Protein AF-0000000073487668 (afdb_homodimer)

Sequence (2076 aa):
MAPGHPGGLTKDAPDIENVLALNPRIPRHATLQPSAVTKANKMHWKRNKPKNCATHCSLENNFDDIKHTTLSERGALKEAARCLKCADAPCQKSCPTQLDIKQFISCIANKNYYGAAKMIFSDNPLGLTCGMVCPVSDLCVGGCNLYASEEGPINIGGLQQFATDIFRQMNIRQVLPPDVPDNLPESYHAKIALIGCGPASISCATFLGRLGYRNIHIYEKNDFVGGLSSSEIPQYRLPYEVVKFEVDLMKDLGVQVFTGRKLSISDITVQGLQNEGYEAIFMGIGLPQPKKIGIFADLNTSMGFYTSKDFLPQVTAVSKTGMCQCKSQLPEVKGVVLVLGAGDTAFDCATSALRCGARRVFVVFRKGFTNIRAVPEEMELAREEMCEFLPFLSPRKVLTKNGRVSGMEFVRTEQAEDGTWLEDEDQTVRLKCDYIISAFGSGLSDKDVQEALAPVKLNRWGLPEVDPNTMATLTQGVFCGGDVAGVAETTVESVNDGKTAAWSIHKYLQSLHGMFVPEKPCLPKFYTPIDEVDLSINICGIKFPNPFGLASAPPTTSGPMIRRAFEAGWGFCVTKTFVLDKDIVTNVSPRIVRGTTSGHLYGPGQGSFLNIELISEKTCAYWLQIVTELKQDFPDKVLIASIMCSYNEEDWTELAQRAEAAGADMLELNLSCPHGMGERGMGLACGQDAELVRNICRWVRSATKIPFFAKLTPNVTNIVSIAKAAKEGGADGVTATNTVSGLMGLRPDGSAWPSIGKEKRTTYGGVSGNAIRPIALRAVTAIGRALPGFPILATGGIDSADAGLQFLLGGASALQVCSSVQNQDFTVIEDYLMGLKALLYLRTLKSKKDWMGQSPPTPKHQLGKSVVQLSDVVGESLPSFGPYKEEKEKRIANHKISLGLPQTQLQPRLTENPEGDIPTLEDLVGLALPMVGAYGELDNSQQKVALIDEDMCINCGKCYMTCNDSGYQAILFDPKTHLTKVTDDCTGCTLCVSVCPIIDCIQMVERTTPYIPKRGIPLEKGVVPRIAAVAPPDMPVAMAPGHPGGLTKDAPDIENVLALNPRIPRHATLQPSAVTKANKMHWKRNKPKNCATHCSLENNFDDIKHTTLSERGALKEAARCLKCADAPCQKSCPTQLDIKQFISCIANKNYYGAAKMIFSDNPLGLTCGMVCPVSDLCVGGCNLYASEEGPINIGGLQQFATDIFRQMNIRQVLPPDVPDNLPESYHAKIALIGCGPASISCATFLGRLGYRNIHIYEKNDFVGGLSSSEIPQYRLPYEVVKFEVDLMKDLGVQVFTGRKLSISDITVQGLQNEGYEAIFMGIGLPQPKKIGIFADLNTSMGFYTSKDFLPQVTAVSKTGMCQCKSQLPEVKGVVLVLGAGDTAFDCATSALRCGARRVFVVFRKGFTNIRAVPEEMELAREEMCEFLPFLSPRKVLTKNGRVSGMEFVRTEQAEDGTWLEDEDQTVRLKCDYIISAFGSGLSDKDVQEALAPVKLNRWGLPEVDPNTMATLTQGVFCGGDVAGVAETTVESVNDGKTAAWSIHKYLQSLHGMFVPEKPCLPKFYTPIDEVDLSINICGIKFPNPFGLASAPPTTSGPMIRRAFEAGWGFCVTKTFVLDKDIVTNVSPRIVRGTTSGHLYGPGQGSFLNIELISEKTCAYWLQIVTELKQDFPDKVLIASIMCSYNEEDWTELAQRAEAAGADMLELNLSCPHGMGERGMGLACGQDAELVRNICRWVRSATKIPFFAKLTPNVTNIVSIAKAAKEGGADGVTATNTVSGLMGLRPDGSAWPSIGKEKRTTYGGVSGNAIRPIALRAVTAIGRALPGFPILATGGIDSADAGLQFLLGGASALQVCSSVQNQDFTVIEDYLMGLKALLYLRTLKSKKDWMGQSPPTPKHQLGKSVVQLSDVVGESLPSFGPYKEEKEKRIANHKISLGLPQTQLQPRLTENPEGDIPTLEDLVGLALPMVGAYGELDNSQQKVALIDEDMCINCGKCYMTCNDSGYQAILFDPKTHLTKVTDDCTGCTLCVSVCPIIDCIQMVERTTPYIPKRGIPLEKGVVPRIAAVAPPDMPVA

Organism: Scylla paramamosain (NCBI:txid85552)

Secondary structure (DSSP, 8-state):
-----TT-TTS--HHHHHHGGGS----SSB----HHHHHHHHHHH--SPPTT-------TT------S----HHHHHHHHHH----TT-HHHHT-TT---HHHHHHHHHTT-HHHHHHHHHHH-TTHHHHHHH--GGGTTGGG-GGGGSTT----HHHHHHHHHHHHHHH-------TTS-SS--GGGG--EEEES-SHHHHHHHHHHHHHT---EEEEESSSSSSTHHHHTS-TTTS-HHHHHHHHHHHHTTT-EEEES--BSTTSB-HHHHHHTT-SEEEE-----EEP--GGGTT--GGGTEEEHHHHHHHHHHHHSTTT--S--------EEEEEE--SHHHHHHHHHHHHTTEEEEEEE-SS-GGG--S-HHHHHHHHHTT-EEE-SEEEEEEEEETTEEEEEEEEEEEE-TTS-EEEEEEEEEEEE-SEEEE---EE---HHHHHHTTTSPB-TTSSB---TTT-B-SSTTEEE-GGGGSS--SHHHHHHHHHHHHHHHHHHHHHHTT----SS--B-----GGGG----EEETTEEESSSEEE-SSGGGSSHHHHHHHHHHT-SEEEPPPB--GGG-----SS-EEE-STT-S--SS--SEEEE---S--S-HHHHHHHHHHHHHH-TTSEEEEEE---S-HHHHHHHHHHHHHHT-SEEEEE----SSSGGGT-THHHHT-HHHHHHHHHHHHHH--S-EEEEPPS-SS-HHHHHHHHHHTT-SEEEE--PEEE--EE-TTS-EES-BTTTTBEE-EEEEEGGGHHHHHHHHHHHHHHSTT--EEEESS--SHHHHHHHHHTT-SEEEE-HHHHHS-TTHHHHHHHHHHHHHHHTT-GGGTT-BTTBPPPPSEETTEE---HHHHTSS---SSHHHHHHHHHHHHHHHHHH-S--PPPPPPP----SSPPPPHHHHTTTTGGGEE-GGGS-TTS-EEEEE-TTT-----HHHHHHHHHS-S-EEE-TTT--EEE-TT-----HHHHH-SSTTSEEEEE--S------SSPPPTT----------TTS---/-----TT-TTS--HHHHHHGGGS----SSB----HHHHHHHHHHH--SPPTT-------TT------S----HHHHHHHHHH----TT-HHHHT-TT---HHHHHHHHHTT-HHHHHHHHHHH-TTHHHHHHH--GGGTTGGG-GGGGSTT----HHHHHHHHHHHHHHH----B--TTS-SS--GGGG--EEEE--SHHHHHHHHHHHHHT---EEEEESSSSSSTHHHHTS-TTTS-HHHHHHHHHHHHTTT-EEEES--BSTTSB-HHHHHHTT-SEEEE-----EEP--GGGTT--GGGTEEEHHHHHHHHHHHHSTTT--S-PPPP---EEEEEE--SHHHHHHHHHHHHTTEEEEEEE-SS-GGG--S-HHHHHHHHHTT-EEE-SEEEEEEEEETTEEEEEEEEEEEE-TTS-EEEEEEEEEEEE-SEEEE---EE---HHHHHHTTTSPB-TTSSB---TTT-B-SSTTEEE-GGGGSS--SHHHHHHHHHHHHHHHHHHHHHHTT----SS--B---B-GGGG----EEETTEEESSSEEE-SSGGGSSHHHHHHHHHHT-SEEEPPPB--GGG-----SS-EEE-STT-S--SS--SEEEE---S--S-HHHHHHHHHHHHHH-TTSEEEEEE---S-HHHHHHHHHHHHHHT-SEEEEE----SSSGGGT-THHHHT-HHHHHHHHHHHHHH-SS-EEEEPPS-SS-HHHHHHHHHHTT-SEEEE--PEEE--EE-TTS-EES-BTTTTBEE-EEEEEGGGHHHHHHHHHHHHHHSTT--EEEESS--SHHHHHHHHHTT-SEEEE-HHHHHS-TTHHHHHHHHHHHHHHHTT-GGGTT-BTTBPPPPSEETTEE---HHHHTSS---SSHHHHHHHHHHHHHHHHHH-S--PPPPPPP----SSPPPPHHHHTTTTGGGEE-GGGS-TTS-EEEEE-TTT-----HHHHHHHHHS-S-EEE-TTT--EEE-TT-----HHHHH-SSTTSEEEEE--S------SSPPPTT----------TTS---

InterPro domains:
  IPR005720 Dihydroorotate dehydrogenase, catalytic [PF01180] (535-840)
  IPR009051 Alpha-helical ferredoxin [G3DSA:1.10.1060.10] (32-185)
  IPR013785 Aldolase-type TIM barrel [G3DSA:3.20.20.70] (535-846)
  IPR017896 4Fe-4S ferredoxin-type, iron-sulphur binding domain [PS51379] (944-976)
  IPR017896 4Fe-4S ferredoxin-type, iron-sulphur binding domain [PS51379] (977-1007)
  IPR017900 4Fe-4S ferredoxin, iron-sulphur binding, conserved site [PS00198] (986-997)
  IPR023753 FAD/NAD(P)-binding domain [PF07992] (191-498)
  IPR028261 Dihydroprymidine dehydrogenase domain II [PF14691] (61-171)
  IPR036188 FAD/NAD(P)-binding domain superfamily [G3DSA:3.50.50.60] (186-320)
  IPR036188 FAD/NAD(P)-binding domain superfamily [G3DSA:3.50.50.60] (333-534)

Radius of gyration: 37.46 Å; Cα contacts (8 Å, |Δi|>4): 5076; chains: 2; bounding box: 111×109×89 Å

Structure (mmCIF, N/CA/C/O backbone):
data_AF-0000000073487668-model_v1
#
loop_
_entity.id
_entity.type
_entity.pdbx_description
1 polymer 'Dihydropyrimidine dehydrogenase'
#
loop_
_atom_site.group_PDB
_atom_site.id
_atom_site.type_symbol
_atom_site.label_atom_id
_atom_site.label_alt_id
_atom_site.label_comp_id
_atom_site.label_asym_id
_atom_site.label_entity_id
_atom_site.label_seq_id
_atom_site.pdbx_PDB_ins_code
_atom_site.Cartn_x
_atom_site.Cartn_y
_atom_site.Cartn_z
_atom_site.occupancy
_atom_site.B_iso_or_equiv
_atom_site.auth_seq_id
_atom_site.auth_comp_id
_atom_site.auth_asym_id
_atom_site.auth_atom_id
_atom_site.pdbx_PDB_model_num
ATOM 1 N N . MET A 1 1 ? 25.891 7.402 41.375 1 25.06 1 MET A N 1
ATOM 2 C CA . MET A 1 1 ? 26.344 8.172 40.219 1 25.06 1 MET A CA 1
ATOM 3 C C . MET A 1 1 ? 27.109 7.289 39.219 1 25.06 1 MET A C 1
ATOM 5 O O . MET A 1 1 ? 28.125 6.684 39.594 1 25.06 1 MET A O 1
ATOM 9 N N . ALA A 1 2 ? 26.391 6.656 38.406 1 30.23 2 ALA A N 1
ATOM 10 C CA . ALA A 1 2 ? 27.219 5.637 37.75 1 30.23 2 ALA A CA 1
ATOM 11 C C . ALA A 1 2 ? 28.578 6.195 37.375 1 30.23 2 ALA A C 1
ATOM 13 O O . ALA A 1 2 ? 28.688 7.301 36.844 1 30.23 2 ALA A O 1
ATOM 14 N N . PRO A 1 3 ? 29.609 5.75 37.906 1 33.03 3 PRO A N 1
ATOM 15 C CA . PRO A 1 3 ? 30.984 6.141 37.562 1 33.03 3 PRO A CA 1
ATOM 16 C C . PRO A 1 3 ? 31.203 6.27 36.062 1 33.03 3 PRO A C 1
ATOM 18 O O . PRO A 1 3 ? 30.5 5.633 35.281 1 33.03 3 PRO A O 1
ATOM 21 N N . GLY A 1 4 ? 31.609 7.516 35.625 1 39.44 4 GLY A N 1
ATOM 22 C CA . GLY A 1 4 ? 32.062 7.793 34.25 1 39.44 4 GLY A CA 1
ATOM 23 C C . GLY A 1 4 ? 32.781 6.629 33.625 1 39.44 4 GLY A C 1
ATOM 24 O O . GLY A 1 4 ? 33.562 5.918 34.281 1 39.44 4 GLY A O 1
ATOM 25 N N . HIS A 1 5 ? 32.219 5.93 32.844 1 48.31 5 HIS A N 1
ATOM 26 C CA . HIS A 1 5 ? 32.906 4.883 32.094 1 48.31 5 HIS A CA 1
ATOM 27 C C . HIS A 1 5 ? 34.312 5.34 31.688 1 48.31 5 HIS A C 1
ATOM 29 O O . HIS A 1 5 ? 34.531 6.527 31.438 1 48.31 5 HIS A O 1
ATOM 35 N N . PRO A 1 6 ? 35.375 4.836 32.125 1 52.75 6 PRO A N 1
ATOM 36 C CA . PRO A 1 6 ? 36.75 5.207 31.75 1 52.75 6 PRO A CA 1
ATOM 37 C C . PRO A 1 6 ? 36.844 5.844 30.359 1 52.75 6 PRO A C 1
ATOM 39 O O . PRO A 1 6 ? 37.719 6.664 30.109 1 52.75 6 PRO A O 1
ATOM 42 N N . GLY A 1 7 ? 36.188 5.555 29.391 1 60.03 7 GLY A N 1
ATOM 43 C CA . GLY A 1 7 ? 36.375 6.066 28.047 1 60.03 7 GLY A CA 1
ATOM 44 C C . GLY A 1 7 ? 35.625 7.348 27.781 1 60.03 7 GLY A C 1
ATOM 45 O O . GLY A 1 7 ? 35.594 7.836 26.641 1 60.03 7 GLY A O 1
ATOM 46 N N . GLY A 1 8 ? 35.094 8.094 28.781 1 78.31 8 GLY A N 1
ATOM 47 C CA . GLY A 1 8 ? 34.375 9.352 28.609 1 78.31 8 GLY A CA 1
ATOM 48 C C . GLY A 1 8 ? 32.875 9.195 28.531 1 78.31 8 GLY A C 1
ATOM 49 O O . GLY A 1 8 ? 32.375 8.07 28.484 1 78.31 8 GLY A O 1
ATOM 50 N N . LEU A 1 9 ? 32.062 10.258 28.672 1 88.94 9 LEU A N 1
ATOM 51 C CA . LEU A 1 9 ? 30.609 10.266 28.719 1 88.94 9 LEU A CA 1
ATOM 52 C C . LEU A 1 9 ? 30.016 10.117 27.328 1 88.94 9 LEU A C 1
ATOM 54 O O . LEU A 1 9 ? 28.828 9.859 27.172 1 88.94 9 LEU A O 1
ATOM 58 N N . THR A 1 10 ? 30.859 10.133 26.297 1 90.12 10 THR A N 1
ATOM 59 C CA . THR A 1 10 ? 30.344 10.125 24.938 1 90.12 10 THR A CA 1
ATOM 60 C C . THR A 1 10 ? 30.453 8.727 24.328 1 90.12 10 THR A C 1
ATOM 62 O O . THR A 1 10 ? 30.031 8.508 23.188 1 90.12 10 THR A O 1
ATOM 65 N N . LYS A 1 11 ? 30.953 7.805 24.969 1 90.06 11 LYS A N 1
ATOM 66 C CA . LYS A 1 11 ? 31.031 6.43 24.484 1 90.06 11 LYS A CA 1
ATOM 67 C C . LYS A 1 11 ? 30.016 5.539 25.188 1 90.06 11 LYS A C 1
ATOM 69 O O . LYS A 1 11 ? 29.766 5.695 26.391 1 90.06 11 LYS A O 1
ATOM 74 N N . ASP A 1 12 ? 29.484 4.656 24.422 1 87.5 12 ASP A N 1
ATOM 75 C CA . ASP A 1 12 ? 28.5 3.736 24.984 1 87.5 12 ASP A CA 1
ATOM 76 C C . ASP A 1 12 ? 29.156 2.764 25.969 1 87.5 12 ASP A C 1
ATOM 78 O O . ASP A 1 12 ? 30.281 2.316 25.75 1 87.5 12 ASP A O 1
ATOM 82 N N . ALA A 1 13 ? 28.438 2.377 26.969 1 84 13 ALA A N 1
ATOM 83 C CA . ALA A 1 13 ? 28.859 1.321 27.891 1 84 13 ALA A CA 1
ATOM 84 C C . ALA A 1 13 ? 28.844 -0.041 27.203 1 84 13 ALA A C 1
ATOM 86 O O . ALA A 1 13 ? 28.141 -0.225 26.203 1 84 13 ALA A O 1
ATOM 87 N N . PRO A 1 14 ? 29.625 -0.979 27.672 1 82.12 14 PRO A N 1
ATOM 88 C CA . PRO A 1 14 ? 29.703 -2.297 27.047 1 82.12 14 PRO A CA 1
ATOM 89 C C . PRO A 1 14 ? 28.344 -2.973 26.906 1 82.12 14 PRO A C 1
ATOM 91 O O . PRO A 1 14 ? 28.078 -3.643 25.891 1 82.12 14 PRO A O 1
ATOM 94 N N . ASP A 1 15 ? 27.562 -2.85 27.859 1 82.25 15 ASP A N 1
ATOM 95 C CA . ASP A 1 15 ? 26.234 -3.465 27.781 1 82.25 15 ASP A CA 1
ATOM 96 C C . ASP A 1 15 ? 25.422 -2.854 26.656 1 82.25 15 ASP A C 1
ATOM 98 O O . ASP A 1 15 ? 24.656 -3.557 25.984 1 82.25 15 ASP A O 1
ATOM 102 N N . ILE A 1 16 ? 25.609 -1.605 26.453 1 86.31 16 ILE A N 1
ATOM 103 C CA . ILE A 1 16 ? 24.891 -0.919 25.391 1 86.31 16 ILE A CA 1
ATOM 104 C C . ILE A 1 16 ? 25.5 -1.302 24.031 1 86.31 16 ILE A C 1
ATOM 106 O O . ILE A 1 16 ? 24.781 -1.444 23.047 1 86.31 16 ILE A O 1
ATOM 110 N N . GLU A 1 17 ? 26.75 -1.517 24.016 1 86.75 17 GLU A N 1
ATOM 111 C CA . GLU A 1 17 ? 27.391 -1.974 22.797 1 86.75 17 GLU A CA 1
ATOM 112 C C . GLU A 1 17 ? 26.812 -3.309 22.328 1 86.75 17 GLU A C 1
ATOM 114 O O . GLU A 1 17 ? 26.656 -3.543 21.141 1 86.75 17 GLU A O 1
ATOM 119 N N . ASN A 1 18 ? 26.531 -4.078 23.25 1 85.5 18 ASN A N 1
ATOM 120 C CA . ASN A 1 18 ? 25.922 -5.367 22.938 1 85.5 18 ASN A CA 1
ATOM 121 C C . ASN A 1 18 ? 24.531 -5.195 22.344 1 85.5 18 ASN A C 1
ATOM 123 O O . ASN A 1 18 ? 24.125 -5.93 21.438 1 85.5 18 ASN A O 1
ATOM 127 N N . VAL A 1 19 ? 23.859 -4.301 22.891 1 84.69 19 VAL A N 1
ATOM 128 C CA . VAL A 1 19 ? 22.516 -4.008 22.406 1 84.69 19 VAL A CA 1
ATOM 129 C C . VAL A 1 19 ? 22.594 -3.494 20.969 1 84.69 19 VAL A C 1
ATOM 131 O O . VAL A 1 19 ? 21.75 -3.828 20.141 1 84.69 19 VAL A O 1
ATOM 134 N N . LEU A 1 20 ? 23.609 -2.787 20.672 1 90.62 20 LEU A N 1
ATOM 135 C CA . LEU A 1 20 ? 23.734 -2.1 19.391 1 90.62 20 LEU A CA 1
ATOM 136 C C . LEU A 1 20 ? 24.375 -3.012 18.344 1 90.62 20 LEU A C 1
ATOM 138 O O . LEU A 1 20 ? 24.547 -2.611 17.188 1 90.62 20 LEU A O 1
ATOM 142 N N . ALA A 1 21 ? 24.609 -4.215 18.656 1 90.81 21 ALA A N 1
ATOM 143 C CA . ALA A 1 21 ? 25.375 -5.113 17.797 1 90.81 21 ALA A CA 1
ATOM 144 C C . ALA A 1 21 ? 24.703 -5.273 16.438 1 90.81 21 ALA A C 1
ATOM 146 O O . ALA A 1 21 ? 25.375 -5.367 15.406 1 90.81 21 ALA A O 1
ATOM 147 N N . LEU A 1 22 ? 23.359 -5.258 16.422 1 92.69 22 LEU A N 1
ATOM 148 C CA . LEU A 1 22 ? 22.641 -5.504 15.18 1 92.69 22 LEU A CA 1
ATOM 149 C C . LEU A 1 22 ? 22.141 -4.199 14.578 1 92.69 22 LEU A C 1
ATOM 151 O O . LEU A 1 22 ? 21.453 -4.207 13.555 1 92.69 22 LEU A O 1
ATOM 155 N N . ASN A 1 23 ? 22.484 -3.092 15.211 1 92.62 23 ASN A N 1
ATOM 156 C CA . ASN A 1 23 ? 22.062 -1.804 14.672 1 92.62 23 ASN A CA 1
ATOM 157 C C . ASN A 1 23 ? 22.719 -1.519 13.32 1 92.62 23 ASN A C 1
ATOM 159 O O . ASN A 1 23 ? 23.906 -1.8 13.125 1 92.62 23 ASN A O 1
ATOM 163 N N . PRO A 1 24 ? 22 -1.022 12.359 1 92.06 24 PRO A N 1
ATOM 164 C CA . PRO A 1 24 ? 22.547 -0.803 11.023 1 92.06 24 PRO A CA 1
ATOM 165 C C . PRO A 1 24 ? 23.719 0.173 11.016 1 92.06 24 PRO A C 1
ATOM 167 O O . PRO A 1 24 ? 23.719 1.156 11.758 1 92.06 24 PRO A O 1
ATOM 170 N N . ARG A 1 25 ? 24.625 -0.094 10.172 1 92.5 25 ARG A N 1
ATOM 171 C CA . ARG A 1 25 ? 25.797 0.748 9.938 1 92.5 25 ARG A CA 1
ATOM 172 C C . ARG A 1 25 ? 26.078 0.899 8.445 1 92.5 25 ARG A C 1
ATOM 174 O O . ARG A 1 25 ? 25.594 0.101 7.641 1 92.5 25 ARG A O 1
ATOM 181 N N . ILE A 1 26 ? 26.781 1.879 8.117 1 92.94 26 ILE A N 1
ATOM 182 C CA . ILE A 1 26 ? 27.172 2.09 6.73 1 92.94 26 ILE A CA 1
ATOM 183 C C . ILE A 1 26 ? 28.469 1.326 6.441 1 92.94 26 ILE A C 1
ATOM 185 O O . ILE A 1 26 ? 29.516 1.619 7.023 1 92.94 26 ILE A O 1
ATOM 189 N N . PRO A 1 27 ? 28.406 0.418 5.52 1 90.88 27 PRO A N 1
ATOM 190 C CA . PRO A 1 27 ? 29.641 -0.329 5.23 1 90.88 27 PRO A CA 1
ATOM 191 C C . PRO A 1 27 ? 30.641 0.479 4.406 1 90.88 27 PRO A C 1
ATOM 193 O O . PRO A 1 27 ? 30.25 1.231 3.514 1 90.88 27 PRO A O 1
ATOM 196 N N . ARG A 1 28 ? 31.984 0.17 4.613 1 89.81 28 ARG A N 1
ATOM 197 C CA . ARG A 1 28 ? 33.062 0.852 3.881 1 89.81 28 ARG A CA 1
ATOM 198 C C . ARG A 1 28 ? 33.469 0.044 2.66 1 89.81 28 ARG A C 1
ATOM 200 O O . ARG A 1 28 ? 34.031 0.598 1.703 1 89.81 28 ARG A O 1
ATOM 207 N N . HIS A 1 29 ? 33.188 -1.248 2.742 1 95.12 29 HIS A N 1
ATOM 208 C CA . HIS A 1 29 ? 33.594 -2.17 1.692 1 95.12 29 HIS A CA 1
ATOM 209 C C . HIS A 1 29 ? 32.469 -3.098 1.291 1 95.12 29 HIS A C 1
ATOM 211 O O . HIS A 1 29 ? 31.469 -3.217 2.014 1 95.12 29 HIS A O 1
ATOM 217 N N . ALA A 1 30 ? 32.562 -3.645 0.073 1 95.44 30 ALA A N 1
ATOM 218 C CA . ALA A 1 30 ? 31.625 -4.688 -0.325 1 95.44 30 ALA A CA 1
ATOM 219 C C . ALA A 1 30 ? 31.719 -5.898 0.6 1 95.44 30 ALA A C 1
ATOM 221 O O . ALA A 1 30 ? 32.812 -6.219 1.1 1 95.44 30 ALA A O 1
ATOM 222 N N . THR A 1 31 ? 30.625 -6.527 0.833 1 93.25 31 THR A N 1
ATOM 223 C CA . THR A 1 31 ? 30.562 -7.648 1.766 1 93.25 31 THR A CA 1
ATOM 224 C C . THR A 1 31 ? 30.844 -8.961 1.043 1 93.25 31 THR A C 1
ATOM 226 O O . THR A 1 31 ? 30.312 -9.203 -0.043 1 93.25 31 THR A O 1
ATOM 229 N N . LEU A 1 32 ? 31.734 -9.766 1.614 1 95.94 32 LEU A N 1
ATOM 230 C CA . LEU A 1 32 ? 32.062 -11.039 0.999 1 95.94 32 LEU A CA 1
ATOM 231 C C . LEU A 1 32 ? 31.594 -12.203 1.864 1 95.94 32 LEU A C 1
ATOM 233 O O . LEU A 1 32 ? 31.922 -12.273 3.051 1 95.94 32 LEU A O 1
ATOM 237 N N . GLN A 1 33 ? 30.797 -13.023 1.315 1 96.12 33 GLN A N 1
ATOM 238 C CA . GLN A 1 33 ? 30.344 -14.289 1.88 1 96.12 33 GLN A CA 1
ATOM 239 C C . GLN A 1 33 ? 30.203 -15.359 0.799 1 96.12 33 GLN A C 1
ATOM 241 O O . GLN A 1 33 ? 29.391 -15.219 -0.12 1 96.12 33 GLN A O 1
ATOM 246 N N . PRO A 1 34 ? 31 -16.453 0.901 1 97.12 34 PRO A N 1
ATOM 247 C CA . PRO A 1 34 ? 30.969 -17.469 -0.141 1 97.12 34 PRO A CA 1
ATOM 248 C C . PRO A 1 34 ? 29.562 -18.047 -0.349 1 97.12 34 PRO A C 1
ATOM 250 O O . PRO A 1 34 ? 28.781 -18.141 0.603 1 97.12 34 PRO A O 1
ATOM 253 N N . SER A 1 35 ? 29.266 -18.438 -1.554 1 96.75 35 SER A N 1
ATOM 254 C CA . SER A 1 35 ? 27.938 -18.953 -1.922 1 96.75 35 SER A CA 1
ATOM 255 C C . SER A 1 35 ? 27.578 -20.172 -1.085 1 96.75 35 SER A C 1
ATOM 257 O O . SER A 1 35 ? 26.406 -20.359 -0.726 1 96.75 35 SER A O 1
ATOM 259 N N . ALA A 1 36 ? 28.562 -21.016 -0.774 1 96.12 36 ALA A N 1
ATOM 260 C CA . ALA A 1 36 ? 28.312 -22.219 0.028 1 96.12 36 ALA A CA 1
ATOM 261 C C . ALA A 1 36 ? 27.734 -21.844 1.39 1 96.12 36 ALA A C 1
ATOM 263 O O . ALA A 1 36 ? 26.859 -22.547 1.915 1 96.12 36 ALA A O 1
ATOM 264 N N . VAL A 1 37 ? 28.172 -20.75 1.914 1 95.81 37 VAL A N 1
ATOM 265 C CA . VAL A 1 37 ? 27.734 -20.281 3.221 1 95.81 37 VAL A CA 1
ATOM 266 C C . VAL A 1 37 ? 26.328 -19.703 3.105 1 95.81 37 VAL A C 1
ATOM 268 O O . VAL A 1 37 ? 25.453 -19.984 3.932 1 95.81 37 VAL A O 1
ATOM 271 N N . THR A 1 38 ? 26.109 -18.938 2.129 1 94.75 38 THR A N 1
ATOM 272 C CA . THR A 1 38 ? 24.812 -18.281 1.973 1 94.75 38 THR A CA 1
ATOM 273 C C . THR A 1 38 ? 23.719 -19.297 1.693 1 94.75 38 THR A C 1
ATOM 275 O O . THR A 1 38 ? 22.578 -19.125 2.107 1 94.75 38 THR A O 1
ATOM 278 N N . LYS A 1 39 ? 24.047 -20.359 0.961 1 94 39 LYS A N 1
ATOM 279 C CA . LYS A 1 39 ? 23.078 -21.406 0.68 1 94 39 LYS A CA 1
ATOM 280 C C . LYS A 1 39 ? 22.594 -22.062 1.969 1 94 39 LYS A C 1
ATOM 282 O O . LYS A 1 39 ? 21.422 -22.438 2.07 1 94 39 LYS A O 1
ATOM 287 N N . ALA A 1 40 ? 23.453 -22.125 2.91 1 92.81 40 ALA A N 1
ATOM 288 C CA . ALA A 1 40 ? 23.078 -22.672 4.207 1 92.81 40 ALA A CA 1
ATOM 289 C C . ALA A 1 40 ? 22.328 -21.656 5.043 1 92.81 40 ALA A C 1
ATOM 291 O O . ALA A 1 40 ? 21.312 -21.969 5.664 1 92.81 40 ALA A O 1
ATOM 292 N N . ASN A 1 41 ? 22.766 -20.453 5.043 1 93.31 41 ASN A N 1
ATOM 293 C CA . ASN A 1 41 ? 22.219 -19.391 5.891 1 93.31 41 ASN A CA 1
ATOM 294 C C . ASN A 1 41 ? 20.797 -19.031 5.484 1 93.31 41 ASN A C 1
ATOM 296 O O . ASN A 1 41 ? 19.969 -18.688 6.336 1 93.31 41 ASN A O 1
ATOM 300 N N . LYS A 1 42 ? 20.547 -19.016 4.203 1 94.19 42 LYS A N 1
ATOM 301 C CA . LYS A 1 42 ? 19.234 -18.562 3.736 1 94.19 42 LYS A CA 1
ATOM 302 C C . LYS A 1 42 ? 18.125 -19.453 4.273 1 94.19 42 LYS A C 1
ATOM 304 O O . LYS A 1 42 ? 16.984 -19 4.445 1 94.19 42 LYS A O 1
ATOM 309 N N . MET A 1 43 ? 18.406 -20.719 4.645 1 94.56 43 MET A N 1
ATOM 310 C CA . MET A 1 43 ? 17.406 -21.656 5.168 1 94.56 43 MET A CA 1
ATOM 311 C C . MET A 1 43 ? 16.969 -21.25 6.57 1 94.56 43 MET A C 1
ATOM 313 O O . MET A 1 43 ? 15.82 -21.484 6.953 1 94.56 43 MET A O 1
ATOM 317 N N . HIS A 1 44 ? 17.844 -20.609 7.234 1 95.44 44 HIS A N 1
ATOM 318 C CA . HIS A 1 44 ? 17.516 -20.141 8.578 1 95.44 44 HIS A CA 1
ATOM 319 C C . HIS A 1 44 ? 16.453 -19.047 8.555 1 95.44 44 HIS A C 1
ATOM 321 O O . HIS A 1 44 ? 15.641 -18.953 9.477 1 95.44 44 HIS A O 1
ATOM 327 N N . TRP A 1 45 ? 16.438 -18.266 7.539 1 96 45 TRP A N 1
ATOM 328 C CA . TRP A 1 45 ? 15.617 -17.062 7.504 1 96 45 TRP A CA 1
ATOM 329 C C . TRP A 1 45 ? 14.391 -17.266 6.621 1 96 45 TRP A C 1
ATOM 331 O O . TRP A 1 45 ? 13.562 -16.359 6.48 1 96 45 TRP A O 1
ATOM 341 N N . LYS A 1 46 ? 14.281 -18.438 6.074 1 94.88 46 LYS A N 1
ATOM 342 C CA . LYS A 1 46 ? 13.25 -18.688 5.074 1 94.88 46 LYS A CA 1
ATOM 343 C C . LYS A 1 46 ? 11.852 -18.594 5.684 1 94.88 46 LYS A C 1
ATOM 345 O O . LYS A 1 46 ? 11.586 -19.172 6.742 1 94.88 46 LYS A O 1
ATOM 350 N N . ARG A 1 47 ? 10.938 -17.797 4.969 1 94.12 47 ARG A N 1
ATOM 351 C CA . ARG A 1 47 ? 9.562 -17.656 5.434 1 94.12 47 ARG A CA 1
ATOM 352 C C . ARG A 1 47 ? 8.594 -18.375 4.504 1 94.12 47 ARG A C 1
ATOM 354 O O . ARG A 1 47 ? 7.566 -18.891 4.953 1 94.12 47 ARG A O 1
ATOM 361 N N . ASN A 1 48 ? 8.859 -18.328 3.256 1 89.5 48 ASN A N 1
ATOM 362 C CA . ASN A 1 48 ? 8 -19.078 2.34 1 89.5 48 ASN A CA 1
ATOM 363 C C . ASN A 1 48 ? 8.375 -20.547 2.293 1 89.5 48 ASN A C 1
ATOM 365 O O . ASN A 1 48 ? 9.312 -20.984 2.965 1 89.5 48 ASN A O 1
ATOM 369 N N . LYS A 1 49 ? 7.59 -21.328 1.601 1 82.75 49 LYS A N 1
ATOM 370 C CA . LYS A 1 49 ? 7.809 -22.766 1.529 1 82.75 49 LYS A CA 1
ATOM 371 C C . LYS A 1 49 ? 9.102 -23.094 0.788 1 82.75 49 LYS A C 1
ATOM 373 O O . LYS A 1 49 ? 9.414 -22.469 -0.227 1 82.75 49 LYS A O 1
ATOM 378 N N . PRO A 1 50 ? 9.812 -24.031 1.357 1 76.31 50 PRO A N 1
ATOM 379 C CA . PRO A 1 50 ? 11.039 -24.422 0.656 1 76.31 50 PRO A CA 1
ATOM 380 C C . PRO A 1 50 ? 10.766 -25.141 -0.658 1 76.31 50 PRO A C 1
ATOM 382 O O . PRO A 1 50 ? 9.727 -25.797 -0.8 1 76.31 50 PRO A O 1
ATOM 385 N N . LYS A 1 51 ? 11.602 -25 -1.584 1 66.19 51 LYS A N 1
ATOM 386 C CA . LYS A 1 51 ? 11.492 -25.609 -2.906 1 66.19 51 LYS A CA 1
ATOM 387 C C . LYS A 1 51 ? 11.359 -27.125 -2.805 1 66.19 51 LYS A C 1
ATOM 389 O O . LYS A 1 51 ? 10.57 -27.734 -3.533 1 66.19 51 LYS A O 1
ATOM 394 N N . ASN A 1 52 ? 12.25 -27.766 -2.006 1 60.94 52 ASN A N 1
ATOM 395 C CA . ASN A 1 52 ? 12.312 -29.219 -2.023 1 60.94 52 ASN A CA 1
ATOM 396 C C . ASN A 1 52 ? 11.609 -29.828 -0.808 1 60.94 52 ASN A C 1
ATOM 398 O O . ASN A 1 52 ? 12.141 -30.75 -0.173 1 60.94 52 ASN A O 1
ATOM 402 N N . CYS A 1 53 ? 10.5 -29.109 -0.453 1 57.75 53 CYS A N 1
ATOM 403 C CA . CYS A 1 53 ? 9.898 -29.625 0.771 1 57.75 53 CYS A CA 1
ATOM 404 C C . CYS A 1 53 ? 9.117 -30.906 0.499 1 57.75 53 CYS A C 1
ATOM 406 O O . CYS A 1 53 ? 8.078 -30.875 -0.158 1 57.75 53 CYS A O 1
ATOM 408 N N . ALA A 1 54 ? 9.883 -32 0.559 1 55.44 54 ALA A N 1
ATOM 409 C CA . ALA A 1 54 ? 9.305 -33.344 0.377 1 55.44 54 ALA A CA 1
ATOM 410 C C . ALA A 1 54 ? 8.43 -33.719 1.566 1 55.44 54 ALA A C 1
ATOM 412 O O . ALA A 1 54 ? 7.574 -34.594 1.458 1 55.44 54 ALA A O 1
ATOM 413 N N . THR A 1 55 ? 8.781 -33.094 2.676 1 58.22 55 THR A N 1
ATOM 414 C CA . THR A 1 55 ? 8.008 -33.594 3.807 1 58.22 55 THR A CA 1
ATOM 415 C C . THR A 1 55 ? 7.129 -32.5 4.395 1 58.22 55 THR A C 1
ATOM 417 O O . THR A 1 55 ? 7.562 -31.344 4.516 1 58.22 55 THR A O 1
ATOM 420 N N . HIS A 1 56 ? 5.855 -32.719 4.207 1 68.31 56 HIS A N 1
ATOM 421 C CA . HIS A 1 56 ? 4.93 -31.781 4.84 1 68.31 56 HIS A CA 1
ATOM 422 C C . HIS A 1 56 ? 4.223 -32.438 6.027 1 68.31 56 HIS A C 1
ATOM 424 O O . HIS A 1 56 ? 4.086 -33.656 6.086 1 68.31 56 HIS A O 1
ATOM 430 N N . CYS A 1 57 ? 4.074 -31.594 6.906 1 78.38 57 CYS A N 1
ATOM 431 C CA . CYS A 1 57 ? 3.312 -32.031 8.07 1 78.38 57 CYS A CA 1
ATOM 432 C C . CYS A 1 57 ? 1.913 -32.469 7.672 1 78.38 57 CYS A C 1
ATOM 434 O O . CYS A 1 57 ? 1.348 -31.969 6.699 1 78.38 57 CYS A O 1
ATOM 436 N N . SER A 1 58 ? 1.468 -33.438 8.352 1 87.44 58 SER A N 1
ATOM 437 C CA . SER A 1 58 ? 0.112 -33.938 8.117 1 87.44 58 SER A CA 1
ATOM 438 C C . SER A 1 58 ? -0.918 -32.844 8.344 1 87.44 58 SER A C 1
ATOM 440 O O . SER A 1 58 ? -0.754 -32 9.234 1 87.44 58 SER A O 1
ATOM 442 N N . LEU A 1 59 ? -1.939 -32.906 7.527 1 93.25 59 LEU A N 1
ATOM 443 C CA . LEU A 1 59 ? -3.039 -31.969 7.691 1 93.25 59 LEU A CA 1
ATOM 444 C C . LEU A 1 59 ? -4.246 -32.656 8.328 1 93.25 59 LEU A C 1
ATOM 446 O O . LEU A 1 59 ? -5.324 -32.062 8.414 1 93.25 59 LEU A O 1
ATOM 450 N N . GLU A 1 60 ? -4.047 -33.812 8.82 1 93.56 60 GLU A N 1
ATOM 451 C CA . GLU A 1 60 ? -5.145 -34.562 9.422 1 93.56 60 GLU A CA 1
ATOM 452 C C . GLU A 1 60 ? -5.777 -33.781 10.57 1 93.56 60 GLU A C 1
ATOM 454 O O . GLU A 1 60 ? -5.07 -33.281 11.453 1 93.56 60 GLU A O 1
ATOM 459 N N . ASN A 1 61 ? -7.082 -33.594 10.516 1 93.19 61 ASN A N 1
ATOM 460 C CA . ASN A 1 61 ? -7.91 -32.938 11.523 1 93.19 61 ASN A CA 1
ATOM 461 C C . ASN A 1 61 ? -7.672 -31.422 11.562 1 93.19 61 ASN A C 1
ATOM 463 O O . ASN A 1 61 ? -8.07 -30.75 12.516 1 93.19 61 ASN A O 1
ATOM 467 N N . ASN A 1 62 ? -6.914 -30.906 10.602 1 93.81 62 ASN A N 1
ATOM 468 C CA . ASN A 1 62 ? -6.66 -29.469 10.578 1 93.81 62 ASN A CA 1
ATOM 469 C C . ASN A 1 62 ? -7.652 -28.734 9.672 1 93.81 62 ASN A C 1
ATOM 471 O O . ASN A 1 62 ? -7.395 -28.547 8.484 1 93.81 62 ASN A O 1
ATOM 475 N N . PHE A 1 63 ? -8.703 -28.219 10.219 1 94.69 63 PHE A N 1
ATOM 476 C CA . PHE A 1 63 ? -9.734 -27.516 9.461 1 94.69 63 PHE A CA 1
ATOM 477 C C . PHE A 1 63 ? -9.664 -26.016 9.688 1 94.69 63 PHE A C 1
ATOM 479 O O . PHE A 1 63 ? -10.688 -25.328 9.68 1 94.69 63 PHE A O 1
ATOM 486 N N . ASP A 1 64 ? -8.43 -25.469 9.961 1 93.06 64 ASP A N 1
ATOM 487 C CA . ASP A 1 64 ? -8.211 -24.031 10.125 1 93.06 64 ASP A CA 1
ATOM 488 C C . ASP A 1 64 ? -8.383 -23.297 8.797 1 93.06 64 ASP A C 1
ATOM 490 O O . ASP A 1 64 ? -8.297 -23.906 7.727 1 93.06 64 ASP A O 1
ATOM 494 N N . ASP A 1 65 ? -8.609 -22 8.875 1 94.62 65 ASP A N 1
ATOM 495 C CA . ASP A 1 65 ? -8.797 -21.125 7.719 1 94.62 65 ASP A CA 1
ATOM 496 C C . ASP A 1 65 ? -7.578 -21.172 6.801 1 94.62 65 ASP A C 1
ATOM 498 O O . ASP A 1 65 ? -6.473 -20.797 7.219 1 94.62 65 ASP A O 1
ATOM 502 N N . ILE A 1 66 ? -7.754 -21.531 5.543 1 93.5 66 ILE A N 1
ATOM 503 C CA . ILE A 1 66 ? -6.613 -21.625 4.637 1 93.5 66 ILE A CA 1
ATOM 504 C C . ILE A 1 66 ? -6.734 -20.578 3.535 1 93.5 66 ILE A C 1
ATOM 506 O O . ILE A 1 66 ? -5.898 -20.531 2.629 1 93.5 66 ILE A O 1
ATOM 510 N N . LYS A 1 67 ? -7.75 -19.734 3.547 1 94.19 67 LYS A N 1
ATOM 511 C CA . LYS A 1 67 ? -7.996 -18.766 2.49 1 94.19 67 LYS A CA 1
ATOM 512 C C . LYS A 1 67 ? -6.898 -17.703 2.449 1 94.19 67 LYS A C 1
ATOM 514 O O . LYS A 1 67 ? -6.43 -17.25 3.494 1 94.19 67 LYS A O 1
ATOM 519 N N . HIS A 1 68 ? -6.508 -17.281 1.279 1 92.38 68 HIS A N 1
ATOM 520 C CA . HIS A 1 68 ? -5.512 -16.234 1.113 1 92.38 68 HIS A CA 1
ATOM 521 C C . HIS A 1 68 ? -6.129 -14.852 1.324 1 92.38 68 HIS A C 1
ATOM 523 O O . HIS A 1 68 ? -5.41 -13.867 1.519 1 92.38 68 HIS A O 1
ATOM 529 N N . THR A 1 69 ? -7.449 -14.766 1.364 1 95.38 69 THR A N 1
ATOM 530 C CA . THR A 1 69 ? -8.125 -13.477 1.29 1 95.38 69 THR A CA 1
ATOM 531 C C . THR A 1 69 ? -8.43 -12.945 2.688 1 95.38 69 THR A C 1
ATOM 533 O O . THR A 1 69 ? -8.766 -11.773 2.852 1 95.38 69 THR A O 1
ATOM 536 N N . THR A 1 70 ? -8.305 -13.781 3.715 1 97.06 70 THR A N 1
ATOM 537 C CA . THR A 1 70 ? -8.672 -13.383 5.066 1 97.06 70 THR A CA 1
ATOM 538 C C . THR A 1 70 ? -7.793 -12.234 5.555 1 97.06 70 THR A C 1
ATOM 540 O O . THR A 1 70 ? -6.574 -12.258 5.367 1 97.06 70 THR A O 1
ATOM 543 N N . LEU A 1 71 ? -8.453 -11.242 6.191 1 98.06 71 LEU A N 1
ATOM 544 C CA . LEU A 1 71 ? -7.723 -10.039 6.578 1 98.06 71 LEU A CA 1
ATOM 545 C C . LEU A 1 71 ? -7.918 -9.742 8.062 1 98.06 71 LEU A C 1
ATOM 547 O O . LEU A 1 71 ? -9.008 -9.938 8.602 1 98.06 71 LEU A O 1
ATOM 551 N N . SER A 1 72 ? -6.844 -9.305 8.727 1 97.56 72 SER A N 1
ATOM 552 C CA . SER A 1 72 ? -6.945 -8.602 10 1 97.56 72 SER A CA 1
ATOM 553 C C . SER A 1 72 ? -7.434 -7.168 9.805 1 97.56 72 SER A C 1
ATOM 555 O O . SER A 1 72 ? -7.629 -6.723 8.672 1 97.56 72 SER A O 1
ATOM 557 N N . GLU A 1 73 ? -7.637 -6.48 10.898 1 98 73 GLU A N 1
ATOM 558 C CA . GLU A 1 73 ? -8.008 -5.078 10.758 1 98 73 GLU A CA 1
ATOM 559 C C . GLU A 1 73 ? -6.922 -4.293 10.023 1 98 73 GLU A C 1
ATOM 561 O O . GLU A 1 73 ? -7.219 -3.482 9.141 1 98 73 GLU A O 1
ATOM 566 N N . ARG A 1 74 ? -5.668 -4.512 10.43 1 97 74 ARG A N 1
ATOM 567 C CA . ARG A 1 74 ? -4.562 -3.84 9.758 1 97 74 ARG A CA 1
ATOM 568 C C . ARG A 1 74 ? -4.57 -4.137 8.258 1 97 74 ARG A C 1
ATOM 570 O O . ARG A 1 74 ? -4.441 -3.227 7.441 1 97 74 ARG A O 1
ATOM 577 N N . GLY A 1 75 ? -4.695 -5.477 7.953 1 97.69 75 GLY A N 1
ATOM 578 C CA . GLY A 1 75 ? -4.742 -5.863 6.551 1 97.69 75 GLY A CA 1
ATOM 579 C C . GLY A 1 75 ? -5.902 -5.238 5.797 1 97.69 75 GLY A C 1
ATOM 580 O O . GLY A 1 75 ? -5.746 -4.812 4.652 1 97.69 75 GLY A O 1
ATOM 581 N N . ALA A 1 76 ? -7.035 -5.176 6.43 1 98.5 76 ALA A N 1
ATOM 582 C CA . ALA A 1 76 ? -8.227 -4.613 5.805 1 98.5 76 ALA A CA 1
ATOM 583 C C . ALA A 1 76 ? -8.055 -3.119 5.547 1 98.5 76 ALA A C 1
ATOM 585 O O . ALA A 1 76 ? -8.422 -2.623 4.477 1 98.5 76 ALA A O 1
ATOM 586 N N . LEU A 1 77 ? -7.555 -2.396 6.52 1 97.88 77 LEU A N 1
ATOM 587 C CA . LEU A 1 77 ? -7.355 -0.958 6.383 1 97.88 77 LEU A CA 1
ATOM 588 C C . LEU A 1 77 ? -6.348 -0.651 5.281 1 97.88 77 LEU A C 1
ATOM 590 O O . LEU A 1 77 ? -6.582 0.227 4.449 1 97.88 77 LEU A O 1
ATOM 594 N N . LYS A 1 78 ? -5.262 -1.356 5.273 1 96.81 78 LYS A N 1
ATOM 595 C CA . LYS A 1 78 ? -4.242 -1.168 4.242 1 96.81 78 LYS A CA 1
ATOM 596 C C . LYS A 1 78 ? -4.801 -1.471 2.855 1 96.81 78 LYS A C 1
ATOM 598 O O . LYS A 1 78 ? -4.594 -0.699 1.916 1 96.81 78 LYS A O 1
ATOM 603 N N . GLU A 1 79 ? -5.477 -2.604 2.719 1 97.69 79 GLU A N 1
ATOM 604 C CA . GLU A 1 79 ? -6.062 -3.004 1.442 1 97.69 79 GLU A CA 1
ATOM 605 C C . GLU A 1 79 ? -7.113 -2.002 0.978 1 97.69 79 GLU A C 1
ATOM 607 O O . GLU A 1 79 ? -7.164 -1.646 -0.201 1 97.69 79 GLU A O 1
ATOM 612 N N . ALA A 1 80 ? -7.938 -1.601 1.879 1 98 80 ALA A N 1
ATOM 613 C CA . ALA A 1 80 ? -8.992 -0.652 1.535 1 98 80 ALA A CA 1
ATOM 614 C C . ALA A 1 80 ? -8.406 0.674 1.06 1 98 80 ALA A C 1
ATOM 616 O O . ALA A 1 80 ? -8.977 1.335 0.188 1 98 80 ALA A O 1
ATOM 617 N N . ALA A 1 81 ? -7.312 1.072 1.598 1 95.94 81 ALA A N 1
ATOM 618 C CA . ALA A 1 81 ? -6.676 2.334 1.237 1 95.94 81 ALA A CA 1
ATOM 619 C C . ALA A 1 81 ? -6.145 2.291 -0.193 1 95.94 81 ALA A C 1
ATOM 621 O O . ALA A 1 81 ? -5.93 3.336 -0.814 1 95.94 81 ALA A O 1
ATOM 622 N N . ARG A 1 82 ? -5.969 1.143 -0.763 1 95.75 82 ARG A N 1
ATOM 623 C CA . ARG A 1 82 ? -5.461 0.983 -2.121 1 95.75 82 ARG A CA 1
ATOM 624 C C . ARG A 1 82 ? -6.547 1.268 -3.15 1 95.75 82 ARG A C 1
ATOM 626 O O . ARG A 1 82 ? -6.25 1.575 -4.309 1 95.75 82 ARG A O 1
ATOM 633 N N . CYS A 1 83 ? -7.785 1.07 -2.762 1 97.12 83 CYS A N 1
ATOM 634 C CA . CYS A 1 83 ? -8.898 1.166 -3.701 1 97.12 83 CYS A CA 1
ATOM 635 C C . CYS A 1 83 ? -8.969 2.555 -4.324 1 97.12 83 CYS A C 1
ATOM 637 O O . CYS A 1 83 ? -8.883 3.561 -3.617 1 97.12 83 CYS A O 1
ATOM 639 N N . LEU A 1 84 ? -9.203 2.639 -5.664 1 96.38 84 LEU A N 1
ATOM 640 C CA . LEU A 1 84 ? -9.266 3.904 -6.387 1 96.38 84 LEU A CA 1
ATOM 641 C C . LEU A 1 84 ? -10.641 4.539 -6.25 1 96.38 84 LEU A C 1
ATOM 643 O O . LEU A 1 84 ? -10.812 5.73 -6.523 1 96.38 84 LEU A O 1
ATOM 647 N N . LYS A 1 85 ? -11.617 3.719 -5.855 1 96.06 85 LYS A N 1
ATOM 648 C CA . LYS A 1 85 ? -12.984 4.203 -5.75 1 96.06 85 LYS A CA 1
ATOM 649 C C . LYS A 1 85 ? -13.461 4.805 -7.07 1 96.06 85 LYS A C 1
ATOM 651 O O . LYS A 1 85 ? -13.93 5.945 -7.105 1 96.06 85 LYS A O 1
ATOM 656 N N . CYS A 1 86 ? -13.492 4.02 -8.062 1 96.69 86 CYS A N 1
ATOM 657 C CA . CYS A 1 86 ? -13.711 4.402 -9.453 1 96.69 86 CYS A CA 1
ATOM 658 C C . CYS A 1 86 ? -15.109 4.969 -9.656 1 96.69 86 CYS A C 1
ATOM 660 O O . CYS A 1 86 ? -16.047 4.617 -8.922 1 96.69 86 CYS A O 1
ATOM 662 N N . ALA A 1 87 ? -15.32 5.895 -10.625 1 95.44 87 ALA A N 1
ATOM 663 C CA . ALA A 1 87 ? -16.578 6.582 -10.898 1 95.44 87 ALA A CA 1
ATOM 664 C C . ALA A 1 87 ? -17.672 5.598 -11.312 1 95.44 87 ALA A C 1
ATOM 666 O O . ALA A 1 87 ? -18.797 5.672 -10.828 1 95.44 87 ALA A O 1
ATOM 667 N N . ASP A 1 88 ? -17.406 4.805 -12.273 1 95.69 88 ASP A N 1
ATOM 668 C CA . ASP A 1 88 ? -18.234 3.723 -12.805 1 95.69 88 ASP A CA 1
ATOM 669 C C . ASP A 1 88 ? -17.5 2.385 -12.719 1 95.69 88 ASP A C 1
ATOM 671 O O . ASP A 1 88 ? -16.984 1.887 -13.719 1 95.69 88 ASP A O 1
ATOM 675 N N . ALA A 1 89 ? -17.578 1.827 -11.555 1 95.94 89 ALA A N 1
ATOM 676 C CA . ALA A 1 89 ? -16.656 0.776 -11.164 1 95.94 89 ALA A CA 1
ATOM 677 C C . ALA A 1 89 ? -16.969 -0.536 -11.875 1 95.94 89 ALA A C 1
ATOM 679 O O . ALA A 1 89 ? -18.031 -1.115 -11.672 1 95.94 89 ALA A O 1
ATOM 680 N N . PRO A 1 90 ? -16.047 -1.084 -12.586 1 97.25 90 PRO A N 1
ATOM 681 C CA . PRO A 1 90 ? -16.266 -2.373 -13.25 1 97.25 90 PRO A CA 1
ATOM 682 C C . PRO A 1 90 ? -16.453 -3.521 -12.258 1 97.25 90 PRO A C 1
ATOM 684 O O . PRO A 1 90 ? -17.188 -4.473 -12.547 1 97.25 90 PRO A O 1
ATOM 687 N N . CYS A 1 91 ? -15.836 -3.432 -11.125 1 97.38 91 CYS A N 1
ATOM 688 C CA . CYS A 1 91 ? -15.992 -4.461 -10.102 1 97.38 91 CYS A CA 1
ATOM 689 C C . CYS A 1 91 ? -17.453 -4.602 -9.688 1 97.38 91 CYS A C 1
ATOM 691 O O . CYS A 1 91 ? -17.938 -5.715 -9.484 1 97.38 91 CYS A O 1
ATOM 693 N N . GLN A 1 92 ? -18.156 -3.492 -9.594 1 96.5 92 GLN A N 1
ATOM 694 C CA . GLN A 1 92 ? -19.578 -3.504 -9.227 1 96.5 92 GLN A CA 1
ATOM 695 C C . GLN A 1 92 ? -20.422 -4.113 -10.344 1 96.5 92 GLN A C 1
ATOM 697 O O . GLN A 1 92 ? -21.359 -4.871 -10.07 1 96.5 92 GLN A O 1
ATOM 702 N N . LYS A 1 93 ? -20.047 -3.824 -11.516 1 95.75 93 LYS A N 1
ATOM 703 C CA . LYS A 1 93 ? -20.797 -4.309 -12.68 1 95.75 93 LYS A CA 1
ATOM 704 C C . LYS A 1 93 ? -20.594 -5.809 -12.875 1 95.75 93 LYS A C 1
ATOM 706 O O . LYS A 1 93 ? -21.406 -6.473 -13.516 1 95.75 93 LYS A O 1
ATOM 711 N N . SER A 1 94 ? -19.531 -6.293 -12.25 1 96.62 94 SER A N 1
ATOM 712 C CA . SER A 1 94 ? -19.188 -7.703 -12.414 1 96.62 94 SER A CA 1
ATOM 713 C C . SER A 1 94 ? -19.703 -8.531 -11.242 1 96.62 94 SER A C 1
ATOM 715 O O . SER A 1 94 ? -19.547 -9.758 -11.227 1 96.62 94 SER A O 1
ATOM 717 N N . CYS A 1 95 ? -20.297 -7.914 -10.289 1 97.19 95 CYS A N 1
ATOM 718 C CA . CYS A 1 95 ? -20.859 -8.602 -9.141 1 97.19 95 CYS A CA 1
ATOM 719 C C . CYS A 1 95 ? -22.312 -8.977 -9.398 1 97.19 95 CYS A C 1
ATOM 721 O O . CYS A 1 95 ? -23.141 -8.109 -9.695 1 97.19 95 CYS A O 1
ATOM 723 N N . PRO A 1 96 ? -22.719 -10.219 -9.211 1 97.62 96 PRO A N 1
ATOM 724 C CA . PRO A 1 96 ? -24.094 -10.633 -9.469 1 97.62 96 PRO A CA 1
ATOM 725 C C . PRO A 1 96 ? -25.109 -9.844 -8.648 1 97.62 96 PRO A C 1
ATOM 727 O O . PRO A 1 96 ? -26.172 -9.484 -9.156 1 97.62 96 PRO A O 1
ATOM 730 N N . THR A 1 97 ? -24.703 -9.531 -7.438 1 97.88 97 THR A N 1
ATOM 731 C CA . THR A 1 97 ? -25.656 -8.852 -6.566 1 97.88 97 THR A CA 1
ATOM 732 C C . THR A 1 97 ? -25.5 -7.336 -6.676 1 97.88 97 THR A C 1
ATOM 734 O O . THR A 1 97 ? -26.172 -6.582 -5.977 1 97.88 97 THR A O 1
ATOM 737 N N . GLN A 1 98 ? -24.609 -6.855 -7.449 1 96.44 98 GLN A N 1
ATOM 738 C CA . GLN A 1 98 ? -24.406 -5.438 -7.734 1 96.44 98 GLN A CA 1
ATOM 739 C C . GLN A 1 98 ? -24.047 -4.668 -6.465 1 96.44 98 GLN A C 1
ATOM 741 O O . GLN A 1 98 ? -24.594 -3.588 -6.219 1 96.44 98 GLN A O 1
ATOM 746 N N . LEU A 1 99 ? -23.203 -5.215 -5.711 1 96.69 99 LEU A N 1
ATOM 747 C CA . LEU A 1 99 ? -22.75 -4.535 -4.504 1 96.69 99 LEU A CA 1
ATOM 748 C C . LEU A 1 99 ? -22.156 -3.174 -4.836 1 96.69 99 LEU A C 1
ATOM 750 O O . LEU A 1 99 ? -21.5 -3.014 -5.871 1 96.69 99 LEU A O 1
ATOM 754 N N . ASP A 1 100 ? -22.391 -2.219 -3.996 1 96.31 100 ASP A N 1
ATOM 755 C CA . ASP A 1 100 ? -21.672 -0.958 -4.066 1 96.31 100 ASP A CA 1
ATOM 756 C C . ASP A 1 100 ? -20.266 -1.099 -3.461 1 96.31 100 ASP A C 1
ATOM 758 O O . ASP A 1 100 ? -20.031 -0.65 -2.338 1 96.31 100 ASP A O 1
ATOM 762 N N . ILE A 1 101 ? -19.375 -1.615 -4.211 1 97.75 101 ILE A N 1
ATOM 763 C CA . ILE A 1 101 ? -18.047 -1.99 -3.744 1 97.75 101 ILE A CA 1
ATOM 764 C C . ILE A 1 101 ? -17.234 -0.734 -3.424 1 97.75 101 ILE A C 1
ATOM 766 O O . ILE A 1 101 ? -16.516 -0.69 -2.424 1 97.75 101 ILE A O 1
ATOM 770 N N . LYS A 1 102 ? -17.391 0.292 -4.215 1 96.06 102 LYS A N 1
ATOM 771 C CA . LYS A 1 102 ? -16.734 1.568 -3.955 1 96.06 102 LYS A CA 1
ATOM 772 C C . LYS A 1 102 ? -17.047 2.084 -2.557 1 96.06 102 LYS A C 1
ATOM 774 O O . LYS A 1 102 ? -16.156 2.416 -1.785 1 96.06 102 LYS A O 1
ATOM 779 N N . GLN A 1 103 ? -18.281 2.061 -2.232 1 96.62 103 GLN A N 1
ATOM 780 C CA . GLN A 1 103 ? -18.719 2.684 -0.992 1 96.62 103 GLN A CA 1
ATOM 781 C C . GLN A 1 103 ? -18.344 1.831 0.217 1 96.62 103 GLN A C 1
ATOM 783 O O . GLN A 1 103 ? -17.938 2.359 1.252 1 96.62 103 GLN A O 1
ATOM 788 N N . PHE A 1 104 ? -18.578 0.468 0.159 1 97.62 104 PHE A N 1
ATOM 789 C CA . PHE A 1 104 ? -18.281 -0.276 1.379 1 97.62 104 PHE A CA 1
ATOM 790 C C . PHE A 1 104 ? -16.781 -0.309 1.648 1 97.62 104 PHE A C 1
ATOM 792 O O . PHE A 1 104 ? -16.359 -0.309 2.805 1 97.62 104 PHE A O 1
ATOM 799 N N . ILE A 1 105 ? -15.938 -0.293 0.546 1 98.38 105 ILE A N 1
ATOM 800 C CA . ILE A 1 105 ? -14.5 -0.248 0.774 1 98.38 105 ILE A CA 1
ATOM 801 C C . ILE A 1 105 ? -14.109 1.113 1.348 1 98.38 105 ILE A C 1
ATOM 803 O O . ILE A 1 105 ? -13.219 1.203 2.201 1 98.38 105 ILE A O 1
ATOM 807 N N . SER A 1 106 ? -14.75 2.203 0.863 1 97.31 106 SER A N 1
ATOM 808 C CA . SER A 1 106 ? -14.539 3.523 1.45 1 97.31 106 SER A CA 1
ATOM 809 C C . SER A 1 106 ? -14.836 3.52 2.945 1 97.31 106 SER A C 1
ATOM 811 O O . SER A 1 106 ? -14.094 4.098 3.736 1 97.31 106 SER A O 1
ATOM 813 N N . CYS A 1 107 ? -15.914 2.877 3.328 1 98.5 107 CYS A N 1
ATOM 814 C CA . CYS A 1 107 ? -16.281 2.775 4.734 1 98.5 107 CYS A CA 1
ATOM 815 C C . CYS A 1 107 ? -15.211 2.055 5.535 1 98.5 107 CYS A C 1
ATOM 817 O O . CYS A 1 107 ? -14.852 2.492 6.633 1 98.5 107 CYS A O 1
ATOM 819 N N . ILE A 1 108 ? -14.688 0.972 4.984 1 98.69 108 ILE A N 1
ATOM 820 C CA . ILE A 1 108 ? -13.656 0.214 5.688 1 98.69 108 ILE A CA 1
ATOM 821 C C . ILE A 1 108 ? -12.414 1.081 5.875 1 98.69 108 ILE A C 1
ATOM 823 O O . ILE A 1 108 ? -11.828 1.109 6.961 1 98.69 108 ILE A O 1
ATOM 827 N N . ALA A 1 109 ? -12.023 1.786 4.844 1 97.56 109 ALA A N 1
ATOM 828 C CA . ALA A 1 109 ? -10.844 2.641 4.898 1 97.56 109 ALA A CA 1
ATOM 829 C C . ALA A 1 109 ? -10.969 3.686 6.004 1 97.56 109 ALA A C 1
ATOM 831 O O . ALA A 1 109 ? -9.969 4.152 6.547 1 97.56 109 ALA A O 1
ATOM 832 N N . ASN A 1 110 ? -12.195 4.039 6.371 1 97.56 110 ASN A N 1
ATOM 833 C CA . ASN A 1 110 ? -12.469 5.078 7.363 1 97.56 110 ASN A CA 1
ATOM 834 C C . ASN A 1 110 ? -12.891 4.48 8.703 1 97.56 110 ASN A C 1
ATOM 836 O O . ASN A 1 110 ? -13.414 5.188 9.562 1 97.56 110 ASN A O 1
ATOM 840 N N . LYS A 1 111 ? -12.789 3.17 8.859 1 98 111 LYS A N 1
ATOM 841 C CA . LYS A 1 111 ? -13.117 2.424 10.07 1 98 111 LYS A CA 1
ATOM 842 C C . LYS A 1 111 ? -14.609 2.498 10.375 1 98 111 LYS A C 1
ATOM 844 O O . LYS A 1 111 ? -15.016 2.516 11.539 1 98 111 LYS A O 1
ATOM 849 N N . ASN A 1 112 ? -15.352 2.725 9.391 1 98.69 112 ASN A N 1
ATOM 850 C CA . ASN A 1 112 ? -16.812 2.615 9.484 1 98.69 112 ASN A CA 1
ATOM 851 C C . ASN A 1 112 ? -17.297 1.228 9.07 1 98.69 112 ASN A C 1
ATOM 853 O O . ASN A 1 112 ? -17.891 1.066 8.008 1 98.69 112 ASN A O 1
ATOM 857 N N . TYR A 1 113 ? -17.156 0.308 9.969 1 98.81 113 TYR A N 1
ATOM 858 C CA . TYR A 1 113 ? -17.406 -1.091 9.648 1 98.81 113 TYR A CA 1
ATOM 859 C C . TYR A 1 113 ? -18.906 -1.365 9.562 1 98.81 113 TYR A C 1
ATOM 861 O O . TYR A 1 113 ? -19.344 -2.188 8.75 1 98.81 113 TYR A O 1
ATOM 869 N N . TYR A 1 114 ? -19.719 -0.721 10.344 1 98.81 114 TYR A N 1
ATOM 870 C CA . TYR A 1 114 ? -21.156 -0.87 10.219 1 98.81 114 TYR A CA 1
ATOM 871 C C . TYR A 1 114 ? -21.641 -0.396 8.852 1 98.81 114 TYR A C 1
ATOM 873 O O . TYR A 1 114 ? -22.422 -1.082 8.188 1 98.81 114 TYR A O 1
ATOM 881 N N . GLY A 1 115 ? -21.188 0.842 8.484 1 98.75 115 GLY A N 1
ATOM 882 C CA . GLY A 1 115 ? -21.562 1.338 7.172 1 98.75 115 GLY A CA 1
ATOM 883 C C . GLY A 1 115 ? -21.219 0.378 6.047 1 98.75 115 GLY A C 1
ATOM 884 O O . GLY A 1 115 ? -22.016 0.182 5.129 1 98.75 115 GLY A O 1
ATOM 885 N N . ALA A 1 116 ? -20.062 -0.227 6.113 1 98.81 116 ALA A N 1
ATOM 886 C CA . ALA A 1 116 ? -19.641 -1.206 5.113 1 98.81 116 ALA A CA 1
ATOM 887 C C . ALA A 1 116 ? -20.578 -2.416 5.105 1 98.81 116 ALA A C 1
ATOM 889 O O . ALA A 1 116 ? -21.016 -2.855 4.047 1 98.81 116 ALA A O 1
ATOM 890 N N . ALA A 1 117 ? -20.812 -2.934 6.27 1 98.81 117 ALA A N 1
ATOM 891 C CA . ALA A 1 117 ? -21.688 -4.094 6.383 1 98.81 117 ALA A CA 1
ATOM 892 C C . ALA A 1 117 ? -23.094 -3.775 5.863 1 98.81 117 ALA A C 1
ATOM 894 O O . ALA A 1 117 ? -23.703 -4.594 5.18 1 98.81 117 ALA A O 1
ATOM 895 N N . LYS A 1 118 ? -23.578 -2.631 6.215 1 98.5 118 LYS A N 1
ATOM 896 C CA . LYS A 1 118 ? -24.906 -2.229 5.754 1 98.5 118 LYS A CA 1
ATOM 897 C C . LYS A 1 118 ? -24.969 -2.207 4.23 1 98.5 118 LYS A C 1
ATOM 899 O O . LYS A 1 118 ? -25.938 -2.705 3.643 1 98.5 118 LYS A O 1
ATOM 904 N N . MET A 1 119 ? -23.953 -1.609 3.654 1 97.94 119 MET A N 1
ATOM 905 C CA . MET A 1 119 ? -23.922 -1.561 2.195 1 97.94 119 MET A CA 1
ATOM 906 C C . MET A 1 119 ? -23.922 -2.967 1.604 1 97.94 119 MET A C 1
ATOM 908 O O . MET A 1 119 ? -24.625 -3.232 0.625 1 97.94 119 MET A O 1
ATOM 912 N N . ILE A 1 120 ? -23.203 -3.85 2.166 1 98.69 120 ILE A N 1
ATOM 913 C CA . ILE A 1 120 ? -23.062 -5.211 1.666 1 98.69 120 ILE A CA 1
ATOM 914 C C . ILE A 1 120 ? -24.375 -5.969 1.855 1 98.69 120 ILE A C 1
ATOM 916 O O . ILE A 1 120 ? -24.938 -6.492 0.894 1 98.69 120 ILE A O 1
ATOM 920 N N . PHE A 1 121 ? -24.953 -5.984 3.082 1 98.75 121 PHE A N 1
ATOM 921 C CA . PHE A 1 121 ? -26.141 -6.758 3.404 1 98.75 121 PHE A CA 1
ATOM 922 C C . PHE A 1 121 ? -27.359 -6.199 2.68 1 98.75 121 PHE A C 1
ATOM 924 O O . PHE A 1 121 ? -28.359 -6.902 2.506 1 98.75 121 PHE A O 1
ATOM 931 N N . SER A 1 122 ? -27.312 -4.945 2.266 1 98.38 122 SER A N 1
ATOM 932 C CA . SER A 1 122 ? -28.438 -4.344 1.564 1 98.38 122 SER A CA 1
ATOM 933 C C . SER A 1 122 ? -28.688 -5.031 0.227 1 98.38 122 SER A C 1
ATOM 935 O O . SER A 1 122 ? -29.844 -5.285 -0.141 1 98.38 122 SER A O 1
ATOM 937 N N . ASP A 1 123 ? -27.578 -5.359 -0.438 1 98.19 123 ASP A N 1
ATOM 938 C CA . ASP A 1 123 ? -27.703 -5.973 -1.757 1 98.19 123 ASP A CA 1
ATOM 939 C C . ASP A 1 123 ? -27.484 -7.48 -1.69 1 98.19 123 ASP A C 1
ATOM 941 O O . ASP A 1 123 ? -27.891 -8.219 -2.584 1 98.19 123 ASP A O 1
ATOM 945 N N . ASN A 1 124 ? -26.844 -7.926 -0.65 1 98.62 124 ASN A N 1
ATOM 946 C CA . ASN A 1 124 ? -26.469 -9.328 -0.489 1 98.62 124 ASN A CA 1
ATOM 947 C C . ASN A 1 124 ? -26.703 -9.812 0.938 1 98.62 124 ASN A C 1
ATOM 949 O O . ASN A 1 124 ? -25.812 -9.742 1.781 1 98.62 124 ASN A O 1
ATOM 953 N N . PRO A 1 125 ? -27.875 -10.398 1.207 1 98.5 125 PRO A N 1
ATOM 954 C CA . PRO A 1 125 ? -28.188 -10.852 2.562 1 98.5 125 PRO A CA 1
ATOM 955 C C . PRO A 1 125 ? -27.219 -11.906 3.078 1 98.5 125 PRO A C 1
ATOM 957 O O . PRO A 1 125 ? -27.188 -12.188 4.281 1 98.5 125 PRO A O 1
ATOM 960 N N . LEU A 1 126 ? -26.484 -12.539 2.201 1 98.75 126 LEU A N 1
ATOM 961 C CA . LEU A 1 126 ? -25.453 -13.492 2.596 1 98.75 126 LEU A CA 1
ATOM 962 C C . LEU A 1 126 ? -24.062 -12.922 2.357 1 98.75 126 LEU A C 1
ATOM 964 O O . LEU A 1 126 ? -23.188 -13.594 1.801 1 98.75 126 LEU A O 1
ATOM 968 N N . GLY A 1 127 ? -23.906 -11.695 2.791 1 98.62 127 GLY A N 1
ATOM 969 C CA . GLY A 1 127 ? -22.672 -10.953 2.557 1 98.62 127 GLY A CA 1
ATOM 970 C C . GLY A 1 127 ? -21.453 -11.625 3.158 1 98.62 127 GLY A C 1
ATOM 971 O O . GLY A 1 127 ? -20.359 -11.57 2.58 1 98.62 127 GLY A O 1
ATOM 972 N N . LEU A 1 128 ? -21.516 -12.195 4.32 1 98.69 128 LEU A N 1
ATOM 973 C CA . LEU A 1 128 ? -20.375 -12.836 4.984 1 98.69 128 LEU A CA 1
ATOM 974 C C . LEU A 1 128 ? -19.984 -14.125 4.273 1 98.69 128 LEU A C 1
ATOM 976 O O . LEU A 1 128 ? -18.812 -14.336 3.961 1 98.69 128 LEU A O 1
ATOM 980 N N . THR A 1 129 ? -20.984 -14.953 3.941 1 98.5 129 THR A N 1
ATOM 981 C CA . THR A 1 129 ? -20.75 -16.188 3.203 1 98.5 129 THR A CA 1
ATOM 982 C C . THR A 1 129 ? -20.094 -15.898 1.86 1 98.5 129 THR A C 1
ATOM 984 O O . THR A 1 129 ? -19.078 -16.516 1.514 1 98.5 129 THR A O 1
ATOM 987 N N . CYS A 1 130 ? -20.625 -14.953 1.17 1 98.31 130 CYS A N 1
ATOM 988 C CA . CYS A 1 130 ? -20.109 -14.633 -0.154 1 98.31 130 CYS A CA 1
ATOM 989 C C . CYS A 1 130 ? -18.719 -14.031 -0.059 1 98.31 130 CYS A C 1
ATOM 991 O O . CYS A 1 130 ? -17.875 -14.273 -0.924 1 98.31 130 CYS A O 1
ATOM 993 N N . GLY A 1 131 ? -18.453 -13.234 0.979 1 97.88 131 GLY A N 1
ATOM 994 C CA . GLY A 1 131 ? -17.109 -12.727 1.185 1 97.88 131 GLY A CA 1
ATOM 995 C C . GLY A 1 131 ? -16.062 -13.828 1.344 1 97.88 131 GLY A C 1
ATOM 996 O O . GLY A 1 131 ? -14.906 -13.648 0.972 1 97.88 131 GLY A O 1
ATOM 997 N N . MET A 1 132 ? -16.484 -14.961 1.807 1 97.38 132 MET A N 1
ATOM 998 C CA . MET A 1 132 ? -15.57 -16.047 2.125 1 97.38 132 MET A CA 1
ATOM 999 C C . MET A 1 132 ? -15.406 -16.984 0.933 1 97.38 132 MET A C 1
ATOM 1001 O O . MET A 1 132 ? -14.359 -17.609 0.757 1 97.38 132 MET A O 1
ATOM 1005 N N . VAL A 1 133 ? -16.453 -17.062 0.013 1 95.81 133 VAL A N 1
ATOM 1006 C CA . VAL A 1 133 ? -16.406 -18.219 -0.882 1 95.81 133 VAL A CA 1
ATOM 1007 C C . VAL A 1 133 ? -16.531 -17.75 -2.332 1 95.81 133 VAL A C 1
ATOM 1009 O O . VAL A 1 133 ? -16.328 -18.547 -3.262 1 95.81 133 VAL A O 1
ATOM 1012 N N . CYS A 1 134 ? -16.859 -16.469 -2.615 1 95.81 134 CYS A N 1
ATOM 1013 C CA . CYS A 1 134 ? -17.078 -15.992 -3.98 1 95.81 134 CYS A CA 1
ATOM 1014 C C . CYS A 1 134 ? -15.828 -16.203 -4.832 1 95.81 134 CYS A C 1
ATOM 1016 O O . CYS A 1 134 ? -14.703 -15.977 -4.371 1 95.81 134 CYS A O 1
ATOM 1018 N N . PRO A 1 135 ? -16.016 -16.672 -6.039 1 93.81 135 PRO A N 1
ATOM 1019 C CA . PRO A 1 135 ? -14.898 -16.719 -6.992 1 93.81 135 PRO A CA 1
ATOM 1020 C C . PRO A 1 135 ? -14.594 -15.344 -7.59 1 93.81 135 PRO A C 1
ATOM 1022 O O . PRO A 1 135 ? -14.797 -15.133 -8.789 1 93.81 135 PRO A O 1
ATOM 1025 N N . VAL A 1 136 ? -13.992 -14.523 -6.914 1 94.5 136 VAL A N 1
ATOM 1026 C CA . VAL A 1 136 ? -13.906 -13.086 -7.172 1 94.5 136 VAL A CA 1
ATOM 1027 C C . VAL A 1 136 ? -13.086 -12.836 -8.438 1 94.5 136 VAL A C 1
ATOM 1029 O O . VAL A 1 136 ? -13.305 -11.844 -9.141 1 94.5 136 VAL A O 1
ATOM 1032 N N . SER A 1 137 ? -12.148 -13.695 -8.781 1 92.69 137 SER A N 1
ATOM 1033 C CA . SER A 1 137 ? -11.336 -13.516 -9.984 1 92.69 137 SER A CA 1
ATOM 1034 C C . SER A 1 137 ? -12.203 -13.539 -11.242 1 92.69 137 SER A C 1
ATOM 1036 O O . SER A 1 137 ? -11.852 -12.93 -12.25 1 92.69 137 SER A O 1
ATOM 1038 N N . ASP A 1 138 ? -13.367 -14.234 -11.141 1 92.69 138 ASP A N 1
ATOM 1039 C CA . ASP A 1 138 ? -14.305 -14.305 -12.258 1 92.69 138 ASP A CA 1
ATOM 1040 C C . ASP A 1 138 ? -15.406 -13.258 -12.117 1 92.69 138 ASP A C 1
ATOM 1042 O O . ASP A 1 138 ? -16.344 -13.227 -12.922 1 92.69 138 ASP A O 1
ATOM 1046 N N . LEU A 1 139 ? -15.336 -12.508 -11.109 1 95.88 139 LEU A N 1
ATOM 1047 C CA . LEU A 1 139 ? -16.375 -11.539 -10.812 1 95.88 139 LEU A CA 1
ATOM 1048 C C . LEU A 1 139 ? -15.789 -10.156 -10.578 1 95.88 139 LEU A C 1
ATOM 1050 O O . LEU A 1 139 ? -15.172 -9.578 -11.477 1 95.88 139 LEU A O 1
ATOM 1054 N N . CYS A 1 140 ? -15.914 -9.672 -9.391 1 97.06 140 CYS A N 1
ATOM 1055 C CA . CYS A 1 140 ? -15.594 -8.289 -9.055 1 97.06 140 CYS A CA 1
ATOM 1056 C C . CYS A 1 140 ? -14.102 -8.023 -9.211 1 97.06 140 CYS A C 1
ATOM 1058 O O . CYS A 1 140 ? -13.711 -7 -9.781 1 97.06 140 CYS A O 1
ATOM 1060 N N . VAL A 1 141 ? -13.25 -8.914 -8.766 1 97.12 141 VAL A N 1
ATOM 1061 C CA . VAL A 1 141 ? -11.805 -8.703 -8.812 1 97.12 141 VAL A CA 1
ATOM 1062 C C . VAL A 1 141 ? -11.328 -8.742 -10.258 1 97.12 141 VAL A C 1
ATOM 1064 O O . VAL A 1 141 ? -10.406 -8.016 -10.633 1 97.12 141 VAL A O 1
ATOM 1067 N N . GLY A 1 142 ? -11.961 -9.539 -11.062 1 95.69 142 GLY A N 1
ATOM 1068 C CA . GLY A 1 142 ? -11.578 -9.695 -12.461 1 95.69 142 GLY A CA 1
ATOM 1069 C C . GLY A 1 142 ? -11.719 -8.414 -13.266 1 95.69 142 GLY A C 1
ATOM 1070 O O . GLY A 1 142 ? -11.047 -8.234 -14.281 1 95.69 142 GLY A O 1
ATOM 1071 N N . GLY A 1 143 ? -12.547 -7.535 -12.789 1 96.38 143 GLY A N 1
ATOM 1072 C CA . GLY A 1 143 ? -12.781 -6.293 -13.516 1 96.38 143 GLY A CA 1
ATOM 1073 C C . GLY A 1 143 ? -12.117 -5.094 -12.867 1 96.38 143 GLY A C 1
ATOM 1074 O O . GLY A 1 143 ? -12.273 -3.963 -13.336 1 96.38 143 GLY A O 1
ATOM 1075 N N . CYS A 1 144 ? -11.367 -5.266 -11.828 1 97.38 144 CYS A N 1
ATOM 1076 C CA . CYS A 1 144 ? -10.75 -4.164 -11.094 1 97.38 144 CYS A CA 1
ATOM 1077 C C . CYS A 1 144 ? -9.773 -3.398 -11.969 1 97.38 144 CYS A C 1
ATOM 1079 O O . CYS A 1 144 ? -8.891 -3.994 -12.594 1 97.38 144 CYS A O 1
ATOM 1081 N N . ASN A 1 145 ? -9.812 -2.111 -11.953 1 97.31 145 ASN A N 1
ATOM 1082 C CA . ASN A 1 145 ? -8.969 -1.274 -12.797 1 97.31 145 ASN A CA 1
ATOM 1083 C C . ASN A 1 145 ? -7.504 -1.36 -12.383 1 97.31 145 ASN A C 1
ATOM 1085 O O . ASN A 1 145 ? -6.609 -1.118 -13.195 1 97.31 145 ASN A O 1
ATOM 1089 N N . LEU A 1 146 ? -7.242 -1.745 -11.211 1 96.88 146 LEU A N 1
ATOM 1090 C CA . LEU A 1 146 ? -5.863 -1.816 -10.734 1 96.88 146 LEU A CA 1
ATOM 1091 C C . LEU A 1 146 ? -5.129 -2.992 -11.367 1 96.88 146 LEU A C 1
ATOM 1093 O O . LEU A 1 146 ? -3.906 -3.096 -11.273 1 96.88 146 LEU A O 1
ATOM 1097 N N . TYR A 1 147 ? -5.836 -3.869 -12.125 1 94.69 147 TYR A N 1
ATOM 1098 C CA . TYR A 1 147 ? -5.152 -4.859 -12.953 1 94.69 147 TYR A CA 1
ATOM 1099 C C . TYR A 1 147 ? -4.242 -4.188 -13.969 1 94.69 147 TYR A C 1
ATOM 1101 O O . TYR A 1 147 ? -3.303 -4.805 -14.477 1 94.69 147 TYR A O 1
ATOM 1109 N N . ALA A 1 148 ? -4.543 -2.98 -14.234 1 94.44 148 ALA A N 1
ATOM 1110 C CA . ALA A 1 148 ? -3.756 -2.244 -15.219 1 94.44 148 ALA A CA 1
ATOM 1111 C C . ALA A 1 148 ? -2.525 -1.61 -14.57 1 94.44 148 ALA A C 1
ATOM 1113 O O . ALA A 1 148 ? -1.74 -0.938 -15.242 1 94.44 148 ALA A O 1
ATOM 1114 N N . SER A 1 149 ? -2.275 -1.777 -13.328 1 94.31 149 SER A N 1
ATOM 1115 C CA . SER A 1 149 ? -1.093 -1.309 -12.617 1 94.31 149 SER A CA 1
ATOM 1116 C C . SER A 1 149 ? -0.317 -2.473 -12.008 1 94.31 149 SER A C 1
ATOM 1118 O O . SER A 1 149 ? -0.825 -3.594 -11.938 1 94.31 149 SER A O 1
ATOM 1120 N N . GLU A 1 150 ? 0.897 -2.225 -11.516 1 94.94 150 GLU A N 1
ATOM 1121 C CA . GLU A 1 150 ? 1.798 -3.264 -11.023 1 94.94 150 GLU A CA 1
ATOM 1122 C C . GLU A 1 150 ? 1.37 -3.758 -9.641 1 94.94 150 GLU A C 1
ATOM 1124 O O . GLU A 1 150 ? 1.713 -4.871 -9.242 1 94.94 150 GLU A O 1
ATOM 1129 N N . GLU A 1 151 ? 0.58 -2.959 -8.906 1 93.69 151 GLU A N 1
ATOM 1130 C CA . GLU A 1 151 ? 0.213 -3.344 -7.551 1 93.69 151 GLU A CA 1
ATOM 1131 C C . GLU A 1 151 ? -0.865 -4.426 -7.555 1 93.69 151 GLU A C 1
ATOM 1133 O O . GLU A 1 151 ? -1.083 -5.098 -6.543 1 93.69 151 GLU A O 1
ATOM 1138 N N . GLY A 1 152 ? -1.63 -4.605 -8.625 1 94.94 152 GLY A N 1
ATOM 1139 C CA . GLY A 1 152 ? -2.609 -5.676 -8.734 1 94.94 152 GLY A CA 1
ATOM 1140 C C . GLY A 1 152 ? -3.973 -5.293 -8.188 1 94.94 152 GLY A C 1
ATOM 1141 O O . GLY A 1 152 ? -4.133 -4.219 -7.605 1 94.94 152 GLY A O 1
ATOM 1142 N N . PRO A 1 153 ? -4.953 -6.156 -8.344 1 97 153 PRO A N 1
ATOM 1143 C CA . PRO A 1 153 ? -6.344 -5.855 -7.996 1 97 153 PRO A CA 1
ATOM 1144 C C . PRO A 1 153 ? -6.59 -5.867 -6.488 1 97 153 PRO A C 1
ATOM 1146 O O . PRO A 1 153 ? -5.73 -6.316 -5.723 1 97 153 PRO A O 1
ATOM 1149 N N . ILE A 1 154 ? -7.738 -5.336 -6.074 1 98.06 154 ILE A N 1
ATOM 1150 C CA . ILE A 1 154 ? -8.148 -5.246 -4.676 1 98.06 154 ILE A CA 1
ATOM 1151 C C . ILE A 1 154 ? -8.664 -6.605 -4.203 1 98.06 154 ILE A C 1
ATOM 1153 O O . ILE A 1 154 ? -9.383 -7.289 -4.934 1 98.06 154 ILE A O 1
ATOM 1157 N N . ASN A 1 155 ? -8.312 -6.973 -2.99 1 97.81 155 ASN A N 1
ATOM 1158 C CA . ASN A 1 155 ? -8.891 -8.133 -2.32 1 97.81 155 ASN A CA 1
ATOM 1159 C C . ASN A 1 155 ? -10.312 -7.852 -1.832 1 97.81 155 ASN A C 1
ATOM 1161 O O . ASN A 1 155 ? -10.555 -7.781 -0.625 1 97.81 155 ASN A O 1
ATOM 1165 N N . ILE A 1 156 ? -11.227 -7.789 -2.744 1 98.56 156 ILE A N 1
ATOM 1166 C CA . ILE A 1 156 ? -12.594 -7.355 -2.451 1 98.56 156 ILE A CA 1
ATOM 1167 C C . ILE A 1 156 ? -13.281 -8.383 -1.551 1 98.56 156 ILE A C 1
ATOM 1169 O O . ILE A 1 156 ? -13.992 -8.016 -0.615 1 98.56 156 ILE A O 1
ATOM 1173 N N . GLY A 1 157 ? -13.109 -9.711 -1.816 1 98.06 157 GLY A N 1
ATOM 1174 C CA . GLY A 1 157 ? -13.688 -10.742 -0.974 1 98.06 157 GLY A CA 1
ATOM 1175 C C . GLY A 1 157 ? -13.242 -10.648 0.474 1 98.06 157 GLY A C 1
ATOM 1176 O O . GLY A 1 157 ? -14.062 -10.75 1.389 1 98.06 157 GLY A O 1
ATOM 1177 N N . GLY A 1 158 ? -11.945 -10.477 0.663 1 98.25 158 GLY A N 1
ATOM 1178 C CA . GLY A 1 158 ? -11.422 -10.336 2.012 1 98.25 158 GLY A CA 1
ATOM 1179 C C . GLY A 1 158 ? -11.977 -9.133 2.748 1 98.25 158 GLY A C 1
ATOM 1180 O O . GLY A 1 158 ? -12.273 -9.211 3.943 1 98.25 158 GLY A O 1
ATOM 1181 N N . LEU A 1 159 ? -12.109 -8.008 2.049 1 98.81 159 LEU A N 1
ATOM 1182 C CA . LEU A 1 159 ? -12.672 -6.801 2.65 1 98.81 159 LEU A CA 1
ATOM 1183 C C . LEU A 1 159 ? -14.133 -7.004 3.018 1 98.81 159 LEU A C 1
ATOM 1185 O O . LEU A 1 159 ? -14.578 -6.566 4.082 1 98.81 159 LEU A O 1
ATOM 1189 N N . GLN A 1 160 ? -14.875 -7.641 2.131 1 98.81 160 GLN A N 1
ATOM 1190 C CA . GLN A 1 160 ? -16.266 -7.961 2.398 1 98.81 160 GLN A CA 1
ATOM 1191 C C . GLN A 1 160 ? -16.406 -8.859 3.625 1 98.81 160 GLN A C 1
ATOM 1193 O O . GLN A 1 160 ? -17.234 -8.602 4.504 1 98.81 160 GLN A O 1
ATOM 1198 N N . GLN A 1 161 ? -15.594 -9.914 3.684 1 98.62 161 GLN A N 1
ATOM 1199 C CA . GLN A 1 161 ? -15.586 -10.805 4.84 1 98.62 161 GLN A CA 1
ATOM 1200 C C . GLN A 1 161 ? -15.273 -10.047 6.121 1 98.62 161 GLN A C 1
ATOM 1202 O O . GLN A 1 161 ? -15.938 -10.234 7.145 1 98.62 161 GLN A O 1
ATOM 1207 N N . PHE A 1 162 ? -14.328 -9.203 6.113 1 98.56 162 PHE A N 1
ATOM 1208 C CA . PHE A 1 162 ? -13.891 -8.469 7.293 1 98.56 162 PHE A CA 1
ATOM 1209 C C . PHE A 1 162 ? -15.016 -7.621 7.859 1 98.56 162 PHE A C 1
ATOM 1211 O O . PHE A 1 162 ? -15.328 -7.703 9.047 1 98.56 162 PHE A O 1
ATOM 1218 N N . ALA A 1 163 ? -15.578 -6.746 7.004 1 98.81 163 ALA A N 1
ATOM 1219 C CA . ALA A 1 163 ? -16.594 -5.797 7.445 1 98.81 163 ALA A CA 1
ATOM 1220 C C . ALA A 1 163 ? -17.812 -6.523 8.016 1 98.81 163 ALA A C 1
ATOM 1222 O O . ALA A 1 163 ? -18.344 -6.141 9.062 1 98.81 163 ALA A O 1
ATOM 1223 N N . THR A 1 164 ? -18.266 -7.547 7.352 1 98.75 164 THR A N 1
ATOM 1224 C CA . THR A 1 164 ? -19.453 -8.258 7.773 1 98.75 164 THR A CA 1
ATOM 1225 C C . THR A 1 164 ? -19.188 -9.078 9.031 1 98.75 164 THR A C 1
ATOM 1227 O O . THR A 1 164 ? -20.078 -9.242 9.875 1 98.75 164 THR A O 1
ATOM 1230 N N . ASP A 1 165 ? -17.984 -9.547 9.164 1 98.31 165 ASP A N 1
ATOM 1231 C CA . ASP A 1 165 ? -17.625 -10.273 10.375 1 98.31 165 ASP A CA 1
ATOM 1232 C C . ASP A 1 165 ? -17.562 -9.328 11.578 1 98.31 165 ASP A C 1
ATOM 1234 O O . ASP A 1 165 ? -17.953 -9.711 12.688 1 98.31 165 ASP A O 1
ATOM 1238 N N . ILE A 1 166 ? -17.031 -8.141 11.406 1 98.44 166 ILE A N 1
ATOM 1239 C CA . ILE A 1 166 ? -17.031 -7.164 12.492 1 98.44 166 ILE A CA 1
ATOM 1240 C C . ILE A 1 166 ? -18.453 -6.848 12.906 1 98.44 166 ILE A C 1
ATOM 1242 O O . ILE A 1 166 ? -18.766 -6.754 14.094 1 98.44 166 ILE A O 1
ATOM 1246 N N . PHE A 1 167 ? -19.344 -6.668 11.922 1 98.31 167 PHE A N 1
ATOM 1247 C CA . PHE A 1 167 ? -20.734 -6.418 12.258 1 98.31 167 PHE A CA 1
ATOM 1248 C C . PHE A 1 167 ? -21.312 -7.574 13.062 1 98.31 167 PHE A C 1
ATOM 1250 O O . PHE A 1 167 ? -22.062 -7.355 14.023 1 98.31 167 PHE A O 1
ATOM 1257 N N . ARG A 1 168 ? -21.031 -8.812 12.617 1 97.69 168 ARG A N 1
ATOM 1258 C CA . ARG A 1 168 ? -21.484 -9.969 13.375 1 97.69 168 ARG A CA 1
ATOM 1259 C C . ARG A 1 168 ? -21.125 -9.844 14.852 1 97.69 168 ARG A C 1
ATOM 1261 O O . ARG A 1 168 ? -21.938 -10.18 15.719 1 97.69 168 ARG A O 1
ATOM 1268 N N . GLN A 1 169 ? -19.984 -9.305 15.125 1 96.44 169 GLN A N 1
ATOM 1269 C CA . GLN A 1 169 ? -19.5 -9.18 16.5 1 96.44 169 GLN A CA 1
ATOM 1270 C C . GLN A 1 169 ? -20.172 -8.016 17.219 1 96.44 169 GLN A C 1
ATOM 1272 O O . GLN A 1 169 ? -20.078 -7.91 18.438 1 96.44 169 GLN A O 1
ATOM 1277 N N . MET A 1 170 ? -20.812 -7.117 16.5 1 97.06 170 MET A N 1
ATOM 1278 C CA . MET A 1 170 ? -21.516 -6.008 17.141 1 97.06 170 MET A CA 1
ATOM 1279 C C . MET A 1 170 ? -22.766 -6.496 17.859 1 97.06 170 MET A C 1
ATOM 1281 O O . MET A 1 170 ? -23.281 -5.82 18.75 1 97.06 170 MET A O 1
ATOM 1285 N N . ASN A 1 171 ? -23.297 -7.699 17.438 1 95.88 171 ASN A N 1
ATOM 1286 C CA . ASN A 1 171 ? -24.438 -8.32 18.094 1 95.88 171 ASN A CA 1
ATOM 1287 C C . ASN A 1 171 ? -25.672 -7.438 18.016 1 95.88 171 ASN A C 1
ATOM 1289 O O . ASN A 1 171 ? -26.344 -7.207 19.031 1 95.88 171 ASN A O 1
ATOM 1293 N N . ILE A 1 172 ? -25.969 -6.938 16.844 1 97.38 172 ILE A N 1
ATOM 1294 C CA . ILE A 1 172 ? -27.125 -6.078 16.609 1 97.38 172 ILE A CA 1
ATOM 1295 C C . ILE A 1 172 ? -28.078 -6.754 15.633 1 97.38 172 ILE A C 1
ATOM 1297 O O . ILE A 1 172 ? -27.656 -7.359 14.648 1 97.38 172 ILE A O 1
ATOM 1301 N N . ARG A 1 173 ? -29.359 -6.738 15.836 1 97.12 173 ARG A N 1
ATOM 1302 C CA . ARG A 1 173 ? -30.359 -7.426 15.023 1 97.12 173 ARG A CA 1
ATOM 1303 C C . ARG A 1 173 ? -30.781 -6.574 13.836 1 97.12 173 ARG A C 1
ATOM 1305 O O . ARG A 1 173 ? -30.625 -5.348 13.859 1 97.12 173 ARG A O 1
ATOM 1312 N N . GLN A 1 174 ? -31.219 -7.203 12.758 1 98 174 GLN A N 1
ATOM 1313 C CA . GLN A 1 174 ? -31.891 -6.527 11.664 1 98 174 GLN A CA 1
ATOM 1314 C C . GLN A 1 174 ? -33.312 -6.133 12.047 1 98 174 GLN A C 1
ATOM 1316 O O . GLN A 1 174 ? -33.969 -6.824 12.836 1 98 174 GLN A O 1
ATOM 1321 N N . VAL A 1 175 ? -33.812 -5 11.539 1 97.38 175 VAL A N 1
ATOM 1322 C CA . VAL A 1 175 ? -35.188 -4.559 11.75 1 97.38 175 VAL A CA 1
ATOM 1323 C C . VAL A 1 175 ? -35.812 -4.207 10.414 1 97.38 175 VAL A C 1
ATOM 1325 O O . VAL A 1 175 ? -35.156 -4.164 9.383 1 97.38 175 VAL A O 1
ATOM 1328 N N . LEU A 1 176 ? -37.094 -4.047 10.391 1 96.06 176 LEU A N 1
ATOM 1329 C CA . LEU A 1 176 ? -37.812 -3.611 9.188 1 96.06 176 LEU A CA 1
ATOM 1330 C C . LEU A 1 176 ? -37.406 -2.189 8.805 1 96.06 176 LEU A C 1
ATOM 1332 O O . LEU A 1 176 ? -37.094 -1.375 9.68 1 96.06 176 LEU A O 1
ATOM 1336 N N . PRO A 1 177 ? -37.375 -1.921 7.531 1 94 177 PRO A N 1
ATOM 1337 C CA . PRO A 1 177 ? -37.125 -0.529 7.137 1 94 177 PRO A CA 1
ATOM 1338 C C . PRO A 1 177 ? -38.125 0.439 7.777 1 94 177 PRO A C 1
ATOM 1340 O O . PRO A 1 177 ? -39.312 0.11 7.926 1 94 177 PRO A O 1
ATOM 1343 N N . PRO A 1 178 ? -37.656 1.549 8.055 1 89.56 178 PRO A N 1
ATOM 1344 C CA . PRO A 1 178 ? -38.531 2.502 8.766 1 89.56 178 PRO A CA 1
ATOM 1345 C C . PRO A 1 178 ? -39.688 2.967 7.918 1 89.56 178 PRO A C 1
ATOM 1347 O O . PRO A 1 178 ? -40.719 3.385 8.461 1 89.56 178 PRO A O 1
ATOM 1350 N N . ASP A 1 179 ? -39.625 2.863 6.691 1 87.5 179 ASP A N 1
ATOM 1351 C CA . ASP A 1 179 ? -40.688 3.381 5.82 1 87.5 179 ASP A CA 1
ATOM 1352 C C . ASP A 1 179 ? -41.781 2.355 5.637 1 87.5 179 ASP A C 1
ATOM 1354 O O . ASP A 1 179 ? -42.812 2.652 5.02 1 87.5 179 ASP A O 1
ATOM 1358 N N . VAL A 1 180 ? -41.656 1.142 6.16 1 89.69 180 VAL A N 1
ATOM 1359 C CA . VAL A 1 180 ? -42.719 0.143 6.094 1 89.69 180 VAL A CA 1
ATOM 1360 C C . VAL A 1 180 ? -43.812 0.49 7.098 1 89.69 180 VAL A C 1
ATOM 1362 O O . VAL A 1 180 ? -43.562 0.526 8.305 1 89.69 180 VAL A O 1
ATOM 1365 N N . PRO A 1 181 ? -45 0.735 6.637 1 86.56 181 PRO A N 1
ATOM 1366 C CA . PRO A 1 181 ? -46.094 1.128 7.547 1 86.56 181 PRO A CA 1
ATOM 1367 C C . PRO A 1 181 ? -46.594 -0.029 8.414 1 86.56 181 PRO A C 1
ATOM 1369 O O . PRO A 1 181 ? -46.438 -1.194 8.039 1 86.56 181 PRO A O 1
ATOM 1372 N N . ASP A 1 182 ? -47.188 0.299 9.531 1 83.12 182 ASP A N 1
ATOM 1373 C CA . ASP A 1 182 ? -47.719 -0.7 10.453 1 83.12 182 ASP A CA 1
ATOM 1374 C C . ASP A 1 182 ? -48.969 -1.365 9.883 1 83.12 182 ASP A C 1
ATOM 1376 O O . ASP A 1 182 ? -49.188 -2.557 10.102 1 83.12 182 ASP A O 1
ATOM 1380 N N . ASN A 1 183 ? -49.719 -0.593 9.156 1 86.69 183 ASN A N 1
ATOM 1381 C CA . ASN A 1 183 ? -50.969 -1.113 8.609 1 86.69 183 ASN A CA 1
ATOM 1382 C C . ASN A 1 183 ? -50.844 -1.432 7.125 1 86.69 183 ASN A C 1
ATOM 1384 O O . ASN A 1 183 ? -51.344 -0.686 6.281 1 86.69 183 ASN A O 1
ATOM 1388 N N . LEU A 1 184 ? -50.281 -2.547 6.801 1 89.94 184 LEU A N 1
ATOM 1389 C CA . LEU A 1 184 ? -50.094 -2.961 5.41 1 89.94 184 LEU A CA 1
ATOM 1390 C C . LEU A 1 184 ? -51.344 -3.621 4.875 1 89.94 184 LEU A C 1
ATOM 1392 O O . LEU A 1 184 ? -52.125 -4.223 5.637 1 89.94 184 LEU A O 1
ATOM 1396 N N . PRO A 1 185 ? -51.562 -3.475 3.641 1 91.75 185 PRO A N 1
ATOM 1397 C CA . PRO A 1 185 ? -52.719 -4.117 3.016 1 91.75 185 PRO A CA 1
ATOM 1398 C C . PRO A 1 185 ? -52.75 -5.629 3.232 1 91.75 185 PRO A C 1
ATOM 1400 O O . PRO A 1 185 ? -51.75 -6.219 3.596 1 91.75 185 PRO A O 1
ATOM 1403 N N . GLU A 1 186 ? -53.875 -6.211 2.998 1 91.69 186 GLU A N 1
ATOM 1404 C CA . GLU A 1 186 ? -54.094 -7.641 3.211 1 91.69 186 GLU A CA 1
ATOM 1405 C C . GLU A 1 186 ? -53.188 -8.477 2.332 1 91.69 186 GLU A C 1
ATOM 1407 O O . GLU A 1 186 ? -52.812 -9.602 2.693 1 91.69 186 GLU A O 1
ATOM 1412 N N . SER A 1 187 ? -52.812 -7.863 1.236 1 94.62 187 SER A N 1
ATOM 1413 C CA . SER A 1 187 ? -51.938 -8.562 0.32 1 94.62 187 SER A CA 1
ATOM 1414 C C . SER A 1 187 ? -50.625 -9 1.021 1 94.62 187 SER A C 1
ATOM 1416 O O . SER A 1 187 ? -50.031 -10 0.643 1 94.62 187 SER A O 1
ATOM 1418 N N . TYR A 1 188 ? -50.188 -8.297 2.029 1 96.06 188 TYR A N 1
ATOM 1419 C CA . TYR A 1 188 ? -48.938 -8.578 2.729 1 96.06 188 TYR A CA 1
ATOM 1420 C C . TYR A 1 188 ? -49.125 -9.711 3.738 1 96.06 188 TYR A C 1
ATOM 1422 O O . TYR A 1 188 ? -48.156 -10.188 4.328 1 96.06 188 TYR A O 1
ATOM 1430 N N . HIS A 1 189 ? -50.312 -10.25 3.844 1 95.25 189 HIS A N 1
ATOM 1431 C CA . HIS A 1 189 ? -50.594 -11.406 4.691 1 95.25 189 HIS A CA 1
ATOM 1432 C C . HIS A 1 189 ? -50.688 -12.688 3.869 1 95.25 189 HIS A C 1
ATOM 1434 O O . HIS A 1 189 ? -50.969 -13.758 4.41 1 95.25 189 HIS A O 1
ATOM 1440 N N . ALA A 1 190 ? -50.469 -12.523 2.602 1 96.94 190 ALA A N 1
ATOM 1441 C CA . ALA A 1 190 ? -50.438 -13.711 1.744 1 96.94 190 ALA A CA 1
ATOM 1442 C C . ALA A 1 190 ? -49.438 -14.734 2.271 1 96.94 190 ALA A C 1
ATOM 1444 O O . ALA A 1 190 ? -48.344 -14.375 2.738 1 96.94 190 ALA A O 1
ATOM 1445 N N . LYS A 1 191 ? -49.812 -16.031 2.191 1 97.81 191 LYS A N 1
ATOM 1446 C CA . LYS A 1 191 ? -48.906 -17.109 2.604 1 97.81 191 LYS A CA 1
ATOM 1447 C C . LYS A 1 191 ? -47.875 -17.422 1.514 1 97.81 191 LYS A C 1
ATOM 1449 O O . LYS A 1 191 ? -48.25 -17.625 0.354 1 97.81 191 LYS A O 1
ATOM 1454 N N . ILE A 1 192 ? -46.656 -17.422 1.935 1 98.81 192 ILE A N 1
ATOM 1455 C CA . ILE A 1 192 ? -45.562 -17.688 1.013 1 98.81 192 ILE A CA 1
ATOM 1456 C C . ILE A 1 192 ? -44.75 -18.875 1.515 1 98.81 192 ILE A C 1
ATOM 1458 O O . ILE A 1 192 ? -44.281 -18.891 2.664 1 98.81 192 ILE A O 1
ATOM 1462 N N . ALA A 1 193 ? -44.5 -19.922 0.672 1 98.81 193 ALA A N 1
ATOM 1463 C CA . ALA A 1 193 ? -43.719 -21.078 1.023 1 98.81 193 ALA A CA 1
ATOM 1464 C C . ALA A 1 193 ? -42.406 -21.109 0.216 1 98.81 193 ALA A C 1
ATOM 1466 O O . ALA A 1 193 ? -42.406 -20.844 -0.988 1 98.81 193 ALA A O 1
ATOM 1467 N N . LEU A 1 194 ? -41.375 -21.281 0.885 1 98.88 194 LEU A N 1
ATOM 1468 C CA . LEU A 1 194 ? -40.094 -21.547 0.245 1 98.88 194 LEU A CA 1
ATOM 1469 C C . LEU A 1 194 ? -39.594 -22.938 0.599 1 98.88 194 LEU A C 1
ATOM 1471 O O . LEU A 1 194 ? -39.656 -23.344 1.764 1 98.88 194 LEU A O 1
ATOM 1475 N N . ILE A 1 195 ? -39.094 -23.688 -0.37 1 98.5 195 ILE A N 1
ATOM 1476 C CA . ILE A 1 195 ? -38.625 -25.047 -0.147 1 98.5 195 ILE A CA 1
ATOM 1477 C C . ILE A 1 195 ? -37.125 -25.094 -0.273 1 98.5 195 ILE A C 1
ATOM 1479 O O . ILE A 1 195 ? -36.562 -24.719 -1.311 1 98.5 195 ILE A O 1
ATOM 1483 N N . GLY A 1 196 ? -36.438 -25.625 0.756 1 98.06 196 GLY A N 1
ATOM 1484 C CA . GLY A 1 196 ? -35 -25.594 0.872 1 98.06 196 GLY A CA 1
ATOM 1485 C C . GLY A 1 196 ? -34.469 -24.344 1.566 1 98.06 196 GLY A C 1
ATOM 1486 O O . GLY A 1 196 ? -34.906 -23.219 1.237 1 98.06 196 GLY A O 1
ATOM 1487 N N . CYS A 1 197 ? -33.625 -24.469 2.498 1 98.44 197 CYS A N 1
ATOM 1488 C CA . CYS A 1 197 ? -33.094 -23.328 3.221 1 98.44 197 CYS A CA 1
ATOM 1489 C C . CYS A 1 197 ? -31.656 -23.031 2.787 1 98.44 197 CYS A C 1
ATOM 1491 O O . CYS A 1 197 ? -30.766 -22.906 3.625 1 98.44 197 CYS A O 1
ATOM 1493 N N . GLY A 1 198 ? -31.438 -23 1.487 1 98.19 198 GLY A N 1
ATOM 1494 C CA . GLY A 1 198 ? -30.156 -22.609 0.912 1 98.19 198 GLY A CA 1
ATOM 1495 C C . GLY A 1 198 ? -30.062 -21.125 0.588 1 98.19 198 GLY A C 1
ATOM 1496 O O . GLY A 1 198 ? -30.984 -20.375 0.887 1 98.19 198 GLY A O 1
ATOM 1497 N N . PRO A 1 199 ? -29.016 -20.719 -0.063 1 98.5 199 PRO A N 1
ATOM 1498 C CA . PRO A 1 199 ? -28.734 -19.312 -0.311 1 98.5 199 PRO A CA 1
ATOM 1499 C C . PRO A 1 199 ? -29.875 -18.609 -1.056 1 98.5 199 PRO A C 1
ATOM 1501 O O . PRO A 1 199 ? -30.234 -17.469 -0.717 1 98.5 199 PRO A O 1
ATOM 1504 N N . ALA A 1 200 ? -30.438 -19.234 -2.039 1 98.75 200 ALA A N 1
ATOM 1505 C CA . ALA A 1 200 ? -31.5 -18.609 -2.828 1 98.75 200 ALA A CA 1
ATOM 1506 C C . ALA A 1 200 ? -32.719 -18.312 -1.965 1 98.75 200 ALA A C 1
ATOM 1508 O O . ALA A 1 200 ? -33.281 -17.203 -2.014 1 98.75 200 ALA A O 1
ATOM 1509 N N . SER A 1 201 ? -33.156 -19.281 -1.158 1 98.81 201 SER A N 1
ATOM 1510 C CA . SER A 1 201 ? -34.344 -19.125 -0.311 1 98.81 201 SER A CA 1
ATOM 1511 C C . SER A 1 201 ? -34.094 -18.109 0.794 1 98.81 201 SER A C 1
ATOM 1513 O O . SER A 1 201 ? -34.969 -17.312 1.125 1 98.81 201 SER A O 1
ATOM 1515 N N . ILE A 1 202 ? -32.906 -18.156 1.38 1 98.81 202 ILE A N 1
ATOM 1516 C CA . ILE A 1 202 ? -32.562 -17.203 2.438 1 98.81 202 ILE A CA 1
ATOM 1517 C C . ILE A 1 202 ? -32.656 -15.781 1.902 1 98.81 202 ILE A C 1
ATOM 1519 O O . ILE A 1 202 ? -33.219 -14.906 2.549 1 98.81 202 ILE A O 1
ATOM 1523 N N . SER A 1 203 ? -32.094 -15.586 0.735 1 98.81 203 SER A N 1
ATOM 1524 C CA . SER A 1 203 ? -32.094 -14.266 0.109 1 98.81 203 SER A CA 1
ATOM 1525 C C . SER A 1 203 ? -33.531 -13.844 -0.231 1 98.81 203 SER A C 1
ATOM 1527 O O . SER A 1 203 ? -33.938 -12.719 0.072 1 98.81 203 SER A O 1
ATOM 1529 N N . CYS A 1 204 ? -34.312 -14.734 -0.858 1 98.88 204 CYS A N 1
ATOM 1530 C CA . CYS A 1 204 ? -35.688 -14.445 -1.246 1 98.88 204 CYS A CA 1
ATOM 1531 C C . CYS A 1 204 ? -36.531 -14.062 -0.033 1 98.88 204 CYS A C 1
ATOM 1533 O O . CYS A 1 204 ? -37.188 -13.031 -0.032 1 98.88 204 CYS A O 1
ATOM 1535 N N . ALA A 1 205 ? -36.438 -14.898 0.996 1 98.88 205 ALA A N 1
ATOM 1536 C CA . ALA A 1 205 ? -37.219 -14.68 2.213 1 98.88 205 ALA A CA 1
ATOM 1537 C C . ALA A 1 205 ? -36.812 -13.359 2.883 1 98.88 205 ALA A C 1
ATOM 1539 O O . ALA A 1 205 ? -37.688 -12.648 3.418 1 98.88 205 ALA A O 1
ATOM 1540 N N . THR A 1 206 ? -35.531 -13.023 2.896 1 98.81 206 THR A N 1
ATOM 1541 C CA . THR A 1 206 ? -35.031 -11.797 3.514 1 98.81 206 THR A CA 1
ATOM 1542 C C . THR A 1 206 ? -35.656 -10.57 2.836 1 98.81 206 THR A C 1
ATOM 1544 O O . THR A 1 206 ? -36.156 -9.672 3.508 1 98.81 206 THR A O 1
ATOM 1547 N N . PHE A 1 207 ? -35.594 -10.531 1.521 1 98.69 207 PHE A N 1
ATOM 1548 C CA . PHE A 1 207 ? -36.125 -9.367 0.809 1 98.69 207 PHE A CA 1
ATOM 1549 C C . PHE A 1 207 ? -37.625 -9.281 0.952 1 98.69 207 PHE A C 1
ATOM 1551 O O . PHE A 1 207 ? -38.188 -8.188 1.08 1 98.69 207 PHE A O 1
ATOM 1558 N N . LEU A 1 208 ? -38.344 -10.43 0.924 1 98.56 208 LEU A N 1
ATOM 1559 C CA . LEU A 1 208 ? -39.812 -10.422 1.154 1 98.56 208 LEU A CA 1
ATOM 1560 C C . LEU A 1 208 ? -40.125 -9.906 2.553 1 98.56 208 LEU A C 1
ATOM 1562 O O . LEU A 1 208 ? -41.062 -9.141 2.732 1 98.56 208 LEU A O 1
ATOM 1566 N N . GLY A 1 209 ? -39.344 -10.406 3.494 1 98.19 209 GLY A N 1
ATOM 1567 C CA . GLY A 1 209 ? -39.5 -9.898 4.848 1 98.19 209 GLY A CA 1
ATOM 1568 C C . GLY A 1 209 ? -39.312 -8.398 4.945 1 98.19 209 GLY A C 1
ATOM 1569 O O . GLY A 1 209 ? -40.094 -7.703 5.605 1 98.19 209 GLY A O 1
ATOM 1570 N N . ARG A 1 210 ? -38.312 -7.867 4.305 1 98.06 210 ARG A N 1
ATOM 1571 C CA . ARG A 1 210 ? -38 -6.438 4.316 1 98.06 210 ARG A CA 1
ATOM 1572 C C . ARG A 1 210 ? -39.125 -5.637 3.664 1 98.06 210 ARG A C 1
ATOM 1574 O O . ARG A 1 210 ? -39.375 -4.484 4.027 1 98.06 210 ARG A O 1
ATOM 1581 N N . LEU A 1 211 ? -39.75 -6.238 2.67 1 96.88 211 LEU A N 1
ATOM 1582 C CA . LEU A 1 211 ? -40.875 -5.582 1.984 1 96.88 211 LEU A CA 1
ATOM 1583 C C . LEU A 1 211 ? -42.094 -5.473 2.898 1 96.88 211 LEU A C 1
ATOM 1585 O O . LEU A 1 211 ? -42.969 -4.664 2.648 1 96.88 211 LEU A O 1
ATOM 1589 N N . GLY A 1 212 ? -42.219 -6.387 3.959 1 96.19 212 GLY A N 1
ATOM 1590 C CA . GLY A 1 212 ? -43.281 -6.266 4.934 1 96.19 212 GLY A CA 1
ATOM 1591 C C . GLY A 1 212 ? -44.125 -7.512 5.031 1 96.19 212 GLY A C 1
ATOM 1592 O O . GLY A 1 212 ? -45.062 -7.578 5.848 1 96.19 212 GLY A O 1
ATOM 1593 N N . TYR A 1 213 ? -43.875 -8.562 4.23 1 97.56 213 TYR A N 1
ATOM 1594 C CA . TYR A 1 213 ? -44.656 -9.789 4.309 1 97.56 213 TYR A CA 1
ATOM 1595 C C . TYR A 1 213 ? -44.438 -10.484 5.645 1 97.56 213 TYR A C 1
ATOM 1597 O O . TYR A 1 213 ? -43.312 -10.492 6.184 1 97.56 213 TYR A O 1
ATOM 1605 N N . ARG A 1 214 ? -45.469 -11.211 6.156 1 94.44 214 ARG A N 1
ATOM 1606 C CA . ARG A 1 214 ? -45.406 -11.711 7.527 1 94.44 214 ARG A CA 1
ATOM 1607 C C . ARG A 1 214 ? -45.531 -13.227 7.566 1 94.44 214 ARG A C 1
ATOM 1609 O O . ARG A 1 214 ? -45.156 -13.867 8.539 1 94.44 214 ARG A O 1
ATOM 1616 N N . ASN A 1 215 ? -46.125 -13.789 6.57 1 97.5 215 ASN A N 1
ATOM 1617 C CA . ASN A 1 215 ? -46.344 -15.227 6.539 1 97.5 215 ASN A CA 1
ATOM 1618 C C . ASN A 1 215 ? -45.406 -15.914 5.555 1 97.5 215 ASN A C 1
ATOM 1620 O O . ASN A 1 215 ? -45.844 -16.438 4.531 1 97.5 215 ASN A O 1
ATOM 1624 N N . ILE A 1 216 ? -44.219 -15.891 5.938 1 98.75 216 ILE A N 1
ATOM 1625 C CA . ILE A 1 216 ? -43.156 -16.5 5.113 1 98.75 216 ILE A CA 1
ATOM 1626 C C . ILE A 1 216 ? -42.625 -17.75 5.793 1 98.75 216 ILE A C 1
ATOM 1628 O O . ILE A 1 216 ? -42.062 -17.688 6.883 1 98.75 216 ILE A O 1
ATOM 1632 N N . HIS A 1 217 ? -42.781 -18.922 5.145 1 98.75 217 HIS A N 1
ATOM 1633 C CA . HIS A 1 217 ? -42.406 -20.219 5.699 1 98.75 217 HIS A CA 1
ATOM 1634 C C . HIS A 1 217 ? -41.344 -20.891 4.828 1 98.75 217 HIS A C 1
ATOM 1636 O O . HIS A 1 217 ? -41.562 -21.125 3.639 1 98.75 217 HIS A O 1
ATOM 1642 N N . ILE A 1 218 ? -40.188 -21.219 5.438 1 98.81 218 ILE A N 1
ATOM 1643 C CA . ILE A 1 218 ? -39.156 -22.016 4.738 1 98.81 218 ILE A CA 1
ATOM 1644 C C . ILE A 1 218 ? -39.219 -23.453 5.246 1 98.81 218 ILE A C 1
ATOM 1646 O O . ILE A 1 218 ? -39.156 -23.703 6.453 1 98.81 218 ILE A O 1
ATOM 1650 N N . TYR A 1 219 ? -39.281 -24.375 4.379 1 98.56 219 TYR A N 1
ATOM 1651 C CA . TYR A 1 219 ? -39.219 -25.797 4.711 1 98.56 219 TYR A CA 1
ATOM 1652 C C . TYR A 1 219 ? -37.875 -26.391 4.301 1 98.56 219 TYR A C 1
ATOM 1654 O O . TYR A 1 219 ? -37.469 -26.25 3.152 1 98.56 219 TYR A O 1
ATOM 1662 N N . GLU A 1 220 ? -37.219 -27 5.242 1 98 220 GLU A N 1
ATOM 1663 C CA . GLU A 1 220 ? -35.906 -27.562 5.051 1 98 220 GLU A CA 1
ATOM 1664 C C . GLU A 1 220 ? -35.875 -29.047 5.438 1 98 220 GLU A C 1
ATOM 1666 O O . GLU A 1 220 ? -36.375 -29.422 6.496 1 98 220 GLU A O 1
ATOM 1671 N N . LYS A 1 221 ? -35.281 -29.844 4.57 1 96 221 LYS A N 1
ATOM 1672 C CA . LYS A 1 221 ? -35.312 -31.297 4.773 1 96 221 LYS A CA 1
ATOM 1673 C C . LYS A 1 221 ? -34.375 -31.719 5.898 1 96 221 LYS A C 1
ATOM 1675 O O . LYS A 1 221 ? -34.656 -32.688 6.613 1 96 221 LYS A O 1
ATOM 1680 N N . ASN A 1 222 ? -33.25 -31.047 6.059 1 94.06 222 ASN A N 1
ATOM 1681 C CA . ASN A 1 222 ? -32.25 -31.406 7.051 1 94.06 222 ASN A CA 1
ATOM 1682 C C . ASN A 1 222 ? -32.531 -30.797 8.414 1 94.06 222 ASN A C 1
ATOM 1684 O O . ASN A 1 222 ? -33.438 -29.938 8.531 1 94.06 222 ASN A O 1
ATOM 1688 N N . ASP A 1 223 ? -31.766 -31.188 9.398 1 92.06 223 ASP A N 1
ATOM 1689 C CA . ASP A 1 223 ? -31.922 -30.641 10.742 1 92.06 223 ASP A CA 1
ATOM 1690 C C . ASP A 1 223 ? -31.047 -29.406 10.938 1 92.06 223 ASP A C 1
ATOM 1692 O O . ASP A 1 223 ? -31.078 -28.781 12.008 1 92.06 223 ASP A O 1
ATOM 1696 N N . PHE A 1 224 ? -30.328 -29.094 9.953 1 93.12 224 PHE A N 1
ATOM 1697 C CA . PHE A 1 224 ? -29.531 -27.875 9.938 1 93.12 224 PHE A CA 1
ATOM 1698 C C . PHE A 1 224 ? -29.953 -26.969 8.789 1 93.12 224 PHE A C 1
ATOM 1700 O O . PHE A 1 224 ? -30.688 -27.391 7.895 1 93.12 224 PHE A O 1
ATOM 1707 N N . VAL A 1 225 ? -29.547 -25.75 8.781 1 95.81 225 VAL A N 1
ATOM 1708 C CA . VAL A 1 225 ? -29.938 -24.766 7.773 1 95.81 225 VAL A CA 1
ATOM 1709 C C . VAL A 1 225 ? -28.734 -24.438 6.887 1 95.81 225 VAL A C 1
ATOM 1711 O O . VAL A 1 225 ? -27.609 -24.859 7.16 1 95.81 225 VAL A O 1
ATOM 1714 N N . GLY A 1 226 ? -28.969 -23.781 5.781 1 96.69 226 GLY A N 1
ATOM 1715 C CA . GLY A 1 226 ? -27.906 -23.219 4.961 1 96.69 226 GLY A CA 1
ATOM 1716 C C . GLY A 1 226 ? -27.688 -24 3.672 1 96.69 226 GLY A C 1
ATOM 1717 O O . GLY A 1 226 ? -26.922 -23.562 2.811 1 96.69 226 GLY A O 1
ATOM 1718 N N . GLY A 1 227 ? -28.312 -25.141 3.514 1 95.81 227 GLY A N 1
ATOM 1719 C CA . GLY A 1 227 ? -28.188 -25.906 2.291 1 95.81 227 GLY A CA 1
ATOM 1720 C C . GLY A 1 227 ? -26.766 -26.391 2.035 1 95.81 227 GLY A C 1
ATOM 1721 O O . GLY A 1 227 ? -26.094 -26.875 2.947 1 95.81 227 GLY A O 1
ATOM 1722 N N . LEU A 1 228 ? -26.328 -26.281 0.797 1 95.31 228 LEU A N 1
ATOM 1723 C CA . LEU A 1 228 ? -25.016 -26.766 0.381 1 95.31 228 LEU A CA 1
ATOM 1724 C C . LEU A 1 228 ? -23.906 -25.984 1.066 1 95.31 228 LEU A C 1
ATOM 1726 O O . LEU A 1 228 ? -22.797 -26.5 1.245 1 95.31 228 LEU A O 1
ATOM 1730 N N . SER A 1 229 ? -24.125 -24.703 1.415 1 96.75 229 SER A N 1
ATOM 1731 C CA . SER A 1 229 ? -23.141 -23.906 2.156 1 96.75 229 SER A CA 1
ATOM 1732 C C . SER A 1 229 ? -22.734 -24.625 3.445 1 96.75 229 SER A C 1
ATOM 1734 O O . SER A 1 229 ? -21.562 -24.562 3.846 1 96.75 229 SER A O 1
ATOM 1736 N N . SER A 1 230 ? -23.688 -25.281 4.039 1 96.62 230 SER A N 1
ATOM 1737 C CA . SER A 1 230 ? -23.453 -25.984 5.293 1 96.62 230 SER A CA 1
ATOM 1738 C C . SER A 1 230 ? -23 -27.422 5.035 1 96.62 230 SER A C 1
ATOM 1740 O O . SER A 1 230 ? -22.047 -27.906 5.641 1 96.62 230 SER A O 1
ATOM 1742 N N . SER A 1 231 ? -23.562 -28.094 4.117 1 95.44 231 SER A N 1
ATOM 1743 C CA . SER A 1 231 ? -23.422 -29.547 3.998 1 95.44 231 SER A CA 1
ATOM 1744 C C . SER A 1 231 ? -22.203 -29.906 3.143 1 95.44 231 SER A C 1
ATOM 1746 O O . SER A 1 231 ? -21.688 -31.016 3.242 1 95.44 231 SER A O 1
ATOM 1748 N N . GLU A 1 232 ? -21.797 -28.969 2.279 1 95.75 232 GLU A N 1
ATOM 1749 C CA . GLU A 1 232 ? -20.797 -29.453 1.321 1 95.75 232 GLU A CA 1
ATOM 1750 C C . GLU A 1 232 ? -19.547 -28.562 1.333 1 95.75 232 GLU A C 1
ATOM 1752 O O . GLU A 1 232 ? -18.438 -29.047 1.104 1 95.75 232 GLU A O 1
ATOM 1757 N N . ILE A 1 233 ? -19.594 -27.25 1.506 1 96.25 233 ILE A N 1
ATOM 1758 C CA . ILE A 1 233 ? -18.406 -26.391 1.548 1 96.25 233 ILE A CA 1
ATOM 1759 C C . ILE A 1 233 ? -17.641 -26.641 2.846 1 96.25 233 ILE A C 1
ATOM 1761 O O . ILE A 1 233 ? -18.203 -26.5 3.938 1 96.25 233 ILE A O 1
ATOM 1765 N N . PRO A 1 234 ? -16.422 -26.938 2.814 1 96.19 234 PRO A N 1
ATOM 1766 C CA . PRO A 1 234 ? -15.672 -27.375 3.998 1 96.19 234 PRO A CA 1
ATOM 1767 C C . PRO A 1 234 ? -15.531 -26.266 5.043 1 96.19 234 PRO A C 1
ATOM 1769 O O . PRO A 1 234 ? -15.562 -25.078 4.703 1 96.19 234 PRO A O 1
ATOM 1772 N N . GLN A 1 235 ? -15.234 -26.609 6.258 1 94.94 235 GLN A N 1
ATOM 1773 C CA . GLN A 1 235 ? -15.117 -25.734 7.422 1 94.94 235 GLN A CA 1
ATOM 1774 C C . GLN A 1 235 ? -14.016 -24.703 7.223 1 94.94 235 GLN A C 1
ATOM 1776 O O . GLN A 1 235 ? -14.156 -23.547 7.621 1 94.94 235 GLN A O 1
ATOM 1781 N N . TYR A 1 236 ? -12.898 -25.109 6.684 1 94.81 236 TYR A N 1
ATOM 1782 C CA . TYR A 1 236 ? -11.75 -24.219 6.547 1 94.81 236 TYR A CA 1
ATOM 1783 C C . TYR A 1 236 ? -12.023 -23.125 5.531 1 94.81 236 TYR A C 1
ATOM 1785 O O . TYR A 1 236 ? -11.266 -22.156 5.434 1 94.81 236 TYR A O 1
ATOM 1793 N N . ARG A 1 237 ? -13.125 -23.219 4.758 1 95.5 237 ARG A N 1
ATOM 1794 C CA . ARG A 1 237 ? -13.555 -22.203 3.801 1 95.5 237 ARG A CA 1
ATOM 1795 C C . ARG A 1 237 ? -14.766 -21.438 4.32 1 95.5 237 ARG A C 1
ATOM 1797 O O . ARG A 1 237 ? -14.844 -20.219 4.176 1 95.5 237 ARG A O 1
ATOM 1804 N N . LEU A 1 238 ? -15.727 -22.172 4.938 1 97 238 LEU A N 1
ATOM 1805 C CA . LEU A 1 238 ? -16.984 -21.562 5.363 1 97 238 LEU A CA 1
ATOM 1806 C C . LEU A 1 238 ? -17.516 -22.234 6.629 1 97 238 LEU A C 1
ATOM 1808 O O . LEU A 1 238 ? -18.219 -23.234 6.551 1 97 238 LEU A O 1
ATOM 1812 N N . PRO A 1 239 ? -17.344 -21.688 7.734 1 95.38 239 PRO A N 1
ATOM 1813 C CA . PRO A 1 239 ? -17.859 -22.25 8.992 1 95.38 239 PRO A CA 1
ATOM 1814 C C . PRO A 1 239 ? -19.375 -22.188 9.094 1 95.38 239 PRO A C 1
ATOM 1816 O O . PRO A 1 239 ? -20 -21.281 8.547 1 95.38 239 PRO A O 1
ATOM 1819 N N . TYR A 1 240 ? -19.922 -23.109 9.844 1 95.31 240 TYR A N 1
ATOM 1820 C CA . TYR A 1 240 ? -21.375 -23.188 10 1 95.31 240 TYR A CA 1
ATOM 1821 C C . TYR A 1 240 ? -21.906 -21.984 10.773 1 95.31 240 TYR A C 1
ATOM 1823 O O . TYR A 1 240 ? -23 -21.5 10.492 1 95.31 240 TYR A O 1
ATOM 1831 N N . GLU A 1 241 ? -21.141 -21.484 11.68 1 93.88 241 GLU A N 1
ATOM 1832 C CA . GLU A 1 241 ? -21.562 -20.344 12.492 1 93.88 241 GLU A CA 1
ATOM 1833 C C . GLU A 1 241 ? -21.844 -19.109 11.633 1 93.88 241 GLU A C 1
ATOM 1835 O O . GLU A 1 241 ? -22.734 -18.312 11.945 1 93.88 241 GLU A O 1
ATOM 1840 N N . VAL A 1 242 ? -21.141 -18.984 10.609 1 95.31 242 VAL A N 1
ATOM 1841 C CA . VAL A 1 242 ? -21.297 -17.875 9.672 1 95.31 242 VAL A CA 1
ATOM 1842 C C . VAL A 1 242 ? -22.625 -18 8.945 1 95.31 242 VAL A C 1
ATOM 1844 O O . VAL A 1 242 ? -23.375 -17.031 8.828 1 95.31 242 VAL A O 1
ATOM 1847 N N . VAL A 1 243 ? -22.906 -19.172 8.5 1 96.75 243 VAL A N 1
ATOM 1848 C CA . VAL A 1 243 ? -24.156 -19.453 7.793 1 96.75 243 VAL A CA 1
ATOM 1849 C C . VAL A 1 243 ? -25.344 -19.234 8.727 1 96.75 243 VAL A C 1
ATOM 1851 O O . VAL A 1 243 ? -26.328 -18.578 8.352 1 96.75 243 VAL A O 1
ATOM 1854 N N . LYS A 1 244 ? -25.25 -19.734 9.883 1 96.06 244 LYS A N 1
ATOM 1855 C CA . LYS A 1 244 ? -26.328 -19.625 10.867 1 96.06 244 LYS A CA 1
ATOM 1856 C C . LYS A 1 244 ? -26.594 -18.156 11.203 1 96.06 244 LYS A C 1
ATOM 1858 O O . LYS A 1 244 ? -27.75 -17.766 11.406 1 96.06 244 LYS A O 1
ATOM 1863 N N . PHE A 1 245 ? -25.609 -17.391 11.367 1 96.75 245 PHE A N 1
ATOM 1864 C CA . PHE A 1 245 ? -25.75 -15.961 11.648 1 96.75 245 PHE A CA 1
ATOM 1865 C C . PHE A 1 245 ? -26.625 -15.281 10.602 1 96.75 245 PHE A C 1
ATOM 1867 O O . PHE A 1 245 ? -27.531 -14.516 10.953 1 96.75 245 PHE A O 1
ATOM 1874 N N . GLU A 1 246 ? -26.359 -15.531 9.352 1 98.25 246 GLU A N 1
ATOM 1875 C CA . GLU A 1 246 ? -27.094 -14.875 8.266 1 98.25 246 GLU A CA 1
ATOM 1876 C C . GLU A 1 246 ? -28.531 -15.367 8.195 1 98.25 246 GLU A C 1
ATOM 1878 O O . GLU A 1 246 ? -29.438 -14.602 7.859 1 98.25 246 GLU A O 1
ATOM 1883 N N . VAL A 1 247 ? -28.75 -16.641 8.547 1 97.88 247 VAL A N 1
ATOM 1884 C CA . VAL A 1 247 ? -30.109 -17.156 8.664 1 97.88 247 VAL A CA 1
ATOM 1885 C C . VAL A 1 247 ? -30.828 -16.453 9.82 1 97.88 247 VAL A C 1
ATOM 1887 O O . VAL A 1 247 ? -32 -16.141 9.719 1 97.88 247 VAL A O 1
ATOM 1890 N N . ASP A 1 248 ? -30.094 -16.266 10.898 1 97.38 248 ASP A N 1
ATOM 1891 C CA . ASP A 1 248 ? -30.672 -15.586 12.055 1 97.38 248 ASP A CA 1
ATOM 1892 C C . ASP A 1 248 ? -31.062 -14.148 11.711 1 97.38 248 ASP A C 1
ATOM 1894 O O . ASP A 1 248 ? -32.062 -13.625 12.211 1 97.38 248 ASP A O 1
ATOM 1898 N N . LEU A 1 249 ? -30.281 -13.445 10.922 1 98.19 249 LEU A N 1
ATOM 1899 C CA . LEU A 1 249 ? -30.641 -12.109 10.461 1 98.19 249 LEU A CA 1
ATOM 1900 C C . LEU A 1 249 ? -31.953 -12.141 9.695 1 98.19 249 LEU A C 1
ATOM 1902 O O . LEU A 1 249 ? -32.781 -11.242 9.844 1 98.19 249 LEU A O 1
ATOM 1906 N N . MET A 1 250 ? -32.094 -13.148 8.859 1 98.5 250 MET A N 1
ATOM 1907 C CA . MET A 1 250 ? -33.344 -13.328 8.141 1 98.5 250 MET A CA 1
ATOM 1908 C C . MET A 1 250 ? -34.5 -13.531 9.117 1 98.5 250 MET A C 1
ATOM 1910 O O . MET A 1 250 ? -35.562 -12.93 8.953 1 98.5 250 MET A O 1
ATOM 1914 N N . LYS A 1 251 ? -34.344 -14.352 10.117 1 97.94 251 LYS A N 1
ATOM 1915 C CA . LYS A 1 251 ? -35.375 -14.664 11.094 1 97.94 251 LYS A CA 1
ATOM 1916 C C . LYS A 1 251 ? -35.781 -13.422 11.891 1 97.94 251 LYS A C 1
ATOM 1918 O O . LYS A 1 251 ? -36.875 -13.328 12.391 1 97.94 251 LYS A O 1
ATOM 1923 N N . ASP A 1 252 ? -34.844 -12.5 12.07 1 97.75 252 ASP A N 1
ATOM 1924 C CA . ASP A 1 252 ? -35.156 -11.242 12.734 1 97.75 252 ASP A CA 1
ATOM 1925 C C . ASP A 1 252 ? -36.375 -10.562 12.102 1 97.75 252 ASP A C 1
ATOM 1927 O O . ASP A 1 252 ? -37.062 -9.773 12.75 1 97.75 252 ASP A O 1
ATOM 1931 N N . LEU A 1 253 ? -36.625 -10.867 10.828 1 97.56 253 LEU A N 1
ATOM 1932 C CA . LEU A 1 253 ? -37.688 -10.219 10.078 1 97.56 253 LEU A CA 1
ATOM 1933 C C . LEU A 1 253 ? -39 -10.992 10.234 1 97.56 253 LEU A C 1
ATOM 1935 O O . LEU A 1 253 ? -40 -10.633 9.625 1 97.56 253 LEU A O 1
ATOM 1939 N N . GLY A 1 254 ? -38.969 -12.102 10.984 1 96.44 254 GLY A N 1
ATOM 1940 C CA . GLY A 1 254 ? -40.188 -12.859 11.273 1 96.44 254 GLY A CA 1
ATOM 1941 C C . GLY A 1 254 ? -40.344 -14.102 10.414 1 96.44 254 GLY A C 1
ATOM 1942 O O . GLY A 1 254 ? -41.344 -14.797 10.5 1 96.44 254 GLY A O 1
ATOM 1943 N N . VAL A 1 255 ? -39.406 -14.438 9.586 1 98.44 255 VAL A N 1
ATOM 1944 C CA . VAL A 1 255 ? -39.469 -15.633 8.75 1 98.44 255 VAL A CA 1
ATOM 1945 C C . VAL A 1 255 ? -39.375 -16.875 9.633 1 98.44 255 VAL A C 1
ATOM 1947 O O . VAL A 1 255 ? -38.594 -16.922 10.586 1 98.44 255 VAL A O 1
ATOM 1950 N N . GLN A 1 256 ? -40.125 -17.875 9.328 1 98.38 256 GLN A N 1
ATOM 1951 C CA . GLN A 1 256 ? -40.125 -19.125 10.078 1 98.38 256 GLN A CA 1
ATOM 1952 C C . GLN A 1 256 ? -39.469 -20.25 9.266 1 98.38 256 GLN A C 1
ATOM 1954 O O . GLN A 1 256 ? -39.75 -20.375 8.062 1 98.38 256 GLN A O 1
ATOM 1959 N N . VAL A 1 257 ? -38.656 -21.016 9.953 1 98.38 257 VAL A N 1
ATOM 1960 C CA . VAL A 1 257 ? -38 -22.141 9.297 1 98.38 257 VAL A CA 1
ATOM 1961 C C . VAL A 1 257 ? -38.438 -23.453 9.945 1 98.38 257 VAL A C 1
ATOM 1963 O O . VAL A 1 257 ? -38.312 -23.625 11.164 1 98.38 257 VAL A O 1
ATOM 1966 N N . PHE A 1 258 ? -38.969 -24.359 9.117 1 98.06 258 PHE A N 1
ATOM 1967 C CA . PHE A 1 258 ? -39.375 -25.672 9.555 1 98.06 258 PHE A CA 1
ATOM 1968 C C . PHE A 1 258 ? -38.438 -26.75 9.023 1 98.06 258 PHE A C 1
ATOM 1970 O O . PHE A 1 258 ? -38.406 -27.031 7.82 1 98.06 258 PHE A O 1
ATOM 1977 N N . THR A 1 259 ? -37.688 -27.375 9.906 1 96.44 259 THR A N 1
ATOM 1978 C CA . THR A 1 259 ? -36.719 -28.422 9.516 1 96.44 259 THR A CA 1
ATOM 1979 C C . THR A 1 259 ? -37.406 -29.781 9.492 1 96.44 259 THR A C 1
ATOM 1981 O O . THR A 1 259 ? -38.5 -29.953 10.023 1 96.44 259 THR A O 1
ATOM 1984 N N . GLY A 1 260 ? -36.812 -30.719 8.797 1 95.5 260 GLY A N 1
ATOM 1985 C CA . GLY A 1 260 ? -37.312 -32.062 8.727 1 95.5 260 GLY A CA 1
ATOM 1986 C C . GLY A 1 260 ? -38.469 -32.25 7.723 1 95.5 260 GLY A C 1
ATOM 1987 O O . GLY A 1 260 ? -39.188 -33.219 7.781 1 95.5 260 GLY A O 1
ATOM 1988 N N . ARG A 1 261 ? -38.656 -31.328 6.859 1 97 261 ARG A N 1
ATOM 1989 C CA . ARG A 1 261 ? -39.688 -31.344 5.824 1 97 261 ARG A CA 1
ATOM 1990 C C . ARG A 1 261 ? -39.062 -31.344 4.434 1 97 261 ARG A C 1
ATOM 1992 O O . ARG A 1 261 ? -38.156 -30.562 4.156 1 97 261 ARG A O 1
ATOM 1999 N N . LYS A 1 262 ? -39.5 -32.281 3.555 1 95.81 262 LYS A N 1
ATOM 2000 C CA . LYS A 1 262 ? -38.844 -32.406 2.258 1 95.81 262 LYS A CA 1
ATOM 2001 C C . LYS A 1 262 ? -39.844 -32.375 1.121 1 95.81 262 LYS A C 1
ATOM 2003 O O . LYS A 1 262 ? -41 -32.75 1.316 1 95.81 262 LYS A O 1
ATOM 2008 N N . LEU A 1 263 ? -39.469 -31.891 0.024 1 96.75 263 LEU A N 1
ATOM 2009 C CA . LEU A 1 263 ? -40.25 -32.031 -1.201 1 96.75 263 LEU A CA 1
ATOM 2010 C C . LEU A 1 263 ? -40.312 -33.469 -1.655 1 96.75 263 LEU A C 1
ATOM 2012 O O . LEU A 1 263 ? -39.281 -34.062 -2.029 1 96.75 263 LEU A O 1
ATOM 2016 N N . SER A 1 264 ? -41.375 -34.062 -1.541 1 96.62 264 SER A N 1
ATOM 2017 C CA . SER A 1 264 ? -41.656 -35.438 -1.901 1 96.62 264 SER A CA 1
ATOM 2018 C C . SER A 1 264 ? -43.156 -35.719 -1.976 1 96.62 264 SER A C 1
ATOM 2020 O O . SER A 1 264 ? -43.938 -35 -1.36 1 96.62 264 SER A O 1
ATOM 2022 N N . ILE A 1 265 ? -43.531 -36.75 -2.615 1 95.56 265 ILE A N 1
ATOM 2023 C CA . ILE A 1 265 ? -44.938 -37.094 -2.781 1 95.56 265 ILE A CA 1
ATOM 2024 C C . ILE A 1 265 ? -45.562 -37.375 -1.421 1 95.56 265 ILE A C 1
ATOM 2026 O O . ILE A 1 265 ? -46.75 -37.125 -1.2 1 95.56 265 ILE A O 1
ATOM 2030 N N . SER A 1 266 ? -44.719 -37.812 -0.545 1 95.56 266 SER A N 1
ATOM 2031 C CA . SER A 1 266 ? -45.25 -38.281 0.745 1 95.56 266 SER A CA 1
ATOM 2032 C C . SER A 1 266 ? -45.219 -37.156 1.774 1 95.56 266 SER A C 1
ATOM 2034 O O . SER A 1 266 ? -45.719 -37.312 2.896 1 95.56 266 SER A O 1
ATOM 2036 N N . ASP A 1 267 ? -44.656 -35.969 1.502 1 97.12 267 ASP A N 1
ATOM 2037 C CA . ASP A 1 267 ? -44.531 -34.906 2.486 1 97.12 267 ASP A CA 1
ATOM 2038 C C . ASP A 1 267 ? -45.031 -33.594 1.914 1 97.12 267 ASP A C 1
ATOM 2040 O O . ASP A 1 267 ? -46.219 -33.281 1.953 1 97.12 267 ASP A O 1
ATOM 2044 N N . ILE A 1 268 ? -44.188 -32.875 1.186 1 97.81 268 ILE A N 1
ATOM 2045 C CA . ILE A 1 268 ? -44.594 -31.578 0.609 1 97.81 268 ILE A CA 1
ATOM 2046 C C . ILE A 1 268 ? -44.656 -31.688 -0.912 1 97.81 268 ILE A C 1
ATOM 2048 O O . ILE A 1 268 ? -43.719 -32.219 -1.538 1 97.81 268 ILE A O 1
ATOM 2052 N N . THR A 1 269 ? -45.719 -31.25 -1.54 1 97.94 269 THR A N 1
ATOM 2053 C CA . THR A 1 269 ? -45.844 -31.125 -2.988 1 97.94 269 THR A CA 1
ATOM 2054 C C . THR A 1 269 ? -46.281 -29.719 -3.371 1 97.94 269 THR A C 1
ATOM 2056 O O . THR A 1 269 ? -46.875 -29.016 -2.557 1 97.94 269 THR A O 1
ATOM 2059 N N . VAL A 1 270 ? -46 -29.344 -4.566 1 97.88 270 VAL A N 1
ATOM 2060 C CA . VAL A 1 270 ? -46.438 -28.031 -5.043 1 97.88 270 VAL A CA 1
ATOM 2061 C C . VAL A 1 270 ? -47.938 -27.922 -5.008 1 97.88 270 VAL A C 1
ATOM 2063 O O . VAL A 1 270 ? -48.5 -26.953 -4.5 1 97.88 270 VAL A O 1
ATOM 2066 N N . GLN A 1 271 ? -48.625 -28.922 -5.516 1 96.81 271 GLN A N 1
ATOM 2067 C CA . GLN A 1 271 ? -50.062 -28.938 -5.516 1 96.81 271 GLN A CA 1
ATOM 2068 C C . GLN A 1 271 ? -50.625 -28.922 -4.094 1 96.81 271 GLN A C 1
ATOM 2070 O O . GLN A 1 271 ? -51.625 -28.25 -3.822 1 96.81 271 GLN A O 1
ATOM 2075 N N . GLY A 1 272 ? -49.938 -29.672 -3.236 1 97.38 272 GLY A N 1
ATOM 2076 C CA . GLY A 1 272 ? -50.344 -29.672 -1.839 1 97.38 272 GLY A CA 1
ATOM 2077 C C . GLY A 1 272 ? -50.25 -28.297 -1.19 1 97.38 272 GLY A C 1
ATOM 2078 O O . GLY A 1 272 ? -51.156 -27.906 -0.44 1 97.38 272 GLY A O 1
ATOM 2079 N N . LEU A 1 273 ? -49.188 -27.578 -1.427 1 98.19 273 LEU A N 1
ATOM 2080 C CA . LEU A 1 273 ? -49.031 -26.25 -0.875 1 98.19 273 LEU A CA 1
ATOM 2081 C C . LEU A 1 273 ? -50.062 -25.281 -1.437 1 98.19 273 LEU A C 1
ATOM 2083 O O . LEU A 1 273 ? -50.562 -24.422 -0.715 1 98.19 273 LEU A O 1
ATOM 2087 N N . GLN A 1 274 ? -50.344 -25.422 -2.736 1 96.75 274 GLN A N 1
ATOM 2088 C CA . GLN A 1 274 ? -51.406 -24.609 -3.342 1 96.75 274 GLN A CA 1
ATOM 2089 C C . GLN A 1 274 ? -52.75 -24.859 -2.672 1 96.75 274 GLN A C 1
ATOM 2091 O O . GLN A 1 274 ? -53.5 -23.922 -2.383 1 96.75 274 GLN A O 1
ATOM 2096 N N . ASN A 1 275 ? -53.031 -26.062 -2.332 1 97 275 ASN A N 1
ATOM 2097 C CA . ASN A 1 275 ? -54.281 -26.453 -1.685 1 97 275 ASN A CA 1
ATOM 2098 C C . ASN A 1 275 ? -54.344 -25.922 -0.251 1 97 275 ASN A C 1
ATOM 2100 O O . ASN A 1 275 ? -55.438 -25.672 0.267 1 97 275 ASN A O 1
ATOM 2104 N N . GLU A 1 276 ? -53.188 -25.781 0.321 1 97.12 276 GLU A N 1
ATOM 2105 C CA . GLU A 1 276 ? -53.125 -25.297 1.694 1 97.12 276 GLU A CA 1
ATOM 2106 C C . GLU A 1 276 ? -53.25 -23.766 1.748 1 97.12 276 GLU A C 1
ATOM 2108 O O . GLU A 1 276 ? -53.281 -23.188 2.832 1 97.12 276 GLU A O 1
ATOM 2113 N N . GLY A 1 277 ? -53.25 -23.125 0.585 1 96.5 277 GLY A N 1
ATOM 2114 C CA . GLY A 1 277 ? -53.562 -21.703 0.526 1 96.5 277 GLY A CA 1
ATOM 2115 C C . GLY A 1 277 ? -52.344 -20.844 0.287 1 96.5 277 GLY A C 1
ATOM 2116 O O . GLY A 1 277 ? -52.406 -19.609 0.368 1 96.5 277 GLY A O 1
ATOM 2117 N N . TYR A 1 278 ? -51.219 -21.422 0.048 1 98.19 278 TYR A N 1
ATOM 2118 C CA . TYR A 1 278 ? -50.062 -20.625 -0.306 1 98.19 278 TYR A CA 1
ATOM 2119 C C . TYR A 1 278 ? -50.25 -19.953 -1.662 1 98.19 278 TYR A C 1
ATOM 2121 O O . TYR A 1 278 ? -50.531 -20.625 -2.66 1 98.19 278 TYR A O 1
ATOM 2129 N N . GLU A 1 279 ? -50.094 -18.672 -1.687 1 97.62 279 GLU A N 1
ATOM 2130 C CA . GLU A 1 279 ? -50.344 -17.906 -2.906 1 97.62 279 GLU A CA 1
ATOM 2131 C C . GLU A 1 279 ? -49.062 -17.797 -3.746 1 97.62 279 GLU A C 1
ATOM 2133 O O . GLU A 1 279 ? -49.125 -17.531 -4.945 1 97.62 279 GLU A O 1
ATOM 2138 N N . ALA A 1 280 ? -47.938 -17.922 -3.096 1 98.56 280 ALA A N 1
ATOM 2139 C CA . ALA A 1 280 ? -46.656 -17.969 -3.789 1 98.56 280 ALA A CA 1
ATOM 2140 C C . ALA A 1 280 ? -45.75 -19.078 -3.234 1 98.56 280 ALA A C 1
ATOM 2142 O O . ALA A 1 280 ? -45.75 -19.312 -2.025 1 98.56 280 ALA A O 1
ATOM 2143 N N . ILE A 1 281 ? -45.125 -19.781 -4.121 1 98.75 281 ILE A N 1
ATOM 2144 C CA . ILE A 1 281 ? -44.25 -20.875 -3.771 1 98.75 281 ILE A CA 1
ATOM 2145 C C . ILE A 1 281 ? -42.906 -20.688 -4.461 1 98.75 281 ILE A C 1
ATOM 2147 O O . ILE A 1 281 ? -42.844 -20.422 -5.668 1 98.75 281 ILE A O 1
ATOM 2151 N N . PHE A 1 282 ? -41.781 -20.734 -3.713 1 98.81 282 PHE A N 1
ATOM 2152 C CA . PHE A 1 282 ? -40.438 -20.594 -4.242 1 98.81 282 PHE A CA 1
ATOM 2153 C C . PHE A 1 282 ? -39.625 -21.891 -4.051 1 98.81 282 PHE A C 1
ATOM 2155 O O . PHE A 1 282 ? -39.531 -22.391 -2.934 1 98.81 282 PHE A O 1
ATOM 2162 N N . MET A 1 283 ? -39.062 -22.375 -5.133 1 98.12 283 MET A N 1
ATOM 2163 C CA . MET A 1 283 ? -38.312 -23.609 -5.105 1 98.12 283 MET A CA 1
ATOM 2164 C C . MET A 1 283 ? -36.812 -23.328 -5.086 1 98.12 283 MET A C 1
ATOM 2166 O O . MET A 1 283 ? -36.219 -22.938 -6.105 1 98.12 283 MET A O 1
ATOM 2170 N N . GLY A 1 284 ? -36.125 -23.531 -3.99 1 97.88 284 GLY A N 1
ATOM 2171 C CA . GLY A 1 284 ? -34.688 -23.375 -3.842 1 97.88 284 GLY A CA 1
ATOM 2172 C C . GLY A 1 284 ? -34.031 -24.625 -3.297 1 97.88 284 GLY A C 1
ATOM 2173 O O . GLY A 1 284 ? -33.281 -24.562 -2.314 1 97.88 284 GLY A O 1
ATOM 2174 N N . ILE A 1 285 ? -34.156 -25.797 -3.971 1 96.75 285 ILE A N 1
ATOM 2175 C CA . ILE A 1 285 ? -33.75 -27.078 -3.41 1 96.75 285 ILE A CA 1
ATOM 2176 C C . ILE A 1 285 ? -32.406 -27.484 -3.955 1 96.75 285 ILE A C 1
ATOM 2178 O O . ILE A 1 285 ? -31.891 -28.578 -3.65 1 96.75 285 ILE A O 1
ATOM 2182 N N . GLY A 1 286 ? -31.781 -26.656 -4.789 1 95.38 286 GLY A N 1
ATOM 2183 C CA . GLY A 1 286 ? -30.5 -27.016 -5.402 1 95.38 286 GLY A CA 1
ATOM 2184 C C . GLY A 1 286 ? -30.594 -28.219 -6.316 1 95.38 286 GLY A C 1
ATOM 2185 O O . GLY A 1 286 ? -31.641 -28.469 -6.926 1 95.38 286 GLY A O 1
ATOM 2186 N N . LEU A 1 287 ? -29.453 -28.844 -6.559 1 95.19 287 LEU A N 1
ATOM 2187 C CA . LEU A 1 287 ? -29.328 -30.094 -7.301 1 95.19 287 LEU A CA 1
ATOM 2188 C C . LEU A 1 287 ? -28.781 -31.203 -6.41 1 95.19 287 LEU A C 1
ATOM 2190 O O . LEU A 1 287 ? -27.562 -31.375 -6.316 1 95.19 287 LEU A O 1
ATOM 2194 N N . PRO A 1 288 ? -29.562 -31.984 -5.812 1 91.19 288 PRO A N 1
ATOM 2195 C CA . PRO A 1 288 ? -29.156 -32.844 -4.703 1 91.19 288 PRO A CA 1
ATOM 2196 C C . PRO A 1 288 ? -28.453 -34.125 -5.168 1 91.19 288 PRO A C 1
ATOM 2198 O O . PRO A 1 288 ? -27.719 -34.75 -4.402 1 91.19 288 PRO A O 1
ATOM 2201 N N . GLN A 1 289 ? -28.625 -34.594 -6.449 1 92.56 289 GLN A N 1
ATOM 2202 C CA . GLN A 1 289 ? -28.109 -35.906 -6.855 1 92.56 289 GLN A CA 1
ATOM 2203 C C . GLN A 1 289 ? -26.828 -35.75 -7.672 1 92.56 289 GLN A C 1
ATOM 2205 O O . GLN A 1 289 ? -26.734 -34.875 -8.523 1 92.56 289 GLN A O 1
ATOM 2210 N N . PRO A 1 290 ? -25.797 -36.625 -7.375 1 93.94 290 PRO A N 1
ATOM 2211 C CA . PRO A 1 290 ? -24.578 -36.594 -8.18 1 93.94 290 PRO A CA 1
ATOM 2212 C C . PRO A 1 290 ? -24.766 -37.188 -9.57 1 93.94 290 PRO A C 1
ATOM 2214 O O . PRO A 1 290 ? -25.625 -38.062 -9.75 1 93.94 290 PRO A O 1
ATOM 2217 N N . LYS A 1 291 ? -24.016 -36.75 -10.461 1 91.5 291 LYS A N 1
ATOM 2218 C CA . LYS A 1 291 ? -23.922 -37.438 -11.758 1 91.5 291 LYS A CA 1
ATOM 2219 C C . LYS A 1 291 ? -22.938 -38.594 -11.711 1 91.5 291 LYS A C 1
ATOM 2221 O O . LYS A 1 291 ? -21.797 -38.406 -11.297 1 91.5 291 LYS A O 1
ATOM 2226 N N . LYS A 1 292 ? -23.375 -39.719 -12.039 1 91.75 292 LYS A N 1
ATOM 2227 C CA . LYS A 1 292 ? -22.547 -40.906 -12.086 1 91.75 292 LYS A CA 1
ATOM 2228 C C . LYS A 1 292 ? -22.453 -41.469 -13.508 1 91.75 292 LYS A C 1
ATOM 2230 O O . LYS A 1 292 ? -23.469 -41.656 -14.172 1 91.75 292 LYS A O 1
ATOM 2235 N N . ILE A 1 293 ? -21.266 -41.688 -13.961 1 92.12 293 ILE A N 1
ATOM 2236 C CA . ILE A 1 293 ? -21.094 -42.25 -15.289 1 92.12 293 ILE A CA 1
ATOM 2237 C C . ILE A 1 293 ? -21.203 -43.781 -15.211 1 92.12 293 ILE A C 1
ATOM 2239 O O . ILE A 1 293 ? -21.125 -44.344 -14.125 1 92.12 293 ILE A O 1
ATOM 2243 N N . GLY A 1 294 ? -21.266 -44.438 -16.312 1 92.19 294 GLY A N 1
ATOM 2244 C CA . GLY A 1 294 ? -21.578 -45.844 -16.406 1 92.19 294 GLY A CA 1
ATOM 2245 C C . GLY A 1 294 ? -20.562 -46.719 -15.703 1 92.19 294 GLY A C 1
ATOM 2246 O O . GLY A 1 294 ? -20.922 -47.688 -15.047 1 92.19 294 GLY A O 1
ATOM 2247 N N . ILE A 1 295 ? -19.344 -46.375 -15.727 1 94.12 295 ILE A N 1
ATOM 2248 C CA . ILE A 1 295 ? -18.281 -47.219 -15.195 1 94.12 295 ILE A CA 1
ATOM 2249 C C . ILE A 1 295 ? -18.328 -47.219 -13.672 1 94.12 295 ILE A C 1
ATOM 2251 O O . ILE A 1 295 ? -17.688 -48.031 -13.016 1 94.12 295 ILE A O 1
ATOM 2255 N N . PHE A 1 296 ? -19.125 -46.281 -13.086 1 94.75 296 PHE A N 1
ATOM 2256 C CA . PHE A 1 296 ? -19.203 -46.188 -11.633 1 94.75 296 PHE A CA 1
ATOM 2257 C C . PHE A 1 296 ? -20.516 -46.75 -11.117 1 94.75 296 PHE A C 1
ATOM 2259 O O . PHE A 1 296 ? -20.797 -46.688 -9.922 1 94.75 296 PHE A O 1
ATOM 2266 N N . ALA A 1 297 ? -21.359 -47.25 -11.938 1 92.5 297 ALA A N 1
ATOM 2267 C CA . ALA A 1 297 ? -22.75 -47.625 -11.641 1 92.5 297 ALA A CA 1
ATOM 2268 C C . ALA A 1 297 ? -22.797 -48.625 -10.492 1 92.5 297 ALA A C 1
ATOM 2270 O O . ALA A 1 297 ? -23.688 -48.531 -9.633 1 92.5 297 ALA A O 1
ATOM 2271 N N . ASP A 1 298 ? -21.844 -49.531 -10.375 1 91.75 298 ASP A N 1
ATOM 2272 C CA . ASP A 1 298 ? -21.922 -50.625 -9.391 1 91.75 298 ASP A CA 1
ATOM 2273 C C . ASP A 1 298 ? -20.969 -50.344 -8.227 1 91.75 298 ASP A C 1
ATOM 2275 O O . ASP A 1 298 ? -20.75 -51.219 -7.391 1 91.75 298 ASP A O 1
ATOM 2279 N N . LEU A 1 299 ? -20.406 -49.188 -8.125 1 95.19 299 LEU A N 1
ATOM 2280 C CA . LEU A 1 299 ? -19.453 -48.875 -7.074 1 95.19 299 LEU A CA 1
ATOM 2281 C C . LEU A 1 299 ? -20.125 -48.156 -5.922 1 95.19 299 LEU A C 1
ATOM 2283 O O . LEU A 1 299 ? -21.109 -47.438 -6.125 1 95.19 299 LEU A O 1
ATOM 2287 N N . ASN A 1 300 ? -19.578 -48.344 -4.684 1 94.56 300 ASN A N 1
ATOM 2288 C CA . ASN A 1 300 ? -20.094 -47.688 -3.494 1 94.56 300 ASN A CA 1
ATOM 2289 C C . ASN A 1 300 ? -18.984 -47.375 -2.492 1 94.56 300 ASN A C 1
ATOM 2291 O O . ASN A 1 300 ? -17.812 -47.656 -2.754 1 94.56 300 ASN A O 1
ATOM 2295 N N . THR A 1 301 ? -19.344 -46.781 -1.386 1 95.12 301 THR A N 1
ATOM 2296 C CA . THR A 1 301 ? -18.375 -46.25 -0.442 1 95.12 301 THR A CA 1
ATOM 2297 C C . THR A 1 301 ? -17.594 -47.375 0.219 1 95.12 301 THR A C 1
ATOM 2299 O O . THR A 1 301 ? -16.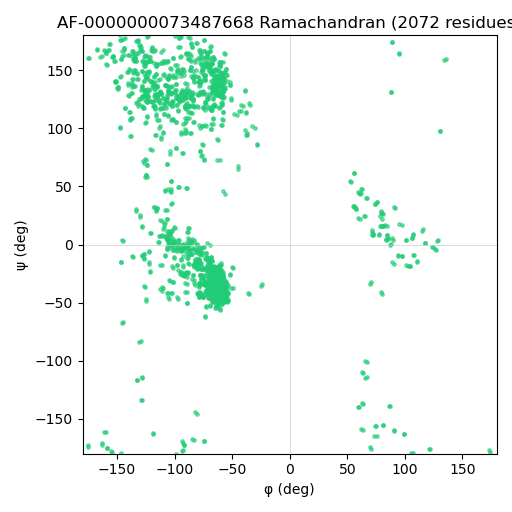406 -47.219 0.543 1 95.12 301 THR A O 1
ATOM 2302 N N . SER A 1 302 ? -18.172 -48.531 0.437 1 94.56 302 SER A N 1
ATOM 2303 C CA . SER A 1 302 ? -17.484 -49.656 1.065 1 94.56 302 SER A CA 1
ATOM 2304 C C . SER A 1 302 ? -16.391 -50.219 0.164 1 94.56 302 SER A C 1
ATOM 2306 O O . SER A 1 302 ? -15.461 -50.875 0.638 1 94.56 302 SER A O 1
ATOM 2308 N N . MET A 1 303 ? -16.516 -49.906 -1.133 1 96.38 303 MET A N 1
ATOM 2309 C CA . MET A 1 303 ? -15.531 -50.406 -2.109 1 96.38 303 MET A CA 1
ATOM 2310 C C . MET A 1 303 ? -14.406 -49.375 -2.283 1 96.38 303 MET A C 1
ATOM 2312 O O . MET A 1 303 ? -13.445 -49.656 -3.02 1 96.38 303 MET A O 1
ATOM 2316 N N . GLY A 1 304 ? -14.5 -48.219 -1.622 1 96.81 304 GLY A N 1
ATOM 2317 C CA . GLY A 1 304 ? -13.492 -47.188 -1.775 1 96.81 304 GLY A CA 1
ATOM 2318 C C . GLY A 1 304 ? -13.867 -46.156 -2.809 1 96.81 304 GLY A C 1
ATOM 2319 O O . GLY A 1 304 ? -13 -45.406 -3.287 1 96.81 304 GLY A O 1
ATOM 2320 N N . PHE A 1 305 ? -15.18 -46.156 -3.111 1 97.31 305 PHE A N 1
ATOM 2321 C CA . PHE A 1 305 ? -15.664 -45.188 -4.09 1 97.31 305 PHE A CA 1
ATOM 2322 C C . PHE A 1 305 ? -16.625 -44.188 -3.441 1 97.31 305 PHE A C 1
ATOM 2324 O O . PHE A 1 305 ? -17.547 -44.594 -2.719 1 97.31 305 PHE A O 1
ATOM 2331 N N . TYR A 1 306 ? -16.344 -42.906 -3.676 1 97.69 306 TYR A N 1
ATOM 2332 C CA . TYR A 1 306 ? -17.234 -41.844 -3.23 1 97.69 306 TYR A CA 1
ATOM 2333 C C . TYR A 1 306 ? -17.625 -40.938 -4.391 1 97.69 306 TYR A C 1
ATOM 2335 O O . TYR A 1 306 ? -16.844 -40.75 -5.324 1 97.69 306 TYR A O 1
ATOM 2343 N N . THR A 1 307 ? -18.844 -40.438 -4.371 1 96.88 307 THR A N 1
ATOM 2344 C CA . THR A 1 307 ? -19.125 -39.219 -5.086 1 96.88 307 THR A CA 1
ATOM 2345 C C . THR A 1 307 ? -18.906 -38 -4.184 1 96.88 307 THR A C 1
ATOM 2347 O O . THR A 1 307 ? -18.781 -38.156 -2.965 1 96.88 307 THR A O 1
ATOM 2350 N N . SER A 1 308 ? -18.828 -36.812 -4.797 1 96.62 308 SER A N 1
ATOM 2351 C CA . SER A 1 308 ? -18.703 -35.594 -3.992 1 96.62 308 SER A CA 1
ATOM 2352 C C . SER A 1 308 ? -19.891 -35.438 -3.043 1 96.62 308 SER A C 1
ATOM 2354 O O . SER A 1 308 ? -19.734 -34.938 -1.928 1 96.62 308 SER A O 1
ATOM 2356 N N . LYS A 1 309 ? -21.062 -35.938 -3.402 1 95.75 309 LYS A N 1
ATOM 2357 C CA . LYS A 1 309 ? -22.297 -35.781 -2.631 1 95.75 309 LYS A CA 1
ATOM 2358 C C . LYS A 1 309 ? -22.359 -36.812 -1.505 1 95.75 309 LYS A C 1
ATOM 2360 O O . LYS A 1 309 ? -23.141 -36.656 -0.566 1 95.75 309 LYS A O 1
ATOM 2365 N N . ASP A 1 310 ? -21.469 -37.812 -1.559 1 94.5 310 ASP A N 1
ATOM 2366 C CA . ASP A 1 310 ? -21.297 -38.75 -0.453 1 94.5 310 ASP A CA 1
ATOM 2367 C C . ASP A 1 310 ? -20.25 -38.219 0.531 1 94.5 310 ASP A C 1
ATOM 2369 O O . ASP A 1 310 ? -20.469 -38.25 1.744 1 94.5 310 ASP A O 1
ATOM 2373 N N . PHE A 1 311 ? -19.156 -37.844 0.028 1 97.12 311 PHE A N 1
ATOM 2374 C CA . PHE A 1 311 ? -17.922 -37.594 0.768 1 97.12 311 PHE A CA 1
ATOM 2375 C C . PHE A 1 311 ? -18.016 -36.312 1.565 1 97.12 311 PHE A C 1
ATOM 2377 O O . PHE A 1 311 ? -17.828 -36.312 2.785 1 97.12 311 PHE A O 1
ATOM 2384 N N . LEU A 1 312 ? -18.344 -35.188 0.973 1 97.06 312 LEU A N 1
ATOM 2385 C CA . LEU A 1 312 ? -18.25 -33.844 1.581 1 97.06 312 LEU A CA 1
ATOM 2386 C C . LEU A 1 312 ? -19.25 -33.719 2.721 1 97.06 312 LEU A C 1
ATOM 2388 O O . LEU A 1 312 ? -18.922 -33.156 3.77 1 97.06 312 LEU A O 1
ATOM 2392 N N . PRO A 1 313 ? -20.516 -34.188 2.562 1 95.25 313 PRO A N 1
ATOM 2393 C CA . PRO A 1 313 ? -21.453 -34.094 3.689 1 95.25 313 PRO A CA 1
ATOM 2394 C C . PRO A 1 313 ? -20.953 -34.844 4.926 1 95.25 313 PRO A C 1
ATOM 2396 O O . PRO A 1 313 ? -21.188 -34.406 6.055 1 95.25 313 PRO A O 1
ATOM 2399 N N . GLN A 1 314 ? -20.297 -35.938 4.691 1 94.44 314 GLN A N 1
ATOM 2400 C CA . GLN A 1 314 ? -19.734 -36.688 5.82 1 94.44 314 GLN A CA 1
ATOM 2401 C C . GLN A 1 314 ? -18.625 -35.906 6.508 1 94.44 314 GLN A C 1
ATOM 2403 O O . GLN A 1 314 ? -18.531 -35.906 7.738 1 94.44 314 GLN A O 1
ATOM 2408 N N . VAL A 1 315 ? -17.828 -35.25 5.738 1 95.31 315 VAL A N 1
ATOM 2409 C CA . VAL A 1 315 ? -16.734 -34.438 6.266 1 95.31 315 VAL A CA 1
ATOM 2410 C C . VAL A 1 315 ? -17.281 -33.25 7.051 1 95.31 315 VAL A C 1
ATOM 2412 O O . VAL A 1 315 ? -16.859 -33 8.18 1 95.31 315 VAL A O 1
ATOM 2415 N N . THR A 1 316 ? -18.234 -32.531 6.492 1 94.88 316 THR A N 1
ATOM 2416 C CA . THR A 1 316 ? -18.75 -31.297 7.086 1 94.88 316 THR A CA 1
ATOM 2417 C C . THR A 1 316 ? -19.562 -31.594 8.344 1 94.88 316 THR A C 1
ATOM 2419 O O . THR A 1 316 ? -19.531 -30.828 9.305 1 94.88 316 THR A O 1
ATOM 2422 N N . ALA A 1 317 ? -20.281 -32.688 8.359 1 92.06 317 ALA A N 1
ATOM 2423 C CA . ALA A 1 317 ? -21.109 -33.062 9.508 1 92.06 317 ALA A CA 1
ATOM 2424 C C . ALA A 1 317 ? -20.266 -33.188 10.773 1 92.06 317 ALA A C 1
ATOM 2426 O O . ALA A 1 317 ? -20.734 -32.875 11.875 1 92.06 317 ALA A O 1
ATOM 2427 N N . VAL A 1 318 ? -19.062 -33.5 10.562 1 91.31 318 VAL A N 1
ATOM 2428 C CA . VAL A 1 318 ? -18.203 -33.75 11.711 1 91.31 318 VAL A CA 1
ATOM 2429 C C . VAL A 1 318 ? -17.312 -32.531 11.961 1 91.31 318 VAL A C 1
ATOM 2431 O O . VAL A 1 318 ? -17.078 -32.156 13.109 1 91.31 318 VAL A O 1
ATOM 2434 N N . SER A 1 319 ? -16.812 -31.984 10.93 1 92.5 319 SER A N 1
ATOM 2435 C CA . SER A 1 319 ? -15.797 -30.938 11.047 1 92.5 319 SER A CA 1
ATOM 2436 C C . SER A 1 319 ? -16.422 -29.594 11.43 1 92.5 319 SER A C 1
ATOM 2438 O O . SER A 1 319 ? -15.758 -28.75 12.031 1 92.5 319 SER A O 1
ATOM 2440 N N . LYS A 1 320 ? -17.656 -29.359 11.047 1 92.25 320 LYS A N 1
ATOM 2441 C CA . LYS A 1 320 ? -18.328 -28.094 11.359 1 92.25 320 LYS A CA 1
ATOM 2442 C C . LYS A 1 320 ? -19.031 -28.156 12.711 1 92.25 320 LYS A C 1
ATOM 2444 O O . LYS A 1 320 ? -20 -28.891 12.875 1 92.25 320 LYS A O 1
ATOM 2449 N N . THR A 1 321 ? -18.594 -27.312 13.531 1 85.56 321 THR A N 1
ATOM 2450 C CA . THR A 1 321 ? -19.172 -27.234 14.867 1 85.56 321 THR A CA 1
ATOM 2451 C C . THR A 1 321 ? -20.625 -26.797 14.797 1 85.56 321 THR A C 1
ATOM 2453 O O . THR A 1 321 ? -20.953 -25.812 14.133 1 85.56 321 THR A O 1
ATOM 2456 N N . GLY A 1 322 ? -21.5 -27.516 15.422 1 80.12 322 GLY A N 1
ATOM 2457 C CA . GLY A 1 322 ? -22.891 -27.125 15.539 1 80.12 322 GLY A CA 1
ATOM 2458 C C . GLY A 1 322 ? -23.797 -27.875 14.586 1 80.12 322 GLY A C 1
ATOM 2459 O O . GLY A 1 322 ? -25.031 -27.844 14.734 1 80.12 322 GLY A O 1
ATOM 2460 N N . MET A 1 323 ? -23.281 -28.469 13.555 1 81.69 323 MET A N 1
ATOM 2461 C CA . MET A 1 323 ? -24.125 -29.172 12.578 1 81.69 323 MET A CA 1
ATOM 2462 C C . MET A 1 323 ? -24.641 -30.484 13.148 1 81.69 323 MET A C 1
ATOM 2464 O O . MET A 1 323 ? -25.844 -30.766 13.07 1 81.69 323 MET A O 1
ATOM 2468 N N . CYS A 1 324 ? -23.641 -31.406 13.469 1 70.88 324 CYS A N 1
ATOM 2469 C CA . CYS A 1 324 ? -24.078 -32.719 13.945 1 70.88 324 CYS A CA 1
ATOM 2470 C C . CYS A 1 324 ? -23.828 -32.875 15.438 1 70.88 324 CYS A C 1
ATOM 2472 O O . CYS A 1 324 ? -22.781 -32.438 15.945 1 70.88 324 CYS A O 1
ATOM 2474 N N . GLN A 1 325 ? -24.906 -33.062 16.266 1 57.5 325 GLN A N 1
ATOM 2475 C CA . GLN A 1 325 ? -24.781 -33.312 17.703 1 57.5 325 GLN A CA 1
ATOM 2476 C C . GLN A 1 325 ? -24.188 -34.688 17.969 1 57.5 325 GLN A C 1
ATOM 2478 O O . GLN A 1 325 ? -23.969 -35.062 19.125 1 57.5 325 GLN A O 1
ATOM 2483 N N . CYS A 1 326 ? -23.891 -35.438 16.859 1 59.03 326 CYS A N 1
ATOM 2484 C CA . CYS A 1 326 ? -23.594 -36.844 17.141 1 59.03 326 CYS A CA 1
ATOM 2485 C C . CYS A 1 326 ? -22.109 -37.125 17.031 1 59.03 326 CYS A C 1
ATOM 2487 O O . CYS A 1 326 ? -21.359 -36.312 16.5 1 59.03 326 CYS A O 1
ATOM 2489 N N . LYS A 1 327 ? -21.594 -38.062 17.906 1 61.44 327 LYS A N 1
ATOM 2490 C CA . LYS A 1 327 ? -20.234 -38.562 18 1 61.44 327 LYS A CA 1
ATOM 2491 C C . LYS A 1 327 ? -19.781 -39.188 16.672 1 61.44 327 LYS A C 1
ATOM 2493 O O . LYS A 1 327 ? -19.703 -40.406 16.562 1 61.44 327 LYS A O 1
ATOM 2498 N N . SER A 1 328 ? -20 -38.531 15.359 1 69.88 328 SER A N 1
ATOM 2499 C CA . SER A 1 328 ? -19.547 -39.062 14.078 1 69.88 328 SER A CA 1
ATOM 2500 C C . SER A 1 328 ? -18.047 -38.844 13.875 1 69.88 328 SER A C 1
ATOM 2502 O O . SER A 1 328 ? -17.453 -38 14.562 1 69.88 328 SER A O 1
ATOM 2504 N N . GLN A 1 329 ? -17.469 -39.844 13.133 1 82.5 329 GLN A N 1
ATOM 2505 C CA . GLN A 1 329 ? -16.047 -39.75 12.797 1 82.5 329 GLN A CA 1
ATOM 2506 C C . GLN A 1 329 ? -15.844 -39.344 11.344 1 82.5 329 GLN A C 1
ATOM 2508 O O . GLN A 1 329 ? -16.703 -39.594 10.5 1 82.5 329 GLN A O 1
ATOM 2513 N N . LEU A 1 330 ? -14.812 -38.719 11.039 1 91.25 330 LEU A N 1
ATOM 2514 C CA . LEU A 1 330 ? -14.445 -38.406 9.664 1 91.25 330 LEU A CA 1
ATOM 2515 C C . LEU A 1 330 ? -14.281 -39.656 8.828 1 91.25 330 LEU A C 1
ATOM 2517 O O . LEU A 1 330 ? -13.883 -40.719 9.352 1 91.25 330 LEU A O 1
ATOM 2521 N N . PRO A 1 331 ? -14.633 -39.562 7.539 1 92.69 331 PRO A N 1
ATOM 2522 C CA . PRO A 1 331 ? -14.281 -40.688 6.691 1 92.69 331 PRO A CA 1
ATOM 2523 C C . PRO A 1 331 ? -12.781 -41 6.695 1 92.69 331 PRO A C 1
ATOM 2525 O O . PRO A 1 331 ? -11.961 -40.062 6.688 1 92.69 331 PRO A O 1
ATOM 2528 N N . GLU A 1 332 ? -12.508 -42.219 6.82 1 91.44 332 GLU A N 1
ATOM 2529 C CA . GLU A 1 332 ? -11.102 -42.625 6.773 1 91.44 332 GLU A CA 1
ATOM 2530 C C . GLU A 1 332 ? -10.664 -42.938 5.348 1 91.44 332 GLU A C 1
ATOM 2532 O O . GLU A 1 332 ? -10.938 -44.031 4.844 1 91.44 332 GLU A O 1
ATOM 2537 N N . VAL A 1 333 ? -10.078 -42.062 4.75 1 94.44 333 VAL A N 1
ATOM 2538 C CA . VAL A 1 333 ? -9.57 -42.281 3.4 1 94.44 333 VAL A CA 1
ATOM 2539 C C . VAL A 1 333 ? -8.039 -42.281 3.422 1 94.44 333 VAL A C 1
ATOM 2541 O O . VAL A 1 333 ? -7.395 -41.281 3.158 1 94.44 333 VAL A O 1
ATOM 2544 N N . LYS A 1 334 ? -7.41 -43.375 3.566 1 93.12 334 LYS A N 1
ATOM 2545 C CA . LYS A 1 334 ? -5.965 -43.531 3.717 1 93.12 334 LYS A CA 1
ATOM 2546 C C . LYS A 1 334 ? -5.316 -43.938 2.395 1 93.12 334 LYS A C 1
ATOM 2548 O O . LYS A 1 334 ? -5.965 -44.531 1.531 1 93.12 334 LYS A O 1
ATOM 2553 N N . GLY A 1 335 ? -4.105 -43.656 2.197 1 92.81 335 GLY A N 1
ATOM 2554 C CA . GLY A 1 335 ? -3.363 -44.031 1.005 1 92.81 335 GLY A CA 1
ATOM 2555 C C . GLY A 1 335 ? -3.5 -43.031 -0.126 1 92.81 335 GLY A C 1
ATOM 2556 O O . GLY A 1 335 ? -3.391 -41.812 0.092 1 92.81 335 GLY A O 1
ATOM 2557 N N . VAL A 1 336 ? -3.641 -43.594 -1.346 1 94.19 336 VAL A N 1
ATOM 2558 C CA . VAL A 1 336 ? -3.689 -42.75 -2.537 1 94.19 336 VAL A CA 1
ATOM 2559 C C . VAL A 1 336 ? -5.141 -42.531 -2.955 1 94.19 336 VAL A C 1
ATOM 2561 O O . VAL A 1 336 ? -5.895 -43.5 -3.141 1 94.19 336 VAL A O 1
ATOM 2564 N N . VAL A 1 337 ? -5.469 -41.281 -3.082 1 97.56 337 VAL A N 1
ATOM 2565 C CA . VAL A 1 337 ? -6.836 -40.906 -3.447 1 97.56 337 VAL A CA 1
ATOM 2566 C C . VAL A 1 337 ? -6.84 -40.219 -4.809 1 97.56 337 VAL A C 1
ATOM 2568 O O . VAL A 1 337 ? -6.078 -39.281 -5.039 1 97.56 337 VAL A O 1
ATOM 2571 N N . LEU A 1 338 ? -7.688 -40.688 -5.762 1 98.12 338 LEU A N 1
ATOM 2572 C CA . LEU A 1 338 ? -7.934 -40 -7.023 1 98.12 338 LEU A CA 1
ATOM 2573 C C . LEU A 1 338 ? -9.219 -39.188 -6.961 1 98.12 338 LEU A C 1
ATOM 2575 O O . LEU A 1 338 ? -10.289 -39.75 -6.672 1 98.12 338 LEU A O 1
ATOM 2579 N N . VAL A 1 339 ? -9.125 -37.969 -7.141 1 98.25 339 VAL A N 1
ATOM 2580 C CA . VAL A 1 339 ? -10.297 -37.094 -7.277 1 98.25 339 VAL A CA 1
ATOM 2581 C C . VAL A 1 339 ? -10.516 -36.75 -8.75 1 98.25 339 VAL A C 1
ATOM 2583 O O . VAL A 1 339 ? -9.648 -36.156 -9.383 1 98.25 339 VAL A O 1
ATOM 2586 N N . LEU A 1 340 ? -11.641 -37.125 -9.273 1 97.88 340 LEU A N 1
ATOM 2587 C CA . LEU A 1 340 ? -11.938 -36.938 -10.688 1 97.88 340 LEU A CA 1
ATOM 2588 C C . LEU A 1 340 ? -12.773 -35.656 -10.898 1 97.88 340 LEU A C 1
ATOM 2590 O O . LEU A 1 340 ? -13.898 -35.562 -10.398 1 97.88 340 LEU A O 1
ATOM 2594 N N . GLY A 1 341 ? -12.25 -34.719 -11.547 1 94.62 341 GLY A N 1
ATOM 2595 C CA . GLY A 1 341 ? -12.906 -33.469 -11.805 1 94.62 341 GLY A CA 1
ATOM 2596 C C . GLY A 1 341 ? -11.984 -32.281 -11.586 1 94.62 341 GLY A C 1
ATOM 2597 O O . GLY A 1 341 ? -10.977 -32.375 -10.891 1 94.62 341 GLY A O 1
ATOM 2598 N N . ALA A 1 342 ? -12.344 -31.125 -12.203 1 91.12 342 ALA A N 1
ATOM 2599 C CA . ALA A 1 342 ? -11.516 -29.922 -12.055 1 91.12 342 ALA A CA 1
ATOM 2600 C C . ALA A 1 342 ? -12.367 -28.703 -11.734 1 91.12 342 ALA A C 1
ATOM 2602 O O . ALA A 1 342 ? -12.031 -27.594 -12.125 1 91.12 342 ALA A O 1
ATOM 2603 N N . GLY A 1 343 ? -13.43 -28.891 -11.109 1 91.31 343 GLY A N 1
ATOM 2604 C CA . GLY A 1 343 ? -14.242 -27.812 -10.578 1 91.31 343 GLY A CA 1
ATOM 2605 C C . GLY A 1 343 ? -13.961 -27.516 -9.117 1 91.31 343 GLY A C 1
ATOM 2606 O O . GLY A 1 343 ? -13.141 -28.188 -8.492 1 91.31 343 GLY A O 1
ATOM 2607 N N . ASP A 1 344 ? -14.617 -26.531 -8.594 1 91.44 344 ASP A N 1
ATOM 2608 C CA . ASP A 1 344 ? -14.43 -26.109 -7.207 1 91.44 344 ASP A CA 1
ATOM 2609 C C . ASP A 1 344 ? -14.719 -27.266 -6.246 1 91.44 344 ASP A C 1
ATOM 2611 O O . ASP A 1 344 ? -14.016 -27.438 -5.25 1 91.44 344 ASP A O 1
ATOM 2615 N N . THR A 1 345 ? -15.75 -28.031 -6.531 1 94.31 345 THR A N 1
ATOM 2616 C CA . THR A 1 345 ? -16.125 -29.156 -5.688 1 94.31 345 THR A CA 1
ATOM 2617 C C . THR A 1 345 ? -15.023 -30.219 -5.66 1 94.31 345 THR A C 1
ATOM 2619 O O . THR A 1 345 ? -14.773 -30.828 -4.625 1 94.31 345 THR A O 1
ATOM 2622 N N . ALA A 1 346 ? -14.422 -30.438 -6.82 1 96.19 346 ALA A N 1
ATOM 2623 C CA . ALA A 1 346 ? -13.32 -31.406 -6.883 1 96.19 346 ALA A CA 1
ATOM 2624 C C . ALA A 1 346 ? -12.188 -31 -5.949 1 96.19 346 ALA A C 1
ATOM 2626 O O . ALA A 1 346 ? -11.609 -31.844 -5.262 1 96.19 346 ALA A O 1
ATOM 2627 N N . PHE A 1 347 ? -11.914 -29.797 -5.938 1 95.94 347 PHE A N 1
ATOM 2628 C CA . PHE A 1 347 ? -10.812 -29.328 -5.105 1 95.94 347 PHE A CA 1
ATOM 2629 C C . PHE A 1 347 ? -11.203 -29.344 -3.631 1 95.94 347 PHE A C 1
ATOM 2631 O O . PHE A 1 347 ? -10.359 -29.594 -2.766 1 95.94 347 PHE A O 1
ATOM 2638 N N . ASP A 1 348 ? -12.453 -29.094 -3.311 1 96.38 348 ASP A N 1
ATOM 2639 C CA . ASP A 1 348 ? -12.922 -29.281 -1.944 1 96.38 348 ASP A CA 1
ATOM 2640 C C . ASP A 1 348 ? -12.727 -30.734 -1.498 1 96.38 348 ASP A C 1
ATOM 2642 O O . ASP A 1 348 ? -12.344 -31 -0.356 1 96.38 348 ASP A O 1
ATOM 2646 N N . CYS A 1 349 ? -13.047 -31.625 -2.416 1 97.62 349 CYS A N 1
ATOM 2647 C CA . CYS A 1 349 ? -12.859 -33.062 -2.113 1 97.62 349 CYS A CA 1
ATOM 2648 C C . CYS A 1 349 ? -11.383 -33.375 -1.893 1 97.62 349 CYS A C 1
ATOM 2650 O O . CYS A 1 349 ? -11.039 -34.094 -0.953 1 97.62 349 CYS A O 1
ATOM 2652 N N . ALA A 1 350 ? -10.578 -32.812 -2.764 1 97.38 350 ALA A N 1
ATOM 2653 C CA . ALA A 1 350 ? -9.148 -33.094 -2.715 1 97.38 350 ALA A CA 1
ATOM 2654 C C . ALA A 1 350 ? -8.547 -32.625 -1.39 1 97.38 350 ALA A C 1
ATOM 2656 O O . ALA A 1 350 ? -7.879 -33.406 -0.701 1 97.38 350 ALA A O 1
ATOM 2657 N N . THR A 1 351 ? -8.773 -31.438 -0.988 1 96.69 351 THR A N 1
ATOM 2658 C CA . THR A 1 351 ? -8.18 -30.891 0.22 1 96.69 351 THR A CA 1
ATOM 2659 C C . THR A 1 351 ? -8.805 -31.5 1.468 1 96.69 351 THR A C 1
ATOM 2661 O O . THR A 1 351 ? -8.133 -31.672 2.488 1 96.69 351 THR A O 1
ATOM 2664 N N . SER A 1 352 ? -10.078 -31.812 1.418 1 97.56 352 SER A N 1
ATOM 2665 C CA . SER A 1 352 ? -10.734 -32.5 2.537 1 97.56 352 SER A CA 1
ATOM 2666 C C . SER A 1 352 ? -10.164 -33.906 2.742 1 97.56 352 SER A C 1
ATOM 2668 O O . SER A 1 352 ? -10.07 -34.375 3.875 1 97.56 352 SER A O 1
ATOM 2670 N N . ALA A 1 353 ? -9.867 -34.562 1.634 1 97.88 353 ALA A N 1
ATOM 2671 C CA . ALA A 1 353 ? -9.297 -35.906 1.728 1 97.88 353 ALA A CA 1
ATOM 2672 C C . ALA A 1 353 ? -8 -35.875 2.531 1 97.88 353 ALA A C 1
ATOM 2674 O O . ALA A 1 353 ? -7.734 -36.812 3.303 1 97.88 353 ALA A O 1
ATOM 2675 N N . LEU A 1 354 ? -7.219 -34.875 2.35 1 95.81 354 LEU A N 1
ATOM 2676 C CA . LEU A 1 354 ? -5.988 -34.719 3.123 1 95.81 354 LEU A CA 1
ATOM 2677 C C . LEU A 1 354 ? -6.289 -34.688 4.617 1 95.81 354 LEU A C 1
ATOM 2679 O O . LEU A 1 354 ? -5.574 -35.281 5.418 1 95.81 354 LEU A O 1
ATOM 2683 N N . ARG A 1 355 ? -7.32 -34.031 4.977 1 96.31 355 ARG A N 1
ATOM 2684 C CA . ARG A 1 355 ? -7.703 -33.875 6.375 1 96.31 355 ARG A CA 1
ATOM 2685 C C . ARG A 1 355 ? -8.281 -35.156 6.93 1 96.31 355 ARG A C 1
ATOM 2687 O O . ARG A 1 355 ? -8.344 -35.344 8.148 1 96.31 355 ARG A O 1
ATOM 2694 N N . CYS A 1 356 ? -8.734 -36 6.051 1 96.25 356 CYS A N 1
ATOM 2695 C CA . CYS A 1 356 ? -9.32 -37.281 6.445 1 96.25 356 CYS A CA 1
ATOM 2696 C C . CYS A 1 356 ? -8.258 -38.375 6.469 1 96.25 356 CYS A C 1
ATOM 2698 O O . CYS A 1 356 ? -8.578 -39.531 6.664 1 96.25 356 CYS A O 1
ATOM 2700 N N . GLY A 1 357 ? -7.004 -38 6.125 1 93.44 357 GLY A N 1
ATOM 2701 C CA . GLY A 1 357 ? -5.926 -38.969 6.355 1 93.44 357 GLY A CA 1
ATOM 2702 C C . GLY A 1 357 ? -5.23 -39.406 5.078 1 93.44 357 GLY A C 1
ATOM 2703 O O . GLY A 1 357 ? -4.293 -40.188 5.117 1 93.44 357 GLY A O 1
ATOM 2704 N N . ALA A 1 358 ? -5.586 -38.906 3.92 1 95.5 358 ALA A N 1
ATOM 2705 C CA . ALA A 1 358 ? -4.965 -39.281 2.654 1 95.5 358 ALA A CA 1
ATOM 2706 C C . ALA A 1 358 ? -3.469 -39 2.668 1 95.5 358 ALA A C 1
ATOM 2708 O O . ALA A 1 358 ? -3.043 -37.938 3.117 1 95.5 358 ALA A O 1
ATOM 2709 N N . ARG A 1 359 ? -2.723 -39.938 2.197 1 90.81 359 ARG A N 1
ATOM 2710 C CA . ARG A 1 359 ? -1.283 -39.75 2.07 1 90.81 359 ARG A CA 1
ATOM 2711 C C . ARG A 1 359 ? -0.953 -38.906 0.841 1 90.81 359 ARG A C 1
ATOM 2713 O O . ARG A 1 359 ? -0.077 -38.031 0.892 1 90.81 359 ARG A O 1
ATOM 2720 N N . ARG A 1 360 ? -1.63 -39.25 -0.245 1 91.62 360 ARG A N 1
ATOM 2721 C CA . ARG A 1 360 ? -1.455 -38.562 -1.509 1 91.62 360 ARG A CA 1
ATOM 2722 C C . ARG A 1 360 ? -2.789 -38.375 -2.229 1 91.62 360 ARG A C 1
ATOM 2724 O O . ARG A 1 360 ? -3.615 -39.281 -2.244 1 91.62 360 ARG A O 1
ATOM 2731 N N . VAL A 1 361 ? -2.955 -37.219 -2.771 1 95.88 361 VAL A N 1
ATOM 2732 C CA . VAL A 1 361 ? -4.184 -36.938 -3.512 1 95.88 361 VAL A CA 1
ATOM 2733 C C . VAL A 1 361 ? -3.84 -36.5 -4.93 1 95.88 361 VAL A C 1
ATOM 2735 O O . VAL A 1 361 ? -3.027 -35.594 -5.125 1 95.88 361 VAL A O 1
ATOM 2738 N N . PHE A 1 362 ? -4.402 -37.125 -5.965 1 95.69 362 PHE A N 1
ATOM 2739 C CA . PHE A 1 362 ? -4.277 -36.75 -7.363 1 95.69 362 PHE A CA 1
ATOM 2740 C C . PHE A 1 362 ? -5.602 -36.188 -7.898 1 95.69 362 PHE A C 1
ATOM 2742 O O . PHE A 1 362 ? -6.621 -36.875 -7.852 1 95.69 362 PHE A O 1
ATOM 2749 N N . VAL A 1 363 ? -5.605 -35.062 -8.344 1 96.56 363 VAL A N 1
ATOM 2750 C CA . VAL A 1 363 ? -6.75 -34.531 -9.062 1 96.56 363 VAL A CA 1
ATOM 2751 C C . VAL A 1 363 ? -6.609 -34.812 -10.555 1 96.56 363 VAL A C 1
ATOM 2753 O O . VAL A 1 363 ? -5.66 -34.344 -11.195 1 96.56 363 VAL A O 1
ATOM 2756 N N . VAL A 1 364 ? -7.52 -35.531 -11.109 1 96.94 364 VAL A N 1
ATOM 2757 C CA . VAL A 1 364 ? -7.465 -35.969 -12.5 1 96.94 364 VAL A CA 1
ATOM 2758 C C . VAL A 1 364 ? -8.57 -35.281 -13.305 1 96.94 364 VAL A C 1
ATOM 2760 O O . VAL A 1 364 ? -9.727 -35.25 -12.875 1 96.94 364 VAL A O 1
ATOM 2763 N N . PHE A 1 365 ? -8.234 -34.75 -14.422 1 94.38 365 PHE A N 1
ATOM 2764 C CA . PHE A 1 365 ? -9.273 -34.062 -15.195 1 94.38 365 PHE A CA 1
ATOM 2765 C C . PHE A 1 365 ? -9.031 -34.25 -16.688 1 94.38 365 PHE A C 1
ATOM 2767 O O . PHE A 1 365 ? -7.918 -34.562 -17.109 1 94.38 365 PHE A O 1
ATOM 2774 N N . ARG A 1 366 ? -9.992 -34.031 -17.438 1 93.38 366 ARG A N 1
ATOM 2775 C CA . ARG A 1 366 ? -10.047 -34.5 -18.828 1 93.38 366 ARG A CA 1
ATOM 2776 C C . ARG A 1 366 ? -9.398 -33.469 -19.766 1 93.38 366 ARG A C 1
ATOM 2778 O O . ARG A 1 366 ? -9.094 -33.812 -20.922 1 93.38 366 ARG A O 1
ATOM 2785 N N . LYS A 1 367 ? -9.203 -32.281 -19.344 1 90.5 367 LYS A N 1
ATOM 2786 C CA . LYS A 1 367 ? -8.578 -31.297 -20.203 1 90.5 367 LYS A CA 1
ATOM 2787 C C . LYS A 1 367 ? -7.27 -30.781 -19.609 1 90.5 367 LYS A C 1
ATOM 2789 O O . LYS A 1 367 ? -6.652 -31.469 -18.797 1 90.5 367 LYS A O 1
ATOM 2794 N N . GLY A 1 368 ? -6.812 -29.672 -20.094 1 87.62 368 GLY A N 1
ATOM 2795 C CA . GLY A 1 368 ? -5.523 -29.172 -19.641 1 87.62 368 GLY A CA 1
ATOM 2796 C C . GLY A 1 368 ? -5.645 -28.094 -18.578 1 87.62 368 GLY A C 1
ATOM 2797 O O . GLY A 1 368 ? -6.746 -27.781 -18.125 1 87.62 368 GLY A O 1
ATOM 2798 N N . PHE A 1 369 ? -4.5 -27.609 -18.141 1 84.44 369 PHE A N 1
ATOM 2799 C CA . PHE A 1 369 ? -4.426 -26.562 -17.125 1 84.44 369 PHE A CA 1
ATOM 2800 C C . PHE A 1 369 ? -5.062 -25.266 -17.625 1 84.44 369 PHE A C 1
ATOM 2802 O O . PHE A 1 369 ? -5.527 -24.453 -16.844 1 84.44 369 PHE A O 1
ATOM 2809 N N . THR A 1 370 ? -5.137 -25.172 -18.875 1 76.5 370 THR A N 1
ATOM 2810 C CA . THR A 1 370 ? -5.711 -23.969 -19.469 1 76.5 370 THR A CA 1
ATOM 2811 C C . THR A 1 370 ? -7.234 -24.031 -19.484 1 76.5 370 THR A C 1
ATOM 2813 O O . THR A 1 370 ? -7.906 -23.047 -19.797 1 76.5 370 THR A O 1
ATOM 2816 N N . ASN A 1 371 ? -7.754 -25.172 -19.047 1 79.19 371 ASN A N 1
ATOM 2817 C CA . ASN A 1 371 ? -9.195 -25.375 -19.094 1 79.19 371 ASN A CA 1
ATOM 2818 C C . ASN A 1 371 ? -9.773 -25.641 -17.703 1 79.19 371 ASN A C 1
ATOM 2820 O O . ASN A 1 371 ? -10.922 -26.062 -17.578 1 79.19 371 ASN A O 1
ATOM 2824 N N . ILE A 1 372 ? -8.984 -25.453 -16.75 1 79.75 372 ILE A N 1
ATOM 2825 C CA . ILE A 1 372 ? -9.469 -25.703 -15.398 1 79.75 372 ILE A CA 1
ATOM 2826 C C . ILE A 1 372 ? -10.641 -24.766 -15.086 1 79.75 372 ILE A C 1
ATOM 2828 O O . ILE A 1 372 ? -10.539 -23.562 -15.273 1 79.75 372 ILE A O 1
ATOM 2832 N N . ARG A 1 373 ? -11.664 -25.297 -14.656 1 78.19 373 ARG A N 1
ATOM 2833 C CA . ARG A 1 373 ? -12.898 -24.547 -14.406 1 78.19 373 ARG A CA 1
ATOM 2834 C C . ARG A 1 373 ? -12.859 -23.875 -13.039 1 78.19 373 ARG A C 1
ATOM 2836 O O . ARG A 1 373 ? -13.484 -22.828 -12.844 1 78.19 373 ARG A O 1
ATOM 2843 N N . ALA A 1 374 ? -12.203 -24.562 -12.156 1 83.56 374 ALA A N 1
ATOM 2844 C CA . ALA A 1 374 ? -12.086 -23.953 -10.828 1 83.56 374 ALA A CA 1
ATOM 2845 C C . ALA A 1 374 ? -11.344 -22.625 -10.891 1 83.56 374 ALA A C 1
ATOM 2847 O O . ALA A 1 374 ? -10.484 -22.438 -11.758 1 83.56 374 ALA A O 1
ATOM 2848 N N . VAL A 1 375 ? -11.695 -21.781 -10.023 1 81.19 375 VAL A N 1
ATOM 2849 C CA . VAL A 1 375 ? -10.992 -20.5 -9.961 1 81.19 375 VAL A CA 1
ATOM 2850 C C . VAL A 1 375 ? -9.586 -20.703 -9.406 1 81.19 375 VAL A C 1
ATOM 2852 O O . VAL A 1 375 ? -9.344 -21.656 -8.664 1 81.19 375 VAL A O 1
ATOM 2855 N N . PRO A 1 376 ? -8.641 -19.844 -9.719 1 80.69 376 PRO A N 1
ATOM 2856 C CA . PRO A 1 376 ? -7.242 -19.984 -9.297 1 80.69 376 PRO A CA 1
ATOM 2857 C C . PRO A 1 376 ? -7.086 -20.062 -7.781 1 80.69 376 PRO A C 1
ATOM 2859 O O . PRO A 1 376 ? -6.211 -20.766 -7.281 1 80.69 376 PRO A O 1
ATOM 2862 N N . GLU A 1 377 ? -7.922 -19.422 -7.105 1 83.44 377 GLU A N 1
ATOM 2863 C CA . GLU A 1 377 ? -7.801 -19.391 -5.648 1 83.44 377 GLU A CA 1
ATOM 2864 C C . GLU A 1 377 ? -7.973 -20.797 -5.055 1 83.44 377 GLU A C 1
ATOM 2866 O O . GLU A 1 377 ? -7.305 -21.141 -4.082 1 83.44 377 GLU A O 1
ATOM 2871 N N . GLU A 1 378 ? -8.82 -21.594 -5.637 1 84.5 378 GLU A N 1
ATOM 2872 C CA . GLU A 1 378 ? -9.07 -22.953 -5.133 1 84.5 378 GLU A CA 1
ATOM 2873 C C . GLU A 1 378 ? -7.965 -23.906 -5.559 1 84.5 378 GLU A C 1
ATOM 2875 O O . GLU A 1 378 ? -7.5 -24.719 -4.758 1 84.5 378 GLU A O 1
ATOM 2880 N N . MET A 1 379 ? -7.586 -23.781 -6.754 1 87.44 379 MET A N 1
ATOM 2881 C CA . MET A 1 379 ? -6.535 -24.656 -7.266 1 87.44 379 MET A CA 1
ATOM 2882 C C . MET A 1 379 ? -5.211 -24.391 -6.559 1 87.44 379 MET A C 1
ATOM 2884 O O . MET A 1 379 ? -4.465 -25.312 -6.25 1 87.44 379 MET A O 1
ATOM 2888 N N . GLU A 1 380 ? -4.945 -23.125 -6.355 1 87.44 380 GLU A N 1
ATOM 2889 C CA . GLU A 1 380 ? -3.691 -22.75 -5.711 1 87.44 380 GLU A CA 1
ATOM 2890 C C . GLU A 1 380 ? -3.605 -23.312 -4.297 1 87.44 380 GLU A C 1
ATOM 2892 O O . GLU A 1 380 ? -2.531 -23.719 -3.852 1 87.44 380 GLU A O 1
ATOM 2897 N N . LEU A 1 381 ? -4.707 -23.328 -3.629 1 91 381 LEU A N 1
ATOM 2898 C CA . LEU A 1 381 ? -4.738 -23.875 -2.275 1 91 381 LEU A CA 1
ATOM 2899 C C . LEU A 1 381 ? -4.434 -25.359 -2.281 1 91 381 LEU A C 1
ATOM 2901 O O . LEU A 1 381 ? -3.699 -25.859 -1.422 1 91 381 LEU A O 1
ATOM 2905 N N . ALA A 1 382 ? -5.02 -26.031 -3.254 1 92.56 382 ALA A N 1
ATOM 2906 C CA . ALA A 1 382 ? -4.766 -27.469 -3.375 1 92.56 382 ALA A CA 1
ATOM 2907 C C . ALA A 1 382 ? -3.301 -27.75 -3.697 1 92.56 382 ALA A C 1
ATOM 2909 O O . ALA A 1 382 ? -2.703 -28.688 -3.162 1 92.56 382 ALA A O 1
ATOM 2910 N N . ARG A 1 383 ? -2.773 -26.953 -4.543 1 88.75 383 ARG A N 1
ATOM 2911 C CA . ARG A 1 383 ? -1.362 -27.078 -4.887 1 88.75 383 ARG A CA 1
ATOM 2912 C C . ARG A 1 383 ? -0.477 -26.844 -3.666 1 88.75 383 ARG A C 1
ATOM 2914 O O . ARG A 1 383 ? 0.459 -27.609 -3.418 1 88.75 383 ARG A O 1
ATOM 2921 N N . GLU A 1 384 ? -0.768 -25.828 -2.932 1 87.81 384 GLU A N 1
ATOM 2922 C CA . GLU A 1 384 ? 0.009 -25.484 -1.747 1 87.81 384 GLU A CA 1
ATOM 2923 C C . GLU A 1 384 ? -0.063 -26.578 -0.691 1 87.81 384 GLU A C 1
ATOM 2925 O O . GLU A 1 384 ? 0.89 -26.781 0.064 1 87.81 384 GLU A O 1
ATOM 2930 N N . GLU A 1 385 ? -1.239 -27.234 -0.686 1 90.81 385 GLU A N 1
ATOM 2931 C CA . GLU A 1 385 ? -1.402 -28.312 0.276 1 90.81 385 GLU A CA 1
ATOM 2932 C C . GLU A 1 385 ? -0.934 -29.641 -0.308 1 90.81 385 GLU A C 1
ATOM 2934 O O . GLU A 1 385 ? -1.327 -30.719 0.17 1 90.81 385 GLU A O 1
ATOM 2939 N N . MET A 1 386 ? -0.274 -29.578 -1.463 1 87 386 MET A N 1
ATOM 2940 C CA . MET A 1 386 ? 0.551 -30.641 -2.033 1 87 386 MET A CA 1
ATOM 2941 C C . MET A 1 386 ? -0.312 -31.688 -2.736 1 87 386 MET A C 1
ATOM 2943 O O . MET A 1 386 ? 0.023 -32.875 -2.744 1 87 386 MET A O 1
ATOM 2947 N N . CYS A 1 387 ? -1.475 -31.281 -3.201 1 92.06 387 CYS A N 1
ATOM 2948 C CA . CYS A 1 387 ? -2.178 -32.125 -4.148 1 92.06 387 CYS A CA 1
ATOM 2949 C C . CYS A 1 387 ? -1.438 -32.188 -5.48 1 92.06 387 CYS A C 1
ATOM 2951 O O . CYS A 1 387 ? -0.707 -31.266 -5.832 1 92.06 387 CYS A O 1
ATOM 2953 N N . GLU A 1 388 ? -1.598 -33.312 -6.113 1 92.62 388 GLU A N 1
ATOM 2954 C CA . GLU A 1 388 ? -0.994 -33.469 -7.43 1 92.62 388 GLU A CA 1
ATOM 2955 C C . GLU A 1 388 ? -2.049 -33.406 -8.531 1 92.62 388 GLU A C 1
ATOM 2957 O O . GLU A 1 388 ? -3.23 -33.656 -8.281 1 92.62 388 GLU A O 1
ATOM 2962 N N . PHE A 1 389 ? -1.639 -33.094 -9.734 1 93.44 389 PHE A N 1
ATOM 2963 C CA . PHE A 1 389 ? -2.572 -32.875 -10.836 1 93.44 389 PHE A CA 1
ATOM 2964 C C . PHE A 1 389 ? -2.209 -33.75 -12.031 1 93.44 389 PHE A C 1
ATOM 2966 O O . PHE A 1 389 ? -1.039 -33.844 -12.406 1 93.44 389 PHE A O 1
ATOM 2973 N N . LEU A 1 390 ? -3.176 -34.375 -12.57 1 94.75 390 LEU A N 1
ATOM 2974 C CA . LEU A 1 390 ? -3.021 -35.188 -13.766 1 94.75 390 LEU A CA 1
ATOM 2975 C C . LEU A 1 390 ? -4.004 -34.75 -14.852 1 94.75 390 LEU A C 1
ATOM 2977 O O . LEU A 1 390 ? -5.164 -35.156 -14.844 1 94.75 390 LEU A O 1
ATOM 2981 N N . PRO A 1 391 ? -3.496 -34.062 -15.852 1 93.56 391 PRO A N 1
ATOM 2982 C CA . PRO A 1 391 ? -4.363 -33.5 -16.906 1 93.56 391 PRO A CA 1
ATOM 2983 C C . PRO A 1 391 ? -4.57 -34.5 -18.062 1 93.56 391 PRO A C 1
ATOM 2985 O O . PRO A 1 391 ? -3.867 -35.5 -18.156 1 93.56 391 PRO A O 1
ATOM 2988 N N . PHE A 1 392 ? -5.562 -34.281 -18.906 1 93.56 392 PHE A N 1
ATOM 2989 C CA . PHE A 1 392 ? -5.82 -34.906 -20.188 1 93.56 392 PHE A CA 1
ATOM 2990 C C . PHE A 1 392 ? -6.141 -36.375 -20.016 1 93.56 392 PHE A C 1
ATOM 2992 O O . PHE A 1 392 ? -5.672 -37.219 -20.797 1 93.56 392 PHE A O 1
ATOM 2999 N N . LEU A 1 393 ? -6.895 -36.656 -19 1 95.5 393 LEU A N 1
ATOM 3000 C CA . LEU A 1 393 ? -7.211 -38.062 -18.734 1 95.5 393 LEU A CA 1
ATOM 3001 C C . LEU A 1 393 ? -8.719 -38.281 -18.609 1 95.5 393 LEU A C 1
ATOM 3003 O O . LEU A 1 393 ? -9.359 -37.656 -17.75 1 95.5 393 LEU A O 1
ATOM 3007 N N . SER A 1 394 ? -9.227 -39 -19.406 1 95.69 394 SER A N 1
ATOM 3008 C CA . SER A 1 394 ? -10.625 -39.406 -19.328 1 95.69 394 SER A CA 1
ATOM 3009 C C . SER A 1 394 ? -10.766 -40.812 -18.734 1 95.69 394 SER A C 1
ATOM 3011 O O . SER A 1 394 ? -10.086 -41.75 -19.172 1 95.69 394 SER A O 1
ATOM 3013 N N . PRO A 1 395 ? -11.672 -40.938 -17.734 1 95.81 395 PRO A N 1
ATOM 3014 C CA . PRO A 1 395 ? -11.836 -42.281 -17.125 1 95.81 395 PRO A CA 1
ATOM 3015 C C . PRO A 1 395 ? -12.32 -43.312 -18.109 1 95.81 395 PRO A C 1
ATOM 3017 O O . PRO A 1 395 ? -13.234 -43.062 -18.906 1 95.81 395 PRO A O 1
ATOM 3020 N N . ARG A 1 396 ? -11.727 -44.594 -18 1 94.5 396 ARG A N 1
ATOM 3021 C CA . ARG A 1 396 ? -12.102 -45.656 -18.938 1 94.5 396 ARG A CA 1
ATOM 3022 C C . ARG A 1 396 ? -12.578 -46.906 -18.172 1 94.5 396 ARG A C 1
ATOM 3024 O O . ARG A 1 396 ? -13.586 -47.5 -18.547 1 94.5 396 ARG A O 1
ATOM 3031 N N . LYS A 1 397 ? -11.789 -47.312 -17.125 1 94.94 397 LYS A N 1
ATOM 3032 C CA . LYS A 1 397 ? -12.102 -48.531 -16.391 1 94.94 397 LYS A CA 1
ATOM 3033 C C . LYS A 1 397 ? -11.602 -48.469 -14.945 1 94.94 397 LYS A C 1
ATOM 3035 O O . LYS A 1 397 ? -10.523 -47.938 -14.695 1 94.94 397 LYS A O 1
ATOM 3040 N N . VAL A 1 398 ? -12.469 -49 -14.031 1 96.56 398 VAL A N 1
ATOM 3041 C CA . VAL A 1 398 ? -12.039 -49.125 -12.641 1 96.56 398 VAL A CA 1
ATOM 3042 C C . VAL A 1 398 ? -11.484 -50.5 -12.383 1 96.56 398 VAL A C 1
ATOM 3044 O O . VAL A 1 398 ? -12.102 -51.5 -12.75 1 96.56 398 VAL A O 1
ATOM 3047 N N . LEU A 1 399 ? -10.336 -50.531 -11.812 1 95.12 399 LEU A N 1
ATOM 3048 C CA . LEU A 1 399 ? -9.719 -51.781 -11.43 1 95.12 399 LEU A CA 1
ATOM 3049 C C . LEU A 1 399 ? -10.047 -52.156 -9.984 1 95.12 399 LEU A C 1
ATOM 3051 O O . LEU A 1 399 ? -9.914 -51.312 -9.086 1 95.12 399 LEU A O 1
ATOM 3055 N N . THR A 1 400 ? -10.516 -53.312 -9.734 1 94.94 400 THR A N 1
ATOM 3056 C CA . THR A 1 400 ? -10.867 -53.75 -8.383 1 94.94 400 THR A CA 1
ATOM 3057 C C . THR A 1 400 ? -10.094 -55.031 -8.008 1 94.94 400 THR A C 1
ATOM 3059 O O . THR A 1 400 ? -9.742 -55.844 -8.867 1 94.94 400 THR A O 1
ATOM 3062 N N . LYS A 1 401 ? -9.703 -55.094 -6.789 1 94.44 401 LYS A N 1
ATOM 3063 C CA . LYS A 1 401 ? -9.094 -56.281 -6.176 1 94.44 401 LYS A CA 1
ATOM 3064 C C . LYS A 1 401 ? -9.766 -56.625 -4.852 1 94.44 401 LYS A C 1
ATOM 3066 O O . LYS A 1 401 ? -9.867 -55.781 -3.961 1 94.44 401 LYS A O 1
ATOM 3071 N N . ASN A 1 402 ? -10.258 -57.812 -4.637 1 93.81 402 ASN A N 1
ATOM 3072 C CA . ASN A 1 402 ? -10.938 -58.281 -3.43 1 93.81 402 ASN A CA 1
ATOM 3073 C C . ASN A 1 402 ? -12.117 -57.406 -3.068 1 93.81 402 ASN A C 1
ATOM 3075 O O . ASN A 1 402 ? -12.281 -57.031 -1.908 1 93.81 402 ASN A O 1
ATOM 3079 N N . GLY A 1 403 ? -12.766 -56.844 -4.094 1 92.81 403 GLY A N 1
ATOM 3080 C CA . GLY A 1 403 ? -13.984 -56.094 -3.881 1 92.81 403 GLY A CA 1
ATOM 3081 C C . GLY A 1 403 ? -13.734 -54.625 -3.605 1 92.81 403 GLY A C 1
ATOM 3082 O O . GLY A 1 403 ? -14.672 -53.875 -3.326 1 92.81 403 GLY A O 1
ATOM 3083 N N . ARG A 1 404 ? -12.531 -54.25 -3.705 1 95.62 404 ARG A N 1
ATOM 3084 C CA . ARG A 1 404 ? -12.203 -52.875 -3.445 1 95.62 404 ARG A CA 1
ATOM 3085 C C . ARG A 1 404 ? -11.43 -52.25 -4.605 1 95.62 404 ARG A C 1
ATOM 3087 O O . ARG A 1 404 ? -10.695 -52.969 -5.305 1 95.62 404 ARG A O 1
ATOM 3094 N N . VAL A 1 405 ? -11.539 -50.969 -4.734 1 96.19 405 VAL A N 1
ATOM 3095 C CA . VAL A 1 405 ? -10.82 -50.219 -5.754 1 96.19 405 VAL A CA 1
ATOM 3096 C C . VAL A 1 405 ? -9.312 -50.438 -5.574 1 96.19 405 VAL A C 1
ATOM 3098 O O . VAL A 1 405 ? -8.797 -50.344 -4.457 1 96.19 405 VAL A O 1
ATOM 3101 N N . SER A 1 406 ? -8.594 -50.719 -6.633 1 95.44 406 SER A N 1
ATOM 3102 C CA . SER A 1 406 ? -7.141 -50.875 -6.59 1 95.44 406 SER A CA 1
ATOM 3103 C C . SER A 1 406 ? -6.457 -49.969 -7.625 1 95.44 406 SER A C 1
ATOM 3105 O O . SER A 1 406 ? -5.238 -49.812 -7.59 1 95.44 406 SER A O 1
ATOM 3107 N N . GLY A 1 407 ? -7.199 -49.438 -8.484 1 94.62 407 GLY A N 1
ATOM 3108 C CA . GLY A 1 407 ? -6.648 -48.531 -9.5 1 94.62 407 GLY A CA 1
ATOM 3109 C C . GLY A 1 407 ? -7.668 -48.125 -10.539 1 94.62 407 GLY A C 1
ATOM 3110 O O . GLY A 1 407 ? -8.852 -48.438 -10.422 1 94.62 407 GLY A O 1
ATOM 3111 N N . MET A 1 408 ? -7.16 -47.344 -11.523 1 95.31 408 MET A N 1
ATOM 3112 C CA . MET A 1 408 ? -8.031 -46.844 -12.586 1 95.31 408 MET A CA 1
ATOM 3113 C C . MET A 1 408 ? -7.266 -46.719 -13.898 1 95.31 408 MET A C 1
ATOM 3115 O O . MET A 1 408 ? -6.09 -46.344 -13.898 1 95.31 408 MET A O 1
ATOM 3119 N N . GLU A 1 409 ? -7.949 -47 -15.008 1 94.69 409 GLU A N 1
ATOM 3120 C CA . GLU A 1 409 ? -7.414 -46.812 -16.359 1 94.69 409 GLU A CA 1
ATOM 3121 C C . GLU A 1 409 ? -8.039 -45.594 -17.031 1 94.69 409 GLU A C 1
ATOM 3123 O O . GLU A 1 409 ? -9.242 -45.375 -16.938 1 94.69 409 GLU A O 1
ATOM 3128 N N . PHE A 1 410 ? -7.129 -44.812 -17.703 1 95.81 410 PHE A N 1
ATOM 3129 C CA . PHE A 1 410 ? -7.566 -43.625 -18.406 1 95.81 410 PHE A CA 1
ATOM 3130 C C . PHE A 1 410 ? -7.129 -43.656 -19.859 1 95.81 410 PHE A C 1
ATOM 3132 O O . PHE A 1 410 ? -6.219 -44.406 -20.219 1 95.81 410 PHE A O 1
ATOM 3139 N N . VAL A 1 411 ? -7.789 -42.938 -20.703 1 95.06 411 VAL A N 1
ATOM 3140 C CA . VAL A 1 411 ? -7.348 -42.594 -22.047 1 95.06 411 VAL A CA 1
ATOM 3141 C C . VAL A 1 411 ? -7.07 -41.094 -22.172 1 95.06 411 VAL A C 1
ATOM 3143 O O . VAL A 1 411 ? -7.746 -40.281 -21.531 1 95.06 411 VAL A O 1
ATOM 3146 N N . ARG A 1 412 ? -6.059 -40.75 -22.906 1 92.75 412 ARG A N 1
ATOM 3147 C CA . ARG A 1 412 ? -5.695 -39.344 -23.031 1 92.75 412 ARG A CA 1
ATOM 3148 C C . ARG A 1 412 ? -6.668 -38.594 -23.938 1 92.75 412 ARG A C 1
ATOM 3150 O O . ARG A 1 412 ? -7.125 -39.125 -24.953 1 92.75 412 ARG A O 1
ATOM 3157 N N . THR A 1 413 ? -6.934 -37.344 -23.531 1 93.25 413 THR A N 1
ATOM 3158 C CA . THR A 1 413 ? -7.75 -36.469 -24.359 1 93.25 413 THR A CA 1
ATOM 3159 C C . THR A 1 413 ? -6.875 -35.469 -25.125 1 93.25 413 THR A C 1
ATOM 3161 O O . THR A 1 413 ? -5.793 -35.094 -24.672 1 93.25 413 THR A O 1
ATOM 3164 N N . GLU A 1 414 ? -7.281 -35.125 -26.328 1 88.38 414 GLU A N 1
ATOM 3165 C CA . GLU A 1 414 ? -6.586 -34.156 -27.156 1 88.38 414 GLU A CA 1
ATOM 3166 C C . GLU A 1 414 ? -7.559 -33.156 -27.75 1 88.38 414 GLU A C 1
ATOM 3168 O O . GLU A 1 414 ? -8.695 -33.5 -28.094 1 88.38 414 GLU A O 1
ATOM 3173 N N . GLN A 1 415 ? -7.078 -32.031 -27.781 1 83.62 415 GLN A N 1
ATOM 3174 C CA . GLN A 1 415 ? -7.883 -30.984 -28.438 1 83.62 415 GLN A CA 1
ATOM 3175 C C . GLN A 1 415 ? -7.543 -30.891 -29.922 1 83.62 415 GLN A C 1
ATOM 3177 O O . GLN A 1 415 ? -6.391 -30.656 -30.281 1 83.62 415 GLN A O 1
ATOM 3182 N N . ALA A 1 416 ? -8.523 -30.984 -30.703 1 82.38 416 ALA A N 1
ATOM 3183 C CA . ALA A 1 416 ? -8.328 -30.844 -32.156 1 82.38 416 ALA A CA 1
ATOM 3184 C C . ALA A 1 416 ? -8.18 -29.391 -32.531 1 82.38 416 ALA A C 1
ATOM 3186 O O . ALA A 1 416 ? -8.383 -28.484 -31.719 1 82.38 416 ALA A O 1
ATOM 3187 N N . GLU A 1 417 ? -7.707 -29.188 -33.75 1 75.06 417 GLU A N 1
ATOM 3188 C CA . GLU A 1 417 ? -7.477 -27.844 -34.281 1 75.06 417 GLU A CA 1
ATOM 3189 C C . GLU A 1 417 ? -8.75 -27 -34.25 1 75.06 417 GLU A C 1
ATOM 3191 O O . GLU A 1 417 ? -8.695 -25.781 -34.031 1 75.06 417 GLU A O 1
ATOM 3196 N N . ASP A 1 418 ? -9.805 -27.703 -34.406 1 76.88 418 ASP A N 1
ATOM 3197 C CA . ASP A 1 418 ? -11.07 -26.969 -34.438 1 76.88 418 ASP A CA 1
ATOM 3198 C C . ASP A 1 418 ? -11.594 -26.734 -33.031 1 76.88 418 ASP A C 1
ATOM 3200 O O . ASP A 1 418 ? -12.711 -26.25 -32.844 1 76.88 418 ASP A O 1
ATOM 3204 N N . GLY A 1 419 ? -10.789 -27.141 -32.062 1 77.56 419 GLY A N 1
ATOM 3205 C CA . GLY A 1 419 ? -11.156 -26.891 -30.672 1 77.56 419 GLY A CA 1
ATOM 3206 C C . GLY A 1 419 ? -11.898 -28.031 -30.016 1 77.56 419 GLY A C 1
ATOM 3207 O O . GLY A 1 419 ? -12.109 -28.031 -28.812 1 77.56 419 GLY A O 1
ATOM 3208 N N . THR A 1 420 ? -12.266 -28.984 -30.797 1 86.81 420 THR A N 1
ATOM 3209 C CA . THR A 1 420 ? -13.008 -30.109 -30.266 1 86.81 420 THR A CA 1
ATOM 3210 C C . THR A 1 420 ? -12.078 -31.047 -29.5 1 86.81 420 THR A C 1
ATOM 3212 O O . THR A 1 420 ? -10.891 -31.156 -29.828 1 86.81 420 THR A O 1
ATOM 3215 N N . TRP A 1 421 ? -12.664 -31.766 -28.547 1 89.69 421 TRP A N 1
ATOM 3216 C CA . TRP A 1 421 ? -11.891 -32.688 -27.734 1 89.69 421 TRP A CA 1
ATOM 3217 C C . TRP A 1 421 ? -12.156 -34.125 -28.125 1 89.69 421 TRP A C 1
ATOM 3219 O O . TRP A 1 421 ? -13.297 -34.5 -28.391 1 89.69 421 TRP A O 1
ATOM 3229 N N . LEU A 1 422 ? -11.094 -34.875 -28.297 1 92.44 422 LEU A N 1
ATOM 3230 C CA . LEU A 1 422 ? -11.18 -36.281 -28.688 1 92.44 422 LEU A CA 1
ATOM 3231 C C . LEU A 1 422 ? -10.43 -37.156 -27.688 1 92.44 422 LEU A C 1
ATOM 3233 O O . LEU A 1 422 ? -9.445 -36.719 -27.078 1 92.44 422 LEU A O 1
ATOM 3237 N N . GLU A 1 423 ? -10.984 -38.344 -27.453 1 93.5 423 GLU A N 1
ATOM 3238 C CA . GLU A 1 423 ? -10.273 -39.375 -26.703 1 93.5 423 GLU A CA 1
ATOM 3239 C C . GLU A 1 423 ? -9.391 -40.219 -27.609 1 93.5 423 GLU A C 1
ATOM 3241 O O . GLU A 1 423 ? -9.852 -40.688 -28.656 1 93.5 423 GLU A O 1
ATOM 3246 N N . ASP A 1 424 ? -8.203 -40.312 -27.281 1 91.56 424 ASP A N 1
ATOM 3247 C CA . ASP A 1 424 ? -7.27 -41.094 -28.094 1 91.56 424 ASP A CA 1
ATOM 3248 C C . ASP A 1 424 ? -6.988 -42.438 -27.469 1 91.56 424 ASP A C 1
ATOM 3250 O O . ASP A 1 424 ? -6.145 -42.562 -26.578 1 91.56 424 ASP A O 1
ATOM 3254 N N . GLU A 1 425 ? -7.457 -43.469 -27.969 1 88.94 425 GLU A N 1
ATOM 3255 C CA . GLU A 1 425 ? -7.387 -44.812 -27.406 1 88.94 425 GLU A CA 1
ATOM 3256 C C . GLU A 1 425 ? -5.973 -45.375 -27.484 1 88.94 425 GLU A C 1
ATOM 3258 O O . GLU A 1 425 ? -5.629 -46.344 -26.781 1 88.94 425 GLU A O 1
ATOM 3263 N N . ASP A 1 426 ? -5.242 -44.75 -28.344 1 85.12 426 ASP A N 1
ATOM 3264 C CA . ASP A 1 426 ? -3.867 -45.219 -28.516 1 85.12 426 ASP A CA 1
ATOM 3265 C C . ASP A 1 426 ? -2.973 -44.688 -27.391 1 85.12 426 ASP A C 1
ATOM 3267 O O . ASP A 1 426 ? -1.854 -45.188 -27.203 1 85.12 426 ASP A O 1
ATOM 3271 N N . GLN A 1 427 ? -3.488 -43.719 -26.656 1 88.19 427 GLN A N 1
ATOM 3272 C CA . GLN A 1 427 ? -2.752 -43.156 -25.547 1 88.19 427 GLN A CA 1
ATOM 3273 C C . GLN A 1 427 ? -3.424 -43.5 -24.219 1 88.19 427 GLN A C 1
ATOM 3275 O O . GLN A 1 427 ? -4.418 -42.875 -23.844 1 88.19 427 GLN A O 1
ATOM 3280 N N . THR A 1 428 ? -2.979 -44.438 -23.453 1 88.12 428 THR A N 1
ATOM 3281 C CA . THR A 1 428 ? -3.604 -44.906 -22.219 1 88.12 428 THR A CA 1
ATOM 3282 C C . THR A 1 428 ? -2.711 -44.625 -21.016 1 88.12 428 THR A C 1
ATOM 3284 O O . THR A 1 428 ? -1.493 -44.5 -21.156 1 88.12 428 THR A O 1
ATOM 3287 N N . VAL A 1 429 ? -3.367 -44.531 -19.812 1 90.88 429 VAL A N 1
ATOM 3288 C CA . VAL A 1 429 ? -2.689 -44.312 -18.547 1 90.88 429 VAL A CA 1
ATOM 3289 C C . VAL A 1 429 ? -3.299 -45.219 -17.469 1 90.88 429 VAL A C 1
ATOM 3291 O O . VAL A 1 429 ? -4.523 -45.281 -17.328 1 90.88 429 VAL A O 1
ATOM 3294 N N . ARG A 1 430 ? -2.58 -45.906 -16.75 1 91.25 430 ARG A N 1
ATOM 3295 C CA . ARG A 1 430 ? -3.027 -46.719 -15.609 1 91.25 430 ARG A CA 1
ATOM 3296 C C . ARG A 1 430 ? -2.443 -46.188 -14.305 1 91.25 430 ARG A C 1
ATOM 3298 O O . ARG A 1 430 ? -1.227 -46.031 -14.18 1 91.25 430 ARG A O 1
ATOM 3305 N N . LEU A 1 431 ? -3.342 -45.969 -13.297 1 92.5 431 LEU A N 1
ATOM 3306 C CA . LEU A 1 431 ? -2.934 -45.438 -12.008 1 92.5 431 LEU A CA 1
ATOM 3307 C C . LEU A 1 431 ? -3.385 -46.344 -10.867 1 92.5 431 LEU A C 1
ATOM 3309 O O . LEU A 1 431 ? -4.539 -46.781 -10.828 1 92.5 431 LEU A O 1
ATOM 3313 N N . LYS A 1 432 ? -2.504 -46.656 -9.961 1 92.88 432 LYS A N 1
ATOM 3314 C CA . LYS A 1 432 ? -2.889 -47.344 -8.727 1 92.88 432 LYS A CA 1
ATOM 3315 C C . LYS A 1 432 ? -3.486 -46.375 -7.727 1 92.88 432 LYS A C 1
ATOM 3317 O O . LYS A 1 432 ? -3.035 -45.219 -7.625 1 92.88 432 LYS A O 1
ATOM 3322 N N . CYS A 1 433 ? -4.516 -46.781 -7.031 1 95 433 CYS A N 1
ATOM 3323 C CA . CYS A 1 433 ? -5.098 -45.938 -5.984 1 95 433 CYS A CA 1
ATOM 3324 C C . CYS A 1 433 ? -5.906 -46.781 -5.004 1 95 433 CYS A C 1
ATOM 3326 O O . CYS A 1 433 ? -6.191 -47.969 -5.27 1 95 433 CYS A O 1
ATOM 3328 N N . ASP A 1 434 ? -6.211 -46.188 -3.881 1 96.19 434 ASP A N 1
ATOM 3329 C CA . ASP A 1 434 ? -6.98 -46.844 -2.832 1 96.19 434 ASP A CA 1
ATOM 3330 C C . ASP A 1 434 ? -8.414 -46.344 -2.793 1 96.19 434 ASP A C 1
ATOM 3332 O O . ASP A 1 434 ? -9.32 -47.062 -2.352 1 96.19 434 ASP A O 1
ATOM 3336 N N . TYR A 1 435 ? -8.594 -45.094 -3.158 1 97.88 435 TYR A N 1
ATOM 3337 C CA . TYR A 1 435 ? -9.906 -44.469 -3.17 1 97.88 435 TYR A CA 1
ATOM 3338 C C . TYR A 1 435 ? -10.109 -43.656 -4.438 1 97.88 435 TYR A C 1
ATOM 3340 O O . TYR A 1 435 ? -9.148 -43.094 -4.988 1 97.88 435 TYR A O 1
ATOM 3348 N N . ILE A 1 436 ? -11.352 -43.594 -4.906 1 98.12 436 ILE A N 1
ATOM 3349 C CA . ILE A 1 436 ? -11.773 -42.75 -6.012 1 98.12 436 ILE A CA 1
ATOM 3350 C C . ILE A 1 436 ? -12.93 -41.844 -5.566 1 98.12 436 ILE A C 1
ATOM 3352 O O . ILE A 1 436 ? -13.922 -42.344 -5.012 1 98.12 436 ILE A O 1
ATOM 3356 N N . ILE A 1 437 ? -12.781 -40.594 -5.691 1 98.25 437 ILE A N 1
ATOM 3357 C CA . ILE A 1 437 ? -13.867 -39.625 -5.453 1 98.25 437 ILE A CA 1
ATOM 3358 C C . ILE A 1 437 ? -14.258 -38.969 -6.766 1 98.25 437 ILE A C 1
ATOM 3360 O O . ILE A 1 437 ? -13.453 -38.25 -7.359 1 98.25 437 ILE A O 1
ATOM 3364 N N . SER A 1 438 ? -15.469 -39.156 -7.211 1 97.75 438 SER A N 1
ATOM 3365 C CA . SER A 1 438 ? -15.953 -38.562 -8.445 1 97.75 438 SER A CA 1
ATOM 3366 C C . SER A 1 438 ? -16.672 -37.25 -8.172 1 97.75 438 SER A C 1
ATOM 3368 O O . SER A 1 438 ? -17.578 -37.188 -7.332 1 97.75 438 SER A O 1
ATOM 3370 N N . ALA A 1 439 ? -16.266 -36.188 -8.82 1 96.06 439 ALA A N 1
ATOM 3371 C CA . ALA A 1 439 ? -16.891 -34.875 -8.75 1 96.06 439 ALA A CA 1
ATOM 3372 C C . ALA A 1 439 ? -17.281 -34.375 -10.133 1 96.06 439 ALA A C 1
ATOM 3374 O O . ALA A 1 439 ? -16.766 -33.375 -10.609 1 96.06 439 ALA A O 1
ATOM 3375 N N . PHE A 1 440 ? -18.266 -34.969 -10.828 1 93.44 440 PHE A N 1
ATOM 3376 C CA . PHE A 1 440 ? -18.625 -34.719 -12.219 1 93.44 440 PHE A CA 1
ATOM 3377 C C . PHE A 1 440 ? -19.859 -33.844 -12.312 1 93.44 440 PHE A C 1
ATOM 3379 O O . PHE A 1 440 ? -20.453 -33.688 -13.383 1 93.44 440 PHE A O 1
ATOM 3386 N N . GLY A 1 441 ? -20.234 -33.25 -11.188 1 90.44 441 GLY A N 1
ATOM 3387 C CA . GLY A 1 441 ? -21.406 -32.375 -11.203 1 90.44 441 GLY A CA 1
ATOM 3388 C C . GLY A 1 441 ? -22.625 -33 -10.555 1 90.44 441 GLY A C 1
ATOM 3389 O O . GLY A 1 441 ? -22.547 -34.094 -10 1 90.44 441 GLY A O 1
ATOM 3390 N N . SER A 1 442 ? -23.734 -32.219 -10.555 1 92.38 442 SER A N 1
ATOM 3391 C CA . SER A 1 442 ? -24.984 -32.625 -9.891 1 92.38 442 SER A CA 1
ATOM 3392 C C . SER A 1 442 ? -26.188 -32.375 -10.789 1 92.38 442 SER A C 1
ATOM 3394 O O . SER A 1 442 ? -26.094 -31.656 -11.781 1 92.38 442 SER A O 1
ATOM 3396 N N . GLY A 1 443 ? -27.266 -33.094 -10.414 1 91.38 443 GLY A N 1
ATOM 3397 C CA . GLY A 1 443 ? -28.5 -32.938 -11.156 1 91.38 443 GLY A CA 1
ATOM 3398 C C . GLY A 1 443 ? -29.734 -33.281 -10.336 1 91.38 443 GLY A C 1
ATOM 3399 O O . GLY A 1 443 ? -29.656 -33.375 -9.109 1 91.38 443 GLY A O 1
ATOM 3400 N N . LEU A 1 444 ? -30.922 -33.188 -11.016 1 93.62 444 LEU A N 1
ATOM 3401 C CA . LEU A 1 444 ? -32.219 -33.562 -10.438 1 93.62 444 LEU A CA 1
ATOM 3402 C C . LEU A 1 444 ? -32.75 -34.844 -11.102 1 93.62 444 LEU A C 1
ATOM 3404 O O . LEU A 1 444 ? -33.469 -34.781 -12.094 1 93.62 444 LEU A O 1
ATOM 3408 N N . SER A 1 445 ? -32.5 -36 -10.438 1 91.06 445 SER A N 1
ATOM 3409 C CA . SER A 1 445 ? -32.875 -37.25 -11.078 1 91.06 445 SER A CA 1
ATOM 3410 C C . SER A 1 445 ? -33.844 -38.062 -10.219 1 91.06 445 SER A C 1
ATOM 3412 O O . SER A 1 445 ? -34.406 -39.062 -10.672 1 91.06 445 SER A O 1
ATOM 3414 N N . ASP A 1 446 ? -34.094 -37.625 -9.055 1 92.94 446 ASP A N 1
ATOM 3415 C CA . ASP A 1 446 ? -35 -38.312 -8.156 1 92.94 446 ASP A CA 1
ATOM 3416 C C . ASP A 1 446 ? -36.469 -38.188 -8.633 1 92.94 446 ASP A C 1
ATOM 3418 O O . ASP A 1 446 ? -37.031 -37.094 -8.633 1 92.94 446 ASP A O 1
ATOM 3422 N N . LYS A 1 447 ? -37.031 -39.281 -8.922 1 93.81 447 LYS A N 1
ATOM 3423 C CA . LYS A 1 447 ? -38.406 -39.281 -9.492 1 93.81 447 LYS A CA 1
ATOM 3424 C C . LYS A 1 447 ? -39.406 -38.781 -8.469 1 93.81 447 LYS A C 1
ATOM 3426 O O . LYS A 1 447 ? -40.406 -38.156 -8.836 1 93.81 447 LYS A O 1
ATOM 3431 N N . ASP A 1 448 ? -39.188 -39.125 -7.25 1 96 448 ASP A N 1
ATOM 3432 C CA . ASP A 1 448 ? -40.094 -38.688 -6.184 1 96 448 ASP A CA 1
ATOM 3433 C C . ASP A 1 448 ? -40.156 -37.156 -6.117 1 96 448 ASP A C 1
ATOM 3435 O O . ASP A 1 448 ? -41.219 -36.562 -5.973 1 96 448 ASP A O 1
ATOM 3439 N N . VAL A 1 449 ? -39.062 -36.5 -6.277 1 96 449 VAL A N 1
ATOM 3440 C CA . VAL A 1 449 ? -38.938 -35.031 -6.242 1 96 449 VAL A CA 1
ATOM 3441 C C . VAL A 1 449 ? -39.562 -34.469 -7.512 1 96 449 VAL A C 1
ATOM 3443 O O . VAL A 1 449 ? -40.281 -33.469 -7.461 1 96 449 VAL A O 1
ATOM 3446 N N . GLN A 1 450 ? -39.312 -35.062 -8.656 1 95.38 450 GLN A N 1
ATOM 3447 C CA . GLN A 1 450 ? -39.844 -34.594 -9.93 1 95.38 450 GLN A CA 1
ATOM 3448 C C . GLN A 1 450 ? -41.375 -34.625 -9.922 1 95.38 450 GLN A C 1
ATOM 3450 O O . GLN A 1 450 ? -42 -33.688 -10.391 1 95.38 450 GLN A O 1
ATOM 3455 N N . GLU A 1 451 ? -41.906 -35.656 -9.344 1 95.44 451 GLU A N 1
ATOM 3456 C CA . GLU A 1 451 ? -43.344 -35.812 -9.281 1 95.44 451 GLU A CA 1
ATOM 3457 C C . GLU A 1 451 ? -43.938 -34.812 -8.297 1 95.44 451 GLU A C 1
ATOM 3459 O O . GLU A 1 451 ? -45.031 -34.25 -8.539 1 95.44 451 GLU A O 1
ATOM 3464 N N . ALA A 1 452 ? -43.25 -34.625 -7.246 1 97.19 452 ALA A N 1
ATOM 3465 C CA . ALA A 1 452 ? -43.719 -33.688 -6.234 1 97.19 452 ALA A CA 1
ATOM 3466 C C . ALA A 1 452 ? -43.719 -32.281 -6.773 1 97.19 452 ALA A C 1
ATOM 3468 O O . ALA A 1 452 ? -44.406 -31.406 -6.25 1 97.19 452 ALA A O 1
ATOM 3469 N N . LEU A 1 453 ? -43 -31.953 -7.84 1 96.62 453 LEU A N 1
ATOM 3470 C CA . LEU A 1 453 ? -42.906 -30.625 -8.453 1 96.62 453 LEU A CA 1
ATOM 3471 C C . LEU A 1 453 ? -44.094 -30.344 -9.352 1 96.62 453 LEU A C 1
ATOM 3473 O O . LEU A 1 453 ? -44.344 -29.188 -9.703 1 96.62 453 LEU A O 1
ATOM 3477 N N . ALA A 1 454 ? -44.844 -31.344 -9.734 1 94.62 454 ALA A N 1
ATOM 3478 C CA . ALA A 1 454 ? -46 -31.125 -10.578 1 94.62 454 ALA A CA 1
ATOM 3479 C C . ALA A 1 454 ? -46.969 -30.125 -9.938 1 94.62 454 ALA A C 1
ATOM 3481 O O . ALA A 1 454 ? -47.188 -30.172 -8.727 1 94.62 454 ALA A O 1
ATOM 3482 N N . PRO A 1 455 ? -47.469 -29.172 -10.742 1 95.31 455 PRO A N 1
ATOM 3483 C CA . PRO A 1 455 ? -47.594 -29.156 -12.203 1 95.31 455 PRO A CA 1
ATOM 3484 C C . PRO A 1 455 ? -46.469 -28.359 -12.875 1 95.31 455 PRO A C 1
ATOM 3486 O O . PRO A 1 455 ? -46.594 -27.984 -14.047 1 95.31 455 PRO A O 1
ATOM 3489 N N . VAL A 1 456 ? -45.406 -28.031 -12.195 1 97.06 456 VAL A N 1
ATOM 3490 C CA . VAL A 1 456 ? -44.281 -27.297 -12.789 1 97.06 456 VAL A CA 1
ATOM 3491 C C . VAL A 1 456 ? -43.719 -28.094 -13.961 1 97.06 456 VAL A C 1
ATOM 3493 O O . VAL A 1 456 ? -43.344 -29.25 -13.797 1 97.06 456 VAL A O 1
ATOM 3496 N N . LYS A 1 457 ? -43.594 -27.469 -15.141 1 96.38 457 LYS A N 1
ATOM 3497 C CA . LYS A 1 457 ? -43.062 -28.125 -16.328 1 96.38 457 LYS A CA 1
ATOM 3498 C C . LYS A 1 457 ? -41.531 -28.266 -16.219 1 96.38 457 LYS A C 1
ATOM 3500 O O . LYS A 1 457 ? -40.844 -27.312 -15.859 1 96.38 457 LYS A O 1
ATOM 3505 N N . LEU A 1 458 ? -41.094 -29.422 -16.5 1 96.12 458 LEU A N 1
ATOM 3506 C CA . LEU A 1 458 ? -39.656 -29.688 -16.531 1 96.12 458 LEU A CA 1
ATOM 3507 C C . LEU A 1 458 ? -39.125 -29.688 -17.969 1 96.12 458 LEU A C 1
ATOM 3509 O O . LEU A 1 458 ? -39.844 -30.094 -18.891 1 96.12 458 LEU A O 1
ATOM 3513 N N . ASN A 1 459 ? -38 -29.234 -18.203 1 94.44 459 ASN A N 1
ATOM 3514 C CA . ASN A 1 459 ? -37.375 -29.219 -19.531 1 94.44 459 ASN A CA 1
ATOM 3515 C C . ASN A 1 459 ? -36.719 -30.531 -19.859 1 94.44 459 ASN A C 1
ATOM 3517 O O . ASN A 1 459 ? -36.844 -31.516 -19.125 1 94.44 459 ASN A O 1
ATOM 3521 N N . ARG A 1 460 ? -35.906 -30.516 -20.953 1 91.69 460 ARG A N 1
ATOM 3522 C CA . ARG A 1 460 ? -35.281 -31.75 -21.469 1 91.69 460 ARG A CA 1
ATOM 3523 C C . ARG A 1 460 ? -34.188 -32.25 -20.531 1 91.69 460 ARG A C 1
ATOM 3525 O O . ARG A 1 460 ? -33.812 -33.438 -20.578 1 91.69 460 ARG A O 1
ATOM 3532 N N . TRP A 1 461 ? -33.75 -31.422 -19.625 1 89.31 461 TRP A N 1
ATOM 3533 C CA . TRP A 1 461 ? -32.688 -31.781 -18.719 1 89.31 461 TRP A CA 1
ATOM 3534 C C . TRP A 1 461 ? -33.219 -32.219 -17.359 1 89.31 461 TRP A C 1
ATOM 3536 O O . TRP A 1 461 ? -32.469 -32.5 -16.422 1 89.31 461 TRP A O 1
ATOM 3546 N N . GLY A 1 462 ? -34.531 -32.188 -17.281 1 90.81 462 GLY A N 1
ATOM 3547 C CA . GLY A 1 462 ? -35.156 -32.625 -16.047 1 90.81 462 GLY A CA 1
ATOM 3548 C C . GLY A 1 462 ? -35.219 -31.5 -15.008 1 90.81 462 GLY A C 1
ATOM 3549 O O . GLY A 1 462 ? -35.469 -31.766 -13.828 1 90.81 462 GLY A O 1
ATOM 3550 N N . LEU A 1 463 ? -35.031 -30.297 -15.422 1 95.12 463 LEU A N 1
ATOM 3551 C CA . LEU A 1 463 ? -35.125 -29.156 -14.531 1 95.12 463 LEU A CA 1
ATOM 3552 C C . LEU A 1 463 ? -36.344 -28.312 -14.812 1 95.12 463 LEU A C 1
ATOM 3554 O O . LEU A 1 463 ? -36.875 -28.344 -15.922 1 95.12 463 LEU A O 1
ATOM 3558 N N . PRO A 1 464 ? -36.781 -27.547 -13.867 1 96.44 464 PRO A N 1
ATOM 3559 C CA . PRO A 1 464 ? -37.938 -26.672 -14.109 1 96.44 464 PRO A CA 1
ATOM 3560 C C . PRO A 1 464 ? -37.656 -25.641 -15.188 1 96.44 464 PRO A C 1
ATOM 3562 O O . PRO A 1 464 ? -36.562 -25.078 -15.258 1 96.44 464 PRO A O 1
ATOM 3565 N N . GLU A 1 465 ? -38.656 -25.406 -16.062 1 96.81 465 GLU A N 1
ATOM 3566 C CA . GLU A 1 465 ? -38.562 -24.281 -16.984 1 96.81 465 GLU A CA 1
ATOM 3567 C C . GLU A 1 465 ? -38.812 -22.953 -16.281 1 96.81 465 GLU A C 1
ATOM 3569 O O . GLU A 1 465 ? -39.906 -22.703 -15.758 1 96.81 465 GLU A O 1
ATOM 3574 N N . VAL A 1 466 ? -37.812 -22.125 -16.281 1 97.62 466 VAL A N 1
ATOM 3575 C CA . VAL A 1 466 ? -37.812 -20.906 -15.484 1 97.62 466 VAL A CA 1
ATOM 3576 C C . VAL A 1 466 ? -37.438 -19.703 -16.359 1 97.62 466 VAL A C 1
ATOM 3578 O O . VAL A 1 466 ? -36.531 -19.797 -17.172 1 97.62 466 VAL A O 1
ATOM 3581 N N . ASP A 1 467 ? -38.156 -18.594 -16.297 1 97.5 467 ASP A N 1
ATOM 3582 C CA . ASP A 1 467 ? -37.75 -17.344 -16.906 1 97.5 467 ASP A CA 1
ATOM 3583 C C . ASP A 1 467 ? -36.531 -16.75 -16.188 1 97.5 467 ASP A C 1
ATOM 3585 O O . ASP A 1 467 ? -36.625 -16.359 -15.023 1 97.5 467 ASP A O 1
ATOM 3589 N N . PRO A 1 468 ? -35.438 -16.641 -16.828 1 96.62 468 PRO A N 1
ATOM 3590 C CA . PRO A 1 468 ? -34.188 -16.234 -16.141 1 96.62 468 PRO A CA 1
ATOM 3591 C C . PRO A 1 468 ? -34.219 -14.797 -15.656 1 96.62 468 PRO A C 1
ATOM 3593 O O . PRO A 1 468 ? -33.406 -14.391 -14.82 1 96.62 468 PRO A O 1
ATOM 3596 N N . ASN A 1 469 ? -35.156 -13.969 -16.094 1 96.56 469 ASN A N 1
ATOM 3597 C CA . ASN A 1 469 ? -35.219 -12.562 -15.703 1 96.56 469 ASN A CA 1
ATOM 3598 C C . ASN A 1 469 ? -36.156 -12.352 -14.5 1 96.56 469 ASN A C 1
ATOM 3600 O O . ASN A 1 469 ? -36 -11.367 -13.781 1 96.56 469 ASN A O 1
ATOM 3604 N N . THR A 1 470 ? -37.094 -13.25 -14.297 1 97.44 470 THR A N 1
ATOM 3605 C CA . THR A 1 470 ? -38.094 -13.055 -13.234 1 97.44 470 THR A CA 1
ATOM 3606 C C . THR A 1 470 ? -38.062 -14.219 -12.25 1 97.44 470 THR A C 1
ATOM 3608 O O . THR A 1 470 ? -38.625 -14.133 -11.156 1 97.44 470 THR A O 1
ATOM 3611 N N . MET A 1 471 ? -37.469 -15.32 -12.625 1 98.25 471 MET A N 1
ATOM 3612 C CA . MET A 1 471 ? -37.375 -16.562 -11.844 1 98.25 471 MET A CA 1
ATOM 3613 C C . MET A 1 471 ? -38.75 -17.25 -11.773 1 98.25 471 MET A C 1
ATOM 3615 O O . MET A 1 471 ? -38.906 -18.203 -11 1 98.25 471 MET A O 1
ATOM 3619 N N . ALA A 1 472 ? -39.719 -16.812 -12.594 1 98.38 472 ALA A N 1
ATOM 3620 C CA . ALA A 1 472 ? -41.031 -17.406 -12.609 1 98.38 472 ALA A CA 1
ATOM 3621 C C . ALA A 1 472 ? -41.062 -18.656 -13.477 1 98.38 472 ALA A C 1
ATOM 3623 O O . ALA A 1 472 ? -40.375 -18.734 -14.484 1 98.38 472 ALA A O 1
ATOM 3624 N N . THR A 1 473 ? -41.906 -19.609 -13.016 1 98.12 473 THR A N 1
ATOM 3625 C CA . THR A 1 473 ? -42.219 -20.766 -13.859 1 98.12 473 THR A CA 1
ATOM 3626 C C . THR A 1 473 ? -43.469 -20.516 -14.68 1 98.12 473 THR A C 1
ATOM 3628 O O . THR A 1 473 ? -44.062 -19.438 -14.625 1 98.12 473 THR A O 1
ATOM 3631 N N . LEU A 1 474 ? -43.875 -21.594 -15.461 1 96 474 LEU A N 1
ATOM 3632 C CA . LEU A 1 474 ? -45.094 -21.484 -16.234 1 96 474 LEU A CA 1
ATOM 3633 C C . LEU A 1 474 ? -46.312 -21.719 -15.359 1 96 474 LEU A C 1
ATOM 3635 O O . LEU A 1 474 ? -47.438 -21.391 -15.75 1 96 474 LEU A O 1
ATOM 3639 N N . THR A 1 475 ? -46.094 -22.297 -14.133 1 97.19 475 THR A N 1
ATOM 3640 C CA . THR A 1 475 ? -47.156 -22.484 -13.164 1 97.19 475 THR A CA 1
ATOM 3641 C C . THR A 1 475 ? -47.375 -21.203 -12.344 1 97.19 475 THR A C 1
ATOM 3643 O O . THR A 1 475 ? -46.469 -20.703 -11.711 1 97.19 475 THR A O 1
ATOM 3646 N N . GLN A 1 476 ? -48.562 -20.719 -12.32 1 95.56 476 GLN A N 1
ATOM 3647 C CA . GLN A 1 476 ? -48.875 -19.469 -11.656 1 95.56 476 GLN A CA 1
ATOM 3648 C C . GLN A 1 476 ? -48.531 -19.516 -10.172 1 95.56 476 GLN A C 1
ATOM 3650 O O . GLN A 1 476 ? -48.938 -20.453 -9.477 1 95.56 476 GLN A O 1
ATOM 3655 N N . GLY A 1 477 ? -47.75 -18.547 -9.688 1 97.44 477 GLY A N 1
ATOM 3656 C CA . GLY A 1 477 ? -47.406 -18.422 -8.281 1 97.44 477 GLY A CA 1
ATOM 3657 C C . GLY A 1 477 ? -46.25 -19.281 -7.848 1 97.44 477 GLY A C 1
ATOM 3658 O O . GLY A 1 477 ? -45.938 -19.359 -6.656 1 97.44 477 GLY A O 1
ATOM 3659 N N . VAL A 1 478 ? -45.656 -19.969 -8.852 1 98.56 478 VAL A N 1
ATOM 3660 C CA . VAL A 1 478 ? -44.531 -20.828 -8.508 1 98.56 478 VAL A CA 1
ATOM 3661 C C . VAL A 1 478 ? -43.25 -20.281 -9.133 1 98.56 478 VAL A C 1
ATOM 3663 O O . VAL A 1 478 ? -43.188 -20.047 -10.344 1 98.56 478 VAL A O 1
ATOM 3666 N N . PHE A 1 479 ? -42.219 -20.031 -8.344 1 98.75 479 PHE A N 1
ATOM 3667 C CA . PHE A 1 479 ? -40.938 -19.484 -8.727 1 98.75 479 PHE A CA 1
ATOM 3668 C C . PHE A 1 479 ? -39.812 -20.422 -8.352 1 98.75 479 PHE A C 1
ATOM 3670 O O . PHE A 1 479 ? -40 -21.312 -7.508 1 98.75 479 PHE A O 1
ATOM 3677 N N . CYS A 1 480 ? -38.656 -20.297 -9.008 1 98.25 480 CYS A N 1
ATOM 3678 C CA . CYS A 1 480 ? -37.469 -21.094 -8.711 1 98.25 480 CYS A CA 1
ATOM 3679 C C . CYS A 1 480 ? -36.219 -20.234 -8.664 1 98.25 480 CYS A C 1
ATOM 3681 O O . CYS A 1 480 ? -36.188 -19.125 -9.227 1 98.25 480 CYS A O 1
ATOM 3683 N N . GLY A 1 481 ? -35.25 -20.672 -8.023 1 97.94 481 GLY A N 1
ATOM 3684 C CA . GLY A 1 481 ? -33.938 -20 -7.98 1 97.94 481 GLY A CA 1
ATOM 3685 C C . GLY A 1 481 ? -32.812 -20.906 -7.543 1 97.94 481 GLY A C 1
ATOM 3686 O O . GLY A 1 481 ? -33.062 -22 -7.008 1 97.94 481 GLY A O 1
ATOM 3687 N N . GLY A 1 482 ? -31.531 -20.453 -7.746 1 97.38 482 GLY A N 1
ATOM 3688 C CA . GLY A 1 482 ? -30.375 -21.266 -7.438 1 97.38 482 GLY A CA 1
ATOM 3689 C C . GLY A 1 482 ? -30.047 -22.281 -8.516 1 97.38 482 GLY A C 1
ATOM 3690 O O . GLY A 1 482 ? -30.438 -22.109 -9.672 1 97.38 482 GLY A O 1
ATOM 3691 N N . ASP A 1 483 ? -29.406 -23.312 -8.156 1 95.56 483 ASP A N 1
ATOM 3692 C CA . ASP A 1 483 ? -28.922 -24.297 -9.117 1 95.56 483 ASP A CA 1
ATOM 3693 C C . ASP A 1 483 ? -30.062 -24.906 -9.914 1 95.56 483 ASP A C 1
ATOM 3695 O O . ASP A 1 483 ? -29.938 -25.172 -11.109 1 95.56 483 ASP A O 1
ATOM 3699 N N . VAL A 1 484 ? -31.141 -25.078 -9.266 1 96.31 484 VAL A N 1
ATOM 3700 C CA . VAL A 1 484 ? -32.25 -25.797 -9.867 1 96.31 484 VAL A CA 1
ATOM 3701 C C . VAL A 1 484 ? -32.875 -24.969 -11 1 96.31 484 VAL A C 1
ATOM 3703 O O . VAL A 1 484 ? -33.5 -25.516 -11.914 1 96.31 484 VAL A O 1
ATOM 3706 N N . ALA A 1 485 ? -32.625 -23.656 -10.945 1 96.31 485 ALA A N 1
ATOM 3707 C CA . ALA A 1 485 ? -33.219 -22.766 -11.938 1 96.31 485 ALA A CA 1
ATOM 3708 C C . ALA A 1 485 ? -32.375 -22.734 -13.203 1 96.31 485 ALA A C 1
ATOM 3710 O O . ALA A 1 485 ? -32.812 -22.281 -14.258 1 96.31 485 ALA A O 1
ATOM 3711 N N . GLY A 1 486 ? -31.125 -23.172 -13.141 1 92.19 486 GLY A N 1
ATOM 3712 C CA . GLY A 1 486 ? -30.359 -23.469 -14.344 1 92.19 486 GLY A CA 1
ATOM 3713 C C . GLY A 1 486 ? -29.328 -22.406 -14.672 1 92.19 486 GLY A C 1
ATOM 3714 O O . GLY A 1 486 ? -28.391 -22.656 -15.43 1 92.19 486 GLY A O 1
ATOM 3715 N N . VAL A 1 487 ? -29.438 -21.188 -14.133 1 93.06 487 VAL A N 1
ATOM 3716 C CA . VAL A 1 487 ? -28.5 -20.125 -14.492 1 93.06 487 VAL A CA 1
ATOM 3717 C C . VAL A 1 487 ? -27.406 -20.016 -13.438 1 93.06 487 VAL A C 1
ATOM 3719 O O . VAL A 1 487 ? -26.219 -19.906 -13.773 1 93.06 487 VAL A O 1
ATOM 3722 N N . ALA A 1 488 ? -27.781 -20.047 -12.203 1 95.25 488 ALA A N 1
ATOM 3723 C CA . ALA A 1 488 ? -26.844 -19.859 -11.094 1 95.25 488 ALA A CA 1
ATOM 3724 C C . ALA A 1 488 ? -25.906 -21.062 -10.977 1 95.25 488 ALA A C 1
ATOM 3726 O O . ALA A 1 488 ? -26.344 -22.219 -11.125 1 95.25 488 ALA A O 1
ATOM 3727 N N . GLU A 1 489 ? -24.625 -20.75 -10.781 1 91.44 489 GLU A N 1
ATOM 3728 C CA . GLU A 1 489 ? -23.625 -21.812 -10.586 1 91.44 489 GLU A CA 1
ATOM 3729 C C . GLU A 1 489 ? -22.828 -21.578 -9.305 1 91.44 489 GLU A C 1
ATOM 3731 O O . GLU A 1 489 ? -21.984 -22.391 -8.945 1 91.44 489 GLU A O 1
ATOM 3736 N N . THR A 1 490 ? -23.016 -20.438 -8.68 1 94.19 490 THR A N 1
ATOM 3737 C CA . THR A 1 490 ? -22.281 -20.062 -7.477 1 94.19 490 THR A CA 1
ATOM 3738 C C . THR A 1 490 ? -23.25 -19.625 -6.375 1 94.19 490 THR A C 1
ATOM 3740 O O . THR A 1 490 ? -24.422 -19.359 -6.641 1 94.19 490 THR A O 1
ATOM 3743 N N . THR A 1 491 ? -22.703 -19.531 -5.156 1 96.88 491 THR A N 1
ATOM 3744 C CA . THR A 1 491 ? -23.516 -19.062 -4.031 1 96.88 491 THR A CA 1
ATOM 3745 C C . THR A 1 491 ? -24.031 -17.656 -4.285 1 96.88 491 THR A C 1
ATOM 3747 O O . THR A 1 491 ? -25.219 -17.375 -4.051 1 96.88 491 THR A O 1
ATOM 3750 N N . VAL A 1 492 ? -23.234 -16.781 -4.816 1 98.12 492 VAL A N 1
ATOM 3751 C CA . VAL A 1 492 ? -23.609 -15.383 -4.988 1 98.12 492 VAL A CA 1
ATOM 3752 C C . VAL A 1 492 ? -24.672 -15.258 -6.07 1 98.12 492 VAL A C 1
ATOM 3754 O O . VAL A 1 492 ? -25.594 -14.438 -5.961 1 98.12 492 VAL A O 1
ATOM 3757 N N . GLU A 1 493 ? -24.594 -16.016 -7.09 1 98.06 493 GLU A N 1
ATOM 3758 C CA . GLU A 1 493 ? -25.641 -16.016 -8.117 1 98.06 493 GLU A CA 1
ATOM 3759 C C . GLU A 1 493 ? -26.953 -16.547 -7.566 1 98.06 493 GLU A C 1
ATOM 3761 O O . GLU A 1 493 ? -28.031 -16.062 -7.941 1 98.06 493 GLU A O 1
ATOM 3766 N N . SER A 1 494 ? -26.859 -17.578 -6.695 1 98.44 494 SER A N 1
ATOM 3767 C CA . SER A 1 494 ? -28.062 -18.078 -6.039 1 98.44 494 SER A CA 1
ATOM 3768 C C . SER A 1 494 ? -28.719 -17.016 -5.168 1 98.44 494 SER A C 1
ATOM 3770 O O . SER A 1 494 ? -29.938 -16.891 -5.148 1 98.44 494 SER A O 1
ATOM 3772 N N . VAL A 1 495 ? -27.891 -16.297 -4.461 1 98.69 495 VAL A N 1
ATOM 3773 C CA . VAL A 1 495 ? -28.359 -15.188 -3.643 1 98.69 495 VAL A CA 1
ATOM 3774 C C . VAL A 1 495 ? -29.094 -14.172 -4.523 1 98.69 495 VAL A C 1
ATOM 3776 O O . VAL A 1 495 ? -30.156 -13.672 -4.16 1 98.69 495 VAL A O 1
ATOM 3779 N N . ASN A 1 496 ? -28.5 -13.898 -5.652 1 98.62 496 ASN A N 1
ATOM 3780 C CA . ASN A 1 496 ? -29.094 -12.93 -6.562 1 98.62 496 ASN A CA 1
ATOM 3781 C C . ASN A 1 496 ? -30.406 -13.445 -7.148 1 98.62 496 ASN A C 1
ATOM 3783 O O . ASN A 1 496 ? -31.328 -12.672 -7.41 1 98.62 496 ASN A O 1
ATOM 3787 N N . ASP A 1 497 ? -30.484 -14.781 -7.453 1 98.62 497 ASP A N 1
ATOM 3788 C CA . ASP A 1 497 ? -31.734 -15.375 -7.902 1 98.62 497 ASP A CA 1
ATOM 3789 C C . ASP A 1 497 ? -32.844 -15.172 -6.867 1 98.62 497 ASP A C 1
ATOM 3791 O O . ASP A 1 497 ? -33.969 -14.867 -7.219 1 98.62 497 ASP A O 1
ATOM 3795 N N . GLY A 1 498 ? -32.406 -15.398 -5.586 1 98.81 498 GLY A N 1
ATOM 3796 C CA . GLY A 1 498 ? -33.375 -15.148 -4.523 1 98.81 498 GLY A CA 1
ATOM 3797 C C . GLY A 1 498 ? -33.875 -13.719 -4.492 1 98.81 498 GLY A C 1
ATOM 3798 O O . GLY A 1 498 ? -35.094 -13.484 -4.328 1 98.81 498 GLY A O 1
ATOM 3799 N N . LYS A 1 499 ? -33.062 -12.773 -4.648 1 97.94 499 LYS A N 1
ATOM 3800 C CA . LYS A 1 499 ? -33.406 -11.359 -4.695 1 97.94 499 LYS A CA 1
ATOM 3801 C C . LYS A 1 499 ? -34.344 -11.055 -5.859 1 97.94 499 LYS A C 1
ATOM 3803 O O . LYS A 1 499 ? -35.344 -10.344 -5.695 1 97.94 499 LYS A O 1
ATOM 3808 N N . THR A 1 500 ? -33.969 -11.555 -7 1 98.5 500 THR A N 1
ATOM 3809 C CA . THR A 1 500 ? -34.781 -11.367 -8.211 1 98.5 500 THR A CA 1
ATOM 3810 C C . THR A 1 500 ? -36.156 -11.969 -8.047 1 98.5 500 THR A C 1
ATOM 3812 O O . THR A 1 500 ? -37.156 -11.344 -8.406 1 98.5 500 THR A O 1
ATOM 3815 N N . ALA A 1 501 ? -36.188 -13.164 -7.504 1 98.69 501 ALA A N 1
ATOM 3816 C CA . ALA A 1 501 ? -37.469 -13.844 -7.281 1 98.69 501 ALA A CA 1
ATOM 3817 C C . ALA A 1 501 ? -38.344 -13.062 -6.297 1 98.69 501 ALA A C 1
ATOM 3819 O O . ALA A 1 501 ? -39.562 -13.008 -6.453 1 98.69 501 ALA A O 1
ATOM 3820 N N . ALA A 1 502 ? -37.719 -12.531 -5.27 1 98.75 502 ALA A N 1
ATOM 3821 C CA . ALA A 1 502 ? -38.469 -11.773 -4.273 1 98.75 502 ALA A CA 1
ATOM 3822 C C . ALA A 1 502 ? -39.25 -10.633 -4.922 1 98.75 502 ALA A C 1
ATOM 3824 O O . ALA A 1 502 ? -40.406 -10.398 -4.602 1 98.75 502 ALA A O 1
ATOM 3825 N N . TRP A 1 503 ? -38.594 -9.906 -5.801 1 98.38 503 TRP A N 1
ATOM 3826 C CA . TRP A 1 503 ? -39.281 -8.805 -6.484 1 98.38 503 TRP A CA 1
ATOM 3827 C C . TRP A 1 503 ? -40.406 -9.312 -7.359 1 98.38 503 TRP A C 1
ATOM 3829 O O . TRP A 1 503 ? -41.5 -8.719 -7.383 1 98.38 503 TRP A O 1
ATOM 3839 N N . SER A 1 504 ? -40.219 -10.367 -8.078 1 98.19 504 SER A N 1
ATOM 3840 C CA . SER A 1 504 ? -41.219 -10.945 -8.953 1 98.19 504 SER A CA 1
ATOM 3841 C C . SER A 1 504 ? -42.438 -11.453 -8.148 1 98.19 504 SER A C 1
ATOM 3843 O O . SER A 1 504 ? -43.562 -11.312 -8.57 1 98.19 504 SER A O 1
ATOM 3845 N N . ILE A 1 505 ? -42.125 -12.109 -7.023 1 98.56 505 ILE A N 1
ATOM 3846 C CA . ILE A 1 505 ? -43.188 -12.594 -6.137 1 98.56 505 ILE A CA 1
ATOM 3847 C C . ILE A 1 505 ? -44 -11.406 -5.613 1 98.56 505 ILE A C 1
ATOM 3849 O O . ILE A 1 505 ? -45.219 -11.453 -5.582 1 98.56 505 ILE A O 1
ATOM 3853 N N . HIS A 1 506 ? -43.312 -10.375 -5.172 1 98.06 506 HIS A N 1
ATOM 3854 C CA . HIS A 1 506 ? -43.969 -9.164 -4.707 1 98.06 506 HIS A CA 1
ATOM 3855 C C . HIS A 1 506 ? -44.906 -8.609 -5.773 1 98.06 506 HIS A C 1
ATOM 3857 O O . HIS A 1 506 ? -46.062 -8.312 -5.484 1 98.06 506 HIS A O 1
ATOM 3863 N N . LYS A 1 507 ? -44.406 -8.477 -6.996 1 97.25 507 LYS A N 1
ATOM 3864 C CA . LYS A 1 507 ? -45.219 -7.98 -8.102 1 97.25 507 LYS A CA 1
ATOM 3865 C C . LYS A 1 507 ? -46.438 -8.875 -8.328 1 97.25 507 LYS A C 1
ATOM 3867 O O . LYS A 1 507 ? -47.562 -8.383 -8.523 1 97.25 507 LYS A O 1
ATOM 3872 N N . TYR A 1 508 ? -46.312 -10.188 -8.281 1 97.44 508 TYR A N 1
ATOM 3873 C CA . TYR A 1 508 ? -47.375 -11.172 -8.492 1 97.44 508 TYR A CA 1
ATOM 3874 C C . TYR A 1 508 ? -48.438 -11.062 -7.414 1 97.44 508 TYR A C 1
ATOM 3876 O O . TYR A 1 508 ? -49.625 -10.93 -7.719 1 97.44 508 TYR A O 1
ATOM 3884 N N . LEU A 1 509 ? -48 -11.117 -6.148 1 97.75 509 LEU A N 1
ATOM 3885 C CA . LEU A 1 509 ? -48.938 -11.109 -5.031 1 97.75 509 LEU A CA 1
ATOM 3886 C C . LEU A 1 509 ? -49.75 -9.812 -4.996 1 97.75 509 LEU A C 1
ATOM 3888 O O . LEU A 1 509 ? -50.969 -9.828 -4.75 1 97.75 509 LEU A O 1
ATOM 3892 N N . GLN A 1 510 ? -49.031 -8.703 -5.219 1 96.81 510 GLN A N 1
ATOM 3893 C CA . GLN A 1 510 ? -49.75 -7.422 -5.23 1 96.81 510 GLN A CA 1
ATOM 3894 C C . GLN A 1 510 ? -50.75 -7.352 -6.379 1 96.81 510 GLN A C 1
ATOM 3896 O O . GLN A 1 510 ? -51.844 -6.789 -6.227 1 96.81 510 GLN A O 1
ATOM 3901 N N . SER A 1 511 ? -50.375 -7.867 -7.535 1 95.44 511 SER A N 1
ATOM 3902 C CA . SER A 1 511 ? -51.281 -7.906 -8.672 1 95.44 511 SER A CA 1
ATOM 3903 C C . SER A 1 511 ? -52.531 -8.734 -8.352 1 95.44 511 SER A C 1
ATOM 3905 O O . SER A 1 511 ? -53.656 -8.391 -8.773 1 95.44 511 SER A O 1
ATOM 3907 N N . LEU A 1 512 ? -52.406 -9.875 -7.633 1 95.56 512 LEU A N 1
ATOM 3908 C CA . LEU A 1 512 ? -53.531 -10.719 -7.238 1 95.56 512 LEU A CA 1
ATOM 3909 C C . LEU A 1 512 ? -54.531 -9.945 -6.375 1 95.56 512 LEU A C 1
ATOM 3911 O O . LEU A 1 512 ? -55.719 -10.227 -6.398 1 95.56 512 LEU A O 1
ATOM 3915 N N . HIS A 1 513 ? -53.969 -8.992 -5.719 1 93.88 513 HIS A N 1
ATOM 3916 C CA . HIS A 1 513 ? -54.781 -8.234 -4.793 1 93.88 513 HIS A CA 1
ATOM 3917 C C . HIS A 1 513 ? -55.125 -6.852 -5.344 1 93.88 513 HIS A C 1
ATOM 3919 O O . HIS A 1 513 ? -55.562 -5.969 -4.602 1 93.88 513 HIS A O 1
ATOM 3925 N N . GLY A 1 514 ? -54.781 -6.457 -6.578 1 92.25 514 GLY A N 1
ATOM 3926 C CA . GLY A 1 514 ? -55.156 -5.23 -7.273 1 92.25 514 GLY A CA 1
ATOM 3927 C C . GLY A 1 514 ? -54.312 -4.035 -6.832 1 92.25 514 GLY A C 1
ATOM 3928 O O . GLY A 1 514 ? -54.781 -2.891 -6.938 1 92.25 514 GLY A O 1
ATOM 3929 N N . MET A 1 515 ? -53.188 -4.305 -6.316 1 92.25 515 MET A N 1
ATOM 3930 C CA . MET A 1 515 ? -52.312 -3.23 -5.863 1 92.25 515 MET A CA 1
ATOM 3931 C C . MET A 1 515 ? -51.281 -2.867 -6.941 1 92.25 515 MET A C 1
ATOM 3933 O O . MET A 1 515 ? -50.844 -3.736 -7.688 1 92.25 515 MET A O 1
ATOM 3937 N N . PHE A 1 516 ? -50.906 -1.634 -6.992 1 90.94 516 PHE A N 1
ATOM 3938 C CA . PHE A 1 516 ? -49.938 -1.144 -7.965 1 90.94 516 PHE A CA 1
ATOM 3939 C C . PHE A 1 516 ? -48.531 -1.309 -7.445 1 90.94 516 PHE A C 1
ATOM 3941 O O . PHE A 1 516 ? -48.25 -1.066 -6.266 1 90.94 516 PHE A O 1
ATOM 3948 N N . VAL A 1 517 ? -47.656 -1.849 -8.281 1 92.31 517 VAL A N 1
ATOM 3949 C CA . VAL A 1 517 ? -46.219 -1.939 -8.008 1 92.31 517 VAL A CA 1
ATOM 3950 C C . VAL A 1 517 ? -45.438 -1.229 -9.117 1 92.31 517 VAL A C 1
ATOM 3952 O O . VAL A 1 517 ? -45.75 -1.391 -10.297 1 92.31 517 VAL A O 1
ATOM 3955 N N . PRO A 1 518 ? -44.438 -0.351 -8.773 1 92.56 518 PRO A N 1
ATOM 3956 C CA . PRO A 1 518 ? -43.625 0.321 -9.797 1 92.56 518 PRO A CA 1
ATOM 3957 C C . PRO A 1 518 ? -42.906 -0.66 -10.711 1 92.56 518 PRO A C 1
ATOM 3959 O O . PRO A 1 518 ? -42.594 -1.786 -10.305 1 92.56 518 PRO A O 1
ATOM 3962 N N . GLU A 1 519 ? -42.562 -0.151 -11.898 1 91.44 519 GLU A N 1
ATOM 3963 C CA . GLU A 1 519 ? -41.844 -0.976 -12.859 1 91.44 519 GLU A CA 1
ATOM 3964 C C . GLU A 1 519 ? -40.406 -1.179 -12.43 1 91.44 519 GLU A C 1
ATOM 3966 O O . GLU A 1 519 ? -39.875 -2.289 -12.508 1 91.44 519 GLU A O 1
ATOM 3971 N N . LYS A 1 520 ? -39.844 -0.074 -11.969 1 92.69 520 LYS A N 1
ATOM 3972 C CA . LYS A 1 520 ? -38.469 -0.17 -11.477 1 92.69 520 LYS A CA 1
ATOM 3973 C C . LYS A 1 520 ? -38.438 -0.81 -10.086 1 92.69 520 LYS A C 1
ATOM 3975 O O . LYS A 1 520 ? -39.156 -0.399 -9.188 1 92.69 520 LYS A O 1
ATOM 3980 N N . PRO A 1 521 ? -37.594 -1.793 -9.93 1 95.19 521 PRO A N 1
ATOM 3981 C CA . PRO A 1 521 ? -37.531 -2.484 -8.641 1 95.19 521 PRO A CA 1
ATOM 3982 C C . PRO A 1 521 ? -37.188 -1.55 -7.484 1 95.19 521 PRO A C 1
ATOM 3984 O O . PRO A 1 521 ? -36.281 -0.721 -7.617 1 95.19 521 PRO A O 1
ATOM 3987 N N . CYS A 1 522 ? -37.844 -1.612 -6.406 1 94.44 522 CYS A N 1
ATOM 3988 C CA . CYS A 1 522 ? -37.625 -0.836 -5.195 1 94.44 522 CYS A CA 1
ATOM 3989 C C . CYS A 1 522 ? -37.438 -1.75 -3.986 1 94.44 522 CYS A C 1
ATOM 3991 O O . CYS A 1 522 ? -38.188 -1.646 -3.012 1 94.44 522 CYS A O 1
ATOM 3993 N N . LEU A 1 523 ? -36.469 -2.582 -4.012 1 96.62 523 LEU A N 1
ATOM 3994 C CA . LEU A 1 523 ? -36.188 -3.496 -2.906 1 96.62 523 LEU A CA 1
ATOM 3995 C C . LEU A 1 523 ? -35.562 -2.76 -1.729 1 96.62 523 LEU A C 1
ATOM 3997 O O . LEU A 1 523 ? -34.625 -1.99 -1.908 1 96.62 523 LEU A O 1
ATOM 4001 N N . PRO A 1 524 ? -36.094 -2.957 -0.558 1 96.94 524 PRO A N 1
ATOM 4002 C CA . PRO A 1 524 ? -35.562 -2.23 0.604 1 96.94 524 PRO A CA 1
ATOM 4003 C C . PRO A 1 524 ? -34.156 -2.646 0.976 1 96.94 524 PRO A C 1
ATOM 4005 O O . PRO A 1 524 ? -33.75 -3.807 0.789 1 96.94 524 PRO A O 1
ATOM 4008 N N . LYS A 1 525 ? -33.469 -1.763 1.626 1 97.5 525 LYS A N 1
ATOM 4009 C CA . LYS A 1 525 ? -32.094 -2 2.092 1 97.5 525 LYS A CA 1
ATOM 4010 C C . LYS A 1 525 ? -32.094 -2.641 3.477 1 97.5 525 LYS A C 1
ATOM 4012 O O . LYS A 1 525 ? -33.156 -2.988 4.008 1 97.5 525 LYS A O 1
ATOM 4017 N N . PHE A 1 526 ? -30.844 -2.92 3.949 1 98.38 526 PHE A N 1
ATOM 4018 C CA . PHE A 1 526 ? -30.609 -3.453 5.285 1 98.38 526 PHE A CA 1
ATOM 4019 C C . PHE A 1 526 ? -30.703 -2.35 6.336 1 98.38 526 PHE A C 1
ATOM 4021 O O . PHE A 1 526 ? -30.109 -1.278 6.172 1 98.38 526 PHE A O 1
ATOM 4028 N N . TYR A 1 527 ? -31.484 -2.604 7.422 1 98.19 527 TYR A N 1
ATOM 4029 C CA . TYR A 1 527 ? -31.625 -1.617 8.484 1 98.19 527 TYR A CA 1
ATOM 4030 C C . TYR A 1 527 ? -31.438 -2.26 9.859 1 98.19 527 TYR A C 1
ATOM 4032 O O . TYR A 1 527 ? -31.75 -3.438 10.047 1 98.19 527 TYR A O 1
ATOM 4040 N N . THR A 1 528 ? -30.906 -1.57 10.75 1 98.12 528 THR A N 1
ATOM 4041 C CA . THR A 1 528 ? -30.766 -1.896 12.164 1 98.12 528 THR A CA 1
ATOM 4042 C C . THR A 1 528 ? -31.188 -0.716 13.039 1 98.12 528 THR A C 1
ATOM 4044 O O . THR A 1 528 ? -31.484 0.367 12.523 1 98.12 528 THR A O 1
ATOM 4047 N N . PRO A 1 529 ? -31.203 -0.932 14.367 1 97.56 529 PRO A N 1
ATOM 4048 C CA . PRO A 1 529 ? -31.531 0.196 15.25 1 97.56 529 PRO A CA 1
ATOM 4049 C C . PRO A 1 529 ? -30.531 1.345 15.125 1 97.56 529 PRO A C 1
ATOM 4051 O O . PRO A 1 529 ? -30.859 2.49 15.438 1 97.56 529 PRO A O 1
ATOM 4054 N N . ILE A 1 530 ? -29.375 1.117 14.617 1 98.25 530 ILE A N 1
ATOM 4055 C CA . ILE A 1 530 ? -28.359 2.15 14.422 1 98.25 530 ILE A CA 1
ATOM 4056 C C . ILE A 1 530 ? -28.875 3.209 13.453 1 98.25 530 ILE A C 1
ATOM 4058 O O . ILE A 1 530 ? -28.609 4.398 13.625 1 98.25 530 ILE A O 1
ATOM 4062 N N . ASP A 1 531 ? -29.641 2.844 12.492 1 97.75 531 ASP A N 1
ATOM 4063 C CA . ASP A 1 531 ? -30.125 3.721 11.43 1 97.75 531 ASP A CA 1
ATOM 4064 C C . ASP A 1 531 ? -31.125 4.738 11.961 1 97.75 531 ASP A C 1
ATOM 4066 O O . ASP A 1 531 ? -31.422 5.734 11.297 1 97.75 531 ASP A O 1
ATOM 4070 N N . GLU A 1 532 ? -31.625 4.555 13.102 1 95.81 532 GLU A N 1
ATOM 4071 C CA . GLU A 1 532 ? -32.656 5.426 13.664 1 95.81 532 GLU A CA 1
ATOM 4072 C C . GLU A 1 532 ? -32.031 6.508 14.547 1 95.81 532 GLU A C 1
ATOM 4074 O O . GLU A 1 532 ? -32.719 7.41 15.016 1 95.81 532 GLU A O 1
ATOM 4079 N N . VAL A 1 533 ? -30.75 6.449 14.734 1 98 533 VAL A N 1
ATOM 4080 C CA . VAL A 1 533 ? -30.062 7.434 15.57 1 98 533 VAL A CA 1
ATOM 4081 C C . VAL A 1 533 ? -30.203 8.82 14.953 1 98 533 VAL A C 1
ATOM 4083 O O . VAL A 1 533 ? -30 9 13.75 1 98 533 VAL A O 1
ATOM 4086 N N . ASP A 1 534 ? -30.562 9.797 15.727 1 97.81 534 ASP A N 1
ATOM 4087 C CA . ASP A 1 534 ? -30.75 11.172 15.273 1 97.81 534 ASP A CA 1
ATOM 4088 C C . ASP A 1 534 ? -29.438 11.938 15.273 1 97.81 534 ASP A C 1
ATOM 4090 O O . ASP A 1 534 ? -28.719 11.969 16.281 1 97.81 534 ASP A O 1
ATOM 4094 N N . LEU A 1 535 ? -29.094 12.578 14.172 1 98.38 535 LEU A N 1
ATOM 4095 C CA . LEU A 1 535 ? -27.844 13.32 14.055 1 98.38 535 LEU A CA 1
ATOM 4096 C C . LEU A 1 535 ? -28.109 14.82 13.93 1 98.38 535 LEU A C 1
ATOM 4098 O O . LEU A 1 535 ? -27.203 15.586 13.586 1 98.38 535 LEU A O 1
ATOM 4102 N N . SER A 1 536 ? -29.359 15.234 14.102 1 98.44 536 SER A N 1
ATOM 4103 C CA . SER A 1 536 ? -29.656 16.672 14.031 1 98.44 536 SER A CA 1
ATOM 4104 C C . SER A 1 536 ? -29.047 17.406 15.211 1 98.44 536 SER A C 1
ATOM 4106 O O . SER A 1 536 ? -28.781 16.828 16.266 1 98.44 536 SER A O 1
ATOM 4108 N N . ILE A 1 537 ? -28.812 18.672 15.062 1 98.31 537 ILE A N 1
ATOM 4109 C CA . ILE A 1 537 ? -28.25 19.516 16.109 1 98.31 537 ILE A CA 1
ATOM 4110 C C . ILE A 1 537 ? -28.734 20.953 15.938 1 98.31 537 ILE A C 1
ATOM 4112 O O . ILE A 1 537 ? -28.875 21.438 14.812 1 98.31 537 ILE A O 1
ATOM 4116 N N . ASN A 1 538 ? -29.031 21.609 16.938 1 97.94 538 ASN A N 1
ATOM 4117 C CA . ASN A 1 538 ? -29.469 23 16.922 1 97.94 538 ASN A CA 1
ATOM 4118 C C . ASN A 1 538 ? -28.297 23.953 17.172 1 97.94 538 ASN A C 1
ATOM 4120 O O . ASN A 1 538 ? -27.625 23.844 18.203 1 97.94 538 ASN A O 1
ATOM 4124 N N . ILE A 1 539 ? -28.031 24.891 16.281 1 98.38 539 ILE A N 1
ATOM 4125 C CA . ILE A 1 539 ? -26.969 25.891 16.391 1 98.38 539 ILE A CA 1
ATOM 4126 C C . ILE A 1 539 ? -27.547 27.281 16.188 1 98.38 539 ILE A C 1
ATOM 4128 O O . ILE A 1 539 ? -28.062 27.594 15.109 1 98.38 539 ILE A O 1
ATOM 4132 N N . CYS A 1 540 ? -27.453 28.125 17.172 1 97.69 540 CYS A N 1
ATOM 4133 C CA . CYS A 1 540 ? -27.953 29.5 17.125 1 97.69 540 CYS A CA 1
ATOM 4134 C C . CYS A 1 540 ? -29.422 29.531 16.766 1 97.69 540 CYS A C 1
ATOM 4136 O O . CYS A 1 540 ? -29.859 30.391 15.984 1 97.69 540 CYS A O 1
ATOM 4138 N N . GLY A 1 541 ? -30.141 28.531 17.188 1 96.69 541 GLY A N 1
ATOM 4139 C CA . GLY A 1 541 ? -31.578 28.484 16.984 1 96.69 541 GLY A CA 1
ATOM 4140 C C . GLY A 1 541 ? -31.969 27.859 15.648 1 96.69 541 GLY A C 1
ATOM 4141 O O . GLY A 1 541 ? -33.156 27.75 15.336 1 96.69 541 GLY A O 1
ATOM 4142 N N . ILE A 1 542 ? -31.031 27.453 14.875 1 98 542 ILE A N 1
ATOM 4143 C CA . ILE A 1 542 ? -31.281 26.828 13.578 1 98 542 ILE A CA 1
ATOM 4144 C C . ILE A 1 542 ? -31.031 25.328 13.672 1 98 542 ILE A C 1
ATOM 4146 O O . ILE A 1 542 ? -29.984 24.891 14.156 1 98 542 ILE A O 1
ATOM 4150 N N . LYS A 1 543 ? -31.922 24.547 13.172 1 98.06 543 LYS A N 1
ATOM 4151 C CA . LYS A 1 543 ? -31.797 23.094 13.219 1 98.06 543 LYS A CA 1
ATOM 4152 C C . LYS A 1 543 ? -31.031 22.578 12 1 98.06 543 LYS A C 1
ATOM 4154 O O . LYS A 1 543 ? -31.453 22.766 10.859 1 98.06 543 LYS A O 1
ATOM 4159 N N . PHE A 1 544 ? -29.906 22.047 12.219 1 98.56 544 PHE A N 1
ATOM 4160 C CA . PHE A 1 544 ? -29.141 21.312 11.211 1 98.56 544 PHE A CA 1
ATOM 4161 C C . PHE A 1 544 ? -29.578 19.844 11.164 1 98.56 544 PHE A C 1
ATOM 4163 O O . PHE A 1 544 ? -29.609 19.172 12.188 1 98.56 544 PHE A O 1
ATOM 4170 N N . PRO A 1 545 ? -29.891 19.312 10.039 1 98.31 545 PRO A N 1
ATOM 4171 C CA . PRO A 1 545 ? -30.328 17.922 9.992 1 98.31 545 PRO A CA 1
ATOM 4172 C C . PRO A 1 545 ? -29.203 16.938 10.352 1 98.31 545 PRO A C 1
ATOM 4174 O O . PRO A 1 545 ? -29.484 15.812 10.773 1 98.31 545 PRO A O 1
ATOM 4177 N N . ASN A 1 546 ? -28.031 17.25 10.172 1 98.56 546 ASN A N 1
ATOM 4178 C CA . ASN A 1 546 ? -26.812 16.578 10.586 1 98.56 546 ASN A CA 1
ATOM 4179 C C . ASN A 1 546 ? -25.625 17.531 10.648 1 98.56 546 ASN A C 1
ATOM 4181 O O . ASN A 1 546 ? -25.719 18.656 10.156 1 98.56 546 ASN A O 1
ATOM 4185 N N . PRO A 1 547 ? -24.547 17.172 11.211 1 98.75 547 PRO A N 1
ATOM 4186 C CA . PRO A 1 547 ? -23.516 18.172 11.484 1 98.75 547 PRO A CA 1
ATOM 4187 C C . PRO A 1 547 ? -22.547 18.359 10.312 1 98.75 547 PRO A C 1
ATOM 4189 O O . PRO A 1 547 ? -21.641 19.188 10.375 1 98.75 547 PRO A O 1
ATOM 4192 N N . PHE A 1 548 ? -22.672 17.578 9.258 1 98.81 548 PHE A N 1
ATOM 4193 C CA . PHE A 1 548 ? -21.719 17.625 8.156 1 98.81 548 PHE A CA 1
ATOM 4194 C C . PHE A 1 548 ? -22.188 18.578 7.07 1 98.81 548 PHE A C 1
ATOM 4196 O O . PHE A 1 548 ? -23.344 18.531 6.645 1 98.81 548 PHE A O 1
ATOM 4203 N N . GLY A 1 549 ? -21.344 19.422 6.617 1 98.75 549 GLY A N 1
ATOM 4204 C CA . GLY A 1 549 ? -21.578 20.328 5.504 1 98.75 549 GLY A CA 1
ATOM 4205 C C . GLY A 1 549 ? -20.328 20.594 4.688 1 98.75 549 GLY A C 1
ATOM 4206 O O . GLY A 1 549 ? -19.25 20.062 4.984 1 98.75 549 GLY A O 1
ATOM 4207 N N . LEU A 1 550 ? -20.469 21.344 3.613 1 98.56 550 LEU A N 1
ATOM 4208 C CA . LEU A 1 550 ? -19.344 21.672 2.736 1 98.56 550 LEU A CA 1
ATOM 4209 C C . LEU A 1 550 ? -18.797 23.062 3.047 1 98.56 550 LEU A C 1
ATOM 4211 O O . LEU A 1 550 ? -19.562 23.984 3.332 1 98.56 550 LEU A O 1
ATOM 4215 N N . ALA A 1 551 ? -17.484 23.156 3.041 1 97.88 551 ALA A N 1
ATOM 4216 C CA . ALA A 1 551 ? -16.812 24.438 3.279 1 97.88 551 ALA A CA 1
ATOM 4217 C C . ALA A 1 551 ? -16.891 25.344 2.055 1 97.88 551 ALA A C 1
ATOM 4219 O O . ALA A 1 551 ? -17.219 24.875 0.956 1 97.88 551 ALA A O 1
ATOM 4220 N N . SER A 1 552 ? -16.688 26.672 2.328 1 96.94 552 SER A N 1
ATOM 4221 C CA . SER A 1 552 ? -16.5 27.594 1.211 1 96.94 552 SER A CA 1
ATOM 4222 C C . SER A 1 552 ? -15.25 27.234 0.413 1 96.94 552 SER A C 1
ATOM 4224 O O . SER A 1 552 ? -14.148 27.688 0.735 1 96.94 552 SER A O 1
ATOM 4226 N N . ALA A 1 553 ? -15.406 26.422 -0.542 1 94.75 553 ALA A N 1
ATOM 4227 C CA . ALA A 1 553 ? -14.297 25.797 -1.26 1 94.75 553 ALA A CA 1
ATOM 4228 C C . ALA A 1 553 ? -14.758 25.219 -2.596 1 94.75 553 ALA A C 1
ATOM 4230 O O . ALA A 1 553 ? -15.898 25.438 -3.008 1 94.75 553 ALA A O 1
ATOM 4231 N N . PRO A 1 554 ? -13.922 24.453 -3.303 1 94.38 554 PRO A N 1
ATOM 4232 C CA . PRO A 1 554 ? -14.211 23.984 -4.66 1 94.38 554 PRO A CA 1
ATOM 4233 C C . PRO A 1 554 ? -15.523 23.219 -4.754 1 94.38 554 PRO A C 1
ATOM 4235 O O . PRO A 1 554 ? -16.266 23.375 -5.719 1 94.38 554 PRO A O 1
ATOM 4238 N N . PRO A 1 555 ? -15.953 22.5 -3.787 1 96.75 555 PRO A N 1
ATOM 4239 C CA . PRO A 1 555 ? -17.203 21.734 -3.916 1 96.75 555 PRO A CA 1
ATOM 4240 C C . PRO A 1 555 ? -18.438 22.625 -3.904 1 96.75 555 PRO A C 1
ATOM 4242 O O . PRO A 1 555 ? -19.547 22.156 -4.184 1 96.75 555 PRO A O 1
ATOM 4245 N N . THR A 1 556 ? -18.297 23.906 -3.57 1 97.44 556 THR A N 1
ATOM 4246 C CA . THR A 1 556 ? -19.406 24.844 -3.559 1 97.44 556 THR A CA 1
ATOM 4247 C C . THR A 1 556 ? -19.188 25.969 -4.551 1 97.44 556 THR A C 1
ATOM 4249 O O . THR A 1 556 ? -19.656 27.094 -4.336 1 97.44 556 THR A O 1
ATOM 4252 N N . THR A 1 557 ? -18.547 25.688 -5.602 1 93.75 557 THR A N 1
ATOM 4253 C CA . THR A 1 557 ? -18.156 26.672 -6.594 1 93.75 557 THR A CA 1
ATOM 4254 C C . THR A 1 557 ? -19.359 27.172 -7.371 1 93.75 557 THR A C 1
ATOM 4256 O O . THR A 1 557 ? -19.328 28.25 -7.969 1 93.75 557 THR A O 1
ATOM 4259 N N . SER A 1 558 ? -20.484 26.422 -7.398 1 94.69 558 SER A N 1
ATOM 4260 C CA . SER A 1 558 ? -21.672 26.828 -8.148 1 94.69 558 SER A CA 1
ATOM 4261 C C . SER A 1 558 ? -22.953 26.375 -7.453 1 94.69 558 SER A C 1
ATOM 4263 O O . SER A 1 558 ? -22.922 25.484 -6.602 1 94.69 558 SER A O 1
ATOM 4265 N N . GLY A 1 559 ? -24.031 27.078 -7.84 1 95.81 559 GLY A N 1
ATOM 4266 C CA . GLY A 1 559 ? -25.328 26.719 -7.305 1 95.81 559 GLY A CA 1
ATOM 4267 C C . GLY A 1 559 ? -25.734 25.281 -7.594 1 95.81 559 GLY A C 1
ATOM 4268 O O . GLY A 1 559 ? -26.172 24.562 -6.695 1 95.81 559 GLY A O 1
ATOM 4269 N N . PRO A 1 560 ? -25.562 24.828 -8.844 1 95.56 560 PRO A N 1
ATOM 4270 C CA . PRO A 1 560 ? -25.891 23.438 -9.18 1 95.56 560 PRO A CA 1
ATOM 4271 C C . PRO A 1 560 ? -25.109 22.438 -8.336 1 95.56 560 PRO A C 1
ATOM 4273 O O . PRO A 1 560 ? -25.641 21.375 -7.98 1 95.56 560 PRO A O 1
ATOM 4276 N N . MET A 1 561 ? -23.922 22.703 -8.023 1 96.19 561 MET A N 1
ATOM 4277 C CA . MET A 1 561 ? -23.125 21.812 -7.176 1 96.19 561 MET A CA 1
ATOM 4278 C C . MET A 1 561 ? -23.719 21.734 -5.77 1 96.19 561 MET A C 1
ATOM 4280 O O . MET A 1 561 ? -23.828 20.641 -5.203 1 96.19 561 MET A O 1
ATOM 4284 N N . ILE A 1 562 ? -24.078 22.891 -5.227 1 98.06 562 ILE A N 1
ATOM 4285 C CA . ILE A 1 562 ? -24.672 22.906 -3.893 1 98.06 562 ILE A CA 1
ATOM 4286 C C . ILE A 1 562 ? -25.984 22.125 -3.902 1 98.06 562 ILE A C 1
ATOM 4288 O O . ILE A 1 562 ? -26.281 21.391 -2.957 1 98.06 562 ILE A O 1
ATOM 4292 N N . ARG A 1 563 ? -26.781 22.328 -4.961 1 96.94 563 ARG A N 1
ATOM 4293 C CA . ARG A 1 563 ? -28.016 21.578 -5.102 1 96.94 563 ARG A CA 1
ATOM 4294 C C . ARG A 1 563 ? -27.75 20.078 -5.055 1 96.94 563 ARG A C 1
ATOM 4296 O O . ARG A 1 563 ? -28.422 19.344 -4.316 1 96.94 563 ARG A O 1
ATOM 4303 N N . ARG A 1 564 ? -26.781 19.562 -5.816 1 96.25 564 ARG A N 1
ATOM 4304 C CA . ARG A 1 564 ? -26.438 18.141 -5.84 1 96.25 564 ARG A CA 1
ATOM 4305 C C . ARG A 1 564 ? -25.969 17.672 -4.469 1 96.25 564 ARG A C 1
ATOM 4307 O O . ARG A 1 564 ? -26.234 16.531 -4.074 1 96.25 564 ARG A O 1
ATOM 4314 N N . ALA A 1 565 ? -25.219 18.531 -3.764 1 97.75 565 ALA A N 1
ATOM 4315 C CA . ALA A 1 565 ? -24.781 18.188 -2.414 1 97.75 565 ALA A CA 1
ATOM 4316 C C . ALA A 1 565 ? -25.969 17.984 -1.482 1 97.75 565 ALA A C 1
ATOM 4318 O O . ALA A 1 565 ? -26 17.031 -0.706 1 97.75 565 ALA A O 1
ATOM 4319 N N . PHE A 1 566 ? -26.922 18.922 -1.534 1 98.06 566 PHE A N 1
ATOM 4320 C CA . PHE A 1 566 ? -28.125 18.797 -0.71 1 98.06 566 PHE A CA 1
ATOM 4321 C C . PHE A 1 566 ? -28.906 17.531 -1.062 1 98.06 566 PHE A C 1
ATOM 4323 O O . PHE A 1 566 ? -29.391 16.828 -0.175 1 98.06 566 PHE A O 1
ATOM 4330 N N . GLU A 1 567 ? -28.922 17.266 -2.348 1 96.44 567 GLU A N 1
ATOM 4331 C CA . GLU A 1 567 ? -29.594 16.047 -2.795 1 96.44 567 GLU A CA 1
ATOM 4332 C C . GLU A 1 567 ? -28.875 14.797 -2.281 1 96.44 567 GLU A C 1
ATOM 4334 O O . GLU A 1 567 ? -29.516 13.781 -2.004 1 96.44 567 GLU A O 1
ATOM 4339 N N . ALA A 1 568 ? -27.609 14.852 -2.107 1 96.56 568 ALA A N 1
ATOM 4340 C CA . ALA A 1 568 ? -26.812 13.719 -1.646 1 96.56 568 ALA A CA 1
ATOM 4341 C C . ALA A 1 568 ? -26.969 13.516 -0.141 1 96.56 568 ALA A C 1
ATOM 4343 O O . ALA A 1 568 ? -26.719 12.422 0.375 1 96.56 568 ALA A O 1
ATOM 4344 N N . GLY A 1 569 ? -27.297 14.586 0.618 1 97.56 569 GLY A N 1
ATOM 4345 C CA . GLY A 1 569 ? -27.594 14.375 2.027 1 97.56 569 GLY A CA 1
ATOM 4346 C C . GLY A 1 569 ? -26.797 15.281 2.943 1 97.56 569 GLY A C 1
ATOM 4347 O O . GLY A 1 569 ? -26.922 15.203 4.168 1 97.56 569 GLY A O 1
ATOM 4348 N N . TRP A 1 570 ? -26 16.172 2.387 1 98.62 570 TRP A N 1
ATOM 4349 C CA . TRP A 1 570 ? -25.25 17.109 3.215 1 98.62 570 TRP A CA 1
ATOM 4350 C C . TRP A 1 570 ? -26.188 18.016 4 1 98.62 570 TRP A C 1
ATOM 4352 O O . TRP A 1 570 ? -27.219 18.438 3.484 1 98.62 570 TRP A O 1
ATOM 4362 N N . GLY A 1 571 ? -25.875 18.297 5.254 1 98.56 571 GLY A N 1
ATOM 4363 C CA . GLY A 1 571 ? -26.766 19.031 6.145 1 98.56 571 GLY A CA 1
ATOM 4364 C C . GLY A 1 571 ? -26.734 20.531 5.902 1 98.56 571 GLY A C 1
ATOM 4365 O O . GLY A 1 571 ? -27.719 21.234 6.141 1 98.56 571 GLY A O 1
ATOM 4366 N N . PHE A 1 572 ? -25.656 21.047 5.531 1 98.75 572 PHE A N 1
ATOM 4367 C CA . PHE A 1 572 ? -25.516 22.469 5.23 1 98.75 572 PHE A CA 1
ATOM 4368 C C . PHE A 1 572 ? -24.391 22.703 4.223 1 98.75 572 PHE A C 1
ATOM 4370 O O . PHE A 1 572 ? -23.625 21.797 3.926 1 98.75 572 PHE A O 1
ATOM 4377 N N . CYS A 1 573 ? -24.375 23.844 3.604 1 98.75 573 CYS A N 1
ATOM 4378 C CA . CYS A 1 573 ? -23.328 24.266 2.697 1 98.75 573 CYS A CA 1
ATOM 4379 C C . CYS A 1 573 ? -22.953 25.719 2.941 1 98.75 573 CYS A C 1
ATOM 4381 O O . CYS A 1 573 ? -23.797 26.531 3.316 1 98.75 573 CYS A O 1
ATOM 4383 N N . VAL A 1 574 ? -21.688 25.984 2.822 1 98.69 574 VAL A N 1
ATOM 4384 C CA . VAL A 1 574 ? -21.188 27.344 2.785 1 98.69 574 VAL A CA 1
ATOM 4385 C C . VAL A 1 574 ? -20.859 27.734 1.346 1 98.69 574 VAL A C 1
ATOM 4387 O O . VAL A 1 574 ? -20.078 27.062 0.676 1 98.69 574 VAL A O 1
ATOM 4390 N N . THR A 1 575 ? -21.484 28.781 0.853 1 98.31 575 THR A N 1
ATOM 4391 C CA . THR A 1 575 ? -21.219 29.188 -0.526 1 98.31 575 THR A CA 1
ATOM 4392 C C . THR A 1 575 ? -19.75 29.531 -0.72 1 98.31 575 THR A C 1
ATOM 4394 O O . THR A 1 575 ? -19.031 29.828 0.245 1 98.31 575 THR A O 1
ATOM 4397 N N . LYS A 1 576 ? -19.344 29.438 -1.994 1 96.88 576 LYS A N 1
ATOM 4398 C CA . LYS A 1 576 ? -18.062 30.062 -2.27 1 96.88 576 LYS A CA 1
ATOM 4399 C C . LYS A 1 576 ? -18.078 31.547 -1.933 1 96.88 576 LYS A C 1
ATOM 4401 O O . LYS A 1 576 ? -19.078 32.219 -2.199 1 96.88 576 LYS A O 1
ATOM 4406 N N . THR A 1 577 ? -17 32.031 -1.309 1 97.25 577 THR A N 1
ATOM 4407 C CA . THR A 1 577 ? -16.953 33.406 -0.874 1 97.25 577 THR A CA 1
ATOM 4408 C C . THR A 1 577 ? -17.125 34.344 -2.059 1 97.25 577 THR A C 1
ATOM 4410 O O . THR A 1 577 ? -16.484 34.188 -3.092 1 97.25 577 THR A O 1
ATOM 4413 N N . PHE A 1 578 ? -18.047 35.281 -1.923 1 96.56 578 PHE A N 1
ATOM 4414 C CA . PHE A 1 578 ? -18.266 36.25 -2.98 1 96.56 578 PHE A CA 1
ATOM 4415 C C . PHE A 1 578 ? -18.188 37.688 -2.426 1 96.56 578 PHE A C 1
ATOM 4417 O O . PHE A 1 578 ? -18.266 37.875 -1.213 1 96.56 578 PHE A O 1
ATOM 4424 N N . VAL A 1 579 ? -18 38.625 -3.279 1 95.88 579 VAL A N 1
ATOM 4425 C CA . VAL A 1 579 ? -17.766 40.031 -2.945 1 95.88 579 VAL A CA 1
ATOM 4426 C C . VAL A 1 579 ? -18.703 40.906 -3.76 1 95.88 579 VAL A C 1
ATOM 4428 O O . VAL A 1 579 ? -19.469 40.406 -4.586 1 95.88 579 VAL A O 1
ATOM 4431 N N . LEU A 1 580 ? -18.656 42.188 -3.361 1 95.12 580 LEU A N 1
ATOM 4432 C CA . LEU A 1 580 ? -19.312 43.125 -4.246 1 95.12 580 LEU A CA 1
ATOM 4433 C C . LEU A 1 580 ? -18.625 43.156 -5.609 1 95.12 580 LEU A C 1
ATOM 4435 O O . LEU A 1 580 ? -17.422 42.938 -5.707 1 95.12 580 LEU A O 1
ATOM 4439 N N . ASP A 1 581 ? -19.344 43.438 -6.641 1 93.31 581 ASP A N 1
ATOM 4440 C CA . ASP A 1 581 ? -18.875 43.312 -8.016 1 93.31 581 ASP A CA 1
ATOM 4441 C C . ASP A 1 581 ? -17.625 44.188 -8.25 1 93.31 581 ASP A C 1
ATOM 4443 O O . ASP A 1 581 ? -16.781 43.844 -9.078 1 93.31 581 ASP A O 1
ATOM 4447 N N . LYS A 1 582 ? -17.469 45.25 -7.559 1 90.75 582 LYS A N 1
ATOM 4448 C CA . LYS A 1 582 ? -16.297 46.125 -7.711 1 90.75 582 LYS A CA 1
ATOM 4449 C C . LYS A 1 582 ? -15.023 45.406 -7.289 1 90.75 582 LYS A C 1
ATOM 4451 O O . LYS A 1 582 ? -13.922 45.812 -7.664 1 90.75 582 LYS A O 1
ATOM 4456 N N . ASP A 1 583 ? -15.133 44.344 -6.516 1 91.62 583 ASP A N 1
ATOM 4457 C CA . ASP A 1 583 ? -13.977 43.594 -6 1 91.62 583 ASP A CA 1
ATOM 4458 C C . ASP A 1 583 ? -13.875 42.219 -6.629 1 91.62 583 ASP A C 1
ATOM 4460 O O . ASP A 1 583 ? -13.18 41.344 -6.105 1 91.62 583 ASP A O 1
ATOM 4464 N N . ILE A 1 584 ? -14.484 42 -7.762 1 91.38 584 ILE A N 1
ATOM 4465 C CA . ILE A 1 584 ? -14.523 40.688 -8.406 1 91.38 584 ILE A CA 1
ATOM 4466 C C . ILE A 1 584 ? -13.117 40.281 -8.852 1 91.38 584 ILE A C 1
ATOM 4468 O O . ILE A 1 584 ? -12.273 41.156 -9.125 1 91.38 584 ILE A O 1
ATOM 4472 N N . VAL A 1 585 ? -12.805 38.938 -8.898 1 91.44 585 VAL A N 1
ATOM 4473 C CA . VAL A 1 585 ? -11.445 38.469 -9.164 1 91.44 585 VAL A CA 1
ATOM 4474 C C . VAL A 1 585 ? -11.453 37.531 -10.352 1 91.44 585 VAL A C 1
ATOM 4476 O O . VAL A 1 585 ? -12.516 37.031 -10.766 1 91.44 585 VAL A O 1
ATOM 4479 N N . THR A 1 586 ? -10.281 37.281 -10.984 1 92.25 586 THR A N 1
ATOM 4480 C CA . THR A 1 586 ? -9.992 36.219 -11.945 1 92.25 586 THR A CA 1
ATOM 4481 C C . THR A 1 586 ? -8.805 35.375 -11.484 1 92.25 586 THR A C 1
ATOM 4483 O O . THR A 1 586 ? -7.75 35.906 -11.148 1 92.25 586 THR A O 1
ATOM 4486 N N . ASN A 1 587 ? -8.922 34.031 -11.477 1 93.44 587 ASN A N 1
ATOM 4487 C CA . ASN A 1 587 ? -7.918 33.125 -10.938 1 93.44 587 ASN A CA 1
ATOM 4488 C C . ASN A 1 587 ? -6.859 32.781 -11.984 1 93.44 587 ASN A C 1
ATOM 4490 O O . ASN A 1 587 ? -7.074 32.969 -13.18 1 93.44 587 ASN A O 1
ATOM 4494 N N . VAL A 1 588 ? -5.738 32.25 -11.492 1 94.75 588 VAL A N 1
ATOM 4495 C CA . VAL A 1 588 ? -4.664 31.75 -12.336 1 94.75 588 VAL A CA 1
ATOM 4496 C C . VAL A 1 588 ? -4.809 30.234 -12.5 1 94.75 588 VAL A C 1
ATOM 4498 O O . VAL A 1 588 ? -5.652 29.625 -11.852 1 94.75 588 VAL A O 1
ATOM 4501 N N . SER A 1 589 ? -4.105 29.609 -13.328 1 95.25 589 SER A N 1
ATOM 4502 C CA . SER A 1 589 ? -3.945 28.156 -13.453 1 95.25 589 SER A CA 1
ATOM 4503 C C . SER A 1 589 ? -2.502 27.797 -13.781 1 95.25 589 SER A C 1
ATOM 4505 O O . SER A 1 589 ? -1.808 28.531 -14.477 1 95.25 589 SER A O 1
ATOM 4507 N N . PRO A 1 590 ? -1.987 26.656 -13.352 1 95.56 590 PRO A N 1
ATOM 4508 C CA . PRO A 1 590 ? -2.607 25.75 -12.391 1 95.56 590 PRO A CA 1
ATOM 4509 C C . PRO A 1 590 ? -2.736 26.359 -11 1 95.56 590 PRO A C 1
ATOM 4511 O O . PRO A 1 590 ? -1.985 27.281 -10.648 1 95.56 590 PRO A O 1
ATOM 4514 N N . ARG A 1 591 ? -3.697 25.781 -10.133 1 95.75 591 ARG A N 1
ATOM 4515 C CA . ARG A 1 591 ? -3.865 26.531 -8.891 1 95.75 591 ARG A CA 1
ATOM 4516 C C . ARG A 1 591 ? -4.176 25.594 -7.727 1 95.75 591 ARG A C 1
ATOM 4518 O O . ARG A 1 591 ? -4.125 26.016 -6.566 1 95.75 591 ARG A O 1
ATOM 4525 N N . ILE A 1 592 ? -4.562 24.312 -7.852 1 96.62 592 ILE A N 1
ATOM 4526 C CA . ILE A 1 592 ? -4.77 23.359 -6.77 1 96.62 592 ILE A CA 1
ATOM 4527 C C . ILE A 1 592 ? -3.906 22.125 -7 1 96.62 592 ILE A C 1
ATOM 4529 O O . ILE A 1 592 ? -4.227 21.281 -7.84 1 96.62 592 ILE A O 1
ATOM 4533 N N . VAL A 1 593 ? -2.918 21.938 -6.223 1 96.12 593 VAL A N 1
ATOM 4534 C CA . VAL A 1 593 ? -1.923 20.922 -6.527 1 96.12 593 VAL A CA 1
ATOM 4535 C C . VAL A 1 593 ? -1.854 19.906 -5.391 1 96.12 593 VAL A C 1
ATOM 4537 O O . VAL A 1 593 ? -2.271 20.203 -4.266 1 96.12 593 VAL A O 1
ATOM 4540 N N . ARG A 1 594 ? -1.371 18.766 -5.742 1 94.56 594 ARG A N 1
ATOM 4541 C CA . ARG A 1 594 ? -1.186 17.672 -4.793 1 94.56 594 ARG A CA 1
ATOM 4542 C C . ARG A 1 594 ? -0.172 18.047 -3.719 1 94.56 594 ARG A C 1
ATOM 4544 O O . ARG A 1 594 ? 0.832 18.703 -4.004 1 94.56 594 ARG A O 1
ATOM 4551 N N . GLY A 1 595 ? -0.459 17.547 -2.539 1 92.12 595 GLY A N 1
ATOM 4552 C CA . GLY A 1 595 ? 0.477 17.781 -1.454 1 92.12 595 GLY A CA 1
ATOM 4553 C C . GLY A 1 595 ? 1.709 16.906 -1.521 1 92.12 595 GLY A C 1
ATOM 4554 O O . GLY A 1 595 ? 1.705 15.867 -2.199 1 92.12 595 GLY A O 1
ATOM 4555 N N . THR A 1 596 ? 2.773 17.234 -0.847 1 89.75 596 THR A N 1
ATOM 4556 C CA . THR A 1 596 ? 4.039 16.5 -0.809 1 89.75 596 THR A CA 1
ATOM 4557 C C . THR A 1 596 ? 4.242 15.844 0.554 1 89.75 596 THR A C 1
ATOM 4559 O O . THR A 1 596 ? 5.352 15.406 0.879 1 89.75 596 THR A O 1
ATOM 4562 N N . THR A 1 597 ? 3.242 15.75 1.329 1 90.94 597 THR A N 1
ATOM 4563 C CA . THR A 1 597 ? 3.385 15.328 2.717 1 90.94 597 THR A CA 1
ATOM 4564 C C . THR A 1 597 ? 3.27 13.805 2.83 1 90.94 597 THR A C 1
ATOM 4566 O O . THR A 1 597 ? 3.59 13.234 3.873 1 90.94 597 THR A O 1
ATOM 4569 N N . SER A 1 598 ? 2.865 13.156 1.84 1 86.69 598 SER A N 1
ATOM 4570 C CA . SER A 1 598 ? 2.682 11.711 1.899 1 86.69 598 SER A CA 1
ATOM 4571 C C . SER A 1 598 ? 3.748 10.984 1.087 1 86.69 598 SER A C 1
ATOM 4573 O O . SER A 1 598 ? 3.576 9.812 0.732 1 86.69 598 SER A O 1
ATOM 4575 N N . GLY A 1 599 ? 4.797 11.586 0.781 1 87.75 599 GLY A N 1
ATOM 4576 C CA . GLY A 1 599 ? 5.812 10.953 -0.042 1 87.75 599 GLY A CA 1
ATOM 4577 C C . GLY A 1 599 ? 5.422 10.852 -1.505 1 87.75 599 GLY A C 1
ATOM 4578 O O . GLY A 1 599 ? 4.707 11.719 -2.02 1 87.75 599 GLY A O 1
ATOM 4579 N N . HIS A 1 600 ? 5.992 9.93 -2.24 1 93.5 600 HIS A N 1
ATOM 4580 C CA . HIS A 1 600 ? 5.785 9.82 -3.68 1 93.5 600 HIS A CA 1
ATOM 4581 C C . HIS A 1 600 ? 4.703 8.789 -3.998 1 93.5 600 HIS A C 1
ATOM 4583 O O . HIS A 1 600 ? 4.914 7.895 -4.82 1 93.5 600 HIS A O 1
ATOM 4589 N N . LEU A 1 601 ? 3.58 8.938 -3.305 1 92.25 601 LEU A N 1
ATOM 4590 C CA . LEU A 1 601 ? 2.389 8.133 -3.562 1 92.25 601 LEU A CA 1
ATOM 4591 C C . LEU A 1 601 ? 1.389 8.906 -4.418 1 92.25 601 LEU A C 1
ATOM 4593 O O . LEU A 1 601 ? 1.125 10.078 -4.168 1 92.25 601 LEU A O 1
ATOM 4597 N N . TYR A 1 602 ? 0.864 8.266 -5.445 1 92.62 602 TYR A N 1
ATOM 4598 C CA . TYR A 1 602 ? -0.027 8.914 -6.398 1 92.62 602 TYR A CA 1
ATOM 4599 C C . TYR A 1 602 ? -1.42 8.297 -6.352 1 92.62 602 TYR A C 1
ATOM 4601 O O . TYR A 1 602 ? -1.579 7.137 -5.969 1 92.62 602 TYR A O 1
ATOM 4609 N N . GLY A 1 603 ? -2.381 9.008 -6.695 1 86.69 603 GLY A N 1
ATOM 4610 C CA . GLY A 1 603 ? -3.752 8.523 -6.68 1 86.69 603 GLY A CA 1
ATOM 4611 C C . GLY A 1 603 ? -4.672 9.352 -5.812 1 86.69 603 GLY A C 1
ATOM 4612 O O . GLY A 1 603 ? -4.285 10.414 -5.328 1 86.69 603 GLY A O 1
ATOM 4613 N N . PRO A 1 604 ? -5.871 8.766 -5.812 1 85.69 604 PRO A N 1
ATOM 4614 C CA . PRO A 1 604 ? -6.746 9.469 -4.871 1 85.69 604 PRO A CA 1
ATOM 4615 C C . PRO A 1 604 ? -6.367 9.211 -3.412 1 85.69 604 PRO A C 1
ATOM 4617 O O . PRO A 1 604 ? -5.461 8.422 -3.135 1 85.69 604 PRO A O 1
ATOM 4620 N N . GLY A 1 605 ? -6.828 9.922 -2.549 1 88.56 605 GLY A N 1
ATOM 4621 C CA . GLY A 1 605 ? -6.551 9.797 -1.127 1 88.56 605 GLY A CA 1
ATOM 4622 C C . GLY A 1 605 ? -5.363 10.625 -0.675 1 88.56 605 GLY A C 1
ATOM 4623 O O . GLY A 1 605 ? -4.539 10.164 0.116 1 88.56 605 GLY A O 1
ATOM 4624 N N . GLN A 1 606 ? -5.246 11.711 -1.357 1 91.25 606 GLN A N 1
ATOM 4625 C CA . GLN A 1 606 ? -4.172 12.633 -0.987 1 91.25 606 GLN A CA 1
ATOM 4626 C C . GLN A 1 606 ? -4.348 13.133 0.443 1 91.25 606 GLN A C 1
ATOM 4628 O O . GLN A 1 606 ? -5.461 13.453 0.861 1 91.25 606 GLN A O 1
ATOM 4633 N N . GLY A 1 607 ? -3.221 13.203 1.146 1 92.5 607 GLY A N 1
ATOM 4634 C CA . GLY A 1 607 ? -3.268 13.68 2.518 1 92.5 607 GLY A CA 1
ATOM 4635 C C . GLY A 1 607 ? -3.312 15.195 2.621 1 92.5 607 GLY A C 1
ATOM 4636 O O . GLY A 1 607 ? -3.654 15.742 3.674 1 92.5 607 GLY A O 1
ATOM 4637 N N . SER A 1 608 ? -2.963 15.805 1.476 1 95.25 608 SER A N 1
ATOM 4638 C CA . SER A 1 608 ? -2.973 17.266 1.488 1 95.25 608 SER A CA 1
ATOM 4639 C C . SER A 1 608 ? -3.066 17.828 0.075 1 95.25 608 SER A C 1
ATOM 4641 O O . SER A 1 608 ? -2.752 17.141 -0.897 1 95.25 608 SER A O 1
ATOM 4643 N N . PHE A 1 609 ? -3.572 19.016 -0.029 1 96.12 609 PHE A N 1
ATOM 4644 C CA . PHE A 1 609 ? -3.562 19.859 -1.216 1 96.12 609 PHE A CA 1
ATOM 4645 C C . PHE A 1 609 ? -3.018 21.25 -0.886 1 96.12 609 PHE A C 1
ATOM 4647 O O . PHE A 1 609 ? -2.953 21.625 0.284 1 96.12 609 PHE A O 1
ATOM 4654 N N . LEU A 1 610 ? -2.561 21.922 -1.874 1 96.38 610 LEU A N 1
ATOM 4655 C CA . LEU A 1 610 ? -2.268 23.344 -1.782 1 96.38 610 LEU A CA 1
ATOM 4656 C C . LEU A 1 610 ? -2.975 24.109 -2.891 1 96.38 610 LEU A C 1
ATOM 4658 O O . LEU A 1 610 ? -2.896 23.734 -4.062 1 96.38 610 LEU A O 1
ATOM 4662 N N . ASN A 1 611 ? -3.672 25.141 -2.469 1 94.06 611 ASN A N 1
ATOM 4663 C CA . ASN A 1 611 ? -4.363 25.969 -3.459 1 94.06 611 ASN A CA 1
ATOM 4664 C C . ASN A 1 611 ? -3.9 27.422 -3.41 1 94.06 611 ASN A C 1
ATOM 4666 O O . ASN A 1 611 ? -3.627 27.953 -2.334 1 94.06 611 ASN A O 1
ATOM 4670 N N . ILE A 1 612 ? -3.793 27.969 -4.57 1 94.81 612 ILE A N 1
ATOM 4671 C CA . ILE A 1 612 ? -3.574 29.406 -4.684 1 94.81 612 ILE A CA 1
ATOM 4672 C C . ILE A 1 612 ? -4.762 30.062 -5.391 1 94.81 612 ILE A C 1
ATOM 4674 O O . ILE A 1 612 ? -4.594 31.016 -6.141 1 94.81 612 ILE A O 1
ATOM 4678 N N . GLU A 1 613 ? -5.906 29.438 -5.203 1 92.38 613 GLU A N 1
ATOM 4679 C CA . GLU A 1 613 ? -7.172 29.953 -5.723 1 92.38 613 GLU A CA 1
ATOM 4680 C C . GLU A 1 613 ? -7.707 31.078 -4.848 1 92.38 613 GLU A C 1
ATOM 4682 O O . GLU A 1 613 ? -7.672 30.984 -3.619 1 92.38 613 GLU A O 1
ATOM 4687 N N . LEU A 1 614 ? -8.172 32.094 -5.473 1 91.56 614 LEU A N 1
ATOM 4688 C CA . LEU A 1 614 ? -8.781 33.188 -4.746 1 91.56 614 LEU A CA 1
ATOM 4689 C C . LEU A 1 614 ? -10.227 32.844 -4.383 1 91.56 614 LEU A C 1
ATOM 4691 O O . LEU A 1 614 ? -10.539 31.734 -3.996 1 91.56 614 LEU A O 1
ATOM 4695 N N . ILE A 1 615 ? -11.109 33.781 -4.359 1 93.38 615 ILE A N 1
ATOM 4696 C CA . ILE A 1 615 ? -12.523 33.594 -4.051 1 93.38 615 ILE A CA 1
ATOM 4697 C C . ILE A 1 615 ? -13.305 33.375 -5.34 1 93.38 615 ILE A C 1
ATOM 4699 O O . ILE A 1 615 ? -12.719 33.062 -6.379 1 93.38 615 ILE A O 1
ATOM 4703 N N . SER A 1 616 ? -14.633 33.375 -5.289 1 94.56 616 SER A N 1
ATOM 4704 C CA . SER A 1 616 ? -15.5 33.094 -6.426 1 94.56 616 SER A CA 1
ATOM 4705 C C . SER A 1 616 ? -15.273 34.062 -7.57 1 94.56 616 SER A C 1
ATOM 4707 O O . SER A 1 616 ? -15.094 35.25 -7.344 1 94.56 616 SER A O 1
ATOM 4709 N N . GLU A 1 617 ? -15.328 33.5 -8.773 1 93.19 617 GLU A N 1
ATOM 4710 C CA . GLU A 1 617 ? -15.273 34.344 -9.969 1 93.19 617 GLU A CA 1
ATOM 4711 C C . GLU A 1 617 ? -16.672 34.781 -10.414 1 93.19 617 GLU A C 1
ATOM 4713 O O . GLU A 1 617 ? -16.828 35.5 -11.398 1 93.19 617 GLU A O 1
ATOM 4718 N N . LYS A 1 618 ? -17.688 34.344 -9.758 1 95.56 618 LYS A N 1
ATOM 4719 C CA . LYS A 1 618 ? -19.078 34.656 -10.086 1 95.56 618 LYS A CA 1
ATOM 4720 C C . LYS A 1 618 ? -19.5 35.969 -9.438 1 95.56 618 LYS A C 1
ATOM 4722 O O . LYS A 1 618 ? -18.953 36.375 -8.422 1 95.56 618 LYS A O 1
ATOM 4727 N N . THR A 1 619 ? -20.547 36.594 -9.992 1 96.06 619 THR A N 1
ATOM 4728 C CA . THR A 1 619 ? -20.953 37.906 -9.547 1 96.06 619 THR A CA 1
ATOM 4729 C C . THR A 1 619 ? -21.766 37.812 -8.258 1 96.06 619 THR A C 1
ATOM 4731 O O . THR A 1 619 ? -22.281 36.75 -7.918 1 96.06 619 THR A O 1
ATOM 4734 N N . CYS A 1 620 ? -21.828 38.938 -7.559 1 97.12 620 CYS A N 1
ATOM 4735 C CA . CYS A 1 620 ? -22.672 39.062 -6.371 1 97.12 620 CYS A CA 1
ATOM 4736 C C . CYS A 1 620 ? -24.109 38.719 -6.699 1 97.12 620 CYS A C 1
ATOM 4738 O O . CYS A 1 620 ? -24.766 37.969 -5.953 1 97.12 620 CYS A O 1
ATOM 4740 N N . ALA A 1 621 ? -24.594 39.188 -7.848 1 96.44 621 ALA A N 1
ATOM 4741 C CA . ALA A 1 621 ? -25.969 38.938 -8.273 1 96.44 621 ALA A CA 1
ATOM 4742 C C . ALA A 1 621 ? -26.219 37.438 -8.438 1 96.44 621 ALA A C 1
ATOM 4744 O O . ALA A 1 621 ? -27.297 36.938 -8.117 1 96.44 621 ALA A O 1
ATOM 4745 N N . TYR A 1 622 ? -25.281 36.781 -8.938 1 96.5 622 TYR A N 1
ATOM 4746 C CA . TYR A 1 622 ? -25.375 35.312 -9.125 1 96.5 622 TYR A CA 1
ATOM 4747 C C . TYR A 1 622 ? -25.594 34.625 -7.789 1 96.5 622 TYR A C 1
ATOM 4749 O O . TYR A 1 622 ? -26.516 33.812 -7.652 1 96.5 622 TYR A O 1
ATOM 4757 N N . TRP A 1 623 ? -24.812 34.875 -6.828 1 98 623 TRP A N 1
ATOM 4758 C CA . TRP A 1 623 ? -24.844 34.156 -5.551 1 98 623 TRP A CA 1
ATOM 4759 C C . TRP A 1 623 ? -26.125 34.5 -4.781 1 98 623 TRP A C 1
ATOM 4761 O O . TRP A 1 623 ? -26.688 33.625 -4.102 1 98 623 TRP A O 1
ATOM 4771 N N . LEU A 1 624 ? -26.547 35.812 -4.879 1 98.12 624 LEU A N 1
ATOM 4772 C CA . LEU A 1 624 ? -27.797 36.188 -4.215 1 98.12 624 LEU A CA 1
ATOM 4773 C C . LEU A 1 624 ? -28.969 35.406 -4.805 1 98.12 624 LEU A C 1
ATOM 4775 O O . LEU A 1 624 ? -29.844 34.938 -4.07 1 98.12 624 LEU A O 1
ATOM 4779 N N . GLN A 1 625 ? -28.938 35.281 -6.086 1 97.56 625 GLN A N 1
ATOM 4780 C CA . GLN A 1 625 ? -29.984 34.5 -6.734 1 97.56 625 GLN A CA 1
ATOM 4781 C C . GLN A 1 625 ? -29.906 33.031 -6.348 1 97.56 625 GLN A C 1
ATOM 4783 O O . GLN A 1 625 ? -30.938 32.375 -6.16 1 97.56 625 GLN A O 1
ATOM 4788 N N . ILE A 1 626 ? -28.703 32.469 -6.305 1 97.75 626 ILE A N 1
ATOM 4789 C CA . ILE A 1 626 ? -28.469 31.094 -5.895 1 97.75 626 ILE A CA 1
ATOM 4790 C C . ILE A 1 626 ? -29.047 30.859 -4.496 1 97.75 626 ILE A C 1
ATOM 4792 O O . ILE A 1 626 ? -29.719 29.859 -4.25 1 97.75 626 ILE A O 1
ATOM 4796 N N . VAL A 1 627 ? -28.781 31.766 -3.566 1 98.44 627 VAL A N 1
ATOM 4797 C CA . VAL A 1 627 ? -29.266 31.656 -2.191 1 98.44 627 VAL A CA 1
ATOM 4798 C C . VAL A 1 627 ? -30.797 31.625 -2.178 1 98.44 627 VAL A C 1
ATOM 4800 O O . VAL A 1 627 ? -31.391 30.766 -1.511 1 98.44 627 VAL A O 1
ATOM 4803 N N . THR A 1 628 ? -31.375 32.5 -2.959 1 98.19 628 THR A N 1
ATOM 4804 C CA . THR A 1 628 ? -32.844 32.594 -3.008 1 98.19 628 THR A CA 1
ATOM 4805 C C . THR A 1 628 ? -33.438 31.281 -3.531 1 98.19 628 THR A C 1
ATOM 4807 O O . THR A 1 628 ? -34.344 30.734 -2.928 1 98.19 628 THR A O 1
ATOM 4810 N N . GLU A 1 629 ? -32.844 30.812 -4.602 1 97.69 629 GLU A N 1
ATOM 4811 C CA . GLU A 1 629 ? -33.375 29.609 -5.25 1 97.69 629 GLU A CA 1
ATOM 4812 C C . GLU A 1 629 ? -33.219 28.375 -4.367 1 97.69 629 GLU A C 1
ATOM 4814 O O . GLU A 1 629 ? -34.125 27.562 -4.23 1 97.69 629 GLU A O 1
ATOM 4819 N N . LEU A 1 630 ? -32.062 28.172 -3.791 1 98.19 630 LEU A N 1
ATOM 4820 C CA . LEU A 1 630 ? -31.766 26.984 -2.982 1 98.19 630 LEU A CA 1
ATOM 4821 C C . LEU A 1 630 ? -32.625 26.969 -1.725 1 98.19 630 LEU A C 1
ATOM 4823 O O . LEU A 1 630 ? -33.094 25.922 -1.297 1 98.19 630 LEU A O 1
ATOM 4827 N N . LYS A 1 631 ? -32.844 28.125 -1.083 1 97.62 631 LYS A N 1
ATOM 4828 C CA . LYS A 1 631 ? -33.656 28.188 0.128 1 97.62 631 LYS A CA 1
ATOM 4829 C C . LYS A 1 631 ? -35.125 27.938 -0.186 1 97.62 631 LYS A C 1
ATOM 4831 O O . LYS A 1 631 ? -35.844 27.406 0.649 1 97.62 631 LYS A O 1
ATOM 4836 N N . GLN A 1 632 ? -35.531 28.281 -1.36 1 97.25 632 GLN A N 1
ATOM 4837 C CA . GLN A 1 632 ? -36.906 27.969 -1.796 1 97.25 632 GLN A CA 1
ATOM 4838 C C . GLN A 1 632 ? -37.094 26.469 -1.991 1 97.25 632 GLN A C 1
ATOM 4840 O O . GLN A 1 632 ? -38.062 25.891 -1.535 1 97.25 632 GLN A O 1
ATOM 4845 N N . ASP A 1 633 ? -36.094 25.891 -2.605 1 96.81 633 ASP A N 1
ATOM 4846 C CA . ASP A 1 633 ? -36.219 24.484 -2.992 1 96.81 633 ASP A CA 1
ATOM 4847 C C . ASP A 1 633 ? -35.844 23.562 -1.841 1 96.81 633 ASP A C 1
ATOM 4849 O O . ASP A 1 633 ? -36.312 22.422 -1.768 1 96.81 633 ASP A O 1
ATOM 4853 N N . PHE A 1 634 ? -34.969 23.969 -0.966 1 97.94 634 PHE A N 1
ATOM 4854 C CA . PHE A 1 634 ? -34.469 23.188 0.163 1 97.94 634 PHE A CA 1
ATOM 4855 C C . PHE A 1 634 ? -34.625 23.953 1.467 1 97.94 634 PHE A C 1
ATOM 4857 O O . PHE A 1 634 ? -33.656 24.281 2.131 1 97.94 634 PHE A O 1
ATOM 4864 N N . PRO A 1 635 ? -35.812 24.125 1.918 1 96.19 635 PRO A N 1
ATOM 4865 C CA . PRO A 1 635 ? -36.031 24.953 3.1 1 96.19 635 PRO A CA 1
ATOM 4866 C C . PRO A 1 635 ? -35.469 24.328 4.379 1 96.19 635 PRO A C 1
ATOM 4868 O O . PRO A 1 635 ? -35.156 25.047 5.328 1 96.19 635 PRO A O 1
ATOM 4871 N N . ASP A 1 636 ? -35.312 22.953 4.422 1 94.94 636 ASP A N 1
ATOM 4872 C CA . ASP A 1 636 ? -34.875 22.266 5.629 1 94.94 636 ASP A CA 1
ATOM 4873 C C . ASP A 1 636 ? -33.375 22.172 5.695 1 94.94 636 ASP A C 1
ATOM 4875 O O . ASP A 1 636 ? -32.812 21.75 6.703 1 94.94 636 ASP A O 1
ATOM 4879 N N . LYS A 1 637 ? -32.719 22.547 4.609 1 98.06 637 LYS A N 1
ATOM 4880 C CA . LYS A 1 637 ? -31.25 22.578 4.605 1 98.06 637 LYS A CA 1
ATOM 4881 C C . LYS A 1 637 ? -30.734 23.969 4.98 1 98.06 637 LYS A C 1
ATOM 4883 O O . LYS A 1 637 ? -31.422 24.969 4.805 1 98.06 637 LYS A O 1
ATOM 4888 N N . VAL A 1 638 ? -29.562 23.953 5.566 1 98.75 638 VAL A N 1
ATOM 4889 C CA . VAL A 1 638 ? -29 25.219 6.02 1 98.75 638 VAL A CA 1
ATOM 4890 C C . VAL A 1 638 ? -28.016 25.75 4.98 1 98.75 638 VAL A C 1
ATOM 4892 O O . VAL A 1 638 ? -27.141 25.016 4.504 1 98.75 638 VAL A O 1
ATOM 4895 N N . LEU A 1 639 ? -28.188 26.938 4.566 1 98.75 639 LEU A N 1
ATOM 4896 C CA . LEU A 1 639 ? -27.297 27.594 3.617 1 98.75 639 LEU A CA 1
ATOM 4897 C C . LEU A 1 639 ? -26.641 28.812 4.246 1 98.75 639 LEU A C 1
ATOM 4899 O O . LEU A 1 639 ? -27.328 29.734 4.688 1 98.75 639 LEU A O 1
ATOM 4903 N N . ILE A 1 640 ? -25.312 28.797 4.316 1 98.88 640 ILE A N 1
ATOM 4904 C CA . ILE A 1 640 ? -24.516 29.891 4.879 1 98.88 640 ILE A CA 1
ATOM 4905 C C . ILE A 1 640 ? -23.859 30.672 3.754 1 98.88 640 ILE A C 1
ATOM 4907 O O . ILE A 1 640 ? -23.141 30.109 2.934 1 98.88 640 ILE A O 1
ATOM 4911 N N . ALA A 1 641 ? -24.141 31.969 3.656 1 98.75 641 ALA A N 1
ATOM 4912 C CA . ALA A 1 641 ? -23.5 32.812 2.656 1 98.75 641 ALA A CA 1
ATOM 4913 C C . ALA A 1 641 ? -22.125 33.281 3.139 1 98.75 641 ALA A C 1
ATOM 4915 O O . ALA A 1 641 ? -22.031 33.938 4.18 1 98.75 641 ALA A O 1
ATOM 4916 N N . SER A 1 642 ? -21.125 32.938 2.441 1 98.44 642 SER A N 1
ATOM 4917 C CA . SER A 1 642 ? -19.781 33.406 2.764 1 98.44 642 SER A CA 1
ATOM 4918 C C . SER A 1 642 ? -19.453 34.688 2.043 1 98.44 642 SER A C 1
ATOM 4920 O O . SER A 1 642 ? -19.438 34.75 0.812 1 98.44 642 SER A O 1
ATOM 4922 N N . ILE A 1 643 ? -19.188 35.75 2.789 1 98.19 643 ILE A N 1
ATOM 4923 C CA . ILE A 1 643 ? -18.984 37.062 2.205 1 98.19 643 ILE A CA 1
ATOM 4924 C C . ILE A 1 643 ? -17.641 37.625 2.637 1 98.19 643 ILE A C 1
ATOM 4926 O O . ILE A 1 643 ? -17.078 37.188 3.654 1 98.19 643 ILE A O 1
ATOM 4930 N N . MET A 1 644 ? -17.109 38.531 1.866 1 96.62 644 MET A N 1
ATOM 4931 C CA . MET A 1 644 ? -15.82 39.156 2.127 1 96.62 644 MET A CA 1
ATOM 4932 C C . MET A 1 644 ? -15.773 40.594 1.604 1 96.62 644 MET A C 1
ATOM 4934 O O . MET A 1 644 ? -16.281 40.875 0.519 1 96.62 644 MET A O 1
ATOM 4938 N N . CYS A 1 645 ? -15.289 41.5 2.387 1 94.81 645 CYS A N 1
ATOM 4939 C CA . CYS A 1 645 ? -15.031 42.875 2.02 1 94.81 645 CYS A CA 1
ATOM 4940 C C . CYS A 1 645 ? -13.719 43.375 2.617 1 94.81 645 CYS A C 1
ATOM 4942 O O . CYS A 1 645 ? -13.148 42.719 3.492 1 94.81 645 CYS A O 1
ATOM 4944 N N . SER A 1 646 ? -13.234 44.438 2.086 1 92.44 646 SER A N 1
ATOM 4945 C CA . SER A 1 646 ? -12.125 45.125 2.75 1 92.44 646 SER A CA 1
ATOM 4946 C C . SER A 1 646 ? -12.586 45.781 4.055 1 92.44 646 SER A C 1
ATOM 4948 O O . SER A 1 646 ? -13.758 45.688 4.41 1 92.44 646 SER A O 1
ATOM 4950 N N . TYR A 1 647 ? -11.609 46.25 4.852 1 93.69 647 TYR A N 1
ATOM 4951 C CA . TYR A 1 647 ? -11.961 46.969 6.082 1 93.69 647 TYR A CA 1
ATOM 4952 C C . TYR A 1 647 ? -12.766 48.219 5.785 1 93.69 647 TYR A C 1
ATOM 4954 O O . TYR A 1 647 ? -12.25 49.344 5.883 1 93.69 647 TYR A O 1
ATOM 4962 N N . ASN A 1 648 ? -14.008 48.062 5.395 1 95.44 648 ASN A N 1
ATOM 4963 C CA . ASN A 1 648 ? -14.953 49.094 4.977 1 95.44 648 ASN A CA 1
ATOM 4964 C C . ASN A 1 648 ? -16.359 48.812 5.52 1 95.44 648 ASN A C 1
ATOM 4966 O O . ASN A 1 648 ? -17.031 47.875 5.074 1 95.44 648 ASN A O 1
ATOM 4970 N N . GLU A 1 649 ? -16.844 49.656 6.398 1 97.38 649 GLU A N 1
ATOM 4971 C CA . GLU A 1 649 ? -18.109 49.469 7.09 1 97.38 649 GLU A CA 1
ATOM 4972 C C . GLU A 1 649 ? -19.281 49.469 6.105 1 97.38 649 GLU A C 1
ATOM 4974 O O . GLU A 1 649 ? -20.188 48.625 6.227 1 97.38 649 GLU A O 1
ATOM 4979 N N . GLU A 1 650 ? -19.281 50.344 5.152 1 97.38 650 GLU A N 1
ATOM 4980 C CA . GLU A 1 650 ? -20.375 50.469 4.191 1 97.38 650 GLU A CA 1
ATOM 4981 C C . GLU A 1 650 ? -20.5 49.188 3.348 1 97.38 650 GLU A C 1
ATOM 4983 O O . GLU A 1 650 ? -21.609 48.719 3.098 1 97.38 650 GLU A O 1
ATOM 4988 N N . ASP A 1 651 ? -19.359 48.688 2.926 1 96.75 651 ASP A N 1
ATOM 4989 C CA . ASP A 1 651 ? -19.359 47.5 2.084 1 96.75 651 ASP A CA 1
ATOM 4990 C C . ASP A 1 651 ? -19.875 46.281 2.855 1 96.75 651 ASP A C 1
ATOM 4992 O O . ASP A 1 651 ? -20.656 45.5 2.332 1 96.75 651 ASP A O 1
ATOM 4996 N N . TRP A 1 652 ? -19.406 46.062 4.09 1 98 652 TRP A N 1
ATOM 4997 C CA . TRP A 1 652 ? -19.844 44.938 4.93 1 98 652 TRP A CA 1
ATOM 4998 C C . TRP A 1 652 ? -21.344 45.031 5.203 1 98 652 TRP A C 1
ATOM 5000 O O . TRP A 1 652 ? -22.047 44 5.191 1 98 652 TRP A O 1
ATOM 5010 N N . THR A 1 653 ? -21.766 46.281 5.535 1 98.31 653 THR A N 1
ATOM 5011 C CA . THR A 1 653 ? -23.172 46.5 5.828 1 98.31 653 THR A CA 1
ATOM 5012 C C . THR A 1 653 ? -24.047 46.156 4.617 1 98.31 653 THR A C 1
ATOM 5014 O O . THR A 1 653 ? -25.016 45.406 4.746 1 98.31 653 THR A O 1
ATOM 5017 N N . GLU A 1 654 ? -23.609 46.625 3.461 1 98.12 654 GLU A N 1
ATOM 5018 C CA . GLU A 1 654 ? -24.359 46.375 2.238 1 98.12 654 GLU A CA 1
ATOM 5019 C C . GLU A 1 654 ? -24.438 44.906 1.906 1 98.12 654 GLU A C 1
ATOM 5021 O O . GLU A 1 654 ? -25.516 44.375 1.661 1 98.12 654 GLU A O 1
ATOM 5026 N N . LEU A 1 655 ? -23.312 44.281 1.835 1 98.38 655 LEU A N 1
ATOM 5027 C CA . LEU A 1 655 ? -23.25 42.875 1.416 1 98.38 655 LEU A CA 1
ATOM 5028 C C . LEU A 1 655 ? -24 42 2.398 1 98.38 655 LEU A C 1
ATOM 5030 O O . LEU A 1 655 ? -24.656 41.031 1.993 1 98.38 655 LEU A O 1
ATOM 5034 N N . ALA A 1 656 ? -23.875 42.219 3.723 1 98.69 656 ALA A N 1
ATOM 5035 C CA . ALA A 1 656 ? -24.578 41.438 4.746 1 98.69 656 ALA A CA 1
ATOM 5036 C C . ALA A 1 656 ? -26.094 41.562 4.578 1 98.69 656 ALA A C 1
ATOM 5038 O O . ALA A 1 656 ? -26.812 40.562 4.66 1 98.69 656 ALA A O 1
ATOM 5039 N N . GLN A 1 657 ? -26.547 42.781 4.375 1 98.62 657 GLN A N 1
ATOM 5040 C CA . GLN A 1 657 ? -27.984 43.031 4.219 1 98.62 657 GLN A CA 1
ATOM 5041 C C . GLN A 1 657 ? -28.516 42.375 2.961 1 98.62 657 GLN A C 1
ATOM 5043 O O . GLN A 1 657 ? -29.625 41.812 2.969 1 98.62 657 GLN A O 1
ATOM 5048 N N . ARG A 1 658 ? -27.734 42.438 1.873 1 98.56 658 ARG A N 1
ATOM 5049 C CA . ARG A 1 658 ? -28.156 41.812 0.623 1 98.56 658 ARG A CA 1
ATOM 5050 C C . ARG A 1 658 ? -28.234 40.312 0.77 1 98.56 658 ARG A C 1
ATOM 5052 O O . ARG A 1 658 ? -29.172 39.688 0.255 1 98.56 658 ARG A O 1
ATOM 5059 N N . ALA A 1 659 ? -27.234 39.688 1.402 1 98.69 659 ALA A N 1
ATOM 5060 C CA . ALA A 1 659 ? -27.234 38.25 1.617 1 98.69 659 ALA A CA 1
ATOM 5061 C C . ALA A 1 659 ? -28.422 37.812 2.482 1 98.69 659 ALA A C 1
ATOM 5063 O O . ALA A 1 659 ? -29.047 36.781 2.219 1 98.69 659 ALA A O 1
ATOM 5064 N N . GLU A 1 660 ? -28.672 38.625 3.58 1 98.62 660 GLU A N 1
ATOM 5065 C CA . GLU A 1 660 ? -29.828 38.344 4.422 1 98.62 660 GLU A CA 1
ATOM 5066 C C . GLU A 1 660 ? -31.141 38.469 3.627 1 98.62 660 GLU A C 1
ATOM 5068 O O . GLU A 1 660 ? -32.031 37.625 3.754 1 98.62 660 GLU A O 1
ATOM 5073 N N . ALA A 1 661 ? -31.25 39.5 2.832 1 98.38 661 ALA A N 1
ATOM 5074 C CA . ALA A 1 661 ? -32.438 39.719 2.027 1 98.38 661 ALA A CA 1
ATOM 5075 C C . ALA A 1 661 ? -32.656 38.594 1.021 1 98.38 661 ALA A C 1
ATOM 5077 O O . ALA A 1 661 ? -33.812 38.25 0.696 1 98.38 661 ALA A O 1
ATOM 5078 N N . ALA A 1 662 ? -31.547 38.031 0.532 1 98.44 662 ALA A N 1
ATOM 5079 C CA . ALA A 1 662 ? -31.625 36.938 -0.428 1 98.44 662 ALA A CA 1
ATOM 5080 C C . ALA A 1 662 ? -32.156 35.656 0.231 1 98.44 662 ALA A C 1
ATOM 5082 O O . ALA A 1 662 ? -32.625 34.75 -0.454 1 98.44 662 ALA A O 1
ATOM 5083 N N . GLY A 1 663 ? -32.062 35.531 1.521 1 98.31 663 GLY A N 1
ATOM 5084 C CA . GLY A 1 663 ? -32.656 34.406 2.236 1 98.31 663 GLY A CA 1
ATOM 5085 C C . GLY A 1 663 ? -31.625 33.5 2.902 1 98.31 663 GLY A C 1
ATOM 5086 O O . GLY A 1 663 ? -31.938 32.406 3.322 1 98.31 663 GLY A O 1
ATOM 5087 N N . ALA A 1 664 ? -30.375 33.906 2.99 1 98.69 664 ALA A N 1
ATOM 5088 C CA . ALA A 1 664 ? -29.359 33.094 3.666 1 98.69 664 ALA A CA 1
ATOM 5089 C C . ALA A 1 664 ? -29.766 32.812 5.105 1 98.69 664 ALA A C 1
ATOM 5091 O O . ALA A 1 664 ? -30.328 33.656 5.789 1 98.69 664 ALA A O 1
ATOM 5092 N N . ASP A 1 665 ? -29.516 31.547 5.586 1 98.62 665 ASP A N 1
ATOM 5093 C CA . ASP A 1 665 ? -29.828 31.203 6.973 1 98.62 665 ASP A CA 1
ATOM 5094 C C . ASP A 1 665 ? -28.828 31.859 7.934 1 98.62 665 ASP A C 1
ATOM 5096 O O . ASP A 1 665 ? -29.203 32.188 9.062 1 98.62 665 ASP A O 1
ATOM 5100 N N . MET A 1 666 ? -27.594 31.875 7.555 1 98.75 666 MET A N 1
ATOM 5101 C CA . MET A 1 666 ? -26.484 32.438 8.312 1 98.75 666 MET A CA 1
ATOM 5102 C C . MET A 1 666 ? -25.469 33.094 7.375 1 98.75 666 MET A C 1
ATOM 5104 O O . MET A 1 666 ? -25.547 32.938 6.156 1 98.75 666 MET A O 1
ATOM 5108 N N . LEU A 1 667 ? -24.547 33.875 7.973 1 98.81 667 LEU A N 1
ATOM 5109 C CA . LEU A 1 667 ? -23.422 34.438 7.227 1 98.81 667 LEU A CA 1
ATOM 5110 C C . LEU A 1 667 ? -22.109 33.875 7.766 1 98.81 667 LEU A C 1
ATOM 5112 O O . LEU A 1 667 ? -22.016 33.531 8.938 1 98.81 667 LEU A O 1
ATOM 5116 N N . GLU A 1 668 ? -21.203 33.719 6.953 1 98.5 668 GLU A N 1
ATOM 5117 C CA . GLU A 1 668 ? -19.797 33.5 7.316 1 98.5 668 GLU A CA 1
ATOM 5118 C C . GLU A 1 668 ? -18.922 34.656 6.801 1 98.5 668 GLU A C 1
ATOM 5120 O O . GLU A 1 668 ? -18.891 34.906 5.598 1 98.5 668 GLU A O 1
ATOM 5125 N N . LEU A 1 669 ? -18.312 35.375 7.672 1 98.25 669 LEU A N 1
ATOM 5126 C CA . LEU A 1 669 ? -17.375 36.406 7.309 1 98.25 669 LEU A CA 1
ATOM 5127 C C . LEU A 1 669 ? -15.984 35.844 7.062 1 98.25 669 LEU A C 1
ATOM 5129 O O . LEU A 1 669 ? -15.266 35.5 8.008 1 98.25 669 LEU A O 1
ATOM 5133 N N . ASN A 1 670 ? -15.578 35.75 5.812 1 95.94 670 ASN A N 1
ATOM 5134 C CA . ASN A 1 670 ? -14.281 35.156 5.488 1 95.94 670 ASN A CA 1
ATOM 5135 C C . ASN A 1 670 ? -13.141 36.125 5.797 1 95.94 670 ASN A C 1
ATOM 5137 O O . ASN A 1 670 ? -12.789 36.969 4.961 1 95.94 670 ASN A O 1
ATOM 5141 N N . LEU A 1 671 ? -12.492 35.906 6.871 1 93.56 671 LEU A N 1
ATOM 5142 C CA . LEU A 1 671 ? -11.367 36.719 7.332 1 93.56 671 LEU A CA 1
ATOM 5143 C C . LEU A 1 671 ? -10.078 35.906 7.336 1 93.56 671 LEU A C 1
ATOM 5145 O O . LEU A 1 671 ? -9.188 36.156 8.156 1 93.56 671 LEU A O 1
ATOM 5149 N N . SER A 1 672 ? -9.977 34.938 6.391 1 88.38 672 SER A N 1
ATOM 5150 C CA . SER A 1 672 ? -8.906 33.969 6.598 1 88.38 672 SER A CA 1
ATOM 5151 C C . SER A 1 672 ? -8.172 33.656 5.293 1 88.38 672 SER A C 1
ATOM 5153 O O . SER A 1 672 ? -7.105 33.031 5.301 1 88.38 672 SER A O 1
ATOM 5155 N N . CYS A 1 673 ? -8.516 34 4.199 1 80.12 673 CYS A N 1
ATOM 5156 C CA . CYS A 1 673 ? -7.887 33.625 2.943 1 80.12 673 CYS A CA 1
ATOM 5157 C C . CYS A 1 673 ? -6.438 34.094 2.895 1 80.12 673 CYS A C 1
ATOM 5159 O O . CYS A 1 673 ? -6.164 35.281 2.92 1 80.12 673 CYS A O 1
ATOM 5161 N N . PRO A 1 674 ? -5.496 33.156 2.793 1 69.19 674 PRO A N 1
ATOM 5162 C CA . PRO A 1 674 ? -4.086 33.469 3.006 1 69.19 674 PRO A CA 1
ATOM 5163 C C . PRO A 1 674 ? -3.418 34.062 1.759 1 69.19 674 PRO A C 1
ATOM 5165 O O . PRO A 1 674 ? -2.324 34.625 1.843 1 69.19 674 PRO A O 1
ATOM 5168 N N . HIS A 1 675 ? -4.055 33.938 0.581 1 73.44 675 HIS A N 1
ATOM 5169 C CA . HIS A 1 675 ? -3.318 34.344 -0.614 1 73.44 675 HIS A CA 1
ATOM 5170 C C . HIS A 1 675 ? -4.133 35.312 -1.469 1 73.44 675 HIS A C 1
ATOM 5172 O O . HIS A 1 675 ? -5.355 35.156 -1.573 1 73.44 675 HIS A O 1
ATOM 5178 N N . GLY A 1 676 ? -3.494 36.312 -1.921 1 72.81 676 GLY A N 1
ATOM 5179 C CA . GLY A 1 676 ? -4.023 37.219 -2.918 1 72.81 676 GLY A CA 1
ATOM 5180 C C . GLY A 1 676 ? -4.973 38.25 -2.334 1 72.81 676 GLY A C 1
ATOM 5181 O O . GLY A 1 676 ? -4.84 39.438 -2.607 1 72.81 676 GLY A O 1
ATOM 5182 N N . MET A 1 677 ? -5.762 37.75 -1.489 1 73.06 677 MET A N 1
ATOM 5183 C CA . MET A 1 677 ? -6.781 38.688 -0.989 1 73.06 677 MET A CA 1
ATOM 5184 C C . MET A 1 677 ? -6.191 39.625 0.053 1 73.06 677 MET A C 1
ATOM 5186 O O . MET A 1 677 ? -6.645 40.75 0.19 1 73.06 677 MET A O 1
ATOM 5190 N N . GLY A 1 678 ? -5.223 39.031 0.784 1 72.81 678 GLY A N 1
ATOM 5191 C CA . GLY A 1 678 ? -4.539 39.906 1.723 1 72.81 678 GLY A CA 1
ATOM 5192 C C . GLY A 1 678 ? -3.918 41.125 1.062 1 72.81 678 GLY A C 1
ATOM 5193 O O . GLY A 1 678 ? -3.914 42.219 1.637 1 72.81 678 GLY A O 1
ATOM 5194 N N . GLU A 1 679 ? -3.51 40.969 -0.125 1 75.06 679 GLU A N 1
ATOM 5195 C CA . GLU A 1 679 ? -2.895 42.031 -0.885 1 75.06 679 GLU A CA 1
ATOM 5196 C C . GLU A 1 679 ? -3.922 43.094 -1.256 1 75.06 679 GLU A C 1
ATOM 5198 O O . GLU A 1 679 ? -3.562 44.25 -1.539 1 75.06 679 GLU A O 1
ATOM 5203 N N . ARG A 1 680 ? -5.164 42.688 -1.137 1 75.69 680 ARG A N 1
ATOM 5204 C CA . ARG A 1 680 ? -6.262 43.594 -1.468 1 75.69 680 ARG A CA 1
ATOM 5205 C C . ARG A 1 680 ? -6.902 44.156 -0.207 1 75.69 680 ARG A C 1
ATOM 5207 O O . ARG A 1 680 ? -7.98 44.75 -0.266 1 75.69 680 ARG A O 1
ATOM 5214 N N . GLY A 1 681 ? -6.27 43.844 0.942 1 77.5 681 GLY A N 1
ATOM 5215 C CA . GLY A 1 681 ? -6.777 44.312 2.221 1 77.5 681 GLY A CA 1
ATOM 5216 C C . GLY A 1 681 ? -7.961 43.5 2.727 1 77.5 681 GLY A C 1
ATOM 5217 O O . GLY A 1 681 ? -8.695 43.969 3.605 1 77.5 681 GLY A O 1
ATOM 5218 N N . MET A 1 682 ? -8.188 42.406 2.229 1 84.5 682 MET A N 1
ATOM 5219 C CA . MET A 1 682 ? -9.305 41.562 2.582 1 84.5 682 MET A CA 1
ATOM 5220 C C . MET A 1 682 ? -8.805 40.219 3.168 1 84.5 682 MET A C 1
ATOM 5222 O O . MET A 1 682 ? -7.602 39.969 3.148 1 84.5 682 MET A O 1
ATOM 5226 N N . GLY A 1 683 ? -9.734 39.5 3.764 1 81.31 683 GLY A N 1
ATOM 5227 C CA . GLY A 1 683 ? -9.391 38.156 4.227 1 81.31 683 GLY A CA 1
ATOM 5228 C C . GLY A 1 683 ? -8.383 38.156 5.359 1 81.31 683 GLY A C 1
ATOM 5229 O O . GLY A 1 683 ? -8.578 38.812 6.375 1 81.31 683 GLY A O 1
ATOM 5230 N N . LEU A 1 684 ? -7.234 37.625 5.027 1 81.88 684 LEU A N 1
ATOM 5231 C CA . LEU A 1 684 ? -6.195 37.406 6.031 1 81.88 684 LEU A CA 1
ATOM 5232 C C . LEU A 1 684 ? -5.699 38.719 6.586 1 81.88 684 LEU A C 1
ATOM 5234 O O . LEU A 1 684 ? -5.344 38.812 7.762 1 81.88 684 LEU A O 1
ATOM 5238 N N . ALA A 1 685 ? -5.727 39.719 5.812 1 79.75 685 ALA A N 1
ATOM 5239 C CA . ALA A 1 685 ? -5.262 41.031 6.246 1 79.75 685 ALA A CA 1
ATOM 5240 C C . ALA A 1 685 ? -6.105 41.562 7.41 1 79.75 685 ALA A C 1
ATOM 5242 O O . ALA A 1 685 ? -5.586 42.219 8.312 1 79.75 685 ALA A O 1
ATOM 5243 N N . CYS A 1 686 ? -7.301 41.25 7.445 1 83.56 686 CYS A N 1
ATOM 5244 C CA . CYS A 1 686 ? -8.2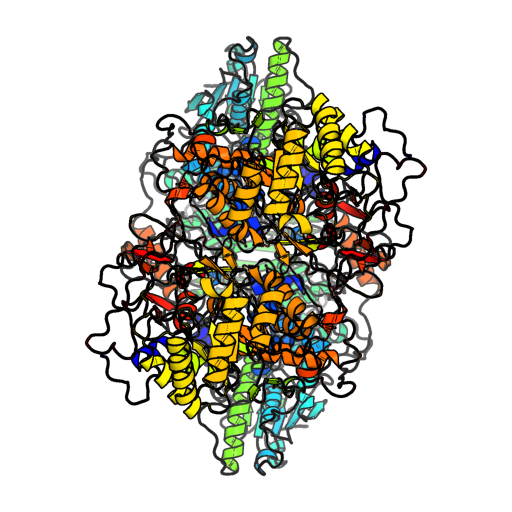11 41.656 8.516 1 83.56 686 CYS A CA 1
ATOM 5245 C C . CYS A 1 686 ? -8.203 40.625 9.641 1 83.56 686 CYS A C 1
ATOM 5247 O O . CYS A 1 686 ? -8.32 40.969 10.812 1 83.56 686 CYS A O 1
ATOM 5249 N N . GLY A 1 687 ? -8.039 39.406 9.25 1 86.88 687 GLY A N 1
ATOM 5250 C CA . GLY A 1 687 ? -8.266 38.312 10.172 1 86.88 687 GLY A CA 1
ATOM 5251 C C . GLY A 1 687 ? -7.121 38.094 11.141 1 86.88 687 GLY A C 1
ATOM 5252 O O . GLY A 1 687 ? -7.266 37.375 12.133 1 86.88 687 GLY A O 1
ATOM 5253 N N . GLN A 1 688 ? -6.043 38.75 10.953 1 89.56 688 GLN A N 1
ATOM 5254 C CA . GLN A 1 688 ? -4.875 38.562 11.805 1 89.56 688 GLN A CA 1
ATOM 5255 C C . GLN A 1 688 ? -4.855 39.594 12.922 1 89.56 688 GLN A C 1
ATOM 5257 O O . GLN A 1 688 ? -4.059 39.5 13.859 1 89.56 688 GLN A O 1
ATOM 5262 N N . ASP A 1 689 ? -5.805 40.531 12.852 1 90.69 689 ASP A N 1
ATOM 5263 C CA . ASP A 1 689 ? -5.871 41.625 13.82 1 90.69 689 ASP A CA 1
ATOM 5264 C C . ASP A 1 689 ? -7.172 41.562 14.617 1 90.69 689 ASP A C 1
ATOM 5266 O O . ASP A 1 689 ? -8.258 41.75 14.055 1 90.69 689 ASP A O 1
ATOM 5270 N N . ALA A 1 690 ? -7.07 41.406 15.93 1 94.62 690 ALA A N 1
ATOM 5271 C CA . ALA A 1 690 ? -8.227 41.25 16.812 1 94.62 690 ALA A CA 1
ATOM 5272 C C . ALA A 1 690 ? -9.141 42.469 16.734 1 94.62 690 ALA A C 1
ATOM 5274 O O . ALA A 1 690 ? -10.367 42.344 16.797 1 94.62 690 ALA A O 1
ATOM 5275 N N . GLU A 1 691 ? -8.562 43.688 16.609 1 95.88 691 GLU A N 1
ATOM 5276 C CA . GLU A 1 691 ? -9.359 44.906 16.562 1 95.88 691 GLU A CA 1
ATOM 5277 C C . GLU A 1 691 ? -10.164 45 15.258 1 95.88 691 GLU A C 1
ATOM 5279 O O . GLU A 1 691 ? -11.328 45.375 15.273 1 95.88 691 GLU A O 1
ATOM 5284 N N . LEU A 1 692 ? -9.516 44.688 14.188 1 95.81 692 LEU A N 1
ATOM 5285 C CA . LEU A 1 692 ? -10.219 44.688 12.906 1 95.81 692 LEU A CA 1
ATOM 5286 C C . LEU A 1 692 ? -11.352 43.656 12.906 1 95.81 692 LEU A C 1
ATOM 5288 O O . LEU A 1 692 ? -12.445 43.938 12.422 1 95.81 692 LEU A O 1
ATOM 5292 N N . VAL A 1 693 ? -11.102 42.5 13.477 1 96.75 693 VAL A N 1
ATOM 5293 C CA . VAL A 1 693 ? -12.109 41.469 13.547 1 96.75 693 VAL A CA 1
ATOM 5294 C C . VAL A 1 693 ? -13.289 41.938 14.398 1 96.75 693 VAL A C 1
ATOM 5296 O O . VAL A 1 693 ? -14.445 41.75 14.031 1 96.75 693 VAL A O 1
ATOM 5299 N N . ARG A 1 694 ? -13.023 42.531 15.609 1 97.81 694 ARG A N 1
ATOM 5300 C CA . ARG A 1 694 ? -14.055 43.062 16.5 1 97.81 694 ARG A CA 1
ATOM 5301 C C . ARG A 1 694 ? -14.938 44.062 15.805 1 97.81 694 ARG A C 1
ATOM 5303 O O . ARG A 1 694 ? -16.172 44 15.883 1 97.81 694 ARG A O 1
ATOM 5310 N N . ASN A 1 695 ? -14.297 44.969 15.078 1 97.75 695 ASN A N 1
ATOM 5311 C CA . ASN A 1 695 ? -15.023 46.062 14.398 1 97.75 695 ASN A CA 1
ATOM 5312 C C . ASN A 1 695 ? -15.891 45.5 13.273 1 97.75 695 ASN A C 1
ATOM 5314 O O . ASN A 1 695 ? -17.047 45.906 13.133 1 97.75 695 ASN A O 1
ATOM 5318 N N . ILE A 1 696 ? -15.328 44.688 12.461 1 98 696 ILE A N 1
ATOM 5319 C CA . ILE A 1 696 ? -16.078 44.094 11.344 1 98 696 ILE A CA 1
ATOM 5320 C C . ILE A 1 696 ? -17.297 43.344 11.875 1 98 696 ILE A C 1
ATOM 5322 O O . ILE A 1 696 ? -18.406 43.469 11.336 1 98 696 ILE A O 1
ATOM 5326 N N . CYS A 1 697 ? -17.109 42.594 12.906 1 98.38 697 CYS A N 1
ATOM 5327 C CA . CYS A 1 697 ? -18.203 41.844 13.508 1 98.38 697 CYS A CA 1
ATOM 5328 C C . CYS A 1 697 ? -19.266 42.781 14.055 1 98.38 697 CYS A C 1
ATOM 5330 O O . CYS A 1 697 ? -20.469 42.531 13.938 1 98.38 697 CYS A O 1
ATOM 5332 N N . ARG A 1 698 ? -18.844 43.938 14.648 1 98.25 698 ARG A N 1
ATOM 5333 C CA . ARG A 1 698 ? -19.781 44.938 15.156 1 98.25 698 ARG A CA 1
ATOM 5334 C C . ARG A 1 698 ? -20.609 45.531 14.031 1 98.25 698 ARG A C 1
ATOM 5336 O O . ARG A 1 698 ? -21.812 45.75 14.188 1 98.25 698 ARG A O 1
ATOM 5343 N N . TRP A 1 699 ? -19.891 45.875 12.93 1 98.56 699 TRP A N 1
ATOM 5344 C CA . TRP A 1 699 ? -20.578 46.438 11.773 1 98.56 699 TRP A CA 1
ATOM 5345 C C . TRP A 1 699 ? -21.656 45.469 11.258 1 98.56 699 TRP A C 1
ATOM 5347 O O . TRP A 1 699 ? -22.781 45.875 10.977 1 98.56 699 TRP A O 1
ATOM 5357 N N . VAL A 1 700 ? -21.297 44.188 11.117 1 98.69 700 VAL A N 1
ATOM 5358 C CA . VAL A 1 700 ? -22.203 43.188 10.562 1 98.69 700 VAL A CA 1
ATOM 5359 C C . VAL A 1 700 ? -23.359 42.938 11.531 1 98.69 700 VAL A C 1
ATOM 5361 O O . VAL A 1 700 ? -24.5 42.75 11.102 1 98.69 700 VAL A O 1
ATOM 5364 N N . ARG A 1 701 ? -23.094 42.844 12.828 1 98.25 701 ARG A N 1
ATOM 5365 C CA . ARG A 1 701 ? -24.156 42.688 13.82 1 98.25 701 ARG A CA 1
ATOM 5366 C C . ARG A 1 701 ? -25.203 43.781 13.703 1 98.25 701 ARG A C 1
ATOM 5368 O O . ARG A 1 701 ? -26.406 43.531 13.82 1 98.25 701 ARG A O 1
ATOM 5375 N N . SER A 1 702 ? -24.703 44.969 13.523 1 98.06 702 SER A N 1
ATOM 5376 C CA . SER A 1 702 ? -25.609 46.125 13.391 1 98.06 702 SER A CA 1
ATOM 5377 C C . SER A 1 702 ? -26.406 46.062 12.102 1 98.06 702 SER A C 1
ATOM 5379 O O . SER A 1 702 ? -27.484 46.625 12 1 98.06 702 SER A O 1
ATOM 5381 N N . ALA A 1 703 ? -25.859 45.375 11.148 1 98.25 703 ALA A N 1
ATOM 5382 C CA . ALA A 1 703 ? -26.422 45.406 9.805 1 98.25 703 ALA A CA 1
ATOM 5383 C C . ALA A 1 703 ? -27.438 44.281 9.625 1 98.25 703 ALA A C 1
ATOM 5385 O O . ALA A 1 703 ? -28.328 44.375 8.766 1 98.25 703 ALA A O 1
ATOM 5386 N N . THR A 1 704 ? -27.328 43.219 10.352 1 97.44 704 THR A N 1
ATOM 5387 C CA . THR A 1 704 ? -28.156 42.031 10.086 1 97.44 704 THR A CA 1
ATOM 5388 C C . THR A 1 704 ? -28.688 41.438 11.391 1 97.44 704 THR A C 1
ATOM 5390 O O . THR A 1 704 ? -28.125 41.688 12.461 1 97.44 704 THR A O 1
ATOM 5393 N N . LYS A 1 705 ? -29.734 40.594 11.32 1 96.5 705 LYS A N 1
ATOM 5394 C CA . LYS A 1 705 ? -30.344 39.938 12.484 1 96.5 705 LYS A CA 1
ATOM 5395 C C . LYS A 1 705 ? -30.078 38.438 12.484 1 96.5 705 LYS A C 1
ATOM 5397 O O . LYS A 1 705 ? -30.234 37.781 13.508 1 96.5 705 LYS A O 1
ATOM 5402 N N . ILE A 1 706 ? -29.703 37.906 11.375 1 98.12 706 ILE A N 1
ATOM 5403 C CA . ILE A 1 706 ? -29.438 36.469 11.305 1 98.12 706 ILE A CA 1
ATOM 5404 C C . ILE A 1 706 ? -28.078 36.156 11.922 1 98.12 706 ILE A C 1
ATOM 5406 O O . ILE A 1 706 ? -27.219 37.031 12.023 1 98.12 706 ILE A O 1
ATOM 5410 N N . PRO A 1 707 ? -27.906 34.875 12.398 1 98.62 707 PRO A N 1
ATOM 5411 C CA . PRO A 1 707 ? -26.609 34.5 12.977 1 98.62 707 PRO A CA 1
ATOM 5412 C C . PRO A 1 707 ? -25.469 34.594 11.969 1 98.62 707 PRO A C 1
ATOM 5414 O O . PRO A 1 707 ? -25.656 34.375 10.773 1 98.62 707 PRO A O 1
ATOM 5417 N N . PHE A 1 708 ? -24.328 34.969 12.445 1 98.62 708 PHE A N 1
ATOM 5418 C CA . PHE A 1 708 ? -23.156 35 11.57 1 98.62 708 PHE A CA 1
ATOM 5419 C C . PHE A 1 708 ? -21.922 34.469 12.312 1 98.62 708 PHE A C 1
ATOM 5421 O O . PHE A 1 708 ? -21.859 34.562 13.539 1 98.62 708 PHE A O 1
ATOM 5428 N N . PHE A 1 709 ? -21 33.875 11.562 1 98.62 709 PHE A N 1
ATOM 5429 C CA . PHE A 1 709 ? -19.75 33.281 12.047 1 98.62 709 PHE A CA 1
ATOM 5430 C C . PHE A 1 709 ? -18.547 33.969 11.422 1 98.62 709 PHE A C 1
ATOM 5432 O O . PHE A 1 709 ? -18.547 34.312 10.234 1 98.62 709 PHE A O 1
ATOM 5439 N N . ALA A 1 710 ? -17.516 34.281 12.211 1 97.94 710 ALA A N 1
ATOM 5440 C CA . ALA A 1 710 ? -16.234 34.75 11.68 1 97.94 710 ALA A CA 1
ATOM 5441 C C . ALA A 1 710 ? -15.297 33.594 11.367 1 97.94 710 ALA A C 1
ATOM 5443 O O . ALA A 1 710 ? -15.008 32.75 12.242 1 97.94 710 ALA A O 1
ATOM 5444 N N . LYS A 1 711 ? -14.93 33.5 10.125 1 97.12 711 LYS A N 1
ATOM 5445 C CA . LYS A 1 711 ? -13.969 32.469 9.75 1 97.12 711 LYS A CA 1
ATOM 5446 C C . LYS A 1 711 ? -12.547 32.875 10.078 1 97.12 711 LYS A C 1
ATOM 5448 O O . LYS A 1 711 ? -12.016 33.812 9.469 1 97.12 711 LYS A O 1
ATOM 5453 N N . LEU A 1 712 ? -11.914 32.094 10.945 1 95.38 712 LEU A N 1
ATOM 5454 C CA . LEU A 1 712 ? -10.625 32.5 11.492 1 95.38 712 LEU A CA 1
ATOM 5455 C C . LEU A 1 712 ? -9.477 31.828 10.734 1 95.38 712 LEU A C 1
ATOM 5457 O O . LEU A 1 712 ? -9.625 30.703 10.234 1 95.38 712 LEU A O 1
ATOM 5461 N N . THR A 1 713 ? -8.383 32.5 10.664 1 90.75 713 THR A N 1
ATOM 5462 C CA . THR A 1 713 ? -7.152 31.938 10.094 1 90.75 713 THR A CA 1
ATOM 5463 C C . THR A 1 713 ? -6.309 31.281 11.18 1 90.75 713 THR A C 1
ATOM 5465 O O . THR A 1 713 ? -6.227 31.781 12.297 1 90.75 713 THR A O 1
ATOM 5468 N N . PRO A 1 714 ? -5.738 30.109 10.82 1 88.12 714 PRO A N 1
ATOM 5469 C CA . PRO A 1 714 ? -4.793 29.5 11.758 1 88.12 714 PRO A CA 1
ATOM 5470 C C . PRO A 1 714 ? -3.416 30.156 11.719 1 88.12 714 PRO A C 1
ATOM 5472 O O . PRO A 1 714 ? -2.537 29.797 12.508 1 88.12 714 PRO A O 1
ATOM 5475 N N . ASN A 1 715 ? -3.211 31.078 10.906 1 84.06 715 ASN A N 1
ATOM 5476 C CA . ASN A 1 715 ? -1.918 31.719 10.695 1 84.06 715 ASN A CA 1
ATOM 5477 C C . ASN A 1 715 ? -1.736 32.906 11.625 1 84.06 715 ASN A C 1
ATOM 5479 O O . ASN A 1 715 ? -1.424 34.031 11.164 1 84.06 715 ASN A O 1
ATOM 5483 N N . VAL A 1 716 ? -2.008 32.719 12.906 1 84 716 VAL A N 1
ATOM 5484 C CA . VAL A 1 716 ? -1.873 33.719 13.953 1 84 716 VAL A CA 1
ATOM 5485 C C . VAL A 1 716 ? -1.178 33.094 15.164 1 84 716 VAL A C 1
ATOM 5487 O O . VAL A 1 716 ? -1.109 31.875 15.297 1 84 716 VAL A O 1
ATOM 5490 N N . THR A 1 717 ? -0.713 33.969 15.984 1 85.69 717 THR A N 1
ATOM 5491 C CA . THR A 1 717 ? -0.008 33.531 17.188 1 85.69 717 THR A CA 1
ATOM 5492 C C . THR A 1 717 ? -0.974 32.906 18.188 1 85.69 717 THR A C 1
ATOM 5494 O O . THR A 1 717 ? -0.66 31.859 18.781 1 85.69 717 THR A O 1
ATOM 5497 N N . ASN A 1 718 ? -2.125 33.531 18.375 1 90.94 718 ASN A N 1
ATOM 5498 C CA . ASN A 1 718 ? -3.135 33.031 19.312 1 90.94 718 ASN A CA 1
ATOM 5499 C C . ASN A 1 718 ? -4.539 33.156 18.719 1 90.94 718 ASN A C 1
ATOM 5501 O O . ASN A 1 718 ? -5.148 34.219 18.75 1 90.94 718 ASN A O 1
ATOM 5505 N N . ILE A 1 719 ? -5.078 32.094 18.375 1 94.06 719 ILE A N 1
ATOM 5506 C CA . ILE A 1 719 ? -6.359 32.062 17.688 1 94.06 719 ILE A CA 1
ATOM 5507 C C . ILE A 1 719 ? -7.484 32.375 18.672 1 94.06 719 ILE A C 1
ATOM 5509 O O . ILE A 1 719 ? -8.539 32.875 18.281 1 94.06 719 ILE A O 1
ATOM 5513 N N . VAL A 1 720 ? -7.301 32.094 19.969 1 96.44 720 VAL A N 1
ATOM 5514 C CA . VAL A 1 720 ? -8.305 32.344 21 1 96.44 720 VAL A CA 1
ATOM 5515 C C . VAL A 1 720 ? -8.555 33.844 21.109 1 96.44 720 VAL A C 1
ATOM 5517 O O . VAL A 1 720 ? -9.695 34.281 21.297 1 96.44 720 VAL A O 1
ATOM 5520 N N . SER A 1 721 ? -7.48 34.656 20.984 1 96 721 SER A N 1
ATOM 5521 C CA . SER A 1 721 ? -7.629 36.094 21.031 1 96 721 SER A CA 1
ATOM 5522 C C . SER A 1 721 ? -8.5 36.594 19.891 1 96 721 SER A C 1
ATOM 5524 O O . SER A 1 721 ? -9.297 37.531 20.078 1 96 721 SER A O 1
ATOM 5526 N N . ILE A 1 722 ? -8.344 36.062 18.766 1 96.5 722 ILE A N 1
ATOM 5527 C CA . ILE A 1 722 ? -9.141 36.438 17.594 1 96.5 722 ILE A CA 1
ATOM 5528 C C . ILE A 1 722 ? -10.586 36 17.781 1 96.5 722 ILE A C 1
ATOM 5530 O O . ILE A 1 722 ? -11.516 36.75 17.469 1 96.5 722 ILE A O 1
ATOM 5534 N N . ALA A 1 723 ? -10.75 34.812 18.312 1 97.88 723 ALA A N 1
ATOM 5535 C CA . ALA A 1 723 ? -12.094 34.312 18.578 1 97.88 723 ALA A CA 1
ATOM 5536 C C . ALA A 1 723 ? -12.82 35.156 19.594 1 97.88 723 ALA A C 1
ATOM 5538 O O . ALA A 1 723 ? -14.016 35.438 19.453 1 97.88 723 ALA A O 1
ATOM 5539 N N . LYS A 1 724 ? -12.133 35.594 20.672 1 98.12 724 LYS A N 1
ATOM 5540 C CA . LYS A 1 724 ? -12.703 36.469 21.688 1 98.12 724 LYS A CA 1
ATOM 5541 C C . LYS A 1 724 ? -13.133 37.812 21.078 1 98.12 724 LYS A C 1
ATOM 5543 O O . LYS A 1 724 ? -14.195 38.344 21.406 1 98.12 724 LYS A O 1
ATOM 5548 N N . ALA A 1 725 ? -12.273 38.312 20.188 1 98.19 725 ALA A N 1
ATOM 5549 C CA . ALA A 1 725 ? -12.594 39.562 19.5 1 98.19 725 ALA A CA 1
ATOM 5550 C C . ALA A 1 725 ? -13.875 39.406 18.672 1 98.19 725 ALA A C 1
ATOM 5552 O O . ALA A 1 725 ? -14.703 40.312 18.641 1 98.19 725 ALA A O 1
ATOM 5553 N N . ALA A 1 726 ? -14 38.344 17.953 1 98.44 726 ALA A N 1
ATOM 5554 C CA . ALA A 1 726 ? -15.203 38.094 17.172 1 98.44 726 ALA A CA 1
ATOM 5555 C C . ALA A 1 726 ? -16.438 38.062 18.062 1 98.44 726 ALA A C 1
ATOM 5557 O O . ALA A 1 726 ? -17.469 38.656 17.734 1 98.44 726 ALA A O 1
ATOM 5558 N N . LYS A 1 727 ? -16.359 37.312 19.172 1 98.5 727 LYS A N 1
ATOM 5559 C CA . LYS A 1 727 ? -17.469 37.219 20.109 1 98.5 727 LYS A CA 1
ATOM 5560 C C . LYS A 1 727 ? -17.844 38.594 20.672 1 98.5 727 LYS A C 1
ATOM 5562 O O . LYS A 1 727 ? -19.016 38.906 20.75 1 98.5 727 LYS A O 1
ATOM 5567 N N . GLU A 1 728 ? -16.844 39.375 21.062 1 98.31 728 GLU A N 1
ATOM 5568 C CA . GLU A 1 728 ? -17.062 40.719 21.594 1 98.31 728 GLU A CA 1
ATOM 5569 C C . GLU A 1 728 ? -17.719 41.625 20.547 1 98.31 728 GLU A C 1
ATOM 5571 O O . GLU A 1 728 ? -18.453 42.531 20.906 1 98.31 728 GLU A O 1
ATOM 5576 N N . GLY A 1 729 ? -17.391 41.375 19.297 1 98.44 729 GLY A N 1
ATOM 5577 C CA . GLY A 1 729 ? -17.984 42.125 18.203 1 98.44 729 GLY A CA 1
ATOM 5578 C C . GLY A 1 729 ? -19.406 41.719 17.875 1 98.44 729 GLY A C 1
ATOM 5579 O O . GLY A 1 729 ? -20.078 42.344 17.062 1 98.44 729 GLY A O 1
ATOM 5580 N N . GLY A 1 730 ? -19.844 40.656 18.469 1 98.19 730 GLY A N 1
ATOM 5581 C CA . GLY A 1 730 ? -21.234 40.25 18.312 1 98.19 730 GLY A CA 1
ATOM 5582 C C . GLY A 1 730 ? -21.406 39.031 17.422 1 98.19 730 GLY A C 1
ATOM 5583 O O . GLY A 1 730 ? -22.531 38.688 17.062 1 98.19 730 GLY A O 1
ATOM 5584 N N . ALA A 1 731 ? -20.359 38.375 17.016 1 98.69 731 ALA A N 1
ATOM 5585 C CA . ALA A 1 731 ? -20.484 37.156 16.25 1 98.69 731 ALA A CA 1
ATOM 5586 C C . ALA A 1 731 ? -21.203 36.062 17.062 1 98.69 731 ALA A C 1
ATOM 5588 O O . ALA A 1 731 ? -21.016 35.969 18.281 1 98.69 731 ALA A O 1
ATOM 5589 N N . ASP A 1 732 ? -22 35.25 16.469 1 98.56 732 ASP A N 1
ATOM 5590 C CA . ASP A 1 732 ? -22.703 34.156 17.141 1 98.56 732 ASP A CA 1
ATOM 5591 C C . ASP A 1 732 ? -21.812 32.938 17.297 1 98.56 732 ASP A C 1
ATOM 5593 O O . ASP A 1 732 ? -22.078 32.062 18.109 1 98.56 732 ASP A O 1
ATOM 5597 N N . GLY A 1 733 ? -20.75 32.844 16.578 1 98.5 733 GLY A N 1
ATOM 5598 C CA . GLY A 1 733 ? -19.766 31.781 16.609 1 98.5 733 GLY A CA 1
ATOM 5599 C C . GLY A 1 733 ? -18.578 32.062 15.695 1 98.5 733 GLY A C 1
ATOM 5600 O O . GLY A 1 733 ? -18.484 33.125 15.094 1 98.5 733 GLY A O 1
ATOM 5601 N N . VAL A 1 734 ? -17.672 31.047 15.578 1 98.56 734 VAL A N 1
ATOM 5602 C CA . VAL A 1 734 ? -16.516 31.172 14.695 1 98.56 734 VAL A CA 1
ATOM 5603 C C . VAL A 1 734 ? -16.359 29.906 13.875 1 98.56 734 VAL A C 1
ATOM 5605 O O . VAL A 1 734 ? -16.891 28.844 14.234 1 98.56 734 VAL A O 1
ATOM 5608 N N . THR A 1 735 ? -15.82 30.047 12.695 1 98 735 THR A N 1
ATOM 5609 C CA . THR A 1 735 ? -15.305 28.906 11.922 1 98 735 THR A CA 1
ATOM 5610 C C . THR A 1 735 ? -13.805 28.75 12.133 1 98 735 THR A C 1
ATOM 5612 O O . THR A 1 735 ? -13.039 29.688 11.914 1 98 735 THR A O 1
ATOM 5615 N N . ALA A 1 736 ? -13.391 27.531 12.57 1 94.81 736 ALA A N 1
ATOM 5616 C CA . ALA A 1 736 ? -11.984 27.25 12.836 1 94.81 736 ALA A CA 1
ATOM 5617 C C . ALA A 1 736 ? -11.562 25.922 12.219 1 94.81 736 ALA A C 1
ATOM 5619 O O . ALA A 1 736 ? -12.047 24.859 12.617 1 94.81 736 ALA A O 1
ATOM 5620 N N . THR A 1 737 ? -10.508 25.609 11.242 1 83.75 737 THR A N 1
ATOM 5621 C CA . THR A 1 737 ? -9.82 26.797 10.734 1 83.75 737 THR A CA 1
ATOM 5622 C C . THR A 1 737 ? -9.773 26.781 9.211 1 83.75 737 THR A C 1
ATOM 5624 O O . THR A 1 737 ? -10.281 25.859 8.578 1 83.75 737 THR A O 1
ATOM 5627 N N . ASN A 1 738 ? -9.391 27.828 8.609 1 77.56 738 ASN A N 1
ATOM 5628 C CA . ASN A 1 738 ? -9.102 27.828 7.176 1 77.56 738 ASN A CA 1
ATOM 5629 C C . ASN A 1 738 ? -7.777 27.141 6.871 1 77.56 738 ASN A C 1
ATOM 5631 O O . ASN A 1 738 ? -7.254 26.391 7.703 1 77.56 738 ASN A O 1
ATOM 5635 N N . THR A 1 739 ? -7.293 27.25 5.723 1 87.94 739 THR A N 1
ATOM 5636 C CA . THR A 1 739 ? -6.074 26.609 5.25 1 87.94 739 THR A CA 1
ATOM 5637 C C . THR A 1 739 ? -4.844 27.219 5.914 1 87.94 739 THR A C 1
ATOM 5639 O O . THR A 1 739 ? -4.914 28.328 6.449 1 87.94 739 THR A O 1
ATOM 5642 N N . VAL A 1 740 ? -3.822 26.438 6.086 1 93.88 740 VAL A N 1
ATOM 5643 C CA . VAL A 1 740 ? -2.555 26.875 6.66 1 93.88 740 VAL A CA 1
ATOM 5644 C C . VAL A 1 740 ? -1.618 27.344 5.543 1 93.88 740 VAL A C 1
ATOM 5646 O O . VAL A 1 740 ? -1.442 26.641 4.543 1 93.88 740 VAL A O 1
ATOM 5649 N N . SER A 1 741 ? -1.069 28.547 5.707 1 94.44 741 SER A N 1
ATOM 5650 C CA . SER A 1 741 ? -0.189 29.078 4.672 1 94.44 741 SER A CA 1
ATOM 5651 C C . SER A 1 741 ? 1.055 28.203 4.504 1 94.44 741 SER A C 1
ATOM 5653 O O . SER A 1 741 ? 1.694 27.828 5.488 1 94.44 741 SER A O 1
ATOM 5655 N N . GLY A 1 742 ? 1.333 27.812 3.287 1 95.12 742 GLY A N 1
ATOM 5656 C CA . GLY A 1 742 ? 2.48 26.953 3.025 1 95.12 742 GLY A CA 1
ATOM 5657 C C . GLY A 1 742 ? 2.982 27.062 1.597 1 95.12 742 GLY A C 1
ATOM 5658 O O . GLY A 1 742 ? 2.424 27.797 0.785 1 95.12 742 GLY A O 1
ATOM 5659 N N . LEU A 1 743 ? 4.129 26.406 1.343 1 96.25 743 LEU A N 1
ATOM 5660 C CA . LEU A 1 743 ? 4.723 26.203 0.027 1 96.25 743 LEU A CA 1
ATOM 5661 C C . LEU A 1 743 ? 4.949 24.719 -0.24 1 96.25 743 LEU A C 1
ATOM 5663 O O . LEU A 1 743 ? 5.629 24.031 0.534 1 96.25 743 LEU A O 1
ATOM 5667 N N . MET A 1 744 ? 4.41 24.219 -1.26 1 90.06 744 MET A N 1
ATOM 5668 C CA . MET A 1 744 ? 4.395 22.766 -1.467 1 90.06 744 MET A CA 1
ATOM 5669 C C . MET A 1 744 ? 5.742 22.281 -1.994 1 90.06 744 MET A C 1
ATOM 5671 O O . MET A 1 744 ? 6.199 21.203 -1.627 1 90.06 744 MET A O 1
ATOM 5675 N N . GLY A 1 745 ? 6.238 23.031 -2.973 1 89.81 745 GLY A N 1
ATOM 5676 C CA . GLY A 1 745 ? 7.512 22.484 -3.41 1 89.81 745 GLY A CA 1
ATOM 5677 C C . GLY A 1 745 ? 8.211 23.359 -4.445 1 89.81 745 GLY A C 1
ATOM 5678 O O . GLY A 1 745 ? 7.594 24.25 -5.027 1 89.81 745 GLY A O 1
ATOM 5679 N N . LEU A 1 746 ? 9.523 23.109 -4.535 1 96.06 746 LEU A N 1
ATOM 5680 C CA . LEU A 1 746 ? 10.414 23.656 -5.543 1 96.06 746 LEU A CA 1
ATOM 5681 C C . LEU A 1 746 ? 11.062 22.547 -6.363 1 96.06 746 LEU A C 1
ATOM 5683 O O . LEU A 1 746 ? 11.414 21.5 -5.828 1 96.06 746 LEU A O 1
ATOM 5687 N N . ARG A 1 747 ? 11.148 22.781 -7.641 1 95.06 747 ARG A N 1
ATOM 5688 C CA . ARG A 1 747 ? 11.734 21.781 -8.516 1 95.06 747 ARG A CA 1
ATOM 5689 C C . ARG A 1 747 ? 13.258 21.859 -8.5 1 95.06 747 ARG A C 1
ATOM 5691 O O . ARG A 1 747 ? 13.828 22.891 -8.133 1 95.06 747 ARG A O 1
ATOM 5698 N N . PRO A 1 748 ? 13.922 20.766 -8.883 1 94.12 748 PRO A N 1
ATOM 5699 C CA . PRO A 1 748 ? 15.383 20.719 -8.805 1 94.12 748 PRO A CA 1
ATOM 5700 C C . PRO A 1 748 ? 16.062 21.812 -9.641 1 94.12 748 PRO A C 1
ATOM 5702 O O . PRO A 1 748 ? 17.188 22.219 -9.336 1 94.12 748 PRO A O 1
ATOM 5705 N N . ASP A 1 749 ? 15.383 22.312 -10.641 1 92.75 749 ASP A N 1
ATOM 5706 C CA . ASP A 1 749 ? 15.984 23.328 -11.5 1 92.75 749 ASP A CA 1
ATOM 5707 C C . ASP A 1 749 ? 15.742 24.719 -10.953 1 92.75 749 ASP A C 1
ATOM 5709 O O . ASP A 1 749 ? 16.141 25.719 -11.555 1 92.75 749 ASP A O 1
ATOM 5713 N N . GLY A 1 750 ? 15.055 24.812 -9.836 1 94.06 750 GLY A N 1
ATOM 5714 C CA . GLY A 1 750 ? 14.812 26.109 -9.203 1 94.06 750 GLY A CA 1
ATOM 5715 C C . GLY A 1 750 ? 13.453 26.688 -9.555 1 94.06 750 GLY A C 1
ATOM 5716 O O . GLY A 1 750 ? 13.016 27.656 -8.93 1 94.06 750 GLY A O 1
ATOM 5717 N N . SER A 1 751 ? 12.805 26.094 -10.484 1 94.62 751 SER A N 1
ATOM 5718 C CA . SER A 1 751 ? 11.461 26.562 -10.805 1 94.62 751 SER A CA 1
ATOM 5719 C C . SER A 1 751 ? 10.469 26.188 -9.719 1 94.62 751 SER A C 1
ATOM 5721 O O . SER A 1 751 ? 10.75 25.328 -8.875 1 94.62 751 SER A O 1
ATOM 5723 N N . ALA A 1 752 ? 9.367 26.906 -9.766 1 92.56 752 ALA A N 1
ATOM 5724 C CA . ALA A 1 752 ? 8.391 26.703 -8.695 1 92.56 752 ALA A CA 1
ATOM 5725 C C . ALA A 1 752 ? 7.234 25.828 -9.164 1 92.56 752 ALA A C 1
ATOM 5727 O O . ALA A 1 752 ? 7.035 25.656 -10.367 1 92.56 752 ALA A O 1
ATOM 5728 N N . TRP A 1 753 ? 6.531 25.266 -8.25 1 91.38 753 TRP A N 1
ATOM 5729 C CA . TRP A 1 753 ? 5.281 24.547 -8.453 1 91.38 753 TRP A CA 1
ATOM 5730 C C . TRP A 1 753 ? 4.258 24.922 -7.391 1 91.38 753 TRP A C 1
ATOM 5732 O O . TRP A 1 753 ? 4.562 24.922 -6.195 1 91.38 753 TRP A O 1
ATOM 5742 N N . PRO A 1 754 ? 2.916 25.172 -7.801 1 93.81 754 PRO A N 1
ATOM 5743 C CA . PRO A 1 754 ? 2.473 25.297 -9.195 1 93.81 754 PRO A CA 1
ATOM 5744 C C . PRO A 1 754 ? 3.244 26.359 -9.969 1 93.81 754 PRO A C 1
ATOM 5746 O O . PRO A 1 754 ? 3.654 27.375 -9.391 1 93.81 754 PRO A O 1
ATOM 5749 N N . SER A 1 755 ? 3.346 26.125 -11.258 1 94 755 SER A N 1
ATOM 5750 C CA . SER A 1 755 ? 4.133 26.969 -12.156 1 94 755 SER A CA 1
ATOM 5751 C C . SER A 1 755 ? 3.234 27.844 -13.031 1 94 755 SER A C 1
ATOM 5753 O O . SER A 1 755 ? 2.674 27.375 -14.023 1 94 755 SER A O 1
ATOM 5755 N N . ILE A 1 756 ? 3.238 29.203 -12.773 1 95.81 756 ILE A N 1
ATOM 5756 C CA . ILE A 1 756 ? 2.328 30.094 -13.484 1 95.81 756 ILE A CA 1
ATOM 5757 C C . ILE A 1 756 ? 3.082 30.812 -14.602 1 95.81 756 ILE A C 1
ATOM 5759 O O . ILE A 1 756 ? 4.082 31.5 -14.344 1 95.81 756 ILE A O 1
ATOM 5763 N N . GLY A 1 757 ? 2.588 30.656 -15.773 1 93.62 757 GLY A N 1
ATOM 5764 C CA . GLY A 1 757 ? 3.092 31.391 -16.922 1 93.62 757 GLY A CA 1
ATOM 5765 C C . GLY A 1 757 ? 4.48 30.953 -17.344 1 93.62 757 GLY A C 1
ATOM 5766 O O . GLY A 1 757 ? 5.012 29.969 -16.828 1 93.62 757 GLY A O 1
ATOM 5767 N N . LYS A 1 758 ? 5.012 31.672 -18.297 1 93.38 758 LYS A N 1
ATOM 5768 C CA . LYS A 1 758 ? 6.344 31.406 -18.844 1 93.38 758 LYS A CA 1
ATOM 5769 C C . LYS A 1 758 ? 7.422 31.688 -17.797 1 93.38 758 LYS A C 1
ATOM 5771 O O . LYS A 1 758 ? 8.5 31.094 -17.828 1 93.38 758 LYS A O 1
ATOM 5776 N N . GLU A 1 759 ? 7.066 32.562 -16.844 1 93.31 759 GLU A N 1
ATOM 5777 C CA . GLU A 1 759 ? 8.008 32.938 -15.797 1 93.31 759 GLU A CA 1
ATOM 5778 C C . GLU A 1 759 ? 8.133 31.812 -14.75 1 93.31 759 GLU A C 1
ATOM 5780 O O . GLU A 1 759 ? 9.086 31.797 -13.969 1 93.31 759 GLU A O 1
ATOM 5785 N N . LYS A 1 760 ? 7.168 30.969 -14.734 1 95 760 LYS A N 1
ATOM 5786 C CA . LYS A 1 760 ? 7.152 29.828 -13.836 1 95 760 LYS A CA 1
ATOM 5787 C C . LYS A 1 760 ? 7.199 30.266 -12.375 1 95 760 LYS A C 1
ATOM 5789 O O . LYS A 1 760 ? 7.973 29.719 -11.586 1 95 760 LYS A O 1
ATOM 5794 N N . ARG A 1 761 ? 6.461 31.234 -12.008 1 95.25 761 ARG A N 1
ATOM 5795 C CA . ARG A 1 761 ? 6.41 31.766 -10.656 1 95.25 761 ARG A CA 1
ATOM 5796 C C . ARG A 1 761 ? 5.273 31.141 -9.852 1 95.25 761 ARG A C 1
ATOM 5798 O O . ARG A 1 761 ? 4.383 30.516 -10.422 1 95.25 761 ARG A O 1
ATOM 5805 N N . THR A 1 762 ? 5.398 31.297 -8.555 1 95.94 762 THR A N 1
ATOM 5806 C CA . THR A 1 762 ? 4.336 30.844 -7.66 1 95.94 762 THR A CA 1
ATOM 5807 C C . THR A 1 762 ? 4.199 31.781 -6.469 1 95.94 762 THR A C 1
ATOM 5809 O O . THR A 1 762 ? 4.84 32.844 -6.422 1 95.94 762 THR A O 1
ATOM 5812 N N . THR A 1 763 ? 3.234 31.516 -5.637 1 95.44 763 THR A N 1
ATOM 5813 C CA . THR A 1 763 ? 3.016 32.219 -4.379 1 95.44 763 THR A CA 1
ATOM 5814 C C . THR A 1 763 ? 2.705 31.234 -3.254 1 95.44 763 THR A C 1
ATOM 5816 O O . THR A 1 763 ? 2.602 30.031 -3.486 1 95.44 763 THR A O 1
ATOM 5819 N N . TYR A 1 764 ? 2.77 31.75 -2.041 1 95.31 764 TYR A N 1
ATOM 5820 C CA . TYR A 1 764 ? 2.346 30.922 -0.918 1 95.31 764 TYR A CA 1
ATOM 5821 C C . TYR A 1 764 ? 0.857 30.609 -1.003 1 95.31 764 TYR A C 1
ATOM 5823 O O . TYR A 1 764 ? 0.057 31.453 -1.399 1 95.31 764 TYR A O 1
ATOM 5831 N N . GLY A 1 765 ? 0.465 29.359 -0.734 1 94.94 765 GLY A N 1
ATOM 5832 C CA . GLY A 1 765 ? -0.924 28.938 -0.818 1 94.94 765 GLY A CA 1
ATOM 5833 C C . GLY A 1 765 ? -1.446 28.344 0.477 1 94.94 765 GLY A C 1
ATOM 5834 O O . GLY A 1 765 ? -0.744 28.344 1.491 1 94.94 765 GLY A O 1
ATOM 5835 N N . GLY A 1 766 ? -2.709 27.969 0.433 1 95.44 766 GLY A N 1
ATOM 5836 C CA . GLY A 1 766 ? -3.336 27.344 1.585 1 95.44 766 GLY A CA 1
ATOM 5837 C C . GLY A 1 766 ? -3.23 25.828 1.57 1 95.44 766 GLY A C 1
ATOM 5838 O O . GLY A 1 766 ? -3.742 25.172 0.659 1 95.44 766 GLY A O 1
ATOM 5839 N N . VAL A 1 767 ? -2.523 25.297 2.607 1 96 767 VAL A N 1
ATOM 5840 C CA . VAL A 1 767 ? -2.418 23.844 2.777 1 96 767 VAL A CA 1
ATOM 5841 C C . VAL A 1 767 ? -3.697 23.312 3.412 1 96 767 VAL A C 1
ATOM 5843 O O . VAL A 1 767 ? -4.199 23.875 4.387 1 96 767 VAL A O 1
ATOM 5846 N N . SER A 1 768 ? -4.281 22.312 2.852 1 95.75 768 SER A N 1
ATOM 5847 C CA . SER A 1 768 ? -5.5 21.703 3.365 1 95.75 768 SER A CA 1
ATOM 5848 C C . SER A 1 768 ? -5.371 20.172 3.422 1 95.75 768 SER A C 1
ATOM 5850 O O . SER A 1 768 ? -4.332 19.625 3.051 1 95.75 768 SER A O 1
ATOM 5852 N N . GLY A 1 769 ? -6.41 19.516 3.953 1 95.31 769 GLY A N 1
ATOM 5853 C CA . GLY A 1 769 ? -6.43 18.062 4.047 1 95.31 769 GLY A CA 1
ATOM 5854 C C . GLY A 1 769 ? -6.043 17.547 5.422 1 95.31 769 GLY A C 1
ATOM 5855 O O . GLY A 1 769 ? -6.02 18.312 6.391 1 95.31 769 GLY A O 1
ATOM 5856 N N . ASN A 1 770 ? -5.707 16.281 5.469 1 95.5 770 ASN A N 1
ATOM 5857 C CA . ASN A 1 770 ? -5.391 15.633 6.734 1 95.5 770 ASN A CA 1
ATOM 5858 C C . ASN A 1 770 ? -4.125 16.203 7.363 1 95.5 770 ASN A C 1
ATOM 5860 O O . ASN A 1 770 ? -3.938 16.125 8.578 1 95.5 770 ASN A O 1
ATOM 5864 N N . ALA A 1 771 ? -3.312 16.812 6.555 1 95.19 771 ALA A N 1
ATOM 5865 C CA . ALA A 1 771 ? -2.047 17.375 7.031 1 95.19 771 ALA A CA 1
ATOM 5866 C C . ALA A 1 771 ? -2.281 18.453 8.078 1 95.19 771 ALA A C 1
ATOM 5868 O O . ALA A 1 771 ? -1.45 18.656 8.969 1 95.19 771 ALA A O 1
ATOM 5869 N N . ILE A 1 772 ? -3.416 19.156 8.062 1 96.06 772 ILE A N 1
ATOM 5870 C CA . ILE A 1 772 ? -3.607 20.266 8.977 1 96.06 772 ILE A CA 1
ATOM 5871 C C . ILE A 1 772 ? -4.594 19.875 10.078 1 96.06 772 ILE A C 1
ATOM 5873 O O . ILE A 1 772 ? -4.977 20.719 10.898 1 96.06 772 ILE A O 1
ATOM 5877 N N . ARG A 1 773 ? -5.102 18.656 10.18 1 96.06 773 ARG A N 1
ATOM 5878 C CA . ARG A 1 773 ? -6.078 18.203 11.164 1 96.06 773 ARG A CA 1
ATOM 5879 C C . ARG A 1 773 ? -5.582 18.469 12.586 1 96.06 773 ARG A C 1
ATOM 5881 O O . ARG A 1 773 ? -6.332 18.953 13.43 1 96.06 773 ARG A O 1
ATOM 5888 N N . PRO A 1 774 ? -4.285 18.141 12.883 1 96.44 774 PRO A N 1
ATOM 5889 C CA . PRO A 1 774 ? -3.84 18.391 14.258 1 96.44 774 PRO A CA 1
ATOM 5890 C C . PRO A 1 774 ? -3.906 19.875 14.625 1 96.44 774 PRO A C 1
ATOM 5892 O O . PRO A 1 774 ? -4.176 20.219 15.781 1 96.44 774 PRO A O 1
ATOM 5895 N N . ILE A 1 775 ? -3.65 20.719 13.664 1 96.5 775 ILE A N 1
ATOM 5896 C CA . ILE A 1 775 ? -3.67 22.156 13.883 1 96.5 775 ILE A CA 1
ATOM 5897 C C . ILE A 1 775 ? -5.105 22.625 14.086 1 96.5 775 ILE A C 1
ATOM 5899 O O . ILE A 1 775 ? -5.383 23.422 15 1 96.5 775 ILE A O 1
ATOM 5903 N N . ALA A 1 776 ? -5.992 22.078 13.266 1 97.44 776 ALA A N 1
ATOM 5904 C CA . ALA A 1 776 ? -7.402 22.453 13.359 1 97.44 776 ALA A CA 1
ATOM 5905 C C . ALA A 1 776 ? -8.008 21.938 14.664 1 97.44 776 ALA A C 1
ATOM 5907 O O . ALA A 1 776 ? -8.781 22.641 15.32 1 97.44 776 ALA A O 1
ATOM 5908 N N . LEU A 1 777 ? -7.695 20.734 15 1 97.56 777 LEU A N 1
ATOM 5909 C CA . LEU A 1 777 ? -8.227 20.156 16.234 1 97.56 777 LEU A CA 1
ATOM 5910 C C . LEU A 1 777 ? -7.742 20.922 17.453 1 97.56 777 LEU A C 1
ATOM 5912 O O . LEU A 1 777 ? -8.492 21.109 18.406 1 97.56 777 LEU A O 1
ATOM 5916 N N . ARG A 1 778 ? -6.527 21.391 17.484 1 96.75 778 ARG A N 1
ATOM 5917 C CA . ARG A 1 778 ? -6.016 22.234 18.562 1 96.75 778 ARG A CA 1
ATOM 5918 C C . ARG A 1 778 ? -6.793 23.547 18.641 1 96.75 778 ARG A C 1
ATOM 5920 O O . ARG A 1 778 ? -7.18 23.984 19.719 1 96.75 778 ARG A O 1
ATOM 5927 N N . ALA A 1 779 ? -7 24.156 17.5 1 97.56 779 ALA A N 1
ATOM 5928 C CA . ALA A 1 779 ? -7.715 25.438 17.453 1 97.56 779 ALA A CA 1
ATOM 5929 C C . ALA A 1 779 ? -9.117 25.297 18.031 1 97.56 779 ALA A C 1
ATOM 5931 O O . ALA A 1 779 ? -9.547 26.109 18.844 1 97.56 779 ALA A O 1
ATOM 5932 N N . VAL A 1 780 ? -9.789 24.266 17.609 1 98.19 780 VAL A N 1
ATOM 5933 C CA . VAL A 1 780 ? -11.164 24.031 18.047 1 98.19 780 VAL A CA 1
ATOM 5934 C C . VAL A 1 780 ? -11.203 23.781 19.547 1 98.19 780 VAL A C 1
ATOM 5936 O O . VAL A 1 780 ? -12.031 24.359 20.25 1 98.19 780 VAL A O 1
ATOM 5939 N N . THR A 1 781 ? -10.336 22.969 20.062 1 97.81 781 THR A N 1
ATOM 5940 C CA . THR A 1 781 ? -10.336 22.641 21.484 1 97.81 781 THR A CA 1
ATOM 5941 C C . THR A 1 781 ? -9.891 23.844 22.312 1 97.81 781 THR A C 1
ATOM 5943 O O . THR A 1 781 ? -10.406 24.062 23.406 1 97.81 781 THR A O 1
ATOM 5946 N N . ALA A 1 782 ? -8.945 24.594 21.797 1 97.31 782 ALA A N 1
ATOM 5947 C CA . ALA A 1 782 ? -8.484 25.797 22.516 1 97.31 782 ALA A CA 1
ATOM 5948 C C . ALA A 1 782 ? -9.602 26.812 22.641 1 97.31 782 ALA A C 1
ATOM 5950 O O . ALA A 1 782 ? -9.797 27.406 23.703 1 97.31 782 ALA A O 1
ATOM 5951 N N . ILE A 1 783 ? -10.297 27.078 21.562 1 98.31 783 ILE A N 1
ATOM 5952 C CA . ILE A 1 783 ? -11.414 28.016 21.594 1 98.31 783 ILE A CA 1
ATOM 5953 C C . ILE A 1 783 ? -12.531 27.484 22.484 1 98.31 783 ILE A C 1
ATOM 5955 O O . ILE A 1 783 ? -13.109 28.219 23.281 1 98.31 783 ILE A O 1
ATOM 5959 N N . GLY A 1 784 ? -12.797 26.203 22.344 1 98.25 784 GLY A N 1
ATOM 5960 C CA . GLY A 1 784 ? -13.828 25.578 23.156 1 98.25 784 GLY A CA 1
ATOM 5961 C C . GLY A 1 784 ? -13.555 25.688 24.656 1 98.25 784 GLY A C 1
ATOM 5962 O O . GLY A 1 784 ? -14.484 25.875 25.438 1 98.25 784 GLY A O 1
ATOM 5963 N N . ARG A 1 785 ? -12.383 25.5 25.047 1 97.25 785 ARG A N 1
ATOM 5964 C CA . ARG A 1 785 ? -11.992 25.609 26.453 1 97.25 785 ARG A CA 1
ATOM 5965 C C . ARG A 1 785 ? -12.086 27.062 26.938 1 97.25 785 ARG A C 1
ATOM 5967 O O . ARG A 1 785 ? -12.539 27.328 28.047 1 97.25 785 ARG A O 1
ATOM 5974 N N . ALA A 1 786 ? -11.703 28.016 26.094 1 97.69 786 ALA A N 1
ATOM 5975 C CA . ALA A 1 786 ? -11.633 29.422 26.453 1 97.69 786 ALA A CA 1
ATOM 5976 C C . ALA A 1 786 ? -13.023 30.062 26.438 1 97.69 786 ALA A C 1
ATOM 5978 O O . ALA A 1 786 ? -13.305 30.984 27.219 1 97.69 786 ALA A O 1
ATOM 5979 N N . LEU A 1 787 ? -13.828 29.625 25.484 1 97.81 787 LEU A N 1
ATOM 5980 C CA . LEU A 1 787 ? -15.164 30.172 25.297 1 97.81 787 LEU A CA 1
ATOM 5981 C C . LEU A 1 787 ? -16.219 29.078 25.328 1 97.81 787 LEU A C 1
ATOM 5983 O O . LEU A 1 787 ? -16.828 28.781 24.312 1 97.81 787 LEU A O 1
ATOM 5987 N N . PRO A 1 788 ? -16.484 28.531 26.531 1 94.88 788 PRO A N 1
ATOM 5988 C CA . PRO A 1 788 ? -17.438 27.422 26.625 1 94.88 788 PRO A CA 1
ATOM 5989 C C . PRO A 1 788 ? -18.812 27.797 26.078 1 94.88 788 PRO A C 1
ATOM 5991 O O . PRO A 1 788 ? -19.344 28.875 26.406 1 94.88 788 PRO A O 1
ATOM 5994 N N . GLY A 1 789 ? -19.344 26.984 25.266 1 93.88 789 GLY A N 1
ATOM 5995 C CA . GLY A 1 789 ? -20.688 27.172 24.75 1 93.88 789 GLY A CA 1
ATOM 5996 C C . GLY A 1 789 ? -20.734 28 23.484 1 93.88 789 GLY A C 1
ATOM 5997 O O . GLY A 1 789 ? -21.766 28.062 22.812 1 93.88 789 GLY A O 1
ATOM 5998 N N . PHE A 1 790 ? -19.625 28.734 23.141 1 97.75 790 PHE A N 1
ATOM 5999 C CA . PHE A 1 790 ? -19.516 29.516 21.906 1 97.75 790 PHE A CA 1
ATOM 6000 C C . PHE A 1 790 ? -19.453 28.594 20.703 1 97.75 790 PHE A C 1
ATOM 6002 O O . PHE A 1 790 ? -18.531 27.781 20.578 1 97.75 790 PHE A O 1
ATOM 6009 N N . PRO A 1 791 ? -20.469 28.609 19.766 1 98.38 791 PRO A N 1
ATOM 6010 C CA . PRO A 1 791 ? -20.516 27.656 18.656 1 98.38 791 PRO A CA 1
ATOM 6011 C C . PRO A 1 791 ? -19.281 27.75 17.75 1 98.38 791 PRO A C 1
ATOM 6013 O O . PRO A 1 791 ? -18.812 28.859 17.453 1 98.38 791 PRO A O 1
ATOM 6016 N N . ILE A 1 792 ? -18.781 26.609 17.375 1 98.69 792 ILE A N 1
ATOM 6017 C CA . ILE A 1 792 ? -17.641 26.516 16.469 1 98.69 792 ILE A CA 1
ATOM 6018 C C . ILE A 1 792 ? -18.016 25.641 15.273 1 98.69 792 ILE A C 1
ATOM 6020 O O . ILE A 1 792 ? -18.484 24.5 15.453 1 98.69 792 ILE A O 1
ATOM 6024 N N . LEU A 1 793 ? -17.906 26.141 14.07 1 98.62 793 LEU A N 1
ATOM 6025 C CA . LEU A 1 793 ? -17.906 25.312 12.867 1 98.62 793 LEU A CA 1
ATOM 6026 C C . LEU A 1 793 ? -16.484 24.875 12.516 1 98.62 793 LEU A C 1
ATOM 6028 O O . LEU A 1 793 ? -15.688 25.688 12.016 1 98.62 793 LEU A O 1
ATOM 6032 N N . ALA A 1 794 ? -16.203 23.609 12.711 1 98.31 794 ALA A N 1
ATOM 6033 C CA . ALA A 1 794 ? -14.852 23.109 12.5 1 98.31 794 ALA A CA 1
ATOM 6034 C C . ALA A 1 794 ? -14.578 22.875 11.016 1 98.31 794 ALA A C 1
ATOM 6036 O O . ALA A 1 794 ? -15.469 22.422 10.281 1 98.31 794 ALA A O 1
ATOM 6037 N N . THR A 1 795 ? -13.414 23.109 10.57 1 96.75 795 THR A N 1
ATOM 6038 C CA . THR A 1 795 ? -12.938 22.828 9.227 1 96.75 795 THR A CA 1
ATOM 6039 C C . THR A 1 795 ? -11.445 22.516 9.227 1 96.75 795 THR A C 1
ATOM 6041 O O . THR A 1 795 ? -10.672 23.141 9.953 1 96.75 795 THR A O 1
ATOM 6044 N N . GLY A 1 796 ? -11.086 21.469 8.492 1 95.12 796 GLY A N 1
ATOM 6045 C CA . GLY A 1 796 ? -9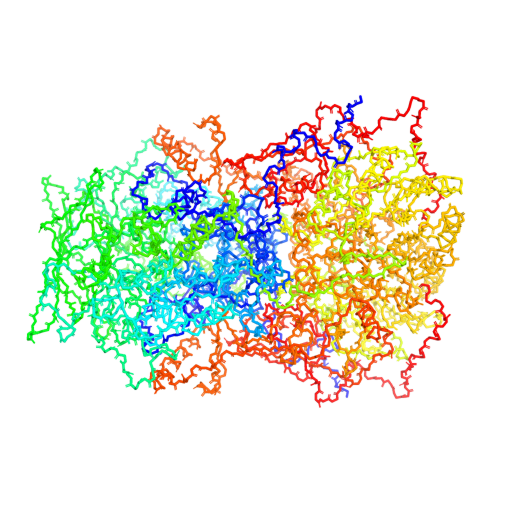.695 21.078 8.383 1 95.12 796 GLY A CA 1
ATOM 6046 C C . GLY A 1 796 ? -9.469 19.594 8.648 1 95.12 796 GLY A C 1
ATOM 6047 O O . GLY A 1 796 ? -9.289 19.188 9.797 1 95.12 796 GLY A O 1
ATOM 6048 N N . GLY A 1 797 ? -9.383 18.875 7.617 1 95.5 797 GLY A N 1
ATOM 6049 C CA . GLY A 1 797 ? -8.969 17.484 7.699 1 95.5 797 GLY A CA 1
ATOM 6050 C C . GLY A 1 797 ? -10.062 16.562 8.227 1 95.5 797 GLY A C 1
ATOM 6051 O O . GLY A 1 797 ? -9.797 15.672 9.023 1 95.5 797 GLY A O 1
ATOM 6052 N N . ILE A 1 798 ? -11.281 16.766 7.906 1 97.38 798 ILE A N 1
ATOM 6053 C CA . ILE A 1 798 ? -12.391 15.906 8.289 1 97.38 798 ILE A CA 1
ATOM 6054 C C . ILE A 1 798 ? -12.742 14.977 7.129 1 97.38 798 ILE A C 1
ATOM 6056 O O . ILE A 1 798 ? -13.375 15.398 6.156 1 97.38 798 ILE A O 1
ATOM 6060 N N . ASP A 1 799 ? -12.344 13.68 7.273 1 96.69 799 ASP A N 1
ATOM 6061 C CA . ASP A 1 799 ? -12.508 12.781 6.141 1 96.69 799 ASP A CA 1
ATOM 6062 C C . ASP A 1 799 ? -13.242 11.508 6.555 1 96.69 799 ASP A C 1
ATOM 6064 O O . ASP A 1 799 ? -13.18 10.492 5.855 1 96.69 799 ASP A O 1
ATOM 6068 N N . SER A 1 800 ? -13.883 11.539 7.734 1 97.56 800 SER A N 1
ATOM 6069 C CA . SER A 1 800 ? -14.586 10.367 8.242 1 97.56 800 SER A CA 1
ATOM 6070 C C . SER A 1 800 ? -15.484 10.734 9.422 1 97.56 800 SER A C 1
ATOM 6072 O O . SER A 1 800 ? -15.383 11.836 9.969 1 97.56 800 SER A O 1
ATOM 6074 N N . ALA A 1 801 ? -16.344 9.781 9.781 1 98.44 801 ALA A N 1
ATOM 6075 C CA . ALA A 1 801 ? -17.141 9.938 10.992 1 98.44 801 ALA A CA 1
ATOM 6076 C C . ALA A 1 801 ? -16.266 9.984 12.234 1 98.44 801 ALA A C 1
ATOM 6078 O O . ALA A 1 801 ? -16.531 10.742 13.164 1 98.44 801 ALA A O 1
ATOM 6079 N N . ASP A 1 802 ? -15.25 9.219 12.18 1 97.06 802 ASP A N 1
ATOM 6080 C CA . ASP A 1 802 ? -14.32 9.188 13.305 1 97.06 802 ASP A CA 1
ATOM 6081 C C . ASP A 1 802 ? -13.656 10.547 13.516 1 97.06 802 ASP A C 1
ATOM 6083 O O . ASP A 1 802 ? -13.602 11.047 14.641 1 97.06 802 ASP A O 1
ATOM 6087 N N . ALA A 1 803 ? -13.141 11.117 12.508 1 97 803 ALA A N 1
ATOM 6088 C CA . ALA A 1 803 ? -12.547 12.445 12.586 1 97 803 ALA A CA 1
ATOM 6089 C C . ALA A 1 803 ? -13.578 13.484 13.023 1 97 803 ALA A C 1
ATOM 6091 O O . ALA A 1 803 ? -13.289 14.352 13.852 1 97 803 ALA A O 1
ATOM 6092 N N . GLY A 1 804 ? -14.766 13.391 12.398 1 98.19 804 GLY A N 1
ATOM 6093 C CA . GLY A 1 804 ? -15.836 14.305 12.781 1 98.19 804 GLY A CA 1
ATOM 6094 C C . GLY A 1 804 ? -16.188 14.234 14.258 1 98.19 804 GLY A C 1
ATOM 6095 O O . GLY A 1 804 ? -16.375 15.266 14.898 1 98.19 804 GLY A O 1
ATOM 6096 N N . LEU A 1 805 ? -16.266 13.016 14.781 1 98.5 805 LEU A N 1
ATOM 6097 C CA . LEU A 1 805 ? -16.562 12.844 16.203 1 98.5 805 LEU A CA 1
ATOM 6098 C C . LEU A 1 805 ? -15.516 13.508 17.078 1 98.5 805 LEU A C 1
ATOM 6100 O O . LEU A 1 805 ? -15.844 14.094 18.109 1 98.5 805 LEU A O 1
ATOM 6104 N N . GLN A 1 806 ? -14.289 13.422 16.719 1 98 806 GLN A N 1
ATOM 6105 C CA . GLN A 1 806 ? -13.219 14.055 17.5 1 98 806 GLN A CA 1
ATOM 6106 C C . GLN A 1 806 ? -13.422 15.562 17.578 1 98 806 GLN A C 1
ATOM 6108 O O . GLN A 1 806 ? -13.234 16.156 18.641 1 98 806 GLN A O 1
ATOM 6113 N N . PHE A 1 807 ? -13.789 16.172 16.484 1 98.44 807 PHE A N 1
ATOM 6114 C CA . PHE A 1 807 ? -14.023 17.609 16.469 1 98.44 807 PHE A CA 1
ATOM 6115 C C . PHE A 1 807 ? -15.234 17.969 17.328 1 98.44 807 PHE A C 1
ATOM 6117 O O . PHE A 1 807 ? -15.227 18.984 18.047 1 98.44 807 PHE A O 1
ATOM 6124 N N . LEU A 1 808 ? -16.266 17.125 17.266 1 98.62 808 LEU A N 1
ATOM 6125 C CA . LEU A 1 808 ? -17.438 17.344 18.125 1 98.62 808 LEU A CA 1
ATOM 6126 C C . LEU A 1 808 ? -17.047 17.25 19.594 1 98.62 808 LEU A C 1
ATOM 6128 O O . LEU A 1 808 ? -17.359 18.156 20.391 1 98.62 808 LEU A O 1
ATOM 6132 N N . LEU A 1 809 ? -16.328 16.188 19.938 1 98.25 809 LEU A N 1
ATOM 6133 C CA . LEU A 1 809 ? -15.852 16.016 21.297 1 98.25 809 LEU A CA 1
ATOM 6134 C C . LEU A 1 809 ? -14.961 17.172 21.719 1 98.25 809 LEU A C 1
ATOM 6136 O O . LEU A 1 809 ? -14.898 17.516 22.906 1 98.25 809 LEU A O 1
ATOM 6140 N N . GLY A 1 810 ? -14.344 17.781 20.734 1 98 810 GLY A N 1
ATOM 6141 C CA . GLY A 1 810 ? -13.422 18.875 20.984 1 98 810 GLY A CA 1
ATOM 6142 C C . GLY A 1 810 ? -14.109 20.234 21.094 1 98 810 GLY A C 1
ATOM 6143 O O . GLY A 1 810 ? -13.461 21.25 21.359 1 98 810 GLY A O 1
ATOM 6144 N N . GLY A 1 811 ? -15.367 20.344 20.812 1 98.38 811 GLY A N 1
ATOM 6145 C CA . GLY A 1 811 ? -16.094 21.578 21.062 1 98.38 811 GLY A CA 1
ATOM 6146 C C . GLY A 1 811 ? -16.812 22.109 19.828 1 98.38 811 GLY A C 1
ATOM 6147 O O . GLY A 1 811 ? -17.578 23.062 19.922 1 98.38 811 GLY A O 1
ATOM 6148 N N . ALA A 1 812 ? -16.656 21.5 18.703 1 98.5 812 ALA A N 1
ATOM 6149 C CA . ALA A 1 812 ? -17.312 21.953 17.484 1 98.5 812 ALA A CA 1
ATOM 6150 C C . ALA A 1 812 ? -18.797 21.578 17.5 1 98.5 812 ALA A C 1
ATOM 6152 O O . ALA A 1 812 ? -19.172 20.531 18.031 1 98.5 812 ALA A O 1
ATOM 6153 N N . SER A 1 813 ? -19.562 22.406 16.844 1 98.31 813 SER A N 1
ATOM 6154 C CA . SER A 1 813 ? -21 22.125 16.719 1 98.31 813 SER A CA 1
ATOM 6155 C C . SER A 1 813 ? -21.312 21.547 15.344 1 98.31 813 SER A C 1
ATOM 6157 O O . SER A 1 813 ? -22.281 20.781 15.203 1 98.31 813 SER A O 1
ATOM 6159 N N . ALA A 1 814 ? -20.609 21.938 14.391 1 98.44 814 ALA A N 1
ATOM 6160 C CA . ALA A 1 814 ? -20.781 21.422 13.031 1 98.44 814 ALA A CA 1
ATOM 6161 C C . ALA A 1 814 ? -19.438 21.297 12.32 1 98.44 814 ALA A C 1
ATOM 6163 O O . ALA A 1 814 ? -18.406 21.781 12.828 1 98.44 814 ALA A O 1
ATOM 6164 N N . LEU A 1 815 ? -19.422 20.625 11.156 1 98.69 815 LEU A N 1
ATOM 6165 C CA . LEU A 1 815 ? -18.203 20.203 10.492 1 98.69 815 LEU A CA 1
ATOM 6166 C C . LEU A 1 815 ? -18.219 20.578 9.016 1 98.69 815 LEU A C 1
ATOM 6168 O O . LEU A 1 815 ? -19.125 20.188 8.281 1 98.69 815 LEU A O 1
ATOM 6172 N N . GLN A 1 816 ? -17.281 21.391 8.562 1 98.44 816 GLN A N 1
ATOM 6173 C CA . GLN A 1 816 ? -17.156 21.781 7.164 1 98.44 816 GLN A CA 1
ATOM 6174 C C . GLN A 1 816 ? -16.109 20.922 6.441 1 98.44 816 GLN A C 1
ATOM 6176 O O . GLN A 1 816 ? -14.961 20.859 6.875 1 98.44 816 GLN A O 1
ATOM 6181 N N . VAL A 1 817 ? -16.469 20.312 5.32 1 98.06 817 VAL A N 1
ATOM 6182 C CA . VAL A 1 817 ? -15.648 19.344 4.605 1 98.06 817 VAL A CA 1
ATOM 6183 C C . VAL A 1 817 ? -15.32 19.875 3.213 1 98.06 817 VAL A C 1
ATOM 6185 O O . VAL A 1 817 ? -16.156 20.531 2.574 1 98.06 817 VAL A O 1
ATOM 6188 N N . CYS A 1 818 ? -14.062 19.578 2.717 1 97.25 818 CYS A N 1
ATOM 6189 C CA . CYS A 1 818 ? -13.695 19.922 1.35 1 97.25 818 CYS A CA 1
ATOM 6190 C C . CYS A 1 818 ? -12.773 18.875 0.74 1 97.25 818 CYS A C 1
ATOM 6192 O O . CYS A 1 818 ? -13.18 18.125 -0.151 1 97.25 818 CYS A O 1
ATOM 6194 N N . SER A 1 819 ? -11.547 18.734 1.235 1 96 819 SER A N 1
ATOM 6195 C CA . SER A 1 819 ? -10.508 17.906 0.629 1 96 819 SER A CA 1
ATOM 6196 C C . SER A 1 819 ? -10.992 16.469 0.453 1 96 819 SER A C 1
ATOM 6198 O O . SER A 1 819 ? -10.609 15.789 -0.505 1 96 819 SER A O 1
ATOM 6200 N N . SER A 1 820 ? -11.812 15.992 1.322 1 95.81 820 SER A N 1
ATOM 6201 C CA . SER A 1 820 ? -12.367 14.648 1.194 1 95.81 820 SER A CA 1
ATOM 6202 C C . SER A 1 820 ? -13.18 14.5 -0.086 1 95.81 820 SER A C 1
ATOM 6204 O O . SER A 1 820 ? -13.117 13.469 -0.754 1 95.81 820 SER A O 1
ATOM 6206 N N . VAL A 1 821 ? -13.938 15.508 -0.417 1 97.25 821 VAL A N 1
ATOM 6207 C CA . VAL A 1 821 ? -14.727 15.508 -1.646 1 97.25 821 VAL A CA 1
ATOM 6208 C C . VAL A 1 821 ? -13.805 15.656 -2.854 1 97.25 821 VAL A C 1
ATOM 6210 O O . VAL A 1 821 ? -14.016 15.016 -3.887 1 97.25 821 VAL A O 1
ATOM 6213 N N . GLN A 1 822 ? -12.734 16.5 -2.701 1 96.12 822 GLN A N 1
ATOM 6214 C CA . GLN A 1 822 ? -11.75 16.609 -3.771 1 96.12 822 GLN A CA 1
ATOM 6215 C C . GLN A 1 822 ? -11.156 15.258 -4.121 1 96.12 822 GLN A C 1
ATOM 6217 O O . GLN A 1 822 ? -10.906 14.969 -5.293 1 96.12 822 GLN A O 1
ATOM 6222 N N . ASN A 1 823 ? -10.961 14.422 -3.145 1 94.88 823 ASN A N 1
ATOM 6223 C CA . ASN A 1 823 ? -10.406 13.086 -3.332 1 94.88 823 ASN A CA 1
ATOM 6224 C C . ASN A 1 823 ? -11.43 12.133 -3.928 1 94.88 823 ASN A C 1
ATOM 6226 O O . ASN A 1 823 ? -11.07 11.133 -4.551 1 94.88 823 ASN A O 1
ATOM 6230 N N . GLN A 1 824 ? -12.711 12.406 -3.641 1 94 824 GLN A N 1
ATOM 6231 C CA . GLN A 1 824 ? -13.781 11.484 -4.008 1 94 824 GLN A CA 1
ATOM 6232 C C . GLN A 1 824 ? -14.938 12.219 -4.68 1 94 824 GLN A C 1
ATOM 6234 O O . GLN A 1 824 ? -14.766 12.828 -5.734 1 94 824 GLN A O 1
ATOM 6239 N N . ASP A 1 825 ? -16.047 12.156 -4.016 1 95.88 825 ASP A N 1
ATOM 6240 C CA . ASP A 1 825 ? -17.25 12.805 -4.523 1 95.88 825 ASP A CA 1
ATOM 6241 C C . ASP A 1 825 ? -18.25 13.062 -3.4 1 95.88 825 ASP A C 1
ATOM 6243 O O . ASP A 1 825 ? -17.938 12.867 -2.223 1 95.88 825 ASP A O 1
ATOM 6247 N N . PHE A 1 826 ? -19.422 13.555 -3.715 1 97.5 826 PHE A N 1
ATOM 6248 C CA . PHE A 1 826 ? -20.391 14 -2.729 1 97.5 826 PHE A CA 1
ATOM 6249 C C . PHE A 1 826 ? -20.953 12.82 -1.94 1 97.5 826 PHE A C 1
ATOM 6251 O O . PHE A 1 826 ? -21.516 13 -0.863 1 97.5 826 PHE A O 1
ATOM 6258 N N . THR A 1 827 ? -20.719 11.586 -2.381 1 97.31 827 THR A N 1
ATOM 6259 C CA . THR A 1 827 ? -21.359 10.43 -1.755 1 97.31 827 THR A CA 1
ATOM 6260 C C . THR A 1 827 ? -20.641 10.062 -0.456 1 97.31 827 THR A C 1
ATOM 6262 O O . THR A 1 827 ? -21.141 9.242 0.321 1 97.31 827 THR A O 1
ATOM 6265 N N . VAL A 1 828 ? -19.562 10.727 -0.134 1 97.38 828 VAL A N 1
ATOM 6266 C CA . VAL A 1 828 ? -18.844 10.414 1.098 1 97.38 828 VAL A CA 1
ATOM 6267 C C . VAL A 1 828 ? -19.734 10.727 2.305 1 97.38 828 VAL A C 1
ATOM 6269 O O . VAL A 1 828 ? -19.531 10.18 3.391 1 97.38 828 VAL A O 1
ATOM 6272 N N . ILE A 1 829 ? -20.734 11.562 2.137 1 98.38 829 ILE A N 1
ATOM 6273 C CA . ILE A 1 829 ? -21.625 11.984 3.221 1 98.38 829 ILE A CA 1
ATOM 6274 C C . ILE A 1 829 ? -22.344 10.766 3.795 1 98.38 829 ILE A C 1
ATOM 6276 O O . ILE A 1 829 ? -22.609 10.703 4.996 1 98.38 829 ILE A O 1
ATOM 6280 N N . GLU A 1 830 ? -22.656 9.797 2.941 1 98.06 830 GLU A N 1
ATOM 6281 C CA . GLU A 1 830 ? -23.328 8.594 3.443 1 98.06 830 GLU A CA 1
ATOM 6282 C C . GLU A 1 830 ? -22.438 7.848 4.438 1 98.06 830 GLU A C 1
ATOM 6284 O O . GLU A 1 830 ? -22.938 7.352 5.457 1 98.06 830 GLU A O 1
ATOM 6289 N N . ASP A 1 831 ? -21.203 7.754 4.094 1 98.19 831 ASP A N 1
ATOM 6290 C CA . ASP A 1 831 ? -20.219 7.145 4.992 1 98.19 831 ASP A CA 1
ATOM 6291 C C . ASP A 1 831 ? -20.172 7.879 6.332 1 98.19 831 ASP A C 1
ATOM 6293 O O . ASP A 1 831 ? -20.172 7.25 7.391 1 98.19 831 ASP A O 1
ATOM 6297 N N . TYR A 1 832 ? -20.188 9.203 6.305 1 98.69 832 TYR A N 1
ATOM 6298 C CA . TYR A 1 832 ? -20.062 10.023 7.5 1 98.69 832 TYR A CA 1
ATOM 6299 C C . TYR A 1 832 ? -21.281 9.875 8.398 1 98.69 832 TYR A C 1
ATOM 6301 O O . TYR A 1 832 ? -21.156 9.711 9.609 1 98.69 832 TYR A O 1
ATOM 6309 N N . LEU A 1 833 ? -22.422 9.875 7.781 1 98.62 833 LEU A N 1
ATOM 6310 C CA . LEU A 1 833 ? -23.672 9.766 8.547 1 98.62 833 LEU A CA 1
ATOM 6311 C C . LEU A 1 833 ? -23.781 8.398 9.203 1 98.62 833 LEU A C 1
ATOM 6313 O O . LEU A 1 833 ? -24.031 8.305 10.414 1 98.62 833 LEU A O 1
ATOM 6317 N N . MET A 1 834 ? -23.562 7.32 8.445 1 98.38 834 MET A N 1
ATOM 6318 C CA . MET A 1 834 ? -23.672 5.969 8.992 1 98.38 834 MET A CA 1
ATOM 6319 C C . MET A 1 834 ? -22.625 5.727 10.07 1 98.38 834 MET A C 1
ATOM 6321 O O . MET A 1 834 ? -22.922 5.109 11.094 1 98.38 834 MET A O 1
ATOM 6325 N N . GLY A 1 835 ? -21.422 6.227 9.766 1 98.69 835 GLY A N 1
ATOM 6326 C CA . GLY A 1 835 ? -20.359 6.051 10.742 1 98.69 835 GLY A CA 1
ATOM 6327 C C . GLY A 1 835 ? -20.641 6.738 12.062 1 98.69 835 GLY A C 1
ATOM 6328 O O . GLY A 1 835 ? -20.375 6.176 13.133 1 98.69 835 GLY A O 1
ATOM 6329 N N . LEU A 1 836 ? -21.125 7.98 11.992 1 98.81 836 LEU A N 1
ATOM 6330 C CA . LEU A 1 836 ? -21.391 8.734 13.219 1 98.81 836 LEU A CA 1
ATOM 6331 C C . LEU A 1 836 ? -22.547 8.109 14 1 98.81 836 LEU A C 1
ATOM 6333 O O . LEU A 1 836 ? -22.5 8.031 15.227 1 98.81 836 LEU A O 1
ATOM 6337 N N . LYS A 1 837 ? -23.641 7.672 13.328 1 98.75 837 LYS A N 1
ATOM 6338 C CA . LYS A 1 837 ? -24.734 6.957 13.984 1 98.75 837 LYS A CA 1
ATOM 6339 C C . LYS A 1 837 ? -24.219 5.73 14.727 1 98.75 837 LYS A C 1
ATOM 6341 O O . LYS A 1 837 ? -24.609 5.48 15.867 1 98.75 837 LYS A O 1
ATOM 6346 N N . ALA A 1 838 ? -23.359 4.984 14.039 1 98.75 838 ALA A N 1
ATOM 6347 C CA . ALA A 1 838 ? -22.812 3.762 14.633 1 98.75 838 ALA A CA 1
ATOM 6348 C C . ALA A 1 838 ? -21.984 4.074 15.875 1 98.75 838 ALA A C 1
ATOM 6350 O O . ALA A 1 838 ? -22.094 3.377 16.891 1 98.75 838 ALA A O 1
ATOM 6351 N N . LEU A 1 839 ? -21.156 5.098 15.781 1 98.44 839 LEU A N 1
ATOM 6352 C CA . LEU A 1 839 ? -20.312 5.465 16.906 1 98.44 839 LEU A CA 1
ATOM 6353 C C . LEU A 1 839 ? -21.156 5.855 18.125 1 98.44 839 LEU A C 1
ATOM 6355 O O . LEU A 1 839 ? -20.844 5.473 19.25 1 98.44 839 LEU A O 1
ATOM 6359 N N . LEU A 1 840 ? -22.25 6.605 17.922 1 98.06 840 LEU A N 1
ATOM 6360 C CA . LEU A 1 840 ? -23.141 7.016 19.016 1 98.06 840 LEU A CA 1
ATOM 6361 C C . LEU A 1 840 ? -23.859 5.812 19.609 1 98.06 840 LEU A C 1
ATOM 6363 O O . LEU A 1 840 ? -23.969 5.691 20.828 1 98.06 840 LEU A O 1
ATOM 6367 N N . TYR A 1 841 ? -24.328 4.926 18.734 1 98.06 841 TYR A N 1
ATOM 6368 C CA . TYR A 1 841 ? -25.078 3.756 19.172 1 98.06 841 TYR A CA 1
ATOM 6369 C C . TYR A 1 841 ? -24.188 2.807 19.969 1 98.06 841 TYR A C 1
ATOM 6371 O O . TYR A 1 841 ? -24.562 2.354 21.047 1 98.06 841 TYR A O 1
ATOM 6379 N N . LEU A 1 842 ? -23 2.461 19.484 1 97.44 842 LEU A N 1
ATOM 6380 C CA . LEU A 1 842 ? -22.125 1.476 20.094 1 97.44 842 LEU A CA 1
ATOM 6381 C C . LEU A 1 842 ? -21.625 1.95 21.453 1 97.44 842 LEU A C 1
ATOM 6383 O O . LEU A 1 842 ? -21.344 1.136 22.344 1 97.44 842 LEU A O 1
ATOM 6387 N N . ARG A 1 843 ? -21.562 3.266 21.609 1 94.44 843 ARG A N 1
ATOM 6388 C CA . ARG A 1 843 ? -21.141 3.85 22.875 1 94.44 843 ARG A CA 1
ATOM 6389 C C . ARG A 1 843 ? -22.094 3.455 24 1 94.44 843 ARG A C 1
ATOM 6391 O O . ARG A 1 843 ? -21.703 3.453 25.172 1 94.44 843 ARG A O 1
ATOM 6398 N N . THR A 1 844 ? -23.297 3.068 23.703 1 95.88 844 THR A N 1
ATOM 6399 C CA . THR A 1 844 ? -24.328 2.803 24.688 1 95.88 844 THR A CA 1
ATOM 6400 C C . THR A 1 844 ? -24.438 1.307 24.984 1 95.88 844 THR A C 1
ATOM 6402 O O . THR A 1 844 ? -25.219 0.884 25.828 1 95.88 844 THR A O 1
ATOM 6405 N N . LEU A 1 845 ? -23.703 0.504 24.266 1 96.44 845 LEU A N 1
ATOM 6406 C CA . LEU A 1 845 ? -23.734 -0.938 24.484 1 96.44 845 LEU A CA 1
ATOM 6407 C C . LEU A 1 845 ? -22.703 -1.348 25.531 1 96.44 845 LEU A C 1
ATOM 6409 O O . LEU A 1 845 ? -21.516 -1.068 25.391 1 96.44 845 LEU A O 1
ATOM 6413 N N . LYS A 1 846 ? -23.047 -2.088 26.484 1 94.75 846 LYS A N 1
ATOM 6414 C CA . LYS A 1 846 ? -22.203 -2.482 27.609 1 94.75 846 LYS A CA 1
ATOM 6415 C C . LYS A 1 846 ? -21.062 -3.379 27.141 1 94.75 846 LYS A C 1
ATOM 6417 O O . LYS A 1 846 ? -19.922 -3.223 27.578 1 94.75 846 LYS A O 1
ATOM 6422 N N . SER A 1 847 ? -21.344 -4.238 26.297 1 94.56 847 SER A N 1
ATOM 6423 C CA . SER A 1 847 ? -20.359 -5.223 25.844 1 94.56 847 SER A CA 1
ATOM 6424 C C . SER A 1 847 ? -19.297 -4.59 24.953 1 94.56 847 SER A C 1
ATOM 6426 O O . SER A 1 847 ? -18.266 -5.207 24.656 1 94.56 847 SER A O 1
ATOM 6428 N N . LYS A 1 848 ? -19.516 -3.348 24.516 1 95.88 848 LYS A N 1
ATOM 6429 C CA . LYS A 1 848 ? -18.594 -2.709 23.578 1 95.88 848 LYS A CA 1
ATOM 6430 C C . LYS A 1 848 ? -17.75 -1.641 24.281 1 95.88 848 LYS A C 1
ATOM 6432 O O . LYS A 1 848 ? -17.188 -0.763 23.625 1 95.88 848 LYS A O 1
ATOM 6437 N N . LYS A 1 849 ? -17.641 -1.751 25.516 1 93.25 849 LYS A N 1
ATOM 6438 C CA . LYS A 1 849 ? -16.922 -0.757 26.297 1 93.25 849 LYS A CA 1
ATOM 6439 C C . LYS A 1 849 ? -15.43 -0.761 25.953 1 93.25 849 LYS A C 1
ATOM 6441 O O . LYS A 1 849 ? -14.766 0.271 26.047 1 93.25 849 LYS A O 1
ATOM 6446 N N . ASP A 1 850 ? -14.961 -1.924 25.531 1 94.19 850 ASP A N 1
ATOM 6447 C CA . ASP A 1 850 ? -13.539 -2.041 25.234 1 94.19 850 ASP A CA 1
ATOM 6448 C C . ASP A 1 850 ? -13.266 -1.856 23.75 1 94.19 850 ASP A C 1
ATOM 6450 O O . ASP A 1 850 ? -12.125 -2.008 23.297 1 94.19 850 ASP A O 1
ATOM 6454 N N . TRP A 1 851 ? -14.289 -1.555 23 1 96.69 851 TRP A N 1
ATOM 6455 C CA . TRP A 1 851 ? -14.086 -1.271 21.578 1 96.69 851 TRP A CA 1
ATOM 6456 C C . TRP A 1 851 ? -13.531 0.135 21.391 1 96.69 851 TRP A C 1
ATOM 6458 O O . TRP A 1 851 ? -13.836 1.046 22.156 1 96.69 851 TRP A O 1
ATOM 6468 N N . MET A 1 852 ? -12.625 0.368 20.5 1 96.12 852 MET A N 1
ATOM 6469 C CA . MET A 1 852 ? -12.211 1.69 20.047 1 96.12 852 MET A CA 1
ATOM 6470 C C . MET A 1 852 ? -13.031 2.125 18.828 1 96.12 852 MET A C 1
ATOM 6472 O O . MET A 1 852 ? -12.641 1.871 17.688 1 96.12 852 MET A O 1
ATOM 6476 N N . GLY A 1 853 ? -14.078 2.887 19.109 1 97.06 853 GLY A N 1
ATOM 6477 C CA . GLY A 1 853 ? -15.047 3.156 18.062 1 97.06 853 GLY A CA 1
ATOM 6478 C C . GLY A 1 853 ? -15.758 1.907 17.562 1 97.06 853 GLY A C 1
ATOM 6479 O O . GLY A 1 853 ? -16.453 1.241 18.328 1 97.06 853 GLY A O 1
ATOM 6480 N N . GLN A 1 854 ? -15.414 1.531 16.328 1 98.31 854 GLN A N 1
ATOM 6481 C CA . GLN A 1 854 ? -16.047 0.341 15.773 1 98.31 854 GLN A CA 1
ATOM 6482 C C . GLN A 1 854 ? -15.062 -0.827 15.719 1 98.31 854 GLN A C 1
ATOM 6484 O O . GLN A 1 854 ? -15.375 -1.878 15.148 1 98.31 854 GLN A O 1
ATOM 6489 N N . SER A 1 855 ? -13.875 -0.637 16.266 1 98 855 SER A N 1
ATOM 6490 C CA . SER A 1 855 ? -12.844 -1.666 16.266 1 98 855 SER A CA 1
ATOM 6491 C C . SER A 1 855 ? -12.891 -2.518 17.531 1 98 855 SER A C 1
ATOM 6493 O O . SER A 1 855 ? -12.766 -1.997 18.641 1 98 855 SER A O 1
ATOM 6495 N N . PRO A 1 856 ? -13.008 -3.805 17.406 1 97.44 856 PRO A N 1
ATOM 6496 C CA . PRO A 1 856 ? -12.875 -4.66 18.594 1 97.44 856 PRO A CA 1
ATOM 6497 C C . PRO A 1 856 ? -11.438 -4.746 19.094 1 97.44 856 PRO A C 1
ATOM 6499 O O . PRO A 1 856 ? -10.508 -4.348 18.391 1 97.44 856 PRO A O 1
ATOM 6502 N N . PRO A 1 857 ? -11.336 -5.219 20.344 1 95.94 857 PRO A N 1
ATOM 6503 C CA . PRO A 1 857 ? -9.969 -5.516 20.766 1 95.94 857 PRO A CA 1
ATOM 6504 C C . PRO A 1 857 ? -9.227 -6.414 19.766 1 95.94 857 PRO A C 1
ATOM 6506 O O . PRO A 1 857 ? -9.812 -7.363 19.234 1 95.94 857 PRO A O 1
ATOM 6509 N N . THR A 1 858 ? -8 -6.109 19.5 1 95.25 858 THR A N 1
ATOM 6510 C CA . THR A 1 858 ? -7.242 -6.848 18.5 1 95.25 858 THR A CA 1
ATOM 6511 C C . THR A 1 858 ? -6.984 -8.281 18.953 1 95.25 858 THR A C 1
ATOM 6513 O O . THR A 1 858 ? -6.348 -8.5 19.984 1 95.25 858 THR A O 1
ATOM 6516 N N . PRO A 1 859 ? -7.469 -9.219 18.234 1 94.38 859 PRO A N 1
ATOM 6517 C CA . PRO A 1 859 ? -7.117 -10.594 18.578 1 94.38 859 PRO A CA 1
ATOM 6518 C C . PRO A 1 859 ? -5.668 -10.938 18.25 1 94.38 859 PRO A C 1
ATOM 6520 O O . PRO A 1 859 ? -5.07 -10.32 17.359 1 94.38 859 PRO A O 1
ATOM 6523 N N . LYS A 1 860 ? -5.105 -11.906 18.984 1 92.94 860 LYS A N 1
ATOM 6524 C CA . LYS A 1 860 ? -3.787 -12.398 18.594 1 92.94 860 LYS A CA 1
ATOM 6525 C C . LYS A 1 860 ? -3.842 -13.102 17.234 1 92.94 860 LYS A C 1
ATOM 6527 O O . LYS A 1 860 ? -4.621 -14.039 17.047 1 92.94 860 LYS A O 1
ATOM 6532 N N . HIS A 1 861 ? -3.07 -12.57 16.281 1 93.31 861 HIS A N 1
ATOM 6533 C CA . HIS A 1 861 ? -3.164 -13.109 14.93 1 93.31 861 HIS A CA 1
ATOM 6534 C C . HIS A 1 861 ? -1.864 -12.906 14.164 1 93.31 861 HIS A C 1
ATOM 6536 O O . HIS A 1 861 ? -1.028 -12.086 14.555 1 93.31 861 HIS A O 1
ATOM 6542 N N . GLN A 1 862 ? -1.682 -13.648 13.125 1 91.38 862 GLN A N 1
ATOM 6543 C CA . GLN A 1 862 ? -0.733 -13.438 12.039 1 91.38 862 GLN A CA 1
ATOM 6544 C C . GLN A 1 862 ? -1.375 -13.734 10.68 1 91.38 862 GLN A C 1
ATOM 6546 O O . GLN A 1 862 ? -2.182 -14.656 10.555 1 91.38 862 GLN A O 1
ATOM 6551 N N . LEU A 1 863 ? -1.099 -12.914 9.727 1 92.31 863 LEU A N 1
ATOM 6552 C CA . LEU A 1 863 ? -1.683 -13.047 8.398 1 92.31 863 LEU A CA 1
ATOM 6553 C C . LEU A 1 863 ? -3.205 -13.016 8.469 1 92.31 863 LEU A C 1
ATOM 6555 O O . LEU A 1 863 ? -3.881 -13.734 7.73 1 92.31 863 LEU A O 1
ATOM 6559 N N . GLY A 1 864 ? -3.764 -12.289 9.453 1 92.62 864 GLY A N 1
ATOM 6560 C CA . GLY A 1 864 ? -5.203 -12.133 9.594 1 92.62 864 GLY A CA 1
ATOM 6561 C C . GLY A 1 864 ? -5.883 -13.344 10.195 1 92.62 864 GLY A C 1
ATOM 6562 O O . GLY A 1 864 ? -7.113 -13.406 10.266 1 92.62 864 GLY A O 1
ATOM 6563 N N . LYS A 1 865 ? -5.125 -14.344 10.695 1 94.06 865 LYS A N 1
ATOM 6564 C CA . LYS A 1 865 ? -5.684 -15.586 11.219 1 94.06 865 LYS A CA 1
ATOM 6565 C C . LYS A 1 865 ? -5.266 -15.805 12.672 1 94.06 865 LYS A C 1
ATOM 6567 O O . LYS A 1 865 ? -4.164 -15.414 13.07 1 94.06 865 LYS A O 1
ATOM 6572 N N . SER A 1 866 ? -6.07 -16.422 13.398 1 90.62 866 SER A N 1
ATOM 6573 C CA . SER A 1 866 ? -5.812 -16.656 14.812 1 90.62 866 SER A CA 1
ATOM 6574 C C . SER A 1 866 ? -4.586 -17.547 15.016 1 90.62 866 SER A C 1
ATOM 6576 O O . SER A 1 866 ? -4.359 -18.484 14.242 1 90.62 866 SER A O 1
ATOM 6578 N N . VAL A 1 867 ? -3.875 -17.203 16.031 1 85.94 867 VAL A N 1
ATOM 6579 C CA . VAL A 1 867 ? -2.689 -18 16.328 1 85.94 867 VAL A CA 1
ATOM 6580 C C . VAL A 1 867 ? -2.936 -18.859 17.578 1 85.94 867 VAL A C 1
ATOM 6582 O O . VAL A 1 867 ? -3.619 -18.422 18.516 1 85.94 867 VAL A O 1
ATOM 6585 N N . VAL A 1 868 ? -2.5 -20.078 17.484 1 77.12 868 VAL A N 1
ATOM 6586 C CA . VAL A 1 868 ? -2.561 -20.953 18.656 1 77.12 868 VAL A CA 1
ATOM 6587 C C . VAL A 1 868 ? -1.522 -20.5 19.688 1 77.12 868 VAL A C 1
ATOM 6589 O O . VAL A 1 868 ? -0.37 -20.234 19.344 1 77.12 868 VAL A O 1
ATOM 6592 N N . GLN A 1 869 ? -1.971 -20.266 20.844 1 67.31 869 GLN A N 1
ATOM 6593 C CA . GLN A 1 869 ? -1.033 -19.844 21.891 1 67.31 869 GLN A CA 1
ATOM 6594 C C . GLN A 1 869 ? -0.09 -20.984 22.266 1 67.31 869 GLN A C 1
ATOM 6596 O O . GLN A 1 869 ? -0.527 -22.016 22.781 1 67.31 869 GLN A O 1
ATOM 6601 N N . LEU A 1 870 ? 1.066 -20.906 21.719 1 60.94 870 LEU A N 1
ATOM 6602 C CA . LEU A 1 870 ? 2.102 -21.922 21.797 1 60.94 870 LEU A CA 1
ATOM 6603 C C . LEU A 1 870 ? 2.451 -22.234 23.25 1 60.94 870 LEU A C 1
ATOM 6605 O O . LEU A 1 870 ? 2.846 -23.359 23.562 1 60.94 870 LEU A O 1
ATOM 6609 N N . SER A 1 871 ? 2.445 -21.125 24 1 62.19 871 SER A N 1
ATOM 6610 C CA . SER A 1 871 ? 2.834 -21.406 25.375 1 62.19 871 SER A CA 1
ATOM 6611 C C . SER A 1 871 ? 2.035 -22.578 25.938 1 62.19 871 SER A C 1
ATOM 6613 O O . SER A 1 871 ? 2.553 -23.375 26.734 1 62.19 871 SER A O 1
ATOM 6615 N N . ASP A 1 872 ? 0.964 -22.797 25.281 1 62.84 872 ASP A N 1
ATOM 6616 C CA . ASP A 1 872 ? 0.12 -23.891 25.766 1 62.84 872 ASP A CA 1
ATOM 6617 C C . ASP A 1 872 ? 0.498 -25.203 25.094 1 62.84 872 ASP A C 1
ATOM 6619 O O . ASP A 1 872 ? 0.303 -26.281 25.656 1 62.84 872 ASP A O 1
ATOM 6623 N N . VAL A 1 873 ? 1.088 -25 23.906 1 62.97 873 VAL A N 1
ATOM 6624 C CA . VAL A 1 873 ? 1.357 -26.188 23.125 1 62.97 873 VAL A CA 1
ATOM 6625 C C . VAL A 1 873 ? 2.863 -26.438 23.062 1 62.97 873 VAL A C 1
ATOM 6627 O O . VAL A 1 873 ? 3.316 -27.578 23.172 1 62.97 873 VAL A O 1
ATOM 6630 N N . VAL A 1 874 ? 3.646 -25.344 22.906 1 61.53 874 VAL A N 1
ATOM 6631 C CA . VAL A 1 874 ? 5.059 -25.484 22.578 1 61.53 874 VAL A CA 1
ATOM 6632 C C . VAL A 1 874 ? 5.918 -25.109 23.781 1 61.53 874 VAL A C 1
ATOM 6634 O O . VAL A 1 874 ? 7.09 -25.484 23.859 1 61.53 874 VAL A O 1
ATOM 6637 N N . GLY A 1 875 ? 5.305 -24.516 24.906 1 64.25 875 GLY A N 1
ATOM 6638 C CA . GLY A 1 875 ? 6.016 -24.094 26.094 1 64.25 875 GLY A CA 1
ATOM 6639 C C . GLY A 1 875 ? 6.891 -22.875 25.875 1 64.25 875 GLY A C 1
ATOM 6640 O O . GLY A 1 875 ? 7.281 -22.203 26.828 1 64.25 875 GLY A O 1
ATOM 6641 N N . GLU A 1 876 ? 7.516 -22.625 24.656 1 74.62 876 GLU A N 1
ATOM 6642 C CA . GLU A 1 876 ? 8.359 -21.469 24.391 1 74.62 876 GLU A CA 1
ATOM 6643 C C . GLU A 1 876 ? 7.895 -20.719 23.156 1 74.62 876 GLU A C 1
ATOM 6645 O O . GLU A 1 876 ? 7.258 -21.297 22.266 1 74.62 876 GLU A O 1
ATOM 6650 N N . SER A 1 877 ? 8.125 -19.391 23.25 1 80.12 877 SER A N 1
ATOM 6651 C CA . SER A 1 877 ? 7.781 -18.594 22.078 1 80.12 877 SER A CA 1
ATOM 6652 C C . SER A 1 877 ? 8.789 -18.797 20.953 1 80.12 877 SER A C 1
ATOM 6654 O O . SER A 1 877 ? 10 -18.781 21.188 1 80.12 877 SER A O 1
ATOM 6656 N N . LEU A 1 878 ? 8.297 -19.234 19.828 1 87.75 878 LEU A N 1
ATOM 6657 C CA . LEU A 1 878 ? 9.125 -19.406 18.641 1 87.75 878 LEU A CA 1
ATOM 6658 C C . LEU A 1 878 ? 8.68 -18.469 17.531 1 87.75 878 LEU A C 1
ATOM 6660 O O . LEU A 1 878 ? 7.484 -18.266 17.312 1 87.75 878 LEU A O 1
ATOM 6664 N N . PRO A 1 879 ? 9.727 -17.844 16.859 1 92.12 879 PRO A N 1
ATOM 6665 C CA . PRO A 1 879 ? 9.344 -17.031 15.711 1 92.12 879 PRO A CA 1
ATOM 6666 C C . PRO A 1 879 ? 8.828 -17.859 14.539 1 92.12 879 PRO A C 1
ATOM 6668 O O . PRO A 1 879 ? 8.93 -19.094 14.562 1 92.12 879 PRO A O 1
ATOM 6671 N N . SER A 1 880 ? 8.211 -17.25 13.555 1 91.06 880 SER A N 1
ATOM 6672 C CA . SER A 1 880 ? 7.531 -17.938 12.469 1 91.06 880 SER A CA 1
ATOM 6673 C C . SER A 1 880 ? 8.359 -17.906 11.188 1 91.06 880 SER A C 1
ATOM 6675 O O . SER A 1 880 ? 7.859 -17.516 10.133 1 91.06 880 SER A O 1
ATOM 6677 N N . PHE A 1 881 ? 9.625 -18.359 11.211 1 94.56 881 PHE A N 1
ATOM 6678 C CA . PHE A 1 881 ? 10.461 -18.5 10.031 1 94.56 881 PHE A CA 1
ATOM 6679 C C . PHE A 1 881 ? 11.5 -19.594 10.227 1 94.56 881 PHE A C 1
ATOM 6681 O O . PHE A 1 881 ? 11.758 -20.016 11.352 1 94.56 881 PHE A O 1
ATOM 6688 N N . GLY A 1 882 ? 12.008 -20.141 9.156 1 94.19 882 GLY A N 1
ATOM 6689 C CA . GLY A 1 882 ? 13.094 -21.109 9.18 1 94.19 882 GLY A CA 1
ATOM 6690 C C . GLY A 1 882 ? 12.773 -22.359 9.969 1 94.19 882 GLY A C 1
ATOM 6691 O O . GLY A 1 882 ? 11.656 -22.875 9.883 1 94.19 882 GLY A O 1
ATOM 6692 N N . PRO A 1 883 ? 13.781 -22.844 10.719 1 93.44 883 PRO A N 1
ATOM 6693 C CA . PRO A 1 883 ? 13.602 -24.078 11.484 1 93.44 883 PRO A CA 1
ATOM 6694 C C . PRO A 1 883 ? 12.578 -23.922 12.609 1 93.44 883 PRO A C 1
ATOM 6696 O O . PRO A 1 883 ? 11.945 -24.906 13.008 1 93.44 883 PRO A O 1
ATOM 6699 N N . TYR A 1 884 ? 12.43 -22.641 13.094 1 93.25 884 TYR A N 1
ATOM 6700 C CA . TYR A 1 884 ? 11.461 -22.406 14.164 1 93.25 884 TYR A CA 1
ATOM 6701 C C . TYR A 1 884 ? 10.039 -22.609 13.664 1 93.25 884 TYR A C 1
ATOM 6703 O O . TYR A 1 884 ? 9.203 -23.172 14.367 1 93.25 884 TYR A O 1
ATOM 6711 N N . LYS A 1 885 ? 9.812 -22.141 12.469 1 91.44 885 LYS A N 1
ATOM 6712 C CA . LYS A 1 885 ? 8.508 -22.312 11.844 1 91.44 885 LYS A CA 1
ATOM 6713 C C . LYS A 1 885 ? 8.195 -23.797 11.625 1 91.44 885 LYS A C 1
ATOM 6715 O O . LYS A 1 885 ? 7.074 -24.234 11.867 1 91.44 885 LYS A O 1
ATOM 6720 N N . GLU A 1 886 ? 9.156 -24.547 11.133 1 90.31 886 GLU A N 1
ATOM 6721 C CA . GLU A 1 886 ? 8.984 -25.984 10.914 1 90.31 886 GLU A CA 1
ATOM 6722 C C . GLU A 1 886 ? 8.633 -26.703 12.219 1 90.31 886 GLU A C 1
ATOM 6724 O O . GLU A 1 886 ? 7.75 -27.562 12.242 1 90.31 886 GLU A O 1
ATOM 6729 N N . GLU A 1 887 ? 9.312 -26.297 13.234 1 90.69 887 GLU A N 1
ATOM 6730 C CA . GLU A 1 887 ? 9.047 -26.891 14.539 1 90.69 887 GLU A CA 1
ATOM 6731 C C . GLU A 1 887 ? 7.656 -26.531 15.047 1 90.69 887 GLU A C 1
ATOM 6733 O O . GLU A 1 887 ? 6.938 -27.375 15.578 1 90.69 887 GLU A O 1
ATOM 6738 N N . LYS A 1 888 ? 7.328 -25.312 14.875 1 88.19 888 LYS A N 1
ATOM 6739 C CA . LYS A 1 888 ? 6.004 -24.844 15.281 1 88.19 888 LYS A CA 1
ATOM 6740 C C . LYS A 1 888 ? 4.91 -25.609 14.547 1 88.19 888 LYS A C 1
ATOM 6742 O O . LYS A 1 888 ? 3.932 -26.047 15.156 1 88.19 888 LYS A O 1
ATOM 6747 N N . GLU A 1 889 ? 5.047 -25.766 13.258 1 88.69 889 GLU A N 1
ATOM 6748 C CA . GLU A 1 889 ? 4.055 -26.453 12.438 1 88.69 889 GLU A CA 1
ATOM 6749 C C . GLU A 1 889 ? 3.941 -27.922 12.828 1 88.69 889 GLU A C 1
ATOM 6751 O O . GLU A 1 889 ? 2.842 -28.484 12.859 1 88.69 889 GLU A O 1
ATOM 6756 N N . LYS A 1 890 ? 5.027 -28.547 13.094 1 90 890 LYS A N 1
ATOM 6757 C CA . LYS A 1 890 ? 5.035 -29.938 13.523 1 90 890 LYS A CA 1
ATOM 6758 C C . LYS A 1 890 ? 4.301 -30.109 14.852 1 90 890 LYS A C 1
ATOM 6760 O O . LYS A 1 890 ? 3.512 -31.047 15.016 1 90 890 LYS A O 1
ATOM 6765 N N . ARG A 1 891 ? 4.543 -29.234 15.75 1 88.81 891 ARG A N 1
ATOM 6766 C CA . ARG A 1 891 ? 3.91 -29.312 17.062 1 88.81 891 ARG A CA 1
ATOM 6767 C C . ARG A 1 891 ? 2.408 -29.062 16.969 1 88.81 891 ARG A C 1
ATOM 6769 O O . ARG A 1 891 ? 1.62 -29.719 17.656 1 88.81 891 ARG A O 1
ATOM 6776 N N . ILE A 1 892 ? 2.057 -28.141 16.172 1 88.44 892 ILE A N 1
ATOM 6777 C CA . ILE A 1 892 ? 0.642 -27.844 15.977 1 88.44 892 ILE A CA 1
ATOM 6778 C C . ILE A 1 892 ? -0.054 -29.031 15.336 1 88.44 892 ILE A C 1
ATOM 6780 O O . ILE A 1 892 ? -1.155 -29.422 15.742 1 88.44 892 ILE A O 1
ATOM 6784 N N . ALA A 1 893 ? 0.57 -29.625 14.281 1 90.62 893 ALA A N 1
ATOM 6785 C CA . ALA A 1 893 ? 0.008 -30.781 13.602 1 90.62 893 ALA A CA 1
ATOM 6786 C C . ALA A 1 893 ? -0.208 -31.938 14.578 1 90.62 893 ALA A C 1
ATOM 6788 O O . ALA A 1 893 ? -1.268 -32.562 14.586 1 90.62 893 ALA A O 1
ATOM 6789 N N . ASN A 1 894 ? 0.741 -32.156 15.445 1 89.81 894 ASN A N 1
ATOM 6790 C CA . ASN A 1 894 ? 0.643 -33.25 16.438 1 89.81 894 ASN A CA 1
ATOM 6791 C C . ASN A 1 894 ? -0.449 -32.969 17.453 1 89.81 894 ASN A C 1
ATOM 6793 O O . ASN A 1 894 ? -1.16 -33.875 17.875 1 89.81 894 ASN A O 1
ATOM 6797 N N . HIS A 1 895 ? -0.47 -31.734 17.812 1 88.25 895 HIS A N 1
ATOM 6798 C CA . HIS A 1 895 ? -1.498 -31.344 18.766 1 88.25 895 HIS A CA 1
ATOM 6799 C C . HIS A 1 895 ? -2.895 -31.562 18.188 1 88.25 895 HIS A C 1
ATOM 6801 O O . HIS A 1 895 ? -3.787 -32.062 18.891 1 88.25 895 HIS A O 1
ATOM 6807 N N . LYS A 1 896 ? -3.129 -31.25 16.984 1 88.19 896 LYS A N 1
ATOM 6808 C CA . LYS A 1 896 ? -4.43 -31.406 16.344 1 88.19 896 LYS A CA 1
ATOM 6809 C C . LYS A 1 896 ? -4.789 -32.875 16.172 1 88.19 896 LYS A C 1
ATOM 6811 O O . LYS A 1 896 ? -5.953 -33.25 16.344 1 88.19 896 LYS A O 1
ATOM 6816 N N . ILE A 1 897 ? -3.836 -33.656 15.789 1 88.25 897 ILE A N 1
ATOM 6817 C CA . ILE A 1 897 ? -4.055 -35.094 15.641 1 88.25 897 ILE A CA 1
ATOM 6818 C C . ILE A 1 897 ? -4.465 -35.688 16.984 1 88.25 897 ILE A C 1
ATOM 6820 O O . ILE A 1 897 ? -5.402 -36.5 17.047 1 88.25 897 ILE A O 1
ATOM 6824 N N . SER A 1 898 ? -3.842 -35.219 18.047 1 87.06 898 SER A N 1
ATOM 6825 C CA . SER A 1 898 ? -4.078 -35.781 19.375 1 87.06 898 SER A CA 1
ATOM 6826 C C . SER A 1 898 ? -5.398 -35.281 19.953 1 87.06 898 SER A C 1
ATOM 6828 O O . SER A 1 898 ? -6.117 -36.031 20.609 1 87.06 898 SER A O 1
ATOM 6830 N N . LEU A 1 899 ? -5.648 -34.031 19.781 1 83.94 899 LEU A N 1
ATOM 6831 C CA . LEU A 1 899 ? -6.844 -33.438 20.359 1 83.94 899 LEU A CA 1
ATOM 6832 C C . LEU A 1 899 ? -8.094 -33.875 19.594 1 83.94 899 LEU A C 1
ATOM 6834 O O . LEU A 1 899 ? -9.172 -34 20.172 1 83.94 899 LEU A O 1
ATOM 6838 N N . GLY A 1 900 ? -7.934 -34.062 18.344 1 82.31 900 GLY A N 1
ATOM 6839 C CA . GLY A 1 900 ? -9.094 -34.344 17.516 1 82.31 900 GLY A CA 1
ATOM 6840 C C . GLY A 1 900 ? -9.93 -33.094 17.234 1 82.31 900 GLY A C 1
ATOM 6841 O O . GLY A 1 900 ? -9.453 -31.984 17.406 1 82.31 900 GLY A O 1
ATOM 6842 N N . LEU A 1 901 ? -11.18 -33.281 16.75 1 85.25 901 LEU A N 1
ATOM 6843 C CA . LEU A 1 901 ? -12.039 -32.156 16.375 1 85.25 901 LEU A CA 1
ATOM 6844 C C . LEU A 1 901 ? -12.867 -31.688 17.578 1 85.25 901 LEU A C 1
ATOM 6846 O O . LEU A 1 901 ? -13.336 -32.5 18.375 1 85.25 901 LEU A O 1
ATOM 6850 N N . PRO A 1 902 ? -12.906 -30.375 17.766 1 73.31 902 PRO A N 1
ATOM 6851 C CA . PRO A 1 902 ? -13.68 -29.859 18.891 1 73.31 902 PRO A CA 1
ATOM 6852 C C . PRO A 1 902 ? -15.156 -30.234 18.812 1 73.31 902 PRO A C 1
ATOM 6854 O O . PRO A 1 902 ? -15.734 -30.266 17.734 1 73.31 902 PRO A O 1
ATOM 6857 N N . GLN A 1 903 ? -15.641 -30.734 19.922 1 68 903 GLN A N 1
ATOM 6858 C CA . GLN A 1 903 ? -17.047 -31.094 19.984 1 68 903 GLN A CA 1
ATOM 6859 C C . GLN A 1 903 ? -17.844 -30.047 20.75 1 68 903 GLN A C 1
ATOM 6861 O O . GLN A 1 903 ? -18.25 -30.281 21.891 1 68 903 GLN A O 1
ATOM 6866 N N . THR A 1 904 ? -17.594 -28.828 20.391 1 66.69 904 THR A N 1
ATOM 6867 C CA . THR A 1 904 ? -18.297 -27.812 21.156 1 66.69 904 THR A CA 1
ATOM 6868 C C . THR A 1 904 ? -19.594 -27.406 20.469 1 66.69 904 THR A C 1
ATOM 6870 O O . THR A 1 904 ? -19.719 -27.516 19.234 1 66.69 904 THR A O 1
ATOM 6873 N N . GLN A 1 905 ? -20.594 -27.109 21.281 1 73.69 905 GLN A N 1
ATOM 6874 C CA . GLN A 1 905 ? -21.875 -26.609 20.797 1 73.69 905 GLN A CA 1
ATOM 6875 C C . GLN A 1 905 ? -21.781 -25.125 20.406 1 73.69 905 GLN A C 1
ATOM 6877 O O . GLN A 1 905 ? -21.031 -24.375 21.016 1 73.69 905 GLN A O 1
ATOM 6882 N N . LEU A 1 906 ? -22.484 -24.891 19.281 1 82.12 906 LEU A N 1
ATOM 6883 C CA . LEU A 1 906 ? -22.547 -23.5 18.875 1 82.12 906 LEU A CA 1
ATOM 6884 C C . LEU A 1 906 ? -23.406 -22.688 19.844 1 82.12 906 LEU A C 1
ATOM 6886 O O . LEU A 1 906 ? -24.5 -23.109 20.219 1 82.12 906 LEU A O 1
ATOM 6890 N N . GLN A 1 907 ? -22.844 -21.625 20.281 1 79.75 907 GLN A N 1
ATOM 6891 C CA . GLN A 1 907 ? -23.609 -20.734 21.156 1 79.75 907 GLN A CA 1
ATOM 6892 C C . GLN A 1 907 ? -24.656 -19.953 20.375 1 79.75 907 GLN A C 1
ATOM 6894 O O . GLN A 1 907 ? -24.438 -19.578 19.219 1 79.75 907 GLN A O 1
ATOM 6899 N N . PRO A 1 908 ? -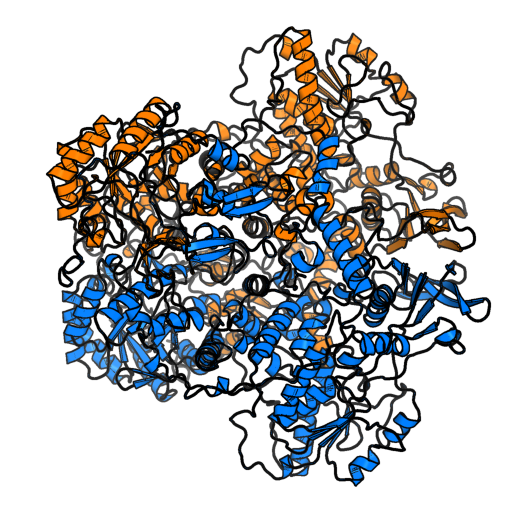25.781 -19.812 21.047 1 85.06 908 PRO A N 1
ATOM 6900 C CA . PRO A 1 908 ? -26.797 -18.984 20.375 1 85.06 908 PRO A CA 1
ATOM 6901 C C . PRO A 1 908 ? -26.312 -17.547 20.125 1 85.06 908 PRO A C 1
ATOM 6903 O O . PRO A 1 908 ? -25.5 -17.031 20.891 1 85.06 908 PRO A O 1
ATOM 6906 N N . ARG A 1 909 ? -26.953 -17.062 19.094 1 88.25 909 ARG A N 1
ATOM 6907 C CA . ARG A 1 909 ? -26.594 -15.688 18.75 1 88.25 909 ARG A CA 1
ATOM 6908 C C . ARG A 1 909 ? -26.984 -14.711 19.844 1 88.25 909 ARG A C 1
ATOM 6910 O O . ARG A 1 909 ? -28.078 -14.82 20.406 1 88.25 909 ARG A O 1
ATOM 6917 N N . LEU A 1 910 ? -26.109 -13.812 20.172 1 86.81 910 LEU A N 1
ATOM 6918 C CA . LEU A 1 910 ? -26.359 -12.773 21.156 1 86.81 910 LEU A CA 1
ATOM 6919 C C . LEU A 1 910 ? -26.781 -11.469 20.484 1 86.81 910 LEU A C 1
ATOM 6921 O O . LEU A 1 910 ? -26.219 -11.086 19.453 1 86.81 910 LEU A O 1
ATOM 6925 N N . THR A 1 911 ? -27.891 -10.883 20.906 1 92.69 911 THR A N 1
ATOM 6926 C CA . THR A 1 911 ? -28.281 -9.531 20.5 1 92.69 911 THR A CA 1
ATOM 6927 C C . THR A 1 911 ? -28.328 -8.594 21.703 1 92.69 911 THR A C 1
ATOM 6929 O O . THR A 1 911 ? -28.766 -8.984 22.781 1 92.69 911 THR A O 1
ATOM 6932 N N . GLU A 1 912 ? -27.75 -7.469 21.5 1 92.81 912 GLU A N 1
ATOM 6933 C CA . GLU A 1 912 ? -27.672 -6.512 22.594 1 92.81 912 GLU A CA 1
ATOM 6934 C C . GLU A 1 912 ? -28.406 -5.219 22.266 1 92.81 912 GLU A C 1
ATOM 6936 O O . GLU A 1 912 ? -28.359 -4.746 21.125 1 92.81 912 GLU A O 1
ATOM 6941 N N . ASN A 1 913 ? -29.094 -4.676 23.219 1 93.69 913 ASN A N 1
ATOM 6942 C CA . ASN A 1 913 ? -29.766 -3.383 23.109 1 93.69 913 ASN A CA 1
ATOM 6943 C C . ASN A 1 913 ? -29.062 -2.318 23.953 1 93.69 913 ASN A C 1
ATOM 6945 O O . ASN A 1 913 ? -28.344 -2.643 24.891 1 93.69 913 ASN A O 1
ATOM 6949 N N . PRO A 1 914 ? -29.234 -1.092 23.609 1 94.88 914 PRO A N 1
ATOM 6950 C CA . PRO A 1 914 ? -28.578 -0.007 24.328 1 94.88 914 PRO A CA 1
ATOM 6951 C C . PRO A 1 914 ? -28.984 0.046 25.797 1 94.88 914 PRO A C 1
ATOM 6953 O O . PRO A 1 914 ? -30.125 -0.269 26.156 1 94.88 914 PRO A O 1
ATOM 6956 N N . GLU A 1 915 ? -27.906 0.442 26.594 1 92.06 915 GLU A N 1
ATOM 6957 C CA . GLU A 1 915 ? -28.188 0.778 27.984 1 92.06 915 GLU A CA 1
ATOM 6958 C C . GLU A 1 915 ? -28.625 2.238 28.125 1 92.06 915 GLU A C 1
ATOM 6960 O O . GLU A 1 915 ? -27.781 3.143 28.016 1 92.06 915 GLU A O 1
ATOM 6965 N N . GLY A 1 916 ? -29.812 2.574 28.156 1 90.62 916 GLY A N 1
ATOM 6966 C CA . GLY A 1 916 ? -30.281 3.943 28.266 1 90.62 916 GLY A CA 1
ATOM 6967 C C . GLY A 1 916 ? -30.5 4.617 26.938 1 90.62 916 GLY A C 1
ATOM 6968 O O . GLY A 1 916 ? -30.594 3.947 25.906 1 90.62 916 GLY A O 1
ATOM 6969 N N . ASP A 1 917 ? -30.516 5.918 26.969 1 94.44 917 ASP A N 1
ATOM 6970 C CA . ASP A 1 917 ? -30.797 6.684 25.75 1 94.44 917 ASP A CA 1
ATOM 6971 C C . ASP A 1 917 ? -29.516 6.898 24.938 1 94.44 917 ASP A C 1
ATOM 6973 O O . ASP A 1 917 ? -28.438 7.031 25.516 1 94.44 917 ASP A O 1
ATOM 6977 N N . ILE A 1 918 ? -29.656 6.887 23.656 1 96.88 918 ILE A N 1
ATOM 6978 C CA . ILE A 1 918 ? -28.547 7.266 22.781 1 96.88 918 ILE A CA 1
ATOM 6979 C C . ILE A 1 918 ? -28.25 8.75 22.953 1 96.88 918 ILE A C 1
ATOM 6981 O O . ILE A 1 918 ? -29.156 9.586 22.875 1 96.88 918 ILE A O 1
ATOM 6985 N N . PRO A 1 919 ? -27.031 9.117 23.141 1 96.5 919 PRO A N 1
ATOM 6986 C CA . PRO A 1 919 ? -26.719 10.539 23.328 1 96.5 919 PRO A CA 1
ATOM 6987 C C . PRO A 1 919 ? -27 11.375 22.078 1 96.5 919 PRO A C 1
ATOM 6989 O O . PRO A 1 919 ? -26.828 10.898 20.953 1 96.5 919 PRO A O 1
ATOM 6992 N N . THR A 1 920 ? -27.453 12.594 22.297 1 97.38 920 THR A N 1
ATOM 6993 C CA . THR A 1 920 ? -27.562 13.547 21.203 1 97.38 920 THR A CA 1
ATOM 6994 C C . THR A 1 920 ? -26.188 14.141 20.859 1 97.38 920 THR A C 1
ATOM 6996 O O . THR A 1 920 ? -25.234 14 21.625 1 97.38 920 THR A O 1
ATOM 6999 N N . LEU A 1 921 ? -26.125 14.805 19.734 1 98.06 921 LEU A N 1
ATOM 7000 C CA . LEU A 1 921 ? -24.859 15.453 19.375 1 98.06 921 LEU A CA 1
ATOM 7001 C C . LEU A 1 921 ? -24.531 16.562 20.344 1 98.06 921 LEU A C 1
ATOM 7003 O O . LEU A 1 921 ? -23.359 16.797 20.672 1 98.06 921 LEU A O 1
ATOM 7007 N N . GLU A 1 922 ? -25.516 17.281 20.844 1 97.19 922 GLU A N 1
ATOM 7008 C CA . GLU A 1 922 ? -25.297 18.344 21.812 1 97.19 922 GLU A CA 1
ATOM 7009 C C . GLU A 1 922 ? -24.641 17.797 23.078 1 97.19 922 GLU A C 1
ATOM 7011 O O . GLU A 1 922 ? -23.828 18.484 23.703 1 97.19 922 GLU A O 1
ATOM 7016 N N . ASP A 1 923 ? -24.984 16.547 23.406 1 96.25 923 ASP A N 1
ATOM 7017 C CA . ASP A 1 923 ? -24.406 15.914 24.578 1 96.25 923 ASP A CA 1
ATOM 7018 C C . ASP A 1 923 ? -22.906 15.68 24.406 1 96.25 923 ASP A C 1
ATOM 7020 O O . ASP A 1 923 ? -22.172 15.609 25.391 1 96.25 923 ASP A O 1
ATOM 7024 N N . LEU A 1 924 ? -22.5 15.57 23.234 1 97.06 924 LEU A N 1
ATOM 7025 C CA . LEU A 1 924 ? -21.125 15.164 22.953 1 97.06 924 LEU A CA 1
ATOM 7026 C C . LEU A 1 924 ? -20.234 16.391 22.766 1 97.06 924 LEU A C 1
ATOM 7028 O O . LEU A 1 924 ? -19.016 16.297 22.953 1 97.06 924 LEU A O 1
ATOM 7032 N N . VAL A 1 925 ? -20.781 17.531 22.344 1 98.25 925 VAL A N 1
ATOM 7033 C CA . VAL A 1 925 ? -20 18.719 22.047 1 98.25 925 VAL A CA 1
ATOM 7034 C C . VAL A 1 925 ? -19.203 19.141 23.266 1 98.25 925 VAL A C 1
ATOM 7036 O O . VAL A 1 925 ? -19.766 19.453 24.312 1 98.25 925 VAL A O 1
ATOM 7039 N N . GLY A 1 926 ? -17.875 19.047 23.156 1 97.94 926 GLY A N 1
ATOM 7040 C CA . GLY A 1 926 ? -16.969 19.531 24.188 1 97.94 926 GLY A CA 1
ATOM 7041 C C . GLY A 1 926 ? -16.734 18.516 25.297 1 97.94 926 GLY A C 1
ATOM 7042 O O . GLY A 1 926 ? -16.094 18.844 26.312 1 97.94 926 GLY A O 1
ATOM 7043 N N . LEU A 1 927 ? -17.219 17.312 25.125 1 97.25 927 LEU A N 1
ATOM 7044 C CA . LEU A 1 927 ? -17.125 16.281 26.156 1 97.25 927 LEU A CA 1
ATOM 7045 C C . LEU A 1 927 ? -15.672 15.992 26.516 1 97.25 927 LEU A C 1
ATOM 7047 O O . LEU A 1 927 ? -15.367 15.656 27.656 1 97.25 927 LEU A O 1
ATOM 7051 N N . ALA A 1 928 ? -14.773 16.172 25.594 1 97.62 928 ALA A N 1
ATOM 7052 C CA . ALA A 1 928 ? -13.375 15.789 25.797 1 97.62 928 ALA A CA 1
ATOM 7053 C C . ALA A 1 928 ? -12.555 16.984 26.266 1 97.62 928 ALA A C 1
ATOM 7055 O O . ALA A 1 928 ? -11.367 16.844 26.562 1 97.62 928 ALA A O 1
ATOM 7056 N N . LEU A 1 929 ? -13.086 18.172 26.359 1 97.88 929 LEU A N 1
ATOM 7057 C CA . LEU A 1 929 ? -12.367 19.406 26.641 1 97.88 929 LEU A CA 1
ATOM 7058 C C . LEU A 1 929 ? -11.641 19.312 27.984 1 97.88 929 LEU A C 1
ATOM 7060 O O . LEU A 1 929 ? -10.5 19.781 28.109 1 97.88 929 LEU A O 1
ATOM 7064 N N . PRO A 1 930 ? -12.242 18.641 29 1 96.56 930 PRO A N 1
ATOM 7065 C CA . PRO A 1 930 ? -11.555 18.562 30.281 1 96.56 930 PRO A CA 1
ATOM 7066 C C . PRO A 1 930 ? -10.281 17.719 30.219 1 96.56 930 PRO A C 1
ATOM 7068 O O . PRO A 1 930 ? -9.445 17.781 31.125 1 96.56 930 PRO A O 1
ATOM 7071 N N . MET A 1 931 ? -10.141 16.891 29.234 1 97.12 931 MET A N 1
ATOM 7072 C CA . MET A 1 931 ? -8.992 15.992 29.125 1 97.12 931 MET A CA 1
ATOM 7073 C C . MET A 1 931 ? -7.785 16.734 28.547 1 97.12 931 MET A C 1
ATOM 7075 O O . MET A 1 931 ? -6.664 16.219 28.594 1 97.12 931 MET A O 1
ATOM 7079 N N . VAL A 1 932 ? -7.973 17.922 27.984 1 96.38 932 VAL A N 1
ATOM 7080 C CA . VAL A 1 932 ? -6.914 18.703 27.375 1 96.38 932 VAL A CA 1
ATOM 7081 C C . VAL A 1 932 ? -6.566 19.891 28.266 1 96.38 932 VAL A C 1
ATOM 7083 O O . VAL A 1 932 ? -7.453 20.625 28.703 1 96.38 932 VAL A O 1
ATOM 7086 N N . GLY A 1 933 ? -5.348 20.031 28.547 1 92.62 933 GLY A N 1
ATOM 7087 C CA . GLY A 1 933 ? -4.953 21.141 29.422 1 92.62 933 GLY A CA 1
ATOM 7088 C C . GLY A 1 933 ? -3.479 21.469 29.312 1 92.62 933 GLY A C 1
ATOM 7089 O O . GLY A 1 933 ? -2.838 21.172 28.297 1 92.62 933 GLY A O 1
ATOM 7090 N N . ALA A 1 934 ? -3.008 22.156 30.297 1 91.62 934 ALA A N 1
ATOM 7091 C CA . ALA A 1 934 ? -1.603 22.562 30.328 1 91.62 934 ALA A CA 1
ATOM 7092 C C . ALA A 1 934 ? -0.705 21.375 30.672 1 91.62 934 ALA A C 1
ATOM 7094 O O . ALA A 1 934 ? -1.15 20.422 31.312 1 91.62 934 ALA A O 1
ATOM 7095 N N . TYR A 1 935 ? 0.5 21.484 30.281 1 92.69 935 TYR A N 1
ATOM 7096 C CA . TYR A 1 935 ? 1.454 20.422 30.578 1 92.69 935 TYR A CA 1
ATOM 7097 C C . TYR A 1 935 ? 1.599 20.234 32.094 1 92.69 935 TYR A C 1
ATOM 7099 O O . TYR A 1 935 ? 1.697 19.109 32.562 1 92.69 935 TYR A O 1
ATOM 7107 N N . GLY A 1 936 ? 1.635 21.328 32.812 1 90.06 936 GLY A N 1
ATOM 7108 C CA . GLY A 1 936 ? 1.828 21.297 34.25 1 90.06 936 GLY A CA 1
ATOM 7109 C C . GLY A 1 936 ? 0.752 20.516 34.969 1 90.06 936 GLY A C 1
ATOM 7110 O O . GLY A 1 936 ? 0.941 20.109 36.125 1 90.06 936 GLY A O 1
ATOM 7111 N N . GLU A 1 937 ? -0.352 20.281 34.312 1 91.25 937 GLU A N 1
ATOM 7112 C CA . GLU A 1 937 ? -1.461 19.531 34.906 1 91.25 937 GLU A CA 1
ATOM 7113 C C . GLU A 1 937 ? -1.26 18.031 34.75 1 91.25 937 GLU A C 1
ATOM 7115 O O . GLU A 1 937 ? -1.986 17.234 35.375 1 91.25 937 GLU A O 1
ATOM 7120 N N . LEU A 1 938 ? -0.273 17.656 34 1 94 938 LEU A N 1
ATOM 7121 C CA . LEU A 1 938 ? 0.004 16.25 33.812 1 94 938 LEU A CA 1
ATOM 7122 C C . LEU A 1 938 ? 0.83 15.672 34.938 1 94 938 LEU A C 1
ATOM 7124 O O . LEU A 1 938 ? 1.71 16.359 35.5 1 94 938 LEU A O 1
ATOM 7128 N N . ASP A 1 939 ? 0.533 14.477 35.375 1 92 939 ASP A N 1
ATOM 7129 C CA . ASP A 1 939 ? 1.218 13.828 36.469 1 92 939 ASP A CA 1
ATOM 7130 C C . ASP A 1 939 ? 2.4 13 35.969 1 92 939 ASP A C 1
ATOM 7132 O O . ASP A 1 939 ? 2.215 11.922 35.406 1 92 939 ASP A O 1
ATOM 7136 N N . ASN A 1 940 ? 3.6 13.414 36.219 1 90.81 940 ASN A N 1
ATOM 7137 C CA . ASN A 1 940 ? 4.77 12.703 35.719 1 90.81 940 ASN A CA 1
ATOM 7138 C C . ASN A 1 940 ? 5.172 11.57 36.656 1 90.81 940 ASN A C 1
ATOM 7140 O O . ASN A 1 940 ? 6.184 10.898 36.438 1 90.81 940 ASN A O 1
ATOM 7144 N N . SER A 1 941 ? 4.395 11.336 37.75 1 91.69 941 SER A N 1
ATOM 7145 C CA . SER A 1 941 ? 4.645 10.203 38.656 1 91.69 941 SER A CA 1
ATOM 7146 C C . SER A 1 941 ? 3.994 8.93 38.094 1 91.69 941 SER A C 1
ATOM 7148 O O . SER A 1 941 ? 4.324 7.828 38.531 1 91.69 941 SER A O 1
ATOM 7150 N N . GLN A 1 942 ? 3.102 9.07 37.25 1 93.69 942 GLN A N 1
ATOM 7151 C CA . GLN A 1 942 ? 2.406 7.938 36.656 1 93.69 942 GLN A CA 1
ATOM 7152 C C . GLN A 1 942 ? 2.99 7.59 35.281 1 93.69 942 GLN A C 1
ATOM 7154 O O . GLN A 1 942 ? 2.369 7.852 34.25 1 93.69 942 GLN A O 1
ATOM 7159 N N . GLN A 1 943 ? 4.055 6.84 35.312 1 95.56 943 GLN A N 1
ATOM 7160 C CA . GLN A 1 943 ? 4.797 6.547 34.094 1 95.56 943 GLN A CA 1
ATOM 7161 C C . GLN A 1 943 ? 4.312 5.25 33.438 1 95.56 943 GLN A C 1
ATOM 7163 O O . GLN A 1 943 ? 3.838 4.348 34.125 1 95.56 943 GLN A O 1
ATOM 7168 N N . LYS A 1 944 ? 4.379 5.133 32.125 1 96.75 944 LYS A N 1
ATOM 7169 C CA . LYS A 1 944 ? 4.082 3.92 31.391 1 96.75 944 LYS A CA 1
ATOM 7170 C C . LYS A 1 944 ? 5.312 3.42 30.641 1 96.75 944 LYS A C 1
ATOM 7172 O O . LYS A 1 944 ? 6.238 4.191 30.375 1 96.75 944 LYS A O 1
ATOM 7177 N N . VAL A 1 945 ? 5.363 2.148 30.344 1 97.25 945 VAL A N 1
ATOM 7178 C CA . VAL A 1 945 ? 6.441 1.533 29.578 1 97.25 945 VAL A CA 1
ATOM 7179 C C . VAL A 1 945 ? 5.855 0.644 28.484 1 97.25 945 VAL A C 1
ATOM 7181 O O . VAL A 1 945 ? 4.664 0.316 28.5 1 97.25 945 VAL A O 1
ATOM 7184 N N . ALA A 1 946 ? 6.695 0.267 27.5 1 97.56 946 ALA A N 1
ATOM 7185 C CA . ALA A 1 946 ? 6.246 -0.53 26.359 1 97.56 946 ALA A CA 1
ATOM 7186 C C . ALA A 1 946 ? 6.246 -2.018 26.688 1 97.56 946 ALA A C 1
ATOM 7188 O O . ALA A 1 946 ? 7.121 -2.498 27.422 1 97.56 946 ALA A O 1
ATOM 7189 N N . LEU A 1 947 ? 5.285 -2.717 26.188 1 97.5 947 LEU A N 1
ATOM 7190 C CA . LEU A 1 947 ? 5.188 -4.172 26.25 1 97.5 947 LEU A CA 1
ATOM 7191 C C . LEU A 1 947 ? 4.945 -4.758 24.859 1 97.5 947 LEU A C 1
ATOM 7193 O O . LEU A 1 947 ? 3.996 -4.367 24.172 1 97.5 947 LEU A O 1
ATOM 7197 N N . ILE A 1 948 ? 5.781 -5.723 24.422 1 96.62 948 ILE A N 1
ATOM 7198 C CA . ILE A 1 948 ? 5.699 -6.289 23.078 1 96.62 948 ILE A CA 1
ATOM 7199 C C . ILE A 1 948 ? 5.055 -7.668 23.141 1 96.62 948 ILE A C 1
ATOM 7201 O O . ILE A 1 948 ? 5.438 -8.508 23.953 1 96.62 948 ILE A O 1
ATOM 7205 N N . ASP A 1 949 ? 4.074 -7.93 22.297 1 94 949 ASP A N 1
ATOM 7206 C CA . ASP A 1 949 ? 3.449 -9.242 22.141 1 94 949 ASP A CA 1
ATOM 7207 C C . ASP A 1 949 ? 4.234 -10.102 21.156 1 94 949 ASP A C 1
ATOM 7209 O O . ASP A 1 949 ? 4.152 -9.906 19.938 1 94 949 ASP A O 1
ATOM 7213 N N . GLU A 1 950 ? 4.828 -11.125 21.562 1 90.88 950 GLU A N 1
ATOM 7214 C CA . GLU A 1 950 ? 5.73 -11.945 20.766 1 90.88 950 GLU A CA 1
ATOM 7215 C C . GLU A 1 950 ? 4.961 -12.758 19.719 1 90.88 950 GLU A C 1
ATOM 7217 O O . GLU A 1 950 ? 5.504 -13.094 18.672 1 90.88 950 GLU A O 1
ATOM 7222 N N . ASP A 1 951 ? 3.695 -13.023 19.969 1 89.19 951 ASP A N 1
ATOM 7223 C CA . ASP A 1 951 ? 2.896 -13.836 19.047 1 89.19 951 ASP A CA 1
ATOM 7224 C C . ASP A 1 951 ? 2.518 -13.039 17.812 1 89.19 951 ASP A C 1
ATOM 7226 O O . ASP A 1 951 ? 2.34 -13.609 16.734 1 89.19 951 ASP A O 1
ATOM 7230 N N . MET A 1 952 ? 2.41 -11.758 17.953 1 93.62 952 MET A N 1
ATOM 7231 C CA . MET A 1 952 ? 1.956 -10.914 16.859 1 93.62 952 MET A CA 1
ATOM 7232 C C . MET A 1 952 ? 3.141 -10.281 16.125 1 93.62 952 MET A C 1
ATOM 7234 O O . MET A 1 952 ? 2.998 -9.797 15.008 1 93.62 952 MET A O 1
ATOM 7238 N N . CYS A 1 953 ? 4.305 -10.289 16.781 1 95.44 953 CYS A N 1
ATOM 7239 C CA . CYS A 1 953 ? 5.504 -9.648 16.25 1 95.44 953 CYS A CA 1
ATOM 7240 C C . CYS A 1 953 ? 5.957 -10.336 14.969 1 95.44 953 CYS A C 1
ATOM 7242 O O . CYS A 1 953 ? 6.008 -11.562 14.898 1 95.44 953 CYS A O 1
ATOM 7244 N N . ILE A 1 954 ? 6.363 -9.523 13.977 1 95.94 954 ILE A N 1
ATOM 7245 C CA . ILE A 1 954 ? 6.781 -10.117 12.711 1 95.94 954 ILE A CA 1
ATOM 7246 C C . ILE A 1 954 ? 8.297 -10.008 12.562 1 95.94 954 ILE A C 1
ATOM 7248 O O . ILE A 1 954 ? 8.836 -10.156 11.469 1 95.94 954 ILE A O 1
ATOM 7252 N N . ASN A 1 955 ? 8.977 -9.547 13.625 1 96.88 955 ASN A N 1
ATOM 7253 C CA . ASN A 1 955 ? 10.414 -9.664 13.812 1 96.88 955 ASN A CA 1
ATOM 7254 C C . ASN A 1 955 ? 11.18 -8.695 12.898 1 96.88 955 ASN A C 1
ATOM 7256 O O . ASN A 1 955 ? 12.242 -9.039 12.391 1 96.88 955 ASN A O 1
ATOM 7260 N N . CYS A 1 956 ? 10.688 -7.551 12.625 1 96.88 956 CYS 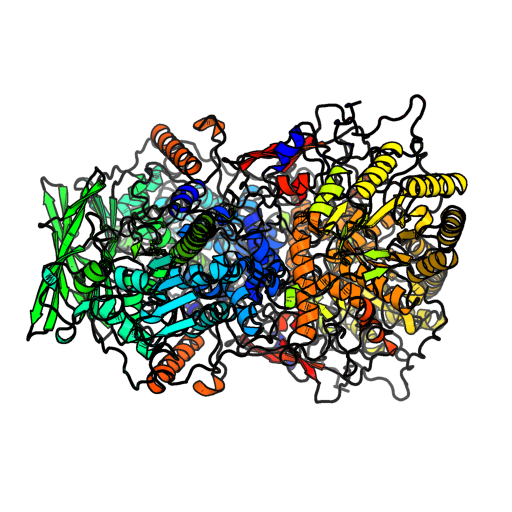A N 1
ATOM 7261 C CA . CYS A 1 956 ? 11.336 -6.625 11.695 1 96.88 956 CYS A CA 1
ATOM 7262 C C . CYS A 1 956 ? 12.406 -5.809 12.406 1 96.88 956 CYS A C 1
ATOM 7264 O O . CYS A 1 956 ? 13.305 -5.266 11.766 1 96.88 956 CYS A O 1
ATOM 7266 N N . GLY A 1 957 ? 12.266 -5.609 13.703 1 97.06 957 GLY A N 1
ATOM 7267 C CA . GLY A 1 957 ? 13.266 -4.906 14.484 1 97.06 957 GLY A CA 1
ATOM 7268 C C . GLY A 1 957 ? 13.156 -3.398 14.383 1 97.06 957 GLY A C 1
ATOM 7269 O O . GLY A 1 957 ? 14.062 -2.674 14.805 1 97.06 957 GLY A O 1
ATOM 7270 N N . LYS A 1 958 ? 12.086 -2.846 13.93 1 96.38 958 LYS A N 1
ATOM 7271 C CA . LYS A 1 958 ? 11.922 -1.399 13.82 1 96.38 958 LYS A CA 1
ATOM 7272 C C . LYS A 1 958 ? 11.891 -0.75 15.203 1 96.38 958 LYS A C 1
ATOM 7274 O O . LYS A 1 958 ? 12.438 0.336 15.398 1 96.38 958 LYS A O 1
ATOM 7279 N N . CYS A 1 959 ? 11.188 -1.409 16.109 1 96.94 959 CYS A N 1
ATOM 7280 C CA . CYS A 1 959 ? 11.133 -0.921 17.484 1 96.94 959 CYS A CA 1
ATOM 7281 C C . CYS A 1 959 ? 12.523 -0.823 18.078 1 96.94 959 CYS A C 1
ATOM 7283 O O . CYS A 1 959 ? 12.859 0.175 18.719 1 96.94 959 CYS A O 1
ATOM 7285 N N . TYR A 1 960 ? 13.359 -1.815 17.781 1 97.06 960 TYR A N 1
ATOM 7286 C CA . TYR A 1 960 ? 14.742 -1.875 18.234 1 97.06 960 TYR A CA 1
ATOM 7287 C C . TYR A 1 960 ? 15.555 -0.733 17.641 1 97.06 960 TYR A C 1
ATOM 7289 O O . TYR A 1 960 ? 16.281 -0.034 18.359 1 97.06 960 TYR A O 1
ATOM 7297 N N . MET A 1 961 ? 15.438 -0.452 16.422 1 95.88 961 MET A N 1
ATOM 7298 C CA . MET A 1 961 ? 16.219 0.558 15.711 1 95.88 961 MET A CA 1
ATOM 7299 C C . MET A 1 961 ? 15.875 1.959 16.203 1 95.88 961 MET A C 1
ATOM 7301 O O . MET A 1 961 ? 16.766 2.76 16.484 1 95.88 961 MET A O 1
ATOM 7305 N N . THR A 1 962 ? 14.609 2.236 16.297 1 95.88 962 THR A N 1
ATOM 7306 C CA . THR A 1 962 ? 14.188 3.57 16.719 1 95.88 962 THR A CA 1
ATOM 7307 C C . THR A 1 962 ? 14.562 3.816 18.172 1 95.88 962 THR A C 1
ATOM 7309 O O . THR A 1 962 ? 14.898 4.941 18.562 1 95.88 962 THR A O 1
ATOM 7312 N N . CYS A 1 963 ? 14.508 2.785 18.953 1 96.31 963 CYS A N 1
ATOM 7313 C CA . CYS A 1 963 ? 14.906 2.896 20.359 1 96.31 963 CYS A CA 1
ATOM 7314 C C . CYS A 1 963 ? 16.391 3.229 20.484 1 96.31 963 CYS A C 1
ATOM 7316 O O . CYS A 1 963 ? 16.797 3.949 21.391 1 96.31 963 CYS A O 1
ATOM 7318 N N . ASN A 1 964 ? 17.141 2.744 19.547 1 95.88 964 ASN A N 1
ATOM 7319 C CA . ASN A 1 964 ? 18.594 2.932 19.594 1 95.88 964 ASN A CA 1
ATOM 7320 C C . ASN A 1 964 ? 19 4.324 19.125 1 95.88 964 ASN A C 1
ATOM 7322 O O . ASN A 1 964 ? 19.859 4.969 19.734 1 95.88 964 ASN A O 1
ATOM 7326 N N . ASP A 1 965 ? 18.344 4.773 18.078 1 94.69 965 ASP A N 1
ATOM 7327 C CA . ASP A 1 965 ? 18.828 5.984 17.422 1 94.69 965 ASP A CA 1
ATOM 7328 C C . ASP A 1 965 ? 17.953 7.184 17.75 1 94.69 965 ASP A C 1
ATOM 7330 O O . ASP A 1 965 ? 18.266 8.312 17.391 1 94.69 965 ASP A O 1
ATOM 7334 N N . SER A 1 966 ? 16.859 7.027 18.5 1 91.75 966 SER A N 1
ATOM 7335 C CA . SER A 1 966 ? 15.977 8.141 18.859 1 91.75 966 SER A CA 1
ATOM 7336 C C . SER A 1 966 ? 15.391 7.949 20.266 1 91.75 966 SER A C 1
ATOM 7338 O O . SER A 1 966 ? 14.523 8.711 20.688 1 91.75 966 SER A O 1
ATOM 7340 N N . GLY A 1 967 ? 15.844 6.891 20.906 1 89.19 967 GLY A N 1
ATOM 7341 C CA . GLY A 1 967 ? 15.305 6.594 22.234 1 89.19 967 GLY A CA 1
ATOM 7342 C C . GLY A 1 967 ? 16.375 6.371 23.281 1 89.19 967 GLY A C 1
ATOM 7343 O O . GLY A 1 967 ? 17.266 7.203 23.438 1 89.19 967 GLY A O 1
ATOM 7344 N N . TYR A 1 968 ? 16.156 5.262 24.062 1 85.31 968 TYR A N 1
ATOM 7345 C CA . TYR A 1 968 ? 17.016 5.098 25.234 1 85.31 968 TYR A CA 1
ATOM 7346 C C . TYR A 1 968 ? 17.609 3.697 25.297 1 85.31 968 TYR A C 1
ATOM 7348 O O . TYR A 1 968 ? 17.891 3.176 26.375 1 85.31 968 TYR A O 1
ATOM 7356 N N . GLN A 1 969 ? 17.688 3.068 24.156 1 92.31 969 GLN A N 1
ATOM 7357 C CA . GLN A 1 969 ? 18.359 1.779 24 1 92.31 969 GLN A CA 1
ATOM 7358 C C . GLN A 1 969 ? 17.812 0.765 25.016 1 92.31 969 GLN A C 1
ATOM 7360 O O . GLN A 1 969 ? 18.594 0.099 25.703 1 92.31 969 GLN A O 1
ATOM 7365 N N . ALA A 1 970 ? 16.531 0.598 25.016 1 95.44 970 ALA A N 1
ATOM 7366 C CA . ALA A 1 970 ? 15.883 -0.231 26.031 1 95.44 970 ALA A CA 1
ATOM 7367 C C . ALA A 1 970 ? 15.32 -1.508 25.406 1 95.44 970 ALA A C 1
ATOM 7369 O O . ALA A 1 970 ? 14.57 -2.24 26.062 1 95.44 970 ALA A O 1
ATOM 7370 N N . ILE A 1 971 ? 15.562 -1.828 24.188 1 97 971 ILE A N 1
ATOM 7371 C CA . ILE A 1 971 ? 14.984 -2.998 23.531 1 97 971 ILE A CA 1
ATOM 7372 C C . ILE A 1 971 ? 16.094 -3.914 23.031 1 97 971 ILE A C 1
ATOM 7374 O O . ILE A 1 971 ? 16.969 -3.49 22.266 1 97 971 ILE A O 1
ATOM 7378 N N . LEU A 1 972 ? 16.031 -5.102 23.469 1 96.5 972 LEU A N 1
ATOM 7379 C CA . LEU A 1 972 ? 16.953 -6.133 22.984 1 96.5 972 LEU A CA 1
ATOM 7380 C C . LEU A 1 972 ? 16.406 -6.797 21.719 1 96.5 972 LEU A C 1
ATOM 7382 O O . LEU A 1 972 ? 15.188 -6.887 21.531 1 96.5 972 LEU A O 1
ATOM 7386 N N . PHE A 1 973 ? 17.25 -7.266 20.844 1 96.56 973 PHE A N 1
ATOM 7387 C CA . PHE A 1 973 ? 16.922 -7.934 19.594 1 96.56 973 PHE A CA 1
ATOM 7388 C C . PHE A 1 973 ? 17.828 -9.141 19.359 1 96.56 973 PHE A C 1
ATOM 7390 O O . PHE A 1 973 ? 19.031 -8.984 19.125 1 96.56 973 PHE A O 1
ATOM 7397 N N . ASP A 1 974 ? 17.266 -10.305 19.484 1 95.94 974 ASP A N 1
ATOM 7398 C CA . ASP A 1 974 ? 18.062 -11.523 19.406 1 95.94 974 ASP A CA 1
ATOM 7399 C C . ASP A 1 974 ? 18.625 -11.734 18 1 95.94 974 ASP A C 1
ATOM 7401 O O . ASP A 1 974 ? 17.891 -11.641 17.016 1 95.94 974 ASP A O 1
ATOM 7405 N N . PRO A 1 975 ? 19.828 -12.07 17.859 1 95.69 975 PRO A N 1
ATOM 7406 C CA . PRO A 1 975 ? 20.453 -12.148 16.547 1 95.69 975 PRO A CA 1
ATOM 7407 C C . PRO A 1 975 ? 20 -13.359 15.742 1 95.69 975 PRO A C 1
ATOM 7409 O O . PRO A 1 975 ? 20.141 -13.391 14.516 1 95.69 975 PRO A O 1
ATOM 7412 N N . LYS A 1 976 ? 19.469 -14.375 16.375 1 95.12 976 LYS A N 1
ATOM 7413 C CA . LYS A 1 976 ? 19.078 -15.602 15.672 1 95.12 976 LYS A CA 1
ATOM 7414 C C . LYS A 1 976 ? 17.547 -15.688 15.531 1 95.12 976 LYS A C 1
ATOM 7416 O O . LYS A 1 976 ? 17.047 -15.953 14.438 1 95.12 976 LYS A O 1
ATOM 7421 N N . THR A 1 977 ? 16.828 -15.398 16.641 1 95.38 977 THR A N 1
ATOM 7422 C CA . THR A 1 977 ? 15.383 -15.562 16.641 1 95.38 977 THR A CA 1
ATOM 7423 C C . THR A 1 977 ? 14.695 -14.258 16.266 1 95.38 977 THR A C 1
ATOM 7425 O O . THR A 1 977 ? 13.508 -14.25 15.945 1 95.38 977 THR A O 1
ATOM 7428 N N . HIS A 1 978 ? 15.414 -13.133 16.391 1 96.25 978 HIS A N 1
ATOM 7429 C CA . HIS A 1 978 ? 14.898 -11.789 16.141 1 96.25 978 HIS A CA 1
ATOM 7430 C C . HIS A 1 978 ? 13.734 -11.469 17.078 1 96.25 978 HIS A C 1
ATOM 7432 O O . HIS A 1 978 ? 12.875 -10.648 16.734 1 96.25 978 HIS A O 1
ATOM 7438 N N . LEU A 1 979 ? 13.656 -12.164 18.172 1 94.88 979 LEU A N 1
ATOM 7439 C CA . LEU A 1 979 ? 12.695 -11.797 19.219 1 94.88 979 LEU A CA 1
ATOM 7440 C C . LEU A 1 979 ? 13.156 -10.539 19.953 1 94.88 979 LEU A C 1
ATOM 7442 O O . LEU A 1 979 ? 14.352 -10.32 20.125 1 94.88 979 LEU A O 1
ATOM 7446 N N . THR A 1 980 ? 12.195 -9.75 20.328 1 94.56 980 THR A N 1
ATOM 7447 C CA . THR A 1 980 ? 12.469 -8.492 21.016 1 94.56 980 THR A CA 1
ATOM 7448 C C . THR A 1 980 ? 12.062 -8.57 22.484 1 94.56 980 THR A C 1
ATOM 7450 O O . THR A 1 980 ? 11.094 -9.25 22.828 1 94.56 980 THR A O 1
ATOM 7453 N N . LYS A 1 981 ? 12.82 -7.875 23.312 1 93.94 981 LYS A N 1
ATOM 7454 C CA . LYS A 1 981 ? 12.5 -7.77 24.734 1 93.94 981 LYS A CA 1
ATOM 7455 C C . LYS A 1 981 ? 12.766 -6.359 25.25 1 93.94 981 LYS A C 1
ATOM 7457 O O . LYS A 1 981 ? 13.852 -5.812 25.047 1 93.94 981 LYS A O 1
ATOM 7462 N N . VAL A 1 982 ? 11.805 -5.801 25.891 1 96.25 982 VAL A N 1
ATOM 7463 C CA . VAL A 1 982 ? 11.945 -4.484 26.5 1 96.25 982 VAL A CA 1
ATOM 7464 C C . VAL A 1 982 ? 12.578 -4.621 27.891 1 96.25 982 VAL A C 1
ATOM 7466 O O . VAL A 1 982 ? 12.117 -5.422 28.703 1 96.25 982 VAL A O 1
ATOM 7469 N N . THR A 1 983 ? 13.578 -3.84 28.172 1 94.56 983 THR A N 1
ATOM 7470 C CA . THR A 1 983 ? 14.266 -3.898 29.453 1 94.56 983 THR A CA 1
ATOM 7471 C C . THR A 1 983 ? 13.711 -2.854 30.422 1 94.56 983 THR A C 1
ATOM 7473 O O . THR A 1 983 ? 12.844 -2.062 30.047 1 94.56 983 THR A O 1
ATOM 7476 N N . ASP A 1 984 ? 14.266 -2.84 31.594 1 92.31 984 ASP A N 1
ATOM 7477 C CA . ASP A 1 984 ? 13.82 -1.912 32.625 1 92.31 984 ASP A CA 1
ATOM 7478 C C . ASP A 1 984 ? 14.32 -0.496 32.344 1 92.31 984 ASP A C 1
ATOM 7480 O O . ASP A 1 984 ? 13.875 0.461 32.969 1 92.31 984 ASP A O 1
ATOM 7484 N N . ASP A 1 985 ? 15.07 -0.329 31.297 1 92.25 985 ASP A N 1
ATOM 7485 C CA . ASP A 1 985 ? 15.594 0.986 30.922 1 92.25 985 ASP A CA 1
ATOM 7486 C C . ASP A 1 985 ? 14.57 1.775 30.109 1 92.25 985 ASP A C 1
ATOM 7488 O O . ASP A 1 985 ? 14.789 2.951 29.812 1 92.25 985 ASP A O 1
ATOM 7492 N N . CYS A 1 986 ? 13.516 1.148 29.844 1 95.62 986 CYS A N 1
ATOM 7493 C CA . CYS A 1 986 ? 12.484 1.822 29.062 1 95.62 986 CYS A CA 1
ATOM 7494 C C . CYS A 1 986 ? 11.953 3.043 29.812 1 95.62 986 CYS A C 1
ATOM 7496 O O . CYS A 1 986 ? 11.617 2.957 31 1 95.62 986 CYS A O 1
ATOM 7498 N N . THR A 1 987 ? 11.898 4.172 29.062 1 94.75 987 THR A N 1
ATOM 7499 C CA . THR A 1 987 ? 11.406 5.406 29.656 1 94.75 987 THR A CA 1
ATOM 7500 C C . THR A 1 987 ? 9.969 5.68 29.234 1 94.75 987 THR A C 1
ATOM 7502 O O . THR A 1 987 ? 9.375 6.684 29.641 1 94.75 987 THR A O 1
ATOM 7505 N N . GLY A 1 988 ? 9.453 4.883 28.391 1 96.06 988 GLY A N 1
ATOM 7506 C CA . GLY A 1 988 ? 8.07 5.023 27.969 1 96.06 988 GLY A CA 1
ATOM 7507 C C . GLY A 1 988 ? 7.867 6.117 26.938 1 96.06 988 GLY A C 1
ATOM 7508 O O . GLY A 1 988 ? 6.777 6.684 26.828 1 96.06 988 GLY A O 1
ATOM 7509 N N . CYS A 1 989 ? 8.844 6.438 26.094 1 95.5 989 CYS A N 1
ATOM 7510 C CA . CYS A 1 989 ? 8.734 7.539 25.156 1 95.5 989 CYS A CA 1
ATOM 7511 C C . CYS A 1 989 ? 7.691 7.234 24.078 1 95.5 989 CYS A C 1
ATOM 7513 O O . CYS A 1 989 ? 7.176 8.148 23.438 1 95.5 989 CYS A O 1
ATOM 7515 N N . THR A 1 990 ? 7.363 5.91 23.781 1 96.12 990 THR A N 1
ATOM 7516 C CA . THR A 1 990 ? 6.25 5.449 22.953 1 96.12 990 THR A CA 1
ATOM 7517 C C . THR A 1 990 ? 6.637 5.449 21.469 1 96.12 990 THR A C 1
ATOM 7519 O O . THR A 1 990 ? 5.805 5.156 20.609 1 96.12 990 THR A O 1
ATOM 7522 N N . LEU A 1 991 ? 7.867 5.727 21.094 1 96.31 991 LEU A N 1
ATOM 7523 C CA . LEU A 1 991 ? 8.305 5.742 19.688 1 96.31 991 LEU A CA 1
ATOM 7524 C C . LEU A 1 991 ? 8.203 4.352 19.078 1 96.31 991 LEU A C 1
ATOM 7526 O O . LEU A 1 991 ? 7.871 4.215 17.891 1 96.31 991 LEU A O 1
ATOM 7530 N N . CYS A 1 992 ? 8.547 3.316 19.891 1 97 992 CYS A N 1
ATOM 7531 C CA . CYS A 1 992 ? 8.484 1.943 19.406 1 97 992 CYS A CA 1
ATOM 7532 C C . CYS A 1 992 ? 7.07 1.581 18.969 1 97 992 CYS A C 1
ATOM 7534 O O . CYS A 1 992 ? 6.879 0.923 17.953 1 97 992 CYS A O 1
ATOM 7536 N N . VAL A 1 993 ? 6.035 2.033 19.719 1 96.62 993 VAL A N 1
ATOM 7537 C CA . VAL A 1 993 ? 4.633 1.826 19.375 1 96.62 993 VAL A CA 1
ATOM 7538 C C . VAL A 1 993 ? 4.305 2.559 18.078 1 96.62 993 VAL A C 1
ATOM 7540 O O . VAL A 1 993 ? 3.613 2.018 17.219 1 96.62 993 VAL A O 1
ATOM 7543 N N . SER A 1 994 ? 4.848 3.748 17.938 1 96.06 994 SER A N 1
ATOM 7544 C CA . SER A 1 994 ? 4.508 4.637 16.828 1 96.06 994 SER A CA 1
ATOM 7545 C C . SER A 1 994 ? 5.016 4.086 15.5 1 96.06 994 SER A C 1
ATOM 7547 O O . SER A 1 994 ? 4.406 4.316 14.453 1 96.06 994 SER A O 1
ATOM 7549 N N . VAL A 1 995 ? 6.09 3.275 15.508 1 96.5 995 VAL A N 1
ATOM 7550 C CA . VAL A 1 995 ? 6.68 2.838 14.25 1 96.5 995 VAL A CA 1
ATOM 7551 C C . VAL A 1 995 ? 6.348 1.367 14 1 96.5 995 VAL A C 1
ATOM 7553 O O . VAL A 1 995 ? 6.734 0.8 12.977 1 96.5 995 VAL A O 1
ATOM 7556 N N . CYS A 1 996 ? 5.699 0.704 14.922 1 97.19 996 CYS A N 1
ATOM 7557 C CA . CYS A 1 996 ? 5.363 -0.707 14.766 1 97.19 996 CYS A CA 1
ATOM 7558 C C . CYS A 1 996 ? 4.344 -0.901 13.648 1 97.19 996 CYS A C 1
ATOM 7560 O O . CYS A 1 996 ? 3.314 -0.226 13.617 1 97.19 996 CYS A O 1
ATOM 7562 N N . PRO A 1 997 ? 4.566 -1.836 12.734 1 96.31 997 PRO A N 1
ATOM 7563 C CA . PRO A 1 997 ? 3.627 -2.031 11.625 1 96.31 997 PRO A CA 1
ATOM 7564 C C . PRO A 1 997 ? 2.387 -2.82 12.039 1 96.31 997 PRO A C 1
ATOM 7566 O O . PRO A 1 997 ? 1.416 -2.891 11.281 1 96.31 997 PRO A O 1
ATOM 7569 N N . ILE A 1 998 ? 2.346 -3.482 13.188 1 96.94 998 ILE A N 1
ATOM 7570 C CA . ILE A 1 998 ? 1.256 -4.363 13.594 1 96.94 998 ILE A CA 1
ATOM 7571 C C . ILE A 1 998 ? 0.435 -3.697 14.695 1 96.94 998 ILE A C 1
ATOM 7573 O O . ILE A 1 998 ? 0.968 -3.346 15.75 1 96.94 998 ILE A O 1
ATOM 7577 N N . ILE A 1 999 ? -0.859 -3.559 14.461 1 96.56 999 ILE A N 1
ATOM 7578 C CA . ILE A 1 999 ? -1.755 -2.9 15.406 1 96.56 999 ILE A CA 1
ATOM 7579 C C . ILE A 1 999 ? -1.712 -3.623 16.75 1 96.56 999 ILE A C 1
ATOM 7581 O O . ILE A 1 999 ? -1.897 -4.84 16.812 1 96.56 999 ILE A O 1
ATOM 7585 N N . ASP A 1 1000 ? -1.326 -2.92 17.828 1 95.62 1000 ASP A N 1
ATOM 7586 C CA . ASP A 1 1000 ? -1.405 -3.342 19.219 1 95.62 1000 ASP A CA 1
ATOM 7587 C C . ASP A 1 1000 ? -0.374 -4.426 19.531 1 95.62 1000 ASP A C 1
ATOM 7589 O O . ASP A 1 1000 ? -0.475 -5.117 20.547 1 95.62 1000 ASP A O 1
ATOM 7593 N N . CYS A 1 1001 ? 0.52 -4.668 18.594 1 96.69 1001 CYS A N 1
ATOM 7594 C CA . CYS A 1 1001 ? 1.62 -5.566 18.906 1 96.69 1001 CYS A CA 1
ATOM 7595 C C . CYS A 1 1001 ? 2.443 -5.031 20.078 1 96.69 1001 CYS A C 1
ATOM 7597 O O . CYS A 1 1001 ? 2.963 -5.809 20.891 1 96.69 1001 CYS A O 1
ATOM 7599 N N . ILE A 1 1002 ? 2.641 -3.738 20.141 1 97.62 1002 ILE A N 1
ATOM 7600 C CA . ILE A 1 1002 ? 3.262 -3.062 21.281 1 97.62 1002 ILE A CA 1
ATOM 7601 C C . ILE A 1 1002 ? 2.227 -2.199 22 1 97.62 1002 ILE A C 1
ATOM 7603 O O . ILE A 1 1002 ? 1.527 -1.404 21.375 1 97.62 1002 ILE A O 1
ATOM 7607 N N . GLN A 1 1003 ? 2.131 -2.324 23.234 1 96.62 1003 GLN A N 1
ATOM 7608 C CA . GLN A 1 1003 ? 1.212 -1.546 24.062 1 96.62 1003 GLN A CA 1
ATOM 7609 C C . GLN A 1 1003 ? 1.957 -0.815 25.172 1 96.62 1003 GLN A C 1
ATOM 7611 O O . GLN A 1 1003 ? 3.02 -1.259 25.609 1 96.62 1003 GLN A O 1
ATOM 7616 N N . MET A 1 1004 ? 1.479 0.349 25.594 1 96.94 1004 MET A N 1
ATOM 7617 C CA . MET A 1 1004 ? 2.014 1.061 26.75 1 96.94 1004 MET A CA 1
ATOM 7618 C C . MET A 1 1004 ? 1.296 0.637 28.031 1 96.94 1004 MET A C 1
ATOM 7620 O O . MET A 1 1004 ? 0.081 0.802 28.141 1 96.94 1004 MET A O 1
ATOM 7624 N N . VAL A 1 1005 ? 2.014 0.143 28.953 1 96.62 1005 VAL A N 1
ATOM 7625 C CA . VAL A 1 1005 ? 1.438 -0.352 30.203 1 96.62 1005 VAL A CA 1
ATOM 7626 C C . VAL A 1 1005 ? 2.049 0.393 31.391 1 96.62 1005 VAL A C 1
ATOM 7628 O O . VAL A 1 1005 ? 3.092 1.036 31.25 1 96.62 1005 VAL A O 1
ATOM 7631 N N . GLU A 1 1006 ? 1.407 0.35 32.531 1 96.06 1006 GLU A N 1
ATOM 7632 C CA . GLU A 1 1006 ? 1.887 1.034 33.75 1 96.06 1006 GLU A CA 1
ATOM 7633 C C . GLU A 1 1006 ? 3.25 0.501 34.156 1 96.06 1006 GLU A C 1
ATOM 7635 O O . GLU A 1 1006 ? 3.479 -0.71 34.156 1 96.06 1006 GLU A O 1
ATOM 7640 N N . ARG A 1 1007 ? 4.133 1.498 34.375 1 95.44 1007 ARG A N 1
ATOM 7641 C CA . ARG A 1 1007 ? 5.426 1.127 34.938 1 95.44 1007 ARG A CA 1
ATOM 7642 C C . ARG A 1 1007 ? 5.266 0.608 36.375 1 95.44 1007 ARG A C 1
ATOM 7644 O O . ARG A 1 1007 ? 4.547 1.204 37.188 1 95.44 1007 ARG A O 1
ATOM 7651 N N . THR A 1 1008 ? 5.957 -0.425 36.688 1 92.12 1008 THR A N 1
ATOM 7652 C CA . THR A 1 1008 ? 5.805 -1.026 38 1 92.12 1008 THR A CA 1
ATOM 7653 C C . THR A 1 1008 ? 6.949 -0.604 38.938 1 92.12 1008 THR A C 1
ATOM 7655 O O . THR A 1 1008 ? 6.898 -0.842 40.156 1 92.12 1008 THR A O 1
ATOM 7658 N N . THR A 1 1009 ? 7.973 0.002 38.469 1 91.19 1009 THR A N 1
ATOM 7659 C CA . THR A 1 1009 ? 9.102 0.497 39.25 1 91.19 1009 THR A CA 1
ATOM 7660 C C . THR A 1 1009 ? 9.133 2.023 39.25 1 91.19 1009 THR A C 1
ATOM 7662 O O . THR A 1 1009 ? 8.578 2.658 38.344 1 91.19 1009 THR A O 1
ATOM 7665 N N . PRO A 1 1010 ? 9.727 2.572 40.219 1 88.94 1010 PRO A N 1
ATOM 7666 C CA . PRO A 1 1010 ? 9.859 4.031 40.188 1 88.94 1010 PRO A CA 1
ATOM 7667 C C . PRO A 1 1010 ? 10.688 4.52 39 1 88.94 1010 PRO A C 1
ATOM 7669 O O . PRO A 1 1010 ? 11.68 3.895 38.625 1 88.94 1010 PRO A O 1
ATOM 7672 N N . TYR A 1 1011 ? 10.25 5.621 38.469 1 90.62 1011 TYR A N 1
ATOM 7673 C CA . TYR A 1 1011 ? 11.016 6.223 37.375 1 90.62 1011 TYR A CA 1
ATOM 7674 C C . TYR A 1 1011 ? 12.125 7.109 37.938 1 90.62 1011 TYR A C 1
ATOM 7676 O O . TYR A 1 1011 ? 11.867 8.039 38.688 1 90.62 1011 TYR A O 1
ATOM 7684 N N . ILE A 1 1012 ? 13.312 6.805 37.625 1 89.19 1012 ILE A N 1
ATOM 7685 C CA . ILE A 1 1012 ? 14.477 7.617 37.969 1 89.19 1012 ILE A CA 1
ATOM 7686 C C . ILE A 1 1012 ? 15.125 8.156 36.719 1 89.19 1012 ILE A C 1
ATOM 7688 O O . ILE A 1 1012 ? 15.797 7.41 36 1 89.19 1012 ILE A O 1
ATOM 7692 N N . PRO A 1 1013 ? 14.961 9.492 36.469 1 90.25 1013 PRO A N 1
ATOM 7693 C CA . PRO A 1 1013 ? 15.555 10.047 35.25 1 90.25 1013 PRO A CA 1
ATOM 7694 C C . PRO A 1 1013 ? 17.078 9.867 35.188 1 90.25 1013 PRO A C 1
ATOM 7696 O O . PRO A 1 1013 ? 17.75 10.016 36.219 1 90.25 1013 PRO A O 1
ATOM 7699 N N . LYS A 1 1014 ? 17.578 9.516 34.062 1 89.12 1014 LYS A N 1
ATOM 7700 C CA . LYS A 1 1014 ? 19.016 9.445 33.875 1 89.12 1014 LYS A CA 1
ATOM 7701 C C . LYS A 1 1014 ? 19.609 10.828 33.656 1 89.12 1014 LYS A C 1
ATOM 7703 O O . LYS A 1 1014 ? 19.688 11.312 32.531 1 89.12 1014 LYS A O 1
ATOM 7708 N N . ARG A 1 1015 ? 20.234 11.383 34.688 1 93.25 1015 ARG A N 1
ATOM 7709 C CA . ARG A 1 1015 ? 20.656 12.773 34.688 1 93.25 1015 ARG A CA 1
ATOM 7710 C C . ARG A 1 1015 ? 22.062 12.914 34.094 1 93.25 1015 ARG A C 1
ATOM 7712 O O . ARG A 1 1015 ? 22.531 14.023 33.844 1 93.25 1015 ARG A O 1
ATOM 7719 N N . GLY A 1 1016 ? 22.719 11.773 33.656 1 92.44 1016 GLY A N 1
ATOM 7720 C CA . GLY A 1 1016 ? 24.125 11.82 33.312 1 92.44 1016 GLY A CA 1
ATOM 7721 C C . GLY A 1 1016 ? 25.031 12.086 34.5 1 92.44 1016 GLY A C 1
ATOM 7722 O O . GLY A 1 1016 ? 25.328 11.18 35.281 1 92.44 1016 GLY A O 1
ATOM 7723 N N . ILE A 1 1017 ? 25.484 13.367 34.625 1 92.75 1017 ILE A N 1
ATOM 7724 C CA . ILE A 1 1017 ? 26.172 13.812 35.844 1 92.75 1017 ILE A CA 1
ATOM 7725 C C . ILE A 1 1017 ? 25.141 14.219 36.906 1 92.75 1017 ILE A C 1
ATOM 7727 O O . ILE A 1 1017 ? 24.25 15.016 36.625 1 92.75 1017 ILE A O 1
ATOM 7731 N N . PRO A 1 1018 ? 25.219 13.625 38.125 1 90.62 1018 PRO A N 1
ATOM 7732 C CA . PRO A 1 1018 ? 24.219 13.898 39.156 1 90.62 1018 PRO A CA 1
ATOM 7733 C C . PRO A 1 1018 ? 24.141 15.375 39.531 1 90.62 1018 PRO A C 1
ATOM 7735 O O . PRO A 1 1018 ? 25.172 16.078 39.5 1 90.62 1018 PRO A O 1
ATOM 7738 N N . LEU A 1 1019 ? 22.969 15.758 39.875 1 89 1019 LEU A N 1
ATOM 7739 C CA . LEU A 1 1019 ? 22.766 17.109 40.375 1 89 1019 LEU A CA 1
ATOM 7740 C C . LEU A 1 1019 ? 23.562 17.344 41.656 1 89 1019 LEU A C 1
ATOM 7742 O O . LEU A 1 1019 ? 23.672 16.453 42.469 1 89 1019 LEU A O 1
ATOM 7746 N N . GLU A 1 1020 ? 24.172 18.531 41.719 1 78.25 1020 GLU A N 1
ATOM 7747 C CA . GLU A 1 1020 ? 24.875 18.859 42.938 1 78.25 1020 GLU A CA 1
ATOM 7748 C C . GLU A 1 1020 ? 23.906 18.875 44.125 1 78.25 1020 GLU A C 1
ATOM 7750 O O . GLU A 1 1020 ? 22.719 19.141 43.969 1 78.25 1020 GLU A O 1
ATOM 7755 N N . LYS A 1 1021 ? 24.531 18.625 45.344 1 69.69 1021 LYS A N 1
ATOM 7756 C CA . LYS A 1 1021 ? 23.75 18.609 46.594 1 69.69 1021 LYS A CA 1
ATOM 7757 C C . LYS A 1 1021 ? 23.188 20 46.906 1 69.69 1021 LYS A C 1
ATOM 7759 O O . LYS A 1 1021 ? 23.891 21 46.781 1 69.69 1021 LYS A O 1
ATOM 7764 N N . GLY A 1 1022 ? 21.828 20.203 47 1 60.62 1022 GLY A N 1
ATOM 7765 C CA . GLY A 1 1022 ? 21.172 21.453 47.344 1 60.62 1022 GLY A CA 1
ATOM 7766 C C . GLY A 1 1022 ? 20.422 22.078 46.156 1 60.62 1022 GLY A C 1
ATOM 7767 O O . GLY A 1 1022 ? 19.719 23.062 46.344 1 60.62 1022 GLY A O 1
ATOM 7768 N N . VAL A 1 1023 ? 20.719 21.562 44.938 1 67.12 1023 VAL A N 1
ATOM 7769 C CA . VAL A 1 1023 ? 19.984 22.125 43.781 1 67.12 1023 VAL A CA 1
ATOM 7770 C C . VAL A 1 1023 ? 18.562 21.609 43.812 1 67.12 1023 VAL A C 1
ATOM 7772 O O . VAL A 1 1023 ? 18.328 20.391 43.781 1 67.12 1023 VAL A O 1
ATOM 7775 N N . VAL A 1 1024 ? 17.625 22.391 44.219 1 57.81 1024 VAL A N 1
ATOM 7776 C CA . VAL A 1 1024 ? 16.203 22.047 44.188 1 57.81 1024 VAL A CA 1
ATOM 7777 C C . VAL A 1 1024 ? 15.594 22.547 42.875 1 57.81 1024 VAL A C 1
ATOM 7779 O O . VAL A 1 1024 ? 15.516 23.766 42.625 1 57.81 1024 VAL A O 1
ATOM 7782 N N . PRO A 1 1025 ? 15.375 21.531 41.938 1 61.41 1025 PRO A N 1
ATOM 7783 C CA . PRO A 1 1025 ? 14.758 21.984 40.688 1 61.41 1025 PRO A CA 1
ATOM 7784 C C . PRO A 1 1025 ? 13.492 22.812 40.938 1 61.41 1025 PRO A C 1
ATOM 7786 O O . PRO A 1 1025 ? 12.695 22.5 41.812 1 61.41 1025 PRO A O 1
ATOM 7789 N N . ARG A 1 1026 ? 13.43 24.016 40.375 1 55.19 1026 ARG A N 1
ATOM 7790 C CA . ARG A 1 1026 ? 12.281 24.906 40.5 1 55.19 1026 ARG A CA 1
ATOM 7791 C C . ARG A 1 1026 ? 11.023 24.25 39.938 1 55.19 1026 ARG A C 1
ATOM 7793 O O . ARG A 1 1026 ? 11.047 23.703 38.844 1 55.19 1026 ARG A O 1
ATOM 7800 N N . ILE A 1 1027 ? 10.234 23.812 40.812 1 47.62 1027 ILE A N 1
ATOM 7801 C CA . ILE A 1 1027 ? 8.945 23.328 40.344 1 47.62 1027 ILE A CA 1
ATOM 7802 C C . ILE A 1 1027 ? 8.203 24.438 39.625 1 47.62 1027 ILE A C 1
ATOM 7804 O O . ILE A 1 1027 ? 8.133 25.562 40.094 1 47.62 1027 ILE A O 1
ATOM 7808 N N . ALA A 1 1028 ? 8.039 24.453 38.344 1 48.75 1028 ALA A N 1
ATOM 7809 C CA . ALA A 1 1028 ? 7.352 25.438 37.531 1 48.75 1028 ALA A CA 1
ATOM 7810 C C . ALA A 1 1028 ? 6.098 25.953 38.219 1 48.75 1028 ALA A C 1
ATOM 7812 O O . ALA A 1 1028 ? 5.242 25.172 38.625 1 48.75 1028 ALA A O 1
ATOM 7813 N N . ALA A 1 1029 ? 6.207 27.062 38.938 1 39.59 1029 ALA A N 1
ATOM 7814 C CA . ALA A 1 1029 ? 4.949 27.703 39.312 1 39.59 1029 ALA A CA 1
ATOM 7815 C C . ALA A 1 1029 ? 3.992 27.781 38.125 1 39.59 1029 ALA A C 1
ATOM 7817 O O . ALA A 1 1029 ? 4.418 28 36.969 1 39.59 1029 ALA A O 1
ATOM 7818 N N . VAL A 1 1030 ? 2.943 27.078 38.156 1 37.31 1030 VAL A N 1
ATOM 7819 C CA . VAL A 1 1030 ? 1.876 27.219 37.156 1 37.31 1030 VAL A CA 1
ATOM 7820 C C . VAL A 1 1030 ? 1.728 28.688 36.781 1 37.31 1030 VAL A C 1
ATOM 7822 O O . VAL A 1 1030 ? 1.533 29.547 37.625 1 37.31 1030 VAL A O 1
ATOM 7825 N N . ALA A 1 1031 ? 2.295 29.172 35.781 1 37.16 1031 ALA A N 1
ATOM 7826 C CA . ALA A 1 1031 ? 2.035 30.547 35.375 1 37.16 1031 ALA A CA 1
ATOM 7827 C C . ALA A 1 1031 ? 0.583 30.938 35.625 1 37.16 1031 ALA A C 1
ATOM 7829 O O . ALA A 1 1031 ? -0.324 30.125 35.469 1 37.16 1031 ALA A O 1
ATOM 7830 N N . PRO A 1 1032 ? 0.356 32 36.438 1 31.16 1032 PRO A N 1
ATOM 7831 C CA . PRO A 1 1032 ? -1.027 32.438 36.625 1 31.16 1032 PRO A CA 1
ATOM 7832 C C . PRO A 1 1032 ? -1.858 32.375 35.344 1 31.16 1032 PRO A C 1
ATOM 7834 O O . PRO A 1 1032 ? -1.318 32.531 34.25 1 31.16 1032 PRO A O 1
ATOM 7837 N N . PRO A 1 1033 ? -3.141 31.766 35.5 1 34.91 1033 PRO A N 1
ATOM 7838 C CA . PRO A 1 1033 ? -4.086 31.625 34.406 1 34.91 1033 PRO A CA 1
ATOM 7839 C C . PRO A 1 1033 ? -4.047 32.812 33.438 1 34.91 1033 PRO A C 1
ATOM 7841 O O . PRO A 1 1033 ? -4.469 32.719 32.281 1 34.91 1033 PRO A O 1
ATOM 7844 N N . ASP A 1 1034 ? -3.971 34.062 34.031 1 29.55 1034 ASP A N 1
ATOM 7845 C CA . ASP A 1 1034 ? -4.281 35.344 33.344 1 29.55 1034 ASP A CA 1
ATOM 7846 C C . ASP A 1 1034 ? -3.107 35.812 32.5 1 29.55 1034 ASP A C 1
ATOM 7848 O O . ASP A 1 1034 ? -3.051 36.969 32.094 1 29.55 1034 ASP A O 1
ATOM 7852 N N . MET A 1 1035 ? -1.946 35.344 32.719 1 30.16 1035 MET A N 1
ATOM 7853 C CA . MET A 1 1035 ? -0.988 35.938 31.797 1 30.16 1035 MET A CA 1
ATOM 7854 C C . MET A 1 1035 ? -1.268 35.438 30.375 1 30.16 1035 MET A C 1
ATOM 7856 O O . MET A 1 1035 ? -1.293 34.25 30.109 1 30.16 1035 MET A O 1
ATOM 7860 N N . PRO A 1 1036 ? -1.864 36.312 29.625 1 29.72 1036 PRO A N 1
ATOM 7861 C CA . PRO A 1 1036 ? -2.311 36.031 28.266 1 29.72 1036 PRO A CA 1
ATOM 7862 C C . PRO A 1 1036 ? -1.254 35.281 27.453 1 29.72 1036 PRO A C 1
ATOM 7864 O O . PRO A 1 1036 ? -0.117 35.75 27.344 1 29.72 1036 PRO A O 1
ATOM 7867 N N . VAL A 1 1037 ? -0.952 34.125 27.828 1 33.84 1037 VAL A N 1
ATOM 7868 C CA . VAL A 1 1037 ? -0.21 33.406 26.797 1 33.84 1037 VAL A CA 1
ATOM 7869 C C . VAL A 1 1037 ? -0.618 33.938 25.422 1 33.84 1037 VAL A C 1
ATOM 7871 O O . VAL A 1 1037 ? -1.774 33.781 25.016 1 33.84 1037 VAL A O 1
ATOM 7874 N N . ALA A 1 1038 ? 0.118 35.094 25.016 1 30.38 1038 ALA A N 1
ATOM 7875 C CA . ALA A 1 1038 ? 0.003 35.469 23.609 1 30.38 1038 ALA A CA 1
ATOM 7876 C C . ALA A 1 1038 ? 0.356 34.25 22.719 1 30.38 1038 ALA A C 1
ATOM 7878 O O . ALA A 1 1038 ? 1.3 33.531 23.016 1 30.38 1038 ALA A O 1
ATOM 7879 N N . MET B 1 1 ? -24.672 36.094 -22.766 1 24.86 1 MET B N 1
ATOM 7880 C CA . MET B 1 1 ? -25.078 35.812 -21.391 1 24.86 1 MET B CA 1
ATOM 7881 C C . MET B 1 1 ? -25.969 34.562 -21.328 1 24.86 1 MET B C 1
ATOM 7883 O O . MET B 1 1 ? -27.016 34.531 -21.984 1 24.86 1 MET B O 1
ATOM 7887 N N . ALA B 1 2 ? -25.344 33.5 -21.25 1 30.97 2 ALA B N 1
ATOM 7888 C CA . ALA B 1 2 ? -26.25 32.375 -21.516 1 30.97 2 ALA B CA 1
ATOM 7889 C C . ALA B 1 2 ? -27.562 32.562 -20.781 1 30.97 2 ALA B C 1
ATOM 7891 O O . ALA B 1 2 ? -27.594 32.938 -19.609 1 30.97 2 ALA B O 1
ATOM 7892 N N . PRO B 1 3 ? -28.609 32.719 -21.453 1 32.66 3 PRO B N 1
ATOM 7893 C CA . PRO B 1 3 ? -29.953 32.781 -20.875 1 32.66 3 PRO B CA 1
ATOM 7894 C C . PRO B 1 3 ? -30.156 31.766 -19.766 1 32.66 3 PRO B C 1
ATOM 7896 O O . PRO B 1 3 ? -29.469 30.734 -19.719 1 32.66 3 PRO B O 1
ATOM 7899 N N . GLY B 1 4 ? -30.469 32.281 -18.5 1 39.56 4 GLY B N 1
ATOM 7900 C CA . GLY B 1 4 ? -30.922 31.469 -17.391 1 39.56 4 GLY B CA 1
ATOM 7901 C C . GLY B 1 4 ? -31.703 30.234 -17.812 1 39.56 4 GLY B C 1
ATOM 7902 O O . GLY B 1 4 ? -32.5 30.297 -18.75 1 39.56 4 GLY B O 1
ATOM 7903 N N . HIS B 1 5 ? -31.156 29.188 -17.828 1 47.88 5 HIS B N 1
ATOM 7904 C CA . HIS B 1 5 ? -31.891 27.953 -18.109 1 47.88 5 HIS B CA 1
ATOM 7905 C C . HIS B 1 5 ? -33.281 28 -17.469 1 47.88 5 HIS B C 1
ATOM 7907 O O . HIS B 1 5 ? -33.469 28.609 -16.422 1 47.88 5 HIS B O 1
ATOM 7913 N N . PRO B 1 6 ? -34.406 28.031 -18.125 1 52.38 6 PRO B N 1
ATOM 7914 C CA . PRO B 1 6 ? -35.75 28.047 -17.578 1 52.38 6 PRO B CA 1
ATOM 7915 C C . PRO B 1 6 ? -35.844 27.453 -16.172 1 52.38 6 PRO B C 1
ATOM 7917 O O . PRO B 1 6 ? -36.688 27.859 -15.383 1 52.38 6 PRO B O 1
ATOM 7920 N N . GLY B 1 7 ? -35.188 26.531 -15.742 1 60.09 7 GLY B N 1
ATOM 7921 C CA . GLY B 1 7 ? -35.375 25.891 -14.453 1 60.09 7 GLY B CA 1
ATOM 7922 C C . GLY B 1 7 ? -34.594 26.547 -13.336 1 60.09 7 GLY B C 1
ATOM 7923 O O . GLY B 1 7 ? -34.562 26.031 -12.211 1 60.09 7 GLY B O 1
ATOM 7924 N N . GLY B 1 8 ? -34.031 27.781 -13.477 1 78.5 8 GLY B N 1
ATOM 7925 C CA . GLY B 1 8 ? -33.281 28.5 -12.438 1 78.5 8 GLY B CA 1
ATOM 7926 C C . GLY B 1 8 ? -31.797 28.297 -12.523 1 78.5 8 GLY B C 1
ATOM 7927 O O . GLY B 1 8 ? -31.312 27.5 -13.336 1 78.5 8 GLY B O 1
ATOM 7928 N N . LEU B 1 9 ? -30.953 29.109 -11.867 1 89.19 9 LEU B N 1
ATOM 7929 C CA . LEU B 1 9 ? -29.5 29.109 -11.906 1 89.19 9 LEU B CA 1
ATOM 7930 C C . LEU B 1 9 ? -28.922 27.969 -11.086 1 89.19 9 LEU B C 1
ATOM 7932 O O . LEU B 1 9 ? -27.734 27.656 -11.195 1 89.19 9 LEU B O 1
ATOM 7936 N N . THR B 1 10 ? -29.766 27.234 -10.367 1 90.94 10 THR B N 1
ATOM 7937 C CA . THR B 1 10 ? -29.266 26.203 -9.469 1 90.94 10 THR B CA 1
ATOM 7938 C C . THR B 1 10 ? -29.406 24.812 -10.094 1 90.94 10 THR B C 1
ATOM 7940 O O . THR B 1 10 ? -29 23.812 -9.492 1 90.94 10 THR B O 1
ATOM 7943 N N . LYS B 1 11 ? -29.922 24.672 -11.203 1 90.5 11 LYS B N 1
ATOM 7944 C CA . LYS B 1 11 ? -30.047 23.391 -11.898 1 90.5 11 LYS B CA 1
ATOM 7945 C C . LYS B 1 11 ? -29.047 23.281 -13.039 1 90.5 11 LYS B C 1
ATOM 7947 O O . LYS B 1 11 ? -28.781 24.266 -13.734 1 90.5 11 LYS B O 1
ATOM 7952 N N . ASP B 1 12 ? -28.547 22.094 -13.172 1 88 12 ASP B N 1
ATOM 7953 C CA . ASP B 1 12 ? -27.578 21.859 -14.242 1 88 12 ASP B CA 1
ATOM 7954 C C . ASP B 1 12 ? -28.234 21.953 -15.617 1 88 12 ASP B C 1
ATOM 7956 O O . ASP B 1 12 ? -29.375 21.516 -15.789 1 88 12 ASP B O 1
ATOM 7960 N N . ALA B 1 13 ? -27.516 22.422 -16.578 1 84.62 13 ALA B N 1
ATOM 7961 C CA . ALA B 1 13 ? -27.953 22.406 -17.969 1 84.62 13 ALA B CA 1
ATOM 7962 C C . ALA B 1 13 ? -27.969 20.984 -18.516 1 84.62 13 ALA B C 1
ATOM 7964 O O . ALA B 1 13 ? -27.281 20.094 -17.984 1 84.62 13 ALA B O 1
ATOM 7965 N N . PRO B 1 14 ? -28.766 20.703 -19.531 1 82.62 14 PRO B N 1
ATOM 7966 C CA . PRO B 1 14 ? -28.891 19.359 -20.078 1 82.62 14 PRO B CA 1
ATOM 7967 C C . PRO B 1 14 ? -27.547 18.766 -20.5 1 82.62 14 PRO B C 1
ATOM 7969 O O . PRO B 1 14 ? -27.297 17.578 -20.328 1 82.62 14 PRO B O 1
ATOM 7972 N N . ASP B 1 15 ? -26.75 19.562 -21.062 1 82.75 15 ASP B N 1
ATOM 7973 C CA . ASP B 1 15 ? -25.438 19.062 -21.469 1 82.75 15 ASP B CA 1
ATOM 7974 C C . ASP B 1 15 ? -24.609 18.609 -20.266 1 82.75 15 ASP B C 1
ATOM 7976 O O . ASP B 1 15 ? -23.875 17.625 -20.344 1 82.75 15 ASP B O 1
ATOM 7980 N N . ILE B 1 16 ? -24.781 19.328 -19.219 1 86.5 16 ILE B N 1
ATOM 7981 C CA . ILE B 1 16 ? -24.062 18.984 -18 1 86.5 16 ILE B CA 1
ATOM 7982 C C . ILE B 1 16 ? -24.672 17.734 -17.375 1 86.5 16 ILE B C 1
ATOM 7984 O O . ILE B 1 16 ? -23.969 16.891 -16.828 1 86.5 16 ILE B O 1
ATOM 7988 N N . GLU B 1 17 ? -25.938 17.594 -17.5 1 87.25 17 GLU B N 1
ATOM 7989 C CA . GLU B 1 17 ? -26.594 16.391 -17.016 1 87.25 17 GLU B CA 1
ATOM 7990 C C . GLU B 1 17 ? -26.047 15.148 -17.703 1 87.25 17 GLU B C 1
ATOM 7992 O O . GLU B 1 17 ? -25.906 14.094 -17.078 1 87.25 17 GLU B O 1
ATOM 7997 N N . ASN B 1 18 ? -25.781 15.297 -18.891 1 85.75 18 ASN B N 1
ATOM 7998 C CA . ASN B 1 18 ? -25.203 14.188 -19.641 1 85.75 18 ASN B CA 1
ATOM 7999 C C . ASN B 1 18 ? -23.797 13.844 -19.141 1 85.75 18 ASN B C 1
ATOM 8001 O O . ASN B 1 18 ? -23.422 12.672 -19.078 1 85.75 18 ASN B O 1
ATOM 8005 N N . VAL B 1 19 ? -23.094 14.836 -18.859 1 84.81 19 VAL B N 1
ATOM 8006 C CA . VAL B 1 19 ? -21.75 14.641 -18.328 1 84.81 19 VAL B CA 1
ATOM 8007 C C . VAL B 1 19 ? -21.828 13.922 -16.969 1 84.81 19 VAL B C 1
ATOM 8009 O O . VAL B 1 19 ? -21 13.062 -16.672 1 84.81 19 VAL B O 1
ATOM 8012 N N . LEU B 1 20 ? -22.844 14.195 -16.234 1 90.94 20 LEU B N 1
ATOM 8013 C CA . LEU B 1 20 ? -22.969 13.711 -14.867 1 90.94 20 LEU B CA 1
ATOM 8014 C C . LEU B 1 20 ? -23.609 12.328 -14.828 1 90.94 20 LEU B C 1
ATOM 8016 O O . LEU B 1 20 ? -23.781 11.742 -13.758 1 90.94 20 LEU B O 1
ATOM 8020 N N . ALA B 1 21 ? -23.875 11.758 -15.93 1 91.06 21 ALA B N 1
ATOM 8021 C CA . ALA B 1 21 ? -24.672 10.531 -16.016 1 91.06 21 ALA B CA 1
ATOM 8022 C C . ALA B 1 21 ? -24 9.398 -15.227 1 91.06 21 ALA B C 1
ATOM 8024 O O . ALA B 1 21 ? -24.688 8.586 -14.602 1 91.06 21 ALA B O 1
ATOM 8025 N N . LEU B 1 22 ? -22.672 9.367 -15.227 1 92.88 22 LEU B N 1
ATOM 8026 C CA . LEU B 1 22 ? -21.953 8.273 -14.594 1 92.88 22 LEU B CA 1
ATOM 8027 C C . LEU B 1 22 ? -21.422 8.688 -13.227 1 92.88 22 LEU B C 1
ATOM 8029 O O . LEU B 1 22 ? -20.734 7.906 -12.555 1 92.88 22 LEU B O 1
ATOM 8033 N N . ASN B 1 23 ? -21.719 9.914 -12.82 1 93 23 ASN B N 1
ATOM 8034 C CA . ASN B 1 23 ? -21.281 10.375 -11.508 1 93 23 ASN B CA 1
ATOM 8035 C C . ASN B 1 23 ? -21.938 9.586 -10.383 1 93 23 ASN B C 1
ATOM 8037 O O . ASN B 1 23 ? -23.141 9.289 -10.453 1 93 23 ASN B O 1
ATOM 8041 N N . PRO B 1 24 ? -21.219 9.195 -9.375 1 92.38 24 PRO B N 1
ATOM 8042 C CA . PRO B 1 24 ? -21.781 8.359 -8.312 1 92.38 24 PRO B CA 1
ATOM 8043 C C . PRO B 1 24 ? -22.938 9.039 -7.57 1 92.38 24 PRO B C 1
ATOM 8045 O O . PRO B 1 24 ? -22.906 10.25 -7.348 1 92.38 24 PRO B O 1
ATOM 8048 N N . ARG B 1 25 ? -23.875 8.258 -7.195 1 92.75 25 ARG B N 1
ATOM 8049 C CA . ARG B 1 25 ? -25.031 8.672 -6.402 1 92.75 25 ARG B CA 1
ATOM 8050 C C . ARG B 1 25 ? -25.312 7.672 -5.285 1 92.75 25 ARG B C 1
ATOM 8052 O O . ARG B 1 25 ? -24.875 6.527 -5.34 1 92.75 25 ARG B O 1
ATOM 8059 N N . ILE B 1 26 ? -26 8.102 -4.328 1 93.31 26 ILE B N 1
ATOM 8060 C CA . ILE B 1 26 ? -26.406 7.227 -3.236 1 93.31 26 ILE B CA 1
ATOM 8061 C C . ILE B 1 26 ? -27.703 6.527 -3.594 1 93.31 26 ILE B C 1
ATOM 8063 O O . ILE B 1 26 ? -28.75 7.176 -3.758 1 93.31 26 ILE B O 1
ATOM 8067 N N . PRO B 1 27 ? -27.688 5.227 -3.652 1 91.19 27 PRO B N 1
ATOM 8068 C CA . PRO B 1 27 ? -28.938 4.539 -4 1 91.19 27 PRO B CA 1
ATOM 8069 C C . PRO B 1 27 ? -29.922 4.496 -2.84 1 91.19 27 PRO B C 1
ATOM 8071 O O . PRO B 1 27 ? -29.516 4.328 -1.685 1 91.19 27 PRO B O 1
ATOM 8074 N N . ARG B 1 28 ? -31.266 4.461 -3.195 1 90.19 28 ARG B N 1
ATOM 8075 C CA . ARG B 1 28 ? -32.312 4.398 -2.186 1 90.19 28 ARG B CA 1
ATOM 8076 C C . ARG B 1 28 ? -32.781 2.961 -1.958 1 90.19 28 ARG B C 1
ATOM 8078 O O . ARG B 1 28 ? -33.312 2.639 -0.901 1 90.19 28 ARG B O 1
ATOM 8085 N N . HIS B 1 29 ? -32.531 2.146 -2.973 1 95.31 29 HIS B N 1
ATOM 8086 C CA . HIS B 1 29 ? -32.969 0.759 -2.947 1 95.31 29 HIS B CA 1
ATOM 8087 C C . HIS B 1 29 ? -31.844 -0.186 -3.379 1 95.31 29 HIS B C 1
ATOM 8089 O O . HIS B 1 29 ? -30.844 0.248 -3.961 1 95.31 29 HIS B O 1
ATOM 8095 N N . ALA B 1 30 ? -31.969 -1.459 -2.965 1 95.75 30 ALA B N 1
ATOM 8096 C CA . ALA B 1 30 ? -31.062 -2.475 -3.482 1 95.75 30 ALA B CA 1
ATOM 8097 C C . ALA B 1 30 ? -31.172 -2.596 -5 1 95.75 30 ALA B C 1
ATOM 8099 O O . ALA B 1 30 ? -32.25 -2.412 -5.562 1 95.75 30 ALA B O 1
ATOM 8100 N N . THR B 1 31 ? -30.094 -2.873 -5.633 1 93.5 31 THR B N 1
ATOM 8101 C CA . THR B 1 31 ? -30.062 -2.932 -7.09 1 93.5 31 THR B CA 1
ATOM 8102 C C . THR B 1 31 ? -30.359 -4.348 -7.582 1 93.5 31 THR B C 1
ATOM 8104 O O . THR B 1 31 ? -29.828 -5.32 -7.043 1 93.5 31 THR B O 1
ATOM 8107 N N . LEU B 1 32 ? -31.266 -4.438 -8.539 1 96.06 32 LEU B N 1
ATOM 8108 C CA . LEU B 1 32 ? -31.641 -5.746 -9.07 1 96.06 32 LEU B CA 1
ATOM 8109 C C . LEU B 1 32 ? -31.188 -5.895 -10.516 1 96.06 32 LEU B C 1
ATOM 8111 O O . LEU B 1 32 ? -31.5 -5.059 -11.359 1 96.06 32 LEU B O 1
ATOM 8115 N N . GLN B 1 33 ? -30.406 -6.871 -10.766 1 96.19 33 GLN B N 1
ATOM 8116 C CA . GLN B 1 33 ? -29.984 -7.312 -12.094 1 96.19 33 GLN B CA 1
ATOM 8117 C C . GLN B 1 33 ? -29.875 -8.836 -12.156 1 96.19 33 GLN B C 1
ATOM 8119 O O . GLN B 1 33 ? -29.078 -9.438 -11.445 1 96.19 33 GLN B O 1
ATOM 8124 N N . PRO B 1 34 ? -30.703 -9.469 -13.023 1 97.19 34 PRO B N 1
ATOM 8125 C CA . PRO B 1 34 ? -30.688 -10.93 -13.086 1 97.19 34 PRO B CA 1
ATOM 8126 C C . PRO B 1 34 ? -29.312 -11.5 -13.383 1 97.19 34 PRO B C 1
ATOM 8128 O O . PRO B 1 34 ? -28.531 -10.883 -14.102 1 97.19 34 PRO B O 1
ATOM 8131 N N . SER B 1 35 ? -29.031 -12.672 -12.867 1 96.75 35 SER B N 1
ATOM 8132 C CA . SER B 1 35 ? -27.719 -13.32 -13.023 1 96.75 35 SER B CA 1
ATOM 8133 C C . SER B 1 35 ? -27.375 -13.531 -14.492 1 96.75 35 SER B C 1
ATOM 8135 O O . SER B 1 35 ? -26.219 -13.414 -14.883 1 96.75 35 SER B O 1
ATOM 8137 N N . ALA B 1 36 ? -28.375 -13.836 -15.312 1 96.12 36 ALA B N 1
ATOM 8138 C CA . ALA B 1 36 ? -28.141 -14.047 -16.734 1 96.12 36 ALA B CA 1
ATOM 8139 C C . ALA B 1 36 ? -27.547 -12.805 -17.391 1 96.12 36 ALA B C 1
ATOM 8141 O O . ALA B 1 36 ? -26.703 -12.906 -18.266 1 96.12 36 ALA B O 1
ATOM 8142 N N . VAL B 1 37 ? -27.969 -11.68 -16.922 1 95.81 37 VAL B N 1
ATOM 8143 C CA . VAL B 1 37 ? -27.5 -10.406 -17.453 1 95.81 37 VAL B CA 1
ATOM 8144 C C . VAL B 1 37 ? -26.078 -10.125 -16.953 1 95.81 37 VAL B C 1
ATOM 8146 O O . VAL B 1 37 ? -25.203 -9.727 -17.734 1 95.81 37 VAL B O 1
ATOM 8149 N N . THR B 1 38 ? -25.859 -10.336 -15.742 1 94.75 38 THR B N 1
ATOM 8150 C CA . THR B 1 38 ? -24.547 -10.047 -15.164 1 94.75 38 THR B CA 1
ATOM 8151 C C . THR B 1 38 ? -23.484 -10.961 -15.75 1 94.75 38 THR B C 1
ATOM 8153 O O . THR B 1 38 ? -22.328 -10.562 -15.906 1 94.75 38 THR B O 1
ATOM 8156 N N . LYS B 1 39 ? -23.828 -12.195 -16.031 1 93.94 39 LYS B N 1
ATOM 8157 C CA . LYS B 1 39 ? -22.891 -13.141 -16.641 1 93.94 39 LYS B CA 1
ATOM 8158 C C . LYS B 1 39 ? -22.406 -12.633 -18 1 93.94 39 LYS B C 1
ATOM 8160 O O . LYS B 1 39 ? -21.234 -12.828 -18.344 1 93.94 39 LYS B O 1
ATOM 8165 N N . ALA B 1 40 ? -23.266 -11.953 -18.656 1 92.75 40 ALA B N 1
ATOM 8166 C CA . ALA B 1 40 ? -22.891 -11.375 -19.953 1 92.75 40 ALA B CA 1
ATOM 8167 C C . ALA B 1 40 ? -22.094 -10.078 -19.766 1 92.75 40 ALA B C 1
ATOM 8169 O O . ALA B 1 40 ? -21.078 -9.859 -20.422 1 92.75 40 ALA B O 1
ATOM 8170 N N . ASN B 1 41 ? -22.516 -9.273 -18.859 1 93.38 41 ASN B N 1
ATOM 8171 C CA . ASN B 1 41 ? -21.938 -7.945 -18.641 1 93.38 41 ASN B CA 1
ATOM 8172 C C . ASN B 1 41 ? -20.516 -8.031 -18.125 1 93.38 41 ASN B C 1
ATOM 8174 O O . ASN B 1 41 ? -19.672 -7.195 -18.453 1 93.38 41 ASN B O 1
ATOM 8178 N N . LYS B 1 42 ? -20.266 -8.977 -17.25 1 94.12 42 LYS B N 1
ATOM 8179 C CA . LYS B 1 42 ? -18.953 -9.039 -16.609 1 94.12 42 LYS B CA 1
ATOM 8180 C C . LYS B 1 42 ? -17.859 -9.266 -17.641 1 94.12 42 LYS B C 1
ATOM 8182 O O . LYS B 1 42 ? -16.703 -8.859 -17.438 1 94.12 42 LYS B O 1
ATOM 8187 N N . MET B 1 43 ? -18.156 -9.844 -18.828 1 94.5 43 MET B N 1
ATOM 8188 C CA . MET B 1 43 ? -17.188 -10.109 -19.891 1 94.5 43 MET B CA 1
ATOM 8189 C C . MET B 1 43 ? -16.719 -8.812 -20.531 1 94.5 43 MET B C 1
ATOM 8191 O O . MET B 1 43 ? -15.57 -8.711 -20.969 1 94.5 43 MET B O 1
ATOM 8195 N N . HIS B 1 44 ? -17.562 -7.859 -20.5 1 95.44 44 HIS B N 1
ATOM 8196 C CA . HIS B 1 44 ? -17.219 -6.562 -21.062 1 95.44 44 HIS B CA 1
ATOM 8197 C C . HIS B 1 44 ? -16.141 -5.867 -20.25 1 95.44 44 HIS B C 1
ATOM 8199 O O . HIS B 1 44 ? -15.305 -5.141 -20.797 1 95.44 44 HIS B O 1
ATOM 8205 N N . TRP B 1 45 ? -16.109 -6.094 -18.984 1 96.06 45 TRP B N 1
ATOM 8206 C CA . TRP B 1 45 ? -15.258 -5.324 -18.078 1 96.06 45 TRP B CA 1
ATOM 8207 C C . TRP B 1 45 ? -14.039 -6.137 -17.656 1 96.06 45 TRP B C 1
ATOM 8209 O O . TRP B 1 45 ? -13.195 -5.648 -16.906 1 96.06 45 TRP B O 1
ATOM 8219 N N . LYS B 1 46 ? -13.961 -7.332 -18.156 1 94.94 46 LYS B N 1
ATOM 8220 C CA . LYS B 1 46 ? -12.945 -8.266 -17.672 1 94.94 46 LYS B CA 1
ATOM 8221 C C . LYS B 1 46 ? -11.547 -7.773 -18.016 1 94.94 46 LYS B C 1
ATOM 8223 O O . LYS B 1 46 ? -11.281 -7.375 -19.156 1 94.94 46 LYS B O 1
ATOM 8228 N N . ARG B 1 47 ? -10.625 -7.805 -16.953 1 94.19 47 ARG B N 1
ATOM 8229 C CA . ARG B 1 47 ? -9.242 -7.387 -17.172 1 94.19 47 ARG B CA 1
ATOM 8230 C C . ARG B 1 47 ? -8.289 -8.578 -17.078 1 94.19 47 ARG B C 1
ATOM 8232 O O . ARG B 1 47 ? -7.266 -8.609 -17.766 1 94.19 47 ARG B O 1
ATOM 8239 N N . ASN B 1 48 ? -8.562 -9.477 -16.219 1 89.62 48 ASN B N 1
ATOM 8240 C CA . ASN B 1 48 ? -7.727 -10.664 -16.156 1 89.62 48 ASN B CA 1
ATOM 8241 C C . ASN B 1 48 ? -8.125 -11.688 -17.219 1 89.62 48 ASN B C 1
ATOM 8243 O O . ASN B 1 48 ? -9.062 -11.453 -17.984 1 89.62 48 ASN B O 1
ATOM 8247 N N . LYS B 1 49 ? -7.355 -12.734 -17.344 1 82.88 49 LYS B N 1
ATOM 8248 C CA . LYS B 1 49 ? -7.598 -13.742 -18.359 1 82.88 49 LYS B CA 1
ATOM 8249 C C . LYS B 1 49 ? -8.906 -14.492 -18.094 1 82.88 49 LYS B C 1
ATOM 8251 O O . LYS B 1 49 ? -9.219 -14.82 -16.953 1 82.88 49 LYS B O 1
ATOM 8256 N N . PRO B 1 50 ? -9.625 -14.68 -19.172 1 76.12 50 PRO B N 1
ATOM 8257 C CA . PRO B 1 50 ? -10.867 -15.438 -18.984 1 76.12 50 PRO B CA 1
ATOM 8258 C C . PRO B 1 50 ? -10.617 -16.906 -18.641 1 76.12 50 PRO B C 1
ATOM 8260 O O . PRO B 1 50 ? -9.594 -17.469 -19.031 1 76.12 50 PRO B O 1
ATOM 8263 N N . LYS B 1 51 ? -11.453 -17.484 -17.906 1 65.5 51 LYS B N 1
ATOM 8264 C CA . LYS B 1 51 ? -11.375 -18.875 -17.469 1 65.5 51 LYS B CA 1
ATOM 8265 C C . LYS B 1 51 ? -11.273 -19.828 -18.656 1 65.5 51 LYS B C 1
ATOM 8267 O O . LYS B 1 51 ? -10.508 -20.797 -18.625 1 65.5 51 LYS B O 1
ATOM 8272 N N . ASN B 1 52 ? -12.164 -19.625 -19.656 1 60.84 52 ASN B N 1
ATOM 8273 C CA . ASN B 1 52 ? -12.25 -20.609 -20.719 1 60.84 52 ASN B CA 1
ATOM 8274 C C . ASN B 1 52 ? -11.555 -20.141 -21.984 1 60.84 52 ASN B C 1
ATOM 8276 O O . ASN B 1 52 ? -12.062 -20.344 -23.094 1 60.84 52 ASN B O 1
ATOM 8280 N N . CYS B 1 53 ? -10.453 -19.406 -21.703 1 57.41 53 CYS B N 1
ATOM 8281 C CA . CYS B 1 53 ? -9.852 -18.859 -22.922 1 57.41 53 CYS B CA 1
ATOM 8282 C C . CYS B 1 53 ? -9.109 -19.938 -23.703 1 57.41 53 CYS B C 1
ATOM 8284 O O . CYS B 1 53 ? -8.07 -20.422 -23.25 1 57.41 53 CYS B O 1
ATOM 8286 N N . ALA B 1 54 ? -9.906 -20.625 -24.531 1 55.09 54 ALA B N 1
ATOM 8287 C CA . ALA B 1 54 ? -9.367 -21.656 -25.406 1 55.09 54 ALA B CA 1
ATOM 8288 C C . ALA B 1 54 ? -8.484 -21.047 -26.484 1 55.09 54 ALA B C 1
ATOM 8290 O O . ALA B 1 54 ? -7.648 -21.734 -27.078 1 55.09 54 ALA B O 1
ATOM 8291 N N . THR B 1 55 ? -8.812 -19.797 -26.766 1 58 55 THR B N 1
ATOM 8292 C CA . THR B 1 55 ? -8.047 -19.328 -27.922 1 58 55 THR B CA 1
ATOM 8293 C C . THR B 1 55 ? -7.133 -18.172 -27.516 1 58 55 THR B C 1
ATOM 8295 O O . THR B 1 55 ? -7.535 -17.281 -26.766 1 58 55 THR B O 1
ATOM 8298 N N . HIS B 1 56 ? -5.855 -18.484 -27.531 1 68.19 56 HIS B N 1
ATOM 8299 C CA . HIS B 1 56 ? -4.906 -17.406 -27.281 1 68.19 56 HIS B CA 1
ATOM 8300 C C . HIS B 1 56 ? -4.207 -16.984 -28.562 1 68.19 56 HIS B C 1
ATOM 8302 O O . HIS B 1 56 ? -4.098 -17.766 -29.516 1 68.19 56 HIS B O 1
ATOM 8308 N N . CYS B 1 57 ? -4.043 -15.773 -28.547 1 78.25 57 CYS B N 1
ATOM 8309 C CA . CYS B 1 57 ? -3.279 -15.219 -29.656 1 78.25 57 CYS B CA 1
ATOM 8310 C C . CYS B 1 57 ? -1.89 -15.844 -29.734 1 78.25 57 CYS B C 1
ATOM 8312 O O . CYS B 1 57 ? -1.323 -16.234 -28.719 1 78.25 57 CYS B O 1
ATOM 8314 N N . SER B 1 58 ? -1.464 -16.016 -30.922 1 87.38 58 SER B N 1
ATOM 8315 C CA . SER B 1 58 ? -0.121 -16.531 -31.141 1 87.38 58 SER B CA 1
ATOM 8316 C C . SER B 1 58 ? 0.936 -15.656 -30.5 1 87.38 58 SER B C 1
ATOM 8318 O O . SER B 1 58 ? 0.799 -14.43 -30.469 1 87.38 58 SER B O 1
ATOM 8320 N N . LEU B 1 59 ? 1.947 -16.328 -30 1 93.19 59 LEU B N 1
ATOM 8321 C CA . LEU B 1 59 ? 3.068 -15.594 -29.422 1 93.19 59 LEU B CA 1
ATOM 8322 C C . LEU B 1 59 ? 4.266 -15.602 -30.375 1 93.19 59 LEU B C 1
ATOM 8324 O O . LEU B 1 59 ? 5.359 -15.164 -30 1 93.19 59 LEU B O 1
ATOM 8328 N N . GLU B 1 60 ? 4.047 -16.031 -31.562 1 93.56 60 GLU B N 1
ATOM 8329 C CA . GLU B 1 60 ? 5.133 -16.109 -32.531 1 93.56 60 GLU B CA 1
ATOM 8330 C C . GLU B 1 60 ? 5.793 -14.742 -32.719 1 93.56 60 GLU B C 1
ATOM 8332 O O . GLU B 1 60 ? 5.113 -13.734 -32.938 1 93.56 60 GLU B O 1
ATOM 8337 N N . ASN B 1 61 ? 7.109 -14.688 -32.562 1 93.25 61 ASN B N 1
ATOM 8338 C CA . ASN B 1 61 ? 7.961 -13.516 -32.781 1 93.25 61 ASN B CA 1
ATOM 8339 C C . ASN B 1 61 ? 7.758 -12.469 -31.672 1 93.25 61 ASN B C 1
ATOM 8341 O O . ASN B 1 61 ? 8.18 -11.32 -31.828 1 93.25 61 ASN B O 1
ATOM 8345 N N . ASN B 1 62 ? 7.004 -12.82 -30.625 1 93.81 62 ASN B N 1
ATOM 8346 C CA . ASN B 1 62 ? 6.781 -11.867 -29.547 1 93.81 62 ASN B CA 1
ATOM 8347 C C . ASN B 1 62 ? 7.785 -12.07 -28.422 1 93.81 62 ASN B C 1
ATOM 8349 O O . ASN B 1 62 ? 7.527 -12.828 -27.484 1 93.81 62 ASN B O 1
ATOM 8353 N N . PHE B 1 63 ? 8.836 -11.32 -28.406 1 94.69 63 PHE B N 1
ATOM 8354 C CA . PHE B 1 63 ? 9.883 -11.445 -27.391 1 94.69 63 PHE B CA 1
ATOM 8355 C C . PHE B 1 63 ? 9.852 -10.266 -26.422 1 94.69 63 PHE B C 1
ATOM 8357 O O . PHE B 1 63 ? 10.891 -9.828 -25.922 1 94.69 63 PHE B O 1
ATOM 8364 N N . ASP B 1 64 ? 8.633 -9.656 -26.188 1 93.06 64 ASP B N 1
ATOM 8365 C CA . ASP B 1 64 ? 8.445 -8.57 -25.234 1 93.06 64 ASP B CA 1
ATOM 8366 C C . ASP B 1 64 ? 8.617 -9.062 -23.797 1 93.06 64 ASP B C 1
ATOM 8368 O O . ASP B 1 64 ? 8.516 -10.266 -23.531 1 93.06 64 ASP B O 1
ATOM 8372 N N . ASP B 1 65 ? 8.875 -8.141 -22.891 1 94.62 65 ASP B N 1
ATOM 8373 C CA . ASP B 1 65 ? 9.07 -8.43 -21.469 1 94.62 65 ASP B CA 1
ATOM 8374 C C . ASP B 1 65 ? 7.836 -9.102 -20.859 1 94.62 65 ASP B C 1
ATOM 8376 O O . ASP B 1 65 ? 6.746 -8.523 -20.859 1 94.62 65 ASP B O 1
ATOM 8380 N N . ILE B 1 66 ? 7.988 -10.281 -20.297 1 93.44 66 ILE B N 1
ATOM 8381 C CA . ILE B 1 66 ? 6.836 -10.992 -19.75 1 93.44 66 ILE B CA 1
ATOM 8382 C C . ILE B 1 66 ? 6.965 -11.102 -18.234 1 93.44 66 ILE B C 1
ATOM 8384 O O . ILE B 1 66 ? 6.117 -11.711 -17.578 1 93.44 66 ILE B O 1
ATOM 8388 N N . LYS B 1 67 ? 7.988 -10.555 -17.625 1 94.19 67 LYS B N 1
ATOM 8389 C CA . LYS B 1 67 ? 8.25 -10.688 -16.188 1 94.19 67 LYS B CA 1
ATOM 8390 C C . LYS B 1 67 ? 7.176 -9.977 -15.367 1 94.19 67 LYS B C 1
ATOM 8392 O O . LYS B 1 67 ? 6.73 -8.891 -15.734 1 94.19 67 LYS B O 1
ATOM 8397 N N . HIS B 1 68 ? 6.781 -10.555 -14.266 1 92.44 68 HIS B N 1
ATOM 8398 C CA . HIS B 1 68 ? 5.812 -9.945 -13.359 1 92.44 68 HIS B CA 1
ATOM 8399 C C . HIS B 1 68 ? 6.461 -8.875 -12.492 1 92.44 68 HIS B C 1
ATOM 8401 O O . HIS B 1 68 ? 5.77 -8.047 -11.891 1 92.44 68 HIS B O 1
ATOM 8407 N N . THR B 1 69 ? 7.785 -8.82 -12.477 1 95.38 69 THR B N 1
ATOM 8408 C CA . THR B 1 69 ? 8.492 -8.023 -11.484 1 95.38 69 THR B CA 1
ATOM 8409 C C . THR B 1 69 ? 8.82 -6.637 -12.031 1 95.38 69 THR B C 1
ATOM 8411 O O . THR B 1 69 ? 9.188 -5.734 -11.281 1 95.38 69 THR B O 1
ATOM 8414 N N . THR B 1 70 ? 8.695 -6.434 -13.336 1 97.06 70 THR B N 1
ATOM 8415 C CA . THR B 1 70 ? 9.086 -5.172 -13.953 1 97.06 70 THR B CA 1
ATOM 8416 C C . THR B 1 70 ? 8.234 -4.023 -13.422 1 97.06 70 THR B C 1
ATOM 8418 O O . THR B 1 70 ? 7.016 -4.145 -13.312 1 97.06 70 THR B O 1
ATOM 8421 N N . LEU B 1 71 ? 8.93 -2.9 -13.117 1 98.06 71 LEU B N 1
ATOM 8422 C CA . LEU B 1 71 ? 8.227 -1.789 -12.484 1 98.06 71 LEU B CA 1
ATOM 8423 C C . LEU B 1 71 ? 8.445 -0.494 -13.258 1 98.06 71 LEU B C 1
ATOM 8425 O O . LEU B 1 71 ? 9.539 -0.253 -13.781 1 98.06 71 LEU B O 1
ATOM 8429 N N . SER B 1 72 ? 7.383 0.32 -13.375 1 97.56 72 SER B N 1
ATOM 8430 C CA . SER B 1 72 ? 7.52 1.733 -13.711 1 97.56 72 SER B CA 1
ATOM 8431 C C . SER B 1 72 ? 8.031 2.537 -12.516 1 97.56 72 SER B C 1
ATOM 8433 O O . SER B 1 72 ? 8.211 1.992 -11.43 1 97.56 72 SER B O 1
ATOM 8435 N N . GLU B 1 73 ? 8.266 3.805 -12.75 1 98 73 GLU B N 1
ATOM 8436 C CA . GLU B 1 73 ? 8.664 4.629 -11.609 1 98 73 GLU B CA 1
ATOM 8437 C C . GLU B 1 73 ? 7.586 4.641 -10.531 1 98 73 GLU B C 1
ATOM 8439 O O . GLU B 1 73 ? 7.887 4.527 -9.344 1 98 73 GLU B O 1
ATOM 8444 N N . ARG B 1 74 ? 6.332 4.82 -10.953 1 97 74 ARG B N 1
ATOM 8445 C CA . ARG B 1 74 ? 5.234 4.801 -10 1 97 74 ARG B CA 1
ATOM 8446 C C . ARG B 1 74 ? 5.215 3.492 -9.211 1 97 74 ARG B C 1
ATOM 8448 O O . ARG B 1 74 ? 5.094 3.5 -7.988 1 97 74 ARG B O 1
ATOM 8455 N N . GLY B 1 75 ? 5.316 2.363 -10 1 97.62 75 GLY B N 1
ATOM 8456 C CA . GLY B 1 75 ? 5.332 1.065 -9.344 1 97.62 75 GLY B CA 1
ATOM 8457 C C . GLY B 1 75 ? 6.496 0.897 -8.383 1 97.62 75 GLY B C 1
ATOM 8458 O O . GLY B 1 75 ? 6.336 0.336 -7.297 1 97.62 75 GLY B O 1
ATOM 8459 N N . ALA B 1 76 ? 7.637 1.382 -8.773 1 98.5 76 ALA B N 1
ATOM 8460 C CA . ALA B 1 76 ? 8.836 1.269 -7.949 1 98.5 76 ALA B CA 1
ATOM 8461 C C . ALA B 1 76 ? 8.695 2.08 -6.664 1 98.5 76 ALA B C 1
ATOM 8463 O O . ALA B 1 76 ? 9.055 1.611 -5.582 1 98.5 76 ALA B O 1
ATOM 8464 N N . LEU B 1 77 ? 8.211 3.297 -6.777 1 97.88 77 LEU B N 1
ATOM 8465 C CA . LEU B 1 77 ? 8.039 4.164 -5.617 1 97.88 77 LEU B CA 1
ATOM 8466 C C . LEU B 1 77 ? 7.027 3.578 -4.641 1 97.88 77 LEU B C 1
ATOM 8468 O O . LEU B 1 77 ? 7.27 3.541 -3.434 1 97.88 77 LEU B O 1
ATOM 8472 N N . LYS B 1 78 ? 5.926 3.121 -5.148 1 96.81 78 LYS B N 1
ATOM 8473 C CA . LYS B 1 78 ? 4.898 2.508 -4.312 1 96.81 78 LYS B CA 1
ATOM 8474 C C . LYS B 1 78 ? 5.434 1.264 -3.609 1 96.81 78 LYS B C 1
ATOM 8476 O O . LYS B 1 78 ? 5.23 1.089 -2.406 1 96.81 78 LYS B O 1
ATOM 8481 N N . GLU B 1 79 ? 6.086 0.394 -4.363 1 97.75 79 GLU B N 1
ATOM 8482 C CA . GLU B 1 79 ? 6.648 -0.835 -3.809 1 97.75 79 GLU B CA 1
ATOM 8483 C C . GLU B 1 79 ? 7.719 -0.531 -2.762 1 97.75 79 GLU B C 1
ATOM 8485 O O . GLU B 1 79 ? 7.762 -1.169 -1.708 1 97.75 79 GLU B O 1
ATOM 8490 N N . ALA B 1 80 ? 8.562 0.382 -3.076 1 98.06 80 ALA B N 1
ATOM 8491 C CA . ALA B 1 80 ? 9.641 0.738 -2.152 1 98.06 80 ALA B CA 1
ATOM 8492 C C . ALA B 1 80 ? 9.078 1.289 -0.846 1 98.06 80 ALA B C 1
ATOM 8494 O O . ALA B 1 80 ? 9.648 1.072 0.225 1 98.06 80 ALA B O 1
ATOM 8495 N N . ALA B 1 81 ? 8 1.983 -0.9 1 95.94 81 ALA B N 1
ATOM 8496 C CA . ALA B 1 81 ? 7.383 2.58 0.283 1 95.94 81 ALA B CA 1
ATOM 8497 C C . ALA B 1 81 ? 6.84 1.506 1.22 1 95.94 81 ALA B C 1
ATOM 8499 O O . ALA B 1 81 ? 6.645 1.753 2.412 1 95.94 81 ALA B O 1
ATOM 8500 N N . ARG B 1 82 ? 6.633 0.317 0.758 1 95.81 82 ARG B N 1
ATOM 8501 C CA . ARG B 1 82 ? 6.105 -0.782 1.561 1 95.81 82 ARG B CA 1
ATOM 8502 C C . ARG B 1 82 ? 7.191 -1.377 2.453 1 95.81 82 ARG B C 1
ATOM 8504 O O . ARG B 1 82 ? 6.887 -2.023 3.457 1 95.81 82 ARG B O 1
ATOM 8511 N N . CYS B 1 83 ? 8.43 -1.245 2.023 1 97.12 83 CYS B N 1
ATOM 8512 C CA . CYS B 1 83 ? 9.531 -1.901 2.717 1 97.12 83 CYS B CA 1
ATOM 8513 C C . CYS B 1 83 ? 9.625 -1.431 4.164 1 97.12 83 CYS B C 1
ATOM 8515 O O . CYS B 1 83 ? 9.578 -0.229 4.434 1 97.12 83 CYS B O 1
ATOM 8517 N N . LEU B 1 84 ? 9.852 -2.373 5.125 1 96.44 84 LEU B N 1
ATOM 8518 C CA . LEU B 1 84 ? 9.938 -2.059 6.547 1 96.44 84 LEU B CA 1
ATOM 8519 C C . LEU B 1 84 ? 11.336 -1.563 6.914 1 96.44 84 LEU B C 1
ATOM 8521 O O . LEU B 1 84 ? 11.531 -0.971 7.977 1 96.44 84 LEU B O 1
ATOM 8525 N N . LYS B 1 85 ? 12.297 -1.841 6.023 1 96.12 85 LYS B N 1
ATOM 8526 C CA . LYS B 1 85 ? 13.68 -1.467 6.297 1 96.12 85 LYS B CA 1
ATOM 8527 C C . LYS B 1 85 ? 14.156 -2.055 7.621 1 96.12 85 LYS B C 1
ATOM 8529 O O . LYS B 1 85 ? 14.648 -1.328 8.492 1 96.12 85 LYS B O 1
ATOM 8534 N N . CYS B 1 86 ? 14.156 -3.32 7.711 1 96.69 86 CYS B N 1
ATOM 8535 C CA . CYS B 1 86 ? 14.367 -4.102 8.922 1 96.69 86 CYS B CA 1
ATOM 8536 C C . CYS B 1 86 ? 15.781 -3.902 9.469 1 96.69 86 CYS B C 1
ATOM 8538 O O . CYS B 1 86 ? 16.703 -3.613 8.703 1 96.69 86 CYS B O 1
ATOM 8540 N N . ALA B 1 87 ? 16 -4.004 10.805 1 95.38 87 ALA B N 1
ATOM 8541 C CA . ALA B 1 87 ? 17.281 -3.777 11.477 1 95.38 87 ALA B CA 1
ATOM 8542 C C . ALA B 1 87 ? 18.328 -4.785 11.023 1 95.38 87 ALA B C 1
ATOM 8544 O O . ALA B 1 87 ? 19.469 -4.41 10.734 1 95.38 87 ALA B O 1
ATOM 8545 N N . ASP B 1 88 ? 18.047 -6.02 11.086 1 95.62 88 ASP B N 1
ATOM 8546 C CA . ASP B 1 88 ? 18.828 -7.168 10.633 1 95.62 88 ASP B CA 1
ATOM 8547 C C . ASP B 1 88 ? 18.078 -7.977 9.586 1 95.62 88 ASP B C 1
ATOM 8549 O O . ASP B 1 88 ? 17.516 -9.031 9.898 1 95.62 88 ASP B O 1
ATOM 8553 N N . ALA B 1 89 ? 18.156 -7.488 8.398 1 95.94 89 ALA B N 1
ATOM 8554 C CA . ALA B 1 89 ? 17.203 -7.879 7.359 1 95.94 89 ALA B CA 1
ATOM 8555 C C . ALA B 1 89 ? 17.484 -9.297 6.863 1 95.94 89 ALA B C 1
ATOM 8557 O O . ALA B 1 89 ? 18.547 -9.562 6.289 1 95.94 89 ALA B O 1
ATOM 8558 N N . PRO B 1 90 ? 16.547 -10.164 6.945 1 97.25 90 PRO B N 1
ATOM 8559 C CA . PRO B 1 90 ? 16.719 -11.523 6.434 1 97.25 90 PRO B CA 1
ATOM 8560 C C . PRO B 1 90 ? 16.891 -11.57 4.918 1 97.25 90 PRO B C 1
ATOM 8562 O O . PRO B 1 90 ? 17.609 -12.438 4.402 1 97.25 90 PRO B O 1
ATOM 8565 N N . CYS B 1 91 ? 16.297 -10.656 4.23 1 97.38 91 CYS B N 1
ATOM 8566 C CA . CYS B 1 91 ? 16.438 -10.594 2.781 1 97.38 91 CYS B CA 1
ATOM 8567 C C . CYS B 1 91 ? 17.891 -10.414 2.381 1 97.38 91 CYS B C 1
ATOM 8569 O O . CYS B 1 91 ? 18.359 -11.023 1.417 1 97.38 91 CYS B O 1
ATOM 8571 N N . GLN B 1 92 ? 18.641 -9.609 3.135 1 96.56 92 GLN B N 1
ATOM 8572 C CA . GLN B 1 92 ? 20.047 -9.383 2.869 1 96.56 92 GLN B CA 1
ATOM 8573 C C . GLN B 1 92 ? 20.875 -10.633 3.16 1 96.56 92 GLN B C 1
ATOM 8575 O O . GLN B 1 92 ? 21.797 -10.961 2.41 1 96.56 92 GLN B O 1
ATOM 8580 N N . LYS B 1 93 ? 20.5 -11.305 4.164 1 95.88 93 LYS B N 1
ATOM 8581 C CA . LYS B 1 93 ? 21.219 -12.508 4.582 1 95.88 93 LYS B CA 1
ATOM 8582 C C . LYS B 1 93 ? 20.984 -13.656 3.607 1 95.88 93 LYS B C 1
ATOM 8584 O O . LYS B 1 93 ? 21.781 -14.594 3.537 1 95.88 93 LYS B O 1
ATOM 8589 N N . SER B 1 94 ? 19.922 -13.492 2.834 1 96.69 94 SER B N 1
ATOM 8590 C CA . SER B 1 94 ? 19.547 -14.547 1.904 1 96.69 94 SER B CA 1
ATOM 8591 C C . SER B 1 94 ? 20.062 -14.258 0.495 1 96.69 94 SER B C 1
ATOM 8593 O O . SER B 1 94 ? 19.859 -15.055 -0.42 1 96.69 94 SER B O 1
ATOM 8595 N N . CYS B 1 95 ? 20.672 -13.148 0.304 1 97.25 95 CYS B N 1
ATOM 8596 C CA . CYS B 1 95 ? 21.234 -12.773 -0.986 1 97.25 95 CYS B CA 1
ATOM 8597 C C . CYS B 1 95 ? 22.672 -13.242 -1.103 1 97.25 95 CYS B C 1
ATOM 8599 O O . CYS B 1 95 ? 23.516 -12.891 -0.274 1 97.25 95 CYS B O 1
ATOM 8601 N N . PRO B 1 96 ? 23.047 -13.945 -2.15 1 97.62 96 PRO B N 1
ATOM 8602 C CA . PRO B 1 96 ? 24.422 -14.445 -2.291 1 97.62 96 PRO B CA 1
ATOM 8603 C C . PRO B 1 96 ? 25.453 -13.328 -2.271 1 97.62 96 PRO B C 1
ATOM 8605 O O . PRO B 1 96 ? 26.531 -13.484 -1.678 1 97.62 96 PRO B O 1
ATOM 8608 N N . THR B 1 97 ? 25.062 -12.219 -2.838 1 97.88 97 THR B N 1
ATOM 8609 C CA . THR B 1 97 ? 26.031 -11.133 -2.928 1 97.88 97 THR B CA 1
ATOM 8610 C C . THR B 1 97 ? 25.906 -10.195 -1.729 1 97.88 97 THR B C 1
ATOM 8612 O O . THR B 1 97 ? 26.609 -9.18 -1.65 1 97.88 97 THR B O 1
ATOM 8615 N N . GLN B 1 98 ? 25.031 -10.43 -0.856 1 96.5 98 GLN B N 1
ATOM 8616 C CA . GLN B 1 98 ? 24.859 -9.688 0.386 1 96.5 98 GLN B CA 1
ATOM 8617 C C . GLN B 1 98 ? 24.531 -8.219 0.107 1 96.5 98 GLN B C 1
ATOM 8619 O O . GLN B 1 98 ? 25.078 -7.324 0.744 1 96.5 98 GLN B O 1
ATOM 8624 N N . LEU B 1 99 ? 23.688 -8.008 -0.802 1 96.69 99 LEU B N 1
ATOM 8625 C CA . LEU B 1 99 ? 23.266 -6.648 -1.109 1 96.69 99 LEU B CA 1
ATOM 8626 C C . LEU B 1 99 ? 22.688 -5.969 0.127 1 96.69 99 LEU B C 1
ATOM 8628 O O . LEU B 1 99 ? 22.031 -6.613 0.948 1 96.69 99 LEU B O 1
ATOM 8632 N N . ASP B 1 100 ? 22.953 -4.707 0.272 1 96.31 100 ASP B N 1
ATOM 8633 C CA . ASP B 1 100 ? 22.25 -3.895 1.259 1 96.31 100 ASP B CA 1
ATOM 8634 C C . ASP B 1 100 ? 20.859 -3.51 0.76 1 96.31 100 ASP B C 1
ATOM 8636 O O . ASP B 1 100 ? 20.641 -2.373 0.339 1 96.31 100 ASP B O 1
ATOM 8640 N N . ILE B 1 101 ? 19.953 -4.395 0.889 1 97.75 101 ILE B N 1
ATOM 8641 C CA . ILE B 1 101 ? 18.625 -4.27 0.313 1 97.75 101 ILE B CA 1
ATOM 8642 C C . ILE B 1 101 ? 17.844 -3.17 1.035 1 97.75 101 ILE B C 1
ATOM 8644 O O . ILE B 1 101 ? 17.141 -2.383 0.403 1 97.75 101 ILE B O 1
ATOM 8648 N N . LYS B 1 102 ? 18 -3.068 2.322 1 96.06 102 LYS B N 1
ATOM 8649 C CA . LYS B 1 102 ? 17.375 -2.004 3.1 1 96.06 102 LYS B CA 1
ATOM 8650 C C . LYS B 1 102 ? 17.734 -0.629 2.539 1 96.06 102 LYS B C 1
ATOM 8652 O O . LYS B 1 102 ? 16.844 0.187 2.273 1 96.06 102 LYS B O 1
ATOM 8657 N N . GLN B 1 103 ? 18.953 -0.43 2.289 1 96.69 103 GLN B N 1
ATOM 8658 C CA . GLN B 1 103 ? 19.422 0.897 1.912 1 96.69 103 GLN B CA 1
ATOM 8659 C C . GLN B 1 103 ? 19.047 1.23 0.473 1 96.69 103 GLN B C 1
ATOM 8661 O O . GLN B 1 103 ? 18.656 2.361 0.174 1 96.69 103 GLN B O 1
ATOM 8666 N N . PHE B 1 104 ? 19.234 0.269 -0.506 1 97.69 104 PHE B N 1
ATOM 8667 C CA . PHE B 1 104 ? 18.938 0.68 -1.874 1 97.69 104 PHE B CA 1
ATOM 8668 C C . PHE B 1 104 ? 17.453 0.891 -2.064 1 97.69 104 PHE B C 1
ATOM 8670 O O . PHE B 1 104 ? 17.031 1.753 -2.84 1 97.69 104 PHE B O 1
ATOM 8677 N N . ILE B 1 105 ? 16.594 0.103 -1.293 1 98.38 105 ILE B N 1
ATOM 8678 C CA . ILE B 1 105 ? 15.156 0.335 -1.396 1 98.38 105 ILE B CA 1
ATOM 8679 C C . ILE B 1 105 ? 14.805 1.683 -0.77 1 98.38 105 ILE B C 1
ATOM 8681 O O . ILE B 1 105 ? 13.93 2.396 -1.266 1 98.38 105 ILE B O 1
ATOM 8685 N N . SER B 1 106 ? 15.461 2.043 0.361 1 97.31 106 SER B N 1
ATOM 8686 C CA . SER B 1 106 ? 15.281 3.367 0.946 1 97.31 106 SER B CA 1
ATOM 8687 C C . SER B 1 106 ? 15.602 4.465 -0.062 1 97.31 106 SER B C 1
ATOM 8689 O O . SER B 1 106 ? 14.875 5.461 -0.157 1 97.31 106 SER B O 1
ATOM 8691 N N . CYS B 1 107 ? 16.656 4.293 -0.805 1 98.5 107 CYS B N 1
ATOM 8692 C CA . CYS B 1 107 ? 17.047 5.258 -1.828 1 98.5 107 CYS B CA 1
ATOM 8693 C C . CYS B 1 107 ? 15.969 5.391 -2.891 1 98.5 107 CYS B C 1
ATOM 8695 O O . CYS B 1 107 ? 15.633 6.504 -3.299 1 98.5 107 CYS B O 1
ATOM 8697 N N . ILE B 1 108 ? 15.414 4.266 -3.314 1 98.69 108 ILE B N 1
ATOM 8698 C CA . ILE B 1 108 ? 14.375 4.301 -4.34 1 98.69 108 ILE B CA 1
ATOM 8699 C C . ILE B 1 108 ? 13.148 5.051 -3.811 1 98.69 108 ILE B C 1
ATOM 8701 O O . ILE B 1 108 ? 12.578 5.887 -4.512 1 98.69 108 ILE B O 1
ATOM 8705 N N . ALA B 1 109 ? 12.766 4.77 -2.596 1 97.56 109 ALA B N 1
ATOM 8706 C CA . ALA B 1 109 ? 11.602 5.41 -1.99 1 97.56 109 ALA B CA 1
ATOM 8707 C C . ALA B 1 109 ? 11.766 6.926 -1.957 1 97.56 109 ALA B C 1
ATOM 8709 O O . ALA B 1 109 ? 10.773 7.664 -1.963 1 97.56 109 ALA B O 1
ATOM 8710 N N . ASN B 1 110 ? 13.008 7.414 -1.953 1 97.56 110 ASN B N 1
ATOM 8711 C CA . ASN B 1 110 ? 13.312 8.836 -1.851 1 97.56 110 ASN B CA 1
ATOM 8712 C C . ASN B 1 110 ? 13.727 9.422 -3.197 1 97.56 110 ASN B C 1
ATOM 8714 O O . ASN B 1 110 ? 14.273 10.523 -3.26 1 97.56 110 ASN B O 1
ATOM 8718 N N . LYS B 1 111 ? 13.586 8.664 -4.277 1 98 111 LYS B N 1
ATOM 8719 C CA . LYS B 1 111 ? 13.914 9.047 -5.645 1 98 111 LYS B CA 1
ATOM 8720 C C . LYS B 1 111 ? 15.414 9.289 -5.809 1 98 111 LYS B C 1
ATOM 8722 O O . LYS B 1 111 ? 15.828 10.156 -6.578 1 98 111 LYS B O 1
ATOM 8727 N N . ASN B 1 112 ? 16.156 8.695 -4.992 1 98.69 112 ASN B N 1
ATOM 8728 C CA . ASN B 1 112 ? 17.609 8.656 -5.148 1 98.69 112 ASN B CA 1
ATOM 8729 C C . ASN B 1 112 ? 18.047 7.41 -5.902 1 98.69 112 ASN B C 1
ATOM 8731 O O . ASN B 1 112 ? 18.625 6.496 -5.309 1 98.69 112 ASN B O 1
ATOM 8735 N N . TYR B 1 113 ? 17.906 7.461 -7.188 1 98.81 113 TYR B N 1
ATOM 8736 C CA . TYR B 1 113 ? 18.125 6.281 -8.008 1 98.81 113 TYR B CA 1
ATOM 8737 C C . TYR B 1 113 ? 19.625 5.996 -8.164 1 98.81 113 TYR B C 1
ATOM 8739 O O . TYR B 1 113 ? 20.031 4.836 -8.234 1 98.81 113 TYR B O 1
ATOM 8747 N N . TYR B 1 114 ? 20.453 7 -8.219 1 98.81 114 TYR B N 1
ATOM 8748 C CA . TYR B 1 114 ? 21.891 6.773 -8.258 1 98.81 114 TYR B CA 1
ATOM 8749 C C . TYR B 1 114 ? 22.375 6.066 -6.992 1 98.81 114 TYR B C 1
ATOM 8751 O O . TYR B 1 114 ? 23.125 5.098 -7.062 1 98.81 114 TYR B O 1
ATOM 8759 N N . GLY B 1 115 ? 21.938 6.633 -5.816 1 98.75 115 GLY B N 1
ATOM 8760 C CA . GLY B 1 115 ? 22.312 5.984 -4.574 1 98.75 115 GLY B CA 1
ATOM 8761 C C . GLY B 1 115 ? 21.938 4.516 -4.527 1 98.75 115 GLY B C 1
ATOM 8762 O O . GLY B 1 115 ? 22.719 3.686 -4.062 1 98.75 115 GLY B O 1
ATOM 8763 N N . ALA B 1 116 ? 20.766 4.188 -5.012 1 98.81 116 ALA B N 1
ATOM 8764 C CA . ALA B 1 116 ? 20.312 2.797 -5.062 1 98.81 116 ALA B CA 1
ATOM 8765 C C . ALA B 1 116 ? 21.219 1.96 -5.961 1 98.81 116 ALA B C 1
ATOM 8767 O O . ALA B 1 116 ? 21.641 0.869 -5.582 1 98.81 116 ALA B O 1
ATOM 8768 N N . ALA B 1 117 ? 21.453 2.465 -7.133 1 98.81 117 ALA B N 1
ATOM 8769 C CA . ALA B 1 117 ? 22.312 1.752 -8.078 1 98.81 117 ALA B CA 1
ATOM 8770 C C . ALA B 1 117 ? 23.719 1.549 -7.508 1 98.81 117 ALA B C 1
ATOM 8772 O O . ALA B 1 117 ? 24.312 0.477 -7.66 1 98.81 117 ALA B O 1
ATOM 8773 N N . LYS B 1 118 ? 24.219 2.57 -6.898 1 98.5 118 LYS B N 1
ATOM 8774 C CA . LYS B 1 118 ? 25.547 2.471 -6.305 1 98.5 118 LYS B CA 1
ATOM 8775 C C . LYS B 1 118 ? 25.609 1.354 -5.266 1 98.5 118 LYS B C 1
ATOM 8777 O O . LYS B 1 118 ? 26.547 0.561 -5.25 1 98.5 118 LYS B O 1
ATOM 8782 N N . MET B 1 119 ? 24.594 1.342 -4.422 1 97.94 119 MET B N 1
ATOM 8783 C CA . MET B 1 119 ? 24.547 0.295 -3.404 1 97.94 119 MET B CA 1
ATOM 8784 C C . MET B 1 119 ? 24.516 -1.087 -4.047 1 97.94 119 MET B C 1
ATOM 8786 O O . MET B 1 119 ? 25.203 -2.008 -3.594 1 97.94 119 MET B O 1
ATOM 8790 N N . ILE B 1 120 ? 23.781 -1.245 -5.078 1 98.69 120 ILE B N 1
ATOM 8791 C CA . ILE B 1 120 ? 23.609 -2.527 -5.75 1 98.69 120 ILE B CA 1
ATOM 8792 C C . ILE B 1 120 ? 24.906 -2.922 -6.449 1 98.69 120 ILE B C 1
ATOM 8794 O O . ILE B 1 120 ? 25.453 -3.998 -6.199 1 98.69 120 ILE B O 1
ATOM 8798 N N . PHE B 1 121 ? 25.5 -2.041 -7.297 1 98.75 121 PHE B N 1
ATOM 8799 C CA . PHE B 1 121 ? 26.672 -2.348 -8.094 1 98.75 121 PHE B CA 1
ATOM 8800 C C . PHE B 1 121 ? 27.906 -2.535 -7.207 1 98.75 121 PHE B C 1
ATOM 8802 O O . PHE B 1 12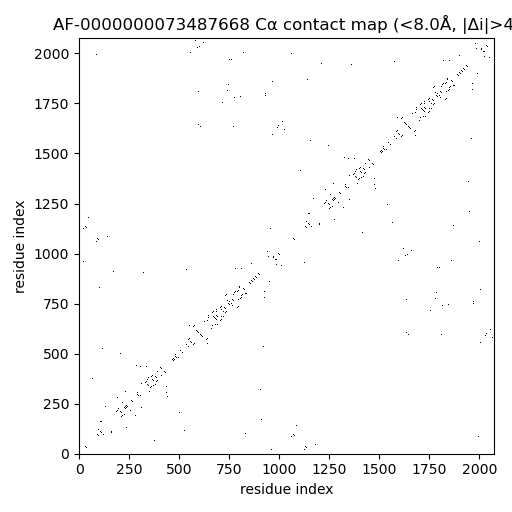1 ? 28.875 -3.154 -7.617 1 98.75 121 PHE B O 1
ATOM 8809 N N . SER B 1 122 ? 27.875 -1.997 -5.992 1 98.38 122 SER B N 1
ATOM 8810 C CA . SER B 1 122 ? 29 -2.139 -5.086 1 98.38 122 SER B CA 1
ATOM 8811 C C . SER B 1 122 ? 29.219 -3.598 -4.699 1 98.38 122 SER B C 1
ATOM 8813 O O . SER B 1 122 ? 30.359 -4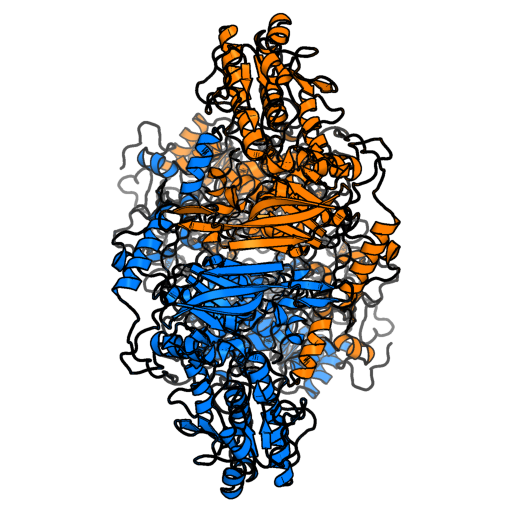.07 -4.656 1 98.38 122 SER B O 1
ATOM 8815 N N . ASP B 1 123 ? 28.094 -4.289 -4.48 1 98.19 123 ASP B N 1
ATOM 8816 C CA . ASP B 1 123 ? 28.203 -5.68 -4.051 1 98.19 123 ASP B CA 1
ATOM 8817 C C . ASP B 1 123 ? 27.938 -6.637 -5.211 1 98.19 123 ASP B C 1
ATOM 8819 O O . ASP B 1 123 ? 28.328 -7.805 -5.16 1 98.19 123 ASP B O 1
ATOM 8823 N N . ASN B 1 124 ? 27.312 -6.148 -6.242 1 98.62 124 ASN B N 1
ATOM 8824 C CA . ASN B 1 124 ? 26.906 -6.961 -7.383 1 98.62 124 ASN B CA 1
ATOM 8825 C C . ASN B 1 124 ? 27.141 -6.234 -8.703 1 98.62 124 ASN B C 1
ATOM 8827 O O . ASN B 1 124 ? 26.266 -5.547 -9.211 1 98.62 124 ASN B O 1
ATOM 8831 N N . PRO B 1 125 ? 28.297 -6.461 -9.328 1 98.5 125 PRO B N 1
ATOM 8832 C CA . PRO B 1 125 ? 28.625 -5.766 -10.578 1 98.5 125 PRO B CA 1
ATOM 8833 C C . PRO B 1 125 ? 27.641 -6.074 -11.695 1 98.5 125 PRO B C 1
ATOM 8835 O O . PRO B 1 125 ? 27.594 -5.371 -12.711 1 98.5 125 PRO B O 1
ATOM 8838 N N . LEU B 1 126 ? 26.875 -7.133 -11.562 1 98.75 126 LEU B N 1
ATOM 8839 C CA . LEU B 1 126 ? 25.828 -7.461 -12.523 1 98.75 126 LEU B CA 1
ATOM 8840 C C . LEU B 1 126 ? 24.438 -7.223 -11.93 1 98.75 126 LEU B C 1
ATOM 8842 O O . LEU B 1 126 ? 23.562 -8.07 -12.047 1 98.75 126 LEU B O 1
ATOM 8846 N N . GLY B 1 127 ? 24.312 -6.074 -11.305 1 98.62 127 GLY B N 1
ATOM 8847 C CA . GLY B 1 127 ? 23.094 -5.727 -10.594 1 98.62 127 GLY B CA 1
ATOM 8848 C C . GLY B 1 127 ? 21.875 -5.699 -11.477 1 98.62 127 GLY B C 1
ATOM 8849 O O . GLY B 1 127 ? 20.781 -6.07 -11.047 1 98.62 127 GLY B O 1
ATOM 8850 N N . LEU B 1 128 ? 21.938 -5.227 -12.688 1 98.69 128 LEU B N 1
ATOM 8851 C CA . LEU B 1 128 ? 20.797 -5.137 -13.594 1 98.69 128 LEU B CA 1
ATOM 8852 C C . LEU B 1 128 ? 20.375 -6.52 -14.07 1 98.69 128 LEU B C 1
ATOM 8854 O O . LEU B 1 128 ? 19.188 -6.867 -14.008 1 98.69 128 LEU B O 1
ATOM 8858 N N . THR B 1 129 ? 21.359 -7.344 -14.469 1 98.5 129 THR B N 1
ATOM 8859 C CA . THR B 1 129 ? 21.078 -8.719 -14.891 1 98.5 129 THR B CA 1
ATOM 8860 C C . THR B 1 129 ? 20.406 -9.5 -13.766 1 98.5 129 THR B C 1
ATOM 8862 O O . THR B 1 129 ? 19.391 -10.156 -13.984 1 98.5 129 THR B O 1
ATOM 8865 N N . CYS B 1 130 ? 20.969 -9.383 -12.609 1 98.31 130 CYS B N 1
ATOM 8866 C CA . CYS B 1 130 ? 20.438 -10.141 -11.477 1 98.31 130 CYS B CA 1
ATOM 8867 C C . CYS B 1 130 ? 19.062 -9.633 -11.086 1 98.31 130 CYS B C 1
ATOM 8869 O O . CYS B 1 130 ? 18.203 -10.422 -10.672 1 98.31 130 CYS B O 1
ATOM 8871 N N . GLY B 1 131 ? 18.828 -8.328 -11.195 1 97.88 131 GLY B N 1
ATOM 8872 C CA . GLY B 1 131 ? 17.484 -7.805 -10.945 1 97.88 131 GLY B CA 1
ATOM 8873 C C . GLY B 1 131 ? 16.438 -8.406 -11.852 1 97.88 131 GLY B C 1
ATOM 8874 O O . GLY B 1 131 ? 15.273 -8.539 -11.461 1 97.88 131 GLY B O 1
ATOM 8875 N N . MET B 1 132 ? 16.828 -8.828 -13 1 97.38 132 MET B N 1
ATOM 8876 C CA . MET B 1 132 ? 15.898 -9.312 -14.016 1 97.38 132 MET B CA 1
ATOM 8877 C C . MET B 1 132 ? 15.703 -10.82 -13.906 1 97.38 132 MET B C 1
ATOM 8879 O O . MET B 1 132 ? 14.641 -11.344 -14.234 1 97.38 132 MET B O 1
ATOM 8883 N N . VAL B 1 133 ? 16.75 -11.578 -13.352 1 95.88 133 VAL B N 1
ATOM 8884 C CA . VAL B 1 133 ? 16.656 -13.016 -13.602 1 95.88 133 VAL B CA 1
ATOM 8885 C C . VAL B 1 133 ? 16.781 -13.773 -12.281 1 95.88 133 VAL B C 1
ATOM 8887 O O . VAL B 1 133 ? 16.562 -14.984 -12.234 1 95.88 133 VAL B O 1
ATOM 8890 N N . CYS B 1 134 ? 17.125 -13.117 -11.148 1 95.88 134 CYS B N 1
ATOM 8891 C CA . CYS B 1 134 ? 17.328 -13.82 -9.883 1 95.88 134 CYS B CA 1
ATOM 8892 C C . CYS B 1 134 ? 16.078 -14.562 -9.453 1 95.88 134 CYS B C 1
ATOM 8894 O O . CYS B 1 134 ? 14.961 -14.047 -9.586 1 95.88 134 CYS B O 1
ATOM 8896 N N . PRO B 1 135 ? 16.234 -15.781 -9 1 93.88 135 PRO B N 1
ATOM 8897 C CA . PRO B 1 135 ? 15.109 -16.484 -8.367 1 93.88 135 PRO B CA 1
ATOM 8898 C C . PRO B 1 135 ? 14.836 -16 -6.949 1 93.88 135 PRO B C 1
ATOM 8900 O O . PRO B 1 135 ? 15.023 -16.75 -5.988 1 93.88 135 PRO B O 1
ATOM 8903 N N . VAL B 1 136 ? 14.258 -14.938 -6.785 1 94.62 136 VAL B N 1
ATOM 8904 C CA . VAL B 1 136 ? 14.203 -14.164 -5.547 1 94.62 136 VAL B CA 1
ATOM 8905 C C . VAL B 1 136 ? 13.375 -14.922 -4.504 1 94.62 136 VAL B C 1
ATOM 8907 O O . VAL B 1 136 ? 13.609 -14.781 -3.301 1 94.62 136 VAL B O 1
ATOM 8910 N N . SER B 1 137 ? 12.414 -15.727 -4.898 1 92.81 137 SER B N 1
ATOM 8911 C CA . SER B 1 137 ? 11.602 -16.469 -3.953 1 92.81 137 SER B CA 1
ATOM 8912 C C . SER B 1 137 ? 12.445 -17.438 -3.133 1 92.81 137 SER B C 1
ATOM 8914 O O . SER B 1 137 ? 12.094 -17.781 -2.002 1 92.81 137 SER B O 1
ATOM 8916 N N . ASP B 1 138 ? 13.602 -17.859 -3.732 1 92.88 138 ASP B N 1
ATOM 8917 C CA . ASP B 1 138 ? 14.516 -18.75 -3.041 1 92.88 138 ASP B CA 1
ATOM 8918 C C . ASP B 1 138 ? 15.641 -17.969 -2.365 1 92.88 138 ASP B C 1
ATOM 8920 O O . ASP B 1 138 ? 16.562 -18.562 -1.789 1 92.88 138 ASP B O 1
ATOM 8924 N N . LEU B 1 139 ? 15.602 -16.719 -2.49 1 96 139 LEU B N 1
ATOM 8925 C CA . LEU B 1 139 ? 16.672 -15.875 -1.979 1 96 139 LEU B CA 1
ATOM 8926 C C . LEU B 1 139 ? 16.109 -14.758 -1.107 1 96 139 LEU B C 1
ATOM 8928 O O . LEU B 1 139 ? 15.5 -15.016 -0.072 1 96 139 LEU B O 1
ATOM 8932 N N . CYS B 1 140 ? 16.25 -13.562 -1.555 1 97.06 140 CYS B N 1
ATOM 8933 C CA . CYS B 1 140 ? 15.969 -12.375 -0.749 1 97.06 140 CYS B CA 1
ATOM 8934 C C . CYS B 1 140 ? 14.484 -12.273 -0.435 1 97.06 140 CYS B C 1
ATOM 8936 O O . CYS B 1 140 ? 14.102 -12.008 0.706 1 97.06 140 CYS B O 1
ATOM 8938 N N . VAL B 1 141 ? 13.617 -12.516 -1.385 1 97.19 141 VAL B N 1
ATOM 8939 C CA . VAL B 1 141 ? 12.18 -12.383 -1.187 1 97.19 141 VAL B CA 1
ATOM 8940 C C . VAL B 1 141 ? 11.68 -13.469 -0.239 1 97.19 141 VAL B C 1
ATOM 8942 O O . VAL B 1 141 ? 10.766 -13.234 0.559 1 97.19 141 VAL B O 1
ATOM 8945 N N . GLY B 1 142 ? 12.289 -14.617 -0.299 1 95.69 142 GLY B N 1
ATOM 8946 C CA . GLY B 1 142 ? 11.891 -15.742 0.531 1 95.69 142 GLY B CA 1
ATOM 8947 C C . GLY B 1 142 ? 12.062 -15.477 2.016 1 95.69 142 GLY B C 1
ATOM 8948 O O . GLY B 1 142 ? 11.391 -16.094 2.842 1 95.69 142 GLY B O 1
ATOM 8949 N N . GLY B 1 143 ? 12.914 -14.562 2.338 1 96.38 143 GLY B N 1
ATOM 8950 C CA . GLY B 1 143 ? 13.172 -14.266 3.738 1 96.38 143 GLY B CA 1
ATOM 8951 C C . GLY B 1 143 ? 12.539 -12.969 4.203 1 96.38 143 GLY B C 1
ATOM 8952 O O . GLY B 1 143 ? 12.727 -12.562 5.352 1 96.38 143 GLY B O 1
ATOM 8953 N N . CYS B 1 144 ? 11.789 -12.297 3.395 1 97.38 144 CYS B N 1
ATOM 8954 C CA . CYS B 1 144 ? 11.211 -11 3.719 1 97.38 144 CYS B CA 1
ATOM 8955 C C . CYS B 1 144 ? 10.234 -11.109 4.887 1 97.38 144 CYS B C 1
ATOM 8957 O O . CYS B 1 144 ? 9.336 -11.953 4.867 1 97.38 144 CYS B O 1
ATOM 8959 N N . ASN B 1 145 ? 10.312 -10.242 5.828 1 97.38 145 ASN B N 1
ATOM 8960 C CA . ASN B 1 145 ? 9.477 -10.289 7.023 1 97.38 145 ASN B CA 1
ATOM 8961 C C . ASN B 1 145 ? 8.008 -10.016 6.695 1 97.38 145 ASN B C 1
ATOM 8963 O O . ASN B 1 145 ? 7.113 -10.438 7.426 1 97.38 145 ASN B O 1
ATOM 8967 N N . LEU B 1 146 ? 7.75 -9.391 5.621 1 96.88 146 LEU B N 1
ATOM 8968 C CA . LEU B 1 146 ? 6.375 -9.055 5.266 1 96.88 146 LEU B CA 1
ATOM 8969 C C . LEU B 1 146 ? 5.609 -10.305 4.824 1 96.88 146 LEU B C 1
ATOM 8971 O O . LEU B 1 146 ? 4.387 -10.266 4.688 1 96.88 146 LEU B O 1
ATOM 8975 N N . TYR B 1 147 ? 6.289 -11.461 4.668 1 94.56 147 TYR B N 1
ATOM 8976 C CA . TYR B 1 147 ? 5.574 -12.719 4.488 1 94.56 147 TYR B CA 1
ATOM 8977 C C . TYR B 1 147 ? 4.664 -13.008 5.676 1 94.56 147 TYR B C 1
ATOM 8979 O O . TYR B 1 147 ? 3.703 -13.766 5.559 1 94.56 147 TYR B O 1
ATOM 8987 N N . ALA B 1 148 ? 4.988 -12.406 6.75 1 94.38 148 ALA B N 1
ATOM 8988 C CA . ALA B 1 148 ? 4.199 -12.633 7.957 1 94.38 148 ALA B CA 1
ATOM 8989 C C . ALA B 1 148 ? 2.988 -11.711 8.008 1 94.38 148 ALA B C 1
ATOM 8991 O O . ALA B 1 148 ? 2.207 -11.75 8.961 1 94.38 148 ALA B O 1
ATOM 8992 N N . SER B 1 149 ? 2.748 -10.898 7.051 1 94.38 149 SER B N 1
ATOM 8993 C CA . SER B 1 149 ? 1.582 -10.023 6.93 1 94.38 149 SER B CA 1
ATOM 8994 C C . SER B 1 149 ? 0.788 -10.336 5.668 1 94.38 149 SER B C 1
ATOM 8996 O O . SER B 1 149 ? 1.27 -11.047 4.785 1 94.38 149 SER B O 1
ATOM 8998 N N . GLU B 1 150 ? -0.409 -9.766 5.523 1 95.06 150 GLU B N 1
ATOM 8999 C CA . GLU B 1 150 ? -1.328 -10.086 4.438 1 95.06 150 GLU B CA 1
ATOM 9000 C C . GLU B 1 150 ? -0.9 -9.406 3.139 1 95.06 150 GLU B C 1
ATOM 9002 O O . GLU B 1 150 ? -1.258 -9.859 2.049 1 95.06 150 GLU B O 1
ATOM 9007 N N . GLU B 1 151 ? -0.091 -8.336 3.219 1 93.69 151 GLU B N 1
ATOM 9008 C CA . GLU B 1 151 ? 0.282 -7.602 2.016 1 93.69 151 GLU B CA 1
ATOM 9009 C C . GLU B 1 151 ? 1.341 -8.352 1.215 1 93.69 151 GLU B C 1
ATOM 9011 O O . GLU B 1 151 ? 1.559 -8.062 0.036 1 93.69 151 GLU B O 1
ATOM 9016 N N . GLY B 1 152 ? 2.096 -9.281 1.806 1 95 152 GLY B N 1
ATOM 9017 C CA . GLY B 1 152 ? 3.055 -10.094 1.079 1 95 152 GLY B CA 1
ATOM 9018 C C . GLY B 1 152 ? 4.43 -9.461 0.986 1 95 152 GLY B C 1
ATOM 9019 O O . GLY B 1 152 ? 4.617 -8.312 1.391 1 95 152 GLY B O 1
ATOM 9020 N N . PRO B 1 153 ? 5.395 -10.18 0.45 1 97 153 PRO B N 1
ATOM 9021 C CA . PRO B 1 153 ? 6.797 -9.742 0.428 1 97 153 PRO B CA 1
ATOM 9022 C C . PRO B 1 153 ? 7.055 -8.641 -0.595 1 97 153 PRO B C 1
ATOM 9024 O O . PRO B 1 153 ? 6.195 -8.352 -1.434 1 97 153 PRO B O 1
ATOM 9027 N N . ILE B 1 154 ? 8.219 -8.008 -0.489 1 98.06 154 ILE B N 1
ATOM 9028 C CA . ILE B 1 154 ? 8.641 -6.918 -1.367 1 98.06 154 ILE B CA 1
ATOM 9029 C C . ILE B 1 154 ? 9.133 -7.492 -2.695 1 98.06 154 ILE B C 1
ATOM 9031 O O . ILE B 1 154 ? 9.828 -8.508 -2.719 1 98.06 154 ILE B O 1
ATOM 9035 N N . ASN B 1 155 ? 8.789 -6.84 -3.783 1 97.88 155 ASN B N 1
ATOM 9036 C CA . ASN B 1 155 ? 9.352 -7.133 -5.098 1 97.88 155 ASN B CA 1
ATOM 9037 C C . ASN B 1 155 ? 10.773 -6.609 -5.23 1 97.88 155 ASN B C 1
ATOM 9039 O O . ASN B 1 155 ? 11.031 -5.676 -5.988 1 97.88 155 ASN B O 1
ATOM 9043 N N . ILE B 1 156 ? 11.688 -7.266 -4.586 1 98.56 156 ILE B N 1
ATOM 9044 C CA . ILE B 1 156 ? 13.062 -6.785 -4.473 1 98.56 156 ILE B CA 1
ATOM 9045 C C . ILE B 1 156 ? 13.734 -6.824 -5.844 1 98.56 156 ILE B C 1
ATOM 9047 O O . ILE B 1 156 ? 14.469 -5.902 -6.207 1 98.56 156 ILE B O 1
ATOM 9051 N N . GLY B 1 157 ? 13.531 -7.906 -6.645 1 98.06 157 GLY B N 1
ATOM 9052 C CA . GLY B 1 157 ? 14.102 -7.988 -7.98 1 98.06 157 GLY B CA 1
ATOM 9053 C C . GLY B 1 157 ? 13.672 -6.852 -8.883 1 98.06 157 GLY B C 1
ATOM 9054 O O . GLY B 1 157 ? 14.492 -6.258 -9.586 1 98.06 157 GLY B O 1
ATOM 9055 N N . GLY B 1 158 ? 12.375 -6.566 -8.867 1 98.25 158 GLY B N 1
ATOM 9056 C CA . GLY B 1 158 ? 11.867 -5.461 -9.664 1 98.25 158 GLY B CA 1
ATOM 9057 C C . GLY B 1 158 ? 12.453 -4.121 -9.281 1 98.25 158 GLY B C 1
ATOM 9058 O O . GLY B 1 158 ? 12.75 -3.295 -10.141 1 98.25 158 GLY B O 1
ATOM 9059 N N . LEU B 1 159 ? 12.602 -3.885 -7.98 1 98.81 159 LEU B N 1
ATOM 9060 C CA . LEU B 1 159 ? 13.195 -2.643 -7.496 1 98.81 159 LEU B CA 1
ATOM 9061 C C . LEU B 1 159 ? 14.656 -2.539 -7.91 1 98.81 159 LEU B C 1
ATOM 9063 O O . LEU B 1 159 ? 15.125 -1.467 -8.305 1 98.81 159 LEU B O 1
ATOM 9067 N N . GLN B 1 160 ? 15.375 -3.633 -7.789 1 98.81 160 GLN B N 1
ATOM 9068 C CA . GLN B 1 160 ? 16.766 -3.684 -8.219 1 98.81 160 GLN B CA 1
ATOM 9069 C C . GLN B 1 160 ? 16.891 -3.379 -9.711 1 98.81 160 GLN B C 1
ATOM 9071 O O . GLN B 1 160 ? 17.734 -2.572 -10.117 1 98.81 160 GLN B O 1
ATOM 9076 N N . GLN B 1 161 ? 16.062 -4.031 -10.531 1 98.62 161 GLN B N 1
ATOM 9077 C CA . GLN B 1 161 ? 16.047 -3.771 -11.969 1 98.62 161 GLN B CA 1
ATOM 9078 C C . GLN B 1 161 ? 15.758 -2.301 -12.258 1 98.62 161 GLN B C 1
ATOM 9080 O O . GLN B 1 161 ? 16.422 -1.688 -13.094 1 98.62 161 GLN B O 1
ATOM 9085 N N . PHE B 1 162 ? 14.836 -1.724 -11.617 1 98.56 162 PHE B N 1
ATOM 9086 C CA . PHE B 1 162 ? 14.422 -0.347 -11.859 1 98.56 162 PHE B CA 1
ATOM 9087 C C . PHE B 1 162 ? 15.57 0.617 -11.625 1 98.56 162 PHE B C 1
ATOM 9089 O O . PHE B 1 162 ? 15.891 1.44 -12.484 1 98.56 162 PHE B O 1
ATOM 9096 N N . ALA B 1 163 ? 16.156 0.559 -10.406 1 98.81 163 ALA B N 1
ATOM 9097 C CA . ALA B 1 163 ? 17.203 1.499 -10.008 1 98.81 163 ALA B CA 1
ATOM 9098 C C . ALA B 1 163 ? 18.406 1.406 -10.945 1 98.81 163 ALA B C 1
ATOM 9100 O O . ALA B 1 163 ? 18.953 2.428 -11.359 1 98.81 163 ALA B O 1
ATOM 9101 N N . THR B 1 164 ? 18.812 0.215 -11.258 1 98.75 164 THR B N 1
ATOM 9102 C CA . THR B 1 164 ? 20 0.026 -12.078 1 98.75 164 THR B CA 1
ATOM 9103 C C . THR B 1 164 ? 19.734 0.417 -13.531 1 98.75 164 THR B C 1
ATOM 9105 O O . THR B 1 164 ? 20.625 0.911 -14.227 1 98.75 164 THR B O 1
ATOM 9108 N N . ASP B 1 165 ? 18.516 0.224 -13.953 1 98.31 165 ASP B N 1
ATOM 9109 C CA . ASP B 1 165 ? 18.156 0.649 -15.305 1 98.31 165 ASP B CA 1
ATOM 9110 C C . ASP B 1 165 ? 18.125 2.172 -15.414 1 98.31 165 ASP B C 1
ATOM 9112 O O . ASP B 1 165 ? 18.516 2.73 -16.438 1 98.31 165 ASP B O 1
ATOM 9116 N N . ILE B 1 166 ? 17.625 2.85 -14.406 1 98.44 166 ILE B N 1
ATOM 9117 C CA . ILE B 1 166 ? 17.641 4.309 -14.406 1 98.44 166 ILE B CA 1
ATOM 9118 C C . ILE B 1 166 ? 19.094 4.801 -14.461 1 98.44 166 ILE B C 1
ATOM 9120 O O . ILE B 1 166 ? 19.406 5.742 -15.195 1 98.44 166 ILE B O 1
ATOM 9124 N N . PHE B 1 167 ? 19.969 4.168 -13.672 1 98.31 167 PHE B N 1
ATOM 9125 C CA . PHE B 1 167 ? 21.375 4.555 -13.727 1 98.31 167 PHE B CA 1
ATOM 9126 C C . PHE B 1 167 ? 21.938 4.363 -15.125 1 98.31 167 PHE B C 1
ATOM 9128 O O . PHE B 1 167 ? 22.688 5.207 -15.617 1 98.31 167 PHE B O 1
ATOM 9135 N N . ARG B 1 168 ? 21.609 3.221 -15.75 1 97.69 168 ARG B N 1
ATOM 9136 C CA . ARG B 1 168 ? 22.062 2.99 -17.125 1 97.69 168 ARG B CA 1
ATOM 9137 C C . ARG B 1 168 ? 21.719 4.176 -18.016 1 97.69 168 ARG B C 1
ATOM 9139 O O . ARG B 1 168 ? 22.516 4.578 -18.859 1 97.69 168 ARG B O 1
ATOM 9146 N N . GLN B 1 169 ? 20.594 4.766 -17.797 1 96.44 169 GLN B N 1
ATOM 9147 C CA . GLN B 1 169 ? 20.109 5.871 -18.609 1 96.44 169 GLN B CA 1
ATOM 9148 C C . GLN B 1 169 ? 20.812 7.176 -18.25 1 96.44 169 GLN B C 1
ATOM 9150 O O . GLN B 1 169 ? 20.734 8.156 -18.984 1 96.44 169 GLN B O 1
ATOM 9155 N N . MET B 1 170 ? 21.469 7.234 -17.109 1 97.06 170 MET B N 1
ATOM 9156 C CA . MET B 1 170 ? 22.203 8.438 -16.719 1 97.06 170 MET B CA 1
ATOM 9157 C C . MET B 1 170 ? 23.453 8.617 -17.578 1 97.06 170 MET B C 1
ATOM 9159 O O . MET B 1 170 ? 23.984 9.727 -17.672 1 97.06 170 MET B O 1
ATOM 9163 N N . ASN B 1 171 ? 23.953 7.504 -18.188 1 95.75 171 ASN B N 1
ATOM 9164 C CA . ASN B 1 171 ? 25.078 7.551 -19.109 1 95.75 171 ASN B CA 1
ATOM 9165 C C . ASN B 1 171 ? 26.344 8.055 -18.406 1 95.75 171 ASN B C 1
ATOM 9167 O O . ASN B 1 171 ? 27.031 8.953 -18.922 1 95.75 171 ASN B O 1
ATOM 9171 N N . ILE B 1 172 ? 26.641 7.5 -17.25 1 97.38 172 ILE B N 1
ATOM 9172 C CA . ILE B 1 172 ? 27.797 7.875 -16.453 1 97.38 172 ILE B CA 1
ATOM 9173 C C . ILE B 1 172 ? 28.734 6.676 -16.312 1 97.38 172 ILE B C 1
ATOM 9175 O O . ILE B 1 172 ? 28.281 5.551 -16.094 1 97.38 172 ILE B O 1
ATOM 9179 N N . ARG B 1 173 ? 30.031 6.812 -16.453 1 97.12 173 ARG B N 1
ATOM 9180 C CA . ARG B 1 173 ? 31 5.727 -16.438 1 97.12 173 ARG B CA 1
ATOM 9181 C C . ARG B 1 173 ? 31.422 5.402 -15 1 97.12 173 ARG B C 1
ATOM 9183 O O . ARG B 1 173 ? 31.312 6.242 -14.109 1 97.12 173 ARG B O 1
ATOM 9190 N N . GLN B 1 174 ? 31.828 4.168 -14.75 1 98 174 GLN B N 1
ATOM 9191 C CA . GLN B 1 174 ? 32.5 3.791 -13.516 1 98 174 GLN B CA 1
ATOM 9192 C C . GLN B 1 174 ? 33.938 4.309 -13.5 1 98 174 GLN B C 1
ATOM 9194 O O . GLN B 1 174 ? 34.594 4.418 -14.555 1 98 174 GLN B O 1
ATOM 9199 N N . VAL B 1 175 ? 34.438 4.68 -12.328 1 97.44 175 VAL B N 1
ATOM 9200 C CA . VAL B 1 175 ? 35.844 5.102 -12.156 1 97.44 175 VAL B CA 1
ATOM 9201 C C . VAL B 1 175 ? 36.469 4.328 -11.008 1 97.44 175 VAL B C 1
ATOM 9203 O O . VAL B 1 175 ? 35.781 3.611 -10.273 1 97.44 175 VAL B O 1
ATOM 9206 N N . LEU B 1 176 ? 37.75 4.387 -10.883 1 96.06 176 LEU B N 1
ATOM 9207 C CA . LEU B 1 176 ? 38.469 3.773 -9.758 1 96.06 176 LEU B CA 1
ATOM 9208 C C . LEU B 1 176 ? 38.094 4.457 -8.445 1 96.06 176 LEU B C 1
ATOM 9210 O O . LEU B 1 176 ? 37.812 5.656 -8.422 1 96.06 176 LEU B O 1
ATOM 9214 N N . PRO B 1 177 ? 38.031 3.691 -7.391 1 93.94 177 PRO B N 1
ATOM 9215 C CA . PRO B 1 177 ? 37.812 4.34 -6.09 1 93.94 177 PRO B CA 1
ATOM 9216 C C . PRO B 1 177 ? 38.844 5.438 -5.809 1 93.94 177 PRO B C 1
ATOM 9218 O O . PRO B 1 177 ? 40.031 5.297 -6.168 1 93.94 177 PRO B O 1
ATOM 9221 N N . PRO B 1 178 ? 38.406 6.406 -5.176 1 89.5 178 PRO B N 1
ATOM 9222 C CA . PRO B 1 178 ? 39.281 7.547 -4.949 1 89.5 178 PRO B CA 1
ATOM 9223 C C . PRO B 1 178 ? 40.469 7.203 -4.051 1 89.5 178 PRO B C 1
ATOM 9225 O O . PRO B 1 178 ? 41.531 7.863 -4.117 1 89.5 178 PRO B O 1
ATOM 9228 N N . ASP B 1 179 ? 40.406 6.238 -3.303 1 87.5 179 ASP B N 1
ATOM 9229 C CA . ASP B 1 179 ? 41.438 5.918 -2.342 1 87.5 179 ASP B CA 1
ATOM 9230 C C . ASP B 1 179 ? 42.531 5.07 -2.984 1 87.5 179 ASP B C 1
ATOM 9232 O O . ASP B 1 179 ? 43.562 4.793 -2.361 1 87.5 179 ASP B O 1
ATOM 9236 N N . VAL B 1 180 ? 42.375 4.637 -4.234 1 89.75 180 VAL B N 1
ATOM 9237 C CA . VAL B 1 180 ? 43.406 3.893 -4.938 1 89.75 180 VAL B CA 1
ATOM 9238 C C . VAL B 1 180 ? 44.531 4.844 -5.352 1 89.75 180 VAL B C 1
ATOM 9240 O O . VAL B 1 180 ? 44.312 5.77 -6.133 1 89.75 180 VAL B O 1
ATOM 9243 N N . PRO B 1 181 ? 45.75 4.629 -4.863 1 86.56 181 PRO B N 1
ATOM 9244 C CA . PRO B 1 181 ? 46.844 5.539 -5.188 1 86.56 181 PRO B CA 1
ATOM 9245 C C . PRO B 1 181 ? 47.312 5.402 -6.629 1 86.56 181 PRO B C 1
ATOM 9247 O O . PRO B 1 181 ? 47.125 4.352 -7.246 1 86.56 181 PRO B O 1
ATOM 9250 N N . ASP B 1 182 ? 47.938 6.441 -7.133 1 83.12 182 ASP B N 1
ATOM 9251 C CA . ASP B 1 182 ? 48.438 6.449 -8.492 1 83.12 182 ASP B CA 1
ATOM 9252 C C . ASP B 1 182 ? 49.688 5.555 -8.617 1 83.12 182 ASP B C 1
ATOM 9254 O O . ASP B 1 182 ? 49.875 4.922 -9.656 1 83.12 182 ASP B O 1
ATOM 9258 N N . ASN B 1 183 ? 50.438 5.508 -7.57 1 86.62 183 ASN B N 1
ATOM 9259 C CA . ASN B 1 183 ? 51.688 4.73 -7.605 1 86.62 183 ASN B CA 1
ATOM 9260 C C . ASN B 1 183 ? 51.531 3.412 -6.852 1 86.62 183 ASN B C 1
ATOM 9262 O O . ASN B 1 183 ? 52.062 3.258 -5.754 1 86.62 183 ASN B O 1
ATOM 9266 N N . LEU B 1 184 ? 50.906 2.445 -7.441 1 89.81 184 LEU B N 1
ATOM 9267 C CA . LEU B 1 184 ? 50.719 1.142 -6.816 1 89.81 184 LEU B CA 1
ATOM 9268 C C . LEU B 1 184 ? 51.969 0.273 -6.965 1 89.81 184 LEU B C 1
ATOM 9270 O O . LEU B 1 184 ? 52.719 0.42 -7.926 1 89.81 184 LEU B O 1
ATOM 9274 N N . PRO B 1 185 ? 52.156 -0.552 -6.043 1 91.75 185 PRO B N 1
ATOM 9275 C CA . PRO B 1 185 ? 53.312 -1.471 -6.109 1 91.75 185 PRO B CA 1
ATOM 9276 C C . PRO B 1 185 ? 53.312 -2.322 -7.375 1 91.75 185 PRO B C 1
ATOM 9278 O O . PRO B 1 185 ? 52.281 -2.43 -8.047 1 91.75 185 PRO B O 1
ATOM 9281 N N . GLU B 1 186 ? 54.406 -2.916 -7.652 1 91.69 186 GLU B N 1
ATOM 9282 C CA . GLU B 1 186 ? 54.594 -3.719 -8.852 1 91.69 186 GLU B CA 1
ATOM 9283 C C . GLU B 1 186 ? 53.656 -4.914 -8.883 1 91.69 186 GLU B C 1
ATOM 9285 O O . GLU B 1 186 ? 53.281 -5.391 -9.953 1 91.69 186 GLU B O 1
ATOM 9290 N N . SER B 1 187 ? 53.281 -5.305 -7.695 1 94.62 187 SER B N 1
ATOM 9291 C CA . SER B 1 187 ? 52.375 -6.434 -7.59 1 94.62 187 SER B CA 1
ATOM 9292 C C . SER B 1 187 ? 51.094 -6.176 -8.367 1 94.62 187 SER B C 1
ATOM 9294 O O . SER B 1 187 ? 50.438 -7.113 -8.852 1 94.62 187 SER B O 1
ATOM 9296 N N . TYR B 1 188 ? 50.656 -4.949 -8.516 1 96 188 TYR B N 1
ATOM 9297 C CA . TYR B 1 188 ? 49.406 -4.594 -9.188 1 96 188 TYR B CA 1
ATOM 9298 C C . TYR B 1 188 ? 49.594 -4.605 -10.703 1 96 188 TYR B C 1
ATOM 9300 O O . TYR B 1 188 ? 48.594 -4.469 -11.445 1 96 188 TYR B O 1
ATOM 9308 N N . HIS B 1 189 ? 50.75 -4.914 -11.188 1 95.19 189 HIS B N 1
ATOM 9309 C CA . HIS B 1 189 ? 51.031 -5.062 -12.617 1 95.19 189 HIS B CA 1
ATOM 9310 C C . HIS B 1 189 ? 51.094 -6.535 -13.016 1 95.19 189 HIS B C 1
ATOM 9312 O O . HIS B 1 189 ? 51.344 -6.855 -14.172 1 95.19 189 HIS B O 1
ATOM 9318 N N . ALA B 1 190 ? 50.875 -7.367 -12.039 1 96.88 190 ALA B N 1
ATOM 9319 C CA . ALA B 1 190 ? 50.781 -8.797 -12.344 1 96.88 190 ALA B CA 1
ATOM 9320 C C . ALA B 1 190 ? 49.781 -9.07 -13.453 1 96.88 190 ALA B C 1
ATOM 9322 O O . ALA B 1 190 ? 48.719 -8.461 -13.484 1 96.88 190 ALA B O 1
ATOM 9323 N N . LYS B 1 191 ? 50.125 -10.016 -14.367 1 97.81 191 LYS B N 1
ATOM 9324 C CA . LYS B 1 191 ? 49.188 -10.406 -15.43 1 97.81 191 LYS B CA 1
ATOM 9325 C C . LYS B 1 191 ? 48.156 -11.398 -14.914 1 97.81 191 LYS B C 1
ATOM 9327 O O . LYS B 1 191 ? 48.5 -12.406 -14.289 1 97.81 191 LYS B O 1
ATOM 9332 N N . ILE B 1 192 ? 46.938 -11.062 -15.188 1 98.81 192 ILE B N 1
ATOM 9333 C CA . ILE B 1 192 ? 45.812 -11.898 -14.758 1 98.81 192 ILE B CA 1
ATOM 9334 C C . ILE B 1 192 ? 44.969 -12.305 -15.969 1 98.81 192 ILE B C 1
ATOM 9336 O O . ILE B 1 192 ? 44.531 -11.453 -16.75 1 98.81 192 ILE B O 1
ATOM 9340 N N . ALA B 1 193 ? 44.719 -13.617 -16.156 1 98.81 193 ALA B N 1
ATOM 9341 C CA . ALA B 1 193 ? 43.906 -14.117 -17.25 1 98.81 193 ALA B CA 1
ATOM 9342 C C . ALA B 1 193 ? 42.594 -14.711 -16.719 1 98.81 193 ALA B C 1
ATOM 9344 O O . ALA B 1 193 ? 42.594 -15.422 -15.711 1 98.81 193 ALA B O 1
ATOM 9345 N N . LEU B 1 194 ? 41.562 -14.305 -17.281 1 98.88 194 LEU B N 1
ATOM 9346 C CA . LEU B 1 194 ? 40.281 -14.93 -17.031 1 98.88 194 LEU B CA 1
ATOM 9347 C C . LEU B 1 194 ? 39.75 -15.594 -18.297 1 98.88 194 LEU B C 1
ATOM 9349 O O . LEU B 1 194 ? 39.781 -15.008 -19.391 1 98.88 194 LEU B O 1
ATOM 9353 N N . ILE B 1 195 ? 39.219 -16.797 -18.188 1 98.5 195 ILE B N 1
ATOM 9354 C CA . ILE B 1 195 ? 38.719 -17.547 -19.344 1 98.5 195 ILE B CA 1
ATOM 9355 C C . ILE B 1 195 ? 37.188 -17.625 -19.281 1 98.5 195 ILE B C 1
ATOM 9357 O O . ILE B 1 195 ? 36.656 -18.125 -18.312 1 98.5 195 ILE B O 1
ATOM 9361 N N . GLY B 1 196 ? 36.531 -17.203 -20.375 1 98.06 196 GLY B N 1
ATOM 9362 C CA . GLY B 1 196 ? 35.094 -17.062 -20.406 1 98.06 196 GLY B CA 1
ATOM 9363 C C . GLY B 1 196 ? 34.625 -15.695 -19.938 1 98.06 196 GLY B C 1
ATOM 9364 O O . GLY B 1 196 ? 35.062 -15.203 -18.906 1 98.06 196 GLY B O 1
ATOM 9365 N N . CYS B 1 197 ? 33.781 -15.078 -20.656 1 98.44 197 CYS B N 1
ATOM 9366 C CA . CYS B 1 197 ? 33.25 -13.758 -20.297 1 98.44 197 CYS B CA 1
ATOM 9367 C C . CYS B 1 197 ? 31.828 -13.859 -19.766 1 98.44 197 CYS B C 1
ATOM 9369 O O . CYS B 1 197 ? 30.953 -13.125 -20.219 1 98.44 197 CYS B O 1
ATOM 9371 N N . GLY B 1 198 ? 31.594 -14.789 -18.875 1 98.19 198 GLY B N 1
ATOM 9372 C CA . GLY B 1 198 ? 30.312 -14.93 -18.188 1 98.19 198 GLY B CA 1
ATOM 9373 C C . GLY B 1 198 ? 30.25 -14.18 -16.875 1 98.19 198 GLY B C 1
ATOM 9374 O O . GLY B 1 198 ? 31.203 -13.469 -16.516 1 98.19 198 GLY B O 1
ATOM 9375 N N . PRO B 1 199 ? 29.203 -14.359 -16.125 1 98.5 199 PRO B N 1
ATOM 9376 C CA . PRO B 1 199 ? 28.953 -13.586 -14.914 1 98.5 199 PRO B CA 1
ATOM 9377 C C . PRO B 1 199 ? 30.094 -13.688 -13.898 1 98.5 199 PRO B C 1
ATOM 9379 O O . PRO B 1 199 ? 30.484 -12.688 -13.297 1 98.5 199 PRO B O 1
ATOM 9382 N N . ALA B 1 200 ? 30.641 -14.852 -13.711 1 98.75 200 ALA B N 1
ATOM 9383 C CA . ALA B 1 200 ? 31.703 -15.039 -12.727 1 98.75 200 ALA B CA 1
ATOM 9384 C C . ALA B 1 200 ? 32.938 -14.227 -13.094 1 98.75 200 ALA B C 1
ATOM 9386 O O . ALA B 1 200 ? 33.5 -13.531 -12.25 1 98.75 200 ALA B O 1
ATOM 9387 N N . SER B 1 201 ? 33.375 -14.297 -14.359 1 98.81 201 SER B N 1
ATOM 9388 C CA . SER B 1 201 ? 34.562 -13.586 -14.828 1 98.81 201 SER B CA 1
ATOM 9389 C C . SER B 1 201 ? 34.344 -12.078 -14.812 1 98.81 201 SER B C 1
ATOM 9391 O O . SER B 1 201 ? 35.25 -11.32 -14.461 1 98.81 201 SER B O 1
ATOM 9393 N N . ILE B 1 202 ? 33.156 -11.656 -15.234 1 98.88 202 ILE B N 1
ATOM 9394 C CA . ILE B 1 202 ? 32.844 -10.227 -15.242 1 98.88 202 ILE B CA 1
ATOM 9395 C C . ILE B 1 202 ? 32.969 -9.664 -13.828 1 98.88 202 ILE B C 1
ATOM 9397 O O . ILE B 1 202 ? 33.562 -8.609 -13.617 1 98.88 202 ILE B O 1
ATOM 9401 N N . SER B 1 203 ? 32.375 -10.383 -12.883 1 98.81 203 SER B N 1
ATOM 9402 C CA . SER B 1 203 ? 32.438 -9.961 -11.492 1 98.81 203 SER B CA 1
ATOM 9403 C C . SER B 1 203 ? 33.875 -9.961 -10.961 1 98.81 203 SER B C 1
ATOM 9405 O O . SER B 1 203 ? 34.312 -8.992 -10.336 1 98.81 203 SER B O 1
ATOM 9407 N N . CYS B 1 204 ? 34.625 -11.047 -11.203 1 98.88 204 CYS B N 1
ATOM 9408 C CA . CYS B 1 204 ? 36 -11.164 -10.742 1 98.88 204 CYS B CA 1
ATOM 9409 C C . CYS B 1 204 ? 36.844 -10.031 -11.281 1 98.88 204 CYS B C 1
ATOM 9411 O O . CYS B 1 204 ? 37.531 -9.352 -10.523 1 98.88 204 CYS B O 1
ATOM 9413 N N . ALA B 1 205 ? 36.75 -9.828 -12.594 1 98.88 205 ALA B N 1
ATOM 9414 C CA . ALA B 1 205 ? 37.562 -8.789 -13.25 1 98.88 205 ALA B CA 1
ATOM 9415 C C . ALA B 1 205 ? 37.188 -7.406 -12.727 1 98.88 205 ALA B C 1
ATOM 9417 O O . ALA B 1 205 ? 38.062 -6.551 -12.57 1 98.88 205 ALA B O 1
ATOM 9418 N N . THR B 1 206 ? 35.906 -7.141 -12.469 1 98.81 206 THR B N 1
ATOM 9419 C CA . THR B 1 206 ? 35.469 -5.848 -11.969 1 98.81 206 THR B CA 1
ATOM 9420 C C . THR B 1 206 ? 36.094 -5.543 -10.617 1 98.81 206 THR B C 1
ATOM 9422 O O . THR B 1 206 ? 36.625 -4.453 -10.406 1 98.81 206 THR B O 1
ATOM 9425 N N . PHE B 1 207 ? 36.031 -6.492 -9.695 1 98.69 207 PHE B N 1
ATOM 9426 C CA . PHE B 1 207 ? 36.562 -6.25 -8.367 1 98.69 207 PHE B CA 1
ATOM 9427 C C . PHE B 1 207 ? 38.094 -6.117 -8.406 1 98.69 207 PHE B C 1
ATOM 9429 O O . PHE B 1 207 ? 38.656 -5.301 -7.688 1 98.69 207 PHE B O 1
ATOM 9436 N N . LEU B 1 208 ? 38.781 -6.926 -9.25 1 98.56 208 LEU B N 1
ATOM 9437 C CA . LEU B 1 208 ? 40.219 -6.781 -9.414 1 98.56 208 LEU B CA 1
ATOM 9438 C C . LEU B 1 208 ? 40.562 -5.406 -9.969 1 98.56 208 LEU B C 1
ATOM 9440 O O . LEU B 1 208 ? 41.531 -4.777 -9.531 1 98.56 208 LEU B O 1
ATOM 9444 N N . GLY B 1 209 ? 39.781 -5.023 -10.969 1 98.19 209 GLY B N 1
ATOM 9445 C CA . GLY B 1 209 ? 39.969 -3.684 -11.5 1 98.19 209 GLY B CA 1
ATOM 9446 C C . GLY B 1 209 ? 39.812 -2.6 -10.453 1 98.19 209 GLY B C 1
ATOM 9447 O O . GLY B 1 209 ? 40.625 -1.661 -10.391 1 98.19 209 GLY B O 1
ATOM 9448 N N . ARG B 1 210 ? 38.812 -2.703 -9.609 1 98.06 210 ARG B N 1
ATOM 9449 C CA . ARG B 1 210 ? 38.562 -1.729 -8.555 1 98.06 210 ARG B CA 1
ATOM 9450 C C . ARG B 1 210 ? 39.688 -1.698 -7.539 1 98.06 210 ARG B C 1
ATOM 9452 O O . ARG B 1 210 ? 39.938 -0.659 -6.934 1 98.06 210 ARG B O 1
ATOM 9459 N N . LEU B 1 211 ? 40.281 -2.857 -7.324 1 96.81 211 LEU B N 1
ATOM 9460 C CA . LEU B 1 211 ? 41.406 -2.947 -6.387 1 96.81 211 LEU B CA 1
ATOM 9461 C C . LEU B 1 211 ? 42.625 -2.223 -6.934 1 96.81 211 LEU B C 1
ATOM 9463 O O . LEU B 1 211 ? 43.531 -1.885 -6.18 1 96.81 211 LEU B O 1
ATOM 9467 N N . GLY B 1 212 ? 42.75 -2.053 -8.336 1 96.19 212 GLY B N 1
ATOM 9468 C CA . GLY B 1 212 ? 43.844 -1.275 -8.906 1 96.19 212 GLY B CA 1
ATOM 9469 C C . GLY B 1 212 ? 44.656 -2.059 -9.906 1 96.19 212 GLY B C 1
ATOM 9470 O O . GLY B 1 212 ? 45.594 -1.517 -10.516 1 96.19 212 GLY B O 1
ATOM 9471 N N . TYR B 1 213 ? 44.344 -3.348 -10.133 1 97.56 213 TYR B N 1
ATOM 9472 C CA . TYR B 1 213 ? 45.125 -4.133 -11.102 1 97.56 213 TYR B CA 1
ATOM 9473 C C . TYR B 1 213 ? 44.906 -3.605 -12.516 1 97.56 213 TYR B C 1
ATOM 9475 O O . TYR B 1 213 ? 43.781 -3.188 -12.875 1 97.56 213 TYR B O 1
ATOM 9483 N N . ARG B 1 214 ? 45.938 -3.73 -13.406 1 94.5 214 ARG B N 1
ATOM 9484 C CA . ARG B 1 214 ? 45.875 -3.047 -14.695 1 94.5 214 ARG B CA 1
ATOM 9485 C C . ARG B 1 214 ? 45.969 -4.035 -15.852 1 94.5 214 ARG B C 1
ATOM 9487 O O . ARG B 1 214 ? 45.594 -3.734 -16.969 1 94.5 214 ARG B O 1
ATOM 9494 N N . ASN B 1 215 ? 46.531 -5.168 -15.602 1 97.56 215 ASN B N 1
ATOM 9495 C CA . ASN B 1 215 ? 46.719 -6.16 -16.656 1 97.56 215 ASN B CA 1
ATOM 9496 C C . ASN B 1 215 ? 45.75 -7.332 -16.484 1 97.56 215 ASN B C 1
ATOM 9498 O O . ASN B 1 215 ? 46.188 -8.453 -16.188 1 97.56 215 ASN B O 1
ATOM 9502 N N . ILE B 1 216 ? 44.562 -7.004 -16.719 1 98.75 216 ILE B N 1
ATOM 9503 C CA . ILE B 1 216 ? 43.5 -7.996 -16.594 1 98.75 216 ILE B CA 1
ATOM 9504 C C . ILE B 1 216 ? 42.938 -8.328 -17.984 1 98.75 216 ILE B C 1
ATOM 9506 O O . ILE B 1 216 ? 42.375 -7.457 -18.656 1 98.75 216 ILE B O 1
ATOM 9510 N N . HIS B 1 217 ? 43.062 -9.602 -18.422 1 98.75 217 HIS B N 1
ATOM 9511 C CA . HIS B 1 217 ? 42.656 -10.047 -19.734 1 98.75 217 HIS B CA 1
ATOM 9512 C C . HIS B 1 217 ? 41.594 -11.125 -19.641 1 98.75 217 HIS B C 1
ATOM 9514 O O . HIS B 1 217 ? 41.781 -12.164 -19.016 1 98.75 217 HIS B O 1
ATOM 9520 N N . ILE B 1 218 ? 40.406 -10.867 -20.281 1 98.81 218 ILE B N 1
ATOM 9521 C CA . ILE B 1 218 ? 39.375 -11.898 -20.391 1 98.81 218 ILE B CA 1
ATOM 9522 C C . ILE B 1 218 ? 39.406 -12.492 -21.797 1 98.81 218 ILE B C 1
ATOM 9524 O O . ILE B 1 218 ? 39.344 -11.758 -22.797 1 98.81 218 ILE B O 1
ATOM 9528 N N . TYR B 1 219 ? 39.438 -13.773 -21.906 1 98.62 219 TYR B N 1
ATOM 9529 C CA . TYR B 1 219 ? 39.344 -14.477 -23.188 1 98.62 219 TYR B CA 1
ATOM 9530 C C . TYR B 1 219 ? 38 -15.148 -23.328 1 98.62 219 TYR B C 1
ATOM 9532 O O . TYR B 1 219 ? 37.562 -15.891 -22.453 1 98.62 219 TYR B O 1
ATOM 9540 N N . GLU B 1 220 ? 37.312 -14.836 -24.406 1 98 220 GLU B N 1
ATOM 9541 C CA . GLU B 1 220 ? 35.969 -15.328 -24.688 1 98 220 GLU B CA 1
ATOM 9542 C C . GLU B 1 220 ? 35.938 -16.031 -26.047 1 98 220 GLU B C 1
ATOM 9544 O O . GLU B 1 220 ? 36.438 -15.523 -27.031 1 98 220 GLU B O 1
ATOM 9549 N N . LYS B 1 221 ? 35.312 -17.203 -26.047 1 96.06 221 LYS B N 1
ATOM 9550 C CA . LYS B 1 221 ? 35.312 -18.031 -27.25 1 96.06 221 LYS B CA 1
ATOM 9551 C C . LYS B 1 221 ? 34.375 -17.453 -28.312 1 96.06 221 LYS B C 1
ATOM 9553 O O . LYS B 1 221 ? 34.625 -17.594 -29.5 1 96.06 221 LYS B O 1
ATOM 9558 N N . ASN B 1 222 ? 33.281 -16.859 -27.922 1 94.06 222 ASN B N 1
ATOM 9559 C CA . ASN B 1 222 ? 32.281 -16.344 -28.844 1 94.06 222 ASN B CA 1
ATOM 9560 C C . ASN B 1 222 ? 32.625 -14.938 -29.312 1 94.06 222 ASN B C 1
ATOM 9562 O O . ASN B 1 222 ? 33.531 -14.297 -28.766 1 94.06 222 ASN B O 1
ATOM 9566 N N . ASP B 1 223 ? 31.844 -14.445 -30.25 1 92.12 223 ASP B N 1
ATOM 9567 C CA . ASP B 1 223 ? 32.031 -13.086 -30.766 1 92.12 223 ASP B CA 1
ATOM 9568 C C . ASP B 1 223 ? 31.188 -12.086 -29.969 1 92.12 223 ASP B C 1
ATOM 9570 O O . ASP B 1 223 ? 31.234 -10.883 -30.234 1 92.12 223 ASP B O 1
ATOM 9574 N N . PHE B 1 224 ? 30.469 -12.594 -29.062 1 93.12 224 PHE B N 1
ATOM 9575 C CA . PHE B 1 224 ? 29.703 -11.766 -28.156 1 93.12 224 PHE B CA 1
ATOM 9576 C C . PHE B 1 224 ? 30.125 -12.023 -26.703 1 93.12 224 PHE B C 1
ATOM 9578 O O . PHE B 1 224 ? 30.828 -12.984 -26.422 1 93.12 224 PHE B O 1
ATOM 9585 N N . VAL B 1 225 ? 29.719 -11.203 -25.797 1 95.81 225 VAL B N 1
ATOM 9586 C CA . VAL B 1 225 ? 30.125 -11.297 -24.391 1 95.81 225 VAL B CA 1
ATOM 9587 C C . VAL B 1 225 ? 28.922 -11.703 -23.531 1 95.81 225 VAL B C 1
ATOM 9589 O O . VAL B 1 225 ? 27.797 -11.758 -24.031 1 95.81 225 VAL B O 1
ATOM 9592 N N . GLY B 1 226 ? 29.172 -12.102 -22.312 1 96.75 226 GLY B N 1
ATOM 9593 C CA . GLY B 1 226 ? 28.109 -12.305 -21.344 1 96.75 226 GLY B CA 1
ATOM 9594 C C . GLY B 1 226 ? 27.844 -13.773 -21.047 1 96.75 226 GLY B C 1
ATOM 9595 O O . GLY B 1 226 ? 27.078 -14.102 -20.141 1 96.75 226 GLY B O 1
ATOM 9596 N N . GLY B 1 227 ? 28.453 -14.664 -21.797 1 95.88 227 GLY B N 1
ATOM 9597 C CA . GLY B 1 227 ? 28.297 -16.094 -21.547 1 95.88 227 GLY B CA 1
ATOM 9598 C C . GLY B 1 227 ? 26.859 -16.562 -21.719 1 95.88 227 GLY B C 1
ATOM 9599 O O . GLY B 1 227 ? 26.188 -16.203 -22.688 1 95.88 227 GLY B O 1
ATOM 9600 N N . LEU B 1 228 ? 26.406 -17.391 -20.797 1 95.38 228 LEU B N 1
ATOM 9601 C CA . LEU B 1 228 ? 25.078 -18 -20.859 1 95.38 228 LEU B CA 1
ATOM 9602 C C . LEU B 1 228 ? 24 -16.938 -20.734 1 95.38 228 LEU B C 1
ATOM 9604 O O . LEU B 1 228 ? 22.875 -17.125 -21.234 1 95.38 228 LEU B O 1
ATOM 9608 N N . SER B 1 229 ? 24.25 -15.82 -20.016 1 96.81 229 SER B N 1
ATOM 9609 C CA . SER B 1 229 ? 23.297 -14.727 -19.938 1 96.81 229 SER B CA 1
ATOM 9610 C C . SER B 1 229 ? 22.875 -14.234 -21.312 1 96.81 229 SER B C 1
ATOM 9612 O O . SER B 1 229 ? 21.719 -13.883 -21.531 1 96.81 229 SER B O 1
ATOM 9614 N N . SER B 1 230 ? 23.828 -14.273 -22.219 1 96.62 230 SER B N 1
ATOM 9615 C CA . SER B 1 230 ? 23.594 -13.812 -23.578 1 96.62 230 SER B CA 1
ATOM 9616 C C . SER B 1 230 ? 23.109 -14.961 -24.469 1 96.62 230 SER B C 1
ATOM 9618 O O . SER B 1 230 ? 22.141 -14.805 -25.219 1 96.62 230 SER B O 1
ATOM 9620 N N . SER B 1 231 ? 23.641 -16.094 -24.344 1 95.5 231 SER B N 1
ATOM 9621 C CA . SER B 1 231 ? 23.469 -17.156 -25.328 1 95.5 231 SER B CA 1
ATOM 9622 C C . SER B 1 231 ? 22.234 -18 -25.016 1 95.5 231 SER B C 1
ATOM 9624 O O . SER B 1 231 ? 21.703 -18.672 -25.906 1 95.5 231 SER B O 1
ATOM 9626 N N . GLU B 1 232 ? 21.828 -18.016 -23.734 1 95.75 232 GLU B N 1
ATOM 9627 C CA . GLU B 1 232 ? 20.828 -19.016 -23.438 1 95.75 232 GLU B CA 1
ATOM 9628 C C . GLU B 1 232 ? 19.594 -18.391 -22.781 1 95.75 232 GLU B C 1
ATOM 9630 O O . GLU B 1 232 ? 18.469 -18.859 -22.969 1 95.75 232 GLU B O 1
ATOM 9635 N N . ILE B 1 233 ? 19.672 -17.375 -21.922 1 96.25 233 ILE B N 1
ATOM 9636 C CA . ILE B 1 233 ? 18.5 -16.75 -21.312 1 96.25 233 ILE B CA 1
ATOM 9637 C C . ILE B 1 233 ? 17.75 -15.938 -22.359 1 96.25 233 ILE B C 1
ATOM 9639 O O . ILE B 1 233 ? 18.312 -15.031 -22.984 1 96.25 233 ILE B O 1
ATOM 9643 N N . PRO B 1 234 ? 16.516 -16.125 -22.547 1 96.19 234 PRO B N 1
ATOM 9644 C CA . PRO B 1 234 ? 15.766 -15.523 -23.656 1 96.19 234 PRO B CA 1
ATOM 9645 C C . PRO B 1 234 ? 15.664 -14.008 -23.547 1 96.19 234 PRO B C 1
ATOM 9647 O O . PRO B 1 234 ? 15.719 -13.461 -22.438 1 96.19 234 PRO B O 1
ATOM 9650 N N . GLN B 1 235 ? 15.367 -13.336 -24.609 1 94.94 235 GLN B N 1
ATOM 9651 C CA . GLN B 1 235 ? 15.281 -11.891 -24.734 1 94.94 235 GLN B CA 1
ATOM 9652 C C . GLN B 1 235 ? 14.195 -11.32 -23.828 1 94.94 235 GLN B C 1
ATOM 9654 O O . GLN B 1 235 ? 14.367 -10.25 -23.25 1 94.94 235 GLN B O 1
ATOM 9659 N N . TYR B 1 236 ? 13.062 -11.961 -23.75 1 94.81 236 TYR B N 1
ATOM 9660 C CA . TYR B 1 236 ? 11.938 -11.438 -23 1 94.81 236 TYR B CA 1
ATOM 9661 C C . TYR B 1 236 ? 12.227 -11.453 -21.5 1 94.81 236 TYR B C 1
ATOM 9663 O O . TYR B 1 236 ? 11.484 -10.867 -20.703 1 94.81 236 TYR B O 1
ATOM 9671 N N . ARG B 1 237 ? 13.32 -12.117 -21.062 1 95.5 237 ARG B N 1
ATOM 9672 C CA . ARG B 1 237 ? 13.758 -12.156 -19.672 1 95.5 237 ARG B CA 1
ATOM 9673 C C . ARG B 1 237 ? 14.992 -11.281 -19.469 1 95.5 237 ARG B C 1
ATOM 9675 O O . ARG B 1 237 ? 15.094 -10.57 -18.469 1 95.5 237 ARG B O 1
ATOM 9682 N N . LEU B 1 238 ? 15.945 -11.344 -20.438 1 97 238 LEU B N 1
ATOM 9683 C CA . LEU B 1 238 ? 17.219 -10.641 -20.281 1 97 238 LEU B CA 1
ATOM 9684 C C . LEU B 1 238 ? 17.75 -10.172 -21.625 1 97 238 LEU B C 1
ATOM 9686 O O . LEU B 1 238 ? 18.438 -10.922 -22.328 1 97 238 LEU B O 1
ATOM 9690 N N . PRO B 1 239 ? 17.609 -8.984 -21.969 1 95.38 239 PRO B N 1
ATOM 9691 C CA . PRO B 1 239 ? 18.109 -8.438 -23.234 1 95.38 239 PRO B CA 1
ATOM 9692 C C . PRO B 1 239 ? 19.641 -8.359 -23.266 1 95.38 239 PRO B C 1
ATOM 9694 O O . PRO B 1 239 ? 20.281 -8.156 -22.234 1 95.38 239 PRO B O 1
ATOM 9697 N N . TYR B 1 240 ? 20.172 -8.438 -24.469 1 95.38 240 TYR B N 1
ATOM 9698 C CA . TYR B 1 240 ? 21.625 -8.406 -24.641 1 95.38 240 TYR B CA 1
ATOM 9699 C C . TYR B 1 240 ? 22.188 -7.039 -24.281 1 95.38 240 TYR B C 1
ATOM 9701 O O . TYR B 1 240 ? 23.297 -6.938 -23.734 1 95.38 240 TYR B O 1
ATOM 9709 N N . GLU B 1 241 ? 21.438 -6 -24.5 1 93.88 241 GLU B N 1
ATOM 9710 C CA . GLU B 1 241 ? 21.891 -4.645 -24.219 1 93.88 241 GLU B CA 1
ATOM 9711 C C . GLU B 1 241 ? 22.203 -4.469 -22.719 1 93.88 241 GLU B C 1
ATOM 9713 O O . GLU B 1 241 ? 23.094 -3.715 -22.359 1 93.88 241 GLU B O 1
ATOM 9718 N N . VAL B 1 242 ? 21.484 -5.117 -21.938 1 95.31 242 VAL B N 1
ATOM 9719 C CA . VAL B 1 242 ? 21.641 -5.078 -20.484 1 95.31 242 VAL B CA 1
ATOM 9720 C C . VAL B 1 242 ? 22.969 -5.727 -20.109 1 95.31 242 VAL B C 1
ATOM 9722 O O . VAL B 1 242 ? 23.734 -5.176 -19.312 1 95.31 242 VAL B O 1
ATOM 9725 N N . VAL B 1 243 ? 23.234 -6.848 -20.672 1 96.81 243 VAL B N 1
ATOM 9726 C CA . VAL B 1 243 ? 24.469 -7.586 -20.406 1 96.81 243 VAL B CA 1
ATOM 9727 C C . VAL B 1 243 ? 25.656 -6.77 -20.891 1 96.81 243 VAL B C 1
ATOM 9729 O O . VAL B 1 243 ? 26.656 -6.629 -20.156 1 96.81 243 VAL B O 1
ATOM 9732 N N . LYS B 1 244 ? 25.562 -6.258 -22.047 1 96.12 244 LYS B N 1
ATOM 9733 C CA . LYS B 1 244 ? 26.641 -5.465 -22.625 1 96.12 244 LYS B CA 1
ATOM 9734 C C . LYS B 1 244 ? 26.953 -4.238 -21.766 1 96.12 244 LYS B C 1
ATOM 9736 O O . LYS B 1 244 ? 28.125 -3.855 -21.625 1 96.12 244 LYS B O 1
ATOM 9741 N N . PHE B 1 245 ? 26 -3.582 -21.297 1 96.75 245 PHE B N 1
ATOM 9742 C CA . PHE B 1 245 ? 26.156 -2.418 -20.438 1 96.75 245 PHE B CA 1
ATOM 9743 C C . PHE B 1 245 ? 27.047 -2.752 -19.234 1 96.75 245 PHE B C 1
ATOM 9745 O O . PHE B 1 245 ? 27.969 -2.004 -18.906 1 96.75 245 PHE B O 1
ATOM 9752 N N . GLU B 1 246 ? 26.766 -3.852 -18.578 1 98.25 246 GLU B N 1
ATOM 9753 C CA . GLU B 1 246 ? 27.5 -4.227 -17.375 1 98.25 246 GLU B CA 1
ATOM 9754 C C . GLU B 1 246 ? 28.938 -4.641 -17.703 1 98.25 246 GLU B C 1
ATOM 9756 O O . GLU B 1 246 ? 29.859 -4.398 -16.922 1 98.25 246 GLU B O 1
ATOM 9761 N N . VAL B 1 247 ? 29.125 -5.234 -18.875 1 97.88 247 VAL B N 1
ATOM 9762 C CA . VAL B 1 247 ? 30.469 -5.523 -19.344 1 97.88 247 VAL B CA 1
ATOM 9763 C C . VAL B 1 247 ? 31.203 -4.219 -19.625 1 97.88 247 VAL B C 1
ATOM 9765 O O . VAL B 1 247 ? 32.406 -4.105 -19.328 1 97.88 247 VAL B O 1
ATOM 9768 N N . ASP B 1 248 ? 30.484 -3.266 -20.203 1 97.38 248 ASP B N 1
ATOM 9769 C CA . ASP B 1 248 ? 31.094 -1.968 -20.469 1 97.38 248 ASP B CA 1
ATOM 9770 C C . ASP B 1 248 ? 31.516 -1.268 -19.188 1 97.38 248 ASP B C 1
ATOM 9772 O O . ASP B 1 248 ? 32.531 -0.568 -19.141 1 97.38 248 ASP B O 1
ATOM 9776 N N . LEU B 1 249 ? 30.734 -1.363 -18.125 1 98.19 249 LEU B N 1
ATOM 9777 C CA . LEU B 1 249 ? 31.125 -0.817 -16.828 1 98.19 249 LEU B CA 1
ATOM 9778 C C . LEU B 1 249 ? 32.438 -1.433 -16.344 1 98.19 249 LEU B C 1
ATOM 9780 O O . LEU B 1 249 ? 33.281 -0.735 -15.789 1 98.19 249 LEU B O 1
ATOM 9784 N N . MET B 1 250 ? 32.531 -2.734 -16.547 1 98.5 250 MET B N 1
ATOM 9785 C CA . MET B 1 250 ? 33.781 -3.418 -16.203 1 98.5 250 MET B CA 1
ATOM 9786 C C . MET B 1 250 ? 34.969 -2.857 -17.016 1 98.5 250 MET B C 1
ATOM 9788 O O . MET B 1 250 ? 36.031 -2.592 -16.469 1 98.5 250 MET B O 1
ATOM 9792 N N . LYS B 1 251 ? 34.781 -2.664 -18.297 1 98 251 LYS B N 1
ATOM 9793 C CA . LYS B 1 251 ? 35.812 -2.166 -19.188 1 98 251 LYS B CA 1
ATOM 9794 C C . LYS B 1 251 ? 36.25 -0.753 -18.812 1 98 251 LYS B C 1
ATOM 9796 O O . LYS B 1 251 ? 37.375 -0.344 -19.078 1 98 251 LYS B O 1
ATOM 9801 N N . ASP B 1 252 ? 35.344 0.015 -18.234 1 97.81 252 ASP B N 1
ATOM 9802 C CA . ASP B 1 252 ? 35.688 1.349 -17.75 1 97.81 252 ASP B CA 1
ATOM 9803 C C . ASP B 1 252 ? 36.906 1.307 -16.844 1 97.81 252 ASP B C 1
ATOM 9805 O O . ASP B 1 252 ? 37.625 2.303 -16.688 1 97.81 252 ASP B O 1
ATOM 9809 N N . LEU B 1 253 ? 37.125 0.158 -16.219 1 97.56 253 LEU B N 1
ATOM 9810 C CA . LEU B 1 253 ? 38.219 0.01 -15.242 1 97.56 253 LEU B CA 1
ATOM 9811 C C . LEU B 1 253 ? 39.5 -0.42 -15.922 1 97.56 253 LEU B C 1
ATOM 9813 O O . LEU B 1 253 ? 40.531 -0.651 -15.258 1 97.56 253 LEU B O 1
ATOM 9817 N N . GLY B 1 254 ? 39.469 -0.616 -17.25 1 96.44 254 GLY B N 1
ATOM 9818 C CA . GLY B 1 254 ? 40.656 -0.934 -18.016 1 96.44 254 GLY B CA 1
ATOM 9819 C C . GLY B 1 254 ? 40.781 -2.406 -18.359 1 96.44 254 GLY B C 1
ATOM 9820 O O . GLY B 1 254 ? 41.781 -2.836 -18.938 1 96.44 254 GLY B O 1
ATOM 9821 N N . VAL B 1 255 ? 39.844 -3.223 -18.047 1 98.44 255 VAL B N 1
ATOM 9822 C CA . VAL B 1 255 ? 39.844 -4.645 -18.375 1 98.44 255 VAL B CA 1
ATOM 9823 C C . VAL B 1 255 ? 39.75 -4.832 -19.891 1 98.44 255 VAL B C 1
ATOM 9825 O O . VAL B 1 255 ? 38.969 -4.141 -20.547 1 98.44 255 VAL B O 1
ATOM 9828 N N . GLN B 1 256 ? 40.5 -5.746 -20.438 1 98.44 256 GLN B N 1
ATOM 9829 C CA . GLN B 1 256 ? 40.469 -6.035 -21.859 1 98.44 256 GLN B CA 1
ATOM 9830 C C . GLN B 1 256 ? 39.781 -7.375 -22.141 1 98.44 256 GLN B C 1
ATOM 9832 O O . GLN B 1 256 ? 40.031 -8.359 -21.438 1 98.44 256 GLN B O 1
ATOM 9837 N N . VAL B 1 257 ? 38.938 -7.363 -23.156 1 98.38 257 VAL B N 1
ATOM 9838 C CA . VAL B 1 257 ? 38.25 -8.586 -23.531 1 98.38 257 VAL B CA 1
ATOM 9839 C C . VAL B 1 257 ? 38.656 -9 -24.938 1 98.38 257 VAL B C 1
ATOM 9841 O O . VAL B 1 257 ? 38.562 -8.211 -25.891 1 98.38 257 VAL B O 1
ATOM 9844 N N . PHE B 1 258 ? 39.156 -10.234 -25.062 1 98.12 258 PHE B N 1
ATOM 9845 C CA . PHE B 1 258 ? 39.562 -10.805 -26.344 1 98.12 258 PHE B CA 1
ATOM 9846 C C . PHE B 1 258 ? 38.594 -11.898 -26.766 1 98.12 258 PHE B C 1
ATOM 9848 O O . PHE B 1 258 ? 38.562 -12.977 -26.172 1 98.12 258 PHE B O 1
ATOM 9855 N N . THR B 1 259 ? 37.844 -11.641 -27.828 1 96.44 259 THR B N 1
ATOM 9856 C CA . THR B 1 259 ? 36.844 -12.602 -28.328 1 96.44 259 THR B CA 1
ATOM 9857 C C . THR B 1 259 ? 37.5 -13.555 -29.328 1 96.44 259 THR B C 1
ATOM 9859 O O . THR B 1 259 ? 38.594 -13.305 -29.812 1 96.44 259 THR B O 1
ATOM 9862 N N . GLY B 1 260 ? 36.875 -14.68 -29.531 1 95.56 260 GLY B N 1
ATOM 9863 C CA . GLY B 1 260 ? 37.344 -15.664 -30.5 1 95.56 260 GLY B CA 1
ATOM 9864 C C . GLY B 1 260 ? 38.469 -16.547 -29.969 1 95.56 260 GLY B C 1
ATOM 9865 O O . GLY B 1 260 ? 39.188 -17.172 -30.734 1 95.56 260 GLY B O 1
ATOM 9866 N N . ARG B 1 261 ? 38.688 -16.578 -28.703 1 97 261 ARG B N 1
ATOM 9867 C CA . ARG B 1 261 ? 39.719 -17.375 -28.031 1 97 261 ARG B CA 1
ATOM 9868 C C . ARG B 1 261 ? 39.062 -18.391 -27.094 1 97 261 ARG B C 1
ATOM 9870 O O . ARG B 1 261 ? 38.188 -18.047 -26.297 1 97 261 ARG B O 1
ATOM 9877 N N . LYS B 1 262 ? 39.469 -19.672 -27.219 1 95.81 262 LYS B N 1
ATOM 9878 C CA . LYS B 1 262 ? 38.781 -20.703 -26.422 1 95.81 262 LYS B CA 1
ATOM 9879 C C . LYS B 1 262 ? 39.781 -21.547 -25.656 1 95.81 262 LYS B C 1
ATOM 9881 O O . LYS B 1 262 ? 40.938 -21.688 -26.078 1 95.81 262 LYS B O 1
ATOM 9886 N N . LEU B 1 263 ? 39.406 -22.031 -24.547 1 96.81 263 LEU B N 1
ATOM 9887 C CA . LEU B 1 263 ? 40.188 -23.047 -23.828 1 96.81 263 LEU B CA 1
ATOM 9888 C C . LEU B 1 263 ? 40.219 -24.359 -24.594 1 96.81 263 LEU B C 1
ATOM 9890 O O . LEU B 1 263 ? 39.156 -25 -24.766 1 96.81 263 LEU B O 1
ATOM 9894 N N . SER B 1 264 ? 41.25 -24.688 -25.125 1 96.69 264 SER B N 1
ATOM 9895 C CA . SER B 1 264 ? 41.5 -25.891 -25.906 1 96.69 264 SER B CA 1
ATOM 9896 C C . SER B 1 264 ? 43 -26.156 -26.062 1 96.69 264 SER B C 1
ATOM 9898 O O . SER B 1 264 ? 43.812 -25.234 -25.953 1 96.69 264 SER B O 1
ATOM 9900 N N . ILE B 1 265 ? 43.344 -27.344 -26.422 1 95.56 265 ILE B N 1
ATOM 9901 C CA . ILE B 1 265 ? 44.75 -27.719 -26.562 1 95.56 265 ILE B CA 1
ATOM 9902 C C . ILE B 1 265 ? 45.375 -26.922 -27.703 1 95.56 265 ILE B C 1
ATOM 9904 O O . ILE B 1 265 ? 46.562 -26.609 -27.656 1 95.56 265 ILE B O 1
ATOM 9908 N N . SER B 1 266 ? 44.562 -26.547 -28.594 1 95.62 266 SER B N 1
ATOM 9909 C CA . SER B 1 266 ? 45.062 -25.906 -29.797 1 95.62 266 SER B CA 1
ATOM 9910 C C . SER B 1 266 ? 45.094 -24.391 -29.656 1 95.62 266 SER B C 1
ATOM 9912 O O . SER B 1 266 ? 45.562 -23.688 -30.547 1 95.62 266 SER B O 1
ATOM 9914 N N . ASP B 1 267 ? 44.531 -23.797 -28.625 1 97.12 267 ASP B N 1
ATOM 9915 C CA . ASP B 1 267 ? 44.438 -22.344 -28.484 1 97.12 267 ASP B CA 1
ATOM 9916 C C . ASP B 1 267 ? 44.938 -21.875 -27.125 1 97.12 267 ASP B C 1
ATOM 9918 O O . ASP B 1 267 ? 46.156 -21.656 -26.953 1 97.12 267 ASP B O 1
ATOM 9922 N N . ILE B 1 268 ? 44.125 -21.922 -26.094 1 97.81 268 ILE B N 1
ATOM 9923 C CA . ILE B 1 268 ? 44.531 -21.5 -24.766 1 97.81 268 ILE B CA 1
ATOM 9924 C C . ILE B 1 268 ? 44.594 -22.703 -23.812 1 97.81 268 ILE B C 1
ATOM 9926 O O . ILE B 1 268 ? 43.656 -23.5 -23.781 1 97.81 268 ILE B O 1
ATOM 9930 N N . THR B 1 269 ? 45.656 -22.891 -23.094 1 97.94 269 THR B N 1
ATOM 9931 C CA . THR B 1 269 ? 45.781 -23.875 -22.016 1 97.94 269 THR B CA 1
ATOM 9932 C C . THR B 1 269 ? 46.25 -23.234 -20.719 1 97.94 269 THR B C 1
ATOM 9934 O O . THR B 1 269 ? 46.875 -22.156 -20.75 1 97.94 269 THR B O 1
ATOM 9937 N N . VAL B 1 270 ? 45.938 -23.859 -19.625 1 97.88 270 VAL B N 1
ATOM 9938 C CA . VAL B 1 270 ? 46.406 -23.344 -18.344 1 97.88 270 VAL B CA 1
ATOM 9939 C C . VAL B 1 270 ? 47.906 -23.281 -18.312 1 97.88 270 VAL B C 1
ATOM 9941 O O . VAL B 1 270 ? 48.5 -22.25 -17.938 1 97.88 270 VAL B O 1
ATOM 9944 N N . GLN B 1 271 ? 48.562 -24.344 -18.703 1 96.81 271 GLN B N 1
ATOM 9945 C CA . GLN B 1 271 ? 50.031 -24.391 -18.734 1 96.81 271 GLN B CA 1
ATOM 9946 C C . GLN B 1 271 ? 50.594 -23.328 -19.688 1 96.81 271 GLN B C 1
ATOM 9948 O O . GLN B 1 271 ? 51.594 -22.703 -19.375 1 96.81 271 GLN B O 1
ATOM 9953 N N . GLY B 1 272 ? 49.906 -23.188 -20.797 1 97.44 272 GLY B N 1
ATOM 9954 C CA . GLY B 1 272 ? 50.312 -22.172 -21.75 1 97.44 272 GLY B CA 1
ATOM 9955 C C . GLY B 1 272 ? 50.281 -20.766 -21.172 1 97.44 272 GLY B C 1
ATOM 9956 O O . GLY B 1 272 ? 51.188 -19.969 -21.391 1 97.44 272 GLY B O 1
ATOM 9957 N N . LEU B 1 273 ? 49.219 -20.422 -20.469 1 98.19 273 LEU B N 1
ATOM 9958 C CA . LEU B 1 273 ? 49.062 -19.109 -19.859 1 98.19 273 LEU B CA 1
ATOM 9959 C C . LEU B 1 273 ? 50.125 -18.906 -18.781 1 98.19 273 LEU B C 1
ATOM 9961 O O . LEU B 1 273 ? 50.656 -17.797 -18.625 1 98.19 273 LEU B O 1
ATOM 9965 N N . GLN B 1 274 ? 50.406 -19.969 -18 1 96.75 274 GLN B N 1
ATOM 9966 C CA . GLN B 1 274 ? 51.469 -19.891 -17 1 96.75 274 GLN B CA 1
ATOM 9967 C C . GLN B 1 274 ? 52.812 -19.594 -17.656 1 96.75 274 GLN B C 1
ATOM 9969 O O . GLN B 1 274 ? 53.594 -18.766 -17.156 1 96.75 274 GLN B O 1
ATOM 9974 N N . ASN B 1 275 ? 53.062 -20.156 -18.781 1 97 275 ASN B N 1
ATOM 9975 C CA . ASN B 1 275 ? 54.312 -19.969 -19.5 1 97 275 ASN B CA 1
ATOM 9976 C C . ASN B 1 275 ? 54.406 -18.562 -20.078 1 97 275 ASN B C 1
ATOM 9978 O O . ASN B 1 275 ? 55.5 -18.031 -20.25 1 97 275 ASN B O 1
ATOM 9982 N N . GLU B 1 276 ? 53.25 -18 -20.344 1 97.19 276 GLU B N 1
ATOM 9983 C CA . GLU B 1 276 ? 53.219 -16.656 -20.891 1 97.19 276 GLU B CA 1
ATOM 9984 C C . GLU B 1 276 ? 53.375 -15.602 -19.812 1 97.19 276 GLU B C 1
ATOM 9986 O O . GLU B 1 276 ? 53.438 -14.406 -20.094 1 97.19 276 GLU B O 1
ATOM 9991 N N . GLY B 1 277 ? 53.375 -16.031 -18.562 1 96.56 277 GLY B N 1
ATOM 9992 C CA . GLY B 1 277 ? 53.719 -15.117 -17.469 1 96.56 277 GLY B CA 1
ATOM 9993 C C . GLY B 1 277 ? 52.5 -14.695 -16.656 1 96.56 277 GLY B C 1
ATOM 9994 O O . GLY B 1 277 ? 52.625 -13.812 -15.797 1 96.56 277 GLY B O 1
ATOM 9995 N N . TYR B 1 278 ? 51.406 -15.234 -16.922 1 98.19 278 TYR B N 1
ATOM 9996 C CA . TYR B 1 278 ? 50.25 -14.938 -16.078 1 98.19 278 TYR B CA 1
ATOM 9997 C C . TYR B 1 278 ? 50.438 -15.492 -14.672 1 98.19 278 TYR B C 1
ATOM 9999 O O . TYR B 1 278 ? 50.688 -16.688 -14.5 1 98.19 278 TYR B O 1
ATOM 10007 N N . GLU B 1 279 ? 50.312 -14.648 -13.703 1 97.62 279 GLU B N 1
ATOM 10008 C CA . GLU B 1 279 ? 50.562 -15.047 -12.32 1 97.62 279 GLU B CA 1
ATOM 10009 C C . GLU B 1 279 ? 49.281 -15.57 -11.664 1 97.62 279 GLU B C 1
ATOM 10011 O O . GLU B 1 279 ? 49.344 -16.266 -10.656 1 97.62 279 GLU B O 1
ATOM 10016 N N . ALA B 1 280 ? 48.125 -15.141 -12.188 1 98.56 280 ALA B N 1
ATOM 10017 C CA . ALA B 1 280 ? 46.844 -15.656 -11.742 1 98.56 280 ALA B CA 1
ATOM 10018 C C . ALA B 1 280 ? 45.938 -15.977 -12.938 1 98.56 280 ALA B C 1
ATOM 10020 O O . ALA B 1 280 ? 45.938 -15.234 -13.922 1 98.56 280 ALA B O 1
ATOM 10021 N N . ILE B 1 281 ? 45.312 -17.094 -12.852 1 98.81 281 ILE B N 1
ATOM 10022 C CA . ILE B 1 281 ? 44.375 -17.547 -13.891 1 98.81 281 ILE B CA 1
ATOM 10023 C C . ILE B 1 281 ? 43.031 -17.891 -13.273 1 98.81 281 ILE B C 1
ATOM 10025 O O . ILE B 1 281 ? 42.969 -18.609 -12.266 1 98.81 281 ILE B O 1
ATOM 10029 N N . PHE B 1 282 ? 41.906 -17.344 -13.789 1 98.81 282 PHE B N 1
ATOM 10030 C CA . PHE B 1 282 ? 40.562 -17.609 -13.32 1 98.81 282 PHE B CA 1
ATOM 10031 C C . PHE B 1 282 ? 39.75 -18.312 -14.398 1 98.81 282 PHE B C 1
ATOM 10033 O O . PHE B 1 282 ? 39.656 -17.828 -15.523 1 98.81 282 PHE B O 1
ATOM 10040 N N . MET B 1 283 ? 39.156 -19.438 -14.023 1 98.12 283 MET B N 1
ATOM 10041 C CA . MET B 1 283 ? 38.375 -20.234 -14.961 1 98.12 283 MET B CA 1
ATOM 10042 C C . MET B 1 283 ? 36.875 -20 -14.75 1 98.12 283 MET B C 1
ATOM 10044 O O . MET B 1 283 ? 36.312 -20.484 -13.773 1 98.12 283 MET B O 1
ATOM 10048 N N . GLY B 1 284 ? 36.219 -19.297 -15.625 1 97.88 284 GLY B N 1
ATOM 10049 C CA . GLY B 1 284 ? 34.781 -19.062 -15.609 1 97.88 284 GLY B CA 1
ATOM 10050 C C . GLY B 1 284 ? 34.094 -19.484 -16.891 1 97.88 284 GLY B C 1
ATOM 10051 O O . GLY B 1 284 ? 33.375 -18.688 -17.5 1 97.88 284 GLY B O 1
ATOM 10052 N N . ILE B 1 285 ? 34.188 -20.781 -17.312 1 96.81 285 ILE B N 1
ATOM 10053 C CA . ILE B 1 285 ? 33.781 -21.219 -18.641 1 96.81 285 ILE B CA 1
ATOM 10054 C C . ILE B 1 285 ? 32.406 -21.859 -18.562 1 96.81 285 ILE B C 1
ATOM 10056 O O . ILE B 1 285 ? 31.891 -22.359 -19.562 1 96.81 285 ILE B O 1
ATOM 10060 N N . GLY B 1 286 ? 31.781 -21.906 -17.375 1 95.44 286 GLY B N 1
ATOM 10061 C CA . GLY B 1 286 ? 30.5 -22.578 -17.203 1 95.44 286 GLY B CA 1
ATOM 10062 C C . GLY B 1 286 ? 30.562 -24.062 -17.5 1 95.44 286 GLY B C 1
ATOM 10063 O O . GLY B 1 286 ? 31.594 -24.703 -17.281 1 95.44 286 GLY B O 1
ATOM 10064 N N . LEU B 1 287 ? 29.406 -24.625 -17.781 1 95.25 287 LEU B N 1
ATOM 10065 C CA . LEU B 1 287 ? 29.25 -26.016 -18.203 1 95.25 287 LEU B CA 1
ATOM 10066 C C . LEU B 1 287 ? 28.672 -26.094 -19.625 1 95.25 287 LEU B C 1
ATOM 10068 O O . LEU B 1 287 ? 27.453 -26.109 -19.797 1 95.25 287 LEU B O 1
ATOM 10072 N N . PRO B 1 288 ? 29.453 -26.188 -20.594 1 91.31 288 PRO B N 1
ATOM 10073 C CA . PRO B 1 288 ? 29.031 -25.938 -21.984 1 91.31 288 PRO B CA 1
ATOM 10074 C C . PRO B 1 288 ? 28.312 -27.125 -22.609 1 91.31 288 PRO B C 1
ATOM 10076 O O . PRO B 1 288 ? 27.562 -26.953 -23.578 1 91.31 288 PRO B O 1
ATOM 10079 N N . GLN B 1 289 ? 28.453 -28.391 -22.109 1 92.62 289 GLN B N 1
ATOM 10080 C CA . GLN B 1 289 ? 27.906 -29.562 -22.797 1 92.62 289 GLN B CA 1
ATOM 10081 C C . GLN B 1 289 ? 26.625 -30.047 -22.125 1 92.62 289 GLN B C 1
ATOM 10083 O O . GLN B 1 289 ? 26.531 -30.078 -20.891 1 92.62 289 GLN B O 1
ATOM 10088 N N . PRO B 1 290 ? 25.578 -30.375 -22.953 1 93.88 290 PRO B N 1
ATOM 10089 C CA . PRO B 1 290 ? 24.359 -30.938 -22.375 1 93.88 290 PRO B CA 1
ATOM 10090 C C . PRO B 1 290 ? 24.531 -32.375 -21.891 1 93.88 290 PRO B C 1
ATOM 10092 O O . PRO B 1 290 ? 25.359 -33.125 -22.422 1 93.88 290 PRO B O 1
ATOM 10095 N N . LYS B 1 291 ? 23.766 -32.719 -20.969 1 91.44 291 LYS B N 1
ATOM 10096 C CA . LYS B 1 291 ? 23.641 -34.125 -20.578 1 91.44 291 LYS B CA 1
ATOM 10097 C C . LYS B 1 291 ? 22.641 -34.844 -21.469 1 91.44 291 LYS B C 1
ATOM 10099 O O . LYS B 1 291 ? 21.5 -34.406 -21.641 1 91.44 291 LYS B O 1
ATOM 10104 N N . LYS B 1 292 ? 23.047 -35.875 -22.062 1 91.62 292 LYS B N 1
ATOM 10105 C CA . LYS B 1 292 ? 22.188 -36.688 -22.922 1 91.62 292 LYS B CA 1
ATOM 10106 C C . LYS B 1 292 ? 22.062 -38.094 -22.375 1 91.62 292 LYS B C 1
ATOM 10108 O O . LYS B 1 292 ? 23.078 -38.75 -22.078 1 91.62 292 LYS B O 1
ATOM 10113 N N . ILE B 1 293 ? 20.875 -38.562 -22.219 1 92 293 ILE B N 1
ATOM 10114 C CA . ILE B 1 293 ? 20.688 -39.938 -21.75 1 92 293 ILE B CA 1
ATOM 10115 C C . ILE B 1 293 ? 20.75 -40.875 -22.938 1 92 293 ILE B C 1
ATOM 10117 O O . ILE B 1 293 ? 20.672 -40.469 -24.094 1 92 293 ILE B O 1
ATOM 10121 N N . GLY B 1 294 ? 20.797 -42.156 -22.688 1 92.12 294 GLY B N 1
ATOM 10122 C CA . GLY B 1 294 ? 21.078 -43.156 -23.672 1 92.12 294 GLY B CA 1
ATOM 10123 C C . GLY B 1 294 ? 20.047 -43.219 -24.797 1 92.12 294 GLY B C 1
ATOM 10124 O O . GLY B 1 294 ? 20.406 -43.406 -25.953 1 92.12 294 GLY B O 1
ATOM 10125 N N . ILE B 1 295 ? 18.844 -42.969 -24.5 1 94.06 295 ILE B N 1
ATOM 10126 C CA . ILE B 1 295 ? 17.766 -43.125 -25.469 1 94.06 295 ILE B CA 1
ATOM 10127 C C . ILE B 1 295 ? 17.828 -42 -26.5 1 94.06 295 ILE B C 1
ATOM 10129 O O . ILE B 1 295 ? 17.188 -42.062 -27.547 1 94.06 295 ILE B O 1
ATOM 10133 N N . PHE B 1 296 ? 18.641 -40.969 -26.219 1 94.69 296 PHE B N 1
ATOM 10134 C CA . PHE B 1 296 ? 18.75 -39.812 -27.109 1 94.69 296 PHE B CA 1
ATOM 10135 C C . PHE B 1 296 ? 20.047 -39.844 -27.891 1 94.69 296 PHE B C 1
ATOM 10137 O O . PHE B 1 296 ? 20.344 -38.938 -28.656 1 94.69 296 PHE B O 1
ATOM 10144 N N . ALA B 1 297 ? 20.875 -40.812 -27.719 1 92.5 297 ALA B N 1
ATOM 10145 C CA . ALA B 1 297 ? 22.25 -40.875 -28.219 1 92.5 297 ALA B CA 1
ATOM 10146 C C . ALA B 1 297 ? 22.297 -40.688 -29.734 1 92.5 297 ALA B C 1
ATOM 10148 O O . ALA B 1 297 ? 23.188 -40.031 -30.266 1 92.5 297 ALA B O 1
ATOM 10149 N N . ASP B 1 298 ? 21.328 -41.188 -30.469 1 91.75 298 ASP B N 1
ATOM 10150 C CA . ASP B 1 298 ? 21.391 -41.188 -31.938 1 91.75 298 ASP B CA 1
ATOM 10151 C C . ASP B 1 298 ? 20.453 -40.156 -32.531 1 91.75 298 ASP B C 1
ATOM 10153 O O . ASP B 1 298 ? 20.234 -40.094 -33.719 1 91.75 298 ASP B O 1
ATOM 10157 N N . LEU B 1 299 ? 19.922 -39.281 -31.719 1 95.19 299 LEU B N 1
ATOM 10158 C CA . LEU B 1 299 ? 18.969 -38.281 -32.188 1 95.19 299 LEU B CA 1
ATOM 10159 C C . LEU B 1 299 ? 19.672 -36.938 -32.438 1 95.19 299 LEU B C 1
ATOM 10161 O O . LEU B 1 299 ? 20.672 -36.625 -31.781 1 95.19 299 LEU B O 1
ATOM 10165 N N . ASN B 1 300 ? 19.141 -36.156 -33.406 1 94.62 300 ASN B N 1
ATOM 10166 C CA . ASN B 1 300 ? 19.688 -34.844 -33.719 1 94.62 300 ASN B CA 1
ATOM 10167 C C . ASN B 1 300 ? 18.594 -33.875 -34.156 1 94.62 300 ASN B C 1
ATOM 10169 O O . ASN B 1 300 ? 17.422 -34.219 -34.188 1 94.62 300 ASN B O 1
ATOM 10173 N N . THR B 1 301 ? 18.984 -32.656 -34.469 1 95.12 301 THR B N 1
ATOM 10174 C CA . THR B 1 301 ? 18.031 -31.562 -34.688 1 95.12 301 THR B CA 1
ATOM 10175 C C . THR B 1 301 ? 17.234 -31.828 -35.969 1 95.12 301 THR B C 1
ATOM 10177 O O . THR B 1 301 ? 16.062 -31.438 -36.062 1 95.12 301 THR B O 1
ATOM 10180 N N . SER B 1 302 ? 17.797 -32.438 -36.969 1 94.62 302 SER B N 1
ATOM 10181 C CA . SER B 1 302 ? 17.094 -32.719 -38.219 1 94.62 302 SER B CA 1
ATOM 10182 C C . SER B 1 302 ? 15.969 -33.75 -38.031 1 94.62 302 SER B C 1
ATOM 10184 O O . SER B 1 302 ? 15.039 -33.812 -38.812 1 94.62 302 SER B O 1
ATOM 10186 N N . MET B 1 303 ? 16.078 -34.5 -36.938 1 96.38 303 MET B N 1
ATOM 10187 C CA . MET B 1 303 ? 15.086 -35.5 -36.625 1 96.38 303 MET B CA 1
ATOM 10188 C C . MET B 1 303 ? 13.977 -34.938 -35.75 1 96.38 303 MET B C 1
ATOM 10190 O O . MET B 1 303 ? 13.008 -35.625 -35.438 1 96.38 303 MET B O 1
ATOM 10194 N N . GLY B 1 304 ? 14.109 -33.688 -35.312 1 96.88 304 GLY B N 1
ATOM 10195 C CA . GLY B 1 304 ? 13.117 -33.094 -34.438 1 96.88 304 GLY B CA 1
ATOM 10196 C C . GLY B 1 304 ? 13.508 -33.156 -32.969 1 96.88 304 GLY B C 1
ATOM 10197 O O . GLY B 1 304 ? 12.656 -32.969 -32.094 1 96.88 304 GLY B O 1
ATOM 10198 N N . PHE B 1 305 ? 14.812 -33.406 -32.781 1 97.44 305 PHE B N 1
ATOM 10199 C CA . PHE B 1 305 ? 15.312 -33.5 -31.406 1 97.44 305 PHE B CA 1
ATOM 10200 C C . PHE B 1 305 ? 16.297 -32.375 -31.125 1 97.44 305 PHE B C 1
ATOM 10202 O O . PHE B 1 305 ? 17.203 -32.125 -31.922 1 97.44 305 PHE B O 1
ATOM 10209 N N . TYR B 1 306 ? 16.047 -31.656 -30.016 1 97.69 306 TYR B N 1
ATOM 10210 C CA . TYR B 1 306 ? 16.953 -30.641 -29.531 1 97.69 306 TYR B CA 1
ATOM 10211 C C . TYR B 1 306 ? 17.359 -30.891 -28.094 1 97.69 306 TYR B C 1
ATOM 10213 O O . TYR B 1 306 ? 16.562 -31.438 -27.312 1 97.69 306 TYR B O 1
ATOM 10221 N N . THR B 1 307 ? 18.594 -30.594 -27.75 1 96.88 307 THR B N 1
ATOM 10222 C CA . THR B 1 307 ? 18.891 -30.297 -26.359 1 96.88 307 THR B CA 1
ATOM 10223 C C . THR B 1 307 ? 18.703 -28.812 -26.062 1 96.88 307 THR B C 1
ATOM 10225 O O . THR B 1 307 ? 18.594 -28 -27 1 96.88 307 THR B O 1
ATOM 10228 N N . SER B 1 308 ? 18.641 -28.469 -24.766 1 96.62 308 SER B N 1
ATOM 10229 C CA . SER B 1 308 ? 18.547 -27.047 -24.422 1 96.62 308 SER B CA 1
ATOM 10230 C C . SER B 1 308 ? 19.734 -26.266 -24.953 1 96.62 308 SER B C 1
ATOM 10232 O O . SER B 1 308 ? 19.609 -25.094 -25.312 1 96.62 308 SER B O 1
ATOM 10234 N N . LYS B 1 309 ? 20.906 -26.875 -25.078 1 95.75 309 LYS B N 1
ATOM 10235 C CA . LYS B 1 309 ? 22.141 -26.234 -25.5 1 95.75 309 LYS B CA 1
ATOM 10236 C C . LYS B 1 309 ? 22.203 -26.094 -27.016 1 95.75 309 LYS B C 1
ATOM 10238 O O . LYS B 1 309 ? 23 -25.312 -27.531 1 95.75 309 LYS B O 1
ATOM 10243 N N . ASP B 1 310 ? 21.297 -26.781 -27.703 1 94.44 310 ASP B N 1
ATOM 10244 C CA . ASP B 1 310 ? 21.109 -26.578 -29.141 1 94.44 310 ASP B CA 1
ATOM 10245 C C . ASP B 1 310 ? 20.078 -25.484 -29.406 1 94.44 310 ASP B C 1
ATOM 10247 O O . ASP B 1 310 ? 20.312 -24.609 -30.25 1 94.44 310 ASP B O 1
ATOM 10251 N N . PHE B 1 311 ? 18.984 -25.578 -28.812 1 96.81 311 PHE B N 1
ATOM 10252 C CA . PHE B 1 311 ? 17.766 -24.844 -29.125 1 96.81 311 PHE B CA 1
ATOM 10253 C C . PHE B 1 311 ? 17.891 -23.375 -28.703 1 96.81 311 PHE B C 1
ATOM 10255 O O . PHE B 1 311 ? 17.734 -22.469 -29.516 1 96.81 311 PHE B O 1
ATOM 10262 N N . LEU B 1 312 ? 18.25 -23.078 -27.438 1 97.12 312 LEU B N 1
ATOM 10263 C CA . LEU B 1 312 ? 18.188 -21.734 -26.859 1 97.12 312 LEU B CA 1
ATOM 10264 C C . LEU B 1 312 ? 19.203 -20.812 -27.531 1 97.12 312 LEU B C 1
ATOM 10266 O O . LEU B 1 312 ? 18.891 -19.656 -27.812 1 97.12 312 LEU B O 1
ATOM 10270 N N . PRO B 1 313 ? 20.469 -21.281 -27.781 1 95.31 313 PRO B N 1
ATOM 10271 C CA . PRO B 1 313 ? 21.406 -20.391 -28.484 1 95.31 313 PRO B CA 1
ATOM 10272 C C . PRO B 1 313 ? 20.906 -19.969 -29.859 1 95.31 313 PRO B C 1
ATOM 10274 O O . PRO B 1 313 ? 21.156 -18.844 -30.297 1 95.31 313 PRO B O 1
ATOM 10277 N N . GLN B 1 314 ? 20.203 -20.875 -30.516 1 94.44 314 GLN B N 1
ATOM 10278 C CA . GLN B 1 314 ? 19.641 -20.516 -31.812 1 94.44 314 GLN B CA 1
ATOM 10279 C C . GLN B 1 314 ? 18.562 -19.453 -31.688 1 94.44 314 GLN B C 1
ATOM 10281 O O . GLN B 1 314 ? 18.469 -18.547 -32.5 1 94.44 314 GLN B O 1
ATOM 10286 N N . VAL B 1 315 ? 17.781 -19.578 -30.688 1 95.31 315 VAL B N 1
ATOM 10287 C CA . VAL B 1 315 ? 16.703 -18.625 -30.438 1 95.31 315 VAL B CA 1
ATOM 10288 C C . VAL B 1 315 ? 17.281 -17.25 -30.094 1 95.31 315 VAL B C 1
ATOM 10290 O O . VAL B 1 315 ? 16.875 -16.234 -30.641 1 95.31 315 VAL B O 1
ATOM 10293 N N . THR B 1 316 ? 18.25 -17.203 -29.188 1 94.94 316 THR B N 1
ATOM 10294 C CA . THR B 1 316 ? 18.797 -15.945 -28.672 1 94.94 316 THR B CA 1
ATOM 10295 C C . THR B 1 316 ? 19.609 -15.242 -29.75 1 94.94 316 THR B C 1
ATOM 10297 O O . THR B 1 316 ? 19.609 -14.008 -29.828 1 94.94 316 THR B O 1
ATOM 10300 N N . ALA B 1 317 ? 20.312 -15.977 -30.578 1 92 317 ALA B N 1
ATOM 10301 C CA . ALA B 1 317 ? 21.141 -15.391 -31.625 1 92 317 ALA B CA 1
ATOM 10302 C C . ALA B 1 317 ? 20.312 -14.516 -32.562 1 92 317 ALA B C 1
ATOM 10304 O O . ALA B 1 317 ? 20.797 -13.5 -33.062 1 92 317 ALA B O 1
ATOM 10305 N N . VAL B 1 318 ? 19.094 -14.859 -32.625 1 91.38 318 VAL B N 1
ATOM 10306 C CA . VAL B 1 318 ? 18.25 -14.156 -33.594 1 91.38 318 VAL B CA 1
ATOM 10307 C C . VAL B 1 318 ? 17.391 -13.133 -32.844 1 91.38 318 VAL B C 1
ATOM 10309 O O . VAL B 1 318 ? 17.172 -12.023 -33.344 1 91.38 318 VAL B O 1
ATOM 10312 N N . SER B 1 319 ? 16.875 -13.516 -31.734 1 92.5 319 SER B N 1
ATOM 10313 C CA . SER B 1 319 ? 15.883 -12.695 -31.031 1 92.5 319 SER B CA 1
ATOM 10314 C C . SER B 1 319 ? 16.547 -11.531 -30.312 1 92.5 319 SER B C 1
ATOM 10316 O O . SER B 1 319 ? 15.906 -10.5 -30.078 1 92.5 319 SER B O 1
ATOM 10318 N N . LYS B 1 320 ? 17.797 -11.68 -29.875 1 92.19 320 LYS B N 1
ATOM 10319 C CA . LYS B 1 320 ? 18.484 -10.617 -29.156 1 92.19 320 LYS B CA 1
ATOM 10320 C C . LYS B 1 320 ? 19.203 -9.672 -30.109 1 92.19 320 LYS B C 1
ATOM 10322 O O . LYS B 1 320 ? 20.156 -10.07 -30.781 1 92.19 320 LYS B O 1
ATOM 10327 N N . THR B 1 321 ? 18.781 -8.492 -30.047 1 85.62 321 THR B N 1
ATOM 10328 C CA . THR B 1 321 ? 19.391 -7.477 -30.891 1 85.62 321 THR B CA 1
ATOM 10329 C C . THR B 1 321 ? 20.859 -7.27 -30.531 1 85.62 321 THR B C 1
ATOM 10331 O O . THR B 1 321 ? 21.188 -7.098 -29.359 1 85.62 321 THR B O 1
ATOM 10334 N N . GLY B 1 322 ? 21.719 -7.301 -31.5 1 80 322 GLY B N 1
ATOM 10335 C CA . GLY B 1 322 ? 23.125 -6.984 -31.297 1 80 322 GLY B CA 1
ATOM 10336 C C . GLY B 1 322 ? 24.016 -8.219 -31.203 1 80 322 GLY B C 1
ATOM 10337 O O . GLY B 1 322 ? 25.234 -8.117 -31.297 1 80 322 GLY B O 1
ATOM 10338 N N . MET B 1 323 ? 23.453 -9.375 -30.953 1 81.5 323 MET B N 1
ATOM 10339 C CA . MET B 1 323 ? 24.266 -10.586 -30.828 1 81.5 323 MET B CA 1
ATOM 10340 C C . MET B 1 323 ? 24.766 -11.062 -32.188 1 81.5 323 MET B C 1
ATOM 10342 O O . MET B 1 323 ? 25.938 -11.352 -32.344 1 81.5 323 MET B O 1
ATOM 10346 N N . CYS B 1 324 ? 23.75 -11.414 -33.094 1 70.69 324 CYS B N 1
ATOM 10347 C CA . CYS B 1 324 ? 24.172 -11.945 -34.375 1 70.69 324 CYS B CA 1
ATOM 10348 C C . CYS B 1 324 ? 23.922 -10.93 -35.5 1 70.69 324 CYS B C 1
ATOM 10350 O O . CYS B 1 324 ? 22.891 -10.25 -35.5 1 70.69 324 CYS B O 1
ATOM 10352 N N . GLN B 1 325 ? 24.984 -10.469 -36.219 1 57.31 325 GLN B N 1
ATOM 10353 C CA . GLN B 1 325 ? 24.859 -9.57 -37.344 1 57.31 325 GLN B CA 1
ATOM 10354 C C . GLN B 1 325 ? 24.25 -10.297 -38.562 1 57.31 325 GLN B C 1
ATOM 10356 O O . GLN B 1 325 ? 24.047 -9.688 -39.594 1 57.31 325 GLN B O 1
ATOM 10361 N N . CYS B 1 326 ? 23.922 -11.609 -38.344 1 59.25 326 CYS B N 1
ATOM 10362 C CA . CYS B 1 326 ? 23.625 -12.344 -39.562 1 59.25 326 CYS B CA 1
ATOM 10363 C C . CYS B 1 326 ? 22.125 -12.578 -39.719 1 59.25 326 CYS B C 1
ATOM 10365 O O . CYS B 1 326 ? 21.375 -12.414 -38.75 1 59.25 326 CYS B O 1
ATOM 10367 N N . LYS B 1 327 ? 21.609 -12.562 -41 1 61.03 327 LYS B N 1
ATOM 10368 C CA . LYS B 1 327 ? 20.234 -12.82 -41.438 1 61.03 327 LYS B CA 1
ATOM 10369 C C . LYS B 1 327 ? 19.766 -14.195 -40.969 1 61.03 327 LYS B C 1
ATOM 10371 O O . LYS B 1 327 ? 19.625 -15.109 -41.812 1 61.03 327 LYS B O 1
ATOM 10376 N N . SER B 1 328 ? 20 -14.727 -39.625 1 69.88 328 SER B N 1
ATOM 10377 C CA . SER B 1 328 ? 19.516 -16.016 -39.125 1 69.88 328 SER B CA 1
ATOM 10378 C C . SER B 1 328 ? 18.031 -15.969 -38.812 1 69.88 328 SER B C 1
ATOM 10380 O O . SER B 1 328 ? 17.453 -14.883 -38.656 1 69.88 328 SER B O 1
ATOM 10382 N N . GLN B 1 329 ? 17.406 -17.188 -39.062 1 82.25 329 GLN B N 1
ATOM 10383 C CA . GLN B 1 329 ? 15.984 -17.344 -38.75 1 82.25 329 GLN B CA 1
ATOM 10384 C C . GLN B 1 329 ? 15.773 -18.141 -37.469 1 82.25 329 GLN B C 1
ATOM 10386 O O . GLN B 1 329 ? 16.625 -18.953 -37.094 1 82.25 329 GLN B O 1
ATOM 10391 N N . LEU B 1 330 ? 14.75 -17.922 -36.781 1 91.12 330 LEU B N 1
ATOM 10392 C CA . LEU B 1 330 ? 14.367 -18.703 -35.625 1 91.12 330 LEU B CA 1
ATOM 10393 C C . LEU B 1 330 ? 14.172 -20.172 -36 1 91.12 330 LEU B C 1
ATOM 10395 O O . LEU B 1 330 ? 13.75 -20.484 -37.125 1 91.12 330 LEU B O 1
ATOM 10399 N N . PRO B 1 331 ? 14.508 -21.062 -35.062 1 92.69 331 PRO B N 1
ATOM 10400 C CA . PRO B 1 331 ? 14.117 -22.453 -35.312 1 92.69 331 PRO B CA 1
ATOM 10401 C C . PRO B 1 331 ? 12.617 -22.609 -35.531 1 92.69 331 PRO B C 1
ATOM 10403 O O . PRO B 1 331 ? 11.82 -21.984 -34.844 1 92.69 331 PRO B O 1
ATOM 10406 N N . GLU B 1 332 ? 12.32 -23.344 -36.531 1 91.5 332 GLU B N 1
ATOM 10407 C CA . GLU B 1 332 ? 10.906 -23.609 -36.781 1 91.5 332 GLU B CA 1
ATOM 10408 C C . GLU B 1 332 ? 10.453 -24.875 -36.062 1 91.5 332 GLU B C 1
ATOM 10410 O O . GLU B 1 332 ? 10.703 -25.984 -36.531 1 91.5 332 GLU B O 1
ATOM 10415 N N . VAL B 1 333 ? 9.867 -24.719 -35 1 94.5 333 VAL B N 1
ATOM 10416 C CA . VAL B 1 333 ? 9.336 -25.844 -34.25 1 94.5 333 VAL B CA 1
ATOM 10417 C C . VAL B 1 333 ? 7.812 -25.812 -34.25 1 94.5 333 VAL B C 1
ATOM 10419 O O . VAL B 1 333 ? 7.184 -25.312 -33.312 1 94.5 333 VAL B O 1
ATOM 10422 N N . LYS B 1 334 ? 7.164 -26.422 -35.156 1 93.25 334 LYS B N 1
ATOM 10423 C CA . LYS B 1 334 ? 5.719 -26.391 -35.375 1 93.25 334 LYS B CA 1
ATOM 10424 C C . LYS B 1 334 ? 5.051 -27.625 -34.75 1 93.25 334 LYS B C 1
ATOM 10426 O O . LYS B 1 334 ? 5.68 -28.688 -34.625 1 93.25 334 LYS B O 1
ATOM 10431 N N . GLY B 1 335 ? 3.846 -27.562 -34.406 1 92.94 335 GLY B N 1
ATOM 10432 C CA . GLY B 1 335 ? 3.084 -28.688 -33.875 1 92.94 335 GLY B CA 1
ATOM 10433 C C . GLY B 1 335 ? 3.23 -28.844 -32.375 1 92.94 335 GLY B C 1
ATOM 10434 O O . GLY B 1 335 ? 3.145 -27.875 -31.641 1 92.94 335 GLY B O 1
ATOM 10435 N N . VAL B 1 336 ? 3.354 -30.125 -31.969 1 94.19 336 VAL B N 1
ATOM 10436 C CA . VAL B 1 336 ? 3.408 -30.453 -30.547 1 94.19 336 VAL B CA 1
ATOM 10437 C C . VAL B 1 336 ? 4.859 -30.641 -30.125 1 94.19 336 VAL B C 1
ATOM 10439 O O . VAL B 1 336 ? 5.59 -31.438 -30.719 1 94.19 336 VAL B O 1
ATOM 10442 N N . VAL B 1 337 ? 5.215 -29.906 -29.109 1 97.62 337 VAL B N 1
ATOM 10443 C CA . VAL B 1 337 ? 6.582 -29.953 -28.609 1 97.62 337 VAL B CA 1
ATOM 10444 C C . VAL B 1 337 ? 6.59 -30.5 -27.188 1 97.62 337 VAL B C 1
ATOM 10446 O O . VAL B 1 337 ? 5.844 -30.031 -26.328 1 97.62 337 VAL B O 1
ATOM 10449 N N . LEU B 1 338 ? 7.418 -31.547 -26.906 1 98.12 338 LEU B N 1
ATOM 10450 C CA . LEU B 1 338 ? 7.668 -32.031 -25.547 1 98.12 338 LEU B CA 1
ATOM 10451 C C . LEU B 1 338 ? 8.969 -31.453 -25 1 98.12 338 LEU B C 1
ATOM 10453 O O . LEU B 1 338 ? 10.031 -31.641 -25.594 1 98.12 338 LEU B O 1
ATOM 10457 N N . VAL B 1 339 ? 8.898 -30.75 -23.953 1 98.25 339 VAL B N 1
ATOM 10458 C CA . VAL B 1 339 ? 10.086 -30.297 -23.234 1 98.25 339 VAL B CA 1
ATOM 10459 C C . VAL B 1 339 ? 10.297 -31.156 -22 1 98.25 339 VAL B C 1
ATOM 10461 O O . VAL B 1 339 ? 9.438 -31.203 -21.109 1 98.25 339 VAL B O 1
ATOM 10464 N N . LEU B 1 340 ? 11.414 -31.828 -21.922 1 97.88 340 LEU B N 1
ATOM 10465 C CA . LEU B 1 340 ? 11.703 -32.75 -20.828 1 97.88 340 LEU B CA 1
ATOM 10466 C C . LEU B 1 340 ? 12.562 -32.062 -19.766 1 97.88 340 LEU B C 1
ATOM 10468 O O . LEU B 1 340 ? 13.688 -31.656 -20.031 1 97.88 340 LEU B O 1
ATOM 10472 N N . GLY B 1 341 ? 12.047 -31.922 -18.641 1 94.69 341 GLY B N 1
ATOM 10473 C CA . GLY B 1 341 ? 12.719 -31.266 -17.516 1 94.69 341 GLY B CA 1
ATOM 10474 C C . GLY B 1 341 ? 11.836 -30.281 -16.781 1 94.69 341 GLY B C 1
ATOM 10475 O O . GLY B 1 341 ? 10.836 -29.797 -17.344 1 94.69 341 GLY B O 1
ATOM 10476 N N . ALA B 1 342 ? 12.195 -29.969 -15.523 1 91.19 342 ALA B N 1
ATOM 10477 C CA . ALA B 1 342 ? 11.391 -29.031 -14.742 1 91.19 342 ALA B CA 1
ATOM 10478 C C . ALA B 1 342 ? 12.273 -28 -14.047 1 91.19 342 ALA B C 1
ATOM 10480 O O . ALA B 1 342 ? 11.953 -27.531 -12.953 1 91.19 342 ALA B O 1
ATOM 10481 N N . GLY B 1 343 ? 13.344 -27.688 -14.625 1 91.31 343 GLY B N 1
ATOM 10482 C CA . GLY B 1 343 ? 14.18 -26.578 -14.18 1 91.31 343 GLY B CA 1
ATOM 10483 C C . GLY B 1 343 ? 13.93 -25.297 -14.938 1 91.31 343 GLY B C 1
ATOM 10484 O O . GLY B 1 343 ? 13.094 -25.25 -15.852 1 91.31 343 GLY B O 1
ATOM 10485 N N . ASP B 1 344 ? 14.609 -24.266 -14.57 1 91.44 344 ASP B N 1
ATOM 10486 C CA . ASP B 1 344 ? 14.445 -22.953 -15.195 1 91.44 344 ASP B CA 1
ATOM 10487 C C . ASP B 1 344 ? 14.719 -23.016 -16.688 1 91.44 344 ASP B C 1
ATOM 10489 O O . ASP B 1 344 ? 14.023 -22.391 -17.484 1 91.44 344 ASP B O 1
ATOM 10493 N N . THR B 1 345 ? 15.727 -23.766 -17.078 1 94.25 345 THR B N 1
ATOM 10494 C CA . THR B 1 345 ? 16.094 -23.906 -18.484 1 94.25 345 THR B CA 1
ATOM 10495 C C . THR B 1 345 ? 14.969 -24.578 -19.266 1 94.25 345 THR B C 1
ATOM 10497 O O . THR B 1 345 ? 14.719 -24.219 -20.422 1 94.25 345 THR B O 1
ATOM 10500 N N . ALA B 1 346 ? 14.352 -25.578 -18.656 1 96.12 346 ALA B N 1
ATOM 10501 C CA . ALA B 1 346 ? 13.234 -26.25 -19.312 1 96.12 346 ALA B CA 1
ATOM 10502 C C . ALA B 1 346 ? 12.117 -25.266 -19.625 1 96.12 346 ALA B C 1
ATOM 10504 O O . ALA B 1 346 ? 11.531 -25.312 -20.719 1 96.12 346 ALA B O 1
ATOM 10505 N N . PHE B 1 347 ? 11.867 -24.438 -18.75 1 95.88 347 PHE B N 1
ATOM 10506 C CA . PHE B 1 347 ? 10.789 -23.484 -18.938 1 95.88 347 PHE B CA 1
ATOM 10507 C C . PHE B 1 347 ? 11.188 -22.422 -19.953 1 95.88 347 PHE B C 1
ATOM 10509 O O . PHE B 1 347 ? 10.344 -21.922 -20.703 1 95.88 347 PHE B O 1
ATOM 10516 N N . ASP B 1 348 ? 12.438 -22.031 -20 1 96.38 348 ASP B N 1
ATOM 10517 C CA . ASP B 1 348 ? 12.922 -21.156 -21.062 1 96.38 348 ASP B CA 1
ATOM 10518 C C . ASP B 1 348 ? 12.703 -21.797 -22.438 1 96.38 348 ASP B C 1
ATOM 10520 O O . ASP B 1 348 ? 12.328 -21.109 -23.391 1 96.38 348 ASP B O 1
ATOM 10524 N N . CYS B 1 349 ? 12.992 -23.094 -22.484 1 97.62 349 CYS B N 1
ATOM 10525 C CA . CYS B 1 349 ? 12.781 -23.812 -23.734 1 97.62 349 CYS B CA 1
ATOM 10526 C C . CYS B 1 349 ? 11.305 -23.828 -24.109 1 97.62 349 CYS B C 1
ATOM 10528 O O . CYS B 1 349 ? 10.945 -23.609 -25.266 1 97.62 349 CYS B O 1
ATOM 10530 N N . ALA B 1 350 ? 10.5 -24.078 -23.109 1 97.38 350 ALA B N 1
ATOM 10531 C CA . ALA B 1 350 ? 9.062 -24.203 -23.328 1 97.38 350 ALA B CA 1
ATOM 10532 C C . ALA B 1 350 ? 8.477 -22.906 -23.875 1 97.38 350 ALA B C 1
ATOM 10534 O O . ALA B 1 350 ? 7.805 -22.891 -24.906 1 97.38 350 ALA B O 1
ATOM 10535 N N . THR B 1 351 ? 8.742 -21.812 -23.266 1 96.62 351 THR B N 1
ATOM 10536 C CA . THR B 1 351 ? 8.164 -20.531 -23.656 1 96.62 351 THR B CA 1
ATOM 10537 C C . THR B 1 351 ? 8.797 -20.031 -24.953 1 96.62 351 THR B C 1
ATOM 10539 O O . THR B 1 351 ? 8.133 -19.375 -25.766 1 96.62 351 THR B O 1
ATOM 10542 N N . SER B 1 352 ? 10.07 -20.297 -25.172 1 97.56 352 SER B N 1
ATOM 10543 C CA . SER B 1 352 ? 10.711 -19.938 -26.422 1 97.56 352 SER B CA 1
ATOM 10544 C C . SER B 1 352 ? 10.117 -20.719 -27.594 1 97.56 352 SER B C 1
ATOM 10546 O O . SER B 1 352 ? 10.016 -20.188 -28.703 1 97.56 352 SER B O 1
ATOM 10548 N N . ALA B 1 353 ? 9.797 -21.984 -27.344 1 97.88 353 ALA B N 1
ATOM 10549 C CA . ALA B 1 353 ? 9.195 -22.797 -28.391 1 97.88 353 ALA B CA 1
ATOM 10550 C C . ALA B 1 353 ? 7.906 -22.172 -28.906 1 97.88 353 ALA B C 1
ATOM 10552 O O . ALA B 1 353 ? 7.625 -22.203 -30.109 1 97.88 353 ALA B O 1
ATOM 10553 N N . LEU B 1 354 ? 7.148 -21.609 -28.031 1 95.81 354 LEU B N 1
ATOM 10554 C CA . LEU B 1 354 ? 5.93 -20.906 -28.422 1 95.81 354 LEU B CA 1
ATOM 10555 C C . LEU B 1 354 ? 6.242 -19.766 -29.391 1 95.81 354 LEU B C 1
ATOM 10557 O O . LEU B 1 354 ? 5.516 -19.562 -30.375 1 95.81 354 LEU B O 1
ATOM 10561 N N . ARG B 1 355 ? 7.289 -19.094 -29.156 1 96.31 355 ARG B N 1
ATOM 10562 C CA . ARG B 1 355 ? 7.688 -17.969 -30 1 96.31 355 ARG B CA 1
ATOM 10563 C C . ARG B 1 355 ? 8.242 -18.438 -31.328 1 96.31 355 ARG B C 1
ATOM 10565 O O . ARG B 1 355 ? 8.312 -17.656 -32.281 1 96.31 355 ARG B O 1
ATOM 10572 N N . CYS B 1 356 ? 8.664 -19.656 -31.359 1 96.25 356 CYS B N 1
ATOM 10573 C CA . CYS B 1 356 ? 9.227 -20.219 -32.594 1 96.25 356 CYS B CA 1
ATOM 10574 C C . CYS B 1 356 ? 8.141 -20.922 -33.406 1 96.25 356 CYS B C 1
ATOM 10576 O O . CYS B 1 356 ? 8.438 -21.578 -34.406 1 96.25 356 CYS B O 1
ATOM 10578 N N . GLY B 1 357 ? 6.895 -20.906 -32.906 1 93.44 357 GLY B N 1
ATOM 10579 C CA . GLY B 1 357 ? 5.797 -21.344 -33.75 1 93.44 357 GLY B CA 1
ATOM 10580 C C . GLY B 1 357 ? 5.082 -22.578 -33.188 1 93.44 357 GLY B C 1
ATOM 10581 O O . GLY B 1 357 ? 4.125 -23.062 -33.812 1 93.44 357 GLY B O 1
ATOM 10582 N N . ALA B 1 358 ? 5.434 -23.125 -32.062 1 95.56 358 ALA B N 1
ATOM 10583 C CA . ALA B 1 358 ? 4.793 -24.312 -31.5 1 95.56 358 ALA B CA 1
ATOM 10584 C C . ALA B 1 358 ? 3.301 -24.062 -31.266 1 95.56 358 ALA B C 1
ATOM 10586 O O . ALA B 1 358 ? 2.902 -23.016 -30.781 1 95.56 358 ALA B O 1
ATOM 10587 N N . ARG B 1 359 ? 2.535 -25.047 -31.641 1 90.81 359 ARG B N 1
ATOM 10588 C CA . ARG B 1 359 ? 1.098 -24.969 -31.406 1 90.81 359 ARG B CA 1
ATOM 10589 C C . ARG B 1 359 ? 0.774 -25.312 -29.953 1 90.81 359 ARG B C 1
ATOM 10591 O O . ARG B 1 359 ? -0.083 -24.672 -29.328 1 90.81 359 ARG B O 1
ATOM 10598 N N . ARG B 1 360 ? 1.435 -26.375 -29.484 1 91.56 360 ARG B N 1
ATOM 10599 C CA . ARG B 1 360 ? 1.265 -26.828 -28.109 1 91.56 360 ARG B CA 1
ATOM 10600 C C . ARG B 1 360 ? 2.596 -27.266 -27.516 1 91.56 360 ARG B C 1
ATOM 10602 O O . ARG B 1 360 ? 3.406 -27.906 -28.188 1 91.56 360 ARG B O 1
ATOM 10609 N N . VAL B 1 361 ? 2.783 -26.891 -26.281 1 95.81 361 VAL B N 1
ATOM 10610 C CA . VAL B 1 361 ? 4.012 -27.281 -25.594 1 95.81 361 VAL B CA 1
ATOM 10611 C C . VAL B 1 361 ? 3.668 -28.016 -24.312 1 95.81 361 VAL B C 1
ATOM 10613 O O . VAL B 1 361 ? 2.877 -27.531 -23.5 1 95.81 361 VAL B O 1
ATOM 10616 N N . PHE B 1 362 ? 4.203 -29.219 -24.094 1 95.69 362 PHE B N 1
ATOM 10617 C CA . PHE B 1 362 ? 4.078 -30 -22.859 1 95.69 362 PHE B CA 1
ATOM 10618 C C . PHE B 1 362 ? 5.406 -30.047 -22.109 1 95.69 362 PHE B C 1
ATOM 10620 O O . PHE B 1 362 ? 6.414 -30.5 -22.672 1 95.69 362 PHE B O 1
ATOM 10627 N N . VAL B 1 363 ? 5.43 -29.625 -20.969 1 96.56 363 VAL B N 1
ATOM 10628 C CA . VAL B 1 363 ? 6.578 -29.812 -20.094 1 96.56 363 VAL B CA 1
ATOM 10629 C C . VAL B 1 363 ? 6.414 -31.109 -19.297 1 96.56 363 VAL B C 1
ATOM 10631 O O . VAL B 1 363 ? 5.469 -31.25 -18.516 1 96.56 363 VAL B O 1
ATOM 10634 N N . VAL B 1 364 ? 7.312 -32.031 -19.469 1 96.94 364 VAL B N 1
ATOM 10635 C CA . VAL B 1 364 ? 7.23 -33.344 -18.875 1 96.94 364 VAL B CA 1
ATOM 10636 C C . VAL B 1 364 ? 8.344 -33.531 -17.844 1 96.94 364 VAL B C 1
ATOM 10638 O O . VAL B 1 364 ? 9.508 -33.188 -18.109 1 96.94 364 VAL B O 1
ATOM 10641 N N . PHE B 1 365 ? 8.016 -33.969 -16.688 1 94.44 365 PHE B N 1
ATOM 10642 C CA . PHE B 1 365 ? 9.055 -34.125 -15.672 1 94.44 365 PHE B CA 1
ATOM 10643 C C . PHE B 1 365 ? 8.797 -35.344 -14.789 1 94.44 365 PHE B C 1
ATOM 10645 O O . PHE B 1 365 ? 7.672 -35.844 -14.734 1 94.44 365 PHE B O 1
ATOM 10652 N N . ARG B 1 366 ? 9.758 -35.75 -14.133 1 93.5 366 ARG B N 1
ATOM 10653 C CA . ARG B 1 366 ? 9.781 -37.094 -13.555 1 93.5 366 ARG B CA 1
ATOM 10654 C C . ARG B 1 366 ? 9.148 -37.125 -12.164 1 93.5 366 ARG B C 1
ATOM 10656 O O . ARG B 1 366 ? 8.812 -38.188 -11.633 1 93.5 366 ARG B O 1
ATOM 10663 N N . LYS B 1 367 ? 8.977 -36 -11.555 1 90.69 367 LYS B N 1
ATOM 10664 C CA . LYS B 1 367 ? 8.367 -35.938 -10.234 1 90.69 367 LYS B CA 1
ATOM 10665 C C . LYS B 1 367 ? 7.074 -35.125 -10.258 1 90.69 367 LYS B C 1
ATOM 10667 O O . LYS B 1 367 ? 6.457 -34.969 -11.305 1 90.69 367 LYS B O 1
ATOM 10672 N N . GLY B 1 368 ? 6.625 -34.719 -9.109 1 87.81 368 GLY B N 1
ATOM 10673 C CA . GLY B 1 368 ? 5.355 -34.031 -9.031 1 87.81 368 GLY B CA 1
ATOM 10674 C C . GLY B 1 368 ? 5.508 -32.531 -8.938 1 87.81 368 GLY B C 1
ATOM 10675 O O . GLY B 1 368 ? 6.621 -32 -9.008 1 87.81 368 GLY B O 1
ATOM 10676 N N . PHE B 1 369 ? 4.383 -31.844 -8.867 1 84.69 369 PHE B N 1
ATOM 10677 C CA . PHE B 1 369 ? 4.34 -30.391 -8.766 1 84.69 369 PHE B CA 1
ATOM 10678 C C . PHE B 1 369 ? 4.992 -29.906 -7.473 1 84.69 369 PHE B C 1
ATOM 10680 O O . PHE B 1 369 ? 5.488 -28.781 -7.395 1 84.69 369 PHE B O 1
ATOM 10687 N N . THR B 1 370 ? 5.059 -30.766 -6.551 1 76.75 370 THR B N 1
ATOM 10688 C CA . THR B 1 370 ? 5.641 -30.422 -5.262 1 76.75 370 THR B CA 1
ATOM 10689 C C . THR B 1 370 ? 7.164 -30.5 -5.316 1 76.75 370 THR B C 1
ATOM 10691 O O . THR B 1 370 ? 7.848 -30.094 -4.371 1 76.75 370 THR B O 1
ATOM 10694 N N . ASN B 1 371 ? 7.668 -30.938 -6.453 1 79.38 371 ASN B N 1
ATOM 10695 C CA . ASN B 1 371 ? 9.102 -31.141 -6.582 1 79.38 371 ASN B CA 1
ATOM 10696 C C . ASN B 1 371 ? 9.688 -30.297 -7.715 1 79.38 371 ASN B C 1
ATOM 10698 O O . ASN B 1 371 ? 10.828 -30.516 -8.133 1 79.38 371 ASN B O 1
ATOM 10702 N N . ILE B 1 372 ? 8.914 -29.438 -8.219 1 79.94 372 ILE B N 1
ATOM 10703 C CA . ILE B 1 372 ? 9.414 -28.625 -9.32 1 79.94 372 ILE B CA 1
ATOM 10704 C C . ILE B 1 372 ? 10.609 -27.797 -8.852 1 79.94 372 ILE B C 1
ATOM 10706 O O . ILE B 1 372 ? 10.539 -27.125 -7.824 1 79.94 372 ILE B O 1
ATOM 10710 N N . ARG B 1 373 ? 11.625 -27.844 -9.531 1 78.19 373 ARG B N 1
ATOM 10711 C CA . ARG B 1 373 ? 12.875 -27.188 -9.172 1 78.19 373 ARG B CA 1
ATOM 10712 C C . ARG B 1 373 ? 12.859 -25.719 -9.57 1 78.19 373 ARG B C 1
ATOM 10714 O O . ARG B 1 373 ? 13.508 -24.891 -8.938 1 78.19 373 ARG B O 1
ATOM 10721 N N . ALA B 1 374 ? 12.195 -25.516 -10.68 1 83.5 374 ALA B N 1
ATOM 10722 C CA . ALA B 1 374 ? 12.109 -24.125 -11.109 1 83.5 374 ALA B CA 1
ATOM 10723 C C . ALA B 1 374 ? 11.383 -23.266 -10.078 1 83.5 374 ALA B C 1
ATOM 10725 O O . ALA B 1 374 ? 10.508 -23.766 -9.359 1 83.5 374 ALA B O 1
ATOM 10726 N N . VAL B 1 375 ? 11.758 -22.062 -10.016 1 81.25 375 VAL B N 1
ATOM 10727 C CA . VAL B 1 375 ? 11.078 -21.141 -9.102 1 81.25 375 VAL B CA 1
ATOM 10728 C C . VAL B 1 375 ? 9.68 -20.828 -9.633 1 81.25 375 VAL B C 1
ATOM 10730 O O . VAL B 1 375 ? 9.43 -20.922 -10.836 1 81.25 375 VAL B O 1
ATOM 10733 N N . PRO B 1 376 ? 8.742 -20.469 -8.773 1 80.75 376 PRO B N 1
ATOM 10734 C CA . PRO B 1 376 ? 7.352 -20.219 -9.156 1 80.75 376 PRO B CA 1
ATOM 10735 C C . PRO B 1 376 ? 7.215 -19.141 -10.227 1 80.75 376 PRO B C 1
ATOM 10737 O O . PRO B 1 376 ? 6.336 -19.219 -11.086 1 80.75 376 PRO B O 1
ATOM 10740 N N . GLU B 1 377 ? 8.062 -18.234 -10.203 1 83.44 377 GLU B N 1
ATOM 10741 C CA . GLU B 1 377 ? 7.953 -17.141 -11.156 1 83.44 377 GLU B CA 1
ATOM 10742 C C . GLU B 1 377 ? 8.133 -17.625 -12.594 1 83.44 377 GLU B C 1
ATOM 10744 O O . GLU B 1 377 ? 7.484 -17.125 -13.516 1 83.44 377 GLU B O 1
ATOM 10749 N N . GLU B 1 378 ? 8.961 -18.641 -12.812 1 84.44 378 GLU B N 1
ATOM 10750 C CA . GLU B 1 378 ? 9.195 -19.172 -14.148 1 84.44 378 GLU B CA 1
ATOM 10751 C C . GLU B 1 378 ? 8.062 -20.109 -14.57 1 84.44 378 GLU B C 1
ATOM 10753 O O . GLU B 1 378 ? 7.594 -20.047 -15.711 1 84.44 378 GLU B O 1
ATOM 10758 N N . MET B 1 379 ? 7.668 -20.906 -13.68 1 87.44 379 MET B N 1
ATOM 10759 C CA . MET B 1 379 ? 6.598 -21.844 -13.977 1 87.44 379 MET B CA 1
ATOM 10760 C C . MET B 1 379 ? 5.285 -21.125 -14.25 1 87.44 379 MET B C 1
ATOM 10762 O O . MET B 1 379 ? 4.531 -21.5 -15.148 1 87.44 379 MET B O 1
ATOM 10766 N N . GLU B 1 380 ? 5.039 -20.109 -13.453 1 87.44 380 GLU B N 1
ATOM 10767 C CA . GLU B 1 380 ? 3.799 -19.359 -13.602 1 87.44 380 GLU B CA 1
ATOM 10768 C C . GLU B 1 380 ? 3.717 -18.688 -14.969 1 87.44 380 GLU B C 1
ATOM 10770 O O . GLU B 1 380 ? 2.641 -18.609 -15.562 1 87.44 380 GLU B O 1
ATOM 10775 N N . LEU B 1 381 ? 4.828 -18.234 -15.43 1 90.94 381 LEU B N 1
ATOM 10776 C CA . LEU B 1 381 ? 4.855 -17.594 -16.734 1 90.94 381 LEU B CA 1
ATOM 10777 C C . LEU B 1 381 ? 4.527 -18.594 -17.844 1 90.94 381 LEU B C 1
ATOM 10779 O O . LEU B 1 381 ? 3.795 -18.266 -18.781 1 90.94 381 LEU B O 1
ATOM 10783 N N . ALA B 1 382 ? 5.094 -19.781 -17.703 1 92.56 382 ALA B N 1
ATOM 10784 C CA . ALA B 1 382 ? 4.812 -20.828 -18.672 1 92.56 382 ALA B CA 1
ATOM 10785 C C . ALA B 1 382 ? 3.338 -21.219 -18.656 1 92.56 382 ALA B C 1
ATOM 10787 O O . ALA B 1 382 ? 2.729 -21.438 -19.703 1 92.56 382 ALA B O 1
ATOM 10788 N N . ARG B 1 383 ? 2.814 -21.297 -17.484 1 88.75 383 ARG B N 1
ATOM 10789 C CA . ARG B 1 383 ? 1.397 -21.609 -17.344 1 88.75 383 ARG B CA 1
ATOM 10790 C C . ARG B 1 383 ? 0.53 -20.531 -17.984 1 88.75 383 ARG B C 1
ATOM 10792 O O . ARG B 1 383 ? -0.418 -20.828 -18.703 1 88.75 383 ARG B O 1
ATOM 10799 N N . GLU B 1 384 ? 0.844 -19.312 -17.719 1 87.75 384 GLU B N 1
ATOM 10800 C CA . GLU B 1 384 ? 0.085 -18.172 -18.25 1 87.75 384 GLU B CA 1
ATOM 10801 C C . GLU B 1 384 ? 0.146 -18.125 -19.766 1 87.75 384 GLU B C 1
ATOM 10803 O O . GLU B 1 384 ? -0.802 -17.688 -20.422 1 87.75 384 GLU B O 1
ATOM 10808 N N . GLU B 1 385 ? 1.313 -18.578 -20.266 1 90.69 385 GLU B N 1
ATOM 10809 C CA . GLU B 1 385 ? 1.464 -18.609 -21.719 1 90.69 385 GLU B CA 1
ATOM 10810 C C . GLU B 1 385 ? 0.966 -19.922 -22.312 1 90.69 385 GLU B C 1
ATOM 10812 O O . GLU B 1 385 ? 1.346 -20.281 -23.422 1 90.69 385 GLU B O 1
ATOM 10817 N N . MET B 1 386 ? 0.293 -20.719 -21.484 1 86.69 386 MET B N 1
ATOM 10818 C CA . MET B 1 386 ? -0.557 -21.844 -21.875 1 86.69 386 MET B CA 1
ATOM 10819 C C . MET B 1 386 ? 0.279 -23.078 -22.188 1 86.69 386 MET B C 1
ATOM 10821 O O . MET B 1 386 ? -0.08 -23.875 -23.047 1 86.69 386 MET B O 1
ATOM 10825 N N . CYS B 1 387 ? 1.438 -23.172 -21.578 1 92.06 387 CYS B N 1
ATOM 10826 C CA . CYS B 1 387 ? 2.111 -24.469 -21.594 1 92.06 387 CYS B CA 1
ATOM 10827 C C . CYS B 1 387 ? 1.353 -25.484 -20.734 1 92.06 387 CYS B C 1
ATOM 10829 O O . CYS B 1 387 ? 0.637 -25.109 -19.812 1 92.06 387 CYS B O 1
ATOM 10831 N N . GLU B 1 388 ? 1.483 -26.688 -21.125 1 92.5 388 GLU B N 1
ATOM 10832 C CA . GLU B 1 388 ? 0.862 -27.766 -20.344 1 92.5 388 GLU B CA 1
ATOM 10833 C C . GLU B 1 388 ? 1.906 -28.562 -19.578 1 92.5 388 GLU B C 1
ATOM 10835 O O . GLU B 1 388 ? 3.084 -28.578 -19.938 1 92.5 388 GLU B O 1
ATOM 10840 N N . PHE B 1 389 ? 1.487 -29.234 -18.531 1 93.44 389 PHE B N 1
ATOM 10841 C CA . PHE B 1 389 ? 2.414 -29.922 -17.641 1 93.44 389 PHE B CA 1
ATOM 10842 C C . PHE B 1 389 ? 2.02 -31.391 -17.469 1 93.44 389 PHE B C 1
ATOM 10844 O O . PHE B 1 389 ? 0.845 -31.703 -17.266 1 93.44 389 PHE B O 1
ATOM 10851 N N . LEU B 1 390 ? 2.977 -32.219 -17.594 1 94.75 390 LEU B N 1
ATOM 10852 C CA . LEU B 1 390 ? 2.791 -33.656 -17.391 1 94.75 390 LEU B CA 1
ATOM 10853 C C . LEU B 1 390 ? 3.771 -34.188 -16.344 1 94.75 390 LEU B C 1
ATOM 10855 O O . LEU B 1 390 ? 4.922 -34.5 -16.672 1 94.75 390 LEU B O 1
ATOM 10859 N N . PRO B 1 391 ? 3.266 -34.469 -15.156 1 93.69 391 PRO B N 1
ATOM 10860 C CA . PRO B 1 391 ? 4.133 -34.906 -14.062 1 93.69 391 PRO B CA 1
ATOM 10861 C C . PRO B 1 391 ? 4.305 -36.406 -14 1 93.69 391 PRO B C 1
ATOM 10863 O O . PRO B 1 391 ? 3.576 -37.156 -14.672 1 93.69 391 PRO B O 1
ATOM 10866 N N . PHE B 1 392 ? 5.297 -36.906 -13.289 1 93.62 392 PHE B N 1
ATOM 10867 C CA . PHE B 1 392 ? 5.527 -38.312 -12.891 1 93.62 392 PHE B CA 1
ATOM 10868 C C . PHE B 1 392 ? 5.82 -39.156 -14.109 1 93.62 392 PHE B C 1
ATOM 10870 O O . PHE B 1 392 ? 5.332 -40.281 -14.203 1 93.62 392 PHE B O 1
ATOM 10877 N N . LEU B 1 393 ? 6.578 -38.625 -15.008 1 95.56 393 LEU B N 1
ATOM 10878 C CA . LEU B 1 393 ? 6.867 -39.375 -16.219 1 95.56 393 LEU B CA 1
ATOM 10879 C C . LEU B 1 393 ? 8.375 -39.438 -16.469 1 95.56 393 LEU B C 1
ATOM 10881 O O . LEU B 1 393 ? 9.039 -38.406 -16.594 1 95.56 393 LEU B O 1
ATOM 10885 N N . SER B 1 394 ? 8.852 -40.531 -16.484 1 95.75 394 SER B N 1
ATOM 10886 C CA . SER B 1 394 ? 10.25 -40.781 -16.859 1 95.75 394 SER B CA 1
ATOM 10887 C C . SER B 1 394 ? 10.359 -41.281 -18.281 1 95.75 394 SER B C 1
ATOM 10889 O O . SER B 1 394 ? 9.664 -42.219 -18.672 1 95.75 394 SER B O 1
ATOM 10891 N N . PRO B 1 395 ? 11.273 -40.656 -19.078 1 95.88 395 PRO B N 1
ATOM 10892 C CA . PRO B 1 395 ? 11.422 -41.094 -20.469 1 95.88 395 PRO B CA 1
ATOM 10893 C C . PRO B 1 395 ? 11.875 -42.562 -20.578 1 95.88 395 PRO B C 1
ATOM 10895 O O . PRO B 1 395 ? 12.773 -43 -19.859 1 95.88 395 PRO B O 1
ATOM 10898 N N . ARG B 1 396 ? 11.258 -43.312 -21.594 1 94.5 396 ARG B N 1
ATOM 10899 C CA . ARG B 1 396 ? 11.594 -44.719 -21.766 1 94.5 396 ARG B CA 1
ATOM 10900 C C . ARG B 1 396 ? 12.055 -45 -23.188 1 94.5 396 ARG B C 1
ATOM 10902 O O . ARG B 1 396 ? 13.047 -45.719 -23.406 1 94.5 396 ARG B O 1
ATOM 10909 N N . LYS B 1 397 ? 11.266 -44.5 -24.219 1 95 397 LYS B N 1
ATOM 10910 C CA . LYS B 1 397 ? 11.562 -44.781 -25.609 1 95 397 LYS B CA 1
ATOM 10911 C C . LYS B 1 397 ? 11.078 -43.656 -26.516 1 95 397 LYS B C 1
ATOM 10913 O O . LYS B 1 397 ? 10.008 -43.062 -26.281 1 95 397 LYS B O 1
ATOM 10918 N N . VAL B 1 398 ? 11.945 -43.344 -27.531 1 96.56 398 VAL B N 1
ATOM 10919 C CA . VAL B 1 398 ? 11.531 -42.375 -28.547 1 96.56 398 VAL B CA 1
ATOM 10920 C C . VAL B 1 398 ? 10.945 -43.125 -29.75 1 96.56 398 VAL B C 1
ATOM 10922 O O . VAL B 1 398 ? 11.539 -44.094 -30.234 1 96.56 398 VAL B O 1
ATOM 10925 N N . LEU B 1 399 ? 9.805 -42.688 -30.141 1 95.19 399 LEU B N 1
ATOM 10926 C CA . LEU B 1 399 ? 9.172 -43.25 -31.344 1 95.19 399 LEU B CA 1
ATOM 10927 C C . LEU B 1 399 ? 9.508 -42.406 -32.562 1 95.19 399 LEU B C 1
ATOM 10929 O O . LEU B 1 399 ? 9.398 -41.188 -32.531 1 95.19 399 LEU B O 1
ATOM 10933 N N . THR B 1 400 ? 9.938 -43.031 -33.625 1 95 400 THR B N 1
ATOM 10934 C CA . THR B 1 400 ? 10.297 -42.312 -34.844 1 95 400 THR B CA 1
ATOM 10935 C C . THR B 1 400 ? 9.492 -42.875 -36.031 1 95 400 THR B C 1
ATOM 10937 O O . THR B 1 400 ? 9.117 -44.031 -36.031 1 95 400 THR B O 1
ATOM 10940 N N . LYS B 1 401 ? 9.125 -42 -36.906 1 94.5 401 LYS B N 1
ATOM 10941 C CA . LYS B 1 401 ? 8.492 -42.312 -38.188 1 94.5 401 LYS B CA 1
ATOM 10942 C C . LYS B 1 401 ? 9.172 -41.594 -39.344 1 94.5 401 LYS B C 1
ATOM 10944 O O . LYS B 1 401 ? 9.297 -40.375 -39.312 1 94.5 401 LYS B O 1
ATOM 10949 N N . ASN B 1 402 ? 9.633 -42.25 -40.375 1 93.88 402 ASN B N 1
ATOM 10950 C CA . ASN B 1 402 ? 10.305 -41.688 -41.531 1 93.88 402 ASN B CA 1
ATOM 10951 C C . ASN B 1 402 ? 11.508 -40.844 -41.125 1 93.88 402 ASN B C 1
ATOM 10953 O O . ASN B 1 402 ? 11.695 -39.75 -41.625 1 93.88 402 ASN B O 1
ATOM 10957 N N . GLY B 1 403 ? 12.148 -41.25 -40.062 1 92.81 403 GLY B N 1
ATOM 10958 C CA . GLY B 1 403 ? 13.391 -40.625 -39.656 1 92.81 403 GLY B CA 1
ATOM 10959 C C . GLY B 1 403 ? 13.18 -39.438 -38.719 1 92.81 403 GLY B C 1
ATOM 10960 O O . GLY B 1 403 ? 14.133 -38.75 -38.375 1 92.81 403 GLY B O 1
ATOM 10961 N N . ARG B 1 404 ? 11.977 -39.219 -38.375 1 95.62 404 ARG B N 1
ATOM 10962 C CA . ARG B 1 404 ? 11.688 -38.094 -37.5 1 95.62 404 ARG B CA 1
ATOM 10963 C C . ARG B 1 404 ? 10.914 -38.531 -36.281 1 95.62 404 ARG B C 1
ATOM 10965 O O . ARG B 1 404 ? 10.164 -39.5 -36.312 1 95.62 404 ARG B O 1
ATOM 10972 N N . VAL B 1 405 ? 11.062 -37.781 -35.25 1 96.19 405 VAL B N 1
ATOM 10973 C CA . VAL B 1 405 ? 10.344 -38 -34 1 96.19 405 VAL B CA 1
ATOM 10974 C C . VAL B 1 405 ? 8.844 -37.969 -34.25 1 96.19 405 VAL B C 1
ATOM 10976 O O . VAL B 1 405 ? 8.336 -37.062 -34.906 1 96.19 405 VAL B O 1
ATOM 10979 N N . SER B 1 406 ? 8.102 -38.938 -33.75 1 95.5 406 SER B N 1
ATOM 10980 C CA . SER B 1 406 ? 6.652 -38.969 -33.875 1 95.5 406 SER B CA 1
ATOM 10981 C C . SER B 1 406 ? 5.977 -39.125 -32.531 1 95.5 406 SER B C 1
ATOM 10983 O O . SER B 1 406 ? 4.762 -38.969 -32.406 1 95.5 406 SER B O 1
ATOM 10985 N N . GLY B 1 407 ? 6.719 -39.438 -31.547 1 94.69 407 GLY B N 1
ATOM 10986 C CA . GLY B 1 407 ? 6.18 -39.562 -30.203 1 94.69 407 GLY B CA 1
ATOM 10987 C C . GLY B 1 407 ? 7.195 -40.094 -29.203 1 94.69 407 GLY B C 1
ATOM 10988 O O . GLY B 1 407 ? 8.375 -40.25 -29.531 1 94.69 407 GLY B O 1
ATOM 10989 N N . MET B 1 408 ? 6.695 -40.25 -27.938 1 95.38 408 MET B N 1
ATOM 10990 C CA . MET B 1 408 ? 7.57 -40.75 -26.875 1 95.38 408 MET B CA 1
ATOM 10991 C C . MET B 1 408 ? 6.793 -41.594 -25.875 1 95.38 408 MET B C 1
ATOM 10993 O O . MET B 1 408 ? 5.625 -41.344 -25.594 1 95.38 408 MET B O 1
ATOM 10997 N N . GLU B 1 409 ? 7.461 -42.625 -25.359 1 94.75 409 GLU B N 1
ATOM 10998 C CA . GLU B 1 409 ? 6.914 -43.5 -24.312 1 94.75 409 GLU B CA 1
ATOM 10999 C C . GLU B 1 409 ? 7.555 -43.188 -22.953 1 94.75 409 GLU B C 1
ATOM 11001 O O . GLU B 1 409 ? 8.766 -43 -22.875 1 94.75 409 GLU B O 1
ATOM 11006 N N . PHE B 1 410 ? 6.656 -43.125 -21.922 1 95.88 410 PHE B N 1
ATOM 11007 C CA . PHE B 1 410 ? 7.105 -42.875 -20.562 1 95.88 410 PHE B CA 1
ATOM 11008 C C . PHE B 1 410 ? 6.652 -43.969 -19.594 1 95.88 410 PHE B C 1
ATOM 11010 O O . PHE B 1 410 ? 5.719 -44.719 -19.906 1 95.88 410 PHE B O 1
ATOM 11017 N N . VAL B 1 411 ? 7.324 -44.094 -18.516 1 95.12 411 VAL B N 1
ATOM 11018 C CA . VAL B 1 411 ? 6.875 -44.875 -17.359 1 95.12 411 VAL B CA 1
ATOM 11019 C C . VAL B 1 411 ? 6.629 -43.969 -16.172 1 95.12 411 VAL B C 1
ATOM 11021 O O . VAL B 1 411 ? 7.332 -42.969 -16 1 95.12 411 VAL B O 1
ATOM 11024 N N . ARG B 1 412 ? 5.625 -44.219 -15.391 1 92.81 412 ARG B N 1
ATOM 11025 C CA . ARG B 1 412 ? 5.289 -43.375 -14.266 1 92.81 412 ARG B CA 1
ATOM 11026 C C . ARG B 1 412 ? 6.27 -43.562 -13.117 1 92.81 412 ARG B C 1
ATOM 11028 O O . ARG B 1 412 ? 6.711 -44.688 -12.852 1 92.81 412 ARG B O 1
ATOM 11035 N N . THR B 1 413 ? 6.551 -42.438 -12.469 1 93.31 413 THR B N 1
ATOM 11036 C CA . THR B 1 413 ? 7.379 -42.469 -11.266 1 93.31 413 THR B CA 1
ATOM 11037 C C . THR B 1 413 ? 6.516 -42.344 -10.016 1 93.31 413 THR B C 1
ATOM 11039 O O . THR B 1 413 ? 5.449 -41.75 -10.039 1 93.31 413 THR B O 1
ATOM 11042 N N . GLU B 1 414 ? 6.918 -43.031 -8.969 1 88.38 414 GLU B N 1
ATOM 11043 C CA . GLU B 1 414 ? 6.234 -42.969 -7.676 1 88.38 414 GLU B CA 1
ATOM 11044 C C . GLU B 1 414 ? 7.223 -42.75 -6.535 1 88.38 414 GLU B C 1
ATOM 11046 O O . GLU B 1 414 ? 8.344 -43.281 -6.574 1 88.38 414 GLU B O 1
ATOM 11051 N N . GLN B 1 415 ? 6.773 -42 -5.672 1 83.62 415 GLN B N 1
ATOM 11052 C CA . GLN B 1 415 ? 7.59 -41.812 -4.48 1 83.62 415 GLN B CA 1
ATOM 11053 C C . GLN B 1 415 ? 7.242 -42.844 -3.404 1 83.62 415 GLN B C 1
ATOM 11055 O O . GLN B 1 415 ? 6.09 -42.938 -2.975 1 83.62 415 GLN B O 1
ATOM 11060 N N . ALA B 1 416 ? 8.211 -43.5 -2.965 1 82.38 416 ALA B N 1
ATOM 11061 C CA . ALA B 1 416 ? 8.016 -44.469 -1.896 1 82.38 416 ALA B CA 1
ATOM 11062 C C . ALA B 1 416 ? 7.891 -43.781 -0.54 1 82.38 416 ALA B C 1
ATOM 11064 O O . ALA B 1 416 ? 8.125 -42.594 -0.425 1 82.38 416 ALA B O 1
ATOM 11065 N N . GLU B 1 417 ? 7.414 -44.531 0.441 1 75.19 417 GLU B N 1
ATOM 11066 C CA . GLU B 1 417 ? 7.207 -44 1.789 1 75.19 417 GLU B CA 1
ATOM 11067 C C . GLU B 1 417 ? 8.508 -43.469 2.369 1 75.19 417 GLU B C 1
ATOM 11069 O O . GLU B 1 417 ? 8.484 -42.5 3.145 1 75.19 417 GLU B O 1
ATOM 11074 N N . ASP B 1 418 ? 9.531 -44.094 1.961 1 76.94 418 ASP B N 1
ATOM 11075 C CA . ASP B 1 418 ? 10.812 -43.656 2.504 1 76.94 418 ASP B CA 1
ATOM 11076 C C . ASP B 1 418 ? 11.359 -42.438 1.723 1 76.94 418 ASP B C 1
ATOM 11078 O O . ASP B 1 418 ? 12.484 -42 1.96 1 76.94 418 ASP B O 1
ATOM 11082 N N . GLY B 1 419 ? 10.547 -41.969 0.772 1 77.81 419 GLY B N 1
ATOM 11083 C CA . GLY B 1 419 ? 10.93 -40.781 0.035 1 77.81 419 GLY B CA 1
ATOM 11084 C C . GLY B 1 419 ? 11.656 -41.094 -1.262 1 77.81 419 GLY B C 1
ATOM 11085 O O . GLY B 1 419 ? 11.875 -40.188 -2.082 1 77.81 419 GLY B O 1
ATOM 11086 N N . THR B 1 420 ? 12.008 -42.312 -1.439 1 86.94 420 THR B N 1
ATOM 11087 C CA . THR B 1 420 ? 12.727 -42.688 -2.654 1 86.94 420 THR B CA 1
ATOM 11088 C C . THR B 1 420 ? 11.781 -42.75 -3.85 1 86.94 420 THR B C 1
ATOM 11090 O O . THR B 1 420 ? 10.586 -43 -3.689 1 86.94 420 THR B O 1
ATOM 11093 N N . TRP B 1 421 ? 12.359 -42.531 -5.012 1 89.75 421 TRP B N 1
ATOM 11094 C CA . TRP B 1 421 ? 11.57 -42.5 -6.242 1 89.75 421 TRP B CA 1
ATOM 11095 C C . TRP B 1 421 ? 11.797 -43.781 -7.043 1 89.75 421 TRP B C 1
ATOM 11097 O O . TRP B 1 421 ? 12.93 -44.25 -7.156 1 89.75 421 TRP B O 1
ATOM 11107 N N . LEU B 1 422 ? 10.719 -44.406 -7.465 1 92.5 422 LEU B N 1
ATOM 11108 C CA . LEU B 1 422 ? 10.773 -45.625 -8.258 1 92.5 422 LEU B CA 1
ATOM 11109 C C . LEU B 1 422 ? 10.016 -45.469 -9.562 1 92.5 422 LEU B C 1
ATOM 11111 O O . LEU B 1 422 ? 9.039 -44.688 -9.633 1 92.5 422 LEU B O 1
ATOM 11115 N N . GLU B 1 423 ? 10.539 -46.094 -10.609 1 93.5 423 GLU B N 1
ATOM 11116 C CA . GLU B 1 423 ? 9.812 -46.219 -11.867 1 93.5 423 GLU B CA 1
ATOM 11117 C C . GLU B 1 423 ? 8.906 -47.438 -11.867 1 93.5 423 GLU B C 1
ATOM 11119 O O . GLU B 1 423 ? 9.336 -48.531 -11.523 1 93.5 423 GLU B O 1
ATOM 11124 N N . ASP B 1 424 ? 7.723 -47.25 -12.156 1 91.62 424 ASP B N 1
ATOM 11125 C CA . ASP B 1 424 ? 6.762 -48.344 -12.18 1 91.62 424 ASP B CA 1
ATOM 11126 C C . ASP B 1 424 ? 6.457 -48.781 -13.609 1 91.62 424 ASP B C 1
ATOM 11128 O O . ASP B 1 424 ? 5.621 -48.188 -14.281 1 91.62 424 ASP B O 1
ATOM 11132 N N . GLU B 1 425 ? 6.895 -49.844 -14.039 1 89 425 GLU B N 1
ATOM 11133 C CA . GLU B 1 425 ? 6.801 -50.344 -15.414 1 89 425 GLU B CA 1
ATOM 11134 C C . GLU B 1 425 ? 5.375 -50.75 -15.758 1 89 425 GLU B C 1
ATOM 11136 O O . GLU B 1 425 ? 5.016 -50.844 -16.938 1 89 425 GLU B O 1
ATOM 11141 N N . ASP B 1 426 ? 4.656 -50.938 -14.703 1 85.38 426 ASP B N 1
ATOM 11142 C CA . ASP B 1 426 ? 3.273 -51.344 -14.922 1 85.38 426 ASP B CA 1
ATOM 11143 C C . ASP B 1 426 ? 2.398 -50.156 -15.273 1 85.38 426 ASP B C 1
ATOM 11145 O O . ASP B 1 426 ? 1.271 -50.312 -15.75 1 85.38 426 ASP B O 1
ATOM 11149 N N . GLN B 1 427 ? 2.945 -48.969 -15.062 1 88.31 427 GLN B N 1
ATOM 11150 C CA . GLN B 1 427 ? 2.23 -47.75 -15.383 1 88.31 427 GLN B CA 1
ATOM 11151 C C . GLN B 1 427 ? 2.908 -47 -16.531 1 88.31 427 GLN B C 1
ATOM 11153 O O . GLN B 1 427 ? 3.908 -46.281 -16.312 1 88.31 427 GLN B O 1
ATOM 11158 N N . THR B 1 428 ? 2.469 -47.062 -17.734 1 88.19 428 THR B N 1
ATOM 11159 C CA . THR B 1 428 ? 3.096 -46.5 -18.922 1 88.19 428 THR B CA 1
ATOM 11160 C C . THR B 1 428 ? 2.223 -45.406 -19.516 1 88.19 428 THR B C 1
ATOM 11162 O O . THR B 1 428 ? 1.007 -45.375 -19.312 1 88.19 428 THR B O 1
ATOM 11165 N N . VAL B 1 429 ? 2.881 -44.438 -20.266 1 90.81 429 VAL B N 1
ATOM 11166 C CA . VAL B 1 429 ? 2.223 -43.344 -20.938 1 90.81 429 VAL B CA 1
ATOM 11167 C C . VAL B 1 429 ? 2.824 -43.156 -22.328 1 90.81 429 VAL B C 1
ATOM 11169 O O . VAL B 1 429 ? 4.047 -43.125 -22.484 1 90.81 429 VAL B O 1
ATOM 11172 N N . ARG B 1 430 ? 2.107 -43.062 -23.344 1 91.19 430 ARG B N 1
ATOM 11173 C CA . ARG B 1 430 ? 2.545 -42.781 -24.703 1 91.19 430 ARG B CA 1
ATOM 11174 C C . ARG B 1 430 ? 1.984 -41.438 -25.188 1 91.19 430 ARG B C 1
ATOM 11176 O O . ARG B 1 430 ? 0.771 -41.219 -25.156 1 91.19 430 ARG B O 1
ATOM 11183 N N . LEU B 1 431 ? 2.891 -40.594 -25.703 1 92.5 431 LEU B N 1
ATOM 11184 C CA . LEU B 1 431 ? 2.502 -39.25 -26.172 1 92.5 431 LEU B CA 1
ATOM 11185 C C . LEU B 1 431 ? 2.943 -39.031 -27.609 1 92.5 431 LEU B C 1
ATOM 11187 O O . LEU B 1 431 ? 4.09 -39.312 -27.969 1 92.5 431 LEU B O 1
ATOM 11191 N N . LYS B 1 432 ? 2.068 -38.562 -28.453 1 92.88 432 LYS B N 1
ATOM 11192 C CA . LYS B 1 432 ? 2.447 -38.125 -29.781 1 92.88 432 LYS B CA 1
ATOM 11193 C C . LYS B 1 432 ? 3.082 -36.719 -29.734 1 92.88 432 LYS B C 1
ATOM 11195 O O . LYS B 1 432 ? 2.662 -35.875 -28.953 1 92.88 432 LYS B O 1
ATOM 11200 N N . CYS B 1 433 ? 4.105 -36.5 -30.531 1 95 433 CYS B N 1
ATOM 11201 C CA . CYS B 1 433 ? 4.715 -35.188 -30.625 1 95 433 CYS B CA 1
ATOM 11202 C C . CYS B 1 433 ? 5.516 -35.031 -31.906 1 95 433 CYS B C 1
ATOM 11204 O O . CYS B 1 433 ? 5.77 -36.031 -32.594 1 95 433 CYS B O 1
ATOM 11206 N N . ASP B 1 434 ? 5.844 -33.812 -32.219 1 96.25 434 ASP B N 1
ATOM 11207 C CA . ASP B 1 434 ? 6.609 -33.5 -33.438 1 96.25 434 ASP B CA 1
ATOM 11208 C C . ASP B 1 434 ? 8.055 -33.156 -33.094 1 96.25 434 ASP B C 1
ATOM 11210 O O . ASP B 1 434 ? 8.953 -33.312 -33.906 1 96.25 434 ASP B O 1
ATOM 11214 N N . TYR B 1 435 ? 8.25 -32.594 -31.922 1 97.88 435 TYR B N 1
ATOM 11215 C CA . TYR B 1 435 ? 9.578 -32.219 -31.453 1 97.88 435 TYR B CA 1
ATOM 11216 C C . TYR B 1 435 ? 9.789 -32.625 -30 1 97.88 435 TYR B C 1
ATOM 11218 O O . TYR B 1 435 ? 8.836 -32.625 -29.219 1 97.88 435 TYR B O 1
ATOM 11226 N N . ILE B 1 436 ? 11.031 -32.938 -29.656 1 98.12 436 ILE B N 1
ATOM 11227 C CA . ILE B 1 436 ? 11.453 -33.188 -28.281 1 98.12 436 ILE B CA 1
ATOM 11228 C C . ILE B 1 436 ? 12.641 -32.281 -27.938 1 98.12 436 ILE B C 1
ATOM 11230 O O . ILE B 1 436 ? 13.625 -32.25 -28.672 1 98.12 436 ILE B O 1
ATOM 11234 N N . ILE B 1 437 ? 12.516 -31.516 -26.906 1 98.31 437 ILE B N 1
ATOM 11235 C CA . ILE B 1 437 ? 13.625 -30.734 -26.375 1 98.31 437 ILE B CA 1
ATOM 11236 C C . ILE B 1 437 ? 14.016 -31.266 -25 1 98.31 437 ILE B C 1
ATOM 11238 O O . ILE B 1 437 ? 13.219 -31.203 -24.062 1 98.31 437 ILE B O 1
ATOM 11242 N N . SER B 1 438 ? 15.211 -31.75 -24.859 1 97.75 438 SER B N 1
ATOM 11243 C CA . SER B 1 438 ? 15.695 -32.281 -23.578 1 97.75 438 SER B CA 1
ATOM 11244 C C . SER B 1 438 ? 16.438 -31.203 -22.797 1 97.75 438 SER B C 1
ATOM 11246 O O . SER B 1 438 ? 17.359 -30.562 -23.328 1 97.75 438 SER B O 1
ATOM 11248 N N . ALA B 1 439 ? 16.062 -30.969 -21.594 1 96.06 439 ALA B N 1
ATOM 11249 C CA . ALA B 1 439 ? 16.703 -30.047 -20.672 1 96.06 439 ALA B CA 1
ATOM 11250 C C . ALA B 1 439 ? 17.094 -30.75 -19.375 1 96.06 439 ALA B C 1
ATOM 11252 O O . ALA B 1 439 ? 16.578 -30.406 -18.297 1 96.06 439 ALA B O 1
ATOM 11253 N N . PHE B 1 440 ? 18.062 -31.672 -19.344 1 93.44 440 PHE B N 1
ATOM 11254 C CA . PHE B 1 440 ? 18.406 -32.531 -18.234 1 93.44 440 PHE B CA 1
ATOM 11255 C C . PHE B 1 440 ? 19.656 -32.031 -17.516 1 93.44 440 PHE B C 1
ATOM 11257 O O . PHE B 1 440 ? 20.234 -32.719 -16.688 1 93.44 440 PHE B O 1
ATOM 11264 N N . GLY B 1 441 ? 20.062 -30.812 -17.859 1 90.38 441 GLY B N 1
ATOM 11265 C CA . GLY B 1 441 ? 21.234 -30.266 -17.203 1 90.38 441 GLY B CA 1
ATOM 11266 C C . GLY B 1 441 ? 22.453 -30.234 -18.125 1 90.38 441 GLY B C 1
ATOM 11267 O O . GLY B 1 441 ? 22.359 -30.562 -19.297 1 90.38 441 GLY B O 1
ATOM 11268 N N . SER B 1 442 ? 23.578 -29.734 -17.547 1 92.31 442 SER B N 1
ATOM 11269 C CA . SER B 1 442 ? 24.812 -29.531 -18.312 1 92.31 442 SER B CA 1
ATOM 11270 C C . SER B 1 442 ? 26.016 -30.062 -17.531 1 92.31 442 SER B C 1
ATOM 11272 O O . SER B 1 442 ? 25.938 -30.312 -16.328 1 92.31 442 SER B O 1
ATOM 11274 N N . GLY B 1 443 ? 27.078 -30.281 -18.312 1 91.44 443 GLY B N 1
ATOM 11275 C CA . GLY B 1 443 ? 28.328 -30.766 -17.719 1 91.44 443 GLY B CA 1
ATOM 11276 C C . GLY B 1 443 ? 29.547 -30.406 -18.516 1 91.44 443 GLY B C 1
ATOM 11277 O O . GLY B 1 443 ? 29.484 -29.562 -19.422 1 91.44 443 GLY B O 1
ATOM 11278 N N . LEU B 1 444 ? 30.734 -30.875 -18 1 93.69 444 LEU B N 1
ATOM 11279 C CA . LEU B 1 444 ? 32.031 -30.734 -18.688 1 93.69 444 LEU B CA 1
ATOM 11280 C C . LEU B 1 444 ? 32.531 -32.094 -19.188 1 93.69 444 LEU B C 1
ATOM 11282 O O . LEU B 1 444 ? 33.25 -32.781 -18.484 1 93.69 444 LEU B O 1
ATOM 11286 N N . SER B 1 445 ? 32.25 -32.375 -20.484 1 91.06 445 SER B N 1
ATOM 11287 C CA . SER B 1 445 ? 32.594 -33.688 -21 1 91.06 445 SER B CA 1
ATOM 11288 C C . SER B 1 445 ? 33.531 -33.594 -22.188 1 91.06 445 SER B C 1
ATOM 11290 O O . SER B 1 445 ? 34.094 -34.625 -22.625 1 91.06 445 SER B O 1
ATOM 11292 N N . ASP B 1 446 ? 33.812 -32.469 -22.656 1 92.94 446 ASP B N 1
ATOM 11293 C CA . ASP B 1 446 ? 34.719 -32.281 -23.781 1 92.94 446 ASP B CA 1
ATOM 11294 C C . ASP B 1 446 ? 36.156 -32.594 -23.375 1 92.94 446 ASP B C 1
ATOM 11296 O O . ASP B 1 446 ? 36.75 -31.875 -22.562 1 92.94 446 ASP B O 1
ATOM 11300 N N . LYS B 1 447 ? 36.75 -33.562 -23.984 1 93.81 447 LYS B N 1
ATOM 11301 C CA . LYS B 1 447 ? 38.094 -34 -23.625 1 93.81 447 LYS B CA 1
ATOM 11302 C C . LYS B 1 447 ? 39.125 -32.938 -23.953 1 93.81 447 LYS B C 1
ATOM 11304 O O . LYS B 1 447 ? 40.125 -32.812 -23.25 1 93.81 447 LYS B O 1
ATOM 11309 N N . ASP B 1 448 ? 38.906 -32.25 -25.031 1 96 448 ASP B N 1
ATOM 11310 C CA . ASP B 1 448 ? 39.812 -31.188 -25.422 1 96 448 ASP B CA 1
ATOM 11311 C C . ASP B 1 448 ? 39.906 -30.109 -24.328 1 96 448 ASP B C 1
ATOM 11313 O O . ASP B 1 448 ? 41 -29.641 -24.016 1 96 448 ASP B O 1
ATOM 11317 N N . VAL B 1 449 ? 38.844 -29.766 -23.734 1 96.06 449 VAL B N 1
ATOM 11318 C CA . VAL B 1 449 ? 38.781 -28.766 -22.688 1 96.06 449 VAL B CA 1
ATOM 11319 C C . VAL B 1 449 ? 39.375 -29.328 -21.391 1 96.06 449 VAL B C 1
ATOM 11321 O O . VAL B 1 449 ? 40.125 -28.625 -20.703 1 96.06 449 VAL B O 1
ATOM 11324 N N . GLN B 1 450 ? 39.094 -30.578 -21.078 1 95.38 450 GLN B N 1
ATOM 11325 C CA . GLN B 1 450 ? 39.625 -31.219 -19.891 1 95.38 450 GLN B CA 1
ATOM 11326 C C . GLN B 1 450 ? 41.156 -31.266 -19.922 1 95.38 450 GLN B C 1
ATOM 11328 O O . GLN B 1 450 ? 41.812 -30.984 -18.906 1 95.38 450 GLN B O 1
ATOM 11333 N N . GLU B 1 451 ? 41.656 -31.547 -21.078 1 95.5 451 GLU B N 1
ATOM 11334 C CA . GLU B 1 451 ? 43.094 -31.625 -21.234 1 95.5 451 GLU B CA 1
ATOM 11335 C C . GLU B 1 451 ? 43.75 -30.25 -21.172 1 95.5 451 GLU B C 1
ATOM 11337 O O . GLU B 1 451 ? 44.812 -30.094 -20.609 1 95.5 451 GLU B O 1
ATOM 11342 N N . ALA B 1 452 ? 43.062 -29.328 -21.75 1 97.25 452 ALA B N 1
ATOM 11343 C CA . ALA B 1 452 ? 43.562 -27.969 -21.734 1 97.25 452 ALA B CA 1
ATOM 11344 C C . ALA B 1 452 ? 43.594 -27.406 -20.312 1 97.25 452 ALA B C 1
ATOM 11346 O O . ALA B 1 452 ? 44.312 -26.453 -20.031 1 97.25 452 ALA B O 1
ATOM 11347 N N . LEU B 1 453 ? 42.875 -27.969 -19.344 1 96.62 453 LEU B N 1
ATOM 11348 C CA . LEU B 1 453 ? 42.781 -27.531 -17.953 1 96.62 453 LEU B CA 1
ATOM 11349 C C . LEU B 1 453 ? 43.969 -28.031 -17.156 1 96.62 453 LEU B C 1
ATOM 11351 O O . LEU B 1 453 ? 44.25 -27.516 -16.062 1 96.62 453 LEU B O 1
ATOM 11355 N N . ALA B 1 454 ? 44.688 -28.984 -17.641 1 94.69 454 ALA B N 1
ATOM 11356 C CA . ALA B 1 454 ? 45.844 -29.5 -16.938 1 94.69 454 ALA B CA 1
ATOM 11357 C C . ALA B 1 454 ? 46.844 -28.375 -16.625 1 94.69 454 ALA B C 1
ATOM 11359 O O . ALA B 1 454 ? 47.094 -27.5 -17.469 1 94.69 454 ALA B O 1
ATOM 11360 N N . PRO B 1 455 ? 47.344 -28.344 -15.383 1 95.31 455 PRO B N 1
ATOM 11361 C CA . PRO B 1 455 ? 47.469 -29.422 -14.391 1 95.31 455 PRO B CA 1
ATOM 11362 C C . PRO B 1 455 ? 46.344 -29.359 -13.336 1 95.31 455 PRO B C 1
ATOM 11364 O O . PRO B 1 455 ? 46.469 -29.969 -12.273 1 95.31 455 PRO B O 1
ATOM 11367 N N . VAL B 1 456 ? 45.281 -28.625 -13.547 1 97.06 456 VAL B N 1
ATOM 11368 C CA . VAL B 1 456 ? 44.188 -28.547 -12.586 1 97.06 456 VAL B CA 1
ATOM 11369 C C . VAL B 1 456 ? 43.594 -29.922 -12.391 1 97.06 456 VAL B C 1
ATOM 11371 O O . VAL B 1 456 ? 43.188 -30.578 -13.352 1 97.06 456 VAL B O 1
ATOM 11374 N N . LYS B 1 457 ? 43.469 -30.375 -11.133 1 96.31 457 LYS B N 1
ATOM 11375 C CA . LYS B 1 457 ? 42.906 -31.688 -10.812 1 96.31 457 LYS B CA 1
ATOM 11376 C C . LYS B 1 457 ? 41.406 -31.672 -10.969 1 96.31 457 LYS B C 1
ATOM 11378 O O . LYS B 1 457 ? 40.719 -30.75 -10.5 1 96.31 457 LYS B O 1
ATOM 11383 N N . LEU B 1 458 ? 40.906 -32.625 -11.633 1 96.12 458 LEU B N 1
ATOM 11384 C CA . LEU B 1 458 ? 39.469 -32.812 -11.797 1 96.12 458 LEU B CA 1
ATOM 11385 C C . LEU B 1 458 ? 38.938 -33.844 -10.82 1 96.12 458 LEU B C 1
ATOM 11387 O O . LEU B 1 458 ? 39.625 -34.812 -10.508 1 96.12 458 LEU B O 1
ATOM 11391 N N . ASN B 1 459 ? 37.812 -33.688 -10.32 1 94.38 459 ASN B N 1
ATOM 11392 C CA . ASN B 1 459 ? 37.188 -34.656 -9.398 1 94.38 459 ASN B CA 1
ATOM 11393 C C . ASN B 1 459 ? 36.469 -35.781 -10.156 1 94.38 459 ASN B C 1
ATOM 11395 O O . ASN B 1 459 ? 36.594 -35.875 -11.375 1 94.38 459 ASN B O 1
ATOM 11399 N N . ARG B 1 460 ? 35.656 -36.562 -9.398 1 91.62 460 ARG B N 1
ATOM 11400 C CA . ARG B 1 460 ? 35.031 -37.75 -9.953 1 91.62 460 ARG B CA 1
ATOM 11401 C C . ARG B 1 460 ? 33.938 -37.375 -10.945 1 91.62 460 ARG B C 1
ATOM 11403 O O . ARG B 1 460 ? 33.531 -38.188 -11.773 1 91.62 460 ARG B O 1
ATOM 11410 N N . TRP B 1 461 ? 33.5 -36.125 -10.93 1 89.38 461 TRP B N 1
ATOM 11411 C CA . TRP B 1 461 ? 32.406 -35.688 -11.805 1 89.38 461 TRP B CA 1
ATOM 11412 C C . TRP B 1 461 ? 32.969 -34.969 -13.031 1 89.38 461 TRP B C 1
ATOM 11414 O O . TRP B 1 461 ? 32.219 -34.469 -13.867 1 89.38 461 TRP B O 1
ATOM 11424 N N . GLY B 1 462 ? 34.281 -34.938 -13.086 1 90.81 462 GLY B N 1
ATOM 11425 C CA . GLY B 1 462 ? 34.906 -34.312 -14.242 1 90.81 462 GLY B CA 1
ATOM 11426 C C . GLY B 1 462 ? 35 -32.812 -14.117 1 90.81 462 GLY B C 1
ATOM 11427 O O . GLY B 1 462 ? 35.25 -32.125 -15.109 1 90.81 462 GLY B O 1
ATOM 11428 N N . LEU B 1 463 ? 34.844 -32.312 -12.945 1 95.12 463 LEU B N 1
ATOM 11429 C CA . LEU B 1 463 ? 34.938 -30.875 -12.695 1 95.12 463 LEU B CA 1
ATOM 11430 C C . LEU B 1 463 ? 36.219 -30.547 -11.906 1 95.12 463 LEU B C 1
ATOM 11432 O O . LEU B 1 463 ? 36.719 -31.391 -11.18 1 95.12 463 LEU B O 1
ATOM 11436 N N . PRO B 1 464 ? 36.656 -29.344 -11.984 1 96.44 464 PRO B N 1
ATOM 11437 C CA . PRO B 1 464 ? 37.844 -28.953 -11.195 1 96.44 464 PRO B CA 1
ATOM 11438 C C . PRO B 1 464 ? 37.594 -29.047 -9.688 1 96.44 464 PRO B C 1
ATOM 11440 O O . PRO B 1 464 ? 36.5 -28.703 -9.219 1 96.44 464 PRO B O 1
ATOM 11443 N N . GLU B 1 465 ? 38.562 -29.562 -8.938 1 96.81 465 GLU B N 1
ATOM 11444 C CA . GLU B 1 465 ? 38.5 -29.5 -7.484 1 96.81 465 GLU B CA 1
ATOM 11445 C C . GLU B 1 465 ? 38.781 -28.078 -6.977 1 96.81 465 GLU B C 1
ATOM 11447 O O . GLU B 1 465 ? 39.875 -27.547 -7.16 1 96.81 465 GLU B O 1
ATOM 11452 N N . VAL B 1 466 ? 37.781 -27.5 -6.363 1 97.69 466 VAL B N 1
ATOM 11453 C CA . VAL B 1 466 ? 37.844 -26.094 -5.992 1 97.69 466 VAL B CA 1
ATOM 11454 C C . VAL B 1 466 ? 37.5 -25.922 -4.52 1 97.69 466 VAL B C 1
ATOM 11456 O O . VAL B 1 466 ? 36.562 -26.578 -4.027 1 97.69 466 VAL B O 1
ATOM 11459 N N . ASP B 1 467 ? 38.219 -25.156 -3.74 1 97.5 467 ASP B N 1
ATOM 11460 C CA . ASP B 1 467 ? 37.812 -24.75 -2.395 1 97.5 467 ASP B CA 1
ATOM 11461 C C . ASP B 1 467 ? 36.625 -23.797 -2.439 1 97.5 467 ASP B C 1
ATOM 11463 O O . ASP B 1 467 ? 36.75 -22.672 -2.934 1 97.5 467 ASP B O 1
ATOM 11467 N N . PRO B 1 468 ? 35.531 -24.172 -1.91 1 96.69 468 PRO B N 1
ATOM 11468 C CA . PRO B 1 468 ? 34.312 -23.359 -2.057 1 96.69 468 PRO B CA 1
ATOM 11469 C C . PRO B 1 468 ? 34.406 -22.031 -1.312 1 96.69 468 PRO B C 1
ATOM 11471 O O . PRO B 1 468 ? 33.594 -21.125 -1.562 1 96.69 468 PRO B O 1
ATOM 11474 N N . ASN B 1 469 ? 35.344 -21.828 -0.418 1 96.56 469 ASN B N 1
ATOM 11475 C CA . ASN B 1 469 ? 35.438 -20.594 0.366 1 96.56 469 ASN B CA 1
ATOM 11476 C C . ASN B 1 469 ? 36.375 -19.578 -0.296 1 96.56 469 ASN B C 1
ATOM 11478 O O . ASN B 1 469 ? 36.25 -18.375 -0.045 1 96.56 469 ASN B O 1
ATOM 11482 N N . THR B 1 470 ? 37.312 -20.062 -1.109 1 97.44 470 THR B N 1
ATOM 11483 C CA . THR B 1 470 ? 38.312 -19.156 -1.688 1 97.44 470 THR B CA 1
ATOM 11484 C C . THR B 1 470 ? 38.281 -19.219 -3.211 1 97.44 470 THR B C 1
ATOM 11486 O O . THR B 1 470 ? 38.844 -18.359 -3.887 1 97.44 470 THR B O 1
ATOM 11489 N N . MET B 1 471 ? 37.656 -20.219 -3.773 1 98.25 471 MET B N 1
ATOM 11490 C CA . MET B 1 471 ? 37.562 -20.469 -5.207 1 98.25 471 MET B CA 1
ATOM 11491 C C . MET B 1 471 ? 38.875 -20.922 -5.789 1 98.25 471 MET B C 1
ATOM 11493 O O . MET B 1 471 ? 39.031 -20.969 -7.012 1 98.25 471 MET B O 1
ATOM 11497 N N . ALA B 1 472 ? 39.844 -21.25 -4.918 1 98.38 472 ALA B N 1
ATOM 11498 C CA . ALA B 1 472 ? 41.188 -21.688 -5.355 1 98.38 472 ALA B CA 1
ATOM 11499 C C . ALA B 1 472 ? 41.188 -23.172 -5.707 1 98.38 472 ALA B C 1
ATOM 11501 O O . ALA B 1 472 ? 40.469 -23.953 -5.086 1 98.38 472 ALA B O 1
ATOM 11502 N N . THR B 1 473 ? 42 -23.5 -6.73 1 98.12 473 THR B N 1
ATOM 11503 C CA . THR B 1 473 ? 42.25 -24.906 -7.02 1 98.12 473 THR B CA 1
ATOM 11504 C C . THR B 1 473 ? 43.531 -25.375 -6.301 1 98.12 473 THR B C 1
ATOM 11506 O O . THR B 1 473 ? 44.125 -24.625 -5.543 1 98.12 473 THR B O 1
ATOM 11509 N N . LEU B 1 474 ? 43.875 -26.672 -6.562 1 96 474 LEU B N 1
ATOM 11510 C CA . LEU B 1 474 ? 45.125 -27.203 -5.973 1 96 474 LEU B CA 1
ATOM 11511 C C . LEU B 1 474 ? 46.344 -26.734 -6.75 1 96 474 LEU B C 1
ATOM 11513 O O . LEU B 1 474 ? 47.469 -26.828 -6.262 1 96 474 LEU B O 1
ATOM 11517 N N . THR B 1 475 ? 46.094 -26.219 -8 1 97.19 475 THR B N 1
ATOM 11518 C CA . THR B 1 475 ? 47.188 -25.641 -8.805 1 97.19 475 THR B CA 1
ATOM 11519 C C . THR B 1 475 ? 47.438 -24.188 -8.414 1 97.19 475 THR B C 1
ATOM 11521 O O . THR B 1 475 ? 46.531 -23.359 -8.453 1 97.19 475 THR B O 1
ATOM 11524 N N . GLN B 1 476 ? 48.625 -23.875 -8.078 1 95.56 476 GLN B N 1
ATOM 11525 C CA . GLN B 1 476 ? 48.969 -22.547 -7.59 1 95.56 476 GLN B CA 1
ATOM 11526 C C . GLN B 1 476 ? 48.625 -21.484 -8.625 1 95.56 476 GLN B C 1
ATOM 11528 O O . GLN B 1 476 ? 49.031 -21.594 -9.797 1 95.56 476 GLN B O 1
ATOM 11533 N N . GLY B 1 477 ? 47.875 -20.453 -8.227 1 97.44 477 GLY B N 1
ATOM 11534 C CA . GLY B 1 477 ? 47.562 -19.312 -9.07 1 97.44 477 GLY B CA 1
ATOM 11535 C C . GLY B 1 477 ? 46.375 -19.547 -10 1 97.44 477 GLY B C 1
ATOM 11536 O O . GLY B 1 477 ? 46.062 -18.703 -10.844 1 97.44 477 GLY B O 1
ATOM 11537 N N . VAL B 1 478 ? 45.75 -20.734 -9.828 1 98.62 478 VAL B N 1
ATOM 11538 C CA . VAL B 1 478 ? 44.625 -21.031 -10.688 1 98.62 478 VAL B CA 1
ATOM 11539 C C . VAL B 1 478 ? 43.344 -21.094 -9.852 1 98.62 478 VAL B C 1
ATOM 11541 O O . VAL B 1 478 ? 43.281 -21.828 -8.859 1 98.62 478 VAL B O 1
ATOM 11544 N N . PHE B 1 479 ? 42.344 -20.328 -10.18 1 98.75 479 PHE B N 1
ATOM 11545 C CA . PHE B 1 479 ? 41.062 -20.203 -9.5 1 98.75 479 PHE B CA 1
ATOM 11546 C C . PHE B 1 479 ? 39.906 -20.531 -10.445 1 98.75 479 PHE B C 1
ATOM 11548 O O . PHE B 1 479 ? 40.094 -20.5 -11.664 1 98.75 479 PHE B O 1
ATOM 11555 N N . CYS B 1 480 ? 38.75 -20.906 -9.891 1 98.25 480 CYS B N 1
ATOM 11556 C CA . CYS B 1 480 ? 37.562 -21.188 -10.68 1 98.25 480 CYS B CA 1
ATOM 11557 C C . CYS B 1 480 ? 36.344 -20.547 -10.055 1 98.25 480 CYS B C 1
ATOM 11559 O O . CYS B 1 480 ? 36.344 -20.234 -8.867 1 98.25 480 CYS B O 1
ATOM 11561 N N . GLY B 1 481 ? 35.344 -20.344 -10.797 1 97.94 481 GLY B N 1
ATOM 11562 C CA . GLY B 1 481 ? 34.062 -19.844 -10.32 1 97.94 481 GLY B CA 1
ATOM 11563 C C . GLY B 1 481 ? 32.906 -20.109 -11.273 1 97.94 481 GLY B C 1
ATOM 11564 O O . GLY B 1 481 ? 33.156 -20.453 -12.445 1 97.94 481 GLY B O 1
ATOM 11565 N N . GLY B 1 482 ? 31.656 -19.922 -10.789 1 97.38 482 GLY B N 1
ATOM 11566 C CA . GLY B 1 482 ? 30.484 -20.219 -11.594 1 97.38 482 GLY B CA 1
ATOM 11567 C C . GLY B 1 482 ? 30.109 -21.688 -11.609 1 97.38 482 GLY B C 1
ATOM 11568 O O . GLY B 1 482 ? 30.5 -22.438 -10.711 1 97.38 482 GLY B O 1
ATOM 11569 N N . ASP B 1 483 ? 29.453 -22.094 -12.617 1 95.62 483 ASP B N 1
ATOM 11570 C CA . ASP B 1 483 ? 28.938 -23.453 -12.688 1 95.62 483 ASP B CA 1
ATOM 11571 C C . ASP B 1 483 ? 30.062 -24.484 -12.625 1 95.62 483 ASP B C 1
ATOM 11573 O O . ASP B 1 483 ? 29.906 -25.547 -12.023 1 95.62 483 ASP B O 1
ATOM 11577 N N . VAL B 1 484 ? 31.141 -24.141 -13.195 1 96.38 484 VAL B N 1
ATOM 11578 C CA . VAL B 1 484 ? 32.25 -25.094 -13.328 1 96.38 484 VAL B CA 1
ATOM 11579 C C . VAL B 1 484 ? 32.844 -25.391 -11.961 1 96.38 484 VAL B C 1
ATOM 11581 O O . VAL B 1 484 ? 33.469 -26.438 -11.75 1 96.38 484 VAL B O 1
ATOM 11584 N N . ALA B 1 485 ? 32.656 -24.469 -11.023 1 96.38 485 ALA B N 1
ATOM 11585 C CA . ALA B 1 485 ? 33.25 -24.609 -9.695 1 96.38 485 ALA B CA 1
ATOM 11586 C C . ALA B 1 485 ? 32.375 -25.516 -8.812 1 96.38 485 ALA B C 1
ATOM 11588 O O . ALA B 1 485 ? 32.844 -26 -7.777 1 96.38 485 ALA B O 1
ATOM 11589 N N . GLY B 1 486 ? 31.125 -25.719 -9.172 1 92.25 486 GLY B N 1
ATOM 11590 C CA . GLY B 1 486 ? 30.344 -26.797 -8.57 1 92.25 486 GLY B CA 1
ATOM 11591 C C . GLY B 1 486 ? 29.344 -26.312 -7.555 1 92.25 486 GLY B C 1
ATOM 11592 O O . GLY B 1 486 ? 28.375 -27.016 -7.234 1 92.25 486 GLY B O 1
ATOM 11593 N N . VAL B 1 487 ? 29.469 -25.109 -7.023 1 93.19 487 VAL B N 1
ATOM 11594 C CA . VAL B 1 487 ? 28.562 -24.625 -5.984 1 93.19 487 VAL B CA 1
ATOM 11595 C C . VAL B 1 487 ? 27.469 -23.766 -6.609 1 93.19 487 VAL B C 1
ATOM 11597 O O . VAL B 1 487 ? 26.297 -23.922 -6.301 1 93.19 487 VAL B O 1
ATOM 11600 N N . ALA B 1 488 ? 27.859 -22.875 -7.461 1 95.25 488 ALA B N 1
ATOM 11601 C CA . ALA B 1 488 ? 26.938 -21.906 -8.07 1 95.25 488 ALA B CA 1
ATOM 11602 C C . ALA B 1 488 ? 25.969 -22.609 -9.023 1 95.25 488 ALA B C 1
ATOM 11604 O O . ALA B 1 488 ? 26.375 -23.5 -9.773 1 95.25 488 ALA B O 1
ATOM 11605 N N . GLU B 1 489 ? 24.703 -22.234 -8.914 1 91.44 489 GLU B N 1
ATOM 11606 C CA . GLU B 1 489 ? 23.688 -22.766 -9.812 1 91.44 489 GLU B CA 1
ATOM 11607 C C . GLU B 1 489 ? 22.906 -21.656 -10.492 1 91.44 489 GLU B C 1
ATOM 11609 O O . GLU B 1 489 ? 22.031 -21.906 -11.32 1 91.44 489 GLU B O 1
ATOM 11614 N N . THR B 1 490 ? 23.125 -20.422 -10.078 1 94.25 490 THR B N 1
ATOM 11615 C CA . THR B 1 490 ? 22.422 -19.25 -10.594 1 94.25 490 THR B CA 1
ATOM 11616 C C . THR B 1 490 ? 23.406 -18.172 -11.016 1 94.25 490 THR B C 1
ATOM 11618 O O . THR B 1 490 ? 24.578 -18.203 -10.648 1 94.25 490 THR B O 1
ATOM 11621 N N . THR B 1 491 ? 22.875 -17.188 -11.766 1 96.94 491 THR B N 1
ATOM 11622 C CA . THR B 1 491 ? 23.703 -16.062 -12.188 1 96.94 491 THR B CA 1
ATOM 11623 C C . THR B 1 491 ? 24.25 -15.32 -10.977 1 96.94 491 THR B C 1
ATOM 11625 O O . THR B 1 491 ? 25.438 -14.984 -10.938 1 96.94 491 THR B O 1
ATOM 11628 N N . VAL B 1 492 ? 23.469 -15.102 -9.961 1 98.12 492 VAL B N 1
ATOM 11629 C CA . VAL B 1 492 ? 23.875 -14.305 -8.812 1 98.12 492 VAL B CA 1
ATOM 11630 C C . VAL B 1 492 ? 24.938 -15.047 -8 1 98.12 492 VAL B C 1
ATOM 11632 O O . VAL B 1 492 ? 25.859 -14.43 -7.469 1 98.12 492 VAL B O 1
ATOM 11635 N N . GLU B 1 493 ? 24.828 -16.297 -7.871 1 98.06 493 GLU B N 1
ATOM 11636 C CA . GLU B 1 493 ? 25.859 -17.078 -7.195 1 98.06 493 GLU B CA 1
ATOM 11637 C C . GLU B 1 493 ? 27.172 -17.062 -7.973 1 98.06 493 GLU B C 1
ATOM 11639 O O . GLU B 1 493 ? 28.25 -17.047 -7.379 1 98.06 493 GLU B O 1
ATOM 11644 N N . SER B 1 494 ? 27.062 -17.109 -9.32 1 98.44 494 SER B N 1
ATOM 11645 C CA . SER B 1 494 ? 28.266 -16.984 -10.156 1 98.44 494 SER B CA 1
ATOM 11646 C C . SER B 1 494 ? 28.938 -15.641 -9.953 1 98.44 494 SER B C 1
ATOM 11648 O O . SER B 1 494 ? 30.172 -15.57 -9.883 1 98.44 494 SER B O 1
ATOM 11650 N N . VAL B 1 495 ? 28.125 -14.617 -9.883 1 98.75 495 VAL B N 1
ATOM 11651 C CA . VAL B 1 495 ? 28.641 -13.273 -9.617 1 98.75 495 VAL B CA 1
ATOM 11652 C C . VAL B 1 495 ? 29.375 -13.266 -8.273 1 98.75 495 VAL B C 1
ATOM 11654 O O . VAL B 1 495 ? 30.453 -12.68 -8.156 1 98.75 495 VAL B O 1
ATOM 11657 N N . ASN B 1 496 ? 28.781 -13.906 -7.316 1 98.69 496 ASN B N 1
ATOM 11658 C CA . ASN B 1 496 ? 29.391 -13.945 -5.992 1 98.69 496 ASN B CA 1
ATOM 11659 C C . ASN B 1 496 ? 30.688 -14.75 -5.992 1 98.69 496 ASN B C 1
ATOM 11661 O O . ASN B 1 496 ? 31.625 -14.438 -5.25 1 98.69 496 ASN B O 1
ATOM 11665 N N . ASP B 1 497 ? 30.734 -15.875 -6.777 1 98.62 497 ASP B N 1
ATOM 11666 C CA . ASP B 1 497 ? 31.969 -16.625 -6.926 1 98.62 497 ASP B CA 1
ATOM 11667 C C . ASP B 1 497 ? 33.094 -15.75 -7.48 1 98.62 497 ASP B C 1
ATOM 11669 O O . ASP B 1 497 ? 34.25 -15.836 -7.027 1 98.62 497 ASP B O 1
ATOM 11673 N N . GLY B 1 498 ? 32.688 -14.945 -8.508 1 98.81 498 GLY B N 1
ATOM 11674 C CA . GLY B 1 498 ? 33.656 -14.016 -9.047 1 98.81 498 GLY B CA 1
ATOM 11675 C C . GLY B 1 498 ? 34.188 -13.039 -8.016 1 98.81 498 GLY B C 1
ATOM 11676 O O . GLY B 1 498 ? 35.406 -12.789 -7.957 1 98.81 498 GLY B O 1
ATOM 11677 N N . LYS B 1 499 ? 33.375 -12.5 -7.199 1 97.88 499 LYS B N 1
ATOM 11678 C CA . LYS B 1 499 ? 33.75 -11.586 -6.121 1 97.88 499 LYS B CA 1
ATOM 11679 C C . LYS B 1 499 ? 34.688 -12.266 -5.121 1 97.88 499 LYS B C 1
ATOM 11681 O O . LYS B 1 499 ? 35.688 -11.688 -4.711 1 97.88 499 LYS B O 1
ATOM 11686 N N . THR B 1 500 ? 34.312 -13.445 -4.73 1 98.5 500 THR B N 1
ATOM 11687 C CA . THR B 1 500 ? 35.094 -14.234 -3.781 1 98.5 500 THR B CA 1
ATOM 11688 C C . THR B 1 500 ? 36.469 -14.547 -4.348 1 98.5 500 THR B C 1
ATOM 11690 O O . THR B 1 500 ? 37.469 -14.414 -3.652 1 98.5 500 THR B O 1
ATOM 11693 N N . ALA B 1 501 ? 36.469 -14.945 -5.594 1 98.69 501 ALA B N 1
ATOM 11694 C CA . ALA B 1 501 ? 37.719 -15.266 -6.262 1 98.69 501 ALA B CA 1
ATOM 11695 C C . ALA B 1 501 ? 38.625 -14.039 -6.355 1 98.69 501 ALA B C 1
ATOM 11697 O O . ALA B 1 501 ? 39.844 -14.141 -6.219 1 98.69 501 ALA B O 1
ATOM 11698 N N . ALA B 1 502 ? 38.031 -12.906 -6.645 1 98.75 502 ALA B N 1
ATOM 11699 C CA . ALA B 1 502 ? 38.812 -11.672 -6.758 1 98.75 502 ALA B CA 1
ATOM 11700 C C . ALA B 1 502 ? 39.594 -11.406 -5.484 1 98.75 502 ALA B C 1
ATOM 11702 O O . ALA B 1 502 ? 40.781 -11.047 -5.543 1 98.75 502 ALA B O 1
ATOM 11703 N N . TRP B 1 503 ? 38.969 -11.555 -4.348 1 98.38 503 TRP B N 1
ATOM 11704 C CA . TRP B 1 503 ? 39.656 -11.336 -3.076 1 98.38 503 TRP B CA 1
ATOM 11705 C C . TRP B 1 503 ? 40.781 -12.352 -2.879 1 98.38 503 TRP B C 1
ATOM 11707 O O . TRP B 1 503 ? 41.875 -12.008 -2.436 1 98.38 503 TRP B O 1
ATOM 11717 N N . SER B 1 504 ? 40.562 -13.594 -3.176 1 98.19 504 SER B N 1
ATOM 11718 C CA . SER B 1 504 ? 41.562 -14.648 -3.031 1 98.19 504 SER B CA 1
ATOM 11719 C C . SER B 1 504 ? 42.75 -14.422 -3.961 1 98.19 504 SER B C 1
ATOM 11721 O O . SER B 1 504 ? 43.875 -14.672 -3.582 1 98.19 504 SER B O 1
ATOM 11723 N N . ILE B 1 505 ? 42.438 -14.023 -5.199 1 98.56 505 ILE B N 1
ATOM 11724 C CA . ILE B 1 505 ? 43.5 -13.711 -6.16 1 98.56 505 ILE B CA 1
ATOM 11725 C C . ILE B 1 505 ? 44.344 -12.547 -5.645 1 98.56 505 ILE B C 1
ATOM 11727 O O . ILE B 1 505 ? 45.562 -12.586 -5.715 1 98.56 505 ILE B O 1
ATOM 11731 N N . HIS B 1 506 ? 43.656 -11.516 -5.16 1 98.06 506 HIS B N 1
ATOM 11732 C CA . HIS B 1 506 ? 44.375 -10.367 -4.578 1 98.06 506 HIS B CA 1
ATOM 11733 C C . HIS B 1 506 ? 45.312 -10.812 -3.465 1 98.06 506 HIS B C 1
ATOM 11735 O O . HIS B 1 506 ? 46.469 -10.422 -3.449 1 98.06 506 HIS B O 1
ATOM 11741 N N . LYS B 1 507 ? 44.812 -11.617 -2.543 1 97.25 507 LYS B N 1
ATOM 11742 C CA . LYS B 1 507 ? 45.625 -12.117 -1.442 1 97.25 507 LYS B CA 1
ATOM 11743 C C . LYS B 1 507 ? 46.812 -12.922 -1.965 1 97.25 507 LYS B C 1
ATOM 11745 O O . LYS B 1 507 ? 47.938 -12.758 -1.479 1 97.25 507 LYS B O 1
ATOM 11750 N N . TYR B 1 508 ? 46.656 -13.758 -2.963 1 97.38 508 TYR B N 1
ATOM 11751 C CA . TYR B 1 508 ? 47.688 -14.594 -3.557 1 97.38 508 TYR B CA 1
ATOM 11752 C C . TYR B 1 508 ? 48.781 -13.75 -4.219 1 97.38 508 TYR B C 1
ATOM 11754 O O . TYR B 1 508 ? 49.969 -13.914 -3.928 1 97.38 508 TYR B O 1
ATOM 11762 N N . LEU B 1 509 ? 48.344 -12.844 -5.102 1 97.75 509 LEU B N 1
ATOM 11763 C CA . LEU B 1 509 ? 49.281 -12.031 -5.859 1 97.75 509 LEU B CA 1
ATOM 11764 C C . LEU B 1 509 ? 50.125 -11.148 -4.926 1 97.75 509 LEU B C 1
ATOM 11766 O O . LEU B 1 509 ? 51.312 -11 -5.117 1 97.75 509 LEU B O 1
ATOM 11770 N N . GLN B 1 510 ? 49.438 -10.555 -3.949 1 96.81 510 GLN B N 1
ATOM 11771 C CA . GLN B 1 510 ? 50.156 -9.727 -2.998 1 96.81 510 GLN B CA 1
ATOM 11772 C C . GLN B 1 510 ? 51.156 -10.547 -2.186 1 96.81 510 GLN B C 1
ATOM 11774 O O . GLN B 1 510 ? 52.25 -10.086 -1.88 1 96.81 510 GLN B O 1
ATOM 11779 N N . SER B 1 511 ? 50.781 -11.742 -1.787 1 95.44 511 SER B N 1
ATOM 11780 C CA . SER B 1 511 ? 51.688 -12.633 -1.063 1 95.44 511 SER B CA 1
ATOM 11781 C C . SER B 1 511 ? 52.906 -12.977 -1.904 1 95.44 511 SER B C 1
ATOM 11783 O O . SER B 1 511 ? 54 -13.094 -1.378 1 95.44 511 SER B O 1
ATOM 11785 N N . LEU B 1 512 ? 52.75 -13.211 -3.232 1 95.56 512 LEU B N 1
ATOM 11786 C CA . LEU B 1 512 ? 53.875 -13.516 -4.141 1 95.56 512 LEU B CA 1
ATOM 11787 C C . LEU B 1 512 ? 54.875 -12.383 -4.148 1 95.56 512 LEU B C 1
ATOM 11789 O O . LEU B 1 512 ? 56.062 -12.617 -4.352 1 95.56 512 LEU B O 1
ATOM 11793 N N . HIS B 1 513 ? 54.344 -11.234 -3.883 1 93.69 513 HIS B N 1
ATOM 11794 C CA . HIS B 1 513 ? 55.219 -10.062 -3.953 1 93.69 513 HIS B CA 1
ATOM 11795 C C . HIS B 1 513 ? 55.562 -9.555 -2.559 1 93.69 513 HIS B C 1
ATOM 11797 O O . HIS B 1 513 ? 56.031 -8.422 -2.404 1 93.69 513 HIS B O 1
ATOM 11803 N N . GLY B 1 514 ? 55.219 -10.195 -1.435 1 92.19 514 GLY B N 1
ATOM 11804 C CA . GLY B 1 514 ? 55.594 -9.898 -0.062 1 92.19 514 GLY B CA 1
ATOM 11805 C C . GLY B 1 514 ? 54.812 -8.75 0.539 1 92.19 514 GLY B C 1
ATOM 11806 O O . GLY B 1 514 ? 55.281 -8.078 1.452 1 92.19 514 GLY B O 1
ATOM 11807 N N . MET B 1 515 ? 53.656 -8.531 0.005 1 92.19 515 MET B N 1
ATOM 11808 C CA . MET B 1 515 ? 52.812 -7.457 0.513 1 92.19 515 MET B CA 1
ATOM 11809 C C . MET B 1 515 ? 51.812 -7.996 1.517 1 92.19 515 MET B C 1
ATOM 11811 O O . MET B 1 515 ? 51.312 -9.117 1.376 1 92.19 515 MET B O 1
ATOM 11815 N N . PHE B 1 516 ? 51.469 -7.195 2.461 1 90.94 516 PHE B N 1
ATOM 11816 C CA . PHE B 1 516 ? 50.5 -7.566 3.486 1 90.94 516 PHE B CA 1
ATOM 11817 C C . PHE B 1 516 ? 49.062 -7.25 3.031 1 90.94 516 PHE B C 1
ATOM 11819 O O . PHE B 1 516 ? 48.812 -6.207 2.426 1 90.94 516 PHE B O 1
ATOM 11826 N N . VAL B 1 517 ? 48.188 -8.211 3.203 1 92.38 517 VAL B N 1
ATOM 11827 C CA . VAL B 1 517 ? 46.75 -8.039 2.969 1 92.38 517 VAL B CA 1
ATOM 11828 C C . VAL B 1 517 ? 45.969 -8.359 4.242 1 92.38 517 VAL B C 1
ATOM 11830 O O . VAL B 1 517 ? 46.25 -9.359 4.914 1 92.38 517 VAL B O 1
ATOM 11833 N N . PRO B 1 518 ? 44.969 -7.492 4.672 1 92.56 518 PRO B N 1
ATOM 11834 C CA . PRO B 1 518 ? 44.188 -7.781 5.863 1 92.56 518 PRO B CA 1
ATOM 11835 C C . PRO B 1 518 ? 43.406 -9.102 5.758 1 92.56 518 PRO B C 1
ATOM 11837 O O . PRO B 1 518 ? 43.094 -9.547 4.652 1 92.56 518 PRO B O 1
ATOM 11840 N N . GLU B 1 519 ? 43.094 -9.633 6.938 1 91.31 519 GLU B N 1
ATOM 11841 C CA . GLU B 1 519 ? 42.344 -10.883 6.973 1 91.31 519 GLU B CA 1
ATOM 11842 C C . GLU B 1 519 ? 40.875 -10.664 6.543 1 91.31 519 GLU B C 1
ATOM 11844 O O . GLU B 1 519 ? 40.344 -11.453 5.777 1 91.31 519 GLU B O 1
ATOM 11849 N N . LYS B 1 520 ? 40.375 -9.57 7.062 1 92.62 520 LYS B N 1
ATOM 11850 C CA . LYS B 1 520 ? 39 -9.227 6.668 1 92.62 520 LYS B CA 1
ATOM 11851 C C . LYS B 1 520 ? 38.969 -8.633 5.266 1 92.62 520 LYS B C 1
ATOM 11853 O O . LYS B 1 520 ? 39.719 -7.707 4.961 1 92.62 520 LYS B O 1
ATOM 11858 N N . PRO B 1 521 ? 38.125 -9.156 4.434 1 95.12 521 PRO B N 1
ATOM 11859 C CA . PRO B 1 521 ? 38.062 -8.664 3.057 1 95.12 521 PRO B CA 1
ATOM 11860 C C . PRO B 1 521 ? 37.719 -7.172 2.979 1 95.12 521 PRO B C 1
ATOM 11862 O O . PRO B 1 521 ? 36.844 -6.699 3.686 1 95.12 521 PRO B O 1
ATOM 11865 N N . CYS B 1 522 ? 38.375 -6.426 2.207 1 94.44 522 CYS B N 1
ATOM 11866 C CA . CYS B 1 522 ? 38.188 -5 1.968 1 94.44 522 CYS B CA 1
ATOM 11867 C C . CYS B 1 522 ? 38 -4.719 0.482 1 94.44 522 CYS B C 1
ATOM 11869 O O . CYS B 1 522 ? 38.781 -3.947 -0.104 1 94.44 522 CYS B O 1
ATOM 11871 N N . LEU B 1 523 ? 37 -5.277 -0.11 1 96.56 523 LEU B N 1
ATOM 11872 C CA . LEU B 1 523 ? 36.719 -5.066 -1.527 1 96.56 523 LEU B CA 1
ATOM 11873 C C . LEU B 1 523 ? 36.125 -3.686 -1.767 1 96.56 523 LEU B C 1
ATOM 11875 O O . LEU B 1 523 ? 35.188 -3.281 -1.067 1 96.56 523 LEU B O 1
ATOM 11879 N N . PRO B 1 524 ? 36.656 -2.961 -2.701 1 96.94 524 PRO B N 1
ATOM 11880 C CA . PRO B 1 524 ? 36.156 -1.6 -2.936 1 96.94 524 PRO B CA 1
ATOM 11881 C C . PRO B 1 524 ? 34.75 -1.571 -3.482 1 96.94 524 PRO B C 1
ATOM 11883 O O . PRO B 1 524 ? 34.344 -2.479 -4.215 1 96.94 524 PRO B O 1
ATOM 11886 N N . LYS B 1 525 ? 34.062 -0.48 -3.246 1 97.56 525 LYS B N 1
ATOM 11887 C CA . LYS B 1 525 ? 32.719 -0.263 -3.725 1 97.56 525 LYS B CA 1
ATOM 11888 C C . LYS B 1 525 ? 32.719 0.334 -5.129 1 97.56 525 LYS B C 1
ATOM 11890 O O . LYS B 1 525 ? 33.781 0.466 -5.754 1 97.56 525 LYS B O 1
ATOM 11895 N N . PHE B 1 526 ? 31.484 0.517 -5.664 1 98.31 526 PHE B N 1
ATOM 11896 C CA . PHE B 1 526 ? 31.25 1.153 -6.953 1 98.31 526 PHE B CA 1
ATOM 11897 C C . PHE B 1 526 ? 31.375 2.668 -6.844 1 98.31 526 PHE B C 1
ATOM 11899 O O . PHE B 1 526 ? 30.812 3.281 -5.938 1 98.31 526 PHE B O 1
ATOM 11906 N N . TYR B 1 527 ? 32.156 3.295 -7.762 1 98.19 527 TYR B N 1
ATOM 11907 C CA . TYR B 1 527 ? 32.312 4.742 -7.746 1 98.19 527 TYR B CA 1
ATOM 11908 C C . TYR B 1 527 ? 32.125 5.328 -9.141 1 98.19 527 TYR B C 1
ATOM 11910 O O . TYR B 1 527 ? 32.406 4.668 -10.141 1 98.19 527 TYR B O 1
ATOM 11918 N N . THR B 1 528 ? 31.625 6.473 -9.234 1 98.12 528 THR B N 1
ATOM 11919 C CA . THR B 1 528 ? 31.5 7.305 -10.422 1 98.12 528 THR B CA 1
ATOM 11920 C C . THR B 1 528 ? 31.953 8.734 -10.141 1 98.12 528 THR B C 1
ATOM 11922 O O . THR B 1 528 ? 32.281 9.07 -9 1 98.12 528 THR B O 1
ATOM 11925 N N . PRO B 1 529 ? 31.984 9.578 -11.195 1 97.56 529 PRO B N 1
ATOM 11926 C CA . PRO B 1 529 ? 32.344 10.977 -10.953 1 97.56 529 PRO B CA 1
ATOM 11927 C C . PRO B 1 529 ? 31.359 11.68 -10.008 1 97.56 529 PRO B C 1
ATOM 11929 O O . PRO B 1 529 ? 31.719 12.672 -9.375 1 97.56 529 PRO B O 1
ATOM 11932 N N . ILE B 1 530 ? 30.188 11.172 -9.82 1 98.25 530 ILE B N 1
ATOM 11933 C CA . ILE B 1 530 ? 29.188 11.75 -8.922 1 98.25 530 ILE B CA 1
ATOM 11934 C C . ILE B 1 530 ? 29.734 11.727 -7.488 1 98.25 530 ILE B C 1
ATOM 11936 O O . ILE B 1 530 ? 29.484 12.656 -6.719 1 98.25 530 ILE B O 1
ATOM 11940 N N . ASP B 1 531 ? 30.484 10.75 -7.117 1 97.75 531 ASP B N 1
ATOM 11941 C CA . ASP B 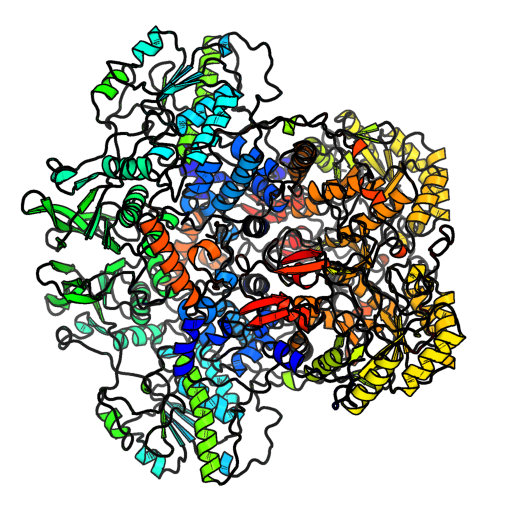1 531 ? 30.969 10.539 -5.754 1 97.75 531 ASP B CA 1
ATOM 11942 C C . ASP B 1 531 ? 32 11.594 -5.371 1 97.75 531 ASP B C 1
ATOM 11944 O O . ASP B 1 531 ? 32.312 11.766 -4.191 1 97.75 531 ASP B O 1
ATOM 11948 N N . GLU B 1 532 ? 32.5 12.305 -6.293 1 95.88 532 GLU B N 1
ATOM 11949 C CA . GLU B 1 532 ? 33.562 13.289 -6.043 1 95.88 532 GLU B CA 1
ATOM 11950 C C . GLU B 1 532 ? 32.969 14.68 -5.82 1 95.88 532 GLU B C 1
ATOM 11952 O O . GLU B 1 532 ? 33.688 15.617 -5.469 1 95.88 532 GLU B O 1
ATOM 11957 N N . VAL B 1 533 ? 31.688 14.812 -5.973 1 98 533 VAL B N 1
ATOM 11958 C CA . VAL B 1 533 ? 31.031 16.109 -5.801 1 98 533 VAL B CA 1
ATOM 11959 C C . VAL B 1 533 ? 31.203 16.578 -4.359 1 98 533 VAL B C 1
ATOM 11961 O O . VAL B 1 533 ? 30.984 15.812 -3.418 1 98 533 VAL B O 1
ATOM 11964 N N . ASP B 1 534 ? 31.578 17.797 -4.152 1 97.81 534 ASP B N 1
ATOM 11965 C CA . ASP B 1 534 ? 31.797 18.375 -2.834 1 97.81 534 ASP B CA 1
ATOM 11966 C C . ASP B 1 534 ? 30.5 18.922 -2.248 1 97.81 534 ASP B C 1
ATOM 11968 O O . ASP B 1 534 ? 29.797 19.703 -2.895 1 97.81 534 ASP B O 1
ATOM 11972 N N . LEU B 1 535 ? 30.156 18.547 -1.025 1 98.38 535 LEU B N 1
ATOM 11973 C CA . LEU B 1 535 ? 28.922 18.984 -0.385 1 98.38 535 LEU B CA 1
ATOM 11974 C C . LEU B 1 535 ? 29.219 19.891 0.81 1 98.38 535 LEU B C 1
ATOM 11976 O O . LEU B 1 535 ? 28.328 20.172 1.614 1 98.38 535 LEU B O 1
ATOM 11980 N N . SER B 1 536 ? 30.5 20.266 0.989 1 98.44 536 SER B N 1
ATOM 11981 C CA . SER B 1 536 ? 30.828 21.172 2.09 1 98.44 536 SER B CA 1
ATOM 11982 C C . SER B 1 536 ? 30.234 22.547 1.862 1 98.44 536 SER B C 1
ATOM 11984 O O . SER B 1 536 ? 29.969 22.938 0.723 1 98.44 536 SER B O 1
ATOM 11986 N N . ILE B 1 537 ? 30.031 23.281 2.898 1 98.31 537 ILE B N 1
ATOM 11987 C CA . ILE B 1 537 ? 29.484 24.641 2.824 1 98.31 537 ILE B CA 1
ATOM 11988 C C . ILE B 1 537 ? 30 25.469 4.004 1 98.31 537 ILE B C 1
ATOM 11990 O O . ILE B 1 537 ? 30.125 24.953 5.117 1 98.31 537 ILE B O 1
ATOM 11994 N N . ASN B 1 538 ? 30.312 26.641 3.818 1 97.94 538 ASN B N 1
ATOM 11995 C CA . ASN B 1 538 ? 30.781 27.562 4.859 1 97.94 538 ASN B CA 1
ATOM 11996 C C . ASN B 1 538 ? 29.641 28.406 5.402 1 97.94 538 ASN B C 1
ATOM 11998 O O . ASN B 1 538 ? 28.969 29.125 4.645 1 97.94 538 ASN B O 1
ATOM 12002 N N . ILE B 1 539 ? 29.375 28.375 6.707 1 98.31 539 ILE B N 1
ATOM 12003 C CA . ILE B 1 539 ? 28.344 29.141 7.383 1 98.31 539 ILE B CA 1
ATOM 12004 C C . ILE B 1 539 ? 28.953 29.922 8.547 1 98.31 539 ILE B C 1
ATOM 12006 O O . ILE B 1 539 ? 29.453 29.328 9.5 1 98.31 539 ILE B O 1
ATOM 12010 N N . CYS B 1 540 ? 28.891 31.234 8.508 1 97.69 540 CYS B N 1
ATOM 12011 C CA . CYS B 1 540 ? 29.406 32.094 9.555 1 97.69 540 CYS B CA 1
ATOM 12012 C C . CYS B 1 540 ? 30.891 31.812 9.812 1 97.69 540 CYS B C 1
ATOM 12014 O O . CYS B 1 540 ? 31.328 31.797 10.961 1 97.69 540 CYS B O 1
ATOM 12016 N N . GLY B 1 541 ? 31.578 31.438 8.773 1 96.62 541 GLY B N 1
ATOM 12017 C CA . GLY B 1 541 ? 33 31.219 8.875 1 96.62 541 GLY B CA 1
ATOM 12018 C C . GLY B 1 541 ? 33.375 29.812 9.305 1 96.62 541 GLY B C 1
ATOM 12019 O O . GLY B 1 541 ? 34.562 29.469 9.414 1 96.62 541 GLY B O 1
ATOM 12020 N N . ILE B 1 542 ? 32.438 28.984 9.531 1 98 542 ILE B N 1
ATOM 12021 C CA . ILE B 1 542 ? 32.656 27.609 9.938 1 98 542 ILE B CA 1
ATOM 12022 C C . ILE B 1 542 ? 32.375 26.672 8.766 1 98 542 ILE B C 1
ATOM 12024 O O . ILE B 1 542 ? 31.312 26.766 8.125 1 98 542 ILE B O 1
ATOM 12028 N N . LYS B 1 543 ? 33.25 25.766 8.508 1 98.06 543 LYS B N 1
ATOM 12029 C CA . LYS B 1 543 ? 33.094 24.828 7.398 1 98.06 543 LYS B CA 1
ATOM 12030 C C . LYS B 1 543 ? 32.281 23.594 7.832 1 98.06 543 LYS B C 1
ATOM 12032 O O . LYS B 1 543 ? 32.719 22.859 8.727 1 98.06 543 LYS B O 1
ATOM 12037 N N . PHE B 1 544 ? 31.141 23.422 7.301 1 98.56 544 PHE B N 1
ATOM 12038 C CA . PHE B 1 544 ? 30.359 22.203 7.434 1 98.56 544 PHE B CA 1
ATOM 12039 C C . PHE B 1 544 ? 30.766 21.172 6.383 1 98.56 544 PHE B C 1
ATOM 12041 O O . PHE B 1 544 ? 30.797 21.484 5.188 1 98.56 544 PHE B O 1
ATOM 12048 N N . PRO B 1 545 ? 31.062 19.969 6.734 1 98.31 545 PRO B N 1
ATOM 12049 C CA . PRO B 1 545 ? 31.469 18.984 5.727 1 98.31 545 PRO B CA 1
ATOM 12050 C C . PRO B 1 545 ? 30.328 18.625 4.773 1 98.31 545 PRO B C 1
ATOM 12052 O O . PRO B 1 545 ? 30.578 18.188 3.648 1 98.31 545 PRO B O 1
ATOM 12055 N N . ASN B 1 546 ? 29.156 18.719 5.133 1 98.56 546 ASN B N 1
ATOM 12056 C CA . ASN B 1 546 ? 27.922 18.609 4.363 1 98.56 546 ASN B CA 1
ATOM 12057 C C . ASN B 1 546 ? 26.766 19.328 5.043 1 98.56 546 ASN B C 1
ATOM 12059 O O . ASN B 1 546 ? 26.875 19.719 6.207 1 98.56 546 ASN B O 1
ATOM 12063 N N . PRO B 1 547 ? 25.688 19.531 4.406 1 98.75 547 PRO B N 1
ATOM 12064 C CA . PRO B 1 547 ? 24.672 20.422 4.969 1 98.75 547 PRO B CA 1
ATOM 12065 C C . PRO B 1 547 ? 23.703 19.703 5.906 1 98.75 547 PRO B C 1
ATOM 12067 O O . PRO B 1 547 ? 22.812 20.328 6.488 1 98.75 547 PRO B O 1
ATOM 12070 N N . PHE B 1 548 ? 23.797 18.391 6.055 1 98.81 548 PHE B N 1
ATOM 12071 C CA . PHE B 1 548 ? 22.828 17.625 6.832 1 98.81 548 PHE B CA 1
ATOM 12072 C C . PHE B 1 548 ? 23.297 17.453 8.273 1 98.81 548 PHE B C 1
ATOM 12074 O O . PHE B 1 548 ? 24.453 17.094 8.508 1 98.81 548 PHE B O 1
ATOM 12081 N N . GLY B 1 549 ? 22.469 17.688 9.188 1 98.75 549 GLY B N 1
ATOM 12082 C CA . GLY B 1 549 ? 22.703 17.469 10.609 1 98.75 549 GLY B CA 1
ATOM 12083 C C . GLY B 1 549 ? 21.453 17.078 11.359 1 98.75 549 GLY B C 1
ATOM 12084 O O . GLY B 1 549 ? 20.375 16.953 10.773 1 98.75 549 GLY B O 1
ATOM 12085 N N . LEU B 1 550 ? 21.609 16.781 12.648 1 98.56 550 LEU B N 1
ATOM 12086 C CA . LEU B 1 550 ? 20.484 16.375 13.484 1 98.56 550 LEU B CA 1
ATOM 12087 C C . LEU B 1 550 ? 19.969 17.562 14.312 1 98.56 550 LEU B C 1
ATOM 12089 O O . LEU B 1 550 ? 20.766 18.375 14.805 1 98.56 550 LEU B O 1
ATOM 12093 N N . ALA B 1 551 ? 18.656 17.656 14.391 1 97.88 551 ALA B N 1
ATOM 12094 C CA . ALA B 1 551 ? 18.016 18.688 15.18 1 97.88 551 ALA B CA 1
ATOM 12095 C C . ALA B 1 551 ? 18.109 18.391 16.672 1 97.88 551 ALA B C 1
ATOM 12097 O O . ALA B 1 551 ? 18.406 17.266 17.062 1 97.88 551 ALA B O 1
ATOM 12098 N N . SER B 1 552 ? 17.922 19.5 17.484 1 96.94 552 SER B N 1
ATOM 12099 C CA . SER B 1 552 ? 17.75 19.281 18.906 1 96.94 552 SER B CA 1
ATOM 12100 C C . SER B 1 552 ? 16.484 18.484 19.188 1 96.94 552 SER B C 1
ATOM 12102 O O . SER B 1 552 ? 15.391 19.062 19.312 1 96.94 552 SER B O 1
ATOM 12104 N N . ALA B 1 553 ? 16.609 17.219 19.234 1 94.69 553 ALA B N 1
ATOM 12105 C CA . ALA B 1 553 ? 15.484 16.297 19.25 1 94.69 553 ALA B CA 1
ATOM 12106 C C . ALA B 1 553 ? 15.922 14.906 19.719 1 94.69 553 ALA B C 1
ATOM 12108 O O . ALA B 1 553 ? 17.062 14.719 20.141 1 94.69 553 ALA B O 1
ATOM 12109 N N . PRO B 1 554 ? 15.047 13.891 19.641 1 94.31 554 PRO B N 1
ATOM 12110 C CA . PRO B 1 554 ? 15.32 12.562 20.203 1 94.31 554 PRO B CA 1
ATOM 12111 C C . PRO B 1 554 ? 16.609 11.945 19.672 1 94.31 554 PRO B C 1
ATOM 12113 O O . PRO B 1 554 ? 17.359 11.312 20.438 1 94.31 554 PRO B O 1
ATOM 12116 N N . PRO B 1 555 ? 17.047 12.164 18.5 1 96.75 555 PRO B N 1
ATOM 12117 C CA . PRO B 1 555 ? 18.266 11.531 18 1 96.75 555 PRO B CA 1
ATOM 12118 C C . PRO B 1 555 ? 19.531 12.102 18.656 1 96.75 555 PRO B C 1
ATOM 12120 O O . PRO B 1 555 ? 20.609 11.555 18.469 1 96.75 555 PRO B O 1
ATOM 12123 N N . THR B 1 556 ? 19.406 13.219 19.375 1 97.38 556 THR B N 1
ATOM 12124 C CA . THR B 1 556 ? 20.547 13.828 20.047 1 97.38 556 THR B CA 1
ATOM 12125 C C . THR B 1 556 ? 20.344 13.859 21.562 1 97.38 556 THR B C 1
ATOM 12127 O O . THR B 1 556 ? 20.828 14.758 22.234 1 97.38 556 THR B O 1
ATOM 12130 N N . THR B 1 557 ? 19.672 12.898 22.047 1 93.69 557 THR B N 1
ATOM 12131 C CA . THR B 1 557 ? 19.297 12.836 23.453 1 93.69 557 THR B CA 1
ATOM 12132 C C . THR B 1 557 ? 20.516 12.57 24.344 1 93.69 557 THR B C 1
ATOM 12134 O O . THR B 1 557 ? 20.484 12.844 25.547 1 93.69 557 THR B O 1
ATOM 12137 N N . SER B 1 558 ? 21.625 12.016 23.781 1 94.62 558 SER B N 1
ATOM 12138 C CA . SER B 1 558 ? 22.797 11.703 24.578 1 94.62 558 SER B CA 1
ATOM 12139 C C . SER B 1 558 ? 24.078 11.891 23.781 1 94.62 558 SER B C 1
ATOM 12141 O O . SER B 1 558 ? 24.047 11.922 22.547 1 94.62 558 SER B O 1
ATOM 12143 N N . GLY B 1 559 ? 25.156 12.039 24.531 1 95.81 559 GLY B N 1
ATOM 12144 C CA . GLY B 1 559 ? 26.453 12.172 23.906 1 95.81 559 GLY B CA 1
ATOM 12145 C C . GLY B 1 559 ? 26.812 10.984 23.031 1 95.81 559 GLY B C 1
ATOM 12146 O O . GLY B 1 559 ? 27.25 11.156 21.891 1 95.81 559 GLY B O 1
ATOM 12147 N N . PRO B 1 560 ? 26.641 9.758 23.547 1 95.44 560 PRO B N 1
ATOM 12148 C CA . PRO B 1 560 ? 26.922 8.57 22.734 1 95.44 560 PRO B CA 1
ATOM 12149 C C . PRO B 1 560 ? 26.125 8.547 21.422 1 95.44 560 PRO B C 1
ATOM 12151 O O . PRO B 1 560 ? 26.641 8.086 20.406 1 95.44 560 PRO B O 1
ATOM 12154 N N . MET B 1 561 ? 24.953 8.984 21.422 1 96.12 561 MET B N 1
ATOM 12155 C CA . MET B 1 561 ? 24.156 9.031 20.203 1 96.12 561 MET B CA 1
ATOM 12156 C C . MET B 1 561 ? 24.75 10.008 19.188 1 96.12 561 MET B C 1
ATOM 12158 O O . MET B 1 561 ? 24.844 9.695 18 1 96.12 561 MET B O 1
ATOM 12162 N N . ILE B 1 562 ? 25.141 11.172 19.688 1 98.06 562 ILE B N 1
ATOM 12163 C CA . ILE B 1 562 ? 25.75 12.164 18.797 1 98.06 562 ILE B CA 1
ATOM 12164 C C . ILE B 1 562 ? 27.047 11.602 18.203 1 98.06 562 ILE B C 1
ATOM 12166 O O . ILE B 1 562 ? 27.344 11.805 17.031 1 98.06 562 ILE B O 1
ATOM 12170 N N . ARG B 1 563 ? 27.828 10.938 19.078 1 96.88 563 ARG B N 1
ATOM 12171 C CA . ARG B 1 563 ? 29.062 10.289 18.594 1 96.88 563 ARG B CA 1
ATOM 12172 C C . ARG B 1 563 ? 28.766 9.328 17.453 1 96.88 563 ARG B C 1
ATOM 12174 O O . ARG B 1 563 ? 29.422 9.367 16.406 1 96.88 563 ARG B O 1
ATOM 12181 N N . ARG B 1 564 ? 27.766 8.445 17.594 1 96.12 564 ARG B N 1
ATOM 12182 C CA . ARG B 1 564 ? 27.391 7.484 16.562 1 96.12 564 ARG B CA 1
ATOM 12183 C C . ARG B 1 564 ? 26.938 8.195 15.289 1 96.12 564 ARG B C 1
ATOM 12185 O O . ARG B 1 564 ? 27.172 7.723 14.18 1 96.12 564 ARG B O 1
ATOM 12192 N N . ALA B 1 565 ? 26.203 9.312 15.461 1 97.69 565 ALA B N 1
ATOM 12193 C CA . ALA B 1 565 ? 25.781 10.094 14.305 1 97.69 565 ALA B CA 1
ATOM 12194 C C . ALA B 1 565 ? 26.969 10.617 13.516 1 97.69 565 ALA B C 1
ATOM 12196 O O . ALA B 1 565 ? 26.984 10.547 12.289 1 97.69 565 ALA B O 1
ATOM 12197 N N . PHE B 1 566 ? 27.953 11.188 14.242 1 98.06 566 PHE B N 1
ATOM 12198 C CA . PHE B 1 566 ? 29.156 11.688 13.586 1 98.06 566 PHE B CA 1
ATOM 12199 C C . PHE B 1 566 ? 29.906 10.562 12.883 1 98.06 566 PHE B C 1
ATOM 12201 O O . PHE B 1 566 ? 30.406 10.742 11.766 1 98.06 566 PHE B O 1
ATOM 12208 N N . GLU B 1 567 ? 29.906 9.422 13.539 1 96.44 567 GLU B N 1
ATOM 12209 C CA . GLU B 1 567 ? 30.547 8.258 12.938 1 96.44 567 GLU B CA 1
ATOM 12210 C C . GLU B 1 567 ? 29.812 7.82 11.672 1 96.44 567 GLU B C 1
ATOM 12212 O O . GLU B 1 567 ? 30.438 7.328 10.727 1 96.44 567 GLU B O 1
ATOM 12217 N N . ALA B 1 568 ? 28.547 8.016 11.602 1 96.56 568 ALA B N 1
ATOM 12218 C CA . ALA B 1 568 ? 27.734 7.613 10.453 1 96.56 568 ALA B CA 1
ATOM 12219 C C . ALA B 1 568 ? 27.906 8.586 9.297 1 96.56 568 ALA B C 1
ATOM 12221 O O . ALA B 1 568 ? 27.625 8.242 8.141 1 96.56 568 ALA B O 1
ATOM 12222 N N . GLY B 1 569 ? 28.25 9.859 9.578 1 97.56 569 GLY B N 1
ATOM 12223 C CA . GLY B 1 569 ? 28.562 10.758 8.477 1 97.56 569 GLY B CA 1
ATOM 12224 C C . GLY B 1 569 ? 27.797 12.062 8.539 1 97.56 569 GLY B C 1
ATOM 12225 O O . GLY B 1 569 ? 27.938 12.914 7.66 1 97.56 569 GLY B O 1
ATOM 12226 N N . TRP B 1 570 ? 27.016 12.273 9.586 1 98.56 570 TRP B N 1
ATOM 12227 C CA . TRP B 1 570 ? 26.297 13.539 9.727 1 98.56 570 TRP B CA 1
ATOM 12228 C C . TRP B 1 570 ? 27.266 14.703 9.867 1 98.56 570 TRP B C 1
ATOM 12230 O O . TRP B 1 570 ? 28.312 14.586 10.516 1 98.56 570 TRP B O 1
ATOM 12240 N N . GLY B 1 571 ? 26.969 15.836 9.234 1 98.56 571 GLY B N 1
ATOM 12241 C CA . GLY B 1 571 ? 27.875 16.969 9.18 1 98.56 571 GLY B CA 1
ATOM 12242 C C . GLY B 1 571 ? 27.875 17.797 10.453 1 98.56 571 GLY B C 1
ATOM 12243 O O . GLY B 1 571 ? 28.891 18.422 10.789 1 98.56 571 GLY B O 1
ATOM 12244 N N . PHE B 1 572 ? 26.812 17.891 11.094 1 98.75 572 PHE B N 1
ATOM 12245 C CA . PHE B 1 572 ? 26.703 18.625 12.344 1 98.75 572 PHE B CA 1
ATOM 12246 C C . PHE B 1 572 ? 25.578 18.062 13.203 1 98.75 572 PHE B C 1
ATOM 12248 O O . PHE B 1 572 ? 24.781 17.234 12.734 1 98.75 572 PHE B O 1
ATOM 12255 N N . CYS B 1 573 ? 25.578 18.359 14.461 1 98.75 573 CYS B N 1
ATOM 12256 C CA . CYS B 1 573 ? 24.516 18 15.398 1 98.75 573 CYS B CA 1
ATOM 12257 C C . CYS B 1 573 ? 24.172 19.156 16.312 1 98.75 573 CYS B C 1
ATOM 12259 O O . CYS B 1 573 ? 25.047 19.969 16.656 1 98.75 573 CYS B O 1
ATOM 12261 N N . VAL B 1 574 ? 22.922 19.266 16.594 1 98.69 574 VAL B N 1
ATOM 12262 C CA . VAL B 1 574 ? 22.453 20.172 17.641 1 98.69 574 VAL B CA 1
ATOM 12263 C C . VAL B 1 574 ? 22.109 19.375 18.891 1 98.69 574 VAL B C 1
ATOM 12265 O O . VAL B 1 574 ? 21.297 18.438 18.844 1 98.69 574 VAL B O 1
ATOM 12268 N N . THR B 1 575 ? 22.75 19.703 20 1 98.31 575 THR B N 1
ATOM 12269 C CA . THR B 1 575 ? 22.484 18.953 21.219 1 98.31 575 THR B CA 1
ATOM 12270 C C . THR B 1 575 ? 21.016 19.078 21.625 1 98.31 575 THR B C 1
ATOM 12272 O O . THR B 1 575 ? 20.328 20.016 21.203 1 98.31 575 THR B O 1
ATOM 12275 N N . LYS B 1 576 ? 20.594 18.078 22.406 1 96.81 576 LYS B N 1
ATOM 12276 C CA . LYS B 1 576 ? 19.312 18.312 23.062 1 96.81 576 LYS B CA 1
ATOM 12277 C C . LYS B 1 576 ? 19.375 19.562 23.938 1 96.81 576 LYS B C 1
ATOM 12279 O O . LYS B 1 576 ? 20.375 19.797 24.625 1 96.81 576 LYS B O 1
ATOM 12284 N N . THR B 1 577 ? 18.312 20.375 23.875 1 97.25 577 THR B N 1
ATOM 12285 C CA . THR B 1 577 ? 18.297 21.625 24.625 1 97.25 577 THR B CA 1
ATOM 12286 C C . THR B 1 577 ? 18.484 21.375 26.109 1 97.25 577 THR B C 1
ATOM 12288 O O . THR B 1 577 ? 17.812 20.516 26.688 1 97.25 577 THR B O 1
ATOM 12291 N N . PHE B 1 578 ? 19.438 22.078 26.688 1 96.62 578 PHE B N 1
ATOM 12292 C CA . PHE B 1 578 ? 19.656 21.938 28.125 1 96.62 578 PHE B CA 1
ATOM 12293 C C . PHE B 1 578 ? 19.609 23.297 28.812 1 96.62 578 PHE B C 1
ATOM 12295 O O . PHE B 1 578 ? 19.719 24.344 28.141 1 96.62 578 PHE B O 1
ATOM 12302 N N . VAL B 1 579 ? 19.453 23.312 30.078 1 95.94 579 VAL B N 1
ATOM 12303 C CA . VAL B 1 579 ? 19.25 24.5 30.906 1 95.94 579 VAL B CA 1
ATOM 12304 C C . VAL B 1 579 ? 20.203 24.469 32.094 1 95.94 579 VAL B C 1
ATOM 12306 O O . VAL B 1 579 ? 20.953 23.516 32.281 1 95.94 579 VAL B O 1
ATOM 12309 N N . LEU B 1 580 ? 20.188 25.609 32.781 1 95.19 580 LEU B N 1
ATOM 12310 C CA . LEU B 1 580 ? 20.859 25.578 34.062 1 95.19 580 LEU B CA 1
ATOM 12311 C C . LEU B 1 580 ? 20.156 24.609 35 1 95.19 580 LEU B C 1
ATOM 12313 O O . LEU B 1 580 ? 18.938 24.422 34.938 1 95.19 580 LEU B O 1
ATOM 12317 N N . ASP B 1 581 ? 20.859 24.016 35.906 1 93.38 581 ASP B N 1
ATOM 12318 C CA . ASP B 1 581 ? 20.375 22.922 36.719 1 93.38 581 ASP B CA 1
ATOM 12319 C C . ASP B 1 581 ? 19.156 23.359 37.531 1 93.38 581 ASP B C 1
ATOM 12321 O O . ASP B 1 581 ? 18.281 22.531 37.844 1 93.38 581 ASP B O 1
ATOM 12325 N N . LYS B 1 582 ? 19.016 24.578 37.875 1 90.81 582 LYS B N 1
ATOM 12326 C CA . LYS B 1 582 ? 17.875 25.078 38.625 1 90.81 582 LYS B CA 1
ATOM 12327 C C . LYS B 1 582 ? 16.578 24.938 37.812 1 90.81 582 LYS B C 1
ATOM 12329 O O . LYS B 1 582 ? 15.492 24.969 38.406 1 90.81 582 LYS B O 1
ATOM 12334 N N . ASP B 1 583 ? 16.672 24.797 36.531 1 91.69 583 ASP B N 1
ATOM 12335 C CA . ASP B 1 583 ? 15.508 24.719 35.656 1 91.69 583 ASP B CA 1
ATOM 12336 C C . ASP B 1 583 ? 15.367 23.328 35.031 1 91.69 583 ASP B C 1
ATOM 12338 O O . ASP B 1 583 ? 14.664 23.156 34.031 1 91.69 583 ASP B O 1
ATOM 12342 N N . ILE B 1 584 ? 15.969 22.328 35.625 1 91.5 584 ILE B N 1
ATOM 12343 C CA . ILE B 1 584 ? 15.969 20.969 35.094 1 91.5 584 ILE B CA 1
ATOM 12344 C C . ILE B 1 584 ? 14.547 20.406 35.094 1 91.5 584 ILE B C 1
ATOM 12346 O O . ILE B 1 584 ? 13.727 20.812 35.938 1 91.5 584 ILE B O 1
ATOM 12350 N N . VAL B 1 585 ? 14.203 19.469 34.156 1 91.44 585 VAL B N 1
ATOM 12351 C CA . VAL B 1 585 ? 12.836 18.984 34 1 91.44 585 VAL B CA 1
ATOM 12352 C C . VAL B 1 585 ? 12.805 17.469 34.094 1 91.44 585 VAL B C 1
ATOM 12354 O O . VAL B 1 585 ? 13.852 16.812 34 1 91.44 585 VAL B O 1
ATOM 12357 N N . THR B 1 586 ? 11.633 16.859 34.344 1 92.25 586 THR B N 1
ATOM 12358 C CA . THR B 1 586 ? 11.312 15.445 34.188 1 92.25 586 THR B CA 1
ATOM 12359 C C . THR B 1 586 ? 10.109 15.25 33.281 1 92.25 586 THR B C 1
ATOM 12361 O O . THR B 1 586 ? 9.07 15.891 33.469 1 92.25 586 THR B O 1
ATOM 12364 N N . ASN B 1 587 ? 10.195 14.367 32.281 1 93.44 587 ASN B N 1
ATOM 12365 C CA . ASN B 1 587 ? 9.172 14.18 31.25 1 93.44 587 ASN B CA 1
ATOM 12366 C C . ASN B 1 587 ? 8.094 13.203 31.703 1 93.44 587 ASN B C 1
ATOM 12368 O O . ASN B 1 587 ? 8.297 12.445 32.656 1 93.44 587 ASN B O 1
ATOM 12372 N N . VAL B 1 588 ? 6.969 13.25 31.016 1 94.75 588 VAL B N 1
ATOM 12373 C CA . VAL B 1 588 ? 5.875 12.305 31.219 1 94.75 588 VAL B CA 1
ATOM 12374 C C . VAL B 1 588 ? 5.992 11.164 30.203 1 94.75 588 VAL B C 1
ATOM 12376 O O . VAL B 1 588 ? 6.832 11.203 29.312 1 94.75 588 VAL B O 1
ATOM 12379 N N . SER B 1 589 ? 5.27 10.133 30.297 1 95.25 589 SER B N 1
ATOM 12380 C CA . SER B 1 589 ? 5.078 9.07 29.312 1 95.25 589 SER B CA 1
ATOM 12381 C C . SER B 1 589 ? 3.627 8.617 29.266 1 95.25 589 SER B C 1
ATOM 12383 O O . SER B 1 589 ? 2.938 8.617 30.297 1 95.25 589 SER B O 1
ATOM 12385 N N . PRO B 1 590 ? 3.086 8.18 28.156 1 95.56 590 PRO B N 1
ATOM 12386 C CA . PRO B 1 590 ? 3.699 8.273 26.828 1 95.56 590 PRO B CA 1
ATOM 12387 C C . PRO B 1 590 ? 3.85 9.719 26.344 1 95.56 590 PRO B C 1
ATOM 12389 O O . PRO B 1 590 ? 3.117 10.602 26.797 1 95.56 590 PRO B O 1
ATOM 12392 N N . ARG B 1 591 ? 4.809 9.945 25.312 1 95.69 591 ARG B N 1
ATOM 12393 C CA . ARG B 1 591 ? 5 11.367 25.031 1 95.69 591 ARG B CA 1
ATOM 12394 C C . ARG B 1 591 ? 5.297 11.602 23.562 1 95.69 591 ARG B C 1
ATOM 12396 O O . ARG B 1 591 ? 5.254 12.742 23.078 1 95.69 591 ARG B O 1
ATOM 12403 N N . ILE B 1 592 ? 5.664 10.633 22.688 1 96.56 592 ILE B N 1
ATOM 12404 C CA . ILE B 1 592 ? 5.859 10.789 21.25 1 96.56 592 ILE B CA 1
ATOM 12405 C C . ILE B 1 592 ? 4.965 9.805 20.5 1 96.56 592 ILE B C 1
ATOM 12407 O O . ILE B 1 592 ? 5.258 8.609 20.453 1 96.56 592 ILE B O 1
ATOM 12411 N N . VAL B 1 593 ? 3.986 10.281 19.844 1 96.06 593 VAL B N 1
ATOM 12412 C CA . VAL B 1 593 ? 2.967 9.383 19.312 1 96.06 593 VAL B CA 1
ATOM 12413 C C . VAL B 1 593 ? 2.891 9.555 17.797 1 96.06 593 VAL B C 1
ATOM 12415 O O . VAL B 1 593 ? 3.324 10.57 17.25 1 96.06 593 VAL B O 1
ATOM 12418 N N . ARG B 1 594 ? 2.387 8.531 17.188 1 94.56 594 ARG B N 1
ATOM 12419 C CA . ARG B 1 594 ? 2.188 8.508 15.734 1 94.56 594 ARG B CA 1
ATOM 12420 C C . ARG B 1 594 ? 1.19 9.578 15.305 1 94.56 594 ARG B C 1
ATOM 12422 O O . ARG B 1 594 ? 0.198 9.828 15.992 1 94.56 594 ARG B O 1
ATOM 12429 N N . GLY B 1 595 ? 1.479 10.117 14.141 1 91.94 595 GLY B N 1
ATOM 12430 C CA . GLY B 1 595 ? 0.558 11.109 13.602 1 91.94 595 GLY B CA 1
ATOM 12431 C C . GLY B 1 595 ? -0.693 10.492 13 1 91.94 595 GLY B C 1
ATOM 12432 O O . GLY B 1 595 ? -0.722 9.297 12.703 1 91.94 595 GLY B O 1
ATOM 12433 N N . THR B 1 596 ? -1.746 11.234 12.789 1 89.69 596 THR B N 1
ATOM 12434 C CA . THR B 1 596 ? -3.027 10.797 12.242 1 89.69 596 THR B CA 1
ATOM 12435 C C . THR B 1 596 ? -3.227 11.359 10.836 1 89.69 596 THR B C 1
ATOM 12437 O O . THR B 1 596 ? -4.332 11.312 10.297 1 89.69 596 THR B O 1
ATOM 12440 N N . THR B 1 597 ? -2.219 11.867 10.242 1 91 597 THR B N 1
ATOM 12441 C CA . THR B 1 597 ? -2.357 12.609 8.992 1 91 597 THR B CA 1
ATOM 12442 C C . THR B 1 597 ? -2.275 11.664 7.797 1 91 597 THR B C 1
ATOM 12444 O O . THR B 1 597 ? -2.6 12.055 6.672 1 91 597 THR B O 1
ATOM 12447 N N . SER B 1 598 ? -1.897 10.477 7.969 1 86.81 598 SER B N 1
ATOM 12448 C CA . SER B 1 598 ? -1.74 9.547 6.859 1 86.81 598 SER B CA 1
ATOM 12449 C C . SER B 1 598 ? -2.832 8.477 6.875 1 86.81 598 SER B C 1
ATOM 12451 O O . SER B 1 598 ? -2.691 7.43 6.242 1 86.81 598 SER B O 1
ATOM 12453 N N . GLY B 1 599 ? -3.869 8.688 7.547 1 87.94 599 GLY B N 1
ATOM 12454 C CA . GLY B 1 599 ? -4.906 7.672 7.637 1 87.94 599 GLY B CA 1
ATOM 12455 C C . GLY B 1 599 ? -4.531 6.516 8.547 1 87.94 599 GLY B C 1
ATOM 12456 O O . GLY B 1 599 ? -3.807 6.695 9.523 1 87.94 599 GLY B O 1
ATOM 12457 N N . HIS B 1 600 ? -5.125 5.355 8.352 1 93.62 600 HIS B N 1
ATOM 12458 C CA . HIS B 1 600 ? -4.926 4.207 9.227 1 93.62 600 HIS B CA 1
ATOM 12459 C C . HIS B 1 600 ? -3.871 3.258 8.672 1 93.62 600 HIS B C 1
ATOM 12461 O O . HIS B 1 600 ? -4.105 2.053 8.562 1 93.62 600 HIS B O 1
ATOM 12467 N N . LEU B 1 601 ? -2.746 3.855 8.305 1 92.44 601 LEU B N 1
ATOM 12468 C CA . LEU B 1 601 ? -1.575 3.102 7.871 1 92.44 601 LEU B CA 1
ATOM 12469 C C . LEU B 1 601 ? -0.567 2.963 9.008 1 92.44 601 LEU B C 1
ATOM 12471 O O . LEU B 1 601 ? -0.279 3.934 9.711 1 92.44 601 LEU B O 1
ATOM 12475 N N . TYR B 1 602 ? -0.055 1.767 9.219 1 92.69 602 TYR B N 1
ATOM 12476 C CA . TYR B 1 602 ? 0.84 1.482 10.336 1 92.69 602 TYR B CA 1
ATOM 12477 C C . TYR B 1 602 ? 2.221 1.071 9.836 1 92.69 602 TYR B C 1
ATOM 12479 O O . TYR B 1 602 ? 2.361 0.583 8.711 1 92.69 602 TYR B O 1
ATOM 12487 N N . GLY B 1 603 ? 3.199 1.274 10.594 1 87 603 GLY B N 1
ATOM 12488 C CA . GLY B 1 603 ? 4.562 0.93 10.211 1 87 603 GLY B CA 1
ATOM 12489 C C . GLY B 1 603 ? 5.5 2.121 10.211 1 87 603 GLY B C 1
ATOM 12490 O O . GLY B 1 603 ? 5.133 3.209 10.656 1 87 603 GLY B O 1
ATOM 12491 N N . PRO B 1 604 ? 6.688 1.714 9.766 1 85.81 604 PRO B N 1
ATOM 12492 C CA . PRO B 1 604 ? 7.582 2.865 9.625 1 85.81 604 PRO B CA 1
ATOM 12493 C C . PRO B 1 604 ? 7.199 3.771 8.453 1 85.81 604 PRO B C 1
ATOM 12495 O O . PRO B 1 604 ? 6.281 3.451 7.695 1 85.81 604 PRO B O 1
ATOM 12498 N N . GLY B 1 605 ? 7.676 4.895 8.398 1 88.56 605 GLY B N 1
ATOM 12499 C CA . GLY B 1 605 ? 7.391 5.863 7.348 1 88.56 605 GLY B CA 1
ATOM 12500 C C . GLY B 1 605 ? 6.227 6.777 7.68 1 88.56 605 GLY B C 1
ATOM 12501 O O . GLY B 1 605 ? 5.398 7.074 6.82 1 88.56 605 GLY B O 1
ATOM 12502 N N . GLN B 1 606 ? 6.129 7 8.953 1 91.25 606 GLN B N 1
ATOM 12503 C CA . GLN B 1 606 ? 5.082 7.914 9.406 1 91.25 606 GLN B CA 1
ATOM 12504 C C . GLN B 1 606 ? 5.281 9.312 8.82 1 91.25 606 GLN B C 1
ATOM 12506 O O . GLN B 1 606 ? 6.406 9.812 8.773 1 91.25 606 GLN B O 1
ATOM 12511 N N . GLY B 1 607 ? 4.164 9.898 8.414 1 92.44 607 GLY B N 1
ATOM 12512 C CA . GLY B 1 607 ? 4.23 11.234 7.855 1 92.44 607 GLY B CA 1
ATOM 12513 C C . GLY B 1 607 ? 4.312 12.32 8.906 1 92.44 607 GLY B C 1
ATOM 12514 O O . GLY B 1 607 ? 4.676 13.461 8.602 1 92.44 607 GLY B O 1
ATOM 12515 N N . SER B 1 608 ? 3.959 11.891 10.133 1 95.19 608 SER B N 1
ATOM 12516 C CA . SER B 1 608 ? 4.004 12.875 11.203 1 95.19 608 SER B CA 1
ATOM 12517 C C . SER B 1 608 ? 4.098 12.203 12.57 1 95.19 608 SER B C 1
ATOM 12519 O O . SER B 1 608 ? 3.756 11.023 12.711 1 95.19 608 SER B O 1
ATOM 12521 N N . PHE B 1 609 ? 4.637 12.891 13.508 1 96.06 609 PHE B N 1
ATOM 12522 C CA . PHE B 1 609 ? 4.637 12.586 14.93 1 96.06 609 PHE B CA 1
ATOM 12523 C C . PHE B 1 609 ? 4.125 13.766 15.742 1 96.06 609 PHE B C 1
ATOM 12525 O O . PHE B 1 609 ? 4.078 14.891 15.242 1 96.06 609 PHE B O 1
ATOM 12532 N N . LEU B 1 610 ? 3.676 13.5 16.906 1 96.38 610 LEU B N 1
ATOM 12533 C CA . LEU B 1 610 ? 3.412 14.531 17.906 1 96.38 610 LEU B CA 1
ATOM 12534 C C . LEU B 1 610 ? 4.125 14.211 19.219 1 96.38 610 LEU B C 1
ATOM 12536 O O . LEU B 1 610 ? 4.031 13.086 19.719 1 96.38 610 LEU B O 1
ATOM 12540 N N . ASN B 1 611 ? 4.848 15.203 19.703 1 94 611 ASN B N 1
ATOM 12541 C CA . ASN B 1 611 ? 5.547 15.008 20.969 1 94 611 ASN B CA 1
ATOM 12542 C C . ASN B 1 611 ? 5.113 16.031 22.016 1 94 611 ASN B C 1
ATOM 12544 O O . ASN B 1 611 ? 4.863 17.188 21.688 1 94 611 ASN B O 1
ATOM 12548 N N . ILE B 1 612 ? 5.008 15.539 23.188 1 94.75 612 ILE B N 1
ATOM 12549 C CA . ILE B 1 612 ? 4.82 16.422 24.344 1 94.75 612 ILE B CA 1
ATOM 12550 C C . ILE B 1 612 ? 6.012 16.312 25.281 1 94.75 612 ILE B C 1
ATOM 12552 O O . ILE B 1 612 ? 5.863 16.422 26.5 1 94.75 612 ILE B O 1
ATOM 12556 N N . GLU B 1 613 ? 7.145 16 24.688 1 92.44 613 GLU B N 1
ATOM 12557 C CA . GLU B 1 613 ? 8.414 15.938 25.406 1 92.44 613 GLU B CA 1
ATOM 12558 C C . GLU B 1 613 ? 8.984 17.328 25.641 1 92.44 613 GLU B C 1
ATOM 12560 O O . GLU B 1 613 ? 8.961 18.188 24.75 1 92.44 613 GLU B O 1
ATOM 12565 N N . LEU B 1 614 ? 9.469 17.531 26.797 1 91.62 614 LEU B N 1
ATOM 12566 C CA . LEU B 1 614 ? 10.109 18.812 27.125 1 91.62 614 LEU B CA 1
ATOM 12567 C C . LEU B 1 614 ? 11.547 18.828 26.625 1 91.62 614 LEU B C 1
ATOM 12569 O O . LEU B 1 614 ? 11.828 18.391 25.5 1 91.62 614 LEU B O 1
ATOM 12573 N N . ILE B 1 615 ? 12.445 19.422 27.297 1 93.44 615 ILE B N 1
ATOM 12574 C CA . ILE B 1 615 ? 13.859 19.5 26.938 1 93.44 615 ILE B CA 1
ATOM 12575 C C . ILE B 1 615 ? 14.625 18.359 27.625 1 93.44 615 ILE B C 1
ATOM 12577 O O . ILE B 1 615 ? 14.023 17.391 28.094 1 93.44 615 ILE B O 1
ATOM 12581 N N . SER B 1 616 ? 15.945 18.391 27.594 1 94.5 616 SER B N 1
ATOM 12582 C CA . SER B 1 616 ? 16.797 17.328 28.125 1 94.5 616 SER B CA 1
ATOM 12583 C C . SER B 1 616 ? 16.578 17.125 29.625 1 94.5 616 SER B C 1
ATOM 12585 O O . SER B 1 616 ? 16.422 18.109 30.359 1 94.5 616 SER B O 1
ATOM 12587 N N . GLU B 1 617 ? 16.609 15.867 30.016 1 93.19 617 GLU B N 1
ATOM 12588 C CA . GLU B 1 617 ? 16.547 15.547 31.438 1 93.19 617 GLU B CA 1
ATOM 12589 C C . GLU B 1 617 ? 17.953 15.461 32.031 1 93.19 617 GLU B C 1
ATOM 12591 O O . GLU B 1 617 ? 18.109 15.219 33.219 1 93.19 617 GLU B O 1
ATOM 12596 N N . LYS B 1 618 ? 18.984 15.641 31.281 1 95.5 618 LYS B N 1
ATOM 12597 C CA . LYS B 1 618 ? 20.359 15.586 31.719 1 95.5 618 LYS B CA 1
ATOM 12598 C C . LYS B 1 618 ? 20.828 16.938 32.25 1 95.5 618 LYS B C 1
ATOM 12600 O O . LYS B 1 618 ? 20.297 17.984 31.891 1 95.5 618 LYS B O 1
ATOM 12605 N N . THR B 1 619 ? 21.875 16.906 33.062 1 96 619 THR B N 1
ATOM 12606 C CA . THR B 1 619 ? 22.328 18.109 33.75 1 96 619 THR B CA 1
ATOM 12607 C C . THR B 1 619 ? 23.141 18.984 32.812 1 96 619 THR B C 1
ATOM 12609 O O . THR B 1 619 ? 23.641 18.516 31.781 1 96 619 THR B O 1
ATOM 12612 N N . CYS B 1 620 ? 23.234 20.266 33.188 1 97.12 620 CYS B N 1
ATOM 12613 C CA . CYS B 1 620 ? 24.094 21.188 32.438 1 97.12 620 CYS B CA 1
ATOM 12614 C C . CYS B 1 620 ? 25.531 20.688 32.406 1 97.12 620 CYS B C 1
ATOM 12616 O O . CYS B 1 620 ? 26.172 20.734 31.344 1 97.12 620 CYS B O 1
ATOM 12618 N N . ALA B 1 621 ? 26 20.156 33.531 1 96.44 621 ALA B N 1
ATOM 12619 C CA . ALA B 1 621 ? 27.359 19.625 33.625 1 96.44 621 ALA B CA 1
ATOM 12620 C C . ALA B 1 621 ? 27.578 18.5 32.594 1 96.44 621 ALA B C 1
ATOM 12622 O O . ALA B 1 621 ? 28.641 18.375 32 1 96.44 621 ALA B O 1
ATOM 12623 N N . TYR B 1 622 ? 26.609 17.688 32.469 1 96.5 622 TYR B N 1
ATOM 12624 C CA . TYR B 1 622 ? 26.688 16.594 31.516 1 96.5 622 TYR B CA 1
ATOM 12625 C C . TYR B 1 622 ? 26.906 17.094 30.094 1 96.5 622 TYR B C 1
ATOM 12627 O O . TYR B 1 622 ? 27.812 16.641 29.391 1 96.5 622 TYR B O 1
ATOM 12635 N N . TRP B 1 623 ? 26.141 18 29.641 1 97.94 623 TRP B N 1
ATOM 12636 C CA . TRP B 1 623 ? 26.172 18.469 28.25 1 97.94 623 TRP B CA 1
ATOM 12637 C C . TRP B 1 623 ? 27.469 19.234 27.969 1 97.94 623 TRP B C 1
ATOM 12639 O O . TRP B 1 623 ? 28.016 19.156 26.875 1 97.94 623 TRP B O 1
ATOM 12649 N N . LEU B 1 624 ? 27.906 20.031 29 1 98.12 624 LEU B N 1
ATOM 12650 C CA . LEU B 1 624 ? 29.172 20.75 28.812 1 98.12 624 LEU B CA 1
ATOM 12651 C C . LEU B 1 624 ? 30.328 19.766 28.641 1 98.12 624 LEU B C 1
ATOM 12653 O O . LEU B 1 624 ? 31.203 19.984 27.797 1 98.12 624 LEU B O 1
ATOM 12657 N N . GLN B 1 625 ? 30.266 18.734 29.406 1 97.56 625 GLN B N 1
ATOM 12658 C CA . GLN B 1 625 ? 31.297 17.703 29.25 1 97.56 625 GLN B CA 1
ATOM 12659 C C . GLN B 1 625 ? 31.188 17 27.906 1 97.56 625 GLN B C 1
ATOM 12661 O O . GLN B 1 625 ? 32.188 16.672 27.281 1 97.56 625 GLN B O 1
ATOM 12666 N N . ILE B 1 626 ? 29.969 16.688 27.469 1 97.69 626 ILE B N 1
ATOM 12667 C CA . ILE B 1 626 ? 29.719 16.078 26.172 1 97.69 626 ILE B CA 1
ATOM 12668 C C . ILE B 1 626 ? 30.297 16.938 25.062 1 97.69 626 ILE B C 1
ATOM 12670 O O . ILE B 1 626 ? 30.969 16.438 24.156 1 97.69 626 ILE B O 1
ATOM 12674 N N . VAL B 1 627 ? 30.078 18.25 25.109 1 98.44 627 VAL B N 1
ATOM 12675 C CA . VAL B 1 627 ? 30.578 19.188 24.109 1 98.44 627 VAL B CA 1
ATOM 12676 C C . VAL B 1 627 ? 32.094 19.125 24.047 1 98.44 627 VAL B C 1
ATOM 12678 O O . VAL B 1 627 ? 32.688 19.031 22.969 1 98.44 627 VAL B O 1
ATOM 12681 N N . THR B 1 628 ? 32.688 19.125 25.219 1 98.19 628 THR B N 1
ATOM 12682 C CA . THR B 1 628 ? 34.156 19.109 25.312 1 98.19 628 THR B CA 1
ATOM 12683 C C . THR B 1 628 ? 34.719 17.844 24.688 1 98.19 628 THR B C 1
ATOM 12685 O O . THR B 1 628 ? 35.625 17.891 23.859 1 98.19 628 THR B O 1
ATOM 12688 N N . GLU B 1 629 ? 34.094 16.734 25.062 1 97.69 629 GLU B N 1
ATOM 12689 C CA . GLU B 1 629 ? 34.625 15.438 24.609 1 97.69 629 GLU B CA 1
ATOM 12690 C C . GLU B 1 629 ? 34.406 15.266 23.094 1 97.69 629 GLU B C 1
ATOM 12692 O O . GLU B 1 629 ? 35.312 14.805 22.391 1 97.69 629 GLU B O 1
ATOM 12697 N N . LEU B 1 630 ? 33.25 15.594 22.562 1 98.25 630 LEU B N 1
ATOM 12698 C CA . LEU B 1 630 ? 32.969 15.406 21.156 1 98.25 630 LEU B CA 1
ATOM 12699 C C . LEU B 1 630 ? 33.844 16.312 20.281 1 98.25 630 LEU B C 1
ATOM 12701 O O . LEU B 1 630 ? 34.281 15.898 19.219 1 98.25 630 LEU B O 1
ATOM 12705 N N . LYS B 1 631 ? 34.062 17.547 20.703 1 97.62 631 LYS B N 1
ATOM 12706 C CA . LYS B 1 631 ? 34.906 18.469 19.922 1 97.62 631 LYS B CA 1
ATOM 12707 C C . LYS B 1 631 ? 36.344 18.031 19.938 1 97.62 631 LYS B C 1
ATOM 12709 O O . LYS B 1 631 ? 37.094 18.281 18.984 1 97.62 631 LYS B O 1
ATOM 12714 N N . GLN B 1 632 ? 36.781 17.375 20.969 1 97.25 632 GLN B N 1
ATOM 12715 C CA . GLN B 1 632 ? 38.125 16.812 21.031 1 97.25 632 GLN B CA 1
ATOM 12716 C C . GLN B 1 632 ? 38.281 15.664 20.047 1 97.25 632 GLN B C 1
ATOM 12718 O O . GLN B 1 632 ? 39.25 15.594 19.312 1 97.25 632 GLN B O 1
ATOM 12723 N N . ASP B 1 633 ? 37.281 14.844 20.047 1 96.81 633 ASP B N 1
ATOM 12724 C CA . ASP B 1 633 ? 37.344 13.617 19.266 1 96.81 633 ASP B CA 1
ATOM 12725 C C . ASP B 1 633 ? 36.969 13.859 17.812 1 96.81 633 ASP B C 1
ATOM 12727 O O . ASP B 1 633 ? 37.406 13.141 16.906 1 96.81 633 ASP B O 1
ATOM 12731 N N . PHE B 1 634 ? 36.125 14.805 17.531 1 97.94 634 PHE B N 1
ATOM 12732 C CA . PHE B 1 634 ? 35.625 15.125 16.203 1 97.94 634 PHE B CA 1
ATOM 12733 C C . PHE B 1 634 ? 35.812 16.609 15.898 1 97.94 634 PHE B C 1
ATOM 12735 O O . PHE B 1 634 ? 34.844 17.344 15.695 1 97.94 634 PHE B O 1
ATOM 12742 N N . PRO B 1 635 ? 36.969 17.016 15.688 1 96.25 635 PRO B N 1
ATOM 12743 C CA . PRO B 1 635 ? 37.25 18.453 15.516 1 96.25 635 PRO B CA 1
ATOM 12744 C C . PRO B 1 635 ? 36.688 19 14.203 1 96.25 635 PRO B C 1
ATOM 12746 O O . PRO B 1 635 ? 36.375 20.188 14.102 1 96.25 635 PRO B O 1
ATOM 12749 N N . ASP B 1 636 ? 36.5 18.109 13.156 1 95 636 ASP B N 1
ATOM 12750 C CA . ASP B 1 636 ? 36.062 18.562 11.836 1 95 636 ASP B CA 1
ATOM 12751 C C . ASP B 1 636 ? 34.531 18.578 11.742 1 95 636 ASP B C 1
ATOM 12753 O O . ASP B 1 636 ? 33.969 19.047 10.75 1 95 636 ASP B O 1
ATOM 12757 N N . LYS B 1 637 ? 33.875 18.047 12.758 1 98.06 637 LYS B N 1
ATOM 12758 C CA . LYS B 1 637 ? 32.438 18.094 12.797 1 98.06 637 LYS B CA 1
ATOM 12759 C C . LYS B 1 637 ? 31.938 19.312 13.57 1 98.06 637 LYS B C 1
ATOM 12761 O O . LYS B 1 637 ? 32.656 19.844 14.422 1 98.06 637 LYS B O 1
ATOM 12766 N N . VAL B 1 638 ? 30.781 19.766 13.188 1 98.75 638 VAL B N 1
ATOM 12767 C CA . VAL B 1 638 ? 30.25 20.969 13.82 1 98.75 638 VAL B CA 1
ATOM 12768 C C . VAL B 1 638 ? 29.25 20.578 14.922 1 98.75 638 VAL B C 1
ATOM 12770 O O . VAL B 1 638 ? 28.375 19.75 14.695 1 98.75 638 VAL B O 1
ATOM 12773 N N . LEU B 1 639 ? 29.453 21.062 16.078 1 98.75 639 LEU B N 1
ATOM 12774 C CA . LEU B 1 639 ? 28.562 20.812 17.203 1 98.75 639 LEU B CA 1
ATOM 12775 C C . LEU B 1 639 ? 27.938 22.109 17.703 1 98.75 639 LEU B C 1
ATOM 12777 O O . LEU B 1 639 ? 28.656 23.047 18.078 1 98.75 639 LEU B O 1
ATOM 12781 N N . ILE B 1 640 ? 26.625 22.172 17.641 1 98.88 640 ILE B N 1
ATOM 12782 C CA . ILE B 1 640 ? 25.859 23.344 18.078 1 98.88 640 ILE B CA 1
ATOM 12783 C C . ILE B 1 640 ? 25.203 23.047 19.422 1 98.88 640 ILE B C 1
ATOM 12785 O O . ILE B 1 640 ? 24.453 22.078 19.562 1 98.88 640 ILE B O 1
ATOM 12789 N N . ALA B 1 641 ? 25.5 23.844 20.453 1 98.75 641 ALA B N 1
ATOM 12790 C CA . ALA B 1 641 ? 24.875 23.688 21.75 1 98.75 641 ALA B CA 1
ATOM 12791 C C . ALA B 1 641 ? 23.516 24.391 21.797 1 98.75 641 ALA B C 1
ATOM 12793 O O . ALA B 1 641 ? 23.453 25.609 21.578 1 98.75 641 ALA B O 1
ATOM 12794 N N . SER B 1 642 ? 22.5 23.672 22.016 1 98.44 642 SER B N 1
ATOM 12795 C CA . SER B 1 642 ? 21.172 24.25 22.141 1 98.44 642 SER B CA 1
ATOM 12796 C C . SER B 1 642 ? 20.859 24.594 23.594 1 98.44 642 SER B C 1
ATOM 12798 O O . SER B 1 642 ? 20.828 23.703 24.453 1 98.44 642 SER B O 1
ATOM 12800 N N . ILE B 1 643 ? 20.625 25.844 23.875 1 98.19 643 ILE B N 1
ATOM 12801 C CA . ILE B 1 643 ? 20.453 26.297 25.25 1 98.19 643 ILE B CA 1
ATOM 12802 C C . ILE B 1 643 ? 19.125 27.031 25.391 1 98.19 643 ILE B C 1
ATOM 12804 O O . ILE B 1 643 ? 18.562 27.516 24.406 1 98.19 643 ILE B O 1
ATOM 12808 N N . MET B 1 644 ? 18.609 27.094 26.594 1 96.69 644 MET B N 1
ATOM 12809 C CA . MET B 1 644 ? 17.328 27.719 26.891 1 96.69 644 MET B CA 1
ATOM 12810 C C . MET B 1 644 ? 17.328 28.297 28.297 1 96.69 644 MET B C 1
ATOM 12812 O O . MET B 1 644 ? 17.828 27.672 29.234 1 96.69 644 MET B O 1
ATOM 12816 N N . CYS B 1 645 ? 16.859 29.484 28.453 1 94.88 645 CYS B N 1
ATOM 12817 C CA . CYS B 1 645 ? 16.625 30.156 29.719 1 94.88 645 CYS B CA 1
ATOM 12818 C C . CYS B 1 645 ? 15.336 30.953 29.703 1 94.88 645 CYS B C 1
ATOM 12820 O O . CYS B 1 645 ? 14.758 31.188 28.625 1 94.88 645 CYS B O 1
ATOM 12822 N N . SER B 1 646 ? 14.867 31.297 30.859 1 92.56 646 SER B N 1
ATOM 12823 C CA . SER B 1 646 ? 13.789 32.281 30.938 1 92.56 646 SER B CA 1
ATOM 12824 C C . SER B 1 646 ? 14.273 33.656 30.531 1 92.56 646 SER B C 1
ATOM 12826 O O . SER B 1 646 ? 15.453 33.844 30.219 1 92.56 646 SER B O 1
ATOM 12828 N N . TYR B 1 647 ? 13.328 34.594 30.375 1 93.81 647 TYR B N 1
ATOM 12829 C CA . TYR B 1 647 ? 13.711 35.969 30.062 1 93.81 647 TYR B CA 1
ATOM 12830 C C . TYR B 1 647 ? 14.539 36.594 31.188 1 93.81 647 TYR B C 1
ATOM 12832 O O . TYR B 1 647 ? 14.039 37.406 31.969 1 93.81 647 TYR B O 1
ATOM 12840 N N . ASN B 1 648 ? 15.766 36.156 31.312 1 95.56 648 ASN B N 1
ATOM 12841 C CA . ASN B 1 648 ? 16.734 36.5 32.344 1 95.56 648 ASN B CA 1
ATOM 12842 C C . ASN B 1 648 ? 18.125 36.688 31.766 1 95.56 648 ASN B C 1
ATOM 12844 O O . ASN B 1 648 ? 18.781 35.719 31.375 1 95.56 648 ASN B O 1
ATOM 12848 N N . GLU B 1 649 ? 18.641 37.906 31.812 1 97.44 649 GLU B N 1
ATOM 12849 C CA . GLU B 1 649 ? 19.906 38.281 31.188 1 97.44 649 GLU B CA 1
ATOM 12850 C C . GLU B 1 649 ? 21.062 37.5 31.828 1 97.44 649 GLU B C 1
ATOM 12852 O O . GLU B 1 649 ? 21.953 37.031 31.125 1 97.44 649 GLU B O 1
ATOM 12857 N N . GLU B 1 650 ? 21.078 37.375 33.125 1 97.44 650 GLU B N 1
ATOM 12858 C CA . GLU B 1 650 ? 22.172 36.719 33.844 1 97.44 650 GLU B CA 1
ATOM 12859 C C . GLU B 1 650 ? 22.266 35.25 33.469 1 97.44 650 GLU B C 1
ATOM 12861 O O . GLU B 1 650 ? 23.359 34.719 33.281 1 97.44 650 GLU B O 1
ATOM 12866 N N . ASP B 1 651 ? 21.109 34.625 33.406 1 96.81 651 ASP B N 1
ATOM 12867 C CA . ASP B 1 651 ? 21.078 33.188 33.062 1 96.81 651 ASP B CA 1
ATOM 12868 C C . ASP B 1 651 ? 21.562 32.938 31.641 1 96.81 651 ASP B C 1
ATOM 12870 O O . ASP B 1 651 ? 22.328 32 31.406 1 96.81 651 ASP B O 1
ATOM 12874 N N . TRP B 1 652 ? 21.094 33.719 30.656 1 98.06 652 TRP B N 1
ATOM 12875 C CA . TRP B 1 652 ? 21.516 33.594 29.266 1 98.06 652 TRP B CA 1
ATOM 12876 C C . TRP B 1 652 ? 23.016 33.812 29.125 1 98.06 652 TRP B C 1
ATOM 12878 O O . TRP B 1 652 ? 23.703 33.125 28.375 1 98.06 652 TRP B O 1
ATOM 12888 N N . THR B 1 653 ? 23.484 34.906 29.828 1 98.31 653 THR B N 1
ATOM 12889 C CA . THR B 1 653 ? 24.906 35.219 29.781 1 98.31 653 THR B CA 1
ATOM 12890 C C . THR B 1 653 ? 25.75 34.094 30.328 1 98.31 653 THR B C 1
ATOM 12892 O O . THR B 1 653 ? 26.719 33.656 29.688 1 98.31 653 THR B O 1
ATOM 12895 N N . GLU B 1 654 ? 25.312 33.531 31.453 1 98.12 654 GLU B N 1
ATOM 12896 C CA . GLU B 1 654 ? 26.047 32.469 32.094 1 98.12 654 GLU B CA 1
ATOM 12897 C C . GLU B 1 654 ? 26.094 31.219 31.203 1 98.12 654 GLU B C 1
ATOM 12899 O O . GLU B 1 654 ? 27.156 30.656 30.969 1 98.12 654 GLU B O 1
ATOM 12904 N N . LEU B 1 655 ? 24.953 30.781 30.812 1 98.38 655 LEU B N 1
ATOM 12905 C CA . LEU B 1 655 ? 24.844 29.531 30.062 1 98.38 655 LEU B CA 1
ATOM 12906 C C . LEU B 1 655 ? 25.578 29.641 28.734 1 98.38 655 LEU B C 1
ATOM 12908 O O . LEU B 1 655 ? 26.219 28.672 28.281 1 98.38 655 LEU B O 1
ATOM 12912 N N . ALA B 1 656 ? 25.484 30.766 28.016 1 98.75 656 ALA B N 1
ATOM 12913 C CA . ALA B 1 656 ? 26.172 31 26.75 1 98.75 656 ALA B CA 1
ATOM 12914 C C . ALA B 1 656 ? 27.688 30.922 26.938 1 98.75 656 ALA B C 1
ATOM 12916 O O . ALA B 1 656 ? 28.391 30.297 26.141 1 98.75 656 ALA B O 1
ATOM 12917 N N . GLN B 1 657 ? 28.172 31.578 27.984 1 98.62 657 GLN B N 1
ATOM 12918 C CA . GLN B 1 657 ? 29.609 31.594 28.25 1 98.62 657 GLN B CA 1
ATOM 12919 C C . GLN B 1 657 ? 30.125 30.203 28.594 1 98.62 657 GLN B C 1
ATOM 12921 O O . GLN B 1 657 ? 31.203 29.812 28.156 1 98.62 657 GLN B O 1
ATOM 12926 N N . ARG B 1 658 ? 29.328 29.469 29.375 1 98.56 658 ARG B N 1
ATOM 12927 C CA . ARG B 1 658 ? 29.719 28.109 29.75 1 98.56 658 ARG B CA 1
ATOM 12928 C C . ARG B 1 658 ? 29.781 27.203 28.531 1 98.56 658 ARG B C 1
ATOM 12930 O O . ARG B 1 658 ? 30.688 26.375 28.406 1 98.56 658 ARG B O 1
ATOM 12937 N N . ALA B 1 659 ? 28.766 27.281 27.672 1 98.69 659 ALA B N 1
ATOM 12938 C CA . ALA B 1 659 ? 28.734 26.469 26.453 1 98.69 659 ALA B CA 1
ATOM 12939 C C . ALA B 1 659 ? 29.922 26.797 25.547 1 98.69 659 ALA B C 1
ATOM 12941 O O . ALA B 1 659 ? 30.516 25.906 24.953 1 98.69 659 ALA B O 1
ATOM 12942 N N . GLU B 1 660 ? 30.188 28.141 25.391 1 98.62 660 GLU B N 1
ATOM 12943 C CA . GLU B 1 660 ? 31.359 28.562 24.609 1 98.62 660 GLU B CA 1
ATOM 12944 C C . GLU B 1 660 ? 32.656 28.016 25.219 1 98.62 660 GLU B C 1
ATOM 12946 O O . GLU B 1 660 ? 33.531 27.531 24.5 1 98.62 660 GLU B O 1
ATOM 12951 N N . ALA B 1 661 ? 32.781 28.109 26.531 1 98.38 661 ALA B N 1
ATOM 12952 C CA . ALA B 1 661 ? 33.969 27.656 27.234 1 98.38 661 ALA B CA 1
ATOM 12953 C C . ALA B 1 661 ? 34.156 26.141 27.062 1 98.38 661 ALA B C 1
ATOM 12955 O O . ALA B 1 661 ? 35.281 25.641 27.031 1 98.38 661 ALA B O 1
ATOM 12956 N N . ALA B 1 662 ? 33.031 25.422 26.969 1 98.44 662 ALA B N 1
ATOM 12957 C CA . ALA B 1 662 ? 33.062 23.969 26.797 1 98.44 662 ALA B CA 1
ATOM 12958 C C . ALA B 1 662 ? 33.562 23.594 25.406 1 98.44 662 ALA B C 1
ATOM 12960 O O . ALA B 1 662 ? 34 22.453 25.188 1 98.44 662 ALA B O 1
ATOM 12961 N N . GLY B 1 663 ? 33.469 24.453 24.453 1 98.31 663 GLY B N 1
ATOM 12962 C CA . GLY B 1 663 ? 34.062 24.234 23.141 1 98.31 663 GLY B CA 1
ATOM 12963 C C . GLY B 1 663 ? 33 24.141 22.031 1 98.31 663 GLY B C 1
ATOM 12964 O O . GLY B 1 663 ? 33.312 23.703 20.922 1 98.31 663 GLY B O 1
ATOM 12965 N N . ALA B 1 664 ? 31.781 24.516 22.281 1 98.69 664 ALA B N 1
ATOM 12966 C CA . ALA B 1 664 ? 30.75 24.5 21.25 1 98.69 664 ALA B CA 1
ATOM 12967 C C . ALA B 1 664 ? 31.172 25.359 20.062 1 98.69 664 ALA B C 1
ATOM 12969 O O . ALA B 1 664 ? 31.75 26.438 20.234 1 98.69 664 ALA B O 1
ATOM 12970 N N . ASP B 1 665 ? 30.891 24.859 18.797 1 98.62 665 ASP B N 1
ATOM 12971 C CA . ASP B 1 665 ? 31.203 25.656 17.609 1 98.62 665 ASP B CA 1
ATOM 12972 C C . ASP B 1 665 ? 30.25 26.828 17.453 1 98.62 665 ASP B C 1
ATOM 12974 O O . ASP B 1 665 ? 30.625 27.891 16.953 1 98.62 665 ASP B O 1
ATOM 12978 N N . MET B 1 666 ? 29 26.594 17.75 1 98.75 666 MET B N 1
ATOM 12979 C CA . MET B 1 666 ? 27.922 27.562 17.672 1 98.75 666 MET B CA 1
ATOM 12980 C C . MET B 1 666 ? 26.891 27.328 18.781 1 98.75 666 MET B C 1
ATOM 12982 O O . MET B 1 666 ? 26.969 26.312 19.484 1 98.75 666 MET B O 1
ATOM 12986 N N . LEU B 1 667 ? 26.016 28.312 18.969 1 98.81 667 LEU B N 1
ATOM 12987 C CA . LEU B 1 667 ? 24.891 28.156 19.891 1 98.81 667 LEU B CA 1
ATOM 12988 C C . LEU B 1 667 ? 23.562 28.219 19.141 1 98.81 667 LEU B C 1
ATOM 12990 O O . LEU B 1 667 ? 23.469 28.844 18.078 1 98.81 667 LEU B O 1
ATOM 12994 N N . GLU B 1 668 ? 22.641 27.531 19.562 1 98.5 668 GLU B N 1
ATOM 12995 C CA . GLU B 1 668 ? 21.234 27.703 19.172 1 98.5 668 GLU B CA 1
ATOM 12996 C C . GLU B 1 668 ? 20.391 28.094 20.375 1 98.5 668 GLU B C 1
ATOM 12998 O O . GLU B 1 668 ? 20.344 27.391 21.375 1 98.5 668 GLU B O 1
ATOM 13003 N N . LEU B 1 669 ? 19.812 29.25 20.328 1 98.31 669 LEU B N 1
ATOM 13004 C CA . LEU B 1 669 ? 18.875 29.703 21.359 1 98.31 669 LEU B CA 1
ATOM 13005 C C . LEU B 1 669 ? 17.484 29.172 21.109 1 98.31 669 LEU B C 1
ATOM 13007 O O . LEU B 1 669 ? 16.781 29.641 20.219 1 98.31 669 LEU B O 1
ATOM 13011 N N . ASN B 1 670 ? 17.062 28.188 21.891 1 96 670 ASN B N 1
ATOM 13012 C CA . ASN B 1 670 ? 15.75 27.578 21.688 1 96 670 ASN B CA 1
ATOM 13013 C C . ASN B 1 670 ? 14.641 28.484 22.219 1 96 670 ASN B C 1
ATOM 13015 O O . ASN B 1 670 ? 14.297 28.438 23.391 1 96 670 ASN B O 1
ATOM 13019 N N . LEU B 1 671 ? 13.992 29.156 21.312 1 93.69 671 LEU B N 1
ATOM 13020 C CA . LEU B 1 671 ? 12.898 30.062 21.625 1 93.69 671 LEU B CA 1
ATOM 13021 C C . LEU B 1 671 ? 11.586 29.562 21.031 1 93.69 671 LEU B C 1
ATOM 13023 O O . LEU B 1 671 ? 10.727 30.359 20.656 1 93.69 671 LEU B O 1
ATOM 13027 N N . SER B 1 672 ? 11.461 28.203 20.938 1 88.62 672 SER B N 1
ATOM 13028 C CA . SER B 1 672 ? 10.367 27.734 20.094 1 88.62 672 SER B CA 1
ATOM 13029 C C . SER B 1 672 ? 9.609 26.578 20.766 1 88.62 672 SER B C 1
ATOM 13031 O O . SER B 1 672 ? 8.531 26.203 20.312 1 88.62 672 SER B O 1
ATOM 13033 N N . CYS B 1 673 ? 9.953 26 21.734 1 80.44 673 CYS B N 1
ATOM 13034 C CA . CYS B 1 673 ? 9.305 24.812 22.297 1 80.44 673 CYS B CA 1
ATOM 13035 C C . CYS B 1 673 ? 7.871 25.125 22.703 1 80.44 673 CYS B C 1
ATOM 13037 O O . CYS B 1 673 ? 7.629 25.953 23.594 1 80.44 673 CYS B O 1
ATOM 13039 N N . PRO B 1 674 ? 6.887 24.453 22.078 1 68.94 674 PRO B N 1
ATOM 13040 C CA . PRO B 1 674 ? 5.488 24.859 22.219 1 68.94 674 PRO B CA 1
ATOM 13041 C C . PRO B 1 674 ? 4.832 24.344 23.484 1 68.94 674 PRO B C 1
ATOM 13043 O O . PRO B 1 674 ? 3.766 24.812 23.875 1 68.94 674 PRO B O 1
ATOM 13046 N N . HIS B 1 675 ? 5.469 23.359 24.172 1 73.31 675 HIS B N 1
ATOM 13047 C CA . HIS B 1 675 ? 4.727 22.75 25.266 1 73.31 675 HIS B CA 1
ATOM 13048 C C . HIS B 1 675 ? 5.547 22.75 26.547 1 73.31 675 HIS B C 1
ATOM 13050 O O . HIS B 1 675 ? 6.766 22.562 26.516 1 73.31 675 HIS B O 1
ATOM 13056 N N . GLY B 1 676 ? 4.922 23.094 27.609 1 72.38 676 GLY B N 1
ATOM 13057 C CA . GLY B 1 676 ? 5.453 22.953 28.953 1 72.38 676 GLY B CA 1
ATOM 13058 C C . GLY B 1 676 ? 6.438 24.047 29.328 1 72.38 676 GLY B C 1
ATOM 13059 O O . GLY B 1 676 ? 6.34 24.641 30.406 1 72.38 676 GLY B O 1
ATOM 13060 N N . MET B 1 677 ? 7.227 24.328 28.359 1 73.19 677 MET B N 1
ATOM 13061 C CA . MET B 1 677 ? 8.273 25.281 28.688 1 73.19 677 MET B CA 1
ATOM 13062 C C . MET B 1 677 ? 7.715 26.703 28.703 1 73.19 677 MET B C 1
ATOM 13064 O O . MET B 1 677 ? 8.195 27.562 29.453 1 73.19 677 MET B O 1
ATOM 13068 N N . GLY B 1 678 ? 6.746 26.875 27.781 1 72.88 678 GLY B N 1
ATOM 13069 C CA . GLY B 1 678 ? 6.09 28.172 27.812 1 72.88 678 GLY B CA 1
ATOM 13070 C C . GLY B 1 678 ? 5.484 28.516 29.156 1 72.88 678 GLY B C 1
ATOM 13071 O O . GLY B 1 678 ? 5.512 29.672 29.578 1 72.88 678 GLY B O 1
ATOM 13072 N N . GLU B 1 679 ? 5.055 27.531 29.844 1 74.88 679 GLU B N 1
ATOM 13073 C CA . GLU B 1 679 ? 4.453 27.703 31.156 1 74.88 679 GLU B CA 1
ATOM 13074 C C . GLU B 1 679 ? 5.5 28.125 32.188 1 74.88 679 GLU B C 1
ATOM 13076 O O . GLU B 1 679 ? 5.16 28.672 33.25 1 74.88 679 GLU B O 1
ATOM 13081 N N . ARG B 1 680 ? 6.734 27.906 31.781 1 76.06 680 ARG B N 1
ATOM 13082 C CA . ARG B 1 680 ? 7.848 28.234 32.656 1 76.06 680 ARG B CA 1
ATOM 13083 C C . ARG B 1 680 ? 8.508 29.547 32.25 1 76.06 680 ARG B C 1
ATOM 13085 O O . ARG B 1 680 ? 9.602 29.875 32.719 1 76.06 680 ARG B O 1
ATOM 13092 N N . GLY B 1 681 ? 7.879 30.188 31.25 1 77.44 681 GLY B N 1
ATOM 13093 C CA . GLY B 1 681 ? 8.406 31.453 30.75 1 77.44 681 GLY B CA 1
ATOM 13094 C C . GLY B 1 681 ? 9.578 31.266 29.797 1 77.44 681 GLY B C 1
ATOM 13095 O O . GLY B 1 681 ? 10.336 32.188 29.547 1 77.44 681 GLY B O 1
ATOM 13096 N N . MET B 1 682 ? 9.781 30.156 29.312 1 84.69 682 MET B N 1
ATOM 13097 C CA . MET B 1 682 ? 10.883 29.812 28.422 1 84.69 682 MET B CA 1
ATOM 13098 C C . MET B 1 682 ? 10.367 29.375 27.062 1 84.69 682 MET B C 1
ATOM 13100 O O . MET B 1 682 ? 9.164 29.219 26.875 1 84.69 682 MET B O 1
ATOM 13104 N N . GLY B 1 683 ? 11.289 29.297 26.109 1 81.44 683 GLY B N 1
ATOM 13105 C CA . GLY B 1 683 ? 10.922 28.766 24.812 1 81.44 683 GLY B CA 1
ATOM 13106 C C . GLY B 1 683 ? 9.93 29.625 24.062 1 81.44 683 GLY B C 1
ATOM 13107 O O . GLY B 1 683 ? 10.156 30.828 23.875 1 81.44 683 GLY B O 1
ATOM 13108 N N . LEU B 1 684 ? 8.766 29.031 23.875 1 82.25 684 LEU B N 1
ATOM 13109 C CA . LEU B 1 684 ? 7.742 29.672 23.062 1 82.25 684 LEU B CA 1
ATOM 13110 C C . LEU B 1 684 ? 7.273 30.984 23.688 1 82.25 684 LEU B C 1
ATOM 13112 O O . LEU B 1 684 ? 6.938 31.922 22.969 1 82.25 684 LEU B O 1
ATOM 13116 N N . ALA B 1 685 ? 7.312 31.078 24.938 1 79.69 685 ALA B N 1
ATOM 13117 C CA . ALA B 1 685 ? 6.883 32.281 25.625 1 79.69 685 ALA B CA 1
ATOM 13118 C C . ALA B 1 685 ? 7.746 33.469 25.234 1 79.69 685 ALA B C 1
ATOM 13120 O O . ALA B 1 685 ? 7.25 34.594 25.125 1 79.69 685 ALA B O 1
ATOM 13121 N N . CYS B 1 686 ? 8.93 33.25 24.953 1 83.62 686 CYS B N 1
ATOM 13122 C CA . CYS B 1 686 ? 9.859 34.312 24.516 1 83.62 686 CYS B CA 1
ATOM 13123 C C . CYS B 1 686 ? 9.836 34.438 23 1 83.62 686 CYS B C 1
ATOM 13125 O O . CYS B 1 686 ? 9.969 35.562 22.484 1 83.62 686 CYS B O 1
ATOM 13127 N N . GLY B 1 687 ? 9.633 33.344 22.391 1 86.94 687 GLY B N 1
ATOM 13128 C CA . GLY B 1 687 ? 9.844 33.312 20.953 1 86.94 687 GLY B CA 1
ATOM 13129 C C . GLY B 1 687 ? 8.703 33.906 20.156 1 86.94 687 GLY B C 1
ATOM 13130 O O . GLY B 1 687 ? 8.844 34.156 18.953 1 86.94 687 GLY B O 1
ATOM 13131 N N . GLN B 1 688 ? 7.645 34.219 20.766 1 89.62 688 GLN B N 1
ATOM 13132 C CA . GLN B 1 688 ? 6.48 34.781 20.078 1 89.62 688 GLN B CA 1
ATOM 13133 C C . GLN B 1 688 ? 6.492 36.281 20.109 1 89.62 688 GLN B C 1
ATOM 13135 O O . GLN B 1 688 ? 5.703 36.938 19.406 1 89.62 688 GLN B O 1
ATOM 13140 N N . ASP B 1 689 ? 7.469 36.812 20.812 1 90.75 689 ASP B N 1
ATOM 13141 C CA . ASP B 1 689 ? 7.574 38.281 20.969 1 90.75 689 ASP B CA 1
ATOM 13142 C C . ASP B 1 689 ? 8.883 38.812 20.391 1 90.75 689 ASP B C 1
ATOM 13144 O O . ASP B 1 689 ? 9.961 38.469 20.891 1 90.75 689 ASP B O 1
ATOM 13148 N N . ALA B 1 690 ? 8.789 39.688 19.391 1 94.75 690 ALA B N 1
ATOM 13149 C CA . ALA B 1 690 ? 9.953 40.188 18.688 1 94.75 690 ALA B CA 1
ATOM 13150 C C . ALA B 1 690 ? 10.898 40.938 19.625 1 94.75 690 ALA B C 1
ATOM 13152 O O . ALA B 1 690 ? 12.117 40.875 19.469 1 94.75 690 ALA B O 1
ATOM 13153 N N . GLU B 1 691 ? 10.344 41.656 20.609 1 95.88 691 GLU B N 1
ATOM 13154 C CA . GLU B 1 691 ? 11.164 42.438 21.547 1 95.88 691 GLU B CA 1
ATOM 13155 C C . GLU B 1 691 ? 11.953 41.5 22.469 1 95.88 691 GLU B C 1
ATOM 13157 O O . GLU B 1 691 ? 13.125 41.75 22.75 1 95.88 691 GLU B O 1
ATOM 13162 N N . LEU B 1 692 ? 11.297 40.531 22.969 1 95.88 692 LEU B N 1
ATOM 13163 C CA . LEU B 1 692 ? 11.984 39.562 23.812 1 95.88 692 LEU B CA 1
ATOM 13164 C C . LEU B 1 692 ? 13.094 38.844 23.047 1 95.88 692 LEU B C 1
ATOM 13166 O O . LEU B 1 692 ? 14.195 38.656 23.578 1 95.88 692 LEU B O 1
ATOM 13170 N N . VAL B 1 693 ? 12.82 38.5 21.812 1 96.81 693 VAL B N 1
ATOM 13171 C CA . VAL B 1 693 ? 13.805 37.812 20.984 1 96.81 693 VAL B CA 1
ATOM 13172 C C . VAL B 1 693 ? 15 38.75 20.734 1 96.81 693 VAL B C 1
ATOM 13174 O O . VAL B 1 693 ? 16.156 38.312 20.844 1 96.81 693 VAL B O 1
ATOM 13177 N N . ARG B 1 694 ? 14.766 40.062 20.391 1 97.81 694 ARG B N 1
ATOM 13178 C CA . ARG B 1 694 ? 15.812 41.031 20.156 1 97.81 694 ARG B CA 1
ATOM 13179 C C . ARG B 1 694 ? 16.719 41.188 21.375 1 97.81 694 ARG B C 1
ATOM 13181 O O . ARG B 1 694 ? 17.938 41.156 21.25 1 97.81 694 ARG B O 1
ATOM 13188 N N . ASN B 1 695 ? 16.078 41.281 22.547 1 97.81 695 ASN B N 1
ATOM 13189 C CA . ASN B 1 695 ? 16.828 41.469 23.781 1 97.81 695 ASN B CA 1
ATOM 13190 C C . ASN B 1 695 ? 17.672 40.25 24.125 1 97.81 695 ASN B C 1
ATOM 13192 O O . ASN B 1 695 ? 18.844 40.375 24.5 1 97.81 695 ASN B O 1
ATOM 13196 N N . ILE B 1 696 ? 17.094 39.094 24.062 1 98.06 696 ILE B N 1
ATOM 13197 C CA . ILE B 1 696 ? 17.812 37.875 24.391 1 98.06 696 ILE B CA 1
ATOM 13198 C C . ILE B 1 696 ? 19.031 37.75 23.453 1 98.06 696 ILE B C 1
ATOM 13200 O O . ILE B 1 696 ? 20.125 37.406 23.906 1 98.06 696 ILE B O 1
ATOM 13204 N N . CYS B 1 697 ? 18.812 38 22.188 1 98.38 697 CYS B N 1
ATOM 13205 C CA . CYS B 1 697 ? 19.922 37.906 21.234 1 98.38 697 CYS B CA 1
ATOM 13206 C C . CYS B 1 697 ? 21 38.938 21.562 1 98.38 697 CYS B C 1
ATOM 13208 O O . CYS B 1 697 ? 22.188 38.656 21.438 1 98.38 697 CYS B O 1
ATOM 13210 N N . ARG B 1 698 ? 20.609 40.125 22 1 98.25 698 ARG B N 1
ATOM 13211 C CA . ARG B 1 698 ? 21.562 41.156 22.391 1 98.25 698 ARG B CA 1
ATOM 13212 C C . ARG B 1 698 ? 22.391 40.719 23.594 1 98.25 698 ARG B C 1
ATOM 13214 O O . ARG B 1 698 ? 23.609 40.938 23.641 1 98.25 698 ARG B O 1
ATOM 13221 N N . TRP B 1 699 ? 21.688 40.156 24.594 1 98.56 699 TRP B N 1
ATOM 13222 C CA . TRP B 1 699 ? 22.375 39.656 25.766 1 98.56 699 TRP B CA 1
ATOM 13223 C C . TRP B 1 699 ? 23.422 38.594 25.391 1 98.56 699 TRP B C 1
ATOM 13225 O O . TRP B 1 699 ? 24.547 38.656 25.875 1 98.56 699 TRP B O 1
ATOM 13235 N N . VAL B 1 700 ? 23.031 37.625 24.531 1 98.69 700 VAL B N 1
ATOM 13236 C CA . VAL B 1 700 ? 23.906 36.531 24.156 1 98.69 700 VAL B CA 1
ATOM 13237 C C . VAL B 1 700 ? 25.062 37.062 23.312 1 98.69 700 VAL B C 1
ATOM 13239 O O . VAL B 1 700 ? 26.203 36.594 23.453 1 98.69 700 VAL B O 1
ATOM 13242 N N . ARG B 1 701 ? 24.812 37.969 22.391 1 98.25 701 ARG B N 1
ATOM 13243 C CA . ARG B 1 701 ? 25.875 38.562 21.578 1 98.25 701 ARG B CA 1
ATOM 13244 C C . ARG B 1 701 ? 26.938 39.188 22.469 1 98.25 701 ARG B C 1
ATOM 13246 O O . ARG B 1 701 ? 28.141 39.062 22.188 1 98.25 701 ARG B O 1
ATOM 13253 N N . SER B 1 702 ? 26.484 39.875 23.469 1 98.06 702 SER B N 1
ATOM 13254 C CA . SER B 1 702 ? 27.406 40.531 24.391 1 98.06 702 SER B CA 1
ATOM 13255 C C . SER B 1 702 ? 28.203 39.5 25.203 1 98.06 702 SER B C 1
ATOM 13257 O O . SER B 1 702 ? 29.297 39.781 25.688 1 98.06 702 SER B O 1
ATOM 13259 N N . ALA B 1 703 ? 27.625 38.375 25.359 1 98.25 703 ALA B N 1
ATOM 13260 C CA . ALA B 1 703 ? 28.172 37.375 26.266 1 98.25 703 ALA B CA 1
ATOM 13261 C C . ALA B 1 703 ? 29.172 36.469 25.547 1 98.25 703 ALA B C 1
ATOM 13263 O O . ALA B 1 703 ? 30.047 35.875 26.188 1 98.25 703 ALA B O 1
ATOM 13264 N N . THR B 1 704 ? 29.031 36.281 24.266 1 97.44 704 THR B N 1
ATOM 13265 C CA . THR B 1 704 ? 29.844 35.281 23.578 1 97.44 704 THR B CA 1
ATOM 13266 C C . THR B 1 704 ? 30.375 35.844 22.266 1 97.44 704 THR B C 1
ATOM 13268 O O . THR B 1 704 ? 29.828 36.812 21.719 1 97.44 704 THR B O 1
ATOM 13271 N N . LYS B 1 705 ? 31.391 35.188 21.641 1 96.56 705 LYS B N 1
ATOM 13272 C CA . LYS B 1 705 ? 32 35.594 20.375 1 96.56 705 LYS B CA 1
ATOM 13273 C C . LYS B 1 705 ? 31.703 34.594 19.266 1 96.56 705 LYS B C 1
ATOM 13275 O O . LYS B 1 705 ? 31.859 34.906 18.078 1 96.56 705 LYS B O 1
ATOM 13280 N N . ILE B 1 706 ? 31.297 33.406 19.625 1 98.12 706 ILE B N 1
ATOM 13281 C CA . ILE B 1 706 ? 31 32.406 18.609 1 98.12 706 ILE B CA 1
ATOM 13282 C C . ILE B 1 706 ? 29.641 32.688 17.984 1 98.12 706 ILE B C 1
ATOM 13284 O O . ILE B 1 706 ? 28.812 33.375 18.578 1 98.12 706 ILE B O 1
ATOM 13288 N N . PRO B 1 707 ? 29.438 32.188 16.719 1 98.62 707 PRO B N 1
ATOM 13289 C CA . PRO B 1 707 ? 28.141 32.406 16.078 1 98.62 707 PRO B CA 1
ATOM 13290 C C . PRO B 1 707 ? 26.984 31.75 16.828 1 98.62 707 PRO B C 1
ATOM 13292 O O . PRO B 1 707 ? 27.156 30.703 17.453 1 98.62 707 PRO B O 1
ATOM 13295 N N . PHE B 1 708 ? 25.859 32.375 16.797 1 98.62 708 PHE B N 1
ATOM 13296 C CA . PHE B 1 708 ? 24.672 31.766 17.391 1 98.62 708 PHE B CA 1
ATOM 13297 C C . PHE B 1 708 ? 23.438 32 16.531 1 98.62 708 PHE B C 1
ATOM 13299 O O . PHE B 1 708 ? 23.391 32.969 15.766 1 98.62 708 PHE B O 1
ATOM 13306 N N . PHE B 1 709 ? 22.5 31.078 16.594 1 98.62 709 PHE B N 1
ATOM 13307 C CA . PHE B 1 709 ? 21.25 31.062 15.852 1 98.62 709 PHE B CA 1
ATOM 13308 C C . PHE B 1 709 ? 20.047 31.094 16.797 1 98.62 709 PHE B C 1
ATOM 13310 O O . PHE B 1 709 ? 20.047 30.422 17.828 1 98.62 709 PHE B O 1
ATOM 13317 N N . ALA B 1 710 ? 19.031 31.906 16.484 1 97.94 710 ALA B N 1
ATOM 13318 C CA . ALA B 1 710 ? 17.75 31.859 17.203 1 97.94 710 ALA B CA 1
ATOM 13319 C C . ALA B 1 710 ? 16.797 30.875 16.562 1 97.94 710 ALA B C 1
ATOM 13321 O O . ALA B 1 710 ? 16.484 30.969 15.375 1 97.94 710 ALA B O 1
ATOM 13322 N N . LYS B 1 711 ? 16.406 29.891 17.328 1 97.19 711 LYS B N 1
ATOM 13323 C CA . LYS B 1 711 ? 15.414 28.938 16.828 1 97.19 711 LYS B CA 1
ATOM 13324 C C . LYS B 1 711 ? 14.008 29.5 16.938 1 97.19 711 LYS B C 1
ATOM 13326 O O . LYS B 1 711 ? 13.492 29.703 18.047 1 97.19 711 LYS B O 1
ATOM 13331 N N . LEU B 1 712 ? 13.367 29.625 15.766 1 95.56 712 LEU B N 1
ATOM 13332 C CA . LEU B 1 712 ? 12.094 30.328 15.703 1 95.56 712 LEU B CA 1
ATOM 13333 C C . LEU B 1 712 ? 10.922 29.359 15.734 1 95.56 712 LEU B C 1
ATOM 13335 O O . LEU B 1 712 ? 11.039 28.234 15.227 1 95.56 712 LEU B O 1
ATOM 13339 N N . THR B 1 713 ? 9.836 29.766 16.312 1 90.94 713 THR B N 1
ATOM 13340 C CA . THR B 1 713 ? 8.594 29 16.297 1 90.94 713 THR B CA 1
ATOM 13341 C C . THR B 1 713 ? 7.746 29.375 15.078 1 90.94 713 THR B C 1
ATOM 13343 O O . THR B 1 713 ? 7.691 30.547 14.688 1 90.94 713 THR B O 1
ATOM 13346 N N . PRO B 1 714 ? 7.16 28.344 14.453 1 88.56 714 PRO B N 1
ATOM 13347 C CA . PRO B 1 714 ? 6.215 28.641 13.375 1 88.56 714 PRO B CA 1
ATOM 13348 C C . PRO B 1 714 ? 4.852 29.094 13.898 1 88.56 714 PRO B C 1
ATOM 13350 O O . PRO B 1 714 ? 3.973 29.453 13.117 1 88.56 714 PRO B O 1
ATOM 13353 N N . ASN B 1 715 ? 4.652 29.109 15.141 1 85.31 715 ASN B N 1
ATOM 13354 C CA . ASN B 1 715 ? 3.369 29.422 15.758 1 85.31 715 ASN B CA 1
ATOM 13355 C C . ASN B 1 715 ? 3.221 30.906 16.031 1 85.31 715 ASN B C 1
ATOM 13357 O O . ASN B 1 715 ? 2.924 31.312 17.156 1 85.31 715 ASN B O 1
ATOM 13361 N N . VAL B 1 716 ? 3.512 31.719 15.016 1 85.25 716 VAL B N 1
ATOM 13362 C CA . VAL B 1 716 ? 3.404 33.156 15.055 1 85.25 716 VAL B CA 1
ATOM 13363 C C . VAL B 1 716 ? 2.709 33.688 13.797 1 85.25 716 VAL B C 1
ATOM 13365 O O . VAL B 1 716 ? 2.613 32.938 12.797 1 85.25 716 VAL B O 1
ATOM 13368 N N . THR B 1 717 ? 2.277 34.875 13.891 1 86.69 717 THR B N 1
ATOM 13369 C CA . THR B 1 717 ? 1.573 35.5 12.773 1 86.69 717 THR B CA 1
ATOM 13370 C C . THR B 1 717 ? 2.535 35.781 11.625 1 86.69 717 THR B C 1
ATOM 13372 O O . THR B 1 717 ? 2.203 35.531 10.461 1 86.69 717 THR B O 1
ATOM 13375 N N . ASN B 1 718 ? 3.691 36.312 11.945 1 91.25 718 ASN B N 1
ATOM 13376 C CA . ASN B 1 718 ? 4.699 36.656 10.953 1 91.25 718 ASN B CA 1
ATOM 13377 C C . ASN B 1 718 ? 6.102 36.281 11.414 1 91.25 718 ASN B C 1
ATOM 13379 O O . ASN B 1 718 ? 6.73 37 12.188 1 91.25 718 ASN B O 1
ATOM 13383 N N . ILE B 1 719 ? 6.613 35.312 10.852 1 94.25 719 ILE B N 1
ATOM 13384 C CA . ILE B 1 719 ? 7.891 34.75 11.289 1 94.25 719 ILE B CA 1
ATOM 13385 C C . ILE B 1 719 ? 9.031 35.656 10.844 1 94.25 719 ILE B C 1
ATOM 13387 O O . ILE B 1 719 ? 10.094 35.688 11.461 1 94.25 719 ILE B O 1
ATOM 13391 N N . VAL B 1 720 ? 8.852 36.438 9.758 1 96.5 720 VAL B N 1
ATOM 13392 C CA . VAL B 1 720 ? 9.867 37.344 9.242 1 96.5 720 VAL B CA 1
ATOM 13393 C C . VAL B 1 720 ? 10.148 38.438 10.281 1 96.5 720 VAL B C 1
ATOM 13395 O O . VAL B 1 720 ? 11.297 38.844 10.469 1 96.5 720 VAL B O 1
ATOM 13398 N N . SER B 1 721 ? 9.102 38.875 10.977 1 96.06 721 SER B N 1
ATOM 13399 C CA . SER B 1 721 ? 9.281 39.906 12.016 1 96.06 721 SER B CA 1
ATOM 13400 C C . SER B 1 721 ? 10.148 39.375 13.156 1 96.06 721 SER B C 1
ATOM 13402 O O . SER B 1 721 ? 10.969 40.094 13.703 1 96.06 721 SER B O 1
ATOM 13404 N N . ILE B 1 722 ? 9.977 38.156 13.5 1 96.62 722 ILE B N 1
ATOM 13405 C CA . ILE B 1 722 ? 10.766 37.562 14.562 1 96.62 722 ILE B CA 1
ATOM 13406 C C . ILE B 1 722 ? 12.203 37.344 14.094 1 96.62 722 ILE B C 1
ATOM 13408 O O . ILE B 1 722 ? 13.148 37.594 14.852 1 96.62 722 ILE B O 1
ATOM 13412 N N . ALA B 1 723 ? 12.344 36.938 12.844 1 97.94 723 ALA B N 1
ATOM 13413 C CA . ALA B 1 723 ? 13.68 36.75 12.281 1 97.94 723 ALA B CA 1
ATOM 13414 C C . ALA B 1 723 ? 14.43 38.094 12.234 1 97.94 723 ALA B C 1
ATOM 13416 O O . ALA B 1 723 ? 15.633 38.125 12.516 1 97.94 723 ALA B O 1
ATOM 13417 N N . LYS B 1 724 ? 13.766 39.188 11.82 1 98.12 724 LYS B N 1
ATOM 13418 C CA . LYS B 1 724 ? 14.367 40.5 11.797 1 98.12 724 LYS B CA 1
ATOM 13419 C C . LYS B 1 724 ? 14.82 40.938 13.188 1 98.12 724 LYS B C 1
ATOM 13421 O O . LYS B 1 724 ? 15.891 41.5 13.352 1 98.12 724 LYS B O 1
ATOM 13426 N N . ALA B 1 725 ? 13.961 40.625 14.18 1 98.19 725 ALA B N 1
ATOM 13427 C CA . ALA B 1 725 ? 14.305 40.969 15.562 1 98.19 725 ALA B CA 1
ATOM 13428 C C . ALA B 1 725 ? 15.562 40.219 16 1 98.19 725 ALA B C 1
ATOM 13430 O O . ALA B 1 725 ? 16.422 40.781 16.688 1 98.19 725 ALA B O 1
ATOM 13431 N N . ALA B 1 726 ? 15.664 38.969 15.703 1 98.44 726 ALA B N 1
ATOM 13432 C CA . ALA B 1 726 ? 16.859 38.188 16.031 1 98.44 726 ALA B CA 1
ATOM 13433 C C . ALA B 1 726 ? 18.094 38.812 15.391 1 98.44 726 ALA B C 1
ATOM 13435 O O . ALA B 1 726 ? 19.141 38.938 16.031 1 98.44 726 ALA B O 1
ATOM 13436 N N . LYS B 1 727 ? 18.016 39.125 14.086 1 98.5 727 LYS B N 1
ATOM 13437 C CA . LYS B 1 727 ? 19.125 39.719 13.367 1 98.5 727 LYS B CA 1
ATOM 13438 C C . LYS B 1 727 ? 19.547 41.062 14.016 1 98.5 727 LYS B C 1
ATOM 13440 O O . LYS B 1 727 ? 20.734 41.312 14.203 1 98.5 727 LYS B O 1
ATOM 13445 N N . GLU B 1 728 ? 18.562 41.875 14.328 1 98.31 728 GLU B N 1
ATOM 13446 C CA . GLU B 1 728 ? 18.812 43.188 14.969 1 98.31 728 GLU B CA 1
ATOM 13447 C C . GLU B 1 728 ? 19.484 43 16.328 1 98.31 728 GLU B C 1
ATOM 13449 O O . GLU B 1 728 ? 20.25 43.844 16.766 1 98.31 728 GLU B O 1
ATOM 13454 N N . GLY B 1 729 ? 19.141 41.906 17 1 98.44 729 GLY B N 1
ATOM 13455 C CA . GLY B 1 729 ? 19.734 41.594 18.297 1 98.44 729 GLY B CA 1
ATOM 13456 C C . GLY B 1 729 ? 21.141 41.031 18.188 1 98.44 729 GLY B C 1
ATOM 13457 O O . GLY B 1 729 ? 21.812 40.844 19.188 1 98.44 729 GLY B O 1
ATOM 13458 N N . GLY B 1 730 ? 21.562 40.75 17 1 98.19 730 GLY B N 1
ATOM 13459 C CA . GLY B 1 730 ? 22.938 40.344 16.797 1 98.19 730 GLY B CA 1
ATOM 13460 C C . GLY B 1 730 ? 23.078 38.875 16.5 1 98.19 730 GLY B C 1
ATOM 13461 O O . GLY B 1 730 ? 24.188 38.344 16.453 1 98.19 730 GLY B O 1
ATOM 13462 N N . ALA B 1 731 ? 22.016 38.156 16.281 1 98.69 731 ALA B N 1
ATOM 13463 C CA . ALA B 1 731 ? 22.109 36.75 15.883 1 98.69 731 ALA B CA 1
ATOM 13464 C C . ALA B 1 731 ? 22.812 36.625 14.531 1 98.69 731 ALA B C 1
ATOM 13466 O O . ALA B 1 731 ? 22.641 37.469 13.648 1 98.69 731 ALA B O 1
ATOM 13467 N N . ASP B 1 732 ? 23.578 35.594 14.328 1 98.56 732 ASP B N 1
ATOM 13468 C CA . ASP B 1 732 ? 24.281 35.344 13.062 1 98.56 732 ASP B CA 1
ATOM 13469 C C . ASP B 1 732 ? 23.344 34.656 12.055 1 98.56 732 ASP B C 1
ATOM 13471 O O . ASP B 1 732 ? 23.625 34.688 10.852 1 98.56 732 ASP B O 1
ATOM 13475 N N . GLY B 1 733 ? 22.297 34.094 12.469 1 98.5 733 GLY B N 1
ATOM 13476 C CA . GLY B 1 733 ? 21.266 33.438 11.672 1 98.5 733 GLY B CA 1
ATOM 13477 C C . GLY B 1 733 ? 20.078 32.969 12.492 1 98.5 733 GLY B C 1
ATOM 13478 O O . GLY B 1 733 ? 20 33.25 13.695 1 98.5 733 GLY B O 1
ATOM 13479 N N . VAL B 1 734 ? 19.172 32.219 11.836 1 98.56 734 VAL B N 1
ATOM 13480 C CA . VAL B 1 734 ? 18 31.688 12.531 1 98.56 734 VAL B CA 1
ATOM 13481 C C . VAL B 1 734 ? 17.812 30.234 12.133 1 98.56 734 VAL B C 1
ATOM 13483 O O . VAL B 1 734 ? 18.312 29.781 11.109 1 98.56 734 VAL B O 1
ATOM 13486 N N . THR B 1 735 ? 17.25 29.453 13.039 1 98 735 THR B N 1
ATOM 13487 C CA . THR B 1 735 ? 16.703 28.141 12.719 1 98 735 THR B CA 1
ATOM 13488 C C . THR B 1 735 ? 15.203 28.219 12.469 1 98 735 THR B C 1
ATOM 13490 O O . THR B 1 735 ? 14.453 28.719 13.32 1 98 735 THR B O 1
ATOM 13493 N N . ALA B 1 736 ? 14.773 27.75 11.281 1 95 736 ALA B N 1
ATOM 13494 C CA . ALA B 1 736 ? 13.367 27.781 10.906 1 95 736 ALA B CA 1
ATOM 13495 C C . ALA B 1 736 ? 12.906 26.438 10.344 1 95 736 ALA B C 1
ATOM 13497 O O . ALA B 1 736 ? 13.367 26.016 9.273 1 95 736 ALA B O 1
ATOM 13498 N N . THR B 1 737 ? 11.828 25.531 10.773 1 83.94 737 THR B N 1
ATOM 13499 C CA . THR B 1 737 ? 11.164 25.969 11.992 1 83.94 737 THR B CA 1
ATOM 13500 C C . THR B 1 737 ? 11.102 24.828 13.016 1 83.94 737 THR B C 1
ATOM 13502 O O . THR B 1 737 ? 11.602 23.734 12.758 1 83.94 737 THR B O 1
ATOM 13505 N N . ASN B 1 738 ? 10.734 25.078 14.188 1 77.56 738 ASN B N 1
ATOM 13506 C CA . ASN B 1 738 ? 10.43 24.031 15.156 1 77.56 738 ASN B CA 1
ATOM 13507 C C . ASN B 1 738 ? 9.094 23.375 14.867 1 77.56 738 ASN B C 1
ATOM 13509 O O . ASN B 1 738 ? 8.562 23.484 13.758 1 77.56 738 ASN B O 1
ATOM 13513 N N . THR B 1 739 ? 8.586 22.609 15.719 1 88.38 739 THR B N 1
ATOM 13514 C CA . THR B 1 739 ? 7.352 21.859 15.57 1 88.38 739 THR B CA 1
ATOM 13515 C C . THR B 1 739 ? 6.141 22.797 15.594 1 88.38 739 THR B C 1
ATOM 13517 O O . THR B 1 739 ? 6.238 23.938 16.047 1 88.38 739 THR B O 1
ATOM 13520 N N . VAL B 1 740 ? 5.109 22.406 14.898 1 94 740 VAL B N 1
ATOM 13521 C CA . VAL B 1 740 ? 3.855 23.156 14.852 1 94 740 VAL B CA 1
ATOM 13522 C C . VAL B 1 740 ? 2.918 22.656 15.945 1 94 740 VAL B C 1
ATOM 13524 O O . VAL B 1 740 ? 2.723 21.453 16.109 1 94 740 VAL B O 1
ATOM 13527 N N . SER B 1 741 ? 2.391 23.594 16.734 1 94.44 741 SER B N 1
ATOM 13528 C CA . SER B 1 741 ? 1.514 23.203 17.828 1 94.44 741 SER B CA 1
ATOM 13529 C C . SER B 1 741 ? 0.248 22.531 17.312 1 94.44 741 SER B C 1
ATOM 13531 O O . SER B 1 741 ? -0.389 23.016 16.391 1 94.44 741 SER B O 1
ATOM 13533 N N . GLY B 1 742 ? -0.047 21.375 17.859 1 95.12 742 GLY B N 1
ATOM 13534 C CA . GLY B 1 742 ? -1.216 20.625 17.406 1 95.12 742 GLY B CA 1
ATOM 13535 C C . GLY B 1 742 ? -1.729 19.641 18.453 1 95.12 742 GLY B C 1
ATOM 13536 O O . GLY B 1 742 ? -1.162 19.531 19.547 1 95.12 742 GLY B O 1
ATOM 13537 N N . LEU B 1 743 ? -2.887 19.047 18.156 1 96.19 743 LEU B N 1
ATOM 13538 C CA . LEU B 1 743 ? -3.498 17.938 18.891 1 96.19 743 LEU B CA 1
ATOM 13539 C C . LEU B 1 743 ? -3.754 16.75 17.969 1 96.19 743 LEU B C 1
ATOM 13541 O O . LEU B 1 743 ? -4.434 16.875 16.953 1 96.19 743 LEU B O 1
ATOM 13545 N N . MET B 1 744 ? -3.234 15.664 18.297 1 90 744 MET B N 1
ATOM 13546 C CA . MET B 1 744 ? -3.246 14.539 17.359 1 90 744 MET B CA 1
ATOM 13547 C C . MET B 1 744 ? -4.609 13.852 17.359 1 90 744 MET B C 1
ATOM 13549 O O . MET B 1 744 ? -5.078 13.406 16.297 1 90 744 MET B O 1
ATOM 13553 N N . GLY B 1 745 ? -5.113 13.633 18.562 1 89.75 745 GLY B N 1
ATOM 13554 C CA . GLY B 1 745 ? -6.406 12.977 18.453 1 89.75 745 GLY B CA 1
ATOM 13555 C C . GLY B 1 745 ? -7.094 12.797 19.797 1 89.75 745 GLY B C 1
ATOM 13556 O O . GLY B 1 745 ? -6.469 12.953 20.844 1 89.75 745 GLY B O 1
ATOM 13557 N N . LEU B 1 746 ? -8.398 12.594 19.703 1 96.06 746 LEU B N 1
ATOM 13558 C CA . LEU B 1 746 ? -9.289 12.234 20.797 1 96.06 746 LEU B CA 1
ATOM 13559 C C . LEU B 1 746 ? -9.969 10.898 20.531 1 96.06 746 LEU B C 1
ATOM 13561 O O . LEU B 1 746 ? -10.336 10.594 19.391 1 96.06 746 LEU B O 1
ATOM 13565 N N . ARG B 1 747 ? -10.078 10.102 21.578 1 94.81 747 ARG B N 1
ATOM 13566 C CA . ARG B 1 747 ? -10.695 8.789 21.438 1 94.81 747 ARG B CA 1
ATOM 13567 C C . ARG B 1 747 ? -12.219 8.891 21.5 1 94.81 747 ARG B C 1
ATOM 13569 O O . ARG B 1 747 ? -12.758 9.859 22.031 1 94.81 747 ARG B O 1
ATOM 13576 N N . PRO B 1 748 ? -12.906 7.883 20.922 1 94.31 748 PRO B N 1
ATOM 13577 C CA . PRO B 1 748 ? -14.367 7.941 20.859 1 94.31 748 PRO B CA 1
ATOM 13578 C C . PRO B 1 748 ? -15.023 8.062 22.219 1 94.31 748 PRO B C 1
ATOM 13580 O O . PRO B 1 748 ? -16.141 8.586 22.344 1 94.31 748 PRO B O 1
ATOM 13583 N N . ASP B 1 749 ? -14.344 7.637 23.25 1 92.81 749 ASP B N 1
ATOM 13584 C CA . ASP B 1 749 ? -14.93 7.691 24.594 1 92.81 749 ASP B CA 1
ATOM 13585 C C . ASP B 1 749 ? -14.648 9.039 25.25 1 92.81 749 ASP B C 1
ATOM 13587 O O . ASP B 1 749 ? -15.039 9.258 26.406 1 92.81 749 ASP B O 1
ATOM 13591 N N . GLY B 1 750 ? -13.953 9.914 24.578 1 94.06 750 GLY B N 1
ATOM 13592 C CA . GLY B 1 750 ? -13.672 11.234 25.109 1 94.06 750 GLY B CA 1
ATOM 13593 C C . GLY B 1 750 ? -12.305 11.344 25.75 1 94.06 750 GLY B C 1
ATOM 13594 O O . GLY B 1 750 ? -11.844 12.445 26.062 1 94.06 750 GLY B O 1
ATOM 13595 N N . SER B 1 751 ? -11.68 10.242 25.922 1 94.62 751 SER B N 1
ATOM 13596 C CA . SER B 1 751 ? -10.328 10.289 26.484 1 94.62 751 SER B CA 1
ATOM 13597 C C . SER B 1 751 ? -9.328 10.82 25.469 1 94.62 751 SER B C 1
ATOM 13599 O O . SER B 1 751 ? -9.625 10.883 24.266 1 94.62 751 SER B O 1
ATOM 13601 N N . ALA B 1 752 ? -8.219 11.25 26.016 1 92.69 752 ALA B N 1
ATOM 13602 C CA . ALA B 1 752 ? -7.238 11.883 25.141 1 92.69 752 ALA B CA 1
ATOM 13603 C C . ALA B 1 752 ? -6.105 10.922 24.797 1 92.69 752 ALA B C 1
ATOM 13605 O O . ALA B 1 752 ? -5.922 9.898 25.469 1 92.69 752 ALA B O 1
ATOM 13606 N N . TRP B 1 753 ? -5.406 11.211 23.766 1 91.44 753 TRP B N 1
ATOM 13607 C CA . TRP B 1 753 ? -4.176 10.539 23.344 1 91.44 753 TRP B CA 1
ATOM 13608 C C . TRP B 1 753 ? -3.133 11.562 22.906 1 91.44 753 TRP B C 1
ATOM 13610 O O . TRP B 1 753 ? -3.426 12.445 22.094 1 91.44 753 TRP B O 1
ATOM 13620 N N . PRO B 1 754 ? -1.791 11.391 23.359 1 93.88 754 PRO B N 1
ATOM 13621 C CA . PRO B 1 754 ? -1.36 10.438 24.375 1 93.88 754 PRO B CA 1
ATOM 13622 C C . PRO B 1 754 ? -2.117 10.594 25.703 1 93.88 754 PRO B C 1
ATOM 13624 O O . PRO B 1 754 ? -2.506 11.711 26.062 1 93.88 754 PRO B O 1
ATOM 13627 N N . SER B 1 755 ? -2.236 9.484 26.406 1 94.12 755 SER B N 1
ATOM 13628 C CA . SER B 1 755 ? -3.008 9.414 27.641 1 94.12 755 SER B CA 1
ATOM 13629 C C . SER B 1 755 ? -2.094 9.344 28.859 1 94.12 755 SER B C 1
ATOM 13631 O O . SER B 1 755 ? -1.531 8.281 29.156 1 94.12 755 SER B O 1
ATOM 13633 N N . ILE B 1 756 ? -2.074 10.438 29.688 1 95.88 756 ILE B N 1
ATOM 13634 C CA . ILE B 1 756 ? -1.152 10.484 30.812 1 95.88 756 ILE B CA 1
ATOM 13635 C C . ILE B 1 756 ? -1.9 10.164 32.094 1 95.88 756 ILE B C 1
ATOM 13637 O O . ILE B 1 756 ? -2.885 10.82 32.438 1 95.88 756 ILE B O 1
ATOM 13641 N N . GLY B 1 757 ? -1.427 9.172 32.781 1 93.69 757 GLY B N 1
ATOM 13642 C CA . GLY B 1 757 ? -1.927 8.836 34.094 1 93.69 757 GLY B CA 1
ATOM 13643 C C . GLY B 1 757 ? -3.328 8.25 34.062 1 93.69 757 GLY B C 1
ATOM 13644 O O . GLY B 1 757 ? -3.879 7.988 33 1 93.69 757 GLY B O 1
ATOM 13645 N N . LYS B 1 758 ? -3.857 8.016 35.25 1 93.44 758 LYS B N 1
ATOM 13646 C CA . LYS B 1 758 ? -5.199 7.469 35.406 1 93.44 758 LYS B CA 1
ATOM 13647 C C . LYS B 1 758 ? -6.262 8.453 34.938 1 93.44 758 LYS B C 1
ATOM 13649 O O . LYS B 1 758 ? -7.355 8.055 34.531 1 93.44 758 LYS B O 1
ATOM 13654 N N . GLU B 1 759 ? -5.871 9.734 34.938 1 93.38 759 GLU B N 1
ATOM 13655 C CA . GLU B 1 759 ? -6.797 10.773 34.5 1 93.38 759 GLU B CA 1
ATOM 13656 C C . GLU B 1 759 ? -6.926 10.812 32.969 1 93.38 759 GLU B C 1
ATOM 13658 O O . GLU B 1 759 ? -7.871 11.391 32.438 1 93.38 759 GLU B O 1
ATOM 13663 N N . LYS B 1 760 ? -5.98 10.234 32.344 1 95 760 LYS B N 1
ATOM 13664 C CA . LYS B 1 760 ? -5.973 10.125 30.891 1 95 760 LYS B CA 1
ATOM 13665 C C . LYS B 1 760 ? -6.004 11.5 30.234 1 95 760 LYS B C 1
ATOM 13667 O O . LYS B 1 760 ? -6.785 11.742 29.312 1 95 760 LYS B O 1
ATOM 13672 N N . ARG B 1 761 ? -5.238 12.414 30.688 1 95.25 761 ARG B N 1
ATOM 13673 C CA . ARG B 1 761 ? -5.172 13.781 30.188 1 95.25 761 ARG B CA 1
ATOM 13674 C C . ARG B 1 761 ? -4.039 13.938 29.172 1 95.25 761 ARG B C 1
ATOM 13676 O O . ARG B 1 761 ? -3.162 13.078 29.078 1 95.25 761 ARG B O 1
ATOM 13683 N N . THR B 1 762 ? -4.152 15 28.406 1 95.94 762 THR B N 1
ATOM 13684 C CA . THR B 1 762 ? -3.094 15.336 27.469 1 95.94 762 THR B CA 1
ATOM 13685 C C . THR B 1 762 ? -2.92 16.844 27.375 1 95.94 762 THR B C 1
ATOM 13687 O O . THR B 1 762 ? -3.535 17.594 28.125 1 95.94 762 THR B O 1
ATOM 13690 N N . THR B 1 763 ? -1.957 17.281 26.594 1 95.38 763 THR B N 1
ATOM 13691 C CA . THR B 1 763 ? -1.71 18.672 26.281 1 95.38 763 THR B CA 1
ATOM 13692 C C . THR B 1 763 ? -1.41 18.844 24.797 1 95.38 763 THR B C 1
ATOM 13694 O O . THR B 1 763 ? -1.332 17.859 24.047 1 95.38 763 THR B O 1
ATOM 13697 N N . TYR B 1 764 ? -1.45 20.078 24.359 1 95.25 764 TYR B N 1
ATOM 13698 C CA . TYR B 1 764 ? -1.032 20.359 23 1 95.25 764 TYR B CA 1
ATOM 13699 C C . TYR B 1 764 ? 0.448 20.047 22.797 1 95.25 764 TYR B C 1
ATOM 13701 O O . TYR B 1 764 ? 1.261 20.312 23.688 1 95.25 764 TYR B O 1
ATOM 13709 N N . GLY B 1 765 ? 0.815 19.406 21.703 1 94.94 765 GLY B N 1
ATOM 13710 C CA . GLY B 1 765 ? 2.193 19.031 21.438 1 94.94 765 GLY B CA 1
ATOM 13711 C C . GLY B 1 765 ? 2.717 19.578 20.109 1 94.94 765 GLY B C 1
ATOM 13712 O O . GLY B 1 765 ? 2.023 20.344 19.438 1 94.94 765 GLY B O 1
ATOM 13713 N N . GLY B 1 766 ? 3.979 19.281 19.859 1 95.44 766 GLY B N 1
ATOM 13714 C CA . GLY B 1 766 ? 4.602 19.688 18.609 1 95.44 766 GLY B CA 1
ATOM 13715 C C . GLY B 1 766 ? 4.465 18.672 17.5 1 95.44 766 GLY B C 1
ATOM 13716 O O . GLY B 1 766 ? 4.949 17.547 17.625 1 95.44 766 GLY B O 1
ATOM 13717 N N . VAL B 1 767 ? 3.758 19.094 16.422 1 96 767 VAL B N 1
ATOM 13718 C CA . VAL B 1 767 ? 3.623 18.25 15.234 1 96 767 VAL B CA 1
ATOM 13719 C C . VAL B 1 767 ? 4.898 18.328 14.398 1 96 767 VAL B C 1
ATOM 13721 O O . VAL B 1 767 ? 5.422 19.422 14.148 1 96 767 VAL B O 1
ATOM 13724 N N . SER B 1 768 ? 5.457 17.234 14.023 1 95.75 768 SER B N 1
ATOM 13725 C CA . SER B 1 768 ? 6.664 17.172 13.211 1 95.75 768 SER B CA 1
ATOM 13726 C C . SER B 1 768 ? 6.5 16.188 12.047 1 95.75 768 SER B C 1
ATOM 13728 O O . SER B 1 768 ? 5.449 15.57 11.906 1 95.75 768 SER B O 1
ATOM 13730 N N . GLY B 1 769 ? 7.527 16.125 11.18 1 95.31 769 GLY B N 1
ATOM 13731 C CA . GLY B 1 769 ? 7.52 15.227 10.047 1 95.31 769 GLY B CA 1
ATOM 13732 C C . GLY B 1 769 ? 7.137 15.906 8.742 1 95.31 769 GLY B C 1
ATOM 13733 O O . GLY B 1 769 ? 7.137 17.141 8.656 1 95.31 769 GLY B O 1
ATOM 13734 N N . ASN B 1 770 ? 6.777 15.109 7.781 1 95.5 770 ASN B N 1
ATOM 13735 C CA . ASN B 1 770 ? 6.461 15.617 6.449 1 95.5 770 ASN B CA 1
ATOM 13736 C C . ASN B 1 770 ? 5.211 16.484 6.465 1 95.5 770 ASN B C 1
ATOM 13738 O O . ASN B 1 770 ? 5.039 17.344 5.602 1 95.5 770 ASN B O 1
ATOM 13742 N N . ALA B 1 771 ? 4.406 16.312 7.469 1 95.19 771 ALA B N 1
ATOM 13743 C CA . ALA B 1 771 ? 3.154 17.062 7.57 1 95.19 771 ALA B CA 1
ATOM 13744 C C . ALA B 1 771 ? 3.42 18.562 7.668 1 95.19 771 ALA B C 1
ATOM 13746 O O . ALA B 1 771 ? 2.602 19.375 7.227 1 95.19 771 ALA B O 1
ATOM 13747 N N . ILE B 1 772 ? 4.566 19 8.188 1 96.06 772 ILE B N 1
ATOM 13748 C CA . ILE B 1 772 ? 4.789 20.422 8.406 1 96.06 772 ILE B CA 1
ATOM 13749 C C . ILE B 1 772 ? 5.781 20.953 7.367 1 96.06 772 ILE B C 1
ATOM 13751 O O . ILE B 1 772 ? 6.18 22.125 7.422 1 96.06 772 ILE B O 1
ATOM 13755 N N . ARG B 1 773 ? 6.242 20.203 6.391 1 96.19 773 ARG B N 1
ATOM 13756 C CA . ARG B 1 773 ? 7.223 20.609 5.391 1 96.19 773 ARG B CA 1
ATOM 13757 C C . ARG B 1 773 ? 6.75 21.844 4.633 1 96.19 773 ARG B C 1
ATOM 13759 O O . ARG B 1 773 ? 7.516 22.797 4.434 1 96.19 773 ARG B O 1
ATOM 13766 N N . PRO B 1 774 ? 5.457 21.875 4.184 1 96.5 774 PRO B N 1
ATOM 13767 C CA . PRO B 1 774 ? 5.031 23.078 3.461 1 96.5 774 PRO B CA 1
ATOM 13768 C C . PRO B 1 774 ? 5.133 24.344 4.309 1 96.5 774 PRO B C 1
ATOM 13770 O O . PRO B 1 774 ? 5.422 25.422 3.783 1 96.5 774 PRO B O 1
ATOM 13773 N N . ILE B 1 775 ? 4.887 24.188 5.574 1 96.56 775 ILE B N 1
ATOM 13774 C CA . ILE B 1 775 ? 4.938 25.328 6.5 1 96.56 775 ILE B CA 1
ATOM 13775 C C . ILE B 1 775 ? 6.383 25.766 6.699 1 96.56 775 ILE B C 1
ATOM 13777 O O . ILE B 1 775 ? 6.688 26.953 6.668 1 96.56 775 ILE B O 1
ATOM 13781 N N . ALA B 1 776 ? 7.25 24.766 6.844 1 97.5 776 ALA B N 1
ATOM 13782 C CA . ALA B 1 776 ? 8.672 25.047 7.031 1 97.5 776 ALA B CA 1
ATOM 13783 C C . ALA B 1 776 ? 9.281 25.656 5.777 1 97.5 776 ALA B C 1
ATOM 13785 O O . ALA B 1 776 ? 10.07 26.609 5.859 1 97.5 776 ALA B O 1
ATOM 13786 N N . LEU B 1 777 ? 8.945 25.109 4.664 1 97.62 777 LEU B N 1
ATOM 13787 C CA . LEU B 1 777 ? 9.477 25.625 3.406 1 97.62 777 LEU B CA 1
ATOM 13788 C C . LEU B 1 777 ? 9.023 27.047 3.158 1 97.62 777 LEU B C 1
ATOM 13790 O O . LEU B 1 777 ? 9.781 27.875 2.646 1 97.62 777 LEU B O 1
ATOM 13794 N N . ARG B 1 778 ? 7.816 27.406 3.49 1 96.81 778 ARG B N 1
ATOM 13795 C CA . ARG B 1 778 ? 7.332 28.781 3.406 1 96.81 778 ARG B CA 1
ATOM 13796 C C . ARG B 1 778 ? 8.141 29.703 4.32 1 96.81 778 ARG B C 1
ATOM 13798 O O . ARG B 1 778 ? 8.547 30.797 3.908 1 96.81 778 ARG B O 1
ATOM 13805 N N . ALA B 1 779 ? 8.344 29.266 5.543 1 97.62 779 ALA B N 1
ATOM 13806 C CA . ALA B 1 779 ? 9.086 30.078 6.504 1 97.62 779 ALA B CA 1
ATOM 13807 C C . ALA B 1 779 ? 10.5 30.375 6 1 97.62 779 ALA B C 1
ATOM 13809 O O . ALA B 1 779 ? 10.953 31.531 6.051 1 97.62 779 ALA B O 1
ATOM 13810 N N . VAL B 1 780 ? 11.141 29.375 5.516 1 98.25 780 VAL B N 1
ATOM 13811 C CA . VAL B 1 780 ? 12.516 29.5 5.043 1 98.25 780 VAL B CA 1
ATOM 13812 C C . VAL B 1 780 ? 12.562 30.453 3.848 1 98.25 780 VAL B C 1
ATOM 13814 O O . VAL B 1 780 ? 13.414 31.344 3.793 1 98.25 780 VAL B O 1
ATOM 13817 N N . THR B 1 781 ? 11.68 30.297 2.908 1 97.88 781 THR B N 1
ATOM 13818 C CA . THR B 1 781 ? 11.695 31.125 1.711 1 97.88 781 THR B CA 1
ATOM 13819 C C . THR B 1 781 ? 11.281 32.562 2.045 1 97.88 781 THR B C 1
ATOM 13821 O O . THR B 1 781 ? 11.812 33.5 1.468 1 97.88 781 THR B O 1
ATOM 13824 N N . ALA B 1 782 ? 10.344 32.719 2.957 1 97.38 782 ALA B N 1
ATOM 13825 C CA . ALA B 1 782 ? 9.922 34.062 3.371 1 97.38 782 ALA B CA 1
ATOM 13826 C C . ALA B 1 782 ? 11.062 34.812 4.035 1 97.38 782 ALA B C 1
ATOM 13828 O O . ALA B 1 782 ? 11.281 36 3.752 1 97.38 782 ALA B O 1
ATOM 13829 N N . ILE B 1 783 ? 11.758 34.188 4.934 1 98.38 783 ILE B N 1
ATOM 13830 C CA . ILE B 1 783 ? 12.891 34.781 5.609 1 98.38 783 ILE B CA 1
ATOM 13831 C C . ILE B 1 783 ? 14 35.062 4.602 1 98.38 783 ILE B C 1
ATOM 13833 O O . ILE B 1 783 ? 14.602 36.156 4.613 1 98.38 783 ILE B O 1
ATOM 13837 N N . GLY B 1 784 ? 14.234 34.094 3.748 1 98.25 784 GLY B N 1
ATOM 13838 C CA . GLY B 1 784 ? 15.266 34.281 2.734 1 98.25 784 GLY B CA 1
ATOM 13839 C C . GLY B 1 784 ? 15.008 35.438 1.815 1 98.25 784 GLY B C 1
ATOM 13840 O O . GLY B 1 784 ? 15.945 36.156 1.413 1 98.25 784 GLY B O 1
ATOM 13841 N N . ARG B 1 785 ? 13.836 35.656 1.415 1 97.31 785 ARG B N 1
ATOM 13842 C CA . ARG B 1 785 ? 13.469 36.781 0.562 1 97.31 785 ARG B CA 1
ATOM 13843 C C . ARG B 1 785 ? 13.594 38.094 1.312 1 97.31 785 ARG B C 1
ATOM 13845 O O . ARG B 1 785 ? 14.062 39.094 0.753 1 97.31 785 ARG B O 1
ATOM 13852 N N . ALA B 1 786 ? 13.219 38.125 2.586 1 97.75 786 ALA B N 1
ATOM 13853 C CA . ALA B 1 786 ? 13.188 39.344 3.387 1 97.75 786 ALA B CA 1
ATOM 13854 C C . ALA B 1 786 ? 14.586 39.719 3.859 1 97.75 786 ALA B C 1
ATOM 13856 O O . ALA B 1 786 ? 14.898 40.906 4.008 1 97.75 786 ALA B O 1
ATOM 13857 N N . LEU B 1 787 ? 15.383 38.719 4.164 1 97.81 787 LEU B N 1
ATOM 13858 C CA . LEU B 1 787 ? 16.734 38.906 4.684 1 97.81 787 LEU B CA 1
ATOM 13859 C C . LEU B 1 787 ? 17.75 38.156 3.836 1 97.81 787 LEU B C 1
ATOM 13861 O O . LEU B 1 787 ? 18.359 37.188 4.297 1 97.81 787 LEU B O 1
ATOM 13865 N N . PRO B 1 788 ? 18.016 38.688 2.631 1 94.94 788 PRO B N 1
ATOM 13866 C CA . PRO B 1 788 ? 18.953 38 1.743 1 94.94 788 PRO B CA 1
ATOM 13867 C C . PRO B 1 788 ? 20.328 37.812 2.369 1 94.94 788 PRO B C 1
ATOM 13869 O O . PRO B 1 788 ? 20.891 38.75 2.941 1 94.94 788 PRO B O 1
ATOM 13872 N N . GLY B 1 789 ? 20.828 36.656 2.307 1 94 789 GLY B N 1
ATOM 13873 C CA . GLY B 1 789 ? 22.172 36.375 2.777 1 94 789 GLY B CA 1
ATOM 13874 C C . GLY B 1 789 ? 22.219 35.969 4.242 1 94 789 GLY B C 1
ATOM 13875 O O . GLY B 1 789 ? 23.25 35.5 4.73 1 94 789 GLY B O 1
ATOM 13876 N N . PHE B 1 790 ? 21.125 36.25 5.031 1 97.75 790 PHE B N 1
ATOM 13877 C CA . PHE B 1 790 ? 21.031 35.844 6.434 1 97.75 790 PHE B CA 1
ATOM 13878 C C . PHE B 1 790 ? 20.938 34.344 6.566 1 97.75 790 PHE B C 1
ATOM 13880 O O . PHE B 1 790 ? 19.984 33.719 6.062 1 97.75 790 PHE B O 1
ATOM 13887 N N . PRO B 1 791 ? 21.938 33.656 7.191 1 98.38 791 PRO B N 1
ATOM 13888 C CA . PRO B 1 791 ? 21.938 32.188 7.234 1 98.38 791 PRO B CA 1
ATOM 13889 C C . PRO B 1 791 ? 20.719 31.594 7.926 1 98.38 791 PRO B C 1
ATOM 13891 O O . PRO B 1 791 ? 20.266 32.125 8.945 1 98.38 791 PRO B O 1
ATOM 13894 N N . ILE B 1 792 ? 20.172 30.578 7.324 1 98.75 792 ILE B N 1
ATOM 13895 C CA . ILE B 1 792 ? 19.031 29.859 7.883 1 98.75 792 ILE B CA 1
ATOM 13896 C C . ILE B 1 792 ? 19.375 28.375 8.023 1 98.75 792 ILE B C 1
ATOM 13898 O O . ILE B 1 792 ? 19.812 27.734 7.059 1 98.75 792 ILE B O 1
ATOM 13902 N N . LEU B 1 793 ? 19.281 27.828 9.203 1 98.62 793 LEU B N 1
ATOM 13903 C CA . LEU B 1 793 ? 19.234 26.375 9.406 1 98.62 793 LEU B CA 1
ATOM 13904 C C . LEU B 1 793 ? 17.812 25.859 9.328 1 98.62 793 LEU B C 1
ATOM 13906 O O . LEU B 1 793 ? 17.016 26.047 10.258 1 98.62 793 LEU B O 1
ATOM 13910 N N . ALA B 1 794 ? 17.516 25.156 8.258 1 98.38 794 ALA B N 1
ATOM 13911 C CA . ALA B 1 794 ? 16.141 24.688 8.039 1 98.38 794 ALA B CA 1
ATOM 13912 C C . ALA B 1 794 ? 15.844 23.438 8.859 1 98.38 794 ALA B C 1
ATOM 13914 O O . ALA B 1 794 ? 16.719 22.578 9.008 1 98.38 794 ALA B O 1
ATOM 13915 N N . THR B 1 795 ? 14.664 23.297 9.344 1 96.75 795 THR B N 1
ATOM 13916 C CA . THR B 1 795 ? 14.172 22.109 10.047 1 96.75 795 THR B CA 1
ATOM 13917 C C . THR B 1 795 ? 12.672 21.938 9.82 1 96.75 795 THR B C 1
ATOM 13919 O O . THR B 1 795 ? 11.922 22.922 9.812 1 96.75 795 THR B O 1
ATOM 13922 N N . GLY B 1 796 ? 12.289 20.703 9.539 1 95.12 796 GLY B N 1
ATOM 13923 C CA . GLY B 1 796 ? 10.883 20.391 9.328 1 95.12 796 GLY B CA 1
ATOM 13924 C C . GLY B 1 796 ? 10.633 19.594 8.062 1 95.12 796 GLY B C 1
ATOM 13925 O O . GLY B 1 796 ? 10.453 20.172 6.988 1 95.12 796 GLY B O 1
ATOM 13926 N N . GLY B 1 797 ? 10.523 18.344 8.227 1 95.44 797 GLY B N 1
ATOM 13927 C CA . GLY B 1 797 ? 10.078 17.484 7.148 1 95.44 797 GLY B CA 1
ATOM 13928 C C . GLY B 1 797 ? 11.156 17.234 6.109 1 95.44 797 GLY B C 1
ATOM 13929 O O . GLY B 1 797 ? 10.875 17.234 4.906 1 95.44 797 GLY B O 1
ATOM 13930 N N . ILE B 1 798 ? 12.383 17.109 6.461 1 97.38 798 ILE B N 1
ATOM 13931 C CA . ILE B 1 798 ? 13.477 16.797 5.555 1 97.38 798 ILE B CA 1
ATOM 13932 C C . ILE B 1 798 ? 13.797 15.297 5.637 1 97.38 798 ILE B C 1
ATOM 13934 O O . ILE B 1 798 ? 14.43 14.844 6.594 1 97.38 798 ILE B O 1
ATOM 13938 N N . ASP B 1 799 ? 13.375 14.547 4.582 1 96.69 799 ASP B N 1
ATOM 13939 C CA . ASP B 1 799 ? 13.508 13.094 4.672 1 96.69 799 ASP B CA 1
ATOM 13940 C C . ASP B 1 799 ? 14.219 12.531 3.443 1 96.69 799 ASP B C 1
ATOM 13942 O O . ASP B 1 799 ? 14.125 11.336 3.156 1 96.69 799 ASP B O 1
ATOM 13946 N N . SER B 1 800 ? 14.875 13.422 2.678 1 97.62 800 SER B N 1
ATOM 13947 C CA . SER B 1 800 ? 15.555 13 1.456 1 97.62 800 SER B CA 1
ATOM 13948 C C . SER B 1 800 ? 16.469 14.094 0.924 1 97.62 800 SER B C 1
ATOM 13950 O O . SER B 1 800 ? 16.391 15.242 1.367 1 97.62 800 SER B O 1
ATOM 13952 N N . ALA B 1 801 ? 17.312 13.695 -0.031 1 98.44 801 ALA B N 1
ATOM 13953 C CA . ALA B 1 801 ? 18.125 14.688 -0.738 1 98.44 801 ALA B CA 1
ATOM 13954 C C . ALA B 1 801 ? 17.25 15.656 -1.526 1 98.44 801 ALA B C 1
ATOM 13956 O O . ALA B 1 801 ? 17.547 16.844 -1.604 1 98.44 801 ALA B O 1
ATOM 13957 N N . ASP B 1 802 ? 16.219 15.117 -2.047 1 97.06 802 ASP B N 1
ATOM 13958 C CA . ASP B 1 802 ? 15.297 15.938 -2.818 1 97.06 802 ASP B CA 1
ATOM 13959 C C . ASP B 1 802 ? 14.664 17.016 -1.947 1 97.06 802 ASP B C 1
ATOM 13961 O O . ASP B 1 802 ? 14.633 18.188 -2.33 1 97.06 802 ASP B O 1
ATOM 13965 N N . ALA B 1 803 ? 14.164 16.672 -0.844 1 97 803 ALA B N 1
ATOM 13966 C CA . ALA B 1 803 ? 13.594 17.641 0.091 1 97 803 ALA B CA 1
ATOM 13967 C C . ALA B 1 803 ? 14.656 18.641 0.557 1 97 803 ALA B C 1
ATOM 13969 O O . ALA B 1 803 ? 14.391 19.844 0.641 1 97 803 ALA B O 1
ATOM 13970 N N . GLY B 1 804 ? 15.836 18.094 0.89 1 98.19 804 GLY B N 1
ATOM 13971 C CA . GLY B 1 804 ? 16.922 18.969 1.3 1 98.19 804 GLY B CA 1
ATOM 13972 C C . GLY B 1 804 ? 17.281 20.016 0.258 1 98.19 804 GLY B C 1
ATOM 13973 O O . GLY B 1 804 ? 17.5 21.172 0.59 1 98.19 804 GLY B O 1
ATOM 13974 N N . LEU B 1 805 ? 17.344 19.578 -0.989 1 98.5 805 LEU B N 1
ATOM 13975 C CA . LEU B 1 805 ? 17.656 20.5 -2.072 1 98.5 805 LEU B CA 1
ATOM 13976 C C . LEU B 1 805 ? 16.625 21.625 -2.158 1 98.5 805 LEU B C 1
ATOM 13978 O O . LEU B 1 805 ? 16.984 22.781 -2.418 1 98.5 805 LEU B O 1
ATOM 13982 N N . GLN B 1 806 ? 15.391 21.328 -1.967 1 98 806 GLN B N 1
ATOM 13983 C CA . GLN B 1 806 ? 14.352 22.344 -2.008 1 98 806 GLN B CA 1
ATOM 13984 C C . GLN B 1 806 ? 14.586 23.422 -0.954 1 98 806 GLN B C 1
ATOM 13986 O O . GLN B 1 806 ? 14.422 24.625 -1.225 1 98 806 GLN B O 1
ATOM 13991 N N . PHE B 1 807 ? 14.953 23.016 0.233 1 98.44 807 PHE B N 1
ATOM 13992 C CA . PHE B 1 807 ? 15.219 23.969 1.302 1 98.44 807 PHE B CA 1
ATOM 13993 C C . PHE B 1 807 ? 16.453 24.812 0.976 1 98.44 807 PHE B C 1
ATOM 13995 O O . PHE B 1 807 ? 16.469 26.016 1.25 1 98.44 807 PHE B O 1
ATOM 14002 N N . LEU B 1 808 ? 17.469 24.188 0.381 1 98.62 808 LEU B N 1
ATOM 14003 C CA . LEU B 1 808 ? 18.641 24.938 -0.042 1 98.62 808 LEU B CA 1
ATOM 14004 C C . LEU B 1 808 ? 18.266 25.969 -1.095 1 98.62 808 LEU B C 1
ATOM 14006 O O . LEU B 1 808 ? 18.609 27.156 -0.957 1 98.62 808 LEU B O 1
ATOM 14010 N N . LEU B 1 809 ? 17.531 25.531 -2.098 1 98.25 809 LEU B N 1
ATOM 14011 C CA . LEU B 1 809 ? 17.062 26.438 -3.143 1 98.25 809 LEU B CA 1
ATOM 14012 C C . LEU B 1 809 ? 16.203 27.547 -2.553 1 98.25 809 LEU B C 1
ATOM 14014 O O . LEU B 1 809 ? 16.156 28.656 -3.098 1 98.25 809 LEU B O 1
ATOM 14018 N N . GLY B 1 810 ? 15.586 27.234 -1.436 1 98 810 GLY B N 1
ATOM 14019 C CA . GLY B 1 810 ? 14.695 28.188 -0.787 1 98 810 GLY B CA 1
ATOM 14020 C C . GLY B 1 810 ? 15.414 29.156 0.133 1 98 810 GLY B C 1
ATOM 14021 O O . GLY B 1 810 ? 14.789 30.031 0.722 1 98 810 GLY B O 1
ATOM 14022 N N . GLY B 1 811 ? 16.656 28.984 0.403 1 98.38 811 GLY B N 1
ATOM 14023 C CA . GLY B 1 811 ? 17.406 29.984 1.148 1 98.38 811 GLY B CA 1
ATOM 14024 C C . GLY B 1 811 ? 18.125 29.406 2.357 1 98.38 811 GLY B C 1
ATOM 14025 O O . GLY B 1 811 ? 18.906 30.109 3.006 1 98.38 811 GLY B O 1
ATOM 14026 N N . ALA B 1 812 ? 17.953 28.172 2.668 1 98.5 812 ALA B N 1
ATOM 14027 C CA . ALA B 1 812 ? 18.609 27.562 3.814 1 98.5 812 ALA B CA 1
ATOM 14028 C C . ALA B 1 812 ? 20.078 27.281 3.516 1 98.5 812 ALA B C 1
ATOM 14030 O O . ALA B 1 812 ? 20.438 26.969 2.379 1 98.5 812 ALA B O 1
ATOM 14031 N N . SER B 1 813 ? 20.875 27.328 4.559 1 98.31 813 SER B N 1
ATOM 14032 C CA . SER B 1 813 ? 22.281 27.016 4.43 1 98.31 813 SER B CA 1
ATOM 14033 C C . SER B 1 813 ? 22.594 25.609 4.91 1 98.31 813 SER B C 1
ATOM 14035 O O . SER B 1 813 ? 23.531 24.969 4.434 1 98.31 813 SER B O 1
ATOM 14037 N N . ALA B 1 814 ? 21.875 25.188 5.848 1 98.44 814 ALA B N 1
ATOM 14038 C CA . ALA B 1 814 ? 22.016 23.828 6.371 1 98.44 814 ALA B CA 1
ATOM 14039 C C . ALA B 1 814 ? 20.672 23.25 6.77 1 98.44 814 ALA B C 1
ATOM 14041 O O . ALA B 1 814 ? 19.656 23.969 6.793 1 98.44 814 ALA B O 1
ATOM 14042 N N . LEU B 1 815 ? 20.641 21.922 7.051 1 98.69 815 LEU B N 1
ATOM 14043 C CA . LEU B 1 815 ? 19.391 21.172 7.191 1 98.69 815 LEU B CA 1
ATOM 14044 C C . LEU B 1 815 ? 19.406 20.344 8.469 1 98.69 815 LEU B C 1
ATOM 14046 O O . LEU B 1 815 ? 20.297 19.5 8.664 1 98.69 815 LEU B O 1
ATOM 14050 N N . GLN B 1 816 ? 18.469 20.562 9.375 1 98.44 816 GLN B N 1
ATOM 14051 C CA . GLN B 1 816 ? 18.344 19.781 10.602 1 98.44 816 GLN B CA 1
ATOM 14052 C C . GLN B 1 816 ? 17.266 18.703 10.469 1 98.44 816 GLN B C 1
ATOM 14054 O O . GLN B 1 816 ? 16.125 19.016 10.133 1 98.44 816 GLN B O 1
ATOM 14059 N N . VAL B 1 817 ? 17.609 17.453 10.773 1 98.06 817 VAL B N 1
ATOM 14060 C CA . VAL B 1 817 ? 16.75 16.297 10.539 1 98.06 817 VAL B CA 1
ATOM 14061 C C . VAL B 1 817 ? 16.422 15.633 11.875 1 98.06 817 VAL B C 1
ATOM 14063 O O . VAL B 1 817 ? 17.266 15.578 12.773 1 98.06 817 VAL B O 1
ATOM 14066 N N . CYS B 1 818 ? 15.156 15.086 11.992 1 97.25 818 CYS B N 1
ATOM 14067 C CA . CYS B 1 818 ? 14.781 14.328 13.172 1 97.25 818 CYS B CA 1
ATOM 14068 C C . CYS B 1 818 ? 13.836 13.188 12.812 1 97.25 818 CYS B C 1
ATOM 14070 O O . CYS B 1 818 ? 14.219 12.016 12.852 1 97.25 818 CYS B O 1
ATOM 14072 N N . SER B 1 819 ? 12.609 13.477 12.375 1 96 819 SER B N 1
ATOM 14073 C CA . SER B 1 819 ? 11.555 12.484 12.18 1 96 819 SER B CA 1
ATOM 14074 C C . SER B 1 819 ? 12.008 11.383 11.227 1 96 819 SER B C 1
ATOM 14076 O O . SER B 1 819 ? 11.602 10.227 11.367 1 96 819 SER B O 1
ATOM 14078 N N . SER B 1 820 ? 12.82 11.695 10.281 1 95.88 820 SER B N 1
ATOM 14079 C CA . SER B 1 820 ? 13.344 10.688 9.359 1 95.88 820 SER B CA 1
ATOM 14080 C C . SER B 1 820 ? 14.141 9.625 10.109 1 95.88 820 SER B C 1
ATOM 14082 O O . SER B 1 820 ? 14.055 8.438 9.789 1 95.88 820 SER B O 1
ATOM 14084 N N . VAL B 1 821 ? 14.93 10.039 11.062 1 97.25 821 VAL B N 1
ATOM 14085 C CA . VAL B 1 821 ? 15.703 9.109 11.883 1 97.25 821 VAL B CA 1
ATOM 14086 C C . VAL B 1 821 ? 14.766 8.328 12.805 1 97.25 821 VAL B C 1
ATOM 14088 O O . VAL B 1 821 ? 14.953 7.129 13.016 1 97.25 821 VAL B O 1
ATOM 14091 N N . GLN B 1 822 ? 13.719 9.031 13.344 1 96.12 822 GLN B N 1
ATOM 14092 C CA . GLN B 1 822 ? 12.727 8.336 14.156 1 96.12 822 GLN B CA 1
ATOM 14093 C C . GLN B 1 822 ? 12.094 7.184 13.391 1 96.12 822 GLN B C 1
ATOM 14095 O O . GLN B 1 822 ? 11.82 6.125 13.961 1 96.12 822 GLN B O 1
ATOM 14100 N N . ASN B 1 823 ? 11.891 7.352 12.117 1 94.94 823 ASN B N 1
ATOM 14101 C CA . ASN B 1 823 ? 11.305 6.328 11.258 1 94.94 823 ASN B CA 1
ATOM 14102 C C . ASN B 1 823 ? 12.305 5.227 10.93 1 94.94 823 ASN B C 1
ATOM 14104 O O . ASN B 1 823 ? 11.914 4.105 10.602 1 94.94 823 ASN B O 1
ATOM 14108 N N . GLN B 1 824 ? 13.602 5.598 10.938 1 94.06 824 GLN B N 1
ATOM 14109 C CA . GLN B 1 824 ? 14.648 4.68 10.492 1 94.06 824 GLN B CA 1
ATOM 14110 C C . GLN B 1 824 ? 15.812 4.648 11.477 1 94.06 824 GLN B C 1
ATOM 14112 O O . GLN B 1 824 ? 15.633 4.281 12.641 1 94.06 824 GLN B O 1
ATOM 14117 N N . ASP B 1 825 ? 16.922 5.07 10.984 1 95.81 825 ASP B N 1
ATOM 14118 C CA . ASP B 1 825 ? 18.125 5.109 11.805 1 95.81 825 ASP B CA 1
ATOM 14119 C C . ASP B 1 825 ? 19.156 6.09 11.234 1 95.81 825 ASP B C 1
ATOM 14121 O O . ASP B 1 825 ? 18.844 6.836 10.297 1 95.81 825 ASP B O 1
ATOM 14125 N N . PHE B 1 826 ? 20.312 6.16 11.797 1 97.5 826 PHE B N 1
ATOM 14126 C CA . PHE B 1 826 ? 21.312 7.168 11.461 1 97.5 826 PHE B CA 1
ATOM 14127 C C . PHE B 1 826 ? 21.859 6.945 10.055 1 97.5 826 PHE B C 1
ATOM 14129 O O . PHE B 1 826 ? 22.438 7.848 9.453 1 97.5 826 PHE B O 1
ATOM 14136 N N . THR B 1 827 ? 21.609 5.793 9.43 1 97.31 827 THR B N 1
ATOM 14137 C CA . THR B 1 827 ? 22.219 5.465 8.148 1 97.31 827 THR B CA 1
ATOM 14138 C C . THR B 1 827 ? 21.516 6.199 7.012 1 97.31 827 THR B C 1
ATOM 14140 O O . THR B 1 827 ? 22 6.211 5.879 1 97.31 827 THR B O 1
ATOM 14143 N N . VAL B 1 828 ? 20.453 6.902 7.293 1 97.38 828 VAL B N 1
ATOM 14144 C CA . VAL B 1 828 ? 19.734 7.625 6.242 1 97.38 828 VAL B CA 1
ATOM 14145 C C . VAL B 1 828 ? 20.641 8.711 5.656 1 97.38 828 VAL B C 1
ATOM 14147 O O . VAL B 1 828 ? 20.438 9.156 4.523 1 97.38 828 VAL B O 1
ATOM 14150 N N . ILE B 1 829 ? 21.672 9.125 6.383 1 98.38 829 ILE B N 1
ATOM 14151 C CA . ILE B 1 829 ? 22.578 10.188 5.957 1 98.38 829 ILE B CA 1
ATOM 14152 C C . ILE B 1 829 ? 23.266 9.781 4.66 1 98.38 829 ILE B C 1
ATOM 14154 O O . ILE B 1 829 ? 23.547 10.625 3.809 1 98.38 829 ILE B O 1
ATOM 14158 N N . GLU B 1 830 ? 23.547 8.492 4.508 1 98.06 830 GLU B N 1
ATOM 14159 C CA . GLU B 1 830 ? 24.203 8.047 3.279 1 98.06 830 GLU B CA 1
ATOM 14160 C C . GLU B 1 830 ? 23.312 8.305 2.064 1 98.06 830 GLU B C 1
ATOM 14162 O O . GLU B 1 830 ? 23.797 8.719 1.01 1 98.06 830 GLU B O 1
ATOM 14167 N N . ASP B 1 831 ? 22.062 8.008 2.238 1 98.19 831 ASP B N 1
ATOM 14168 C CA . ASP B 1 831 ? 21.078 8.289 1.193 1 98.19 831 ASP B CA 1
ATOM 14169 C C . ASP B 1 831 ? 21.062 9.773 0.84 1 98.19 831 ASP B C 1
ATOM 14171 O O . ASP B 1 831 ? 21.047 10.141 -0.338 1 98.19 831 ASP B O 1
ATOM 14175 N N . TYR B 1 832 ? 21.109 10.641 1.838 1 98.69 832 TYR B N 1
ATOM 14176 C CA . TYR B 1 832 ? 21.016 12.086 1.646 1 98.69 832 TYR B CA 1
ATOM 14177 C C . TYR B 1 832 ? 22.25 12.617 0.918 1 98.69 832 TYR B C 1
ATOM 14179 O O . TYR B 1 832 ? 22.125 13.406 -0.019 1 98.69 832 TYR B O 1
ATOM 14187 N N . LEU B 1 833 ? 23.375 12.133 1.318 1 98.62 833 LEU B N 1
ATOM 14188 C CA . LEU B 1 833 ? 24.625 12.602 0.717 1 98.62 833 LEU B CA 1
ATOM 14189 C C . LEU B 1 833 ? 24.719 12.172 -0.742 1 98.62 833 LEU B C 1
ATOM 14191 O O . LEU B 1 833 ? 24.969 12.992 -1.623 1 98.62 833 LEU B O 1
ATOM 14195 N N . MET B 1 834 ? 24.469 10.891 -1.024 1 98.38 834 MET B N 1
ATOM 14196 C CA . MET B 1 834 ? 24.547 10.383 -2.391 1 98.38 834 MET B CA 1
ATOM 14197 C C . MET B 1 834 ? 23.5 11.047 -3.283 1 98.38 834 MET B C 1
ATOM 14199 O O . MET B 1 834 ? 23.797 11.383 -4.434 1 98.38 834 MET B O 1
ATOM 14203 N N . GLY B 1 835 ? 22.312 11.188 -2.703 1 98.69 835 GLY B N 1
ATOM 14204 C CA . GLY B 1 835 ? 21.25 11.812 -3.473 1 98.69 835 GLY B CA 1
ATOM 14205 C C . GLY B 1 835 ? 21.562 13.25 -3.855 1 98.69 835 GLY B C 1
ATOM 14206 O O . GLY B 1 835 ? 21.297 13.672 -4.984 1 98.69 835 GLY B O 1
ATOM 14207 N N . LEU B 1 836 ? 22.078 14.023 -2.896 1 98.81 836 LEU B N 1
ATOM 14208 C CA . LEU B 1 836 ? 22.375 15.422 -3.164 1 98.81 836 LEU B CA 1
ATOM 14209 C C . LEU B 1 836 ? 23.516 15.555 -4.16 1 98.81 836 LEU B C 1
ATOM 14211 O O . LEU B 1 836 ? 23.484 16.422 -5.043 1 98.81 836 LEU B O 1
ATOM 14215 N N . LYS B 1 837 ? 24.594 14.75 -4.043 1 98.75 837 LYS B N 1
ATOM 14216 C CA . LYS B 1 837 ? 25.672 14.727 -5.023 1 98.75 837 LYS B CA 1
ATOM 14217 C C . LYS B 1 837 ? 25.141 14.469 -6.43 1 98.75 837 LYS B C 1
ATOM 14219 O O . LYS B 1 837 ? 25.547 15.133 -7.383 1 98.75 837 LYS B O 1
ATOM 14224 N N . ALA B 1 838 ? 24.25 13.477 -6.516 1 98.69 838 ALA B N 1
ATOM 14225 C CA . ALA B 1 838 ? 23.688 13.109 -7.812 1 98.69 838 ALA B CA 1
ATOM 14226 C C . ALA B 1 838 ? 22.891 14.258 -8.406 1 98.69 838 ALA B C 1
ATOM 14228 O O . ALA B 1 838 ? 22.984 14.539 -9.609 1 98.69 838 ALA B O 1
ATOM 14229 N N . LEU B 1 839 ? 22.078 14.891 -7.578 1 98.44 839 LEU B N 1
ATOM 14230 C CA . LEU B 1 839 ? 21.25 15.992 -8.055 1 98.44 839 LEU B CA 1
ATOM 14231 C C . LEU B 1 839 ? 22.109 17.125 -8.586 1 98.44 839 LEU B C 1
ATOM 14233 O O . LEU B 1 839 ? 21.797 17.719 -9.625 1 98.44 839 LEU B O 1
ATOM 14237 N N . LEU B 1 840 ? 23.219 17.469 -7.914 1 98.06 840 LEU B N 1
ATOM 14238 C CA . LEU B 1 840 ? 24.125 18.516 -8.344 1 98.06 840 LEU B CA 1
ATOM 14239 C C . LEU B 1 840 ? 24.828 18.141 -9.641 1 98.06 840 LEU B C 1
ATOM 14241 O O . LEU B 1 840 ? 24.953 18.969 -10.555 1 98.06 840 LEU B O 1
ATOM 14245 N N . TYR B 1 841 ? 25.266 16.891 -9.719 1 98.06 841 TYR B N 1
ATOM 14246 C CA . TYR B 1 841 ? 26 16.406 -10.891 1 98.06 841 TYR B CA 1
ATOM 14247 C C . TYR B 1 841 ? 25.094 16.391 -12.117 1 98.06 841 TYR B C 1
ATOM 14249 O O . TYR B 1 841 ? 25.469 16.875 -13.188 1 98.06 841 TYR B O 1
ATOM 14257 N N . LEU B 1 842 ? 23.906 15.82 -12.039 1 97.44 842 LEU B N 1
ATOM 14258 C CA . LEU B 1 842 ? 23 15.633 -13.164 1 97.44 842 LEU B CA 1
ATOM 14259 C C . LEU B 1 842 ? 22.531 16.969 -13.727 1 97.44 842 LEU B C 1
ATOM 14261 O O . LEU B 1 842 ? 22.25 17.078 -14.922 1 97.44 842 LEU B O 1
ATOM 14265 N N . ARG B 1 843 ? 22.516 17.969 -12.852 1 94.44 843 ARG B N 1
ATOM 14266 C CA . ARG B 1 843 ? 22.125 19.312 -13.266 1 94.44 843 ARG B CA 1
ATOM 14267 C C . ARG B 1 843 ? 23.078 19.859 -14.328 1 94.44 843 ARG B C 1
ATOM 14269 O O . ARG B 1 843 ? 22.703 20.734 -15.109 1 94.44 843 ARG B O 1
ATOM 14276 N N . THR B 1 844 ? 24.25 19.344 -14.422 1 95.94 844 THR B N 1
ATOM 14277 C CA . THR B 1 844 ? 25.297 19.875 -15.297 1 95.94 844 THR B CA 1
ATOM 14278 C C . THR B 1 844 ? 25.375 19.078 -16.594 1 95.94 844 THR B C 1
ATOM 14280 O O . THR B 1 844 ? 26.156 19.406 -17.484 1 95.94 844 THR B O 1
ATOM 14283 N N . LEU B 1 845 ? 24.625 18.031 -16.719 1 96.5 845 LEU B N 1
ATOM 14284 C CA . LEU B 1 845 ? 24.625 17.219 -17.922 1 96.5 845 LEU B CA 1
ATOM 14285 C C . LEU B 1 845 ? 23.594 17.75 -18.922 1 96.5 845 LEU B C 1
ATOM 14287 O O . LEU B 1 845 ? 22.406 17.844 -18.609 1 96.5 845 LEU B O 1
ATOM 14291 N N . LYS B 1 846 ? 23.938 17.938 -20.109 1 94.81 846 LYS B N 1
ATOM 14292 C CA . LYS B 1 846 ? 23.094 18.516 -21.156 1 94.81 846 LYS B CA 1
ATOM 14293 C C . LYS B 1 846 ? 21.938 17.594 -21.484 1 94.81 846 LYS B C 1
ATOM 14295 O O . LYS B 1 846 ? 20.797 18.062 -21.656 1 94.81 846 LYS B O 1
ATOM 14300 N N . SER B 1 847 ? 22.172 16.391 -21.562 1 94.5 847 SER B N 1
ATOM 14301 C CA . SER B 1 847 ? 21.156 15.422 -21.984 1 94.5 847 SER B CA 1
ATOM 14302 C C . SER B 1 847 ? 20.109 15.211 -20.906 1 94.5 847 SER B C 1
ATOM 14304 O O . SER B 1 847 ? 19.062 14.609 -21.156 1 94.5 847 SER B O 1
ATOM 14306 N N . LYS B 1 848 ? 20.344 15.719 -19.688 1 95.88 848 LYS B N 1
ATOM 14307 C CA . LYS B 1 848 ? 19.422 15.484 -18.578 1 95.88 848 LYS B CA 1
ATOM 14308 C C . LYS B 1 848 ? 18.625 16.734 -18.25 1 95.88 848 LYS B C 1
ATOM 14310 O O . LYS B 1 848 ? 18.062 16.859 -17.156 1 95.88 848 LYS B O 1
ATOM 14315 N N . LYS B 1 849 ? 18.531 17.562 -19.156 1 93.31 849 LYS B N 1
ATOM 14316 C CA . LYS B 1 849 ? 17.828 18.844 -18.938 1 93.31 849 LYS B CA 1
ATOM 14317 C C . LYS B 1 849 ? 16.344 18.609 -18.703 1 93.31 849 LYS B C 1
ATOM 14319 O O . LYS B 1 849 ? 15.703 19.391 -17.984 1 93.31 849 LYS B O 1
ATOM 14324 N N . ASP B 1 850 ? 15.836 17.531 -19.266 1 94.12 850 ASP B N 1
ATOM 14325 C CA . ASP B 1 850 ? 14.406 17.281 -19.156 1 94.12 850 ASP B CA 1
ATOM 14326 C C . ASP B 1 850 ? 14.117 16.312 -18.016 1 94.12 850 ASP B C 1
ATOM 14328 O O . ASP B 1 850 ? 12.969 15.898 -17.812 1 94.12 850 ASP B O 1
ATOM 14332 N N . TRP B 1 851 ? 15.141 15.93 -17.297 1 96.75 851 TRP B N 1
ATOM 14333 C CA . TRP B 1 851 ? 14.93 15.078 -16.141 1 96.75 851 TRP B CA 1
ATOM 14334 C C . TRP B 1 851 ? 14.406 15.891 -14.953 1 96.75 851 TRP B C 1
ATOM 14336 O O . TRP B 1 851 ? 14.742 17.062 -14.805 1 96.75 851 TRP B O 1
ATOM 14346 N N . MET B 1 852 ? 13.492 15.414 -14.18 1 96.19 852 MET B N 1
ATOM 14347 C CA . MET B 1 852 ? 13.102 15.969 -12.883 1 96.19 852 MET B CA 1
ATOM 14348 C C . MET B 1 852 ? 13.922 15.344 -11.758 1 96.19 852 MET B C 1
ATOM 14350 O O . MET B 1 852 ? 13.516 14.344 -11.172 1 96.19 852 MET B O 1
ATOM 14354 N N . GLY B 1 853 ? 14.984 16.047 -11.391 1 97.06 853 GLY B N 1
ATOM 14355 C CA . GLY B 1 853 ? 15.945 15.422 -10.492 1 97.06 853 GLY B CA 1
ATOM 14356 C C . GLY B 1 853 ? 16.625 14.203 -11.094 1 97.06 853 GLY B C 1
ATOM 14357 O O . GLY B 1 853 ? 17.312 14.305 -12.102 1 97.06 853 GLY B O 1
ATOM 14358 N N . GLN B 1 854 ? 16.266 13.039 -10.531 1 98.31 854 GLN B N 1
ATOM 14359 C CA . GLN B 1 854 ? 16.859 11.812 -11.047 1 98.31 854 GLN B CA 1
ATOM 14360 C C . GLN B 1 854 ? 15.852 11 -11.852 1 98.31 854 GLN B C 1
ATOM 14362 O O . GLN B 1 854 ? 16.125 9.867 -12.25 1 98.31 854 GLN B O 1
ATOM 14367 N N . SER B 1 855 ? 14.672 11.578 -12.078 1 98 855 SER B N 1
ATOM 14368 C CA . SER B 1 855 ? 13.609 10.898 -12.82 1 98 855 SER B CA 1
ATOM 14369 C C . SER B 1 855 ? 13.664 11.266 -14.305 1 98 855 SER B C 1
ATOM 14371 O O . SER B 1 855 ? 13.555 12.438 -14.664 1 98 855 SER B O 1
ATOM 14373 N N . PRO B 1 856 ? 13.75 10.297 -15.18 1 97.44 856 PRO B N 1
ATOM 14374 C CA . PRO B 1 856 ? 13.609 10.602 -16.609 1 97.44 856 PRO B CA 1
ATOM 14375 C C . PRO B 1 856 ? 12.18 10.953 -17 1 97.44 856 PRO B C 1
ATOM 14377 O O . PRO B 1 856 ? 11.242 10.719 -16.234 1 97.44 856 PRO B O 1
ATOM 14380 N N . PRO B 1 857 ? 12.086 11.57 -18.188 1 95.94 857 PRO B N 1
ATOM 14381 C CA . PRO B 1 857 ? 10.711 11.711 -18.672 1 95.94 857 PRO B CA 1
ATOM 14382 C C . PRO B 1 857 ? 9.945 10.391 -18.672 1 95.94 857 PRO B C 1
ATOM 14384 O O . PRO B 1 857 ? 10.5 9.352 -19.031 1 95.94 857 PRO B O 1
ATOM 14387 N N . THR B 1 858 ? 8.719 10.43 -18.25 1 95.31 858 THR B N 1
ATOM 14388 C CA . THR B 1 858 ? 7.934 9.203 -18.109 1 95.31 858 THR B CA 1
ATOM 14389 C C . THR B 1 858 ? 7.645 8.594 -19.484 1 95.31 858 THR B C 1
ATOM 14391 O O . THR B 1 858 ? 7.012 9.227 -20.328 1 95.31 858 THR B O 1
ATOM 14394 N N . PRO B 1 859 ? 8.094 7.41 -19.703 1 94.38 859 PRO B N 1
ATOM 14395 C CA . PRO B 1 859 ? 7.715 6.758 -20.953 1 94.38 859 PRO B CA 1
ATOM 14396 C C . PRO B 1 859 ? 6.254 6.309 -20.969 1 94.38 859 PRO B C 1
ATOM 14398 O O . PRO B 1 859 ? 5.66 6.094 -19.906 1 94.38 859 PRO B O 1
ATOM 14401 N N . LYS B 1 860 ? 5.68 6.207 -22.188 1 92.94 860 LYS B N 1
ATOM 14402 C CA . LYS B 1 860 ? 4.348 5.617 -22.266 1 92.94 860 LYS B CA 1
ATOM 14403 C C . LYS B 1 860 ? 4.371 4.141 -21.875 1 92.94 860 LYS B C 1
ATOM 14405 O O . LYS B 1 860 ? 5.129 3.355 -22.453 1 92.94 860 LYS B O 1
ATOM 14410 N N . HIS B 1 861 ? 3.6 3.809 -20.844 1 93.31 861 HIS B N 1
ATOM 14411 C CA . HIS B 1 861 ? 3.67 2.439 -20.344 1 93.31 861 HIS B CA 1
ATOM 14412 C C . HIS B 1 861 ? 2.367 2.035 -19.656 1 93.31 861 HIS B C 1
ATOM 14414 O O . HIS B 1 861 ? 1.552 2.893 -19.312 1 93.31 861 HIS B O 1
ATOM 14420 N N . GLN B 1 862 ? 2.166 0.765 -19.516 1 91.5 862 GLN B N 1
ATOM 14421 C CA . GLN B 1 862 ? 1.212 0.116 -18.609 1 91.5 862 GLN B CA 1
ATOM 14422 C C . GLN B 1 862 ? 1.839 -1.093 -17.922 1 91.5 862 GLN B C 1
ATOM 14424 O O . GLN B 1 862 ? 2.629 -1.819 -18.531 1 91.5 862 GLN B O 1
ATOM 14429 N N . LEU B 1 863 ? 1.563 -1.246 -16.672 1 92.38 863 LEU B N 1
ATOM 14430 C CA . LEU B 1 863 ? 2.131 -2.332 -15.883 1 92.38 863 LEU B CA 1
ATOM 14431 C C . LEU B 1 863 ? 3.654 -2.287 -15.914 1 92.38 863 LEU B C 1
ATOM 14433 O O . LEU B 1 863 ? 4.309 -3.332 -15.961 1 92.38 863 LEU B O 1
ATOM 14437 N N . GLY B 1 864 ? 4.23 -1.087 -16.047 1 92.62 864 GLY B N 1
ATOM 14438 C CA . GLY B 1 864 ? 5.672 -0.905 -16.031 1 92.62 864 GLY B CA 1
ATOM 14439 C C . GLY B 1 864 ? 6.34 -1.291 -17.344 1 92.62 864 GLY B C 1
ATOM 14440 O O . GLY B 1 864 ? 7.57 -1.306 -17.438 1 92.62 864 GLY B O 1
ATOM 14441 N N . LYS B 1 865 ? 5.574 -1.573 -18.422 1 94.06 865 LYS B N 1
ATOM 14442 C CA . LYS B 1 865 ? 6.109 -2.029 -19.703 1 94.06 865 LYS B CA 1
ATOM 14443 C C . LYS B 1 865 ? 5.707 -1.088 -20.828 1 94.06 865 LYS B C 1
ATOM 14445 O O . LYS B 1 865 ? 4.617 -0.508 -20.797 1 94.06 865 LYS B O 1
ATOM 14450 N N . SER B 1 866 ? 6.512 -0.984 -21.766 1 90.62 866 SER B N 1
ATOM 14451 C CA . SER B 1 866 ? 6.266 -0.087 -22.891 1 90.62 866 SER B CA 1
ATOM 14452 C C . SER B 1 866 ? 5.027 -0.51 -23.672 1 90.62 866 SER B C 1
ATOM 14454 O O . SER B 1 866 ? 4.773 -1.704 -23.859 1 90.62 866 SER B O 1
ATOM 14456 N N . VAL B 1 867 ? 4.328 0.496 -24.125 1 86.12 867 VAL B N 1
ATOM 14457 C CA . VAL B 1 867 ? 3.129 0.205 -24.906 1 86.12 867 VAL B CA 1
ATOM 14458 C C . VAL B 1 867 ? 3.373 0.548 -26.375 1 86.12 867 VAL B C 1
ATOM 14460 O O . VAL B 1 867 ? 4.078 1.511 -26.672 1 86.12 867 VAL B O 1
ATOM 14463 N N . VAL B 1 868 ? 2.906 -0.348 -27.219 1 77.12 868 VAL B N 1
ATOM 14464 C CA . VAL B 1 868 ? 2.957 -0.073 -28.641 1 77.12 868 VAL B CA 1
ATOM 14465 C C . VAL B 1 868 ? 1.939 1.008 -29 1 77.12 868 VAL B C 1
ATOM 14467 O O . VAL B 1 868 ? 0.789 0.955 -28.562 1 77.12 868 VAL B O 1
ATOM 14470 N N . GLN B 1 869 ? 2.385 2.023 -29.609 1 67.25 869 GLN B N 1
ATOM 14471 C CA . GLN B 1 869 ? 1.469 3.096 -29.984 1 67.25 869 GLN B CA 1
ATOM 14472 C C . GLN B 1 869 ? 0.497 2.637 -31.062 1 67.25 869 GLN B C 1
ATOM 14474 O O . GLN B 1 869 ? 0.91 2.32 -32.188 1 67.25 869 GLN B O 1
ATOM 14479 N N . LEU B 1 870 ? -0.648 2.312 -30.625 1 60.78 870 LEU B N 1
ATOM 14480 C CA . LEU B 1 870 ? -1.72 1.713 -31.406 1 60.78 870 LEU B CA 1
ATOM 14481 C C . LEU B 1 870 ? -2.059 2.582 -32.625 1 60.78 870 LEU B C 1
ATOM 14483 O O . LEU B 1 870 ? -2.479 2.07 -33.656 1 60.78 870 LEU B O 1
ATOM 14487 N N . SER B 1 871 ? -2.027 3.881 -32.281 1 62.06 871 SER B N 1
ATOM 14488 C CA . SER B 1 871 ? -2.406 4.715 -33.438 1 62.06 871 SER B CA 1
ATOM 14489 C C . SER B 1 871 ? -1.63 4.324 -34.688 1 62.06 871 SER B C 1
ATOM 14491 O O . SER B 1 871 ? -2.16 4.391 -35.781 1 62.06 871 SER B O 1
ATOM 14493 N N . ASP B 1 872 ? -0.561 3.674 -34.406 1 62.59 872 ASP B N 1
ATOM 14494 C CA . ASP B 1 872 ? 0.263 3.271 -35.562 1 62.59 872 ASP B CA 1
ATOM 14495 C C . ASP B 1 872 ? -0.155 1.899 -36.062 1 62.59 872 ASP B C 1
ATOM 14497 O O . ASP B 1 872 ? 0.025 1.598 -37.25 1 62.59 872 ASP B O 1
ATOM 14501 N N . VAL B 1 873 ? -0.76 1.179 -35.125 1 62.47 873 VAL B N 1
ATOM 14502 C CA . VAL B 1 873 ? -1.069 -0.201 -35.5 1 62.47 873 VAL B CA 1
ATOM 14503 C C . VAL B 1 873 ? -2.582 -0.379 -35.594 1 62.47 873 VAL B C 1
ATOM 14505 O O . VAL B 1 873 ? -3.068 -1.052 -36.5 1 62.47 873 VAL B O 1
ATOM 14508 N N . VAL B 1 874 ? -3.334 0.28 -34.656 1 61.12 874 VAL B N 1
ATOM 14509 C CA . VAL B 1 874 ? -4.754 -0.032 -34.531 1 61.12 874 VAL B CA 1
ATOM 14510 C C . VAL B 1 874 ? -5.59 1.135 -35.062 1 61.12 874 VAL B C 1
ATOM 14512 O O . VAL B 1 874 ? -6.77 0.966 -35.375 1 61.12 874 VAL B O 1
ATOM 14515 N N . GLY B 1 875 ? -4.965 2.338 -35.375 1 63.75 875 GLY B N 1
ATOM 14516 C CA . GLY B 1 875 ? -5.656 3.527 -35.844 1 63.75 875 GLY B CA 1
ATOM 14517 C C . GLY B 1 875 ? -6.508 4.188 -34.781 1 63.75 875 GLY B C 1
ATOM 14518 O O . GLY B 1 875 ? -6.855 5.363 -34.906 1 63.75 875 GLY B O 1
ATOM 14519 N N . GLU B 1 876 ? -7.172 3.455 -33.812 1 74.69 876 GLU B N 1
ATOM 14520 C CA . GLU B 1 876 ? -8 4.051 -32.75 1 74.69 876 GLU B CA 1
ATOM 14521 C C . GLU B 1 876 ? -7.523 3.635 -31.375 1 74.69 876 GLU B C 1
ATOM 14523 O O . GLU B 1 876 ? -6.91 2.578 -31.203 1 74.69 876 GLU B O 1
ATOM 14528 N N . SER B 1 877 ? -7.719 4.617 -30.469 1 80.06 877 SER B N 1
ATOM 14529 C CA . SER B 1 877 ? -7.367 4.289 -29.094 1 80.06 877 SER B CA 1
ATOM 14530 C C . SER B 1 877 ? -8.383 3.334 -28.469 1 80.06 877 SER B C 1
ATOM 14532 O O . SER B 1 877 ? -9.586 3.545 -28.578 1 80.06 877 SER B O 1
ATOM 14534 N N . LEU B 1 878 ? -7.898 2.184 -28.047 1 87.81 878 LEU B N 1
ATOM 14535 C CA . LEU B 1 878 ? -8.734 1.197 -27.375 1 87.81 878 LEU B CA 1
ATOM 14536 C C . LEU B 1 878 ? -8.281 1.001 -25.938 1 87.81 878 LEU B C 1
ATOM 14538 O O . LEU B 1 878 ? -7.082 0.962 -25.656 1 87.81 878 LEU B O 1
ATOM 14542 N N . PRO B 1 879 ? -9.32 0.942 -25.016 1 92.19 879 PRO B N 1
ATOM 14543 C CA . PRO B 1 879 ? -8.93 0.634 -23.641 1 92.19 879 PRO B CA 1
ATOM 14544 C C . PRO B 1 879 ? -8.438 -0.801 -23.469 1 92.19 879 PRO B C 1
ATOM 14546 O O . PRO B 1 879 ? -8.57 -1.614 -24.391 1 92.19 879 PRO B O 1
ATOM 14549 N N . SER B 1 880 ? -7.805 -1.123 -22.359 1 91.06 880 SER B N 1
ATOM 14550 C CA . SER B 1 880 ? -7.148 -2.408 -22.156 1 91.06 880 SER B CA 1
ATOM 14551 C C . SER B 1 880 ? -7.984 -3.316 -21.266 1 91.06 880 SER B C 1
ATOM 14553 O O . SER B 1 880 ? -7.488 -3.842 -20.266 1 91.06 880 SER B O 1
ATOM 14555 N N . PHE B 1 881 ? -9.266 -3.578 -21.594 1 94.62 881 PHE B N 1
ATOM 14556 C CA . PHE B 1 881 ? -10.109 -4.531 -20.891 1 94.62 881 PHE B CA 1
ATOM 14557 C C . PHE B 1 881 ? -11.172 -5.105 -21.828 1 94.62 881 PHE B C 1
ATOM 14559 O O . PHE B 1 881 ? -11.43 -4.547 -22.891 1 94.62 881 PHE B O 1
ATOM 14566 N N . GLY B 1 882 ? -11.703 -6.254 -21.516 1 94.19 882 GLY B N 1
ATOM 14567 C CA . GLY B 1 882 ? -12.812 -6.859 -22.234 1 94.19 882 GLY B CA 1
ATOM 14568 C C . GLY B 1 882 ? -12.508 -7.129 -23.688 1 94.19 882 GLY B C 1
ATOM 14569 O O . GLY B 1 882 ? -11.398 -7.559 -24.031 1 94.19 882 GLY B O 1
ATOM 14570 N N . PRO B 1 883 ? -13.516 -6.871 -24.531 1 93.44 883 PRO B N 1
ATOM 14571 C CA . PRO B 1 883 ? -13.352 -7.137 -25.969 1 93.44 883 PRO B CA 1
ATOM 14572 C C . PRO B 1 883 ? -12.32 -6.227 -26.625 1 93.44 883 PRO B C 1
ATOM 14574 O O . PRO B 1 883 ? -11.703 -6.605 -27.625 1 93.44 883 PRO B O 1
ATOM 14577 N N . TYR B 1 884 ? -12.141 -5.012 -26 1 93.25 884 TYR B N 1
ATOM 14578 C CA . TYR B 1 884 ? -11.164 -4.078 -26.547 1 93.25 884 TYR B CA 1
ATOM 14579 C C . TYR B 1 884 ? -9.742 -4.613 -26.391 1 93.25 884 TYR B C 1
ATOM 14581 O O . TYR B 1 884 ? -8.914 -4.488 -27.281 1 93.25 884 TYR B O 1
ATOM 14589 N N . LYS B 1 885 ? -9.523 -5.191 -25.234 1 91.5 885 LYS B N 1
ATOM 14590 C CA . LYS B 1 885 ? -8.219 -5.797 -24.953 1 91.5 885 LYS B CA 1
ATOM 14591 C C . LYS B 1 885 ? -7.945 -6.961 -25.906 1 91.5 885 LYS B C 1
ATOM 14593 O O . LYS B 1 885 ? -6.828 -7.105 -26.406 1 91.5 885 LYS B O 1
ATOM 14598 N N . GLU B 1 886 ? -8.922 -7.812 -26.125 1 90.25 886 GLU B N 1
ATOM 14599 C CA . GLU B 1 886 ? -8.789 -8.938 -27.047 1 90.25 886 GLU B CA 1
ATOM 14600 C C . GLU B 1 886 ? -8.438 -8.461 -28.453 1 90.25 886 GLU B C 1
ATOM 14602 O O . GLU B 1 886 ? -7.574 -9.039 -29.125 1 90.25 886 GLU B O 1
ATOM 14607 N N . GLU B 1 887 ? -9.109 -7.438 -28.844 1 90.69 887 GLU B N 1
ATOM 14608 C CA . GLU B 1 887 ? -8.844 -6.875 -30.156 1 90.69 887 GLU B CA 1
ATOM 14609 C C . GLU B 1 887 ? -7.441 -6.281 -30.234 1 90.69 887 GLU B C 1
ATOM 14611 O O . GLU B 1 887 ? -6.738 -6.469 -31.234 1 90.69 887 GLU B O 1
ATOM 14616 N N . LYS B 1 888 ? -7.074 -5.59 -29.234 1 88 888 LYS B N 1
ATOM 14617 C CA . LYS B 1 888 ? -5.738 -5.008 -29.172 1 88 888 LYS B CA 1
ATOM 14618 C C . LYS B 1 888 ? -4.664 -6.09 -29.266 1 88 888 LYS B C 1
ATOM 14620 O O . LYS B 1 888 ? -3.693 -5.953 -30.016 1 88 888 LYS B O 1
ATOM 14625 N N . GLU B 1 889 ? -4.824 -7.148 -28.5 1 88.75 889 GLU B N 1
ATOM 14626 C CA . GLU B 1 889 ? -3.859 -8.242 -28.469 1 88.75 889 GLU B CA 1
ATOM 14627 C C . GLU B 1 889 ? -3.773 -8.945 -29.812 1 88.75 889 GLU B C 1
ATOM 14629 O O . GLU B 1 889 ? -2.686 -9.312 -30.266 1 88.75 889 GLU B O 1
ATOM 14634 N N . LYS B 1 890 ? -4.863 -9.141 -30.453 1 89.88 890 LYS B N 1
ATOM 14635 C CA . LYS B 1 890 ? -4.898 -9.75 -31.781 1 89.88 890 LYS B CA 1
ATOM 14636 C C . LYS B 1 890 ? -4.152 -8.898 -32.812 1 89.88 890 LYS B C 1
ATOM 14638 O O . LYS B 1 890 ? -3.385 -9.422 -33.625 1 89.88 890 LYS B O 1
ATOM 14643 N N . ARG B 1 891 ? -4.375 -7.641 -32.75 1 88.75 891 ARG B N 1
ATOM 14644 C CA . ARG B 1 891 ? -3.732 -6.734 -33.688 1 88.75 891 ARG B CA 1
ATOM 14645 C C . ARG B 1 891 ? -2.225 -6.68 -33.469 1 88.75 891 ARG B C 1
ATOM 14647 O O . ARG B 1 891 ? -1.446 -6.625 -34.406 1 88.75 891 ARG B O 1
ATOM 14654 N N . ILE B 1 892 ? -1.854 -6.652 -32.25 1 88.5 892 ILE B N 1
ATOM 14655 C CA . ILE B 1 892 ? -0.434 -6.629 -31.906 1 88.5 892 ILE B CA 1
ATOM 14656 C C . ILE B 1 892 ? 0.228 -7.922 -32.375 1 88.5 892 ILE B C 1
ATOM 14658 O O . ILE B 1 892 ? 1.326 -7.898 -32.938 1 88.5 892 ILE B O 1
ATOM 14662 N N . ALA B 1 893 ? -0.417 -9.078 -32.094 1 90.69 893 ALA B N 1
ATOM 14663 C CA . ALA B 1 893 ? 0.111 -10.375 -32.5 1 90.69 893 ALA B CA 1
ATOM 14664 C C . ALA B 1 893 ? 0.31 -10.43 -34 1 90.69 893 ALA B C 1
ATOM 14666 O O . ALA B 1 893 ? 1.354 -10.875 -34.5 1 90.69 893 ALA B O 1
ATOM 14667 N N . ASN B 1 894 ? -0.636 -9.93 -34.75 1 89.88 894 ASN B N 1
ATOM 14668 C CA . ASN B 1 894 ? -0.554 -9.922 -36.219 1 89.88 894 ASN B CA 1
ATOM 14669 C C . ASN B 1 894 ? 0.554 -8.992 -36.719 1 89.88 894 ASN B C 1
ATOM 14671 O O . ASN B 1 894 ? 1.248 -9.312 -37.688 1 89.88 894 ASN B O 1
ATOM 14675 N N . HIS B 1 895 ? 0.604 -7.91 -36.031 1 88.19 895 HIS B N 1
ATOM 14676 C CA . HIS B 1 895 ? 1.65 -6.961 -36.406 1 88.19 895 HIS B CA 1
ATOM 14677 C C . HIS B 1 895 ? 3.037 -7.559 -36.188 1 88.19 895 HIS B C 1
ATOM 14679 O O . HIS B 1 895 ? 3.926 -7.387 -37.031 1 88.19 895 HIS B O 1
ATOM 14685 N N . LYS B 1 896 ? 3.271 -8.258 -35.156 1 88.25 896 LYS B N 1
ATOM 14686 C CA . LYS B 1 896 ? 4.562 -8.867 -34.844 1 88.25 896 LYS B CA 1
ATOM 14687 C C . LYS B 1 896 ? 4.891 -9.984 -35.812 1 88.25 896 LYS B C 1
ATOM 14689 O O . LYS B 1 896 ? 6.043 -10.148 -36.219 1 88.25 896 LYS B O 1
ATOM 14694 N N . ILE B 1 897 ? 3.922 -10.766 -36.125 1 88.38 897 ILE B N 1
ATOM 14695 C CA . ILE B 1 897 ? 4.105 -11.844 -37.094 1 88.38 897 ILE B CA 1
ATOM 14696 C C . ILE B 1 897 ? 4.52 -11.266 -38.438 1 88.38 897 ILE B C 1
ATOM 14698 O O . ILE B 1 897 ? 5.441 -11.766 -39.094 1 88.38 897 ILE B O 1
ATOM 14702 N N . SER B 1 898 ? 3.906 -10.164 -38.812 1 87.12 898 SER B N 1
ATOM 14703 C CA . SER B 1 898 ? 4.145 -9.562 -40.125 1 87.12 898 SER B CA 1
ATOM 14704 C C . SER B 1 898 ? 5.48 -8.828 -40.156 1 87.12 898 SER B C 1
ATOM 14706 O O . SER B 1 898 ? 6.188 -8.859 -41.156 1 87.12 898 SER B O 1
ATOM 14708 N N . LEU B 1 899 ? 5.758 -8.125 -39.125 1 84.06 899 LEU B N 1
ATOM 14709 C CA . LEU B 1 899 ? 6.973 -7.32 -39.062 1 84.06 899 LEU B CA 1
ATOM 14710 C C . LEU B 1 899 ? 8.203 -8.203 -38.875 1 84.06 899 LEU B C 1
ATOM 14712 O O . LEU B 1 899 ? 9.281 -7.875 -39.375 1 84.06 899 LEU B O 1
ATOM 14716 N N . GLY B 1 900 ? 8.023 -9.258 -38.219 1 82.56 900 GLY B N 1
ATOM 14717 C CA . GLY B 1 900 ? 9.172 -10.078 -37.875 1 82.56 900 GLY B CA 1
ATOM 14718 C C . GLY B 1 900 ? 10.039 -9.469 -36.781 1 82.56 900 GLY B C 1
ATOM 14719 O O . GLY B 1 900 ? 9.586 -8.586 -36.031 1 82.56 900 GLY B O 1
ATOM 14720 N N . LEU B 1 901 ? 11.281 -9.961 -36.594 1 85.19 901 LEU B N 1
ATOM 14721 C CA . LEU B 1 901 ? 12.156 -9.5 -35.531 1 85.19 901 LEU B CA 1
ATOM 14722 C C . LEU B 1 901 ? 13.016 -8.328 -35.969 1 85.19 901 LEU B C 1
ATOM 14724 O O . LEU B 1 901 ? 13.469 -8.305 -37.125 1 85.19 901 LEU B O 1
ATOM 14728 N N . PRO B 1 902 ? 13.07 -7.312 -35.156 1 73.5 902 PRO B N 1
ATOM 14729 C CA . PRO B 1 902 ? 13.867 -6.145 -35.531 1 73.5 902 PRO B CA 1
ATOM 14730 C C . PRO B 1 902 ? 15.336 -6.48 -35.781 1 73.5 902 PRO B C 1
ATOM 14732 O O . PRO B 1 902 ? 15.906 -7.32 -35.062 1 73.5 902 PRO B O 1
ATOM 14735 N N . GLN B 1 903 ? 15.82 -5.977 -36.875 1 67.94 903 GLN B N 1
ATOM 14736 C CA . GLN B 1 903 ? 17.219 -6.195 -37.188 1 67.94 903 GLN B CA 1
ATOM 14737 C C . GLN B 1 903 ? 18.062 -4.945 -36.906 1 67.94 903 GLN B C 1
ATOM 14739 O O . GLN B 1 903 ? 18.531 -4.285 -37.844 1 67.94 903 GLN B O 1
ATOM 14744 N N . THR B 1 904 ? 17.797 -4.391 -35.781 1 66.69 904 THR B N 1
ATOM 14745 C CA . THR B 1 904 ? 18.531 -3.154 -35.531 1 66.69 904 THR B CA 1
ATOM 14746 C C . THR B 1 904 ? 19.828 -3.434 -34.781 1 66.69 904 THR B C 1
ATOM 14748 O O . THR B 1 904 ? 19.906 -4.406 -34.031 1 66.69 904 THR B O 1
ATOM 14751 N N . GLN B 1 905 ? 20.828 -2.652 -35.094 1 73.81 905 GLN B N 1
ATOM 14752 C CA . GLN B 1 905 ? 22.125 -2.713 -34.406 1 73.81 905 GLN B CA 1
ATOM 14753 C C . GLN B 1 905 ? 22.047 -2.01 -33.062 1 73.81 905 GLN B C 1
ATOM 14755 O O . GLN B 1 905 ? 21.328 -1.027 -32.906 1 73.81 905 GLN B O 1
ATOM 14760 N N . LEU B 1 906 ? 22.766 -2.697 -32.156 1 82.25 906 LEU B N 1
ATOM 14761 C CA . LEU B 1 906 ? 22.844 -2.072 -30.828 1 82.25 906 LEU B CA 1
ATOM 14762 C C . LEU B 1 906 ? 23.719 -0.82 -30.891 1 82.25 906 LEU B C 1
ATOM 14764 O O . LEU B 1 906 ? 24.812 -0.839 -31.469 1 82.25 906 LEU B O 1
ATOM 14768 N N . GLN B 1 907 ? 23.188 0.224 -30.391 1 79.75 907 GLN B N 1
ATOM 14769 C CA . GLN B 1 907 ? 23.969 1.457 -30.328 1 79.75 907 GLN B CA 1
ATOM 14770 C C . GLN B 1 907 ? 25.031 1.379 -29.234 1 79.75 907 GLN B C 1
ATOM 14772 O O . GLN B 1 907 ? 24.812 0.779 -28.188 1 79.75 907 GLN B O 1
ATOM 14777 N N . PRO B 1 908 ? 26.172 1.952 -29.578 1 85.06 908 PRO B N 1
ATOM 14778 C CA . PRO B 1 908 ? 27.203 1.994 -28.531 1 85.06 908 PRO B CA 1
ATOM 14779 C C . PRO B 1 908 ? 26.75 2.775 -27.297 1 85.06 908 PRO B C 1
ATOM 14781 O O . PRO B 1 908 ? 25.953 3.705 -27.406 1 85.06 908 PRO B O 1
ATOM 14784 N N . ARG B 1 909 ? 27.391 2.336 -26.25 1 88.31 909 ARG B N 1
ATOM 14785 C CA . ARG B 1 909 ? 27.062 3.006 -25 1 88.31 909 ARG B CA 1
ATOM 14786 C C . ARG B 1 909 ? 27.5 4.465 -25.031 1 88.31 909 ARG B C 1
ATOM 14788 O O . ARG B 1 909 ? 28.594 4.781 -25.5 1 88.31 909 ARG B O 1
ATOM 14795 N N . LEU B 1 910 ? 26.641 5.34 -24.547 1 86.75 910 LEU B N 1
ATOM 14796 C CA . LEU B 1 910 ? 26.938 6.766 -24.453 1 86.75 910 LEU B CA 1
ATOM 14797 C C . LEU B 1 910 ? 27.391 7.133 -23.047 1 86.75 910 LEU B C 1
ATOM 14799 O O . LEU B 1 910 ? 26.812 6.645 -22.062 1 86.75 910 LEU B O 1
ATOM 14803 N N . THR B 1 911 ? 28.516 7.816 -22.906 1 92.69 911 THR B N 1
ATOM 14804 C CA . THR B 1 911 ? 28.922 8.406 -21.641 1 92.69 911 THR B CA 1
ATOM 14805 C C . THR B 1 911 ? 29.016 9.93 -21.75 1 92.69 911 THR B C 1
ATOM 14807 O O . THR B 1 911 ? 29.469 10.453 -22.781 1 92.69 911 THR B O 1
ATOM 14810 N N . GLU B 1 912 ? 28.469 10.555 -20.781 1 93 912 GLU B N 1
ATOM 14811 C CA . GLU B 1 912 ? 28.406 12.008 -20.812 1 93 912 GLU B CA 1
ATOM 14812 C C . GLU B 1 912 ? 29.172 12.617 -19.641 1 93 912 GLU B C 1
ATOM 14814 O O . GLU B 1 912 ? 29.109 12.094 -18.516 1 93 912 GLU B O 1
ATOM 14819 N N . ASN B 1 913 ? 29.891 13.664 -19.891 1 93.81 913 ASN B N 1
ATOM 14820 C CA . ASN B 1 913 ? 30.578 14.445 -18.875 1 93.81 913 ASN B CA 1
ATOM 14821 C C . ASN B 1 913 ? 29.906 15.789 -18.625 1 93.81 913 ASN B C 1
ATOM 14823 O O . ASN B 1 913 ? 29.188 16.281 -19.5 1 93.81 913 ASN B O 1
ATOM 14827 N N . PRO B 1 914 ? 30.109 16.359 -17.484 1 95 914 PRO B N 1
ATOM 14828 C CA . PRO B 1 914 ? 29.469 17.641 -17.172 1 95 914 PRO B CA 1
ATOM 14829 C C . PRO B 1 914 ? 29.875 18.766 -18.125 1 95 914 PRO B C 1
ATOM 14831 O O . PRO B 1 914 ? 31.016 18.781 -18.594 1 95 914 PRO B O 1
ATOM 14834 N N . GLU B 1 915 ? 28.828 19.625 -18.344 1 92.31 915 GLU B N 1
ATOM 14835 C CA . GLU B 1 915 ? 29.125 20.875 -19.031 1 92.31 915 GLU B CA 1
ATOM 14836 C C . GLU B 1 915 ? 29.578 21.953 -18.062 1 92.31 915 GLU B C 1
ATOM 14838 O O . GLU B 1 915 ? 28.766 22.5 -17.312 1 92.31 915 GLU B O 1
ATOM 14843 N N . GLY B 1 916 ? 30.781 22.188 -17.844 1 90.81 916 GLY B N 1
ATOM 14844 C CA . GLY B 1 916 ? 31.281 23.188 -16.922 1 90.81 916 GLY B CA 1
ATOM 14845 C C . GLY B 1 916 ? 31.5 22.641 -15.516 1 90.81 916 GLY B C 1
ATOM 14846 O O . GLY B 1 916 ? 31.578 21.422 -15.32 1 90.81 916 GLY B O 1
ATOM 14847 N N . ASP B 1 917 ? 31.562 23.547 -14.578 1 94.5 917 ASP B N 1
ATOM 14848 C CA . ASP B 1 917 ? 31.844 23.156 -13.203 1 94.5 917 ASP B CA 1
ATOM 14849 C C . ASP B 1 917 ? 30.562 22.719 -12.484 1 94.5 917 ASP B C 1
ATOM 14851 O O . ASP B 1 917 ? 29.484 23.25 -12.742 1 94.5 917 ASP B O 1
ATOM 14855 N N . ILE B 1 918 ? 30.688 21.75 -11.633 1 96.94 918 ILE B N 1
ATOM 14856 C CA . ILE B 1 918 ? 29.594 21.375 -10.75 1 96.94 918 ILE B CA 1
ATOM 14857 C C . ILE B 1 918 ? 29.328 22.5 -9.75 1 96.94 918 ILE B C 1
ATOM 14859 O O . ILE B 1 918 ? 30.25 22.984 -9.094 1 96.94 918 ILE B O 1
ATOM 14863 N N . PRO B 1 919 ? 28.109 22.906 -9.594 1 96.44 919 PRO B N 1
ATOM 14864 C CA . PRO B 1 919 ? 27.828 24 -8.664 1 96.44 919 PRO B CA 1
ATOM 14865 C C . PRO B 1 919 ? 28.125 23.625 -7.215 1 96.44 919 PRO B C 1
ATOM 14867 O O . PRO B 1 919 ? 27.922 22.484 -6.812 1 96.44 919 PRO B O 1
ATOM 14870 N N . THR B 1 920 ? 28.594 24.594 -6.461 1 97.38 920 THR B N 1
ATOM 14871 C CA . THR B 1 920 ? 28.719 24.422 -5.016 1 97.38 920 THR B CA 1
ATOM 14872 C C . THR B 1 920 ? 27.375 24.594 -4.336 1 97.38 920 THR B C 1
ATOM 14874 O O . THR B 1 920 ? 26.422 25.094 -4.945 1 97.38 920 THR B O 1
ATOM 14877 N N . LEU B 1 921 ? 27.281 24.219 -3.086 1 98 921 LEU B N 1
ATOM 14878 C CA . LEU B 1 921 ? 26.047 24.406 -2.355 1 98 921 LEU B CA 1
ATOM 14879 C C . LEU B 1 921 ? 25.734 25.891 -2.184 1 98 921 LEU B C 1
ATOM 14881 O O . LEU B 1 921 ? 24.578 26.297 -2.225 1 98 921 LEU B O 1
ATOM 14885 N N . GLU B 1 922 ? 26.734 26.703 -1.994 1 97.19 922 GLU B N 1
ATOM 14886 C CA . GLU B 1 922 ? 26.562 28.141 -1.861 1 97.19 922 GLU B CA 1
ATOM 14887 C C . GLU B 1 922 ? 25.906 28.734 -3.105 1 97.19 922 GLU B C 1
ATOM 14889 O O . GLU B 1 922 ? 25.125 29.672 -3.01 1 97.19 922 GLU B O 1
ATOM 14894 N N . ASP B 1 923 ? 26.219 28.125 -4.242 1 96.25 923 ASP B N 1
ATOM 14895 C CA . ASP B 1 923 ? 25.656 28.594 -5.508 1 96.25 923 ASP B CA 1
ATOM 14896 C C . ASP B 1 923 ? 24.156 28.344 -5.555 1 96.25 923 ASP B C 1
ATOM 14898 O O . ASP B 1 923 ? 23.422 29.031 -6.266 1 96.25 923 ASP B O 1
ATOM 14902 N N . LEU B 1 924 ? 23.719 27.422 -4.832 1 97.06 924 LEU B N 1
ATOM 14903 C CA . LEU B 1 924 ? 22.328 26.969 -4.934 1 97.06 924 LEU B CA 1
ATOM 14904 C C . LEU B 1 924 ? 21.453 27.656 -3.889 1 97.06 924 LEU B C 1
ATOM 14906 O O . LEU B 1 924 ? 20.25 27.781 -4.066 1 97.06 924 LEU B O 1
ATOM 14910 N N . VAL B 1 925 ? 22.031 28.109 -2.773 1 98.25 925 VAL B N 1
ATOM 14911 C CA . VAL B 1 925 ? 21.281 28.703 -1.675 1 98.25 925 VAL B CA 1
ATOM 14912 C C . VAL B 1 925 ? 20.484 29.906 -2.184 1 98.25 925 VAL B C 1
ATOM 14914 O O . VAL B 1 925 ? 21.078 30.891 -2.662 1 98.25 925 VAL B O 1
ATOM 14917 N N . GLY B 1 926 ? 19.156 29.797 -2.162 1 97.94 926 GLY B N 1
ATOM 14918 C CA . GLY B 1 926 ? 18.281 30.906 -2.486 1 97.94 926 GLY B CA 1
ATOM 14919 C C . GLY B 1 926 ? 18.031 31.062 -3.975 1 97.94 926 GLY B C 1
ATOM 14920 O O . GLY B 1 926 ? 17.406 32.031 -4.41 1 97.94 926 GLY B O 1
ATOM 14921 N N . LEU B 1 927 ? 18.484 30.094 -4.762 1 97.25 927 LEU B N 1
ATOM 14922 C CA . LEU B 1 927 ? 18.375 30.188 -6.215 1 97.25 927 LEU B CA 1
ATOM 14923 C C . LEU B 1 927 ? 16.922 30.281 -6.652 1 97.25 927 LEU B C 1
ATOM 14925 O O . LEU B 1 927 ? 16.625 30.906 -7.672 1 97.25 927 LEU B O 1
ATOM 14929 N N . ALA B 1 928 ? 16.016 29.734 -5.887 1 97.69 928 ALA B N 1
ATOM 14930 C CA . ALA B 1 928 ? 14.617 29.672 -6.293 1 97.69 928 ALA B CA 1
ATOM 14931 C C . ALA B 1 928 ? 13.82 30.828 -5.715 1 97.69 928 ALA B C 1
ATOM 14933 O O . ALA B 1 928 ? 12.633 31 -6.008 1 97.69 928 ALA B O 1
ATOM 14934 N N . LEU B 1 929 ? 14.391 31.703 -4.902 1 97.88 929 LEU B N 1
ATOM 14935 C CA . LEU B 1 929 ? 13.695 32.75 -4.176 1 97.88 929 LEU B CA 1
ATOM 14936 C C . LEU B 1 929 ? 12.977 33.688 -5.137 1 97.88 929 LEU B C 1
ATOM 14938 O O . LEU B 1 929 ? 11.852 34.125 -4.871 1 97.88 929 LEU B O 1
ATOM 14942 N N . PRO B 1 930 ? 13.578 33.969 -6.32 1 96.62 930 PRO B N 1
ATOM 14943 C CA . PRO B 1 930 ? 12.898 34.875 -7.238 1 96.62 930 PRO B CA 1
ATOM 14944 C C . PRO B 1 930 ? 11.602 34.312 -7.809 1 96.62 930 PRO B C 1
ATOM 14946 O O . PRO B 1 930 ? 10.781 35.031 -8.359 1 96.62 930 PRO B O 1
ATOM 14949 N N . MET B 1 931 ? 11.438 33.031 -7.758 1 97.12 931 MET B N 1
ATOM 14950 C CA . MET B 1 931 ? 10.266 32.375 -8.336 1 97.12 931 MET B CA 1
ATOM 14951 C C . MET B 1 931 ? 9.07 32.469 -7.391 1 97.12 931 MET B C 1
ATOM 14953 O O . MET B 1 931 ? 7.938 32.188 -7.785 1 97.12 931 MET B O 1
ATOM 14957 N N . VAL B 1 932 ? 9.281 32.844 -6.141 1 96.44 932 VAL B N 1
ATOM 14958 C CA . VAL B 1 932 ? 8.227 32.938 -5.133 1 96.44 932 VAL B CA 1
ATOM 14959 C C . VAL B 1 932 ? 7.914 34.406 -4.848 1 96.44 932 VAL B C 1
ATOM 14961 O O . VAL B 1 932 ? 8.82 35.219 -4.598 1 96.44 932 VAL B O 1
ATOM 14964 N N . GLY B 1 933 ? 6.703 34.75 -4.938 1 92.75 933 GLY B N 1
ATOM 14965 C CA . GLY B 1 933 ? 6.34 36.125 -4.699 1 92.75 933 GLY B CA 1
ATOM 14966 C C . GLY B 1 933 ? 4.871 36.312 -4.359 1 92.75 933 GLY B C 1
ATOM 14967 O O . GLY B 1 933 ? 4.215 35.375 -3.902 1 92.75 933 GLY B O 1
ATOM 14968 N N . ALA B 1 934 ? 4.422 37.5 -4.496 1 91.62 934 ALA B N 1
ATOM 14969 C CA . ALA B 1 934 ? 3.027 37.844 -4.211 1 91.62 934 ALA B CA 1
ATOM 14970 C C . ALA B 1 934 ? 2.105 37.312 -5.312 1 91.62 934 ALA B C 1
ATOM 14972 O O . ALA B 1 934 ? 2.535 37.125 -6.453 1 91.62 934 ALA B O 1
ATOM 14973 N N . TYR B 1 935 ? 0.894 37.125 -4.957 1 92.75 935 TYR B N 1
ATOM 14974 C CA . TYR B 1 935 ? -0.079 36.656 -5.938 1 92.75 935 TYR B CA 1
ATOM 14975 C C . TYR B 1 935 ? -0.214 37.656 -7.09 1 92.75 935 TYR B C 1
ATOM 14977 O O . TYR B 1 935 ? -0.335 37.25 -8.25 1 92.75 935 TYR B O 1
ATOM 14985 N N . GLY B 1 936 ? -0.216 38.906 -6.766 1 90.12 936 GLY B N 1
ATOM 14986 C CA . GLY B 1 936 ? -0.398 39.969 -7.758 1 90.12 936 GLY B CA 1
ATOM 14987 C C . GLY B 1 936 ? 0.668 39.969 -8.836 1 90.12 936 GLY B C 1
ATOM 14988 O O . GLY B 1 936 ? 0.482 40.531 -9.906 1 90.12 936 GLY B O 1
ATOM 14989 N N . GLU B 1 937 ? 1.756 39.281 -8.586 1 91.44 937 GLU B N 1
ATOM 14990 C CA . GLU B 1 937 ? 2.855 39.219 -9.539 1 91.44 937 GLU B CA 1
ATOM 14991 C C . GLU B 1 937 ? 2.623 38.094 -10.547 1 91.44 937 GLU B C 1
ATOM 14993 O O . GLU B 1 937 ? 3.338 38 -11.547 1 91.44 937 GLU B O 1
ATOM 14998 N N . LEU B 1 938 ? 1.624 37.312 -10.312 1 94.06 938 LEU B N 1
ATOM 14999 C CA . LEU B 1 938 ? 1.317 36.188 -11.219 1 94.06 938 LEU B CA 1
ATOM 15000 C C . LEU B 1 938 ? 0.491 36.688 -12.398 1 94.06 938 LEU B C 1
ATOM 15002 O O . LEU B 1 938 ? -0.368 37.562 -12.25 1 94.06 938 LEU B O 1
ATOM 15006 N N . ASP B 1 939 ? 0.762 36.188 -13.57 1 92 939 ASP B N 1
ATOM 15007 C CA . ASP B 1 939 ? 0.076 36.562 -14.797 1 92 939 ASP B CA 1
ATOM 15008 C C . ASP B 1 939 ? -1.132 35.688 -15.062 1 92 939 ASP B C 1
ATOM 15010 O O . ASP B 1 939 ? -0.977 34.531 -15.477 1 92 939 ASP B O 1
ATOM 15014 N N . ASN B 1 940 ? -2.324 36.156 -14.891 1 90.88 940 ASN B N 1
ATOM 15015 C CA . ASN B 1 940 ? -3.514 35.344 -15.078 1 90.88 940 ASN B CA 1
ATOM 15016 C C . ASN B 1 940 ? -3.932 35.281 -16.547 1 90.88 940 ASN B C 1
ATOM 15018 O O . ASN B 1 940 ? -4.961 34.688 -16.875 1 90.88 940 ASN B O 1
ATOM 15022 N N . SER B 1 941 ? -3.141 35.938 -17.469 1 91.75 941 SER B N 1
ATOM 15023 C CA . SER B 1 941 ? -3.41 35.812 -18.906 1 91.75 941 SER B CA 1
ATOM 15024 C C . SER B 1 941 ? -2.795 34.562 -19.484 1 91.75 941 SER B C 1
ATOM 15026 O O . SER B 1 941 ? -3.148 34.156 -20.594 1 91.75 941 SER B O 1
ATOM 15028 N N . GLN B 1 942 ? -1.918 34 -18.828 1 93.62 942 GLN B N 1
ATOM 15029 C CA . GLN B 1 942 ? -1.258 32.781 -19.266 1 93.62 942 GLN B CA 1
ATOM 15030 C C . GLN B 1 942 ? -1.864 31.547 -18.594 1 93.62 942 GLN B C 1
ATOM 15032 O O . GLN B 1 942 ? -1.254 30.969 -17.703 1 93.62 942 GLN B O 1
ATOM 15037 N N . GLN B 1 943 ? -2.939 31.078 -19.156 1 95.56 943 GLN B N 1
ATOM 15038 C CA . GLN B 1 943 ? -3.697 30 -18.547 1 95.56 943 GLN B CA 1
ATOM 15039 C C . GLN B 1 943 ? -3.252 28.641 -19.094 1 95.56 943 GLN B C 1
ATOM 15041 O O . GLN B 1 943 ? -2.799 28.547 -20.234 1 95.56 943 GLN B O 1
ATOM 15046 N N . LYS B 1 944 ? -3.316 27.594 -18.281 1 96.75 944 LYS B N 1
ATOM 15047 C CA . LYS B 1 944 ? -3.055 26.203 -18.688 1 96.75 944 LYS B CA 1
ATOM 15048 C C . LYS B 1 944 ? -4.305 25.344 -18.547 1 96.75 944 LYS B C 1
ATOM 15050 O O . LYS B 1 944 ? -5.215 25.688 -17.781 1 96.75 944 LYS B O 1
ATOM 15055 N N . VAL B 1 945 ? -4.395 24.281 -19.297 1 97.31 945 VAL B N 1
ATOM 15056 C CA . VAL B 1 945 ? -5.492 23.328 -19.219 1 97.31 945 VAL B CA 1
ATOM 15057 C C . VAL B 1 945 ? -4.938 21.906 -19.156 1 97.31 945 VAL B C 1
ATOM 15059 O O . VAL B 1 945 ? -3.754 21.672 -19.422 1 97.31 945 VAL B O 1
ATOM 15062 N N . ALA B 1 946 ? -5.789 20.938 -18.766 1 97.56 946 ALA B N 1
ATOM 15063 C CA . ALA B 1 946 ? -5.371 19.547 -18.594 1 97.56 946 ALA B CA 1
ATOM 15064 C C . ALA B 1 946 ? -5.402 18.797 -19.922 1 97.56 946 ALA B C 1
ATOM 15066 O O . ALA B 1 946 ? -6.281 19.031 -20.75 1 97.56 946 ALA B O 1
ATOM 15067 N N . LEU B 1 947 ? -4.461 17.922 -20.109 1 97.5 947 LEU B N 1
ATOM 15068 C CA . LEU B 1 947 ? -4.398 17 -21.234 1 97.5 947 LEU B CA 1
ATOM 15069 C C . LEU B 1 947 ? -4.18 15.57 -20.734 1 97.5 947 LEU B C 1
ATOM 15071 O O . LEU B 1 947 ? -3.23 15.297 -20 1 97.5 947 LEU B O 1
ATOM 15075 N N . ILE B 1 948 ? -5.047 14.609 -21.141 1 96.69 948 ILE B N 1
ATOM 15076 C CA . ILE B 1 948 ? -4.988 13.234 -20.656 1 96.69 948 ILE B CA 1
ATOM 15077 C C . ILE B 1 948 ? -4.375 12.336 -21.719 1 96.69 948 ILE B C 1
ATOM 15079 O O . ILE B 1 948 ? -4.773 12.383 -22.891 1 96.69 948 ILE B O 1
ATOM 15083 N N . ASP B 1 949 ? -3.395 11.523 -21.359 1 94 949 ASP B N 1
ATOM 15084 C CA . ASP B 1 949 ? -2.799 10.508 -22.234 1 94 949 ASP B CA 1
ATOM 15085 C C . ASP B 1 949 ? -3.613 9.219 -22.203 1 94 949 ASP B C 1
ATOM 15087 O O . ASP B 1 949 ? -3.543 8.453 -21.25 1 94 949 ASP B O 1
ATOM 15091 N N . GLU B 1 950 ? -4.227 8.859 -23.25 1 90.94 950 GLU B N 1
ATOM 15092 C CA . GLU B 1 950 ? -5.148 7.73 -23.312 1 90.94 950 GLU B CA 1
ATOM 15093 C C . GLU B 1 950 ? -4.406 6.402 -23.219 1 90.94 950 GLU B C 1
ATOM 15095 O O . GLU B 1 950 ? -4.965 5.402 -22.766 1 90.94 950 GLU B O 1
ATOM 15100 N N . ASP B 1 951 ? -3.141 6.379 -23.594 1 89.12 951 ASP B N 1
ATOM 15101 C CA . ASP B 1 951 ? -2.367 5.145 -23.594 1 89.12 951 ASP B CA 1
ATOM 15102 C C . ASP B 1 951 ? -1.984 4.742 -22.172 1 89.12 951 ASP B C 1
ATOM 15104 O O . ASP B 1 951 ? -1.83 3.555 -21.875 1 89.12 951 ASP B O 1
ATOM 15108 N N . MET B 1 952 ? -1.849 5.703 -21.312 1 93.69 952 MET B N 1
ATOM 15109 C CA . MET B 1 952 ? -1.385 5.445 -19.953 1 93.69 952 MET B CA 1
ATOM 15110 C C . MET B 1 952 ? -2.561 5.352 -18.984 1 93.69 952 MET B C 1
ATOM 15112 O O . MET B 1 952 ? -2.416 4.84 -17.875 1 93.69 952 MET B O 1
ATOM 15116 N N . CYS B 1 953 ? -3.721 5.859 -19.422 1 95.44 953 CYS B N 1
ATOM 15117 C CA . CYS B 1 953 ? -4.91 5.914 -18.578 1 95.44 953 CYS B CA 1
ATOM 15118 C C . CYS B 1 953 ? -5.383 4.512 -18.203 1 95.44 953 CYS B C 1
ATOM 15120 O O . CYS B 1 953 ? -5.445 3.631 -19.062 1 95.44 953 CYS B O 1
ATOM 15122 N N . ILE B 1 954 ? -5.785 4.34 -16.938 1 95.94 954 ILE B N 1
ATOM 15123 C CA . ILE B 1 954 ? -6.23 3.012 -16.531 1 95.94 954 ILE B CA 1
ATOM 15124 C C . ILE B 1 954 ? -7.742 3.012 -16.328 1 95.94 954 ILE B C 1
ATOM 15126 O O . ILE B 1 954 ? -8.289 2.115 -15.68 1 95.94 954 ILE B O 1
ATOM 15130 N N . ASN B 1 955 ? -8.398 4.117 -16.688 1 96.88 955 ASN B N 1
ATOM 15131 C CA . ASN B 1 955 ? -9.844 4.211 -16.891 1 96.88 955 ASN B CA 1
ATOM 15132 C C . ASN B 1 955 ? -10.594 4.203 -15.555 1 96.88 955 ASN B C 1
ATOM 15134 O O . ASN B 1 955 ? -11.672 3.625 -15.445 1 96.88 955 ASN B O 1
ATOM 15138 N N . CYS B 1 956 ? -10.078 4.766 -14.516 1 96.88 956 CYS B N 1
ATOM 15139 C CA . CYS B 1 956 ? -10.711 4.719 -13.203 1 96.88 956 CYS B CA 1
ATOM 15140 C C . CYS B 1 956 ? -11.758 5.812 -13.062 1 96.88 956 CYS B C 1
ATOM 15142 O O . CYS B 1 956 ? -12.656 5.719 -12.219 1 96.88 956 CYS B O 1
ATOM 15144 N N . GLY B 1 957 ? -11.602 6.895 -13.789 1 97.12 957 GLY B N 1
ATOM 15145 C CA . GLY B 1 957 ? -12.578 7.969 -13.789 1 97.12 957 GLY B CA 1
ATOM 15146 C C . GLY B 1 957 ? -12.438 8.906 -12.602 1 97.12 957 GLY B C 1
ATOM 15147 O O . GLY B 1 957 ? -13.32 9.727 -12.336 1 97.12 957 GLY B O 1
ATOM 15148 N N . LYS B 1 958 ? -11.367 8.922 -11.891 1 96.44 958 LYS B N 1
ATOM 15149 C CA . LYS B 1 958 ? -11.172 9.812 -10.75 1 96.44 958 LYS B CA 1
ATOM 15150 C C . LYS B 1 958 ? -11.109 11.273 -11.203 1 96.44 958 LYS B C 1
ATOM 15152 O O . LYS B 1 958 ? -11.633 12.156 -10.523 1 96.44 958 LYS B O 1
ATOM 15157 N N . CYS B 1 959 ? -10.414 11.477 -12.305 1 97 959 CYS B N 1
ATOM 15158 C CA . CYS B 1 959 ? -10.336 12.82 -12.867 1 97 959 CYS B CA 1
ATOM 15159 C C . CYS B 1 959 ? -11.719 13.367 -13.18 1 97 959 CYS B C 1
ATOM 15161 O O . CYS B 1 959 ? -12.031 14.516 -12.867 1 97 959 CYS B O 1
ATOM 15163 N N . TYR B 1 960 ? -12.578 12.492 -13.711 1 97.12 960 TYR B N 1
ATOM 15164 C CA . TYR B 1 960 ? -13.961 12.82 -14.047 1 97.12 960 TYR B CA 1
ATOM 15165 C C . TYR B 1 960 ? -14.758 13.164 -12.797 1 97.12 960 TYR B C 1
ATOM 15167 O O . TYR B 1 960 ? -15.453 14.18 -12.758 1 97.12 960 TYR B O 1
ATOM 15175 N N . MET B 1 961 ? -14.641 12.438 -11.766 1 95.94 961 MET B N 1
ATOM 15176 C CA . MET B 1 961 ? -15.406 12.609 -10.539 1 95.94 961 MET B CA 1
ATOM 15177 C C . MET B 1 961 ? -15.031 13.906 -9.836 1 95.94 961 MET B C 1
ATOM 15179 O O . MET B 1 961 ? -15.898 14.672 -9.422 1 95.94 961 MET B O 1
ATOM 15183 N N . THR B 1 962 ? -13.75 14.141 -9.695 1 96 962 THR B N 1
ATOM 15184 C CA . THR B 1 962 ? -13.305 15.336 -9 1 96 962 THR B CA 1
ATOM 15185 C C . THR B 1 962 ? -13.656 16.594 -9.789 1 96 962 THR B C 1
ATOM 15187 O O . THR B 1 962 ? -13.961 17.641 -9.211 1 96 962 THR B O 1
ATOM 15190 N N . CYS B 1 963 ? -13.617 16.484 -11.078 1 96.44 963 CYS B N 1
ATOM 15191 C CA . CYS B 1 963 ? -14 17.594 -11.93 1 96.44 963 CYS B CA 1
ATOM 15192 C C . CYS B 1 963 ? -15.469 17.938 -11.742 1 96.44 963 CYS B C 1
ATOM 15194 O O . CYS B 1 963 ? -15.852 19.109 -11.828 1 96.44 963 CYS B O 1
ATOM 15196 N N . ASN B 1 964 ? -16.25 16.953 -11.484 1 96.12 964 ASN B N 1
ATOM 15197 C CA . ASN B 1 964 ? -17.688 17.141 -11.359 1 96.12 964 ASN B CA 1
ATOM 15198 C C . ASN B 1 964 ? -18.062 17.734 -10 1 96.12 964 ASN B C 1
ATOM 15200 O O . ASN B 1 964 ? -18.906 18.641 -9.922 1 96.12 964 ASN B O 1
ATOM 15204 N N . ASP B 1 965 ? -17.406 17.25 -8.977 1 95.25 965 ASP B N 1
ATOM 15205 C CA . ASP B 1 965 ? -17.891 17.594 -7.641 1 95.25 965 ASP B CA 1
ATOM 15206 C C . ASP B 1 965 ? -16.969 18.609 -6.98 1 95.25 965 ASP B C 1
ATOM 15208 O O . ASP B 1 965 ? -17.281 19.125 -5.895 1 95.25 965 ASP B O 1
ATOM 15212 N N . SER B 1 966 ? -15.867 19.031 -7.594 1 92.75 966 SER B N 1
ATOM 15213 C CA . SER B 1 966 ? -14.961 20.031 -7.02 1 92.75 966 SER B CA 1
ATOM 15214 C C . SER B 1 966 ? -14.367 20.922 -8.102 1 92.75 966 SER B C 1
ATOM 15216 O O . SER B 1 966 ? -13.484 21.734 -7.824 1 92.75 966 SER B O 1
ATOM 15218 N N . GLY B 1 967 ? -14.812 20.688 -9.328 1 89.69 967 GLY B N 1
ATOM 15219 C CA . GLY B 1 967 ? -14.273 21.469 -10.43 1 89.69 967 GLY B CA 1
ATOM 15220 C C . GLY B 1 967 ? -15.344 22.109 -11.289 1 89.69 967 GLY B C 1
ATOM 15221 O O . GLY B 1 967 ? -16.219 22.812 -10.773 1 89.69 967 GLY B O 1
ATOM 15222 N N . TYR B 1 968 ? -15.156 21.969 -12.641 1 85.62 968 TYR B N 1
ATOM 15223 C CA . TYR B 1 968 ? -16.016 22.734 -13.531 1 85.62 968 TYR B CA 1
ATOM 15224 C C . TYR B 1 968 ? -16.625 21.844 -14.602 1 85.62 968 TYR B C 1
ATOM 15226 O O . TYR B 1 968 ? -16.922 22.297 -15.711 1 85.62 968 TYR B O 1
ATOM 15234 N N . GLN B 1 969 ? -16.734 20.594 -14.312 1 92.56 969 GLN B N 1
ATOM 15235 C CA . GLN B 1 969 ? -17.438 19.625 -15.164 1 92.56 969 GLN B CA 1
ATOM 15236 C C . GLN B 1 969 ? -16.922 19.688 -16.594 1 92.56 969 GLN B C 1
ATOM 15238 O O . GLN B 1 969 ? -17.719 19.766 -17.547 1 92.56 969 GLN B O 1
ATOM 15243 N N . ALA B 1 970 ? -15.641 19.547 -16.734 1 95.5 970 ALA B N 1
ATOM 15244 C CA . ALA B 1 970 ? -15 19.734 -18.047 1 95.5 970 ALA B CA 1
ATOM 15245 C C . ALA B 1 970 ? -14.477 18.406 -18.578 1 95.5 970 ALA B C 1
ATOM 15247 O O . ALA B 1 970 ? -13.75 18.375 -19.578 1 95.5 970 ALA B O 1
ATOM 15248 N N . ILE B 1 971 ? -14.734 17.281 -17.984 1 97.06 971 ILE B N 1
ATOM 15249 C CA . ILE B 1 971 ? -14.188 16 -18.422 1 97.06 971 ILE B CA 1
ATOM 15250 C C . ILE B 1 971 ? -15.328 15.039 -18.766 1 97.06 971 ILE B C 1
ATOM 15252 O O . ILE B 1 971 ? -16.188 14.766 -17.922 1 97.06 971 ILE B O 1
ATOM 15256 N N . LEU B 1 972 ? -15.297 14.562 -19.938 1 96.56 972 LEU B N 1
ATOM 15257 C CA . LEU B 1 972 ? -16.234 13.531 -20.359 1 96.56 972 LEU B CA 1
ATOM 15258 C C . LEU B 1 972 ? -15.719 12.141 -20.016 1 96.56 972 LEU B C 1
ATOM 15260 O O . LEU B 1 972 ? -14.5 11.922 -19.969 1 96.56 972 LEU B O 1
ATOM 15264 N N . PHE B 1 973 ? -16.578 11.195 -19.766 1 96.62 973 PHE B N 1
ATOM 15265 C CA . PHE B 1 973 ? -16.281 9.812 -19.422 1 96.62 973 PHE B CA 1
ATOM 15266 C C . PHE B 1 973 ? -17.203 8.852 -20.156 1 96.62 973 PHE B C 1
ATOM 15268 O O . PHE B 1 973 ? -18.406 8.812 -19.875 1 96.62 973 PHE B O 1
ATOM 15275 N N . ASP B 1 974 ? -16.672 8.141 -21.109 1 96 974 ASP B N 1
ATOM 15276 C CA . ASP B 1 974 ? -17.484 7.281 -21.953 1 96 974 ASP B CA 1
ATOM 15277 C C . ASP B 1 974 ? -18.062 6.109 -21.156 1 96 974 ASP B C 1
ATOM 15279 O O . ASP B 1 974 ? -17.328 5.426 -20.438 1 96 974 ASP B O 1
ATOM 15283 N N . PRO B 1 975 ? -19.281 5.801 -21.297 1 95.81 975 PRO B N 1
ATOM 15284 C CA . PRO B 1 975 ? -19.922 4.781 -20.469 1 95.81 975 PRO B CA 1
ATOM 15285 C C . PRO B 1 975 ? -19.484 3.363 -20.828 1 95.81 975 PRO B C 1
ATOM 15287 O O . PRO B 1 975 ? -19.641 2.439 -20.031 1 95.81 975 PRO B O 1
ATOM 15290 N N . LYS B 1 976 ? -18.969 3.139 -22.016 1 95.19 976 LYS B N 1
ATOM 15291 C CA . LYS B 1 976 ? -18.594 1.793 -22.453 1 95.19 976 LYS B CA 1
ATOM 15292 C C . LYS B 1 976 ? -17.094 1.596 -22.422 1 95.19 976 LYS B C 1
ATOM 15294 O O . LYS B 1 976 ? -16.594 0.601 -21.891 1 95.19 976 LYS B O 1
ATOM 15299 N N . THR B 1 977 ? -16.359 2.598 -22.984 1 95.44 977 THR B N 1
ATOM 15300 C CA . THR B 1 977 ? -14.914 2.451 -23.109 1 95.44 977 THR B CA 1
ATOM 15301 C C . THR B 1 977 ? -14.195 3.043 -21.906 1 95.44 977 THR B C 1
ATOM 15303 O O . THR B 1 977 ? -13.008 2.781 -21.688 1 95.44 977 THR B O 1
ATOM 15306 N N . HIS B 1 978 ? -14.898 3.902 -21.141 1 96.38 978 HIS B N 1
ATOM 15307 C CA . HIS B 1 978 ? -14.359 4.609 -19.984 1 96.38 978 HIS B CA 1
ATOM 15308 C C . HIS B 1 978 ? -13.172 5.484 -20.375 1 96.38 978 HIS B C 1
ATOM 15310 O O . HIS B 1 978 ? -12.297 5.766 -19.547 1 96.38 978 HIS B O 1
ATOM 15316 N N . LEU B 1 979 ? -13.102 5.852 -21.625 1 94.94 979 LEU B N 1
ATOM 15317 C CA . LEU B 1 979 ? -12.133 6.848 -22.062 1 94.94 979 LEU B CA 1
ATOM 15318 C C . LEU B 1 979 ? -12.555 8.25 -21.625 1 94.94 979 LEU B C 1
ATOM 15320 O O . LEU B 1 979 ? -13.75 8.539 -21.562 1 94.94 979 LEU B O 1
ATOM 15324 N N . THR B 1 980 ? -11.586 9.039 -21.312 1 94.69 980 THR B N 1
ATOM 15325 C CA . THR B 1 980 ? -11.828 10.391 -20.828 1 94.69 980 THR B CA 1
ATOM 15326 C C . THR B 1 980 ? -11.406 11.422 -21.875 1 94.69 980 THR B C 1
ATOM 15328 O O . THR B 1 980 ? -10.461 11.188 -22.625 1 94.69 980 THR B O 1
ATOM 15331 N N . LYS B 1 981 ? -12.141 12.516 -21.922 1 94.12 981 LYS B N 1
ATOM 15332 C CA . LYS B 1 981 ? -11.805 13.633 -22.797 1 94.12 981 LYS B CA 1
ATOM 15333 C C . LYS B 1 981 ? -12.031 14.969 -22.109 1 94.12 981 LYS B C 1
ATOM 15335 O O . LYS B 1 981 ? -13.109 15.219 -21.562 1 94.12 981 LYS B O 1
ATOM 15340 N N . VAL B 1 982 ? -11.047 15.797 -22.125 1 96.38 982 VAL B N 1
ATOM 15341 C CA . VAL B 1 982 ? -11.156 17.141 -21.562 1 96.38 982 VAL B CA 1
ATOM 15342 C C . VAL B 1 982 ? -11.773 18.094 -22.578 1 96.38 982 VAL B C 1
ATOM 15344 O O . VAL B 1 982 ? -11.32 18.141 -23.734 1 96.38 982 VAL B O 1
ATOM 15347 N N . THR B 1 983 ? -12.758 18.844 -22.188 1 94.62 983 THR B N 1
ATOM 15348 C CA . THR B 1 983 ? -13.438 19.781 -23.078 1 94.62 983 THR B CA 1
ATOM 15349 C C . THR B 1 983 ? -12.844 21.172 -22.953 1 94.62 983 THR B C 1
ATOM 15351 O O . THR B 1 983 ? -11.969 21.406 -22.125 1 94.62 983 THR B O 1
ATOM 15354 N N . ASP B 1 984 ? -13.383 22.062 -23.734 1 92.5 984 ASP B N 1
ATOM 15355 C CA . ASP B 1 984 ? -12.906 23.438 -23.734 1 92.5 984 ASP B CA 1
ATOM 15356 C C . ASP B 1 984 ? -13.375 24.188 -22.5 1 92.5 984 ASP B C 1
ATOM 15358 O O . ASP B 1 984 ? -12.922 25.312 -22.219 1 92.5 984 ASP B O 1
ATOM 15362 N N . ASP B 1 985 ? -14.141 23.547 -21.656 1 92.38 985 ASP B N 1
ATOM 15363 C CA . ASP B 1 985 ? -14.633 24.172 -20.438 1 92.38 985 ASP B CA 1
ATOM 15364 C C . ASP B 1 985 ? -13.602 24.078 -19.312 1 92.38 985 ASP B C 1
ATOM 15366 O O . ASP B 1 985 ? -13.797 24.641 -18.234 1 92.38 985 ASP B O 1
ATOM 15370 N N . CYS B 1 986 ? -12.57 23.438 -19.609 1 95.69 986 CYS B N 1
ATOM 15371 C CA . CYS B 1 986 ? -11.523 23.281 -18.594 1 95.69 986 CYS B CA 1
ATOM 15372 C C . CYS B 1 986 ? -10.961 24.641 -18.188 1 95.69 986 CYS B C 1
ATOM 15374 O O . CYS B 1 986 ? -10.617 25.453 -19.047 1 95.69 986 CYS B O 1
ATOM 15376 N N . THR B 1 987 ? -10.891 24.844 -16.844 1 94.81 987 THR B N 1
ATOM 15377 C CA . THR B 1 987 ? -10.367 26.094 -16.328 1 94.81 987 THR B CA 1
ATOM 15378 C C . THR B 1 987 ? -8.93 25.938 -15.859 1 94.81 987 THR B C 1
ATOM 15380 O O . THR B 1 987 ? -8.305 26.891 -15.406 1 94.81 987 THR B O 1
ATOM 15383 N N . GLY B 1 988 ? -8.445 24.75 -15.898 1 96.06 988 GLY B N 1
ATOM 15384 C CA . GLY B 1 988 ? -7.059 24.516 -15.523 1 96.06 988 GLY B CA 1
ATOM 15385 C C . GLY B 1 988 ? -6.84 24.469 -14.023 1 96.06 988 GLY B C 1
ATOM 15386 O O . GLY B 1 988 ? -5.734 24.75 -13.547 1 96.06 988 GLY B O 1
ATOM 15387 N N . CYS B 1 989 ? -7.816 24.094 -13.219 1 95.56 989 CYS B N 1
ATOM 15388 C CA . CYS B 1 989 ? -7.688 24.125 -11.766 1 95.56 989 CYS B CA 1
ATOM 15389 C C . CYS B 1 989 ? -6.668 23.109 -11.281 1 95.56 989 CYS B C 1
ATOM 15391 O O . CYS B 1 989 ? -6.145 23.219 -10.172 1 95.56 989 CYS B O 1
ATOM 15393 N N . THR B 1 990 ? -6.359 21.984 -12.07 1 96.19 990 THR B N 1
ATOM 15394 C CA . THR B 1 990 ? -5.266 21.047 -11.867 1 96.19 990 THR B CA 1
ATOM 15395 C C . THR B 1 990 ? -5.66 19.953 -10.875 1 96.19 990 THR B C 1
ATOM 15397 O O . THR B 1 990 ? -4.848 19.094 -10.531 1 96.19 990 THR B O 1
ATOM 15400 N N . LEU B 1 991 ? -6.895 19.875 -10.391 1 96.31 991 LEU B N 1
ATOM 15401 C CA . LEU B 1 991 ? -7.34 18.859 -9.445 1 96.31 991 LEU B CA 1
ATOM 15402 C C . LEU B 1 991 ? -7.273 17.469 -10.062 1 96.31 991 LEU B C 1
ATOM 15404 O O . LEU B 1 991 ? -6.953 16.5 -9.375 1 96.31 991 LEU B O 1
ATOM 15408 N N . CYS B 1 992 ? -7.637 17.391 -11.367 1 97.06 992 CYS B N 1
ATOM 15409 C CA . CYS B 1 992 ? -7.605 16.109 -12.062 1 97.06 992 CYS B CA 1
ATOM 15410 C C . CYS B 1 992 ? -6.203 15.516 -12.055 1 97.06 992 CYS B C 1
ATOM 15412 O O . CYS B 1 992 ? -6.031 14.312 -11.859 1 97.06 992 CYS B O 1
ATOM 15414 N N . VAL B 1 993 ? -5.152 16.359 -12.234 1 96.69 993 VAL B N 1
ATOM 15415 C CA . VAL B 1 993 ? -3.758 15.93 -12.172 1 96.69 993 VAL B CA 1
ATOM 15416 C C . VAL B 1 993 ? -3.424 15.453 -10.758 1 96.69 993 VAL B C 1
ATOM 15418 O O . VAL B 1 993 ? -2.75 14.43 -10.586 1 96.69 993 VAL B O 1
ATOM 15421 N N . SER B 1 994 ? -3.943 16.141 -9.773 1 96.12 994 SER B N 1
ATOM 15422 C CA . SER B 1 994 ? -3.59 15.914 -8.383 1 96.12 994 SER B CA 1
ATOM 15423 C C . SER B 1 994 ? -4.121 14.57 -7.891 1 96.12 994 SER B C 1
ATOM 15425 O O . SER B 1 994 ? -3.518 13.938 -7.023 1 96.12 994 SER B O 1
ATOM 15427 N N . VAL B 1 995 ? -5.211 14.062 -8.484 1 96.56 995 VAL B N 1
ATOM 15428 C CA . VAL B 1 995 ? -5.824 12.852 -7.953 1 96.56 995 VAL B CA 1
ATOM 15429 C C . VAL B 1 995 ? -5.527 11.672 -8.883 1 96.56 995 VAL B C 1
ATOM 15431 O O . VAL B 1 995 ? -5.926 10.539 -8.602 1 96.56 995 VAL B O 1
ATOM 15434 N N . CYS B 1 996 ? -4.887 11.891 -10 1 97.25 996 CYS B N 1
ATOM 15435 C CA . CYS B 1 996 ? -4.586 10.82 -10.945 1 97.25 996 CYS B CA 1
ATOM 15436 C C . CYS B 1 996 ? -3.58 9.844 -10.352 1 97.25 996 CYS B C 1
ATOM 15438 O O . CYS B 1 996 ? -2.535 10.25 -9.844 1 97.25 996 CYS B O 1
ATOM 15440 N N . PRO B 1 997 ? -3.828 8.539 -10.43 1 96.31 997 PRO B N 1
ATOM 15441 C CA . PRO B 1 997 ? -2.902 7.566 -9.836 1 96.31 997 PRO B CA 1
ATOM 15442 C C . PRO B 1 997 ? -1.676 7.316 -10.711 1 96.31 997 PRO B C 1
ATOM 15444 O O . PRO B 1 997 ? -0.715 6.684 -10.266 1 96.31 997 PRO B O 1
ATOM 15447 N N . ILE B 1 998 ? -1.635 7.727 -11.969 1 96.94 998 ILE B N 1
ATOM 15448 C CA . ILE B 1 998 ? -0.56 7.414 -12.906 1 96.94 998 ILE B CA 1
ATOM 15449 C C . ILE B 1 998 ? 0.284 8.656 -13.156 1 96.94 998 ILE B C 1
ATOM 15451 O O . ILE B 1 998 ? -0.234 9.688 -13.602 1 96.94 998 ILE B O 1
ATOM 15455 N N . ILE B 1 999 ? 1.579 8.562 -12.914 1 96.62 999 ILE B N 1
ATOM 15456 C CA . ILE B 1 999 ? 2.494 9.688 -13.07 1 96.62 999 ILE B CA 1
ATOM 15457 C C . ILE B 1 999 ? 2.447 10.188 -14.516 1 96.62 999 ILE B C 1
ATOM 15459 O O . ILE B 1 999 ? 2.607 9.414 -15.453 1 96.62 999 ILE B O 1
ATOM 15463 N N . ASP B 1 1000 ? 2.08 11.469 -14.719 1 95.81 1000 ASP B N 1
ATOM 15464 C CA . ASP B 1 1000 ? 2.164 12.211 -15.969 1 95.81 1000 ASP B CA 1
ATOM 15465 C C . ASP B 1 1000 ? 1.11 11.734 -16.969 1 95.81 1000 ASP B C 1
ATOM 15467 O O . ASP B 1 1000 ? 1.203 12.016 -18.156 1 95.81 1000 ASP B O 1
ATOM 15471 N N . CYS B 1 1001 ? 0.203 10.891 -16.5 1 96.75 1001 CYS B N 1
ATOM 15472 C CA . CYS B 1 1001 ? -0.917 10.547 -17.375 1 96.75 1001 CYS B CA 1
ATOM 15473 C C . CYS B 1 1001 ? -1.719 11.789 -17.75 1 96.75 1001 CYS B C 1
ATOM 15475 O O . CYS B 1 1001 ? -2.246 11.875 -18.859 1 96.75 1001 CYS B O 1
ATOM 15477 N N . ILE B 1 1002 ? -1.888 12.711 -16.844 1 97.69 1002 ILE B N 1
ATOM 15478 C CA . ILE B 1 1002 ? -2.484 14.016 -17.094 1 97.69 1002 ILE B CA 1
ATOM 15479 C C . ILE B 1 1002 ? -1.424 15.102 -16.953 1 97.69 1002 ILE B C 1
ATOM 15481 O O . ILE B 1 1002 ? -0.709 15.156 -15.945 1 97.69 1002 ILE B O 1
ATOM 15485 N N . GLN B 1 1003 ? -1.323 15.945 -17.875 1 96.69 1003 GLN B N 1
ATOM 15486 C CA . GLN B 1 1003 ? -0.38 17.062 -17.875 1 96.69 1003 GLN B CA 1
ATOM 15487 C C . GLN B 1 1003 ? -1.098 18.391 -18.062 1 96.69 1003 GLN B C 1
ATOM 15489 O O . GLN B 1 1003 ? -2.166 18.438 -18.672 1 96.69 1003 GLN B O 1
ATOM 15494 N N . MET B 1 1004 ? -0.589 19.469 -17.484 1 96.94 1004 MET B N 1
ATOM 15495 C CA . MET B 1 1004 ? -1.095 20.812 -17.719 1 96.94 1004 MET B CA 1
ATOM 15496 C C . MET B 1 1004 ? -0.377 21.453 -18.906 1 96.94 1004 MET B C 1
ATOM 15498 O O . MET B 1 1004 ? 0.843 21.625 -18.875 1 96.94 1004 MET B O 1
ATOM 15502 N N . VAL B 1 1005 ? -1.112 21.828 -19.875 1 96.69 1005 VAL B N 1
ATOM 15503 C CA . VAL B 1 1005 ? -0.536 22.406 -21.094 1 96.69 1005 VAL B CA 1
ATOM 15504 C C . VAL B 1 1005 ? -1.116 23.797 -21.328 1 96.69 1005 VAL B C 1
ATOM 15506 O O . VAL B 1 1005 ? -2.146 24.156 -20.75 1 96.69 1005 VAL B O 1
ATOM 15509 N N . GLU B 1 1006 ? -0.463 24.609 -22.141 1 96.06 1006 GLU B N 1
ATOM 15510 C CA . GLU B 1 1006 ? -0.912 25.969 -22.438 1 96.06 1006 GLU B CA 1
ATOM 15511 C C . GLU B 1 1006 ? -2.283 25.969 -23.109 1 96.06 1006 GLU B C 1
ATOM 15513 O O . GLU B 1 1006 ? -2.543 25.156 -24 1 96.06 1006 GLU B O 1
ATOM 15518 N N . ARG B 1 1007 ? -3.145 26.812 -22.484 1 95.38 1007 ARG B N 1
ATOM 15519 C CA . ARG B 1 1007 ? -4.438 27.016 -23.141 1 95.38 1007 ARG B CA 1
ATOM 15520 C C . ARG B 1 1007 ? -4.277 27.734 -24.469 1 95.38 1007 ARG B C 1
ATOM 15522 O O . ARG B 1 1007 ? -3.541 28.719 -24.578 1 95.38 1007 ARG B O 1
ATOM 15529 N N . THR B 1 1008 ? -5 27.281 -25.453 1 92.12 1008 THR B N 1
ATOM 15530 C CA . THR B 1 1008 ? -4.852 27.859 -26.797 1 92.12 1008 THR B CA 1
ATOM 15531 C C . THR B 1 1008 ? -5.977 28.859 -27.078 1 92.12 1008 THR B C 1
ATOM 15533 O O . THR B 1 1008 ? -5.918 29.594 -28.062 1 92.12 1008 THR B O 1
ATOM 15536 N N . THR B 1 1009 ? -6.984 28.938 -26.312 1 91.19 1009 THR B N 1
ATOM 15537 C CA . THR B 1 1009 ? -8.102 29.859 -26.453 1 91.19 1009 THR B CA 1
ATOM 15538 C C . THR B 1 1009 ? -8.094 30.891 -25.312 1 91.19 1009 THR B C 1
ATOM 15540 O O . THR B 1 1009 ? -7.531 30.625 -24.25 1 91.19 1009 THR B O 1
ATOM 15543 N N . PRO B 1 1010 ? -8.68 31.984 -25.547 1 89 1010 PRO B N 1
ATOM 15544 C CA . PRO B 1 1010 ? -8.773 32.938 -24.438 1 89 1010 PRO B CA 1
ATOM 15545 C C . PRO B 1 1010 ? -9.602 32.406 -23.266 1 89 1010 PRO B C 1
ATOM 15547 O O . PRO B 1 1010 ? -10.617 31.75 -23.484 1 89 1010 PRO B O 1
ATOM 15550 N N . TYR B 1 1011 ? -9.133 32.719 -22.094 1 90.75 1011 TYR B N 1
ATOM 15551 C CA . TYR B 1 1011 ? -9.898 32.344 -20.906 1 90.75 1011 TYR B CA 1
ATOM 15552 C C . TYR B 1 1011 ? -10.984 33.375 -20.609 1 90.75 1011 TYR B C 1
ATOM 15554 O O . TYR B 1 1011 ? -10.695 34.562 -20.438 1 90.75 1011 TYR B O 1
ATOM 15562 N N . ILE B 1 1012 ? -12.172 33 -20.625 1 89.31 1012 ILE B N 1
ATOM 15563 C CA . ILE B 1 1012 ? -13.312 33.812 -20.25 1 89.31 1012 ILE B CA 1
ATOM 15564 C C . ILE B 1 1012 ? -13.961 33.25 -18.984 1 89.31 1012 ILE B C 1
ATOM 15566 O O . ILE B 1 1012 ? -14.656 32.219 -19.047 1 89.31 1012 ILE B O 1
ATOM 15570 N N . PRO B 1 1013 ? -13.773 33.969 -17.844 1 90.31 1013 PRO B N 1
ATOM 15571 C CA . PRO B 1 1013 ? -14.367 33.469 -16.609 1 90.31 1013 PRO B CA 1
ATOM 15572 C C . PRO B 1 1013 ? -15.883 33.312 -16.688 1 90.31 1013 PRO B C 1
ATOM 15574 O O . PRO B 1 1013 ? -16.547 34.188 -17.266 1 90.31 1013 PRO B O 1
ATOM 15577 N N . LYS B 1 1014 ? -16.406 32.281 -16.188 1 89.25 1014 LYS B N 1
ATOM 15578 C CA . LYS B 1 1014 ? -17.844 32.094 -16.078 1 89.25 1014 LYS B CA 1
ATOM 15579 C C . LYS B 1 1014 ? -18.422 32.875 -14.906 1 89.25 1014 LYS B C 1
ATOM 15581 O O . LYS B 1 1014 ? -18.5 32.375 -13.789 1 89.25 1014 LYS B O 1
ATOM 15586 N N . ARG B 1 1015 ? -19.016 34.031 -15.188 1 93.44 1015 ARG B N 1
ATOM 15587 C CA . ARG B 1 1015 ? -19.406 34.969 -14.148 1 93.44 1015 ARG B CA 1
ATOM 15588 C C . ARG B 1 1015 ? -20.812 34.688 -13.648 1 93.44 1015 ARG B C 1
ATOM 15590 O O . ARG B 1 1015 ? -21.266 35.25 -12.656 1 93.44 1015 ARG B O 1
ATOM 15597 N N . GLY B 1 1016 ? -21.5 33.594 -14.172 1 92.5 1016 GLY B N 1
ATOM 15598 C CA . GLY B 1 1016 ? -22.922 33.406 -13.883 1 92.5 1016 GLY B CA 1
ATOM 15599 C C . GLY B 1 1016 ? -23.812 34.5 -14.477 1 92.5 1016 GLY B C 1
ATOM 15600 O O . GLY B 1 1016 ? -24.094 34.469 -15.672 1 92.5 1016 GLY B O 1
ATOM 15601 N N . ILE B 1 1017 ? -24.219 35.469 -13.633 1 92.94 1017 ILE B N 1
ATOM 15602 C CA . ILE B 1 1017 ? -24.891 36.688 -14.109 1 92.94 1017 ILE B CA 1
ATOM 15603 C C . ILE B 1 1017 ? -23.844 37.719 -14.531 1 92.94 1017 ILE B C 1
ATOM 15605 O O . ILE B 1 1017 ? -22.922 38.031 -13.766 1 92.94 1017 ILE B O 1
ATOM 15609 N N . PRO B 1 1018 ? -23.922 38.219 -15.789 1 90.69 1018 PRO B N 1
ATOM 15610 C CA . PRO B 1 1018 ? -22.906 39.156 -16.281 1 90.69 1018 PRO B CA 1
ATOM 15611 C C . PRO B 1 1018 ? -22.797 40.406 -15.445 1 90.69 1018 PRO B C 1
ATOM 15613 O O . PRO B 1 1018 ? -23.797 40.875 -14.906 1 90.69 1018 PRO B O 1
ATOM 15616 N N . LEU B 1 1019 ? -21.594 40.906 -15.391 1 88.94 1019 LEU B N 1
ATOM 15617 C CA . LEU B 1 1019 ? -21.359 42.188 -14.727 1 88.94 1019 LEU B CA 1
ATOM 15618 C C . LEU B 1 1019 ? -22.141 43.281 -15.406 1 88.94 1019 LEU B C 1
ATOM 15620 O O . LEU B 1 1019 ? -22.266 43.312 -16.641 1 88.94 1019 LEU B O 1
ATOM 15624 N N . GLU B 1 1020 ? -22.719 44.156 -14.562 1 78.25 1020 GLU B N 1
ATOM 15625 C CA . GLU B 1 1020 ? -23.406 45.312 -15.141 1 78.25 1020 GLU B CA 1
ATOM 15626 C C . GLU B 1 1020 ? -22.438 46.188 -15.945 1 78.25 1020 GLU B C 1
ATOM 15628 O O . GLU B 1 1020 ? -21.234 46.219 -15.656 1 78.25 1020 GLU B O 1
ATOM 15633 N N . LYS B 1 1021 ? -23.031 46.938 -16.953 1 69.75 1021 LYS B N 1
ATOM 15634 C CA . LYS B 1 1021 ? -22.25 47.844 -17.797 1 69.75 1021 LYS B CA 1
ATOM 15635 C C . LYS B 1 1021 ? -21.656 48.969 -16.984 1 69.75 1021 LYS B C 1
ATOM 15637 O O . LYS B 1 1021 ? -22.359 49.594 -16.172 1 69.75 1021 LYS B O 1
ATOM 15642 N N . GLY B 1 1022 ? -20.297 49.125 -16.922 1 60.56 1022 GLY B N 1
ATOM 15643 C CA . GLY B 1 1022 ? -19.609 50.219 -16.234 1 60.56 1022 GLY B CA 1
ATOM 15644 C C . GLY B 1 1022 ? -18.875 49.75 -14.984 1 60.56 1022 GLY B C 1
ATOM 15645 O O . GLY B 1 1022 ? -18.141 50.531 -14.375 1 60.56 1022 GLY B O 1
ATOM 15646 N N . VAL B 1 1023 ? -19.188 48.531 -14.5 1 67.69 1023 VAL B N 1
ATOM 15647 C CA . VAL B 1 1023 ? -18.469 48.031 -13.328 1 67.69 1023 VAL B CA 1
ATOM 15648 C C . VAL B 1 1023 ? -17.047 47.656 -13.727 1 67.69 1023 VAL B C 1
ATOM 15650 O O . VAL B 1 1023 ? -16.844 46.812 -14.609 1 67.69 1023 VAL B O 1
ATOM 15653 N N . VAL B 1 1024 ? -16.078 48.469 -13.438 1 59.09 1024 VAL B N 1
ATOM 15654 C CA . VAL B 1 1024 ? -14.672 48.188 -13.672 1 59.09 1024 VAL B CA 1
ATOM 15655 C C . VAL B 1 1024 ? -14.07 47.531 -12.43 1 59.09 1024 VAL B C 1
ATOM 15657 O O . VAL B 1 1024 ? -13.969 48.156 -11.375 1 59.09 1024 VAL B O 1
ATOM 15660 N N . PRO B 1 1025 ? -13.875 46.188 -12.57 1 62.28 1025 PRO B N 1
ATOM 15661 C CA . PRO B 1 1025 ? -13.25 45.531 -11.414 1 62.28 1025 PRO B CA 1
ATOM 15662 C C . PRO B 1 1025 ? -11.977 46.25 -10.969 1 62.28 1025 PRO B C 1
ATOM 15664 O O . PRO B 1 1025 ? -11.18 46.688 -11.805 1 62.28 1025 PRO B O 1
ATOM 15667 N N . ARG B 1 1026 ? -11.883 46.656 -9.727 1 56 1026 ARG B N 1
ATOM 15668 C CA . ARG B 1 1026 ? -10.711 47.312 -9.156 1 56 1026 ARG B CA 1
ATOM 15669 C C . ARG B 1 1026 ? -9.469 46.438 -9.273 1 56 1026 ARG B C 1
ATOM 15671 O O . ARG B 1 1026 ? -9.508 45.25 -8.938 1 56 1026 ARG B O 1
ATOM 15678 N N . ILE B 1 1027 ? -8.688 46.781 -10.188 1 47.66 1027 ILE B N 1
ATOM 15679 C CA . ILE B 1 1027 ? -7.402 46.094 -10.242 1 47.66 1027 ILE B CA 1
ATOM 15680 C C . ILE B 1 1027 ? -6.652 46.281 -8.93 1 47.66 1027 ILE B C 1
ATOM 15682 O O . ILE B 1 1027 ? -6.547 47.406 -8.43 1 47.66 1027 ILE B O 1
ATOM 15686 N N . ALA B 1 1028 ? -6.527 45.312 -8.086 1 48.84 1028 ALA B N 1
ATOM 15687 C CA . ALA B 1 1028 ? -5.836 45.375 -6.797 1 48.84 1028 ALA B CA 1
ATOM 15688 C C . ALA B 1 1028 ? -4.566 46.219 -6.891 1 48.84 1028 ALA B C 1
ATOM 15690 O O . ALA B 1 1028 ? -3.717 45.969 -7.754 1 48.84 1028 ALA B O 1
ATOM 15691 N N . ALA B 1 1029 ? -4.621 47.469 -6.492 1 41.56 1029 ALA B N 1
ATOM 15692 C CA . ALA B 1 1029 ? -3.348 48.156 -6.25 1 41.56 1029 ALA B CA 1
ATOM 15693 C C . ALA B 1 1029 ? -2.428 47.281 -5.387 1 41.56 1029 ALA B C 1
ATOM 15695 O O . ALA B 1 1029 ? -2.881 46.625 -4.445 1 41.56 1029 ALA B O 1
ATOM 15696 N N . VAL B 1 1030 ? -1.378 46.812 -5.918 1 37.5 1030 VAL B N 1
ATOM 15697 C CA . VAL B 1 1030 ? -0.337 46.156 -5.141 1 37.5 1030 VAL B CA 1
ATOM 15698 C C . VAL B 1 1030 ? -0.156 46.844 -3.803 1 37.5 1030 VAL B C 1
ATOM 15700 O O . VAL B 1 1030 ? 0.096 48.062 -3.764 1 37.5 1030 VAL B O 1
ATOM 15703 N N . ALA B 1 1031 ? -0.74 46.469 -2.764 1 37 1031 ALA B N 1
ATOM 15704 C CA . ALA B 1 1031 ? -0.444 47.094 -1.48 1 37 1031 ALA B CA 1
ATOM 15705 C C . ALA B 1 1031 ? 1.025 47.5 -1.391 1 37 1031 ALA B C 1
ATOM 15707 O O . ALA B 1 1031 ? 1.902 46.781 -1.875 1 37 1031 ALA B O 1
ATOM 15708 N N . PRO B 1 1032 ? 1.328 48.812 -1.193 1 30.98 1032 PRO B N 1
ATOM 15709 C CA . PRO B 1 1032 ? 2.729 49.188 -1.025 1 30.98 1032 PRO B CA 1
ATOM 15710 C C . PRO B 1 1032 ? 3.531 48.188 -0.212 1 30.98 1032 PRO B C 1
ATOM 15712 O O . PRO B 1 1032 ? 2.975 47.5 0.652 1 30.98 1032 PRO B O 1
ATOM 15715 N N . PRO B 1 1033 ? 4.781 47.812 -0.783 1 34.91 1033 PRO B N 1
ATOM 15716 C CA . PRO B 1 1033 ? 5.699 46.875 -0.127 1 34.91 1033 PRO B CA 1
ATOM 15717 C C . PRO B 1 1033 ? 5.695 47.031 1.394 1 34.91 1033 PRO B C 1
ATOM 15719 O O . PRO B 1 1033 ? 6.098 46.094 2.104 1 34.91 1033 PRO B O 1
ATOM 15722 N N . ASP B 1 1034 ? 5.676 48.312 1.906 1 29.45 1034 ASP B N 1
ATOM 15723 C CA . ASP B 1 1034 ? 6.02 48.688 3.275 1 29.45 1034 ASP B CA 1
ATOM 15724 C C . ASP B 1 1034 ? 4.859 48.406 4.227 1 29.45 1034 ASP B C 1
ATOM 15726 O O . ASP B 1 1034 ? 4.832 48.906 5.348 1 29.45 1034 ASP B O 1
ATOM 15730 N N . MET B 1 1035 ? 3.686 48.281 3.742 1 29.8 1035 MET B N 1
ATOM 15731 C CA . MET B 1 1035 ? 2.748 48 4.824 1 29.8 1035 MET B CA 1
ATOM 15732 C C . MET B 1 1035 ? 3.02 46.625 5.438 1 29.8 1035 MET B C 1
ATOM 15734 O O . MET B 1 1035 ? 3.027 45.625 4.734 1 29.8 1035 MET B O 1
ATOM 15738 N N . PRO B 1 1036 ? 3.631 46.688 6.578 1 29.66 1036 PRO B N 1
ATOM 15739 C CA . PRO B 1 1036 ? 4.074 45.469 7.262 1 29.66 1036 PRO B CA 1
ATOM 15740 C C . PRO B 1 1036 ? 3.01 44.375 7.266 1 29.66 1036 PRO B C 1
ATOM 15742 O O . PRO B 1 1036 ? 1.871 44.594 7.676 1 29.66 1036 PRO B O 1
ATOM 15745 N N . VAL B 1 1037 ? 2.709 43.844 6.156 1 33.5 1037 VAL B N 1
ATOM 15746 C CA . VAL B 1 1037 ? 1.949 42.625 6.316 1 33.5 1037 VAL B CA 1
ATOM 15747 C C . VAL B 1 1037 ? 2.305 41.969 7.648 1 33.5 1037 VAL B C 1
ATOM 15749 O O . VAL B 1 1037 ? 3.449 41.562 7.863 1 33.5 1037 VAL B O 1
ATOM 15752 N N . ALA B 1 1038 ? 1.535 42.438 8.766 1 30.02 1038 ALA B N 1
ATOM 15753 C CA . ALA B 1 1038 ? 1.62 41.656 9.992 1 30.02 1038 ALA B CA 1
ATOM 15754 C C . ALA B 1 1038 ? 1.312 40.188 9.711 1 30.02 1038 ALA B C 1
ATOM 15756 O O . ALA B 1 1038 ? 0.397 39.875 8.953 1 30.02 1038 ALA B O 1
#

Solvent-accessible surface area (backbone atoms only — not comparable to full-atom values): 104431 Å² total; per-residue (Å²): 111,79,72,71,54,90,81,42,76,40,50,72,52,71,72,53,49,60,55,48,66,57,53,74,72,79,76,87,40,30,60,84,56,38,47,70,55,30,65,55,49,28,51,56,38,24,52,55,83,63,62,77,51,79,74,71,74,67,45,35,54,59,60,61,78,71,63,88,49,48,39,31,70,63,44,36,26,50,53,30,62,66,58,73,58,36,37,75,44,38,26,28,55,19,29,41,31,43,41,59,54,52,58,25,36,52,16,40,42,48,59,16,31,59,39,15,25,39,47,38,37,23,38,28,60,53,34,44,62,38,20,56,64,56,61,38,69,82,20,29,40,16,16,26,51,39,59,54,38,70,87,42,49,62,66,57,40,17,46,40,27,42,25,31,50,54,41,60,71,65,20,65,60,44,46,66,42,85,84,60,67,89,83,64,61,72,57,39,59,49,34,33,39,28,37,26,42,15,52,13,30,50,23,18,51,34,51,35,25,45,69,58,38,61,39,42,40,33,32,17,53,45,91,59,70,34,42,59,58,39,38,49,43,47,41,30,61,40,45,40,64,60,49,50,49,41,52,49,44,34,36,52,48,54,46,42,79,43,62,66,36,46,72,19,75,90,67,38,28,49,55,56,42,48,73,74,57,36,63,32,35,36,44,16,67,43,47,80,37,66,54,75,57,77,83,50,69,88,60,41,63,92,26,31,31,37,42,51,74,57,46,32,36,44,42,19,40,45,66,18,51,55,63,44,95,61,97,65,70,63,59,81,46,57,46,35,33,38,26,37,29,48,38,60,64,20,46,53,50,45,53,49,37,33,31,31,46,29,74,40,40,35,36,32,22,50,47,51,79,59,55,40,68,32,51,67,74,57,53,49,51,33,47,75,71,56,41,34,71,41,55,24,34,36,86,70,45,74,37,68,53,96,74,22,42,45,25,40,34,27,27,28,40,45,70,43,94,87,65,49,76,42,76,37,82,87,21,42,39,50,44,78,29,41,30,41,35,43,33,75,50,61,32,63,77,56,62,53,44,58,60,14,43,36,83,51,54,58,45,99,79,52,34,53,48,49,42,72,76,42,22,36,38,86,36,87,47,36,30,38,16,18,47,41,39,67,76,29,87,46,68,52,30,6,29,28,30,8,46,40,27,28,53,41,50,51,51,50,48,29,51,77,61,73,44,90,69,75,87,68,81,72,42,58,50,56,35,38,76,47,74,69,53,68,52,42,44,73,57,97,87,41,68,28,62,29,46,46,23,36,32,62,37,53,49,21,69,42,42,32,42,42,48,52,36,50,72,59,61,42,15,29,40,24,35,35,36,35,36,58,58,53,65,50,56,81,66,55,13,46,26,33,39,56,42,62,36,70,59,75,66,64,16,50,71,62,36,26,35,35,31,61,62,62,69,39,56,41,31,40,69,32,52,36,50,33,36,35,52,48,41,70,74,37,67,75,48,41,42,28,42,25,36,46,54,47,96,41,66,68,55,41,27,50,53,48,36,50,41,49,72,28,51,36,59,29,38,30,42,46,19,23,48,74,37,54,37,33,51,56,44,16,19,28,55,35,40,69,34,40,66,52,34,19,49,52,26,36,44,40,45,75,44,40,85,61,53,35,24,42,29,36,34,61,59,30,49,43,57,52,56,40,51,50,22,27,47,75,15,54,31,61,29,34,29,34,25,49,46,39,63,16,31,69,49,52,45,83,87,33,43,32,50,58,45,32,40,95,78,23,29,32,48,59,16,30,34,35,21,29,44,38,21,27,44,19,46,33,51,35,29,52,35,26,67,75,38,70,89,52,44,24,38,29,25,43,35,45,72,33,22,61,49,46,47,34,41,24,23,25,25,20,67,31,38,31,32,50,56,48,33,53,49,39,38,65,55,55,47,55,45,30,52,41,22,40,26,41,47,46,43,45,72,30,27,76,90,43,69,72,31,64,62,74,39,67,71,81,70,68,32,51,46,42,36,77,58,78,67,35,63,78,73,64,68,50,94,65,50,82,30,20,65,43,27,55,50,50,51,46,52,50,36,50,48,30,56,70,68,44,70,74,87,53,77,64,74,78,86,65,70,62,70,62,62,70,78,70,67,50,53,72,71,37,40,33,62,22,38,84,26,52,47,58,50,85,76,55,56,56,84,42,43,25,23,70,44,75,40,75,80,46,52,56,57,44,42,51,39,40,35,20,22,57,43,34,53,67,62,24,41,42,67,40,91,85,68,36,50,71,46,69,47,89,60,48,70,12,50,40,53,41,50,38,34,34,60,51,84,75,27,42,43,78,38,77,50,90,62,86,87,72,83,74,28,73,42,69,78,62,92,85,69,64,52,54,70,68,61,74,54,65,90,76,59,71,78,103,118,79,72,70,53,90,82,42,77,40,50,71,52,71,71,53,49,59,56,48,66,58,53,74,74,78,76,86,41,28,59,84,57,38,47,69,55,29,67,58,48,27,53,55,39,25,50,55,82,64,60,77,52,79,75,70,74,65,44,36,57,58,60,62,76,72,64,87,49,49,40,31,70,64,42,36,25,50,53,30,61,68,58,72,58,38,38,76,44,36,26,28,55,18,28,42,31,44,39,58,54,50,57,25,37,51,15,40,42,46,58,16,31,59,39,16,24,39,46,38,36,24,38,30,61,52,35,44,61,38,19,56,64,56,62,38,68,82,21,27,40,17,17,26,51,39,59,52,37,68,86,42,50,61,66,58,41,17,45,40,26,41,24,31,49,54,40,61,72,65,20,65,61,43,47,67,42,84,83,62,66,92,83,64,61,70,57,41,59,47,32,34,41,28,35,24,42,14,52,13,31,50,23,18,51,33,50,36,25,45,68,58,37,60,38,42,40,31,31,17,53,45,92,58,70,32,42,58,58,39,37,48,42,46,41,29,61,40,45,39,64,59,48,50,50,43,52,50,45,35,36,54,48,54,46,43,77,42,61,65,37,46,73,19,74,88,69,38,30,50,54,55,42,47,73,72,54,36,62,34,37,37,43,17,66,44,47,81,36,66,55,75,58,78,82,50,70,87,60,41,64,93,26,32,31,36,41,51,74,56,47,33,38,46,41,19,40,45,68,20,52,57,62,44,96,61,97,64,71,62,61,81,46,58,46,36,33,38,25,37,29,49,39,60,66,20,45,52,51,46,54,49,37,35,32,32,46,27,74,40,41,35,36,31,22,50,48,51,77,58,55,40,69,33,51,65,74,57,53,51,50,35,45,74,72,56,41,36,70,42,54,24,33,36,86,68,44,75,38,67,53,97,76,23,42,44,24,39,33,27,27,28,40,43,70,43,94,89,65,48,76,43,77,37,82,86,21,41,39,50,45,78,29,42,31,41,35,43,33,75,52,62,34,64,75,56,62,53,43,57,58,15,42,35,84,51,54,56,46,97,81,51,35,54,49,48,42,72,78,42,20,36,38,88,36,87,49,35,30,36,17,18,48,41,39,66,74,29,87,45,68,52,31,7,28,28,30,8,46,40,27,26,54,41,50,51,50,51,48,30,49,77,63,74,44,89,70,75,88,67,79,73,42,58,50,55,36,37,74,46,75,69,54,70,52,44,43,74,55,95,87,41,67,28,61,28,45,47,24,37,32,62,37,52,50,21,69,41,42,32,44,44,47,52,36,50,73,58,60,43,16,30,41,25,35,34,36,35,34,58,61,56,63,48,56,79,64,55,13,46,25,33,40,57,41,62,37,68,56,73,65,64,16,50,72,62,34,26,34,36,31,61,61,62,69,39,56,40,30,40,69,33,53,36,50,30,37,35,52,48,43,69,75,36,68,73,47,43,42,27,43,23,35,47,53,46,96,39,66,68,56,42,28,49,54,48,37,50,41,50,72,28,50,37,62,29,37,30,42,46,19,23,48,74,36,54,36,32,49,55,45,15,19,28,56,34,40,70,34,41,65,53,35,18,48,52,28,36,42,39,46,75,44,43,86,63,53,32,25,43,30,36,34,62,58,32,51,44,57,51,58,41,53,50,23,27,46,74,14,54,31,62,28,33,28,34,27,52,44,40,64,17,30,68,50,53,44,84,86,35,42,31,49,58,45,32,41,94,79,22,30,30,48,59,17,32,34,36,19,29,45,38,21,27,43,20,46,32,51,34,31,50,36,27,67,75,38,71,89,50,43,25,37,30,24,43,37,46,72,33,22,61,49,45,48,34,41,24,23,24,26,21,66,31,39,31,31,48,55,49,34,53,48,39,36,65,55,56,45,53,48,30,53,41,22,41,27,42,45,46,45,44,71,31,27,77,90,42,69,70,32,63,61,74,39,66,70,80,72,69,32,52,47,43,36,78,59,79,67,34,63,78,75,63,67,50,93,64,50,82,31,21,66,44,28,52,50,50,51,48,51,50,35,52,47,30,56,72,67,43,71,74,86,53,76,65,74,77,86,66,72,64,70,62,62,71,78,71,69,48,53,74,70,37,41,33,60,22,39,83,25,50,47,60,50,84,75,57,56,56,84,41,42,24,25,69,46,76,40,75,82,48,53,57,56,43,41,51,39,40,34,19,22,57,44,33,54,67,62,23,43,41,66,41,91,84,67,38,51,73,47,70,48,91,61,49,72,13,50,40,52,43,51,39,35,35,58,50,84,75,27,43,42,78,40,77,50,91,64,86,87,73,83,74,27,76,44,73,79,63,93,84,71,62,53,53,70,69,62,74,53,64,88,77,57,71,78,103

pLDDT: mean 92.73, std 10.21, range [24.86, 98.88]

Nearest PDB structures (foldseek):
  8f5w-assembly1_B  TM=9.852E-01  e=0.000E+00  Sus scrofa
  7m32-assembly2_D  TM=9.839E-01  e=0.000E+00  Sus scrofa
  7m31-assembly1_A  TM=9.807E-01  e=0.000E+00  Sus scrofa
  1gt8-assembly1_A  TM=9.848E-01  e=0.000E+00  Sus scrofa
  7ljs-assembly2_D  TM=9.818E-01  e=0.000E+00  Sus scrofa

Foldseek 3Di:
DPPADVVGLPDDDPVLCQQCVPFDDDDPDDDDDDPVVVVVVCLLFFFDDDPPCPDDFFCAQPLAALFLLADFLLRLLVLLLPAQLDPDAQLQVQFLLSQSLSFLSLLSNQVNLVLNLQSQCFSFLLQQLCLLAPLSCNGNQVRGPCCVDPVGTGSSSNNSNVSNVLVLVLQFAFDADPVADPDDDCLLAAAEEEEAQALLLLLLLQLSLNNPRAHAEYEEQAPAHHACLQQFQGCSRHASLSSVSSSVNSCSSNYYYHYNAHLFPVGAFPVVVVVVRHQAYEYENAFQAADDDDQCVPPDVVQQEAESSRQRNLLSCFQHAANHLDPRDHDQFEEEEEQEAQALSSLSNQVSNSNNHYPAYEYEYQADPVPRHYRPSSVVSSVVVPHHYHYQWDWDHFDGDPSHTFWTKTFGWDADPVRDIDTDPVHMDIGTGRHYYYHPDGHHDDVRNLVSHPPFDADPRSAGAADPQQQDTPDRNYGYFDNRNPPHDDSSRSSSRSVSNSQSNVCRSCVVVVHDDDPDDDRGTIDTPLVVFFQWFAAPNAIFSHFEEAELDDCQLALVSRVVLVVLPGREYEHWEAFAQVPADDFFPPFKAAFPPPPPDDHFDGQKIWGQGDTHNDHLVRVLQSLLVCCVVPVNGAYEYEYKDALDLVRLLVSLLSSVVSPHQEYEYQQAFDHDVVVVRMRVVQQQDLQSLLQSLLSSVVRDDHAYAYEHYLAYQARLSNQVSNVNSPHQAYEFHWFHWDARDADPVRAGPVATDPVGDDDTTGMAHNVCLVSQLCSLLVNCLSPPPREYAGEGHDQALVSVLSSQLSAHRHYHDDSNCVSPHSNSVSRNSSLVSQQLFSVQWPVCVCADRSHDDRALDDSSGHDDPCCVQVVDQAACRRPSVVVVSNSVSVVSVVVRRDNDHDDDRRHTGGDDDRDHSVRNGNNCSVVDDDPLPDDPFWFWFKDAASSNANLPCPLSNCCSPPHFNQWRADPSRSGIDGHLRTRRPCVSVVPGSTPVRMDIGTDPDTDDDDPSDDDDPPDDPPSPPPPPPPPPSD/DPPADVVGLPDDDPVLCQQCVPFDDDDPDDDDDDPVVVVVVCLLFFFDDDPPCPDDFFCAQPLAALFLLADFLLRLLVLLLPAQLDPPAQLQVQFLLSQSLSFLSLLSNQVNLVLNLQSQCFSFLLQQLCLLAPLSCNGNQVRGPCCVDPVGTGSSSNNSNVSNVLVLVLQFAFDADPVADPDDDCLLAAAEEEEAQALLLLLLLQLSLNNPRAHAEYEEQAPAHHACLQQFQGCSRHASLSSVSSSRNSCSSNYYYHYNAHLFPVGAFPVVVVVVRHQAYEYENAFQADDDDDQCVPPDVVQQEAESSRQRSLLSCFQHFANHLDPRDHDQFEEEEEQEAQALSSLSNQVSNSNNHYPAYEYEYQADPVPRHYRPSSVVSSVVVPHHYHYQWDWDHFDGDPSHTFWTKTFGWDADPVRDIDTDPVHMDIGTGRHYYYHPDGHHDDVRNLVSHPPFDADPRSAGAADPQQQDTPDRNYGYFDNSNPPHDDSSRSSSSSNSNSQNNVCRSCVVVPHDDDPDDDRGTIDTPLVVFFQWFAAPNAIFSHQEEAELDDCQLALVSVVVLVVLPGREYEHWEAFAQVPADDFFPPFKAAFCPPPPDDHFDGQKIWGQGDTHNDHLVRVLQSLLVCCVVPVSGAYEYEYKDALDLVRLLVSLLSSVVSPHQEYEYQQAFDHDVVVVRMRVVQQQDLQSLLQSLLSSVVRDDHAYAYEHYLPYLARLSNQVSNVNSPHQAYEFHWFHWDARDADPVRAGPVATDPVGDDDTTGMAANVCLVSQLVSLLVNCLSPPPREYAGEGHDQALVSVLSSQLSAHRHYHDDSNCVSPHSNSVSRNSSLVSQQLFSVQWPVCVCPDRSHDDRAQDDSSGHDDPCCVQVVDQAACRRPSVVVVSNSVSVVSVVVRRDNDHDDDRRHTGGDDDRDHSVRNGNNCSVVDDDPLVDDPFWFWFKDAASSNDNLPCPLSNCCSPPHFNQWRADPSRSGIDGHLRTRRPCVSVVPGSTPVRMDIGTDPDTDDDDPSDDDDPPDDPPSPDPPPPPPPPD